Protein 7S2X (pdb70)

Radius of gyration: 42.3 Å; Cα contacts (8 Å, |Δi|>4): 6018; chains: 4; bounding box: 98×121×119 Å

Secondary structure (DSSP, 8-state):
--TT-EEEEEEEEEBTTBSSHHHHHHHHHTT----EE--GGG--S-TTTTT-TTEE-EEB--TTTTEE-HHHHT--HHHHHHS-HHHHHHHHHHHHHHHHTT--GGG--S-EEEEEE--HHHHHHHSPPP--SS--HHHHHHHHHH-TTHHHHHHHHHHT--EEEEEEE-GGGHHHHHHHHHHHHHHTTS-SEEEEEEEE--SSSS--EE--TTSSB-SSS---TTBTT---B-BB-EEEEEEEEEHHHHHHTT---SEEEEEEEEEE-TTS--STTPPPHHHHHHHHHHHHHHTT--GGG--EEE----S-HHHHHHHHHHHHHHH-STT--EEEE-THHHH-B-GGGHHHHHHHHHHHHHHHTEEPPPPS--SB-TTT-GGGSSEEE--S-EE---TTSS-EEEEEEE-GGGEEEEEEEEPPPPPPPPPPPP---EEEEEEESSHHHHHHHHHHHHHHHHH-TT--HHHHHHHHHHSS---SEEEEEEESSHHHHHHHHSTTS-SSHHHHHHHH----GGGSEEETTEEE-SSTTGGG-HHHHHHHHHHHHTT--B-HHHHTSSS-------PPP----EE------/---EEEEEEEEEBTTBSSHHHHHHHHHTT----EE--GGG--S-TTTTTSTTEE-EEB--TTTTEE-HHHHT--HHHHHHS-HHHHHHHHHHHHHHHHTT--GGG--S-EEEEEE--HHHHHHHSPPP--SS--HHHHHHHHHH-TTHHHHHHHHHHT--EEEEEEE-GGGHHHHHHHHHHHHHHTTS-SEEEEEEEE--SSSS--EE--TTSSB-SSS---TTBTT---B-BB-EEEEEEEEEHHHHHHTT---SEEEEEEEEEE-TTS--STTPPPHHHHHHHHHHHHHHTT--GGG--EEE----S-HHHHHHHHHHHHHHH-STT--EEEE-THHHH-B-GGGHHHHHHHHHHHHHHHTEEPPPPS--SB-GGG-GGGSSEEE--S-EE---TTSS-EEEEEEE-GGGEEEEEEEEPPPPPPPPPPPP---EEEEEEESSHHHHHHHHHHHHHHHHH-TT--HHHHHHHHHHSS---SEEEEEEESSHHHHHHHHSTTS--SHHHHHHHH----GGGSEEETTEEE-SSTTGGG-HHHHHHHHHHHHTT--B-HHHHTSSS-------PPP----EE---S--/---EEEEEEEEEBTTBSSHHHHHHHHHTT----EE--GGG--S-TTTTTSTTEE-EEB--TTTTEE-HHHHT--HHHHHHS-HHHHHHHHHHHHHHHHTT--GGG--S-EEEEEE--HHHHHHHSPPP-TTS--HHHHHHHHHH-TTHHHHHHHHHHT--EEEEEEE-GGGHHHHHHHHHHHHHHTTS-SEEEEEEEE--SSSS--EE--TTSSB-SSS---TTBTT---B-BB-EEEEEEEEEHHHHHHTT---SEEEEEEEEEE-TTS--STTPPPHHHHHHHHHHHHHHTT--GGG--EEE----S-HHHHHHHHHHHHHHH-STT--EEEE-THHHH-B-GGGHHHHHHHHHHHHHHHTEEPPPPS--SB-GGG-GGGSSEEE--S-EE---TTSS-EEEEEEE-GGGEEEEEEEEPPPPPPPPPPPP---EEEEEEESSHHHHHHHHHHHHHHHHH-TT--HHHHHHHHHHSS---SEEEEEEESSHHHHHHHHSTTS-SSHHHHHHHH----GGGSEEETTEEE-SSTTGGG-HHHHHHHHHHHHTT--B--TTTSSSS-------PPP----EE---S--/---EEEEEEEEEBTTBSSHHHHHHHHHTT----EE--GGG--S-TTTTT-TTEE-EEB--TTTTEE-HHHHT--HHHHHHS-HHHHHHHHHHHHHHHHTT--GGG--S-EEEEEE--HHHHHHHSPPP--SS--HHHHHHHHHH-TTHHHHHHHHHHT--EEEEEEE-GGGHHHHHHHHHHHHHHTTS-SEEEEEEEE--SSSS--EE--TTSSB-SSS---TTBTT---B-BB-EEEEEEEEEHHHHHHTT---SEEEEEEEEEE-TTS--STTPPPHHHHHHHHHHHHHHTT--GGG--EEE----S-HHHHHHHHHHHHHHH-STT--EEEE-THHHH-B-GGGHHHHHHHHHHHHHHHTEEPPPPS--SB-TTS-GGGSSEEE--S-EE---TTSS-EEEEEEE-GGGEEEEEEEEPPPPPPPPPPPP---EEEEEEESSHHHHHHHHHHHHHHHHH-TT--HHHHHHHHHHSS---SEEEEEEESSHHHHHHHHSTTS-SSHHHHHHHH----GGGSEEETTEEE-SSTTGGG-HHHHHHHHHHHHTT--B--TTTSTTS-------PPP----EE---S--

InterPro domains:
  IPR014030 Beta-ketoacyl synthase-like, N-terminal domain [PF00109] (13-258)
  IPR014031 Beta-ketoacyl synthase, C-terminal domain [PF02801] (266-381)
  IPR016039 Thiolase-like [G3DSA:3.40.47.10] (14-593)
  IPR016039 Thiolase-like [SSF53901] (9-430)
  IPR020841 Polyketide synthase, beta-ketoacyl synthase domain [PS52004] (11-431)
  IPR020841 Polyketide synthase, beta-ketoacyl synthase domain [SM00825] (14-434)
  IPR050091 Polyketide and Nonribosomal Peptide Biosynthesis Enzymes [PTHR43775] (13-511)
  IPR054514 RhiE-like, KS-MAT linker domain [PF22336] (450-510)

Solvent-accessible surface area: 82749 Å² total; per-residue (Å²): 158,86,97,29,10,1,0,10,0,0,4,5,3,16,2,3,39,5,132,54,16,106,75,3,22,60,25,2,55,115,23,109,61,17,19,53,102,34,51,88,109,87,1,80,18,24,24,18,8,5,38,16,133,19,17,17,78,1,10,1,19,3,68,13,41,12,50,0,13,0,48,11,10,67,9,67,72,75,24,0,22,17,0,1,0,3,5,0,3,0,3,4,2,0,15,21,0,2,12,2,2,0,22,4,16,97,82,32,209,22,61,0,0,0,2,0,0,2,8,3,9,0,6,11,61,12,3,25,16,2,55,53,3,2,10,0,56,47,2,43,76,37,9,44,0,6,8,3,2,2,5,0,5,11,0,0,107,40,3,15,2,46,0,7,0,2,1,1,0,3,21,9,1,0,4,5,1,0,2,8,3,0,9,9,2,9,83,72,62,58,6,75,13,0,0,0,0,0,0,5,0,30,16,33,20,112,37,6,2,6,44,9,149,51,78,12,7,0,145,65,0,54,1,54,0,2,2,36,91,5,44,0,1,0,29,0,1,0,0,0,0,8,0,0,8,28,10,47,91,0,38,71,42,62,15,30,20,10,0,1,5,30,5,24,15,13,10,2,8,2,95,39,49,68,59,50,6,40,0,25,20,112,25,0,12,54,2,0,41,28,0,6,142,64,9,135,9,41,37,109,21,4,15,7,1,2,4,3,0,3,0,23,42,90,6,2,19,37,6,4,90,0,0,46,97,14,9,32,192,175,13,47,102,5,13,1,7,0,1,5,1,2,5,1,9,0,4,7,0,3,4,0,1,3,5,5,3,0,5,8,0,1,75,76,130,28,16,4,10,5,19,38,20,122,95,66,11,157,127,16,53,7,127,187,24,6,3,85,11,26,92,127,72,49,82,8,145,30,184,58,62,50,28,34,0,1,1,2,0,7,11,14,24,14,1,1,0,4,5,0,1,28,26,32,33,215,129,88,173,72,136,119,86,77,190,28,21,15,7,1,7,15,9,0,65,70,110,58,1,6,48,91,23,18,63,36,6,37,73,26,6,86,141,87,92,138,19,47,10,4,7,0,0,21,0,8,2,18,1,33,51,38,11,106,18,56,21,3,0,13,7,29,40,57,114,76,0,76,104,12,4,61,67,101,1,128,61,1,112,6,25,141,26,48,132,144,144,206,13,80,62,92,88,18,121,156,25,183,57,3,6,1,3,48,56,53,120,45,46,150,50,57,121,0,6,4,23,0,1,3,0,16,56,83,48,56,174,10,6,6,70,38,20,21,65,77,28,160,0,40,28,30,26,8,44,38,13,27,15,51,82,113,119,16,45,40,52,43,114,169,24,24,2,0,10,1,0,4,4,3,5,2,4,37,4,99,57,19,112,75,2,22,60,24,4,54,117,23,107,63,16,18,51,97,30,47,85,110,85,1,83,19,22,18,18,9,5,36,14,131,18,16,19,80,1,9,1,18,4,69,10,56,17,45,0,13,1,47,10,7,67,9,66,73,70,22,0,24,15,1,2,1,3,5,1,2,0,2,2,2,0,17,20,0,1,14,2,2,0,21,4,15,95,92,33,196,24,61,0,0,0,4,0,0,2,8,3,8,1,6,10,60,13,2,24,17,2,54,48,3,2,10,0,58,39,2,39,76,36,8,40,0,6,6,3,2,1,5,0,4,14,0,0,107,38,3,14,3,45,0,7,0,2,1,2,1,2,24,10,0,0,3,3,1,0,4,5,4,0,9,6,1,9,94,77,62,52,8,75,10,0,0,0,0,0,0,6,0,31,15,31,13,121,35,6,2,3,45,11,146,53,87,13,8,0,145,65,0,55,1,70,0,1,1,36,91,7,46,0,1,0,31,0,2,0,0,0,0,7,0,0,5,35,29,98,87,0,71,65,47,61,13,32,20,10,0,2,6,28,6,19,16,14,10,2,11,3,95,36,49,62,57,48,6,44,0,38,25,126,27,0,13,52,2,0,40,24,0,6,151,69,5,124,8,46,28,91,29,5,14,6,0,2,3,2,0,3,0,24,42,87,3,2,18,35,4,3,92,0,0,45,98,15,10,32,193,163,11,48,106,6,14,1,5,0,1,6,1,2,5,1,8,0,4,6,0,4,6,0,1,2,7,4,2,0,6,8,0,1,69,83,134,29,15,4,11,6,21,37,22,126,98,66,11,158,124,14,51,6,128,194,24,8,1,84,12,28,105,125,69,47,84,7,146,29,184,55,59,49,29,33,0,1,1,3,0,7,9,12,28,13,1,1,0,3,4,0,1,31,28,31,57,219,126,95,174,78,137,116,70,73,187,50,20,17,7,1,6,15,11,0,66,67,113,57,1,8,49,89,25,21,64,35,5,30,72,31,5,83,141,87,81,142,18,56,3,6,7,0,0,21,0,8,3,19,1,36,57,37,11,105,20,50,22,2,2,9,4,29,42,63,111,70,0,80,102,9,5,59,69,96,1,118,59,6,97,4,21,127,30,39,125,142,125,208,13,77,65,95,80,18,123,152,25,166,48,3,7,1,5,46,59,58,101,52,44,132,60,59,117,0,4,3,10,1,1,1,0,14,52,88,46,59,155,10,10,10,86,40,23,26,82,101,33,198,1,36,27,29,27,7,44,42,13,28,24,47,64,116,140,15,34,42,84,44,112,148,30,22,2,0,10,1,0,4,6,4,9,3,3,37,3,97,55,20,106,76,3,24,62,25,3,54,115,23,106,64,17,18,48,100,31,49,89,107,88,1,86,20,24,16,19,8,6,40,13,134,18,18,18,80,1,11,1,17,4,71,10,44,16,44,0,15,4,64,14,10,67,13,70,73,68,24,0,24,31,0,1,0,3,6,1,2,1,2,3,2,0,17,21,0,2,16,1,2,0,23,5,14,103,83,32,243,21,61,0,0,0,7,0,0,3,7,4,10,0,6,10,58,1,9,24,17,2,54,51,5,2,12,0,56,44,2,44,77,52,9,44,0,4,5,3,3,2,4,0,6,12,0,0,110,41,8,18,2,44,1,7,0,1,0,2,1,2,23,11,0,0,4,4,0,0,4,9,8,0,10,14,2,8,98,80,60,62,7,78,11,0,0,0,0,0,0,4,0,30,17,34,17,120,36,7,2,4,54,9,147,54,83,14,6,0,155,68,0,51,0,67,0,1,0,29,87,7,48,0,1,0,33,0,1,0,0,0,0,8,0,0,8,32,26,70,93,0,72,67,46,65,13,33,21,9,0,2,4,34,6,20,15,12,11,2,10,3,95,51,48,72,64,54,7,42,1,21,24,113,30,0,12,54,2,0,41,26,0,5,148,67,7,131,9,46,34,94,26,3,17,7,0,3,2,2,1,4,0,21,46,86,4,1,16,33,4,2,92,0,0,48,96,12,9,31,197,169,11,48,103,6,15,0,5,0,0,5,0,3,5,0,8,0,4,6,0,2,2,0,1,2,6,5,3,0,6,9,0,1,73,86,128,28,16,3,12,6,20,39,20,117,94,80,7,137,122,14,54,10,123,178,21,6,1,86,10,28,88,123,75,47,83,6,146,30,182,60,54,51,29,34,0,0,1,3,0,9,12,14,22,14,1,2,0,2,4,0,2,26,23,28,60,210,131,95,173,79,136,116,69,72,222,51,22,17,6,1,8,15,12,0,56,75,108,57,2,8,46,98,21,20,63,39,5,33,67,29,4,82,134,89,85,141,19,54,4,4,6,0,0,23,0,7,3,21,1,35,75,39,14,105,24,49,21,2,0,10,4,38,54,60,116,72,0,87,96,8,5,60,69,94,0,120,61,2,107,5,22,131,13,46,132,118,139,213,12,84,58,94,74,16,145,195,49,172,67,7,8,8,14,36,60,40,106,42,55,124,61,49,80,0,4,1,24,2,1,1,0,9,53,87,50,64,139,9,7,9,76,53,25,22,84,96,32,192,2,37,33,28,25,6,38,42,11,28,13,51,83,126,124,14,39,32,71,57,108,137,32,11,2,0,10,1,0,5,4,4,21,3,3,39,6,74,50,10,103,79,2,21,60,23,3,58,115,24,108,57,16,16,52,101,21,51,83,109,80,1,90,18,22,17,20,8,5,40,17,132,19,17,18,85,1,11,1,17,4,79,11,59,15,33,1,12,1,54,13,11,69,10,67,79,67,26,0,23,16,0,2,0,3,6,1,1,0,2,12,3,0,20,26,0,3,13,1,1,1,24,6,18,110,88,34,244,22,58,0,0,0,7,0,0,4,7,3,8,0,7,11,59,12,3,25,16,2,54,50,4,2,12,0,57,42,3,41,77,34,9,44,0,5,6,2,2,2,4,0,5,11,0,0,102,48,7,21,4,41,1,7,0,2,1,2,0,2,23,11,0,0,4,3,0,0,4,4,9,0,9,14,1,8,98,87,62,55,9,76,7,0,0,0,0,0,0,5,0,32,16,33,15,126,34,6,3,5,45,10,147,54,84,15,8,0,153,68,0,50,2,66,0,2,0,42,85,5,42,0,1,0,32,0,2,0,0,0,0,7,0,0,12,31,24,79,91,0,77,64,44,79,14,29,20,10,0,1,5,30,6,20,17,13,14,3,11,4,99,42,52,70,60,49,6,46,1,28,22,128,30,0,13,52,2,0,41,25,0,8,143,68,7,132,10,47,33,81,25,5,16,7,0,3,3,3,2,4,0,25,40,97,5,1,16,33,6,3,92,0,0,44,97,16,9,32,198,156,12,47,94,6,14,0,6,0,2,7,0,2,5,1,7,0,4,7,0,4,3,0,1,2,7,6,3,0,7,7,0,1,73,79,132,29,16,4,10,5,20,37,22,112,96,70,10,164,131,10,57,10,126,181,25,5,2,82,13,27,88,124,71,45,86,7,144,28,177,54,62,52,29,34,0,1,0,3,0,7,10,14,26,13,0,2,1,3,4,0,2,29,27,27,63,221,132,100,175,80,114,121,64,70,241,39,17,15,6,0,7,14,11,0,52,74,109,56,1,9,45,88,17,19,64,31,4,29,70,27,4,81,138,83,81,140,18,55,8,6,5,0,0,25,2,6,4,22,1,36,70,42,12,102,21,50,24,5,2,10,5,45,72,61,116,61,0,74,96,8,3,62,67,114,2,157,60,4,108,6,29,140,15,35,165,136,131,215,19,84,55,89,78,10,140,151,34,181,76,7,4,1,3,59,46,43,101,49,37,103,62,51,87,0,2,2,22,1,2,1,1,13,53,86,48,69,168,10,8,12,74,48,20,17,82,96,28,160,1,39,36,29,30,6,32,32,10,26,24,34,142,102,184,19,53,42,61,41,114

Sequence (2350 aa):
YDPGDVAIIGASCRFPGARNKEQYWDNLLHGREGVTFYAKDEIEVDETLINSPAYVRATGALDGYDEFDPAVFGVSDRMAAAMTPEHRVFLEASWEVMEDASYDPERVRGEVGVYASTNPQSAALYSSPPDWVSAGPEVMDRSNAWLPDTITSNVLYYLGLTGEAVTVTAVCSGFHYAVHLACQSLLLGQTDMAIAGGVMVRLPQRRGYLWEEGRILSRDGHCRPFDANGTGSVLASGVAVVLLKPLPQAVADRDHIYATVKGTAINNNGISAMAYGLAQPERLSACIAGAMQAGDVAPETVSMYEANGFGMPITDSLEVHAAHLAFGKQSGTCSIGAVKGNIGHAGVVAGGSGAVKAAFALYHRSLPPTINLTELNEEIDFPRTPFVPQLEPAAWQPECGIRRAGITALGGGGYNAHLVLEEPPRPVEREPENRRPRIVTLSALDDAAVSRQRAALSSWLAEHSDARLDDIAYSLNLGRKALPSRWAAVISTRDELLEVLSGDGKSGRVSRFGQERRADLARFRRTEDGLALGSGDEMRDVQALTELAAAWVQGERVNFEVLHADERSHRISLPNYPFARRRFWRTDWPGDVAIIGASCRFPGARNKEQYWDNLLHGREGVTFYAKDEIEVDETLINSPAYVRATGALDGYDEFDPAVFGVSDRMAAAMTPEHRVFLEASWEVMEDASYDPERVRGEVGVYASTNPQSAALYSSPPDWVSAGPEVMDRSNAWLPDTITSNVLYYLGLTGEAVTVTAVCSGFHYAVHLACQSLLLGQTDMAIAGGVMVRLPQRRGYLWEEGRILSRDGHCRPFDANGTGSVLASGVAVVLLKPLPQAVADRDHIYATVKGTAINNNGISAMAYGLAQPERLSACIAGAMQAGDVAPETVSMYEANGFGMPITDSLEVHAAHLAFGKQSGTCSIGAVKGNIGHAGVVAGGSGAVKAAFALYHRSLPPTINLTELNEEIDFPRTPFVPQLEPAAWQPECGIRRAGITALGGGGYNAHLVLEEPPRPVEREPENRRPRIVTLSALDDAAVSRQRAALSSWLAEHSDARLDDIAYSLNLGRKALPSRWAAVISTRDELLEVLSGDGKSGRVSRFGQERRADLARFRRTEDGLALGSGDEMRDVQALTELAAAWVQGERVNFEVLHADERSHRISLPNYPFARRRFWRTDWPGDVAIIGASCRFPGARNKEQYWDNLLHGREGVTFYAKDEIEVDETLINSPAYVRATGALDGYDEFDPAVFGVSDRMAAAMTPEHRVFLEASWEVMEDASYDPERVRGEVGVYASTNPQSAALYSSPPDWVSAGPEVMDRSNAWLPDTITSNVLYYLGLTGEAVTVTAVCSGFHYAVHLACQSLLLGQTDMAIAGGVMVRLPQRRGYLWEEGRILSRDGHCRPFDANGTGSVLASGVAVVLLKPLPQAVADRDHIYATVKGTAINNNGISAMAYGLAQPERLSACIAGAMQAGDVAPETVSMYEANGFGMPITDSLEVHAAHLAFGKQSGTCSIGAVKGNIGHAGVVAGGSGAVKAAFALYHRSLPPTINLTELNEEIDFPRTPFVPQLEPAAWQPECGIRRAGITALGGGGYNAHLVLEEPPRPVEREPENRRPRIVTLSALDDAAVSRQRAALSSWLAEHSDARLDDIAYSLNLGRKALPSRWAAVISTRDELLEVLSGDGKSGRVSRFGQERRADLARFRRTEDGLALGSGDEMRDVQALTELAAAWVQGERVNFEVLHADERSHRISLPNYPFARRRFWRTDWPGDVAIIGASCRFPGARNKEQYWDNLLHGREGVTFYAKDEIEVDETLINSPAYVRATGALDGYDEFDPAVFGVSDRMAAAMTPEHRVFLEASWEVMEDASYDPERVRGEVGVYASTNPQSAALYSSPPDWVSAGPEVMDRSNAWLPDTITSNVLYYLGLTGEAVTVTAVCSGFHYAVHLACQSLLLGQTDMAIAGGVMVRLPQRRGYLWEEGRILSRDGHCRPFDANGTGSVLASGVAVVLLKPLPQAVADRDHIYATVKGTAINNNGISAMAYGLAQPERLSACIAGAMQAGDVAPETVSMYEANGFGMPITDSLEVHAAHLAFGKQSGTCSIGAVKGNIGHAGVVAGGSGAVKAAFALYHRSLPPTINLTELNEEIDFPRTPFVPQLEPAAWQPECGIRRAGITALGGGGYNAHLVLEEPPRPVEREPENRRPRIVTLSALDDAAVSRQRAALSSWLAEHSDARLDDIAYSLNLGRKALPSRWAAVISTRDELLEVLSGDGKSGRVSRFGQERRADLARFRRTEDGLALGSGDEMRDVQALTELAAAWVQGERVNFEVLHADERSHRISLPNYPFARRRFWRTDW

Structure (mmCIF, N/CA/C/O backbone):
data_7S2X
#
_entry.id   7S2X
#
_cell.length_a   84.330
_cell.length_b   218.290
_cell.length_c   87.870
_cell.angle_alpha   90.000
_cell.angle_beta   111.014
_cell.angle_gamma   90.000
#
_symmetry.space_group_name_H-M   'P 1 21 1'
#
loop_
_entity.id
_entity.type
_entity.pdbx_description
1 polymer SalC
2 non-polymer 'POTASSIUM ION'
3 non-polymer '4-(2-HYDROXYETHYL)-1-PIPERAZINE ETHANESULFONIC ACID'
4 water water
#
loop_
_atom_site.group_PDB
_atom_site.id
_atom_site.type_symbol
_atom_site.label_atom_id
_atom_site.label_alt_id
_atom_site.label_comp_id
_atom_site.label_asym_id
_atom_site.label_entity_id
_atom_site.label_seq_id
_atom_site.pdbx_PDB_ins_code
_atom_site.Cartn_x
_atom_site.Cartn_y
_atom_site.Cartn_z
_atom_site.occupancy
_atom_site.B_iso_or_equiv
_atom_site.auth_seq_id
_atom_site.auth_comp_id
_atom_site.auth_asym_id
_atom_site.auth_atom_id
_atom_site.pdbx_PDB_model_num
ATOM 1 N N . TYR A 1 9 ? -30.63571 -96.19148 55.25142 1.000 78.26211 9 TYR A N 1
ATOM 2 C CA . TYR A 1 9 ? -29.84953 -95.23965 54.47025 1.000 79.05166 9 TYR A CA 1
ATOM 3 C C . TYR A 1 9 ? -29.12195 -95.94156 53.33571 1.000 80.92362 9 TYR A C 1
ATOM 4 O O . TYR A 1 9 ? -28.15616 -96.67017 53.56709 1.000 78.77239 9 TYR A O 1
ATOM 13 N N . ASP A 1 10 ? -29.58858 -95.71905 52.11102 1.000 84.05543 10 ASP A N 1
ATOM 14 C CA . ASP A 1 10 ? -28.93901 -96.27318 50.93527 1.000 84.98303 10 ASP A CA 1
ATOM 15 C C . ASP A 1 10 ? -27.88247 -95.30989 50.41570 1.000 82.72855 10 ASP A C 1
ATOM 16 O O . ASP A 1 10 ? -27.94900 -94.10260 50.66962 1.000 80.86691 10 ASP A O 1
ATOM 21 N N . PRO A 1 11 ? -26.88159 -95.80830 49.67683 1.000 86.80126 11 PRO A N 1
ATOM 22 C CA . PRO A 1 11 ? -25.94344 -94.89023 49.01862 1.000 84.57835 11 PRO A CA 1
ATOM 23 C C . PRO A 1 11 ? -26.63855 -94.08415 47.93209 1.000 85.10649 11 PRO A C 1
ATOM 24 O O . PRO A 1 11 ? -27.86952 -94.10091 47.83009 1.000 86.60468 11 PRO A O 1
ATOM 28 N N . GLY A 1 12 ? -25.87541 -93.38684 47.10082 1.000 77.49221 12 GLY A N 1
ATOM 29 C CA . GLY A 1 12 ? -26.49177 -92.52436 46.11435 1.000 70.33538 12 GLY A CA 1
ATOM 30 C C . GLY A 1 12 ? -26.90529 -91.19207 46.70482 1.000 66.53717 12 GLY A C 1
ATOM 31 O O . GLY A 1 12 ? -26.88574 -90.17171 46.00980 1.000 64.80273 12 GLY A O 1
ATOM 32 N N . ASP A 1 13 ? -27.27215 -91.18219 47.98667 1.000 66.27820 13 ASP A N 1
ATOM 33 C CA . ASP A 1 13 ? -27.61103 -89.94798 48.67988 1.000 63.19209 13 ASP A CA 1
ATOM 34 C C . ASP A 1 13 ? -26.34480 -89.35297 49.27614 1.000 60.45947 13 ASP A C 1
ATOM 35 O O . ASP A 1 13 ? -25.52057 -90.06629 49.85355 1.000 60.20475 13 ASP A O 1
ATOM 40 N N . VAL A 1 14 ? -26.20816 -88.03776 49.15116 1.000 51.39424 14 VAL A N 1
ATOM 41 C CA . VAL A 1 14 ? -25.01481 -87.31465 49.57112 1.000 46.59778 14 VAL A CA 1
ATOM 42 C C . VAL A 1 14 ? -25.40461 -86.28389 50.62142 1.000 43.47184 14 VAL A C 1
ATOM 43 O O . VAL A 1 14 ? -26.35767 -85.52319 50.42558 1.000 42.41155 14 VAL A O 1
ATOM 47 N N . ALA A 1 15 ? -24.67399 -86.25920 51.73014 1.000 42.52323 15 ALA A N 1
ATOM 48 C CA . ALA A 1 15 ? -24.98481 -85.36019 52.83150 1.000 39.85444 15 ALA A CA 1
ATOM 49 C C . ALA A 1 15 ? -24.21271 -84.05598 52.68789 1.000 38.81811 15 ALA A C 1
ATOM 50 O O . ALA A 1 15 ? -23.03809 -84.05235 52.30742 1.000 38.49001 15 ALA A O 1
ATOM 52 N N . ILE A 1 16 ? -24.88159 -82.94600 52.98931 1.000 37.71960 16 ILE A N 1
ATOM 53 C CA . ILE A 1 16 ? -24.23466 -81.64015 53.04722 1.000 36.29804 16 ILE A CA 1
ATOM 54 C C . ILE A 1 16 ? -23.84560 -81.42501 54.50461 1.000 36.89017 16 ILE A C 1
ATOM 55 O O . ILE A 1 16 ? -24.68084 -81.06644 55.33616 1.000 38.24086 16 ILE A O 1
ATOM 60 N N . ILE A 1 17 ? -22.57056 -81.66349 54.82098 1.000 37.18377 17 ILE A N 1
ATOM 61 C CA . ILE A 1 17 ? -22.10219 -81.61725 56.20049 1.000 37.84044 17 ILE A CA 1
ATOM 62 C C . ILE A 1 17 ? -21.37185 -80.32565 56.53330 1.000 37.32159 17 ILE A C 1
ATOM 63 O O . ILE A 1 17 ? -20.94034 -80.15196 57.67733 1.000 38.86506 17 ILE A O 1
ATOM 68 N N . GLY A 1 18 ? -21.21887 -79.41793 55.57686 1.000 36.19882 18 GLY A N 1
ATOM 69 C CA . GLY A 1 18 ? -20.62863 -78.12229 55.85222 1.000 35.74106 18 GLY A CA 1
ATOM 70 C C . GLY A 1 18 ? -21.04182 -77.13203 54.79134 1.000 34.65454 18 GLY A C 1
ATOM 71 O O . GLY A 1 18 ? -21.27362 -77.49955 53.63555 1.000 34.18513 18 GLY A O 1
ATOM 72 N N . ALA A 1 19 ? -21.13129 -75.86343 55.18256 1.000 34.44109 19 ALA A N 1
ATOM 73 C CA . ALA A 1 19 ? -21.60464 -74.83880 54.26553 1.000 33.53859 19 ALA A CA 1
ATOM 74 C C . ALA A 1 19 ? -20.91857 -73.51399 54.55684 1.000 33.23379 19 ALA A C 1
ATOM 75 O O . ALA A 1 19 ? -20.52453 -73.23178 55.69211 1.000 33.86582 19 ALA A O 1
ATOM 77 N N . SER A 1 20 ? -20.77558 -72.71013 53.50566 1.000 33.05022 20 SER A N 1
ATOM 78 C CA . SER A 1 20 ? -20.16955 -71.38841 53.58299 1.000 31.93637 20 SER A CA 1
ATOM 79 C C . SER A 1 20 ? -20.67251 -70.56805 52.40613 1.000 31.08950 20 SER A C 1
ATOM 80 O O . SER A 1 20 ? -20.75500 -71.08391 51.29026 1.000 30.84181 20 SER A O 1
ATOM 83 N N . CYS A 1 21 ? -21.03569 -69.31136 52.65441 1.000 31.04112 21 CYS A N 1
ATOM 84 C CA . CYS A 1 21 ? -21.48526 -68.47263 51.55015 1.000 30.75285 21 CYS A CA 1
ATOM 85 C C . CYS A 1 21 ? -21.41673 -66.99727 51.92817 1.000 30.89325 21 CYS A C 1
ATOM 86 O O . CYS A 1 21 ? -21.38868 -66.63319 53.10436 1.000 31.79656 21 CYS A O 1
ATOM 89 N N . ARG A 1 22 ? -21.37342 -66.15711 50.89384 1.000 31.37617 22 ARG A N 1
ATOM 90 C CA . ARG A 1 22 ? -21.42896 -64.70368 51.00023 1.000 30.79188 22 ARG A CA 1
ATOM 91 C C . ARG A 1 22 ? -22.24241 -64.18842 49.82519 1.000 30.54378 22 ARG A C 1
ATOM 92 O O . ARG A 1 22 ? -21.98862 -64.57630 48.68178 1.000 30.79276 22 ARG A O 1
ATOM 100 N N . PHE A 1 23 ? -23.21040 -63.32398 50.10192 1.000 31.27964 23 PHE A N 1
ATOM 101 C CA . PHE A 1 23 ? -24.12220 -62.83502 49.07554 1.000 32.23777 23 PHE A CA 1
ATOM 102 C C . PHE A 1 23 ? -24.39476 -61.35462 49.31760 1.000 34.00885 23 PHE A C 1
ATOM 103 O O . PHE A 1 23 ? -23.95493 -60.81726 50.34302 1.000 34.63193 23 PHE A O 1
ATOM 111 N N . PRO A 1 24 ? -25.07011 -60.65112 48.40429 1.000 34.49829 24 PRO A N 1
ATOM 112 C CA . PRO A 1 24 ? -25.39915 -59.24280 48.67040 1.000 34.24581 24 PRO A CA 1
ATOM 113 C C . PRO A 1 24 ? -26.20229 -59.11448 49.95352 1.000 35.23262 24 PRO A C 1
ATOM 114 O O . PRO A 1 24 ? -27.26648 -59.71404 50.10449 1.000 35.22803 24 PRO A O 1
ATOM 118 N N . GLY A 1 25 ? -25.67141 -58.33380 50.88858 1.000 35.89046 25 GLY A N 1
ATOM 119 C CA . GLY A 1 25 ? -26.29525 -58.14917 52.17664 1.000 34.61569 25 GLY A CA 1
ATOM 120 C C . GLY A 1 25 ? -25.99137 -59.21698 53.20297 1.000 34.67112 25 GLY A C 1
ATOM 121 O O . GLY A 1 25 ? -26.53367 -59.14723 54.31531 1.000 35.67566 25 GLY A O 1
ATOM 122 N N . ALA A 1 26 ? -25.13651 -60.19158 52.88378 1.000 33.05226 26 ALA A N 1
ATOM 123 C CA . ALA A 1 26 ? -24.82629 -61.28087 53.80668 1.000 35.49648 26 ALA A CA 1
ATOM 124 C C . ALA A 1 26 ? -23.33570 -61.58316 53.77138 1.000 35.95912 26 ALA A C 1
ATOM 125 O O . ALA A 1 26 ? -22.80459 -61.97266 52.72799 1.000 35.63338 26 ALA A O 1
ATOM 127 N N . ARG A 1 27 ? -22.66873 -61.43037 54.91584 1.000 37.67889 27 ARG A N 1
ATOM 128 C CA . ARG A 1 27 ? -21.24571 -61.72440 55.03753 1.000 37.27303 27 ARG A CA 1
ATOM 129 C C . ARG A 1 27 ? -20.97239 -63.16411 55.45936 1.000 38.27989 27 ARG A C 1
ATOM 130 O O . ARG A 1 27 ? -19.80752 -63.57608 55.48264 1.000 37.41619 27 ARG A O 1
ATOM 138 N N . ASN A 1 28 ? -22.00806 -63.92139 55.81993 1.000 40.10260 28 ASN A N 1
ATOM 139 C CA . ASN A 1 28 ? -21.88016 -65.32808 56.18189 1.000 41.45019 28 ASN A CA 1
ATOM 140 C C . ASN A 1 28 ? -23.24900 -65.98348 56.04554 1.000 43.36236 28 ASN A C 1
ATOM 141 O O . ASN A 1 28 ? -24.25119 -65.31946 55.77315 1.000 41.89880 28 ASN A O 1
ATOM 146 N N . LYS A 1 29 ? -23.27972 -67.30492 56.24112 1.000 45.88210 29 LYS A N 1
ATOM 147 C CA . LYS A 1 29 ? -24.50895 -68.05421 55.99293 1.000 46.39153 29 LYS A CA 1
ATOM 148 C C . LYS A 1 29 ? -25.60760 -67.74597 57.00626 1.000 50.07377 29 LYS A C 1
ATOM 149 O O . LYS A 1 29 ? -26.78956 -67.76801 56.64875 1.000 47.56244 29 LYS A O 1
ATOM 155 N N . GLU A 1 30 ? -25.26018 -67.48879 58.26907 1.000 61.35246 30 GLU A N 1
ATOM 156 C CA . GLU A 1 30 ? -26.29921 -67.17859 59.24911 1.000 62.02003 30 GLU A CA 1
ATOM 157 C C . GLU A 1 30 ? -26.97593 -65.85365 58.92527 1.000 62.01995 30 GLU A C 1
ATOM 158 O O . GLU A 1 30 ? -28.19763 -65.71958 59.05823 1.000 62.49226 30 GLU A O 1
ATOM 164 N N . GLN A 1 31 ? -26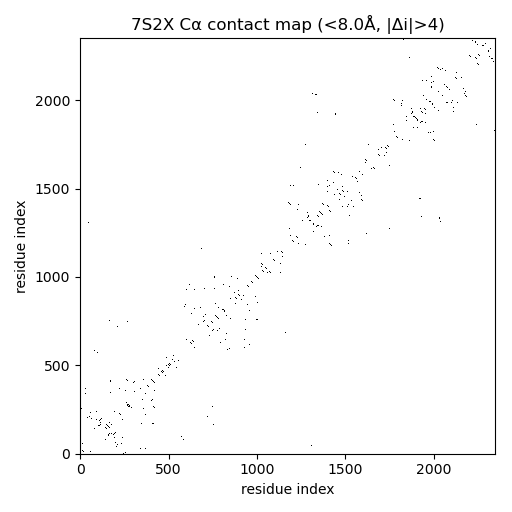.19486 -64.87042 58.48500 1.000 49.53684 31 GLN A N 1
ATOM 165 C CA . GLN A 1 31 ? -26.75229 -63.58727 58.07777 1.000 45.14570 31 GLN A CA 1
ATOM 166 C C . GLN A 1 31 ? -27.61955 -63.73115 56.83092 1.000 42.49625 31 GLN A C 1
ATOM 167 O O . GLN A 1 31 ? -28.63871 -63.04677 56.69570 1.000 40.80938 31 GLN A O 1
ATOM 173 N N . TYR A 1 32 ? -27.23217 -64.62600 55.91848 1.000 42.49298 32 TYR A N 1
ATOM 174 C CA . TYR A 1 32 ? -27.99704 -64.86852 54.69799 1.000 39.80222 32 TYR A CA 1
ATOM 175 C C . TYR A 1 32 ? -29.36266 -65.46462 55.01027 1.000 40.71462 32 TYR A C 1
ATOM 176 O O . TYR A 1 32 ? -30.38006 -65.05105 54.43821 1.000 37.38025 32 TYR A O 1
ATOM 185 N N . TRP A 1 33 ? -29.39658 -66.46260 55.89838 1.000 43.08149 33 TRP A N 1
ATOM 186 C CA . TRP A 1 33 ? -30.65842 -67.09197 56.27007 1.000 40.35733 33 TRP A CA 1
ATOM 187 C C . TRP A 1 33 ? -31.55612 -66.12252 57.02027 1.000 39.35475 33 TRP A C 1
ATOM 188 O O . TRP A 1 33 ? -32.77617 -66.12344 56.82862 1.000 39.68612 33 TRP A O 1
ATOM 199 N N . ASP A 1 34 ? -30.97245 -65.28328 57.87295 1.000 39.78165 34 ASP A N 1
ATOM 200 C CA . ASP A 1 34 ? -31.77336 -64.30436 58.59800 1.000 39.61844 34 ASP A CA 1
ATOM 201 C C . ASP A 1 34 ? -32.41254 -63.29851 57.64865 1.000 39.21791 34 ASP A C 1
ATOM 202 O O . ASP A 1 34 ? -33.54997 -62.86419 57.86580 1.000 39.50277 34 ASP A O 1
ATOM 207 N N . ASN A 1 35 ? -31.70159 -62.92984 56.58016 1.000 39.71459 35 ASN A N 1
ATOM 208 C CA . ASN A 1 35 ? -32.25119 -61.99152 55.60747 1.000 38.98806 35 ASN A CA 1
ATOM 209 C C . ASN A 1 35 ? -33.40416 -62.60179 54.82156 1.000 38.80640 35 ASN A C 1
ATOM 210 O O . ASN A 1 35 ? -34.41605 -61.93387 54.58184 1.000 39.67793 35 ASN A O 1
ATOM 215 N N . LEU A 1 36 ? -33.26428 -63.85507 54.38486 1.000 38.95542 36 LEU A N 1
ATOM 216 C CA . LEU A 1 36 ? -34.36067 -64.49558 53.66598 1.000 38.78043 36 LEU A CA 1
ATOM 217 C C . LEU A 1 36 ? -35.58345 -64.64924 54.55835 1.000 39.69718 36 LEU A C 1
ATOM 218 O O . LEU A 1 36 ? -36.72188 -64.50093 54.09886 1.000 40.59337 36 LEU A O 1
ATOM 223 N N . LEU A 1 37 ? -35.36565 -64.90876 55.84677 1.000 40.56536 37 LEU A N 1
ATOM 224 C CA . LEU A 1 37 ? -36.48207 -65.11732 56.75939 1.000 39.09462 37 LEU A CA 1
ATOM 225 C C . LEU A 1 37 ? -37.30091 -63.84531 56.92925 1.000 39.73968 37 LEU A C 1
ATOM 226 O O . LEU A 1 37 ? -38.53555 -63.89828 56.99882 1.000 40.57674 37 LEU A O 1
ATOM 231 N N . HIS A 1 38 ? -36.63418 -62.69357 56.98561 1.000 41.83720 38 HIS A N 1
ATOM 232 C CA . HIS A 1 38 ? -37.29905 -61.41243 57.17701 1.000 41.27951 38 HIS A CA 1
ATOM 233 C C . HIS A 1 38 ? -37.63995 -60.72269 55.86416 1.000 39.82325 38 HIS A C 1
ATOM 234 O O . HIS A 1 38 ? -38.08824 -59.57257 55.87976 1.000 39.88634 38 HIS A O 1
ATOM 241 N N . GLY A 1 39 ? -37.43253 -61.39327 54.73647 1.000 38.76500 39 GLY A N 1
ATOM 242 C CA . GLY A 1 39 ? -37.79697 -60.82933 53.44702 1.000 39.60264 39 GLY A CA 1
ATOM 243 C C . GLY A 1 39 ? -37.04908 -59.56505 53.08425 1.000 40.46627 39 GLY A C 1
ATOM 244 O O . GLY A 1 39 ? -37.61845 -58.67188 52.44275 1.000 38.95772 39 GLY A O 1
ATOM 245 N N . ARG A 1 40 ? -35.77701 -59.47599 53.46031 1.000 41.05977 40 ARG A N 1
ATOM 246 C CA . ARG A 1 40 ? -34.99739 -58.28677 53.17136 1.000 42.34523 40 ARG A CA 1
ATOM 247 C C . ARG A 1 40 ? -34.45299 -58.33853 51.75087 1.000 44.90818 40 ARG A C 1
ATOM 248 O O . ARG A 1 40 ? -34.26430 -59.41191 51.17295 1.000 43.78094 40 ARG A O 1
ATOM 256 N N . GLU A 1 41 ? -34.20807 -57.15839 51.18855 1.000 51.46153 41 GLU A N 1
ATOM 257 C CA . GLU A 1 41 ? -33.62938 -57.00903 49.85963 1.000 50.90248 41 GLU A CA 1
ATOM 258 C C . GLU A 1 41 ? -32.18680 -56.54410 50.00592 1.000 50.37336 41 GLU A C 1
ATOM 259 O O . GLU A 1 41 ? -31.90633 -55.61999 50.77389 1.000 50.50248 41 GLU A O 1
ATOM 265 N N . GLY A 1 42 ? -31.27505 -57.19578 49.29243 1.000 41.48885 42 GLY A N 1
ATOM 266 C CA . GLY A 1 42 ? -29.86034 -56.90006 49.38636 1.000 40.00007 42 GLY A CA 1
ATOM 267 C C . GLY A 1 42 ? -29.25898 -56.06937 48.27065 1.000 38.61253 42 GLY A C 1
ATOM 268 O O . GLY A 1 42 ? -28.02935 -55.96959 48.19547 1.000 38.88169 42 GLY A O 1
ATOM 269 N N . VAL A 1 43 ? -30.06652 -55.47314 47.40446 1.000 39.23203 43 VAL A N 1
ATOM 270 C CA . VAL A 1 43 ? -29.54645 -54.65053 46.31707 1.000 37.46165 43 VAL A CA 1
ATOM 271 C C . VAL A 1 43 ? -29.17255 -53.27491 46.85419 1.000 36.44917 43 VAL A C 1
ATOM 272 O O . VAL A 1 43 ? -29.85841 -52.71938 47.71978 1.000 37.21225 43 VAL A O 1
ATOM 276 N N . THR A 1 44 ? -28.07123 -52.72597 46.34674 1.000 35.00514 44 THR A N 1
ATOM 277 C CA . THR A 1 44 ? -27.56526 -51.42344 46.75323 1.000 33.67136 44 THR A CA 1
ATOM 278 C C . THR A 1 44 ? -27.83278 -50.41368 45.64676 1.000 32.89561 44 THR A C 1
ATOM 279 O O . THR A 1 44 ? -27.60229 -50.70061 44.46794 1.000 30.78755 44 THR A O 1
ATOM 283 N N . PHE A 1 45 ? -28.31335 -49.23274 46.03480 1.000 32.13016 45 PHE A N 1
ATOM 284 C CA . PHE A 1 45 ? -28.56313 -48.13063 45.11785 1.000 32.35085 45 PHE A CA 1
ATOM 285 C C . PHE A 1 45 ? -27.57122 -47.00452 45.37109 1.000 33.37782 45 PHE A C 1
ATOM 286 O O . PHE A 1 45 ? -27.34347 -46.61263 46.52048 1.000 34.25018 45 PHE A O 1
ATOM 294 N N . TYR A 1 46 ? -27.02231 -46.45707 44.28724 1.000 34.72388 46 TYR A N 1
ATOM 295 C CA . TYR A 1 46 ? -25.95291 -45.47220 44.33699 1.000 34.40373 46 TYR A CA 1
ATOM 296 C C . TYR A 1 46 ? -26.40273 -44.15322 43.72568 1.000 34.49893 46 TYR A C 1
ATOM 297 O O . TYR A 1 46 ? -27.29780 -44.11644 42.87616 1.000 35.15220 46 TYR A O 1
ATOM 306 N N . ALA A 1 47 ? -25.76493 -43.07033 44.16498 1.000 35.88819 47 ALA A N 1
ATOM 307 C CA . ALA A 1 47 ? -25.86233 -41.79256 43.48107 1.000 37.83016 47 ALA A CA 1
ATOM 308 C C . ALA A 1 47 ? -24.92510 -41.77597 42.27324 1.000 45.07974 47 ALA A C 1
ATOM 309 O O . ALA A 1 47 ? -24.04903 -42.63224 42.12169 1.000 42.52879 47 ALA A O 1
ATOM 311 N N . LYS A 1 48 ? -25.12176 -40.78583 41.39647 1.000 43.94352 48 LYS A N 1
ATOM 312 C CA . LYS A 1 48 ? -24.33789 -40.73171 40.16333 1.000 43.01341 48 LYS A CA 1
ATOM 313 C C . LYS A 1 48 ? -22.84662 -40.59221 40.44393 1.000 42.66988 48 LYS A C 1
ATOM 314 O O . LYS A 1 48 ? -22.02844 -41.26976 39.81304 1.000 43.27084 48 LYS A O 1
ATOM 320 N N . ASP A 1 49 ? -22.46795 -39.72313 41.38596 1.000 39.91484 49 ASP A N 1
ATOM 321 C CA . ASP A 1 49 ? -21.04610 -39.48337 41.61817 1.000 39.07354 49 ASP A CA 1
ATOM 322 C C . ASP A 1 49 ? -20.36301 -40.65135 42.31558 1.000 37.69204 49 ASP A C 1
ATOM 323 O O . ASP A 1 49 ? -19.13374 -40.75327 42.26574 1.000 37.30668 49 ASP A O 1
ATOM 328 N N . GLU A 1 50 ? -21.12632 -41.53970 42.94971 1.000 39.29893 50 GLU A N 1
ATOM 329 C CA . GLU A 1 50 ? -20.53173 -42.70726 43.58231 1.000 37.33613 50 GLU A CA 1
ATOM 330 C C . GLU A 1 50 ? -20.08274 -43.74793 42.57004 1.000 37.25431 50 GLU A C 1
ATOM 331 O O . GLU A 1 50 ? -19.32057 -44.64818 42.93163 1.000 37.43386 50 GLU A O 1
ATOM 337 N N . ILE A 1 51 ? -20.50013 -43.63213 41.31567 1.000 38.88010 51 ILE A N 1
ATOM 338 C CA . ILE A 1 51 ? -20.08420 -44.55385 40.26952 1.000 38.49557 51 ILE A CA 1
ATOM 339 C C . ILE A 1 51 ? -18.91920 -43.90337 39.53703 1.000 38.77480 51 ILE A C 1
ATOM 340 O O . ILE A 1 51 ? -19.07720 -42.84803 38.91082 1.000 38.84697 51 ILE A O 1
ATOM 345 N N . GLU A 1 52 ? -17.74464 -44.52633 39.62142 1.000 38.27816 52 GLU A N 1
ATOM 346 C CA . GLU A 1 52 ? -16.52084 -43.96148 39.06942 1.000 38.86744 52 GLU A CA 1
ATOM 347 C C . GLU A 1 52 ? -16.05632 -44.70362 37.82390 1.000 38.08649 52 GLU A C 1
ATOM 348 O O . GLU A 1 52 ? -14.87381 -44.64921 37.47450 1.000 39.60377 52 GLU A O 1
ATOM 354 N N . VAL A 1 53 ? -16.96851 -45.40928 37.16213 1.000 37.25875 53 VAL A N 1
ATOM 355 C CA . VAL A 1 53 ? -16.74652 -46.02775 35.86924 1.000 35.54611 53 VAL A CA 1
ATOM 356 C C . VAL A 1 53 ? -17.91753 -45.64014 34.97140 1.000 36.35244 53 VAL A C 1
ATOM 357 O O . VAL A 1 53 ? -18.82507 -44.92089 35.39143 1.000 37.49407 53 VAL A O 1
ATOM 361 N N . ASP A 1 54 ? -17.89090 -46.12356 33.72697 1.000 33.34643 54 ASP A N 1
ATOM 362 C CA . ASP A 1 54 ? -18.99411 -45.92029 32.78456 1.000 32.46817 54 ASP A CA 1
ATOM 363 C C . ASP A 1 54 ? -19.31460 -44.43981 32.60187 1.000 31.66538 54 ASP A C 1
ATOM 364 O O . ASP A 1 54 ? -20.48037 -44.04459 32.58289 1.000 32.18477 54 ASP A O 1
ATOM 369 N N . GLU A 1 55 ? -18.27740 -43.61416 32.44591 1.000 31.90884 55 GLU A N 1
ATOM 370 C CA . GLU A 1 55 ? -18.49761 -42.17997 32.27671 1.000 31.98955 55 GLU A CA 1
ATOM 371 C C . GLU A 1 55 ? -19.41014 -41.87919 31.09316 1.000 31.84460 55 GLU A C 1
ATOM 372 O O . GLU A 1 55 ? -20.15653 -40.89288 31.11951 1.000 31.80810 55 GLU A O 1
ATOM 378 N N . THR A 1 56 ? -19.37658 -42.72497 30.06006 1.000 31.15556 56 THR A N 1
ATOM 379 C CA . THR A 1 56 ? -20.17473 -42.52502 28.85750 1.000 31.52619 56 THR A CA 1
ATOM 380 C C . THR A 1 56 ? -21.64850 -42.85620 29.05360 1.000 32.24617 56 THR A C 1
ATOM 381 O O . THR A 1 56 ? -22.47700 -42.43156 28.23973 1.000 31.66130 56 THR A O 1
ATOM 385 N N . LEU A 1 57 ? -21.99028 -43.61305 30.09830 1.000 34.40356 57 LEU A N 1
ATOM 386 C CA . LEU A 1 57 ? -23.35221 -44.07458 30.31210 1.000 32.64411 57 LEU A CA 1
ATOM 387 C C . LEU A 1 57 ? -24.01495 -43.50447 31.55681 1.000 34.27978 57 LEU A C 1
ATOM 388 O O . LEU A 1 57 ? -25.23609 -43.63412 31.69209 1.000 37.20879 57 LEU A O 1
ATOM 393 N N . ILE A 1 58 ? -23.25446 -42.89547 32.47243 1.000 37.27113 58 ILE A N 1
ATOM 394 C CA . ILE A 1 58 ? -23.81090 -42.52854 33.77450 1.000 36.10056 58 ILE A CA 1
ATOM 395 C C . ILE A 1 58 ? -24.94223 -41.51568 33.63066 1.000 38.25809 58 ILE A C 1
ATOM 396 O O . ILE A 1 58 ? -25.85280 -41.47217 34.46573 1.000 38.54059 58 ILE A O 1
ATOM 401 N N . ASN A 1 59 ? -24.93430 -40.71885 32.56214 1.000 39.01447 59 ASN A N 1
ATOM 402 C CA . ASN A 1 59 ? -25.96384 -39.71380 32.33628 1.000 39.41533 59 ASN A CA 1
ATOM 403 C C . ASN A 1 59 ? -27.06496 -40.20329 31.40801 1.000 38.81290 59 ASN A C 1
ATOM 404 O O . ASN A 1 59 ? -27.93837 -39.41580 31.03059 1.000 39.33685 59 ASN A O 1
ATOM 409 N N . SER A 1 60 ? -27.05917 -41.48052 31.05173 1.000 35.10262 60 SER A N 1
ATOM 410 C CA . SER A 1 60 ? -28.12676 -41.96820 30.19552 1.000 33.83569 60 SER A CA 1
ATOM 411 C C . SER A 1 60 ? -29.40084 -42.17237 31.01105 1.000 33.90252 60 SER A C 1
ATOM 412 O O . SER A 1 60 ? -29.33866 -42.57423 32.17710 1.000 33.53579 60 SER A O 1
ATOM 415 N N . PRO A 1 61 ? -30.56599 -41.89054 30.42930 1.000 34.69884 61 PRO A N 1
ATOM 416 C CA . PRO A 1 61 ? -31.81849 -42.14531 31.15376 1.000 35.10583 61 PRO A CA 1
ATOM 417 C C . PRO A 1 61 ? -32.06195 -43.61869 31.43000 1.000 34.34759 61 PRO A C 1
ATOM 418 O O . PRO A 1 61 ? -32.85000 -43.93987 32.32836 1.000 34.52530 61 PRO A O 1
ATOM 422 N N . ALA A 1 62 ? -31.40166 -44.52203 30.70433 1.000 33.58579 62 ALA A N 1
ATOM 423 C CA . ALA A 1 62 ? -31.59865 -45.95397 30.87806 1.000 32.93299 62 ALA A CA 1
ATOM 424 C C . ALA A 1 62 ? -30.60606 -46.58807 31.84851 1.000 32.21244 62 ALA A C 1
ATOM 425 O O . ALA A 1 62 ? -30.68998 -47.79615 32.09418 1.000 31.89262 62 ALA A O 1
ATOM 427 N N . TYR A 1 63 ? -29.68283 -45.81302 32.41539 1.000 31.92380 63 TYR A N 1
ATOM 428 C CA . TYR A 1 63 ? -28.69346 -46.35824 33.33660 1.000 31.17342 63 TYR A CA 1
ATOM 429 C C . TYR A 1 63 ? -29.29285 -46.49203 34.73430 1.000 31.57635 63 TYR A C 1
ATOM 430 O O . TYR A 1 63 ? -29.83889 -45.52736 35.27953 1.000 32.10079 63 TYR A O 1
ATOM 439 N N . VAL A 1 64 ? -29.20522 -47.69244 35.30360 1.000 31.45242 64 VAL A N 1
ATOM 440 C CA . VAL A 1 64 ? -29.73650 -47.99884 36.62952 1.000 30.95920 64 VAL A CA 1
ATOM 441 C C . VAL A 1 64 ? -28.56400 -48.17643 37.58307 1.000 30.46247 64 VAL A C 1
ATOM 442 O O . VAL A 1 64 ? -27.74036 -49.07759 37.39638 1.000 29.72973 64 VAL A O 1
ATOM 446 N N . ARG A 1 65 ? -28.48759 -47.32670 38.60443 1.000 30.94705 65 ARG A N 1
ATOM 447 C CA . ARG A 1 65 ? -27.37357 -47.34809 39.55567 1.000 30.65134 65 ARG A CA 1
ATOM 448 C C . ARG A 1 65 ? -27.64267 -48.32516 40.69857 1.000 30.55367 65 ARG A C 1
ATOM 449 O O . ARG A 1 65 ? -27.71070 -47.94763 41.86427 1.000 31.28673 65 ARG A O 1
ATOM 457 N N . ALA A 1 66 ? -27.77814 -49.60162 40.34720 1.000 29.99968 66 ALA A N 1
ATOM 458 C CA . ALA A 1 66 ? -28.10424 -50.63582 41.31780 1.000 29.95104 66 ALA A CA 1
ATOM 459 C C . ALA A 1 66 ? -27.31981 -51.90285 41.01884 1.000 29.56218 66 ALA A C 1
ATOM 460 O O . ALA A 1 66 ? -27.14840 -52.27622 39.85387 1.000 30.42495 66 ALA A O 1
ATOM 462 N N . THR A 1 67 ? -26.86285 -52.57144 42.07616 1.000 29.46753 67 THR A N 1
ATOM 463 C CA . THR A 1 67 ? -26.09975 -53.80241 41.92096 1.000 29.41959 67 THR A CA 1
ATOM 464 C C . THR A 1 67 ? -26.13249 -54.59087 43.22262 1.000 30.67892 67 THR A C 1
ATOM 465 O O . THR A 1 67 ? -26.40107 -54.04804 44.29760 1.000 31.58336 67 THR A O 1
ATOM 469 N N . GLY A 1 68 ? -25.85681 -55.88644 43.10374 1.000 29.98302 68 GLY A N 1
ATOM 470 C CA . GLY A 1 68 ? -25.68340 -56.74156 44.25940 1.000 31.08979 68 GLY A CA 1
ATOM 471 C C . GLY A 1 68 ? -24.22320 -56.85228 44.64390 1.000 31.22153 68 GLY A C 1
ATOM 472 O O . GLY A 1 68 ? -23.48799 -57.70030 44.12442 1.000 32.11547 68 GLY A O 1
ATOM 473 N N . ALA A 1 69 ? -23.79398 -55.98871 45.55464 1.000 32.27214 69 ALA A N 1
ATOM 474 C CA . ALA A 1 69 ? -22.38975 -55.88704 45.90713 1.000 31.92077 69 ALA A CA 1
ATOM 475 C C . ALA A 1 69 ? -21.95934 -57.04874 46.79126 1.000 33.25065 69 ALA A C 1
ATOM 476 O O . ALA A 1 69 ? -22.74949 -57.60829 47.55263 1.000 35.31700 69 ALA A O 1
ATOM 478 N N . LEU A 1 70 ? -20.69613 -57.42587 46.65835 1.000 33.79006 70 LEU A N 1
ATOM 479 C CA . LEU A 1 70 ? -20.05373 -58.40119 47.52991 1.000 34.37260 70 LEU A CA 1
ATOM 480 C C . LEU A 1 70 ? -19.10911 -57.62365 48.43494 1.000 36.58374 70 LEU A C 1
ATOM 481 O O . LEU A 1 70 ? -18.05444 -57.16596 47.98563 1.000 38.06046 70 LEU A O 1
ATOM 486 N N . ASP A 1 71 ? -19.48892 -57.45333 49.69715 1.000 38.13638 71 ASP A N 1
ATOM 487 C CA . ASP A 1 71 ? -18.65132 -56.68621 50.60772 1.000 41.83750 71 ASP A CA 1
ATOM 488 C C . ASP A 1 71 ? -17.31606 -57.38957 50.81554 1.000 41.62675 71 ASP A C 1
ATOM 489 O O . ASP A 1 71 ? -17.26932 -58.59786 51.06360 1.000 38.99925 71 ASP A O 1
ATOM 494 N N . GLY A 1 72 ? -16.22896 -56.62947 50.70840 1.000 44.32364 72 GLY A N 1
ATOM 495 C CA . GLY A 1 72 ? -14.90588 -57.18069 50.93641 1.000 44.36442 72 GLY A CA 1
ATOM 496 C C . GLY A 1 72 ? -14.39833 -58.11054 49.85848 1.000 42.80917 72 GLY A C 1
ATOM 497 O O . GLY A 1 72 ? -13.59879 -59.00545 50.14969 1.000 42.94203 72 GLY A O 1
ATOM 498 N N . TYR A 1 73 ? -14.83373 -57.91748 48.61157 1.000 40.65567 73 TYR A N 1
ATOM 499 C CA . TYR A 1 73 ? -14.35721 -58.74403 47.50816 1.000 38.77459 73 TYR A CA 1
ATOM 500 C C . TYR A 1 73 ? -12.85618 -58.61626 47.29992 1.000 40.77807 73 TYR A C 1
ATOM 501 O O . TYR A 1 73 ? -12.24759 -59.49608 46.68207 1.000 40.34038 73 TYR A O 1
ATOM 510 N N . ASP A 1 74 ? -12.25029 -57.54369 47.80074 1.000 42.25028 74 ASP A N 1
ATOM 511 C CA . ASP A 1 74 ? -10.83311 -57.27071 47.62660 1.000 42.55746 74 ASP A CA 1
ATOM 512 C C . ASP A 1 74 ? -10.00999 -57.55009 48.87849 1.000 44.72059 74 ASP A C 1
ATOM 513 O O . ASP A 1 74 ? -8.79413 -57.33866 48.86239 1.000 45.42049 74 ASP A O 1
ATOM 518 N N . GLU A 1 75 ? -10.63247 -58.03711 49.94674 1.000 44.91028 75 GLU A N 1
ATOM 519 C CA . GLU A 1 75 ? -9.96999 -58.25062 51.22446 1.000 46.32776 75 GLU A CA 1
ATOM 520 C C . GLU A 1 75 ? -9.50746 -59.69527 51.36717 1.000 45.62791 75 GLU A C 1
ATOM 521 O O . GLU A 1 75 ? -10.13048 -60.62126 50.84380 1.000 45.87726 75 GLU A O 1
ATOM 527 N N . PHE A 1 76 ? -8.40093 -59.87904 52.08355 1.000 46.60200 76 PHE A N 1
ATOM 528 C CA . PHE A 1 76 ? -7.81099 -61.20097 52.22813 1.000 45.24110 76 PHE A CA 1
ATOM 529 C C . PHE A 1 76 ? -6.88767 -61.20311 53.43998 1.000 46.50948 76 PHE A C 1
ATOM 530 O O . PHE A 1 76 ? -6.40823 -60.15482 53.88000 1.000 46.44269 76 PHE A O 1
ATOM 538 N N . ASP A 1 77 ? -6.66472 -62.40197 53.99055 1.000 45.12947 77 ASP A N 1
ATOM 539 C CA . ASP A 1 77 ? -5.74677 -62.62653 55.10985 1.000 44.40147 77 ASP A CA 1
ATOM 540 C C . ASP A 1 77 ? -4.72440 -63.65938 54.65027 1.000 44.04305 77 ASP A C 1
ATOM 541 O O . ASP A 1 77 ? -4.84102 -64.85204 54.97119 1.000 43.58327 77 ASP A O 1
ATOM 546 N N . PRO A 1 78 ? -3.70663 -63.23612 53.89574 1.000 42.93120 78 PRO A N 1
ATOM 547 C CA . PRO A 1 78 ? -2.81918 -64.21771 53.25829 1.000 41.70343 78 PRO A CA 1
ATOM 548 C C . PRO A 1 78 ? -1.92846 -64.96339 54.23288 1.000 41.69696 78 PRO A C 1
ATOM 549 O O . PRO A 1 78 ? -1.54856 -66.10572 53.94784 1.000 41.37430 78 PRO A O 1
ATOM 553 N N . ALA A 1 79 ? -1.59211 -64.36314 55.37725 1.000 42.93043 79 ALA A N 1
ATOM 554 C CA . ALA A 1 79 ? -0.66373 -65.00796 56.30223 1.000 42.87822 79 ALA A CA 1
ATOM 555 C C . ALA A 1 79 ? -1.22756 -66.30953 56.85804 1.000 43.32875 79 ALA A C 1
ATOM 556 O O . ALA A 1 79 ? -0.46858 -67.24629 57.13104 1.000 44.58666 79 ALA A O 1
ATOM 558 N N . VAL A 1 80 ? -2.54859 -66.38766 57.03407 1.000 42.24212 80 VAL A N 1
ATOM 559 C CA . VAL A 1 80 ? -3.17075 -67.60982 57.53513 1.000 41.86905 80 VAL A CA 1
ATOM 560 C C . VAL A 1 80 ? -2.99001 -68.76154 56.55401 1.000 40.50659 80 VAL A C 1
ATOM 561 O O . VAL A 1 80 ? -2.90374 -69.92581 56.96259 1.000 41.25292 80 VAL A O 1
ATOM 565 N N . PHE A 1 81 ? -2.89592 -68.46384 55.25790 1.000 40.89355 81 PHE A N 1
ATOM 566 C CA . PHE A 1 81 ? -2.80402 -69.48723 54.22192 1.000 39.65554 81 PHE A CA 1
ATOM 567 C C . PHE A 1 81 ? -1.37762 -69.76986 53.77622 1.000 38.53256 81 PHE A C 1
ATOM 568 O O . PHE A 1 81 ? -1.17015 -70.66343 52.94965 1.000 38.12567 81 PHE A O 1
ATOM 576 N N . GLY A 1 82 ? -0.39527 -69.04031 54.29604 1.000 39.48267 82 GLY A N 1
ATOM 577 C CA . GLY A 1 82 ? 0.96137 -69.16631 53.80544 1.000 38.56973 82 GLY A CA 1
ATOM 578 C C . GLY A 1 82 ? 1.22137 -68.43900 52.50938 1.000 39.14069 82 GLY A C 1
ATOM 579 O O . GLY A 1 82 ? 2.17397 -68.77735 51.80049 1.000 39.19620 82 GLY A O 1
ATOM 580 N N . VAL A 1 83 ? 0.40161 -67.44434 52.17974 1.000 38.54247 83 VAL A N 1
ATOM 581 C CA . VAL A 1 83 ? 0.50769 -66.69057 50.93661 1.000 38.37281 83 VAL A CA 1
ATOM 582 C C . VAL A 1 83 ? 1.24410 -65.38798 51.21460 1.000 37.98302 83 VAL A C 1
ATOM 583 O O . VAL A 1 83 ? 0.98531 -64.71843 52.22212 1.000 39.44705 83 VAL A O 1
ATOM 587 N N . SER A 1 84 ? 2.16304 -65.02223 50.32626 1.000 36.59582 84 SER A N 1
ATOM 588 C CA . SER A 1 84 ? 2.85220 -63.75128 50.47571 1.000 36.00672 84 SER A CA 1
ATOM 589 C C . SER A 1 84 ? 1.93592 -62.60391 50.05366 1.000 36.12712 84 SER A C 1
ATOM 590 O O . SER A 1 84 ? 0.91855 -62.79782 49.37847 1.000 34.73027 84 SER A O 1
ATOM 593 N N . ASP A 1 85 ? 2.30554 -61.39049 50.47043 1.000 35.96795 85 ASP A N 1
ATOM 594 C CA . ASP A 1 85 ? 1.51440 -60.22371 50.09323 1.000 35.66259 85 ASP A CA 1
ATOM 595 C C . ASP A 1 85 ? 1.56120 -59.98915 48.58623 1.000 35.47675 85 ASP A C 1
ATOM 596 O O . ASP A 1 85 ? 0.55047 -59.61759 47.97860 1.000 33.78733 85 ASP A O 1
ATOM 601 N N . ARG A 1 86 ? 2.71931 -60.21777 47.96340 1.000 37.30283 86 ARG A N 1
ATOM 602 C CA . ARG A 1 86 ? 2.81960 -60.08592 46.51292 1.000 37.94406 86 ARG A CA 1
ATOM 603 C C . ARG A 1 86 ? 1.90656 -61.08132 45.80664 1.000 37.83744 86 ARG A C 1
ATOM 604 O O . ARG A 1 86 ? 1.25938 -60.74550 44.80380 1.000 35.17850 86 ARG A O 1
ATOM 612 N N . MET A 1 87 ? 1.85378 -62.31854 46.31028 1.000 34.71646 87 MET A N 1
ATOM 613 C CA . MET A 1 87 ? 0.98538 -63.32441 45.71328 1.000 33.03511 87 MET A CA 1
ATOM 614 C C . MET A 1 87 ? -0.48650 -63.00860 45.96171 1.000 34.20941 87 MET A C 1
ATOM 615 O O . MET A 1 87 ? -1.33447 -63.30398 45.11043 1.000 32.64426 87 MET A O 1
ATOM 620 N N . ALA A 1 88 ? -0.81029 -62.40333 47.10923 1.000 34.64890 88 ALA A N 1
ATOM 621 C CA . ALA A 1 88 ? -2.19998 -62.05356 47.38583 1.000 34.55482 88 ALA A CA 1
ATOM 622 C C . ALA A 1 88 ? -2.71387 -61.00079 46.41515 1.000 34.49763 88 ALA A C 1
ATOM 623 O O . ALA A 1 88 ? -3.89993 -61.00685 46.06976 1.000 33.82377 88 ALA A O 1
ATOM 625 N N . ALA A 1 89 ? -1.85289 -60.07386 45.99138 1.000 34.69834 89 ALA A N 1
ATOM 626 C CA . ALA A 1 89 ? -2.25492 -59.09871 44.98677 1.000 34.88830 89 ALA A CA 1
ATOM 627 C C . ALA A 1 89 ? -2.30700 -59.71125 43.59442 1.000 34.99540 89 ALA A C 1
ATOM 628 O O . ALA A 1 89 ? -3.09965 -59.27104 42.75487 1.000 36.70566 89 ALA A O 1
ATOM 630 N N . ALA A 1 90 ? -1.47758 -60.72300 43.32971 1.000 34.30857 90 ALA A N 1
ATOM 631 C CA . ALA A 1 90 ? -1.48695 -61.35661 42.01658 1.000 31.92908 90 ALA A CA 1
ATOM 632 C C . ALA A 1 90 ? -2.71798 -62.23152 41.82307 1.000 31.32969 90 ALA A C 1
ATOM 633 O O . ALA A 1 90 ? -3.16711 -62.41915 40.68730 1.000 31.48309 90 ALA A O 1
ATOM 635 N N . MET A 1 91 ? -3.26228 -62.78446 42.90623 1.000 32.11708 91 MET A N 1
ATOM 636 C CA . MET A 1 91 ? -4.45212 -63.61722 42.81193 1.000 30.50191 91 MET A CA 1
ATOM 637 C C . MET A 1 91 ? -5.66320 -62.78089 42.43127 1.000 31.03158 91 MET A C 1
ATOM 638 O O . MET A 1 91 ? -5.88694 -61.70190 42.98483 1.000 32.70804 91 MET A O 1
ATOM 643 N N . THR A 1 92 ? -6.46442 -63.29705 41.50049 1.000 30.98714 92 THR A N 1
ATOM 644 C CA . THR A 1 92 ? -7.71843 -62.64894 41.16262 1.000 30.48660 92 THR A CA 1
ATOM 645 C C . THR A 1 92 ? -8.64628 -62.68988 42.37388 1.000 32.16482 92 THR A C 1
ATOM 646 O O . THR A 1 92 ? -8.47656 -63.52534 43.26606 1.000 32.21028 92 THR A O 1
ATOM 650 N N . PRO A 1 93 ? -9.61562 -61.77397 42.44829 1.000 31.67589 93 PRO A N 1
ATOM 651 C CA . PRO A 1 93 ? -10.55345 -61.80758 43.58204 1.000 31.73911 93 PRO A CA 1
ATOM 652 C C . PRO A 1 93 ? -11.30872 -63.11773 43.70950 1.000 33.19663 93 PRO A C 1
ATOM 653 O O . PRO A 1 93 ? -11.59861 -63.54487 44.83422 1.000 32.45939 93 PRO A O 1
ATOM 657 N N . GLU A 1 94 ? -11.61800 -63.78866 42.59630 1.000 37.93771 94 GLU A N 1
ATOM 658 C CA . GLU A 1 94 ? -12.32236 -65.06247 42.69979 1.000 37.63938 94 GLU A CA 1
ATOM 659 C C . GLU A 1 94 ? -11.44248 -66.13261 43.33020 1.000 37.96690 94 GLU A C 1
ATOM 660 O O . GLU A 1 94 ? -11.93968 -66.97831 44.08430 1.000 36.25619 94 GLU A O 1
ATOM 666 N N . HIS A 1 95 ? -10.13566 -66.08791 43.06819 1.000 35.84889 95 HIS A N 1
ATOM 667 C CA . HIS A 1 95 ? -9.22091 -67.02045 43.71523 1.000 34.23590 95 HIS A CA 1
ATOM 668 C C . HIS A 1 95 ? -9.24872 -66.84935 45.22848 1.000 36.13682 95 HIS A C 1
ATOM 669 O O . HIS A 1 95 ? -9.37063 -67.82798 45.97226 1.000 32.24827 95 HIS A O 1
ATOM 676 N N . ARG A 1 96 ? -9.16257 -65.60242 45.70014 1.000 33.19628 96 ARG A N 1
ATOM 677 C CA . ARG A 1 96 ? -9.09141 -65.34461 47.13592 1.000 37.68476 96 ARG A CA 1
ATOM 678 C C . ARG A 1 96 ? -10.41725 -65.63225 47.82754 1.000 31.31819 96 ARG A C 1
ATOM 679 O O . ARG A 1 96 ? -10.43977 -66.20183 48.92312 1.000 33.66248 96 ARG A O 1
ATOM 687 N N . VAL A 1 97 ? -11.52778 -65.20532 47.22630 1.000 39.39543 97 VAL A N 1
ATOM 688 C CA . VAL A 1 97 ? -12.83476 -65.39979 47.84665 1.000 33.84232 97 VAL A CA 1
ATOM 689 C C . VAL A 1 97 ? -13.16041 -66.88527 47.96710 1.000 30.63652 97 VAL A C 1
ATOM 690 O O . VAL A 1 97 ? -13.66129 -67.34230 49.00244 1.000 39.08703 97 VAL A O 1
ATOM 694 N N . PHE A 1 98 ? -12.87607 -67.66588 46.91980 1.000 38.05444 98 PHE A N 1
ATOM 695 C CA . PHE A 1 98 ? -13.16416 -69.09657 46.98374 1.000 30.46307 98 PHE A CA 1
ATOM 696 C C . PHE A 1 98 ? -12.23571 -69.81111 47.95850 1.000 38.84889 98 PHE A C 1
ATOM 697 O O . PHE A 1 98 ? -12.66471 -70.72616 48.67153 1.000 32.86268 98 PHE A O 1
ATOM 705 N N . LEU A 1 99 ? -10.95879 -69.41924 47.99275 1.000 30.97207 99 LEU A N 1
ATOM 706 C CA . LEU A 1 99 ? -10.02283 -70.01565 48.94019 1.000 35.14866 99 LEU A CA 1
ATOM 707 C C . LEU A 1 99 ? -10.44631 -69.72846 50.37427 1.000 36.22417 99 LEU A C 1
ATOM 708 O O . LEU A 1 99 ? -10.38746 -70.60956 51.24137 1.000 45.14568 99 LEU A O 1
ATOM 713 N N . GLU A 1 100 ? -10.87711 -68.49496 50.64015 1.000 35.16443 100 GLU A N 1
ATOM 714 C CA . GLU A 1 100 ? -11.34615 -68.13799 51.97106 1.000 34.42035 100 GLU A CA 1
ATOM 715 C C . GLU A 1 100 ? -12.61579 -68.89696 52.33089 1.000 35.74636 100 GLU A C 1
ATOM 716 O O . GLU A 1 100 ? -12.80903 -69.27597 53.49187 1.000 36.09881 100 GLU A O 1
ATOM 722 N N . ALA A 1 101 ? -13.48945 -69.13876 51.34715 1.000 38.06862 101 ALA A N 1
ATOM 723 C CA . ALA A 1 101 ? -14.72032 -69.87755 51.60974 1.000 37.45564 101 ALA A CA 1
ATOM 724 C C . ALA A 1 101 ? -14.46491 -71.36902 51.77762 1.000 37.17708 101 ALA A C 1
ATOM 725 O O . ALA A 1 101 ? -15.15770 -72.02717 52.56060 1.000 38.19950 101 ALA A O 1
ATOM 727 N N . SER A 1 102 ? -13.48590 -71.91647 51.05340 1.000 35.51589 102 SER A N 1
ATOM 728 C CA . SER A 1 102 ? -13.12579 -73.31889 51.23020 1.000 33.63807 102 SER A CA 1
ATOM 729 C C . SER A 1 102 ? -12.54781 -73.56420 52.61607 1.000 35.03550 102 SER A C 1
ATOM 730 O O . SER A 1 102 ? -12.80892 -74.60509 53.23022 1.000 34.31946 102 SER A O 1
ATOM 733 N N . TRP A 1 103 ? -11.73431 -72.63009 53.11091 1.000 34.24028 103 TRP A N 1
ATOM 734 C CA . TRP A 1 103 ? -11.27511 -72.71280 54.49136 1.000 35.27993 103 TRP A CA 1
ATOM 735 C C . TRP A 1 103 ? -12.45223 -72.75050 55.45654 1.000 35.95010 103 TRP A C 1
ATOM 736 O O . TRP A 1 103 ? -12.47545 -73.56271 56.38848 1.000 36.34064 103 TRP A O 1
ATOM 747 N N . GLU A 1 104 ? -13.45020 -71.88972 55.23506 1.000 36.65916 104 GLU A N 1
ATOM 748 C CA . GLU A 1 104 ? -14.58950 -71.81246 56.14419 1.000 36.25681 104 GLU A CA 1
ATOM 749 C C . GLU A 1 104 ? -15.47270 -73.05068 56.07457 1.000 35.09737 104 GLU A C 1
ATOM 750 O O . GLU A 1 104 ? -16.03935 -73.45635 57.09514 1.000 36.30013 104 GLU A O 1
ATOM 756 N N . VAL A 1 105 ? -15.62258 -73.65432 54.89360 1.000 34.52760 105 VAL A N 1
ATOM 757 C CA . VAL A 1 105 ? -16.51685 -74.80246 54.78994 1.000 34.46384 105 VAL A CA 1
ATOM 758 C C . VAL A 1 105 ? -15.94224 -76.00297 55.52608 1.000 35.07953 105 VAL A C 1
ATOM 759 O O . VAL A 1 105 ? -16.69520 -76.82394 56.06415 1.000 35.15892 105 VAL A O 1
ATOM 763 N N . MET A 1 106 ? -14.61174 -76.12574 55.57432 1.000 35.29828 106 MET A N 1
ATOM 764 C CA . MET A 1 106 ? -13.99463 -77.19191 56.35481 1.000 35.64219 106 MET A CA 1
ATOM 765 C C . MET A 1 106 ? -14.17264 -76.94405 57.84610 1.000 36.64074 106 MET A C 1
ATOM 766 O O . MET A 1 106 ? -14.38296 -77.88548 58.61872 1.000 37.62700 106 MET A O 1
ATOM 771 N N . GLU A 1 107 ? -14.09317 -75.68051 58.26692 1.000 36.48767 107 GLU A N 1
ATOM 772 C CA . GLU A 1 107 ? -14.32324 -75.34852 59.66713 1.000 37.49539 107 GLU A CA 1
ATOM 773 C C . GLU A 1 107 ? -15.76890 -75.59749 60.07036 1.000 37.84901 107 GLU A C 1
ATOM 774 O O . GLU A 1 107 ? -16.03180 -76.12639 61.15574 1.000 38.98235 107 GLU A O 1
ATOM 780 N N . ASP A 1 108 ? -16.72043 -75.21574 59.21625 1.000 36.97886 108 ASP A N 1
ATOM 781 C CA . ASP A 1 108 ? -18.12888 -75.39573 59.55152 1.000 37.34202 108 ASP A CA 1
ATOM 782 C C . ASP A 1 108 ? -18.49049 -76.86468 59.72536 1.000 38.04215 108 ASP A C 1
ATOM 783 O O . ASP A 1 108 ? -19.35975 -77.19788 60.53831 1.000 38.91297 108 ASP A O 1
ATOM 788 N N . ALA A 1 109 ? -17.87304 -77.74868 58.94901 1.000 37.73917 109 ALA A N 1
ATOM 789 C CA . ALA A 1 109 ? -18.08422 -79.17811 59.11196 1.000 38.50452 109 ALA A CA 1
ATOM 790 C C . ALA A 1 109 ? -17.24659 -79.76640 60.23134 1.000 39.70008 109 ALA A C 1
ATOM 791 O O . ALA A 1 109 ? -17.40016 -80.95341 60.53785 1.000 41.28112 109 ALA A O 1
ATOM 793 N N . SER A 1 110 ? -16.37763 -78.96366 60.84465 1.000 39.86653 110 SER A N 1
ATOM 794 C CA . SER A 1 110 ? -15.46606 -79.42369 61.88905 1.000 41.04629 110 SER A CA 1
ATOM 795 C C . SER A 1 110 ? -14.57319 -80.55185 61.37468 1.000 41.19002 110 SER A C 1
ATOM 796 O O . SER A 1 110 ? -14.48455 -81.62750 61.96888 1.000 42.29121 110 SER A O 1
ATOM 799 N N . TYR A 1 111 ? -13.89839 -80.29363 60.25612 1.000 40.14565 111 TYR A N 1
ATOM 800 C CA . TYR A 1 111 ? -12.91885 -81.22197 59.70509 1.000 41.01693 111 TYR A CA 1
ATOM 801 C C . TYR A 1 111 ? -11.59697 -80.49654 59.50186 1.000 42.82975 111 TYR A C 1
ATOM 802 O O . TYR A 1 111 ? -11.53690 -79.49738 58.77630 1.000 41.97965 111 TYR A O 1
ATOM 811 N N . ASP A 1 112 ? -10.54753 -81.00145 60.14427 1.000 41.94735 112 ASP A N 1
ATOM 812 C CA . ASP A 1 112 ? -9.20720 -80.45533 59.97896 1.000 44.01795 112 ASP A CA 1
ATOM 813 C C . ASP A 1 112 ? -8.55532 -81.06420 58.74298 1.000 45.40204 112 ASP A C 1
ATOM 814 O O . ASP A 1 112 ? -8.34366 -82.28045 58.70507 1.000 47.24011 112 ASP A O 1
ATOM 819 N N . PRO A 1 113 ? -8.22813 -80.27260 57.72072 1.000 44.92877 113 PRO A N 1
ATOM 820 C CA . PRO A 1 113 ? -7.64596 -80.86257 56.50226 1.000 46.46708 113 PRO A CA 1
ATOM 821 C C . PRO A 1 113 ? -6.32703 -81.58474 56.73896 1.000 49.50369 113 PRO A C 1
ATOM 822 O O . PRO A 1 113 ? -6.03144 -82.55815 56.03415 1.000 49.20824 113 PRO A O 1
ATOM 826 N N . GLU A 1 114 ? -5.52599 -81.14307 57.71337 1.000 51.98012 114 GLU A N 1
ATOM 827 C CA . GLU A 1 114 ? -4.27807 -81.83595 58.01666 1.000 52.54340 114 GLU A CA 1
ATOM 828 C C . GLU A 1 114 ? -4.52372 -83.24785 58.52711 1.000 53.20864 114 GLU A C 1
ATOM 829 O O . GLU A 1 114 ? -3.66490 -84.12301 58.37106 1.000 52.64600 114 GLU A O 1
ATOM 835 N N . ARG A 1 115 ? -5.67528 -83.48530 59.15056 1.000 49.67140 115 ARG A N 1
ATOM 836 C CA . ARG A 1 115 ? -5.97182 -84.75787 59.79145 1.000 48.91373 115 ARG A CA 1
ATOM 837 C C . ARG A 1 115 ? -7.02999 -85.56666 59.04927 1.000 50.34276 115 ARG A C 1
ATOM 838 O O . ARG A 1 115 ? -7.51159 -86.57096 59.58211 1.000 52.15106 115 ARG A O 1
ATOM 846 N N . VAL A 1 116 ? -7.40784 -85.15847 57.84170 1.000 51.86907 116 VAL A N 1
ATOM 847 C CA . VAL A 1 116 ? -8.32993 -85.94506 57.02858 1.000 53.64456 116 VAL A CA 1
ATOM 848 C C . VAL A 1 116 ? -7.58034 -87.13134 56.44294 1.000 56.99197 116 VAL A C 1
ATOM 849 O O . VAL A 1 116 ? -6.55163 -86.96091 55.77980 1.000 56.65808 116 VAL A O 1
ATOM 853 N N . ARG A 1 117 ? -8.09514 -88.33747 56.67734 1.000 63.24355 117 ARG A N 1
ATOM 854 C CA . ARG A 1 117 ? -7.40699 -89.54927 56.25190 1.000 63.95880 117 ARG A CA 1
ATOM 855 C C . ARG A 1 117 ? -7.73696 -89.96659 54.82413 1.000 64.37326 117 ARG A C 1
ATOM 856 O O . ARG A 1 117 ? -7.00986 -90.78955 54.25635 1.000 64.99645 117 ARG A O 1
ATOM 864 N N . GLY A 1 118 ? -8.79371 -89.41717 54.22483 1.000 60.43248 118 GLY A N 1
ATOM 865 C CA . GLY A 1 118 ? -9.26991 -89.86494 52.93586 1.000 56.97552 118 GLY A CA 1
ATOM 866 C C . GLY A 1 118 ? -8.88838 -88.94710 51.78689 1.000 53.18471 118 GLY A C 1
ATOM 867 O O . GLY A 1 118 ? -8.09428 -88.01309 51.91920 1.000 51.91426 118 GLY A O 1
ATOM 868 N N . GLU A 1 119 ? -9.47956 -89.23958 50.62899 1.000 49.27312 119 GLU A N 1
ATOM 869 C CA . GLU A 1 119 ? -9.30340 -88.44092 49.42359 1.000 46.74542 119 GLU A CA 1
ATOM 870 C C . GLU A 1 119 ? -10.39120 -87.37725 49.37158 1.000 45.06643 119 GLU A C 1
ATOM 871 O O . GLU A 1 119 ? -11.58118 -87.69922 49.43538 1.000 45.29533 119 GLU A O 1
ATOM 877 N N . VAL A 1 120 ? -9.98461 -86.11736 49.24757 1.000 42.87301 120 VAL A N 1
ATOM 878 C CA . VAL A 1 120 ? -10.90562 -84.98876 49.20127 1.000 42.31990 120 VAL A CA 1
ATOM 879 C C . VAL A 1 120 ? -10.86516 -84.38860 47.80493 1.000 41.87726 120 VAL A C 1
ATOM 880 O O . VAL A 1 120 ? -9.78800 -84.05775 47.29560 1.000 41.77214 120 VAL A O 1
ATOM 884 N N . GLY A 1 121 ? -12.03298 -84.25338 47.18683 1.000 40.04224 121 GLY A N 1
ATOM 885 C CA . GLY A 1 121 ? -12.15387 -83.61096 45.88915 1.000 38.42897 121 GLY A CA 1
ATOM 886 C C . GLY A 1 121 ? -12.59844 -82.16550 46.02065 1.000 35.37765 121 GLY A C 1
ATOM 887 O O . GLY A 1 121 ? -13.39596 -81.82632 46.89189 1.000 35.65369 121 GLY A O 1
ATOM 888 N N . VAL A 1 122 ? -12.05921 -81.31036 45.15759 1.000 35.27565 122 VAL A N 1
ATOM 889 C CA . VAL A 1 122 ? -12.45102 -79.90732 45.10013 1.000 33.78661 122 VAL A CA 1
ATOM 890 C C . VAL A 1 122 ? -12.98511 -79.64270 43.69870 1.000 34.33296 122 VAL A C 1
ATOM 891 O O . VAL A 1 122 ? -12.22931 -79.66485 42.71844 1.000 32.72410 122 VAL A O 1
ATOM 895 N N . TYR A 1 123 ? -14.29071 -79.41010 43.60459 1.000 33.55396 123 TYR A N 1
ATOM 896 C CA . TYR A 1 123 ? -14.97386 -79.14241 42.34944 1.000 31.55292 123 TYR A CA 1
ATOM 897 C C . TYR A 1 123 ? -15.60740 -77.76783 42.45605 1.000 31.14031 123 TYR A C 1
ATOM 898 O O . TYR A 1 123 ? -16.47411 -77.54936 43.30458 1.000 31.38004 123 TYR A O 1
ATOM 907 N N . ALA A 1 124 ? -15.17091 -76.84046 41.61265 1.000 32.58473 124 ALA A N 1
ATOM 908 C CA . ALA A 1 124 ? -15.67800 -75.48180 41.67218 1.000 30.16015 124 ALA A CA 1
ATOM 909 C C . ALA A 1 124 ? -15.91672 -74.96039 40.26910 1.000 31.72831 124 ALA A C 1
ATOM 910 O O . ALA A 1 124 ? -15.36476 -75.46294 39.28765 1.000 33.55309 124 ALA A O 1
ATOM 912 N N . SER A 1 125 ? -16.73810 -73.92405 40.19665 1.000 32.54723 125 SER A N 1
ATOM 913 C CA . SER A 1 125 ? -17.02154 -73.22601 38.95848 1.000 32.20992 125 SER A CA 1
ATOM 914 C C . SER A 1 125 ? -16.66130 -71.75985 39.11650 1.000 32.40496 125 SER A C 1
ATOM 915 O O . SER A 1 125 ? -16.83783 -71.17903 40.18977 1.000 32.48625 125 SER A O 1
ATOM 918 N N . THR A 1 126 ? -16.15847 -71.16184 38.04451 1.000 33.46081 126 THR A N 1
ATOM 919 C CA . THR A 1 126 ? -15.64310 -69.80847 38.13143 1.000 33.75406 126 THR A CA 1
ATOM 920 C C . THR A 1 126 ? -15.93009 -69.07677 36.82967 1.000 34.43312 126 THR A C 1
ATOM 921 O O . THR A 1 126 ? -16.24397 -69.68971 35.80578 1.000 35.35052 126 THR A O 1
ATOM 925 N N . ASN A 1 127 ? -15.81053 -67.74818 36.88216 1.000 33.41735 127 ASN A N 1
ATOM 926 C CA . ASN A 1 127 ? -16.04859 -66.90349 35.72020 1.000 33.89880 127 ASN A CA 1
ATOM 927 C C . ASN A 1 127 ? -14.72884 -66.45397 35.10882 1.000 32.36267 127 ASN A C 1
ATOM 928 O O . ASN A 1 127 ? -14.04730 -65.59744 35.69515 1.000 31.79899 127 ASN A O 1
ATOM 933 N N . PRO A 1 128 ? -14.33187 -66.97358 33.94255 1.000 32.23841 128 PRO A N 1
ATOM 934 C CA . PRO A 1 128 ? -13.04897 -66.55238 33.35781 1.000 30.75799 128 PRO A CA 1
ATOM 935 C C . PRO A 1 128 ? -13.05456 -65.11304 32.89553 1.000 29.46300 128 PRO A C 1
ATOM 936 O O . PRO A 1 128 ? -11.98499 -64.50158 32.80541 1.000 30.64269 128 PRO A O 1
ATOM 940 N N . GLN A 1 129 ? -14.22989 -64.54638 32.62310 1.000 31.32675 129 GLN A N 1
ATOM 941 C CA . GLN A 1 129 ? -14.31346 -63.14097 32.25004 1.000 29.31263 129 GLN A CA 1
ATOM 942 C C . GLN A 1 129 ? -13.80347 -62.23853 33.36263 1.000 28.30830 129 GLN A C 1
ATOM 943 O O . GLN A 1 129 ? -13.19867 -61.19616 33.08740 1.000 28.76584 129 GLN A O 1
ATOM 949 N N . SER A 1 130 ? -14.01809 -62.63000 34.61996 1.000 28.15726 130 SER A N 1
ATOM 950 C CA . SER A 1 130 ? -13.54973 -61.82219 35.73985 1.000 27.58454 130 SER A CA 1
ATOM 951 C C . SER A 1 130 ? -12.02749 -61.76435 35.78123 1.000 27.66632 130 SER A C 1
ATOM 952 O O . SER A 1 130 ? -11.44193 -60.68902 35.95237 1.000 27.78227 130 SER A O 1
ATOM 955 N N . ALA A 1 131 ? -11.36696 -62.91083 35.60449 1.000 28.36045 131 ALA A N 1
ATOM 956 C CA . ALA A 1 131 ? -9.90841 -62.92216 35.60052 1.000 27.80116 131 ALA A CA 1
ATOM 957 C C . ALA A 1 131 ? -9.35693 -62.08221 34.45923 1.000 28.95793 131 ALA A C 1
ATOM 958 O O . ALA A 1 131 ? -8.36199 -61.36961 34.63238 1.000 30.35230 131 ALA A O 1
ATOM 960 N N . ALA A 1 132 ? -9.99155 -62.14466 33.28535 1.000 27.89448 132 ALA A N 1
ATOM 961 C CA . ALA A 1 132 ? -9.50411 -61.37808 32.14406 1.000 37.82812 132 ALA A CA 1
ATOM 962 C C . ALA A 1 132 ? -9.61396 -59.87640 32.36459 1.000 26.79238 132 ALA A C 1
ATOM 963 O O . ALA A 1 132 ? -8.89426 -59.11450 31.71387 1.000 32.10774 132 ALA A O 1
ATOM 965 N N . LEU A 1 133 ? -10.49029 -59.43684 33.26290 1.000 31.68339 133 LEU A N 1
ATOM 966 C CA . LEU A 1 133 ? -10.62355 -58.02137 33.57692 1.000 30.18416 133 LEU A CA 1
ATOM 967 C C . LEU A 1 133 ? -9.72680 -57.57683 34.72355 1.000 32.66855 133 LEU A C 1
ATOM 968 O O . LEU A 1 133 ? -9.47362 -56.37466 34.86270 1.000 33.27133 133 LEU A O 1
ATOM 973 N N . TYR A 1 134 ? -9.25895 -58.50611 35.55666 1.000 31.67702 134 TYR A N 1
ATOM 974 C CA . TYR A 1 134 ? -8.46047 -58.12150 36.71392 1.000 47.76347 134 TYR A CA 1
ATOM 975 C C . TYR A 1 134 ? -7.03845 -57.74957 36.31990 1.000 33.01716 134 TYR A C 1
ATOM 976 O O . TYR A 1 134 ? -6.50482 -56.73532 36.78164 1.000 36.12385 134 TYR A O 1
ATOM 985 N N . SER A 1 135 ? -6.40692 -58.56222 35.47965 1.000 34.23894 135 SER A N 1
ATOM 986 C CA . SER A 1 135 ? -5.03883 -58.29971 35.05971 1.000 38.18301 135 SER A CA 1
ATOM 987 C C . SER A 1 135 ? -4.78388 -59.02024 33.74655 1.000 38.53506 135 SER A C 1
ATOM 988 O O . SER A 1 135 ? -5.54424 -59.90157 33.33933 1.000 36.11256 135 SER A O 1
ATOM 991 N N . SER A 1 136 ? -3.68834 -58.64136 33.09517 1.000 40.36837 136 SER A N 1
ATOM 992 C CA . SER A 1 136 ? -3.27270 -59.34900 31.90230 1.000 38.75503 136 SER A CA 1
ATOM 993 C C . SER A 1 136 ? -2.91047 -60.78529 32.27450 1.000 34.89641 136 SER A C 1
ATOM 994 O O . SER A 1 136 ? -2.51224 -61.06137 33.40882 1.000 35.96799 136 SER A O 1
ATOM 997 N N . PRO A 1 137 ? -3.04086 -61.71869 31.34299 1.000 32.90182 137 PRO A N 1
ATOM 998 C CA . PRO A 1 137 ? -2.77144 -63.12365 31.65432 1.000 36.70956 137 PRO A CA 1
ATOM 999 C C . PRO A 1 137 ? -1.27849 -63.37612 31.77918 1.000 33.85288 137 PRO A C 1
ATOM 1000 O O . PRO A 1 137 ? -0.46573 -62.47576 31.51674 1.000 34.13136 137 PRO A O 1
ATOM 1004 N N . PRO A 1 138 ? -0.87711 -64.56617 32.23250 1.000 33.37593 138 PRO A N 1
ATOM 1005 C CA . PRO A 1 138 ? 0.55326 -64.88639 32.29119 1.000 33.61551 138 PRO A CA 1
ATOM 1006 C C . PRO A 1 138 ? 1.16080 -64.98594 30.90050 1.000 33.47743 138 PRO A C 1
ATOM 1007 O O . PRO A 1 138 ? 0.49260 -65.33427 29.92409 1.000 32.08308 138 PRO A O 1
ATOM 1011 N N . ASP A 1 139 ? 2.44328 -64.65135 30.81572 1.000 34.47167 139 ASP A N 1
ATOM 1012 C CA . ASP A 1 139 ? 3.21261 -64.79863 29.58948 1.000 34.77001 139 ASP A CA 1
ATOM 1013 C C . ASP A 1 139 ? 4.12345 -66.00479 29.76715 1.000 35.59525 139 ASP A C 1
ATOM 1014 O O . ASP A 1 139 ? 4.93852 -66.03521 30.69306 1.000 37.23177 139 ASP A O 1
ATOM 1019 N N . TRP A 1 140 ? 3.99167 -66.99207 28.88122 1.000 34.09414 140 TRP A N 1
ATOM 1020 C CA . TRP A 1 140 ? 4.70525 -68.25651 29.01708 1.000 33.36619 140 TRP A CA 1
ATOM 1021 C C . TRP A 1 140 ? 5.96123 -68.31995 28.15250 1.000 33.64427 140 TRP A C 1
ATOM 1022 O O . TRP A 1 140 ? 6.40502 -69.41088 27.77964 1.000 33.60235 140 TRP A O 1
ATOM 1033 N N . VAL A 1 141 ? 6.54396 -67.16047 27.83454 1.000 34.72307 141 VAL A N 1
ATOM 1034 C CA . VAL A 1 141 ? 7.77016 -67.10807 27.04887 1.000 34.50508 141 VAL A CA 1
ATOM 1035 C C . VAL A 1 141 ? 8.95855 -67.70283 27.80133 1.000 34.91463 141 VAL A C 1
ATOM 1036 O O . VAL A 1 141 ? 9.95786 -68.08138 27.17778 1.000 35.81022 141 VAL A O 1
ATOM 1040 N N . SER A 1 142 ? 8.88680 -67.78144 29.12804 1.000 34.48809 142 SER A N 1
ATOM 1041 C CA . SER A 1 142 ? 9.89830 -68.45460 29.92728 1.000 35.24319 142 SER A CA 1
ATOM 1042 C C . SER A 1 142 ? 9.19775 -69.31615 30.96843 1.000 34.81574 142 SER A C 1
ATOM 1043 O O . SER A 1 142 ? 7.98980 -69.20623 31.17834 1.000 35.59030 142 SER A O 1
ATOM 1046 N N . ALA A 1 143 ? 9.96530 -70.18719 31.62275 1.000 36.41430 143 ALA A N 1
ATOM 1047 C CA . ALA A 1 143 ? 9.41715 -71.19166 32.52791 1.000 36.66595 143 ALA A CA 1
ATOM 1048 C C . ALA A 1 143 ? 10.03375 -71.10942 33.92194 1.000 38.06090 143 ALA A C 1
ATOM 1049 O O . ALA A 1 143 ? 10.30090 -72.12866 34.56072 1.000 39.15200 143 ALA A O 1
ATOM 1051 N N . GLY A 1 144 ? 10.25582 -69.89694 34.41783 1.000 39.05994 144 GLY A N 1
ATOM 1052 C CA . GLY A 1 144 ? 10.79673 -69.70327 35.74767 1.000 40.62926 144 GLY A CA 1
ATOM 1053 C C . GLY A 1 144 ? 9.75969 -69.91661 36.83112 1.000 40.38825 144 GLY A C 1
ATOM 1054 O O . GLY A 1 144 ? 8.56287 -70.11523 36.57541 1.000 40.22957 144 GLY A O 1
ATOM 1055 N N . PRO A 1 145 ? 10.21936 -69.88661 38.08788 1.000 41.52131 145 PRO A N 1
ATOM 1056 C CA . PRO A 1 145 ? 9.27860 -70.06314 39.20479 1.000 40.94171 145 PRO A CA 1
ATOM 1057 C C . PRO A 1 145 ? 8.36338 -68.86952 39.41867 1.000 41.54949 145 PRO A C 1
ATOM 1058 O O . PRO A 1 145 ? 7.20912 -69.05776 39.82510 1.000 40.88465 145 PRO A O 1
ATOM 1062 N N . GLU A 1 146 ? 8.83053 -67.64719 39.14401 1.000 39.88052 146 GLU A N 1
ATOM 1063 C CA . GLU A 1 146 ? 7.94783 -66.48782 39.24654 1.000 38.65991 146 GLU A CA 1
ATOM 1064 C C . GLU A 1 146 ? 6.85494 -66.51923 38.18344 1.000 38.67934 146 GLU A C 1
ATOM 1065 O O . GLU A 1 146 ? 5.74965 -66.02135 38.42063 1.000 37.83049 146 GLU A O 1
ATOM 1071 N N . VAL A 1 147 ? 7.14175 -67.08142 37.00766 1.000 41.77578 147 VAL A N 1
ATOM 1072 C CA . VAL A 1 147 ? 6.09583 -67.25575 36.00593 1.000 42.37451 147 VAL A CA 1
ATOM 1073 C C . VAL A 1 147 ? 5.05773 -68.26704 36.48494 1.000 44.15267 147 VAL A C 1
ATOM 1074 O O . VAL A 1 147 ? 3.85135 -68.06786 36.30527 1.000 40.24180 147 VAL A O 1
ATOM 1078 N N . MET A 1 148 ? 5.50309 -69.35758 37.11760 1.000 44.25151 148 MET A N 1
ATOM 1079 C CA . MET A 1 148 ? 4.55937 -70.36744 37.58867 1.000 43.86203 148 MET A CA 1
ATOM 1080 C C . MET A 1 148 ? 3.66229 -69.81539 38.68681 1.000 44.72558 148 MET A C 1
ATOM 1081 O O . MET A 1 148 ? 2.46964 -70.14133 38.74342 1.000 45.03225 148 MET A O 1
ATOM 1086 N N . ASP A 1 149 ? 4.21188 -68.97420 39.56498 1.000 40.43231 149 ASP A N 1
ATOM 1087 C CA . ASP A 1 149 ? 3.37506 -68.31486 40.56113 1.000 37.35776 149 ASP A CA 1
ATOM 1088 C C . ASP A 1 149 ? 2.35770 -67.40194 39.89098 1.000 36.14803 149 ASP A C 1
ATOM 1089 O O . ASP A 1 149 ? 1.20061 -67.32533 40.32024 1.000 35.76213 149 ASP A O 1
ATOM 1094 N N . ARG A 1 150 ? 2.76206 -66.71725 38.82052 1.000 36.46359 150 ARG A N 1
ATOM 1095 C CA . ARG A 1 150 ? 1.82751 -65.83117 38.14207 1.000 35.28495 150 ARG A CA 1
ATOM 1096 C C . ARG A 1 150 ? 0.71157 -66.62163 37.47740 1.000 34.29690 150 ARG A C 1
ATOM 1097 O O . ARG A 1 150 ? -0.43211 -66.15798 37.41950 1.000 35.13739 150 ARG A O 1
ATOM 1105 N N . SER A 1 151 ? 1.02635 -67.80667 36.95297 1.000 35.70318 151 SER A N 1
ATOM 1106 C CA . SER A 1 151 ? -0.00791 -68.64808 36.36113 1.000 40.58324 151 SER A CA 1
ATOM 1107 C C . SER A 1 151 ? -0.98694 -69.14238 37.41745 1.000 31.80297 151 SER A C 1
ATOM 1108 O O . SER A 1 151 ? -2.20444 -69.11674 37.20908 1.000 39.72074 151 SER A O 1
ATOM 1111 N N . ASN A 1 152 ? -0.46979 -69.61127 38.55605 1.000 35.83311 152 ASN A N 1
ATOM 1112 C CA . ASN A 1 152 ? -1.33018 -70.10337 39.62674 1.000 33.38572 152 ASN A CA 1
ATOM 1113 C C . ASN A 1 152 ? -2.21482 -69.00815 40.19735 1.000 33.46752 152 ASN A C 1
ATOM 1114 O O . ASN A 1 152 ? -3.24077 -69.31389 40.81388 1.000 32.83301 152 ASN A O 1
ATOM 1119 N N . ALA A 1 153 ? -1.84239 -67.74130 40.00532 1.000 33.14671 153 ALA A N 1
ATOM 1120 C CA . ALA A 1 153 ? -2.63470 -66.63457 40.51995 1.000 31.82183 153 ALA A CA 1
ATOM 1121 C C . ALA A 1 153 ? -3.77057 -66.22614 39.59370 1.000 33.06959 153 ALA A C 1
ATOM 1122 O O . ALA A 1 153 ? -4.74885 -65.63596 40.06286 1.000 31.68935 153 ALA A O 1
ATOM 1124 N N . TRP A 1 154 ? -3.66920 -66.52857 38.30272 1.000 31.49160 154 TRP A N 1
ATOM 1125 C CA . TRP A 1 154 ? -4.59959 -66.04267 37.29244 1.000 31.10360 154 TRP A CA 1
ATOM 1126 C C . TRP A 1 154 ? -5.45833 -67.13241 36.67755 1.000 41.12710 154 TRP A C 1
ATOM 1127 O O . TRP A 1 154 ? -6.65099 -66.91220 36.44539 1.000 31.65801 154 TRP A O 1
ATOM 1138 N N . LEU A 1 155 ? -4.88324 -68.29822 36.40830 1.000 31.32314 155 LEU A N 1
ATOM 1139 C CA . LEU A 1 155 ? -5.59726 -69.33490 35.67867 1.000 36.19320 155 LEU A CA 1
ATOM 1140 C C . LEU A 1 155 ? -6.83066 -69.78409 36.45791 1.000 42.00493 155 LEU A C 1
ATOM 1141 O O . LEU A 1 155 ? -6.73358 -70.04946 37.66398 1.000 38.20633 155 LEU A O 1
ATOM 1146 N N . PRO A 1 156 ? -7.99790 -69.87938 35.81777 1.000 38.26786 156 PRO A N 1
ATOM 1147 C CA . PRO A 1 156 ? -9.15615 -70.48355 36.49357 1.000 39.90146 156 PRO A CA 1
ATOM 1148 C C . PRO A 1 156 ? -8.93528 -71.93407 36.87237 1.000 43.11256 156 PRO A C 1
ATOM 1149 O O . PRO A 1 156 ? -9.59103 -72.42876 37.79823 1.000 42.11065 156 PRO A O 1
ATOM 1153 N N . ASP A 1 157 ? -8.01964 -72.62543 36.19308 1.000 50.18136 157 ASP A N 1
ATOM 1154 C CA . ASP A 1 157 ? -7.77930 -74.03464 36.47591 1.000 50.22606 157 ASP A CA 1
ATOM 1155 C C . ASP A 1 157 ? -7.29253 -74.24942 37.90322 1.000 50.68138 157 ASP A C 1
ATOM 1156 O O . ASP A 1 157 ? -7.49656 -75.32725 38.47412 1.000 51.84513 157 ASP A O 1
ATOM 1161 N N . THR A 1 158 ? -6.64904 -73.24500 38.49381 1.000 43.74500 158 THR A N 1
ATOM 1162 C CA . THR A 1 158 ? -6.01717 -73.37878 39.79799 1.000 39.21439 158 THR A CA 1
ATOM 1163 C C . THR A 1 158 ? -6.85473 -72.81384 40.93894 1.000 37.33744 158 THR A C 1
ATOM 1164 O O . THR A 1 158 ? -6.36145 -72.74116 42.06806 1.000 35.19749 158 THR A O 1
ATOM 1168 N N . ILE A 1 159 ? -8.09925 -72.40261 40.67652 1.000 36.30420 159 ILE A N 1
ATOM 1169 C CA . ILE A 1 159 ? -8.98980 -72.01270 41.76988 1.000 35.37491 159 ILE A CA 1
ATOM 1170 C C . ILE A 1 159 ? -9.24924 -73.19884 42.68804 1.000 33.93982 159 ILE A C 1
ATOM 1171 O O . ILE A 1 159 ? -9.30600 -73.05884 43.91639 1.000 32.56034 159 ILE A O 1
ATOM 1176 N N . THR A 1 160 ? -9.40250 -74.38509 42.10618 1.000 34.90637 160 THR A N 1
ATOM 1177 C CA . THR A 1 160 ? -9.58402 -75.59030 42.89704 1.000 33.67598 160 THR A CA 1
ATOM 1178 C C . THR A 1 160 ? -8.25110 -76.14846 43.37794 1.000 34.02383 160 THR A C 1
ATOM 1179 O O . THR A 1 160 ? -8.17973 -76.70569 44.47838 1.000 32.87265 160 THR A O 1
ATOM 1183 N N . SER A 1 161 ? -7.19275 -76.00311 42.57155 1.000 35.22776 161 SER A N 1
ATOM 1184 C CA . SER A 1 161 ? -5.88234 -76.52758 42.94684 1.000 34.09797 161 SER A CA 1
ATOM 1185 C C . SER A 1 161 ? -5.32937 -75.82368 44.17433 1.000 33.70845 161 SER A C 1
ATOM 1186 O O . SER A 1 161 ? -4.76020 -76.46856 45.06159 1.000 35.17563 161 SER A O 1
ATOM 1189 N N . ASN A 1 162 ? -5.47698 -74.49779 44.23777 1.000 33.61616 162 ASN A N 1
ATOM 1190 C CA . ASN A 1 162 ? -4.95223 -73.74631 45.37247 1.000 33.01416 162 ASN A CA 1
ATOM 1191 C C . ASN A 1 162 ? -5.59002 -74.19269 46.68025 1.000 33.83827 162 ASN A C 1
ATOM 1192 O O . ASN A 1 162 ? -4.94606 -74.13934 47.73419 1.000 34.38308 162 ASN A O 1
ATOM 1197 N N . VAL A 1 163 ? -6.84017 -74.65576 46.63013 1.000 33.79248 163 VAL A N 1
ATOM 1198 C CA . VAL A 1 163 ? -7.49727 -75.14831 47.83450 1.000 34.44174 163 VAL A CA 1
ATOM 1199 C C . VAL A 1 163 ? -6.78555 -76.39278 48.34702 1.000 35.04245 163 VAL A C 1
ATOM 1200 O O . VAL A 1 163 ? -6.45632 -76.49456 49.53326 1.000 37.45609 163 VAL A O 1
ATOM 1204 N N . LEU A 1 164 ? -6.50164 -77.34029 47.44980 1.000 35.43893 164 LEU A N 1
ATOM 1205 C CA . LEU A 1 164 ? -5.80478 -78.56100 47.84278 1.000 36.57059 164 LEU A CA 1
ATOM 1206 C C . LEU A 1 164 ? -4.42815 -78.24201 48.40824 1.000 38.94263 164 LEU A C 1
ATOM 1207 O O . LEU A 1 164 ? -3.99835 -78.84059 49.40188 1.000 40.72948 164 LEU A O 1
ATOM 1212 N N . TYR A 1 165 ? -3.72854 -77.28633 47.79192 1.000 38.12454 165 TYR A N 1
ATOM 1213 C CA . TYR A 1 165 ? -2.36573 -76.97007 48.20074 1.000 38.53152 165 TYR A CA 1
ATOM 1214 C C . TYR A 1 165 ? -2.34431 -76.22479 49.52880 1.000 37.11272 165 TYR A C 1
ATOM 1215 O O . TYR A 1 165 ? -1.65887 -76.63563 50.47195 1.000 38.55913 165 TYR A O 1
ATOM 1224 N N . TYR A 1 166 ? -3.11425 -75.14416 49.63285 1.000 36.46100 166 TYR A N 1
ATOM 1225 C CA . TYR A 1 166 ? -3.02685 -74.28047 50.80218 1.000 36.54271 166 TYR A CA 1
ATOM 1226 C C . TYR A 1 166 ? -3.78030 -74.81844 52.01508 1.000 36.66207 166 TYR A C 1
ATOM 1227 O O . TYR A 1 166 ? -3.48339 -74.40183 53.13873 1.000 36.19731 166 TYR A O 1
ATOM 1236 N N . LEU A 1 167 ? -4.73484 -75.72910 51.83268 1.000 37.19914 167 LEU A N 1
ATOM 1237 C CA . LEU A 1 167 ? -5.36736 -76.35886 52.98428 1.000 37.65706 167 LEU A CA 1
ATOM 1238 C C . LEU A 1 167 ? -4.65146 -77.62573 53.43062 1.000 39.06735 167 LEU A C 1
ATOM 1239 O O . LEU A 1 167 ? -4.96691 -78.14963 54.50374 1.000 40.43268 167 LEU A O 1
ATOM 1244 N N . GLY A 1 168 ? -3.68819 -78.11545 52.65391 1.000 40.89133 168 GLY A N 1
ATOM 1245 C CA . GLY A 1 168 ? -2.99169 -79.33254 53.01326 1.000 43.11755 168 GLY A CA 1
ATOM 1246 C C . GLY A 1 168 ? -3.75106 -80.59981 52.71675 1.000 43.55378 168 GLY A C 1
ATOM 1247 O O . GLY A 1 168 ? -3.49014 -81.62727 53.34828 1.000 44.87837 168 GLY A O 1
ATOM 1248 N N . LEU A 1 169 ? -4.67299 -80.56568 51.76153 1.000 42.53237 169 LEU A N 1
ATOM 1249 C CA . LEU A 1 169 ? -5.47831 -81.72650 51.42429 1.000 41.33528 169 LEU A CA 1
ATOM 1250 C C . LEU A 1 169 ? -4.79122 -82.58236 50.36377 1.000 41.31392 169 LEU A C 1
ATOM 1251 O O . LEU A 1 169 ? -3.84179 -82.16319 49.69695 1.000 43.10091 169 LEU A O 1
ATOM 1256 N N . THR A 1 170 ? -5.29955 -83.80190 50.20693 1.000 39.53840 170 THR A N 1
ATOM 1257 C CA . THR A 1 170 ? -4.85909 -84.71179 49.16083 1.000 39.24666 170 THR A CA 1
ATOM 1258 C C . THR A 1 170 ? -6.09555 -85.30367 48.50407 1.000 41.13280 170 THR A C 1
ATOM 1259 O O . THR A 1 170 ? -6.98205 -85.82018 49.19156 1.000 41.94301 170 THR A O 1
ATOM 1263 N N . GLY A 1 171 ? -6.15493 -85.21781 47.17877 1.000 41.55903 171 GLY A N 1
ATOM 1264 C CA . GLY A 1 171 ? -7.30325 -85.68942 46.43204 1.000 40.39032 171 GLY A CA 1
ATOM 1265 C C . GLY A 1 171 ? -7.22057 -85.28743 44.97651 1.000 38.73474 171 GLY A C 1
ATOM 1266 O O . GLY A 1 171 ? -6.16516 -85.42629 44.35223 1.000 38.17470 171 GLY A O 1
ATOM 1267 N N . GLU A 1 172 ? -8.32517 -84.79384 44.42048 1.000 38.84585 172 GLU A N 1
ATOM 1268 C CA . GLU A 1 172 ? -8.36132 -84.33292 43.04030 1.000 37.92136 172 GLU A CA 1
ATOM 1269 C C . GLU A 1 172 ? -9.06998 -82.98916 42.97143 1.000 35.95833 172 GLU A C 1
ATOM 1270 O O . GLU A 1 172 ? -9.96642 -82.70030 43.76789 1.000 34.78268 172 GLU A O 1
ATOM 1276 N N . ALA A 1 173 ? -8.66031 -82.17180 42.00578 1.000 36.01133 173 ALA A N 1
ATOM 1277 C CA . ALA A 1 173 ? -9.21518 -80.84098 41.80247 1.000 35.65630 173 ALA A CA 1
ATOM 1278 C C . ALA A 1 173 ? -9.73589 -80.75156 40.37877 1.000 35.13990 173 ALA A C 1
ATOM 1279 O O . ALA A 1 173 ? -9.04276 -81.14952 39.43868 1.000 38.05220 173 ALA A O 1
ATOM 1281 N N . VAL A 1 174 ? -10.96053 -80.25174 40.22385 1.000 35.14976 174 VAL A N 1
ATOM 1282 C CA . VAL A 1 174 ? -11.59830 -80.12746 38.91751 1.000 35.03372 174 VAL A CA 1
ATOM 1283 C C . VAL A 1 174 ? -12.32254 -78.79022 38.86307 1.000 36.02005 174 VAL A C 1
ATOM 1284 O O . VAL A 1 174 ? -13.19197 -78.51935 39.69878 1.000 36.50146 174 VAL A O 1
ATOM 1288 N N . THR A 1 175 ? -11.98914 -77.96834 37.87196 1.000 37.36984 175 THR A N 1
ATOM 1289 C CA . THR A 1 175 ? -12.63662 -76.68115 37.65234 1.000 38.05352 175 THR A CA 1
ATOM 1290 C C . THR A 1 175 ? -13.55264 -76.77743 36.44103 1.000 38.67728 175 THR A C 1
ATOM 1291 O O . THR A 1 175 ? -13.15045 -77.29204 35.39333 1.000 39.70252 175 THR A O 1
ATOM 1295 N N . VAL A 1 176 ? -14.78192 -76.29731 36.58674 1.000 37.35168 176 VAL A N 1
ATOM 1296 C CA . VAL A 1 176 ? -15.73868 -76.29106 35.48928 1.000 39.70781 176 VAL A CA 1
ATOM 1297 C C . VAL A 1 176 ? -16.19193 -74.86265 35.23668 1.000 42.96604 176 VAL A C 1
ATOM 1298 O O . VAL A 1 176 ? -16.20821 -74.02423 36.14265 1.000 41.23700 176 VAL A O 1
ATOM 1302 N N . THR A 1 177 ? -16.53303 -74.58000 33.98383 1.000 54.85232 177 THR A N 1
ATOM 1303 C CA . THR A 1 177 ? -17.08305 -73.28835 33.58588 1.000 55.05025 177 THR A CA 1
ATOM 1304 C C . THR A 1 177 ? -18.41008 -73.55011 32.88466 1.000 55.96733 177 THR A C 1
ATOM 1305 O O . THR A 1 177 ? -18.43272 -74.10771 31.78059 1.000 56.13656 177 THR A O 1
ATOM 1309 N N . ALA A 1 178 ? -19.51370 -73.17411 33.53200 1.000 49.76602 178 ALA A N 1
ATOM 1310 C CA . ALA A 1 178 ? -20.84849 -73.48395 33.03032 1.000 48.05246 178 ALA A CA 1
ATOM 1311 C C . ALA A 1 178 ? -21.76419 -72.26770 33.08640 1.000 48.30454 178 ALA A C 1
ATOM 1312 O O . ALA A 1 178 ? -22.97239 -72.39515 33.31414 1.000 46.69004 178 ALA A O 1
ATOM 1314 N N . VAL A 1 179 ? -21.20655 -71.07552 32.85745 1.000 50.74230 179 VAL A N 1
ATOM 1315 C CA . VAL A 1 179 ? -21.96138 -69.82429 32.84100 1.000 50.21605 179 VAL A CA 1
ATOM 1316 C C . VAL A 1 179 ? -22.74904 -69.70102 34.13991 1.000 48.37078 179 VAL A C 1
ATOM 1317 O O . VAL A 1 179 ? -22.17598 -69.75836 35.23202 1.000 48.79379 179 VAL A O 1
ATOM 1321 N N . CYS A 1 180 ? -24.06562 -69.55041 34.03608 1.000 55.75518 180 CYS A N 1
ATOM 1322 C CA . CYS A 1 180 ? -24.91134 -69.30803 35.19528 1.000 53.81204 180 CYS A CA 1
ATOM 1323 C C . CYS A 1 180 ? -25.37607 -70.59472 35.86719 1.000 53.04082 180 CYS A C 1
ATOM 1324 O O . CYS A 1 180 ? -26.12249 -70.53179 36.85062 1.000 53.74693 180 CYS A O 1
ATOM 1327 N N . SER A 1 181 ? -24.93890 -71.75509 35.37864 1.000 46.89467 181 SER A N 1
ATOM 1328 C CA . SER A 1 181 ? -25.24947 -73.03240 36.00463 1.000 43.63352 181 SER A CA 1
ATOM 1329 C C . SER A 1 181 ? -24.03942 -73.62488 36.71179 1.000 40.93906 181 SER A C 1
ATOM 1330 O O . SER A 1 181 ? -24.01463 -74.82652 36.99067 1.000 38.24761 181 SER A O 1
ATOM 1333 N N . GLY A 1 182 ? -23.04767 -72.79168 37.03025 1.000 41.79466 182 GLY A N 1
ATOM 1334 C CA . GLY A 1 182 ? -21.76919 -73.31002 37.48762 1.000 37.66524 182 GLY A CA 1
ATOM 1335 C C . GLY A 1 182 ? -21.86181 -74.10581 38.77543 1.000 34.95205 182 GLY A C 1
ATOM 1336 O O . GLY A 1 182 ? -21.30594 -75.20173 38.87955 1.000 34.23323 182 GLY A O 1
ATOM 1337 N N . PHE A 1 183 ? -22.56514 -73.56582 39.77528 1.000 34.55219 183 PHE A N 1
ATOM 1338 C CA . PHE A 1 183 ? -22.63769 -74.23136 41.07413 1.000 38.71967 183 PHE A CA 1
ATOM 1339 C C . PHE A 1 183 ? -23.23529 -75.62412 40.94449 1.000 34.77688 183 PHE A C 1
ATOM 1340 O O . PHE A 1 183 ? -22.70271 -76.59376 41.49403 1.000 47.32970 183 PHE A O 1
ATOM 1348 N N . HIS A 1 184 ? -24.34902 -75.74194 40.22100 1.000 33.77048 184 HIS A N 1
ATOM 1349 C CA . HIS A 1 184 ? -24.99134 -77.04218 40.06940 1.000 32.21927 184 HIS A CA 1
ATOM 1350 C C . HIS A 1 184 ? -24.09415 -78.01447 39.31521 1.000 32.48297 184 HIS A C 1
ATOM 1351 O O . HIS A 1 184 ? -23.98877 -79.18935 39.68348 1.000 32.41185 184 HIS A O 1
ATOM 1358 N N . TYR A 1 185 ? -23.42772 -77.54181 38.26322 1.000 31.53626 185 TYR A N 1
ATOM 1359 C CA . TYR A 1 185 ? -22.52634 -78.41674 37.52619 1.000 35.28955 185 TYR A CA 1
ATOM 1360 C C . TYR A 1 185 ? -21.36598 -78.87146 38.39665 1.000 31.40793 185 TYR A C 1
ATOM 1361 O O . TYR A 1 185 ? -20.90885 -80.01201 38.27429 1.000 32.33799 185 TYR A O 1
ATOM 1370 N N . ALA A 1 186 ? -20.89393 -78.00950 39.29641 1.000 31.21417 186 ALA A N 1
ATOM 1371 C CA . ALA A 1 186 ? -19.83646 -78.41580 40.21340 1.000 31.47130 186 ALA A CA 1
ATOM 1372 C C . ALA A 1 186 ? -20.33882 -79.47260 41.18428 1.000 32.20258 186 ALA A C 1
ATOM 1373 O O . ALA A 1 186 ? -19.67582 -80.49166 41.40616 1.000 32.45578 186 ALA A O 1
ATOM 1375 N N . VAL A 1 187 ? -21.51758 -79.25095 41.76708 1.000 30.82906 187 VAL A N 1
ATOM 1376 C CA . VAL A 1 187 ? -22.08228 -80.23558 42.68351 1.000 32.20519 187 VAL A CA 1
ATOM 1377 C C . VAL A 1 187 ? -22.38419 -81.53030 41.94498 1.000 32.94154 187 VAL A C 1
ATOM 1378 O O . VAL A 1 187 ? -22.12793 -82.62690 42.45642 1.000 34.50580 187 VAL A O 1
ATOM 1382 N N . HIS A 1 188 ? -22.88562 -81.42293 40.71297 1.000 32.45009 188 HIS A N 1
ATOM 1383 C CA . HIS A 1 188 ? -23.17084 -82.61042 39.91370 1.000 34.14194 188 HIS A CA 1
ATOM 1384 C C . HIS A 1 188 ? -21.92459 -83.47058 39.73986 1.000 35.22332 188 HIS A C 1
ATOM 1385 O O . HIS A 1 188 ? -21.95883 -84.68544 39.96735 1.000 36.92995 188 HIS A O 1
ATOM 1392 N N . LEU A 1 189 ? -20.80645 -82.85317 39.34985 1.000 34.58271 189 LEU A N 1
ATOM 1393 C CA . LEU A 1 189 ? -19.59027 -83.62120 39.10828 1.000 36.34021 189 LEU A CA 1
ATOM 1394 C C . LEU A 1 189 ? -18.97982 -84.15034 40.39971 1.000 37.72674 189 LEU A C 1
ATOM 1395 O O . LEU A 1 189 ? -18.37983 -85.23070 40.39851 1.000 40.68956 189 LEU A O 1
ATOM 1400 N N . ALA A 1 190 ? -19.10603 -83.40783 41.50141 1.000 38.05529 190 ALA A N 1
ATOM 1401 C CA . ALA A 1 190 ? -18.60518 -83.90140 42.77895 1.000 38.05988 190 ALA A CA 1
ATOM 1402 C C . ALA A 1 190 ? -19.32742 -85.17726 43.19561 1.000 42.28338 190 ALA A C 1
ATOM 1403 O O . ALA A 1 190 ? -18.69758 -86.12977 43.67076 1.000 44.04746 190 ALA A O 1
ATOM 1405 N N . CYS A 1 191 ? -20.64978 -85.22384 43.00157 1.000 40.39173 191 CYS A N 1
ATOM 1406 C CA . CYS A 1 191 ? -21.42479 -86.39129 43.41290 1.000 40.27042 191 CYS A CA 1
ATOM 1407 C C . CYS A 1 191 ? -21.08410 -87.62164 42.58406 1.000 42.50875 191 CYS A C 1
ATOM 1408 O O . CYS A 1 191 ? -21.16014 -88.74397 43.09329 1.000 43.68347 191 CYS A O 1
ATOM 1411 N N . GLN A 1 192 ? -20.73531 -87.44163 41.30745 1.000 42.74543 192 GLN A N 1
ATOM 1412 C CA . GLN A 1 192 ? -20.27696 -88.57577 40.50981 1.000 43.56409 192 GLN A CA 1
ATOM 1413 C C . GLN A 1 192 ? -19.00013 -89.17220 41.08607 1.000 46.51341 192 GLN A C 1
ATOM 1414 O O . GLN A 1 192 ? -18.83198 -90.39691 41.10734 1.000 45.17766 192 GLN A O 1
ATOM 1420 N N . SER A 1 193 ? -18.08717 -88.32087 41.55764 1.000 55.83112 193 SER A N 1
ATOM 1421 C CA . SER A 1 193 ? -16.86160 -88.82207 42.16808 1.000 56.03493 193 SER A CA 1
ATOM 1422 C C . SER A 1 193 ? -17.16345 -89.61157 43.43177 1.000 56.41129 193 SER A C 1
ATOM 1423 O O . SER A 1 193 ? -16.53093 -90.63914 43.69901 1.000 56.95284 193 SER A O 1
ATOM 1426 N N . LEU A 1 194 ? -18.13542 -89.15226 44.21784 1.000 50.08611 194 LEU A N 1
ATOM 1427 C CA . LEU A 1 194 ? -18.45464 -89.84222 45.45927 1.000 48.50577 194 LEU A CA 1
ATOM 1428 C C . LEU A 1 194 ? -19.16851 -91.15732 45.18616 1.000 48.44570 194 LEU A C 1
ATOM 1429 O O . LEU A 1 194 ? -18.85837 -92.17724 45.81154 1.000 49.20115 194 LEU A O 1
ATOM 1434 N N . LEU A 1 195 ? -20.13418 -91.15339 44.26357 1.000 46.76697 195 LEU A N 1
ATOM 1435 C CA . LEU A 1 195 ? -20.90773 -92.36389 44.01218 1.000 46.00169 195 LEU A CA 1
ATOM 1436 C C . LEU A 1 195 ? -20.08246 -93.42867 43.30154 1.000 45.53527 195 LEU A C 1
ATOM 1437 O O . LEU A 1 195 ? -20.34426 -94.62429 43.46974 1.000 44.84816 195 LEU A O 1
ATOM 1442 N N . LEU A 1 196 ? -19.08244 -93.02766 42.52154 1.000 47.18079 196 LEU A N 1
ATOM 1443 C CA . LEU A 1 196 ? -18.15409 -93.97959 41.92642 1.000 45.95761 196 LEU A CA 1
ATOM 1444 C C . LEU A 1 196 ? -16.98657 -94.31054 42.84518 1.000 46.45765 196 LEU A C 1
ATOM 1445 O O . LEU A 1 196 ? -16.10282 -95.07444 42.44591 1.000 46.96422 196 LEU A O 1
ATOM 1450 N N . GLY A 1 197 ? -16.95979 -93.75322 44.05508 1.000 48.22400 197 GLY A N 1
ATOM 1451 C CA . GLY A 1 197 ? -15.94609 -94.10670 45.02850 1.000 49.20114 197 GLY A CA 1
ATOM 1452 C C . GLY A 1 197 ? -14.57637 -93.53148 44.77098 1.000 49.66298 197 GLY A C 1
ATOM 1453 O O . GLY A 1 197 ? -13.59797 -94.01846 45.33936 1.000 51.00653 197 GLY A O 1
ATOM 1454 N N . GLN A 1 198 ? -14.47484 -92.51076 43.91859 1.000 49.91675 198 GLN A N 1
ATOM 1455 C CA . GLN A 1 198 ? -13.18073 -91.92130 43.59540 1.000 48.66391 198 GLN A CA 1
ATOM 1456 C C . GLN A 1 198 ? -12.67426 -90.99348 44.69455 1.000 49.50273 198 GLN A C 1
ATOM 1457 O O . GLN A 1 198 ? -11.45828 -90.81331 44.83374 1.000 49.06421 198 GLN A O 1
ATOM 1463 N N . THR A 1 199 ? -13.57761 -90.39703 45.47145 1.000 51.13796 199 THR A N 1
ATOM 1464 C CA . THR A 1 199 ? -13.21911 -89.55493 46.60389 1.000 50.60181 199 THR A CA 1
ATOM 1465 C C . THR A 1 199 ? -14.04674 -89.97560 47.80995 1.000 51.98870 199 THR A C 1
ATOM 1466 O O . THR A 1 199 ? -15.04907 -90.68434 47.68574 1.000 52.84809 199 THR A O 1
ATOM 1470 N N . ASP A 1 200 ? -13.61498 -89.52942 48.98690 1.000 46.31359 200 ASP A N 1
ATOM 1471 C CA . ASP A 1 200 ? -14.31161 -89.82636 50.23135 1.000 45.13947 200 ASP A CA 1
ATOM 1472 C C . ASP A 1 200 ? -15.22736 -88.69485 50.67983 1.000 46.24070 200 ASP A C 1
ATOM 1473 O O . ASP A 1 200 ? -16.31112 -88.96036 51.20857 1.000 47.48355 200 ASP A O 1
ATOM 1478 N N . MET A 1 201 ? -14.80770 -87.44088 50.51206 1.000 42.50035 201 MET A N 1
ATOM 1479 C CA . MET A 1 201 ? -15.71449 -86.30716 50.61472 1.000 39.47871 201 MET A CA 1
ATOM 1480 C C . MET A 1 201 ? -15.26091 -85.26057 49.60619 1.000 39.24178 201 MET A C 1
ATOM 1481 O O . MET A 1 201 ? -14.13444 -85.30624 49.10402 1.000 39.80238 201 MET A O 1
ATOM 1486 N N . ALA A 1 202 ? -16.15472 -84.32541 49.28905 1.000 36.86754 202 ALA A N 1
ATOM 1487 C CA . ALA A 1 202 ? -15.88262 -83.36592 48.22837 1.000 34.58744 202 ALA A CA 1
ATOM 1488 C C . ALA A 1 202 ? -16.33866 -81.96248 48.60231 1.000 33.40276 202 ALA A C 1
ATOM 1489 O O . ALA A 1 202 ? -17.43439 -81.76826 49.13641 1.000 34.43844 202 ALA A O 1
ATOM 1491 N N . ILE A 1 203 ? -15.49778 -80.98893 48.27597 1.000 32.74769 203 ILE A N 1
ATOM 1492 C CA . ILE A 1 203 ? -15.83019 -79.57311 48.37814 1.000 32.03513 203 ILE A CA 1
ATOM 1493 C C . ILE A 1 203 ? -16.38992 -79.12964 47.03278 1.000 31.77844 203 ILE A C 1
ATOM 1494 O O . ILE A 1 203 ? -15.72703 -79.27573 46.00078 1.000 33.75731 203 ILE A O 1
ATOM 1499 N N . ALA A 1 204 ? -17.61054 -78.60448 47.03120 1.000 31.00348 204 ALA A N 1
ATOM 1500 C CA . ALA A 1 204 ? -18.26126 -78.19055 45.79772 1.000 30.38369 204 ALA A CA 1
ATOM 1501 C C . ALA A 1 204 ? -18.83805 -76.79420 45.96397 1.000 32.11143 204 ALA A C 1
ATOM 1502 O O . ALA A 1 204 ? -19.40519 -76.46823 47.01342 1.000 32.10773 204 ALA A O 1
ATOM 1504 N N . GLY A 1 205 ? -18.68980 -75.97402 44.92889 1.000 30.03437 205 GLY A N 1
ATOM 1505 C CA . GLY A 1 205 ? -19.23398 -74.63288 44.98356 1.000 30.85801 205 GLY A CA 1
ATOM 1506 C C . GLY A 1 205 ? -18.90252 -73.83943 43.73988 1.000 30.02284 205 GLY A C 1
ATOM 1507 O O . GLY A 1 205 ? -18.51000 -74.39037 42.71121 1.000 30.21313 205 GLY A O 1
ATOM 1508 N N . GLY A 1 206 ? -19.09901 -72.52733 43.85047 1.000 30.29991 206 GLY A N 1
ATOM 1509 C CA . GLY A 1 206 ? -18.79662 -71.60035 42.77707 1.000 29.66575 206 GLY A CA 1
ATOM 1510 C C . GLY A 1 206 ? -18.54992 -70.21892 43.33587 1.000 29.87862 206 GLY A C 1
ATOM 1511 O O . GLY A 1 206 ? -18.88940 -69.92350 44.48685 1.000 30.71148 206 GLY A O 1
ATOM 1512 N N . VAL A 1 207 ? -17.96552 -69.36275 42.50226 1.000 31.62522 207 VAL A N 1
ATOM 1513 C CA . VAL A 1 207 ? -17.60828 -68.00798 42.90751 1.000 30.72719 207 VAL A CA 1
ATOM 1514 C C . VAL A 1 207 ? -17.89949 -67.05505 41.75480 1.000 45.86063 207 VAL A C 1
ATOM 1515 O O . VAL A 1 207 ? -17.69071 -67.39334 40.58573 1.000 31.88234 207 VAL A O 1
ATOM 1519 N N . MET A 1 208 ? -18.39170 -65.86294 42.08473 1.000 28.55907 208 MET A N 1
ATOM 1520 C CA . MET A 1 208 ? -18.69554 -64.84152 41.08675 1.000 31.15913 208 MET A CA 1
ATOM 1521 C C . MET A 1 208 ? -18.33434 -63.47920 41.65900 1.000 30.88165 208 MET A C 1
ATOM 1522 O O . MET A 1 208 ? -18.98612 -63.01318 42.59671 1.000 31.50510 208 MET A O 1
ATOM 1527 N N . VAL A 1 209 ? -17.32080 -62.83144 41.08988 1.000 30.77113 209 VAL A N 1
ATOM 1528 C CA . VAL A 1 209 ? -16.94038 -61.47268 41.46776 1.000 31.33226 209 VAL A CA 1
ATOM 1529 C C . VAL A 1 209 ? -16.96486 -60.62506 40.20198 1.000 31.98422 209 VAL A C 1
ATOM 1530 O O . VAL A 1 209 ? -16.10878 -60.78620 39.32317 1.000 32.30158 209 VAL A O 1
ATOM 1534 N N . ARG A 1 210 ? -17.94991 -59.73749 40.09528 1.000 30.34313 210 ARG A N 1
ATOM 1535 C CA . ARG A 1 210 ? -18.09405 -58.91212 38.90697 1.000 32.76606 210 ARG A CA 1
ATOM 1536 C C . ARG A 1 210 ? -17.13955 -57.72734 38.96491 1.000 32.30116 210 ARG A C 1
ATOM 1537 O O . ARG A 1 210 ? -17.05707 -57.03217 39.97951 1.000 51.97896 210 ARG A O 1
ATOM 1545 N N . LEU A 1 211 ? -16.42066 -57.49750 37.87257 1.000 31.16371 211 LEU A N 1
ATOM 1546 C CA . LEU A 1 211 ? -15.49698 -56.38649 37.76461 1.000 29.36579 211 LEU A CA 1
ATOM 1547 C C . LEU A 1 211 ? -15.89434 -55.52032 36.57755 1.000 30.12671 211 LEU A C 1
ATOM 1548 O O . LEU A 1 211 ? -16.13406 -56.05743 35.48823 1.000 31.06351 211 LEU A O 1
ATOM 1553 N N . PRO A 1 212 ? -16.00699 -54.18854 36.73843 1.000 31.35330 212 PRO A N 1
ATOM 1554 C CA . PRO A 1 212 ? -15.86517 -53.41985 37.98063 1.000 29.83143 212 PRO A CA 1
ATOM 1555 C C . PRO A 1 212 ? -16.98440 -53.73730 38.95054 1.000 28.85974 212 PRO A C 1
ATOM 1556 O O . PRO A 1 212 ? -18.09725 -54.03143 38.52872 1.000 29.77984 212 PRO A O 1
ATOM 1560 N N . GLN A 1 213 ? -16.69190 -53.67228 40.24322 1.000 30.27438 213 GLN A N 1
ATOM 1561 C CA . GLN A 1 213 ? -17.67422 -54.07109 41.24039 1.000 29.26196 213 GLN A CA 1
ATOM 1562 C C . GLN A 1 213 ? -18.75357 -53.00424 41.39483 1.000 29.39452 213 GLN A C 1
ATOM 1563 O O . GLN A 1 213 ? -19.94362 -53.28349 41.21139 1.000 28.78682 213 GLN A O 1
ATOM 1569 N N . ARG A 1 214 ? -18.35448 -51.76331 41.68492 1.000 32.23496 214 ARG A N 1
ATOM 1570 C CA . ARG A 1 214 ? -19.32224 -50.69553 41.93982 1.000 32.45445 214 ARG A CA 1
ATOM 1571 C C . ARG A 1 214 ? -19.81290 -50.17081 40.60018 1.000 31.30190 214 ARG A C 1
ATOM 1572 O O . ARG A 1 214 ? -19.25553 -49.23222 40.03209 1.000 31.12558 214 ARG A O 1
ATOM 1580 N N . ARG A 1 215 ? -20.89223 -50.76133 40.10056 1.000 30.08486 215 ARG A N 1
ATOM 1581 C CA . ARG A 1 215 ? -21.32124 -50.46747 38.74396 1.000 30.18052 215 ARG A CA 1
ATOM 1582 C C . ARG A 1 215 ? -22.80706 -50.75736 38.60793 1.000 30.05664 215 ARG A C 1
ATOM 1583 O O . ARG A 1 215 ? -23.33070 -51.69783 39.21064 1.000 29.50251 215 ARG A O 1
ATOM 1591 N N . GLY A 1 216 ? -23.46840 -49.95068 37.79019 1.000 30.10160 216 GLY A N 1
ATOM 1592 C CA . GLY A 1 216 ? -24.84330 -50.17930 37.41629 1.000 28.82009 216 GLY A CA 1
ATOM 1593 C C . GLY A 1 216 ? -24.92058 -50.96297 36.12913 1.000 28.12295 216 GLY A C 1
ATOM 1594 O O . GLY A 1 216 ? -24.00098 -51.69472 35.75954 1.000 30.59591 216 GLY A O 1
ATOM 1595 N N . TYR A 1 217 ? -26.04558 -50.81726 35.44170 1.000 28.76508 217 TYR A N 1
ATOM 1596 C CA . TYR A 1 217 ? -26.25193 -51.50923 34.18084 1.000 28.81662 217 TYR A CA 1
ATOM 1597 C C . TYR A 1 217 ? -27.15690 -50.65664 33.30318 1.000 31.88593 217 TYR A C 1
ATOM 1598 O O . TYR A 1 217 ? -27.67637 -49.62209 33.72712 1.000 30.76165 217 TYR A O 1
ATOM 1607 N N . LEU A 1 218 ? -27.31926 -51.08749 32.06097 1.000 28.80114 218 LEU A N 1
ATOM 1608 C CA . LEU A 1 218 ? -28.10270 -50.36529 31.06905 1.000 30.30441 218 LEU A CA 1
ATOM 1609 C C . LEU A 1 218 ? -29.37656 -51.15001 30.78364 1.000 31.15646 218 LEU A C 1
ATOM 1610 O O . LEU A 1 218 ? -29.31111 -52.31559 30.37980 1.000 33.40968 218 LEU A O 1
ATOM 1615 N N . TRP A 1 219 ? -30.52778 -50.51856 30.99586 1.000 32.55548 219 TRP A N 1
ATOM 1616 C CA . TRP A 1 219 ? -31.80483 -51.17011 30.73519 1.000 35.65743 219 TRP A CA 1
ATOM 1617 C C . TRP A 1 219 ? -32.12571 -51.13580 29.24422 1.000 35.36207 219 TRP A C 1
ATOM 1618 O O . TRP A 1 219 ? -31.99986 -50.09322 28.59639 1.000 35.18042 219 TRP A O 1
ATOM 1629 N N . GLU A 1 220 ? -32.52602 -52.28452 28.69899 1.000 39.13252 220 GLU A N 1
ATOM 1630 C CA . GLU A 1 220 ? -32.98851 -52.39445 27.32003 1.000 40.42466 220 GLU A CA 1
ATOM 1631 C C . GLU A 1 220 ? -34.34985 -53.07399 27.30732 1.000 40.20637 220 GLU A C 1
ATOM 1632 O O . GLU A 1 220 ? -34.55081 -54.08527 27.98670 1.000 41.91387 220 GLU A O 1
ATOM 1638 N N . GLU A 1 221 ? -35.27481 -52.52491 26.52109 1.000 37.32899 221 GLU A N 1
ATOM 1639 C CA . GLU A 1 221 ? -36.65088 -53.00767 26.52546 1.000 38.12118 221 GLU A CA 1
ATOM 1640 C C . GLU A 1 221 ? -36.71875 -54.46092 26.07134 1.000 38.35042 221 GLU A C 1
ATOM 1641 O O . GLU A 1 221 ? -36.14958 -54.83182 25.04327 1.000 37.70576 221 GLU A O 1
ATOM 1647 N N . GLY A 1 222 ? -37.42979 -55.28178 26.84067 1.000 41.45204 222 GLY A N 1
ATOM 1648 C CA . GLY A 1 222 ? -37.58857 -56.68314 26.51889 1.000 40.38655 222 GLY A CA 1
ATOM 1649 C C . GLY A 1 222 ? -36.46336 -57.58519 26.96784 1.000 41.42764 222 GLY A C 1
ATOM 1650 O O . GLY A 1 222 ? -36.46093 -58.76446 26.60131 1.000 42.35402 222 GLY A O 1
ATOM 1651 N N . ARG A 1 223 ? -35.51755 -57.08534 27.75997 1.000 41.35739 223 ARG A N 1
ATOM 1652 C CA . ARG A 1 223 ? -34.35373 -57.85694 28.16807 1.000 39.54953 223 ARG A CA 1
ATOM 1653 C C . ARG A 1 223 ? -34.39608 -58.15374 29.66419 1.000 40.34526 223 ARG A C 1
ATOM 1654 O O . ARG A 1 223 ? -35.27457 -57.68869 30.39515 1.000 42.16499 223 ARG A O 1
ATOM 1662 N N . ILE A 1 224 ? -33.41530 -58.94488 30.10857 1.000 40.30950 224 ILE A N 1
ATOM 1663 C CA . ILE A 1 224 ? -33.43063 -59.55154 31.43930 1.000 40.07886 224 ILE A CA 1
ATOM 1664 C C . ILE A 1 224 ? -33.10692 -58.57064 32.56743 1.000 38.20120 224 ILE A C 1
ATOM 1665 O O . ILE A 1 224 ? -33.44180 -58.84106 33.72660 1.000 38.90411 224 ILE A O 1
ATOM 1670 N N . LEU A 1 225 ? -32.50422 -57.42440 32.27734 1.000 38.96630 225 LEU A N 1
ATOM 1671 C CA . LEU A 1 225 ? -32.12837 -56.50098 33.33991 1.000 38.40360 225 LEU A CA 1
ATOM 1672 C C . LEU A 1 225 ? -33.29744 -55.59641 33.71944 1.000 35.51896 225 LEU A C 1
ATOM 1673 O O . LEU A 1 225 ? -34.02807 -55.10507 32.85805 1.000 38.94785 225 LEU A O 1
ATOM 1678 N N . SER A 1 226 ? -33.47064 -55.38621 35.02242 1.000 36.99534 226 SER A N 1
ATOM 1679 C CA . SER A 1 226 ? -34.62437 -54.66269 35.54460 1.000 36.97907 226 SER A CA 1
ATOM 1680 C C . SER A 1 226 ? -34.56788 -53.17446 35.21184 1.000 35.61965 226 SER A C 1
ATOM 1681 O O . SER A 1 226 ? -33.49547 -52.57437 35.10993 1.000 34.44073 226 SER A O 1
ATOM 1684 N N . ARG A 1 227 ? -35.75128 -52.56911 35.08063 1.000 35.39483 227 ARG A N 1
ATOM 1685 C CA . ARG A 1 227 ? -35.85428 -51.16288 34.70850 1.000 34.30254 227 ARG A CA 1
ATOM 1686 C C . ARG A 1 227 ? -35.78866 -50.21078 35.89355 1.000 34.92448 227 ARG A C 1
ATOM 1687 O O . ARG A 1 227 ? -35.41330 -49.04777 35.71083 1.000 34.55743 227 ARG A O 1
ATOM 1695 N N . ASP A 1 228 ? -36.13832 -50.66339 37.09675 1.000 35.63732 228 ASP A N 1
ATOM 1696 C CA . ASP A 1 228 ? -36.12028 -49.80412 38.27113 1.000 35.79511 228 ASP A CA 1
ATOM 1697 C C . ASP A 1 228 ? -35.11113 -50.24940 39.31755 1.000 37.03889 228 ASP A C 1
ATOM 1698 O O . ASP A 1 228 ? -35.00615 -49.60591 40.36867 1.000 38.18488 228 ASP A O 1
ATOM 1703 N N . GLY A 1 229 ? -34.38979 -51.33999 39.07991 1.000 34.87375 229 GLY A N 1
ATOM 1704 C CA . GLY A 1 229 ? -33.43448 -51.83776 40.03994 1.000 33.88416 229 GLY A CA 1
ATOM 1705 C C . GLY A 1 229 ? -33.99800 -52.82664 41.03102 1.000 36.55199 229 GLY A C 1
ATOM 1706 O O . GLY A 1 229 ? -33.26279 -53.27512 41.92132 1.000 36.72734 229 GLY A O 1
ATOM 1707 N N . HIS A 1 230 ? -35.27494 -53.17565 40.91580 1.000 38.39796 230 HIS A N 1
ATOM 1708 C CA . HIS A 1 230 ? -35.88602 -54.18737 41.75863 1.000 38.22716 230 HIS A CA 1
ATOM 1709 C C . HIS A 1 230 ? -36.23107 -55.40357 40.91351 1.000 37.88847 230 HIS A C 1
ATOM 1710 O O . HIS A 1 230 ? -36.65889 -55.27550 39.76294 1.000 38.61307 230 HIS A O 1
ATOM 1717 N N . CYS A 1 231 ? -36.02474 -56.57807 41.48365 1.000 37.11659 231 CYS A N 1
ATOM 1718 C CA . CYS A 1 231 ? -36.39194 -57.83719 40.85668 1.000 36.78258 231 CYS A CA 1
ATOM 1719 C C . CYS A 1 231 ? -37.65191 -58.36274 41.52900 1.000 38.92748 231 CYS A C 1
ATOM 1720 O O . CYS A 1 231 ? -37.70036 -58.47650 42.75728 1.000 39.57177 231 CYS A O 1
ATOM 1723 N N . ARG A 1 232 ? -38.68245 -58.62935 40.73670 1.000 39.32233 232 ARG A N 1
ATOM 1724 C CA . ARG A 1 232 ? -39.97233 -59.08253 41.25055 1.000 41.37967 232 ARG A CA 1
ATOM 1725 C C . ARG A 1 232 ? -40.36673 -60.37136 40.54526 1.000 43.10609 232 ARG A C 1
ATOM 1726 O O . ARG A 1 232 ? -41.14301 -60.35377 39.58228 1.000 44.35201 232 ARG A O 1
ATOM 1734 N N . PRO A 1 233 ? -39.85722 -61.51216 41.00560 1.000 42.59530 233 PRO A N 1
ATOM 1735 C CA . PRO A 1 233 ? -40.16351 -62.77842 40.33027 1.000 43.68928 233 PRO A CA 1
ATOM 1736 C C . PRO A 1 233 ? -41.63511 -63.13006 40.45607 1.000 45.49156 233 PRO A C 1
ATOM 1737 O O . PRO A 1 233 ? -42.24868 -62.93654 41.50846 1.000 47.01846 233 PRO A O 1
ATOM 1741 N N . PHE A 1 234 ? -42.19448 -63.64994 39.36236 1.000 46.06510 234 PHE A N 1
ATOM 1742 C CA . PHE A 1 234 ? -43.58581 -64.08035 39.24109 1.000 49.20714 234 PHE A CA 1
ATOM 1743 C C . PHE A 1 234 ? -44.57888 -62.92753 39.31481 1.000 50.72894 234 PHE A C 1
ATOM 1744 O O . PHE A 1 234 ? -45.77428 -63.16846 39.50483 1.000 52.13199 234 PHE A O 1
ATOM 1752 N N . ASP A 1 235 ? -44.12250 -61.68630 39.17266 1.000 52.65058 235 ASP A N 1
ATOM 1753 C CA . ASP A 1 235 ? -44.97500 -60.50673 39.21841 1.000 52.94779 235 ASP A CA 1
ATOM 1754 C C . ASP A 1 235 ? -45.37759 -60.07084 37.81218 1.000 55.23823 235 ASP A C 1
ATOM 1755 O O . ASP A 1 235 ? -44.61561 -60.21405 36.85090 1.000 55.00013 235 ASP A O 1
ATOM 1760 N N . ALA A 1 236 ? -46.59823 -59.53482 37.70365 1.000 55.80884 236 ALA A N 1
ATOM 1761 C CA . ALA A 1 236 ? -47.08728 -59.05706 36.41435 1.000 55.60333 236 ALA A CA 1
ATOM 1762 C C . ALA A 1 236 ? -46.33610 -57.81419 35.95293 1.000 54.31945 236 ALA A C 1
ATOM 1763 O O . ALA A 1 236 ? -46.22994 -57.56640 34.74642 1.000 53.58962 236 ALA A O 1
ATOM 1765 N N . ASN A 1 237 ? -45.81910 -57.01962 36.88939 1.000 52.97271 237 ASN A N 1
ATOM 1766 C CA . ASN A 1 237 ? -45.06225 -55.81901 36.56947 1.000 51.25781 237 ASN A CA 1
ATOM 1767 C C . ASN A 1 237 ? -43.55910 -56.04962 36.64300 1.000 50.79227 237 ASN A C 1
ATOM 1768 O O . ASN A 1 237 ? -42.79153 -55.08352 36.71196 1.000 49.00836 237 ASN A O 1
ATOM 1773 N N . GLY A 1 238 ? -43.12428 -57.30615 36.63653 1.000 50.57350 238 GLY A N 1
ATOM 1774 C CA . GLY A 1 238 ? -41.70327 -57.58509 36.68848 1.000 47.47394 238 GLY A CA 1
ATOM 1775 C C . GLY A 1 238 ? -41.02469 -57.20423 35.38491 1.000 47.48448 238 GLY A C 1
ATOM 1776 O O . GLY A 1 238 ? -41.55340 -57.42480 34.29474 1.000 48.19165 238 GLY A O 1
ATOM 1777 N N . THR A 1 239 ? -39.84326 -56.60027 35.50586 1.000 45.05814 239 THR A N 1
ATOM 1778 C CA . THR A 1 239 ? -39.06454 -56.18469 34.35060 1.000 40.17337 239 THR A CA 1
ATOM 1779 C C . THR A 1 239 ? -37.69605 -56.83780 34.29031 1.000 41.00110 239 THR A C 1
ATOM 1780 O O . THR A 1 239 ? -36.89183 -56.47144 33.42620 1.000 41.79033 239 THR A O 1
ATOM 1784 N N . GLY A 1 240 ? -37.39090 -57.76304 35.19142 1.000 42.91200 240 GLY A N 1
ATOM 1785 C CA . GLY A 1 240 ? -36.10257 -58.42276 35.15294 1.000 41.59558 240 GLY A CA 1
ATOM 1786 C C . GLY A 1 240 ? -35.40365 -58.48425 36.49322 1.000 39.36632 240 GLY A C 1
ATOM 1787 O O . GLY A 1 240 ? -36.05087 -58.43503 37.54190 1.000 41.90278 240 GLY A O 1
ATOM 1788 N N . SER A 1 241 ? -34.07800 -58.58046 36.47112 1.000 39.11240 241 SER A N 1
ATOM 1789 C CA . SER A 1 241 ? -33.27434 -58.79083 37.66703 1.000 36.91330 241 SER A CA 1
ATOM 1790 C C . SER A 1 241 ? -32.08171 -57.83909 37.66030 1.000 35.46234 241 SER A C 1
ATOM 1791 O O . SER A 1 241 ? -31.91308 -57.01657 36.75608 1.000 34.97356 241 SER A O 1
ATOM 1794 N N . VAL A 1 242 ? -31.25022 -57.95785 38.69196 1.000 35.06912 242 VAL A N 1
ATOM 1795 C CA . VAL A 1 242 ? -30.04610 -57.15506 38.85803 1.000 32.64329 242 VAL A CA 1
ATOM 1796 C C . VAL A 1 242 ? -28.83858 -58.09015 38.85417 1.000 30.80743 242 VAL A C 1
ATOM 1797 O O . VAL A 1 242 ? -28.94970 -59.28814 39.12636 1.000 31.54268 242 VAL A O 1
ATOM 1801 N N . LEU A 1 243 ? -27.68227 -57.54298 38.48751 1.000 29.98066 243 LEU A N 1
ATOM 1802 C CA . LEU A 1 243 ? -26.45072 -58.31809 38.51221 1.000 30.88627 243 LEU A CA 1
ATOM 1803 C C . LEU A 1 243 ? -25.85178 -58.31335 39.91456 1.000 30.25960 243 LEU A C 1
ATOM 1804 O O . LEU A 1 243 ? -25.79925 -57.27578 40.58151 1.000 30.01361 243 LEU A O 1
ATOM 1809 N N . ALA A 1 244 ? -25.38145 -59.47784 40.35421 1.000 29.69395 244 ALA A N 1
ATOM 1810 C CA . ALA A 1 244 ? -24.88929 -59.63529 41.71295 1.000 32.10765 244 ALA A CA 1
ATOM 1811 C C . ALA A 1 244 ? -23.63411 -60.49203 41.71326 1.000 32.11453 244 ALA A C 1
ATOM 1812 O O . ALA A 1 244 ? -23.35328 -61.22400 40.75969 1.000 30.27639 244 ALA A O 1
ATOM 1814 N N . SER A 1 245 ? -22.88482 -60.38917 42.80901 1.000 29.70838 245 SER A N 1
ATOM 1815 C CA . SER A 1 245 ? -21.68281 -61.17405 43.03872 1.000 30.41004 245 SER A CA 1
ATOM 1816 C C . SER A 1 245 ? -21.84777 -61.97223 44.32503 1.000 30.39603 245 SER A C 1
ATOM 1817 O O . SER A 1 245 ? -22.64206 -61.61460 45.19846 1.000 31.14935 245 SER A O 1
ATOM 1820 N N . GLY A 1 246 ? -21.09033 -63.05722 44.44397 1.000 30.71330 246 GLY A N 1
ATOM 1821 C CA . GLY A 1 246 ? -21.16653 -63.86023 45.65216 1.000 30.62480 246 GLY A CA 1
ATOM 1822 C C . GLY A 1 246 ? -20.32329 -65.11233 45.54965 1.000 28.93884 246 GLY A C 1
ATOM 1823 O O . GLY A 1 246 ? -19.60860 -65.33678 44.56819 1.000 29.27547 246 GLY A O 1
ATOM 1824 N N . VAL A 1 247 ? -20.41706 -65.92655 46.59767 1.000 29.96561 247 VAL A N 1
ATOM 1825 C CA . VAL A 1 247 ? -19.69397 -67.18972 46.69244 1.000 28.67236 247 VAL A CA 1
ATOM 1826 C C . VAL A 1 247 ? -20.52858 -68.15601 47.52060 1.000 39.32112 247 VAL A C 1
ATOM 1827 O O . VAL A 1 247 ? -21.19875 -67.75230 48.47453 1.000 28.59823 247 VAL A O 1
ATOM 1831 N N . ALA A 1 248 ? -20.49103 -69.43702 47.15031 1.000 29.90500 248 ALA A N 1
ATOM 1832 C CA . ALA A 1 248 ? -21.18597 -70.47824 47.90110 1.000 30.23923 248 ALA A CA 1
ATOM 1833 C C . ALA A 1 248 ? -20.41655 -71.78341 47.77046 1.000 29.91667 248 ALA A C 1
ATOM 1834 O O . ALA A 1 248 ? -20.09463 -72.20054 46.65436 1.000 29.38625 248 ALA A O 1
ATOM 1836 N N . VAL A 1 249 ? -20.11241 -72.40890 48.90922 1.000 29.63129 249 VAL A N 1
ATOM 1837 C CA . VAL A 1 249 ? -19.34724 -73.65115 48.96245 1.000 29.95351 249 VAL A CA 1
ATOM 1838 C C . VAL A 1 249 ? -20.01535 -74.59573 49.95712 1.000 31.31995 249 VAL A C 1
ATOM 1839 O O . VAL A 1 249 ? -20.45485 -74.17064 51.03048 1.000 32.01843 249 VAL A O 1
ATOM 1843 N N . VAL A 1 250 ? -20.09028 -75.88121 49.60460 1.000 31.10189 250 VAL A N 1
ATOM 1844 C CA . VAL A 1 250 ? -20.62997 -76.90752 50.49016 1.000 32.00053 250 VAL A CA 1
ATOM 1845 C C . VAL A 1 250 ? -19.67291 -78.09251 50.53801 1.000 32.43846 250 VAL A C 1
ATOM 1846 O O . VAL A 1 250 ? -18.94043 -78.36605 49.58226 1.000 32.75030 250 VAL A O 1
ATOM 1850 N N . LEU A 1 251 ? -19.68785 -78.80560 51.66049 1.000 33.43692 251 LEU A N 1
ATOM 1851 C CA . LEU A 1 251 ? -18.90377 -80.02420 51.82882 1.000 34.29911 251 LEU A CA 1
ATOM 1852 C C . LEU A 1 251 ? -19.82664 -81.23344 51.73487 1.000 34.61829 251 LEU A C 1
ATOM 1853 O O . LEU A 1 251 ? -20.81891 -81.32085 52.46702 1.000 35.16127 251 LEU A O 1
ATOM 1858 N N . LEU A 1 252 ? -19.49752 -82.15832 50.83433 1.000 35.05495 252 LEU A N 1
ATOM 1859 C CA . LEU A 1 252 ? -20.35183 -83.29217 50.50723 1.000 35.86088 252 LEU A CA 1
ATOM 1860 C C . LEU A 1 252 ? -19.72746 -84.59040 50.99964 1.000 37.62481 252 LEU A C 1
ATOM 1861 O O . LEU A 1 252 ? -18.50460 -84.74439 50.98411 1.000 38.15735 252 LEU A O 1
ATOM 1866 N N . LYS A 1 253 ? -20.57781 -85.52483 51.43848 1.000 40.03600 253 LYS A N 1
ATOM 1867 C CA . LYS A 1 253 ? -20.13592 -86.80491 51.97503 1.000 40.95927 253 LYS A CA 1
ATOM 1868 C C . LYS A 1 253 ? -21.25968 -87.81068 51.79558 1.000 43.28719 253 LYS A C 1
ATOM 1869 O O . LYS A 1 253 ? -22.43024 -87.44053 51.96612 1.000 43.50860 253 LYS A O 1
ATOM 1875 N N . PRO A 1 254 ? -20.96157 -89.05996 51.43221 1.000 44.08534 254 PRO A N 1
ATOM 1876 C CA . PRO A 1 254 ? -22.02868 -90.05986 51.28864 1.000 45.54890 254 PRO A CA 1
ATOM 1877 C C . PRO A 1 254 ? -22.84551 -90.18989 52.56583 1.000 49.11945 254 PRO A C 1
ATOM 1878 O O . PRO A 1 254 ? -22.30077 -90.21778 53.67136 1.000 50.62026 254 PRO A O 1
ATOM 1882 N N . LEU A 1 255 ? -24.16836 -90.28341 52.39602 1.000 50.24401 255 LEU A N 1
ATOM 1883 C CA . LEU A 1 255 ? -25.08202 -90.20898 53.53658 1.000 49.42686 255 LEU A CA 1
ATOM 1884 C C . LEU A 1 255 ? -24.86019 -91.30307 54.57245 1.000 51.61174 255 LEU A C 1
ATOM 1885 O O . LEU A 1 255 ? -24.79638 -90.97490 55.77012 1.000 52.19410 255 LEU A O 1
ATOM 1890 N N . PRO A 1 256 ? -24.74633 -92.59091 54.21729 1.000 52.95310 256 PRO A N 1
ATOM 1891 C CA . PRO A 1 256 ? -24.50548 -93.59287 55.27146 1.000 53.88122 256 PRO A CA 1
ATOM 1892 C C . PRO A 1 256 ? -23.21679 -93.35011 56.03627 1.000 55.02183 256 PRO A C 1
ATOM 1893 O O . PRO A 1 256 ? -23.16519 -93.58092 57.25054 1.000 55.00901 256 PRO A O 1
ATOM 1897 N N . GLN A 1 257 ? -22.17175 -92.87358 55.35867 1.000 58.14252 257 GLN A N 1
ATOM 1898 C CA . GLN A 1 257 ? -20.92220 -92.57896 56.04980 1.000 57.65503 257 GLN A CA 1
ATOM 1899 C C . GLN A 1 257 ? -21.05885 -91.35816 56.95610 1.000 57.64239 257 GLN A C 1
ATOM 1900 O O . GLN A 1 257 ? -20.49876 -91.33307 58.05836 1.000 57.61181 257 GLN A O 1
ATOM 1906 N N . ALA A 1 258 ? -21.80449 -90.33970 56.51663 1.000 53.69685 258 ALA A N 1
ATOM 1907 C CA . ALA A 1 258 ? -21.96437 -89.13704 57.32996 1.000 52.21382 258 ALA A CA 1
ATOM 1908 C C . ALA A 1 258 ? -22.78558 -89.41044 58.58412 1.000 54.14241 258 ALA A C 1
ATOM 1909 O O . ALA A 1 258 ? -22.51948 -88.83267 59.64331 1.000 54.11817 258 ALA A O 1
ATOM 1911 N N . VAL A 1 259 ? -23.79118 -90.28041 58.48875 1.000 54.81377 259 VAL A N 1
ATOM 1912 C CA . VAL A 1 259 ? -24.57484 -90.61840 59.67202 1.000 54.72183 259 VAL A CA 1
ATOM 1913 C C . VAL A 1 259 ? -23.75094 -91.46153 60.63669 1.000 54.74476 259 VAL A C 1
ATOM 1914 O O . VAL A 1 259 ? -23.82749 -91.28509 61.85870 1.000 54.39974 259 VAL A O 1
ATOM 1918 N N . ALA A 1 260 ? -22.94215 -92.38046 60.10708 1.000 54.13201 260 ALA A N 1
ATOM 1919 C CA . ALA A 1 260 ? -22.13772 -93.24153 60.96638 1.000 55.30887 260 ALA A CA 1
ATOM 1920 C C . ALA A 1 260 ? -21.07043 -92.45472 61.71880 1.000 57.40066 260 ALA A C 1
ATOM 1921 O O . ALA A 1 260 ? -20.72329 -92.81258 62.84991 1.000 58.00887 260 ALA A O 1
ATOM 1923 N N . ASP A 1 261 ? -20.53061 -91.39891 61.11064 1.000 57.65518 261 ASP A N 1
ATOM 1924 C CA . ASP A 1 261 ? -19.48881 -90.58645 61.72518 1.000 57.56018 261 ASP A CA 1
ATOM 1925 C C . ASP A 1 261 ? -20.04315 -89.45442 62.57967 1.000 58.40310 261 ASP A C 1
ATOM 1926 O O . ASP A 1 261 ? -19.27016 -88.60181 63.03069 1.000 59.18273 261 ASP A O 1
ATOM 1931 N N . ARG A 1 262 ? -21.35529 -89.43019 62.80912 1.000 53.12753 262 ARG A N 1
ATOM 1932 C CA . ARG A 1 262 ? -21.99736 -88.42044 63.65002 1.000 54.01939 262 ARG A CA 1
ATOM 1933 C C . ARG A 1 262 ? -21.70001 -87.00475 63.15325 1.000 52.40794 262 ARG A C 1
ATOM 1934 O O . ARG A 1 262 ? -21.40871 -86.09890 63.93720 1.000 53.13151 262 ARG A O 1
ATOM 1942 N N . ASP A 1 263 ? -21.77307 -86.80823 61.84010 1.000 49.61753 263 ASP A N 1
ATOM 1943 C CA . ASP A 1 263 ? -21.55455 -85.48585 61.28361 1.000 46.20971 263 ASP A CA 1
ATOM 1944 C C . ASP A 1 263 ? -22.78286 -84.60688 61.49426 1.000 44.84393 263 ASP A C 1
ATOM 1945 O O . ASP A 1 263 ? -23.84367 -85.05961 61.93326 1.000 46.56178 263 ASP A O 1
ATOM 1950 N N . HIS A 1 264 ? -22.62868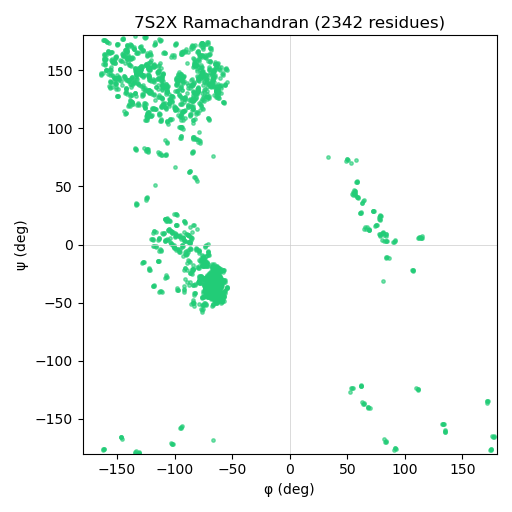 -83.33218 61.15186 1.000 43.09783 264 HIS A N 1
ATOM 1951 C CA . HIS A 1 264 ? -23.70927 -82.35587 61.19204 1.000 42.41468 264 HIS A CA 1
ATOM 1952 C C . HIS A 1 264 ? -24.26086 -82.19601 59.78302 1.000 42.23785 264 HIS A C 1
ATOM 1953 O O . HIS A 1 264 ? -23.54659 -81.73746 58.88636 1.000 42.02068 264 HIS A O 1
ATOM 1960 N N . ILE A 1 265 ? -25.52513 -82.56235 59.58730 1.000 41.54354 265 ILE A N 1
ATOM 1961 C CA . ILE A 1 265 ? -26.11084 -82.65686 58.25360 1.000 40.68089 265 ILE A CA 1
ATOM 1962 C C . ILE A 1 265 ? -27.16295 -81.56680 58.08201 1.000 40.25307 265 ILE A C 1
ATOM 1963 O O . ILE A 1 265 ? -28.17821 -81.55533 58.78942 1.000 41.09697 265 ILE A O 1
ATOM 1968 N N . TYR A 1 266 ? -26.93568 -80.67100 57.11539 1.000 39.19671 266 TYR A N 1
ATOM 1969 C CA . TYR A 1 266 ? -27.95153 -79.68468 56.75456 1.000 38.91833 266 TYR A CA 1
ATOM 1970 C C . TYR A 1 266 ? -29.07613 -80.32813 55.95333 1.000 39.78540 266 TYR A C 1
ATOM 1971 O O . TYR A 1 266 ? -30.25650 -80.16746 56.28124 1.000 40.61902 266 TYR A O 1
ATOM 1980 N N . ALA A 1 267 ? -28.72454 -81.04498 54.88986 1.000 40.19466 267 ALA A N 1
ATOM 1981 C CA . ALA A 1 267 ? -29.67920 -81.72967 54.02931 1.000 39.41266 267 ALA A CA 1
ATOM 1982 C C . ALA A 1 267 ? -28.91089 -82.77133 53.22526 1.000 38.67955 267 ALA A C 1
ATOM 1983 O O . ALA A 1 267 ? -27.68449 -82.86547 53.31618 1.000 38.52887 267 ALA A O 1
ATOM 1985 N N . THR A 1 268 ? -29.63718 -83.56064 52.43466 1.000 39.63132 268 THR A N 1
ATOM 1986 C CA . THR A 1 268 ? -29.02233 -84.56440 51.57625 1.000 39.62092 268 THR A CA 1
ATOM 1987 C C . THR A 1 268 ? -29.41231 -84.32596 50.12342 1.000 37.84123 268 THR A C 1
ATOM 1988 O O . THR A 1 268 ? -30.53318 -83.90417 49.82718 1.000 38.02354 268 THR A O 1
ATOM 1992 N N . VAL A 1 269 ? -28.47957 -84.61919 49.22012 1.000 41.17048 269 VAL A N 1
ATOM 1993 C CA . VAL A 1 269 ? -28.69537 -84.47150 47.78298 1.000 41.40091 269 VAL A CA 1
ATOM 1994 C C . VAL A 1 269 ? -29.21361 -85.79829 47.24051 1.000 41.85578 269 VAL A C 1
ATOM 1995 O O . VAL A 1 269 ? -28.49646 -86.80147 47.23806 1.000 45.14713 269 VAL A O 1
ATOM 1999 N N . LYS A 1 270 ? -30.45509 -85.80023 46.75666 1.000 41.31597 270 LYS A N 1
ATOM 2000 C CA . LYS A 1 270 ? -31.03767 -87.02432 46.21643 1.000 43.85773 270 LYS A CA 1
ATOM 2001 C C . LYS A 1 270 ? -30.64562 -87.24860 44.76079 1.000 43.44439 270 LYS A C 1
ATOM 2002 O O . LYS A 1 270 ? -30.25054 -88.35753 44.38282 1.000 46.23502 270 LYS A O 1
ATOM 2008 N N . GLY A 1 271 ? -30.76599 -86.21978 43.92740 1.000 39.80038 271 GLY A N 1
ATOM 2009 C CA . GLY A 1 271 ? -30.44295 -86.36174 42.52161 1.000 38.90076 271 GLY A CA 1
ATOM 2010 C C . GLY A 1 271 ? -30.03149 -85.04511 41.90221 1.000 36.44494 271 GLY A C 1
ATOM 2011 O O . GLY A 1 271 ? -30.33941 -83.96348 42.41260 1.000 36.55194 271 GLY A O 1
ATOM 2012 N N . THR A 1 272 ? -29.30482 -85.15704 40.79275 1.000 36.15701 272 THR A N 1
ATOM 2013 C CA . THR A 1 272 ? -28.87392 -84.01785 39.99670 1.000 34.25635 272 THR A CA 1
ATOM 2014 C C . THR A 1 272 ? -29.01945 -84.39035 38.53451 1.000 34.45223 272 THR A C 1
ATOM 2015 O O . THR A 1 272 ? -28.99021 -85.56889 38.17301 1.000 35.23158 272 THR A O 1
ATOM 2019 N N . ALA A 1 273 ? -29.16908 -83.37492 37.69022 1.000 36.85458 273 ALA A N 1
ATOM 2020 C CA . ALA A 1 273 ? -29.24069 -83.60408 36.25556 1.000 34.80331 273 ALA A CA 1
ATOM 2021 C C . ALA A 1 273 ? -28.74574 -82.36872 35.52446 1.000 34.65904 273 ALA A C 1
ATOM 2022 O O . ALA A 1 273 ? -28.98911 -81.23935 35.95783 1.000 34.17943 273 ALA A O 1
ATOM 2024 N N . ILE A 1 274 ? -28.05525 -82.59225 34.41381 1.000 34.62259 274 ILE A N 1
ATOM 2025 C CA . ILE A 1 274 ? -27.58029 -81.51199 33.56445 1.000 35.59775 274 ILE A CA 1
ATOM 2026 C C . ILE A 1 274 ? -27.91195 -81.85531 32.12129 1.000 36.52189 274 ILE A C 1
ATOM 2027 O O . ILE A 1 274 ? -27.91161 -83.02609 31.72570 1.000 38.50206 274 ILE A O 1
ATOM 2032 N N . ASN A 1 275 ? -28.20003 -80.82294 31.33382 1.000 37.68882 275 ASN A N 1
ATOM 2033 C CA . ASN A 1 275 ? -28.24905 -80.94715 29.88162 1.000 38.54057 275 ASN A CA 1
ATOM 2034 C C . ASN A 1 275 ? -28.14657 -79.55153 29.28371 1.000 37.37693 275 ASN A C 1
ATOM 2035 O O . ASN A 1 275 ? -27.97197 -78.55936 29.99452 1.000 37.18150 275 ASN A O 1
ATOM 2040 N N . ASN A 1 276 ? -28.25587 -79.48668 27.96414 1.000 37.79200 276 ASN A N 1
ATOM 2041 C CA . ASN A 1 276 ? -28.13136 -78.24084 27.23131 1.000 40.07544 276 ASN A CA 1
ATOM 2042 C C . ASN A 1 276 ? -29.27845 -78.15091 26.23219 1.000 42.29188 276 ASN A C 1
ATOM 2043 O O . ASN A 1 276 ? -29.73969 -79.16843 25.70523 1.000 41.56697 276 ASN A O 1
ATOM 2048 N N . ASN A 1 277 ? -29.75197 -76.92278 25.99174 1.000 44.19863 277 ASN A N 1
ATOM 2049 C CA . ASN A 1 277 ? -30.83092 -76.71921 25.02637 1.000 48.51721 277 ASN A CA 1
ATOM 2050 C C . ASN A 1 277 ? -30.42078 -77.15428 23.62528 1.000 53.05769 277 ASN A C 1
ATOM 2051 O O . ASN A 1 277 ? -31.26909 -77.59008 22.83746 1.000 56.83387 277 ASN A O 1
ATOM 2056 N N . GLY A 1 278 ? -29.13846 -77.03130 23.29362 1.000 49.24510 278 GLY A N 1
ATOM 2057 C CA . GLY A 1 278 ? -28.65354 -77.51496 22.01268 1.000 48.73848 278 GLY A CA 1
ATOM 2058 C C . GLY A 1 278 ? -29.26369 -76.77025 20.84474 1.000 53.75948 278 GLY A C 1
ATOM 2059 O O . GLY A 1 278 ? -29.40870 -75.54373 20.86331 1.000 55.93592 278 GLY A O 1
ATOM 2060 N N . ILE A 1 279 ? -29.64343 -77.52662 19.81176 1.000 56.84100 279 ILE A N 1
ATOM 2061 C CA . ILE A 1 279 ? -30.21353 -76.91987 18.61031 1.000 58.11428 279 ILE A CA 1
ATOM 2062 C C . ILE A 1 279 ? -31.56781 -76.28185 18.90607 1.000 63.74009 279 ILE A C 1
ATOM 2063 O O . ILE A 1 279 ? -31.97760 -75.33310 18.22498 1.000 61.70707 279 ILE A O 1
ATOM 2068 N N . SER A 1 280 ? -32.27648 -76.77675 19.92195 1.000 79.43093 280 SER A N 1
ATOM 2069 C CA . SER A 1 280 ? -33.55360 -76.20768 20.35181 1.000 79.23227 280 SER A CA 1
ATOM 2070 C C . SER A 1 280 ? -33.33176 -75.01634 21.28988 1.000 78.36878 280 SER A C 1
ATOM 2071 O O . SER A 1 280 ? -33.78398 -74.98691 22.43318 1.000 78.19748 280 SER A O 1
ATOM 2074 N N . ALA A 1 281 ? -32.61259 -74.02117 20.77991 1.000 68.67014 281 ALA A N 1
ATOM 2075 C CA . ALA A 1 281 ? -32.16099 -72.90597 21.59649 1.000 67.70905 281 ALA A CA 1
ATOM 2076 C C . ALA A 1 281 ? -33.23972 -71.83491 21.74083 1.000 68.28704 281 ALA A C 1
ATOM 2077 O O . ALA A 1 281 ? -34.17876 -71.73522 20.94451 1.000 67.78707 281 ALA A O 1
ATOM 2079 N N . MET A 1 282 ? -33.07875 -71.02390 22.78104 1.000 67.37030 282 MET A N 1
ATOM 2080 C CA . MET A 1 282 ? -33.93492 -69.89277 23.11486 1.000 68.69425 282 MET A CA 1
ATOM 2081 C C . MET A 1 282 ? -33.07373 -68.63599 23.23203 1.000 69.07516 282 MET A C 1
ATOM 2082 O O . MET A 1 282 ? -31.85030 -68.67606 23.07710 1.000 68.69234 282 MET A O 1
ATOM 2087 N N . ALA A 1 283 ? -33.72203 -67.50770 23.50871 1.000 69.11711 283 ALA A N 1
ATOM 2088 C CA . ALA A 1 283 ? -32.98622 -66.32079 23.91490 1.000 70.09486 283 ALA A CA 1
ATOM 2089 C C . ALA A 1 283 ? -32.45297 -66.50166 25.33966 1.000 71.32413 283 ALA A C 1
ATOM 2090 O O . ALA A 1 283 ? -32.73471 -67.49566 26.01520 1.000 71.33135 283 ALA A O 1
ATOM 2092 N N . TYR A 1 284 ? -31.65398 -65.53505 25.79360 1.000 68.66122 284 TYR A N 1
ATOM 2093 C CA . TYR A 1 284 ? -31.08043 -65.62011 27.13306 1.000 67.29140 284 TYR A CA 1
ATOM 2094 C C . TYR A 1 284 ? -32.17800 -65.58691 28.19142 1.000 69.14413 284 TYR A C 1
ATOM 2095 O O . TYR A 1 284 ? -33.06573 -64.72761 28.16091 1.000 68.09254 284 TYR A O 1
ATOM 2104 N N . GLY A 1 285 ? -32.10788 -66.52532 29.13730 1.000 73.70522 285 GLY A N 1
ATOM 2105 C CA . GLY A 1 285 ? -33.07234 -66.60705 30.21269 1.000 73.05320 285 GLY A CA 1
ATOM 2106 C C . GLY A 1 285 ? -34.34731 -67.34878 29.87721 1.000 76.32567 285 GLY A C 1
ATOM 2107 O O . GLY A 1 285 ? -35.12636 -67.65698 30.79149 1.000 74.09076 285 GLY A O 1
ATOM 2108 N N . LEU A 1 286 ? -34.57920 -67.66385 28.60466 1.000 81.24016 286 LEU A N 1
ATOM 2109 C CA . LEU A 1 286 ? -35.80101 -68.33436 28.18244 1.000 79.79803 286 LEU A CA 1
ATOM 2110 C C . LEU A 1 286 ? -35.63863 -69.83713 28.37217 1.000 81.13163 286 LEU A C 1
ATOM 2111 O O . LEU A 1 286 ? -34.70618 -70.44153 27.82998 1.000 82.03492 286 LEU A O 1
ATOM 2116 N N . ALA A 1 287 ? -36.54735 -70.43684 29.13664 1.000 78.68508 287 ALA A N 1
ATOM 2117 C CA . ALA A 1 287 ? -36.50326 -71.86704 29.40142 1.000 77.01346 287 ALA A CA 1
ATOM 2118 C C . ALA A 1 287 ? -37.18028 -72.64070 28.27896 1.000 77.41669 287 ALA A C 1
ATOM 2119 O O . ALA A 1 287 ? -38.34013 -72.38066 27.94336 1.000 77.52002 287 ALA A O 1
ATOM 2121 N N . GLN A 1 288 ? -36.45542 -73.58911 27.70047 1.000 72.36834 288 GLN A N 1
ATOM 2122 C CA . GLN A 1 288 ? -37.04882 -74.49409 26.72636 1.000 72.23962 288 GLN A CA 1
ATOM 2123 C C . GLN A 1 288 ? -37.86616 -75.54664 27.46182 1.000 70.75442 288 GLN A C 1
ATOM 2124 O O . GLN A 1 288 ? -37.31076 -76.27252 28.29501 1.000 68.72308 288 GLN A O 1
ATOM 2130 N N . PRO A 1 289 ? -39.17793 -75.64066 27.21967 1.000 69.96374 289 PRO A N 1
ATOM 2131 C CA . PRO A 1 289 ? -39.99831 -76.54717 28.04013 1.000 65.66706 289 PRO A CA 1
ATOM 2132 C C . PRO A 1 289 ? -39.57688 -78.00458 27.94602 1.000 61.84489 289 PRO A C 1
ATOM 2133 O O . PRO A 1 289 ? -39.48357 -78.67974 28.97549 1.000 57.17301 289 PRO A O 1
ATOM 2137 N N . GLU A 1 290 ? -39.29224 -78.50604 26.74320 1.000 63.69006 290 GLU A N 1
ATOM 2138 C CA . GLU A 1 290 ? -39.00366 -79.92930 26.59359 1.000 63.27009 290 GLU A CA 1
ATOM 2139 C C . GLU A 1 290 ? -37.65624 -80.29319 27.20224 1.000 62.68098 290 GLU A C 1
ATOM 2140 O O . GLU A 1 290 ? -37.53959 -81.30178 27.90710 1.000 62.66933 290 GLU A O 1
ATOM 2146 N N . ARG A 1 291 ? -36.62682 -79.48701 26.94305 1.000 57.38891 291 ARG A N 1
ATOM 2147 C CA . ARG A 1 291 ? -35.29431 -79.82500 27.43008 1.000 52.01491 291 ARG A CA 1
ATOM 2148 C C . ARG A 1 291 ? -35.18705 -79.62933 28.93653 1.000 49.08311 291 ARG A C 1
ATOM 2149 O O . ARG A 1 291 ? -34.61923 -80.47570 29.63584 1.000 47.25745 291 ARG A O 1
ATOM 2157 N N . LEU A 1 292 ? -35.73222 -78.52832 29.45938 1.000 51.09408 292 LEU A N 1
ATOM 2158 C CA . LEU A 1 292 ? -35.63411 -78.28367 30.89429 1.000 47.95879 292 LEU A CA 1
ATOM 2159 C C . LEU A 1 292 ? -36.45305 -79.29847 31.67898 1.000 45.82914 292 LEU A C 1
ATOM 2160 O O . LEU A 1 292 ? -36.02447 -79.75367 32.74406 1.000 43.96646 292 LEU A O 1
ATOM 2165 N N . SER A 1 293 ? -37.62697 -79.67563 31.16750 1.000 44.39154 293 SER A N 1
ATOM 2166 C CA . SER A 1 293 ? -38.43835 -80.66737 31.86571 1.000 43.70409 293 SER A CA 1
ATOM 2167 C C . SER A 1 293 ? -37.71125 -81.99879 31.95351 1.000 42.50427 293 SER A C 1
ATOM 2168 O O . SER A 1 293 ? -37.74088 -82.66072 32.99661 1.000 42.40225 293 SER A O 1
ATOM 2171 N N . ALA A 1 294 ? -37.04916 -82.40770 30.86770 1.000 43.87622 294 ALA A N 1
ATOM 2172 C CA . ALA A 1 294 ? -36.25089 -83.62744 30.91206 1.000 42.50113 294 ALA A CA 1
ATOM 2173 C C . ALA A 1 294 ? -35.15238 -83.51329 31.95713 1.000 40.23279 294 ALA A C 1
ATOM 2174 O O . ALA A 1 294 ? -34.83321 -84.48724 32.64845 1.000 39.20658 294 ALA A O 1
ATOM 2176 N N . CYS A 1 295 ? -34.58334 -82.31815 32.10330 1.000 40.04705 295 CYS A N 1
ATOM 2177 C CA . CYS A 1 295 ? -33.58226 -82.09112 33.13661 1.000 39.40479 295 CYS A CA 1
ATOM 2178 C C . CYS A 1 295 ? -34.19123 -82.24275 34.52372 1.000 38.93907 295 CYS A C 1
ATOM 2179 O O . CYS A 1 295 ? -33.65297 -82.95457 35.37767 1.000 39.03627 295 CYS A O 1
ATOM 2182 N N . ILE A 1 296 ? -35.33238 -81.59462 34.75864 1.000 39.53001 296 ILE A N 1
ATOM 2183 C CA . ILE A 1 296 ? -35.97269 -81.67397 36.06687 1.000 37.83526 296 ILE A CA 1
ATOM 2184 C C . ILE A 1 296 ? -36.42172 -83.09788 36.35269 1.000 39.14441 296 ILE A C 1
ATOM 2185 O O . ILE A 1 296 ? -36.19421 -83.62741 37.44545 1.000 41.32618 296 ILE A O 1
ATOM 2190 N N . ALA A 1 297 ? -37.04089 -83.75182 35.36950 1.000 39.57734 297 ALA A N 1
ATOM 2191 C CA . ALA A 1 297 ? -37.51889 -85.11310 35.58602 1.000 40.74120 297 ALA A CA 1
ATOM 2192 C C . ALA A 1 297 ? -36.36380 -86.08371 35.79618 1.000 43.74447 297 ALA A C 1
ATOM 2193 O O . ALA A 1 297 ? -36.46805 -87.01153 36.60669 1.000 46.90906 297 ALA A O 1
ATOM 2195 N N . GLY A 1 298 ? -35.25642 -85.89141 35.07775 1.000 43.50610 298 GLY A N 1
ATOM 2196 C CA . GLY A 1 298 ? -34.12417 -86.78769 35.24054 1.000 43.96182 298 GLY A CA 1
ATOM 2197 C C . GLY A 1 298 ? -33.49225 -86.69101 36.61580 1.000 45.20983 298 GLY A C 1
ATOM 2198 O O . GLY A 1 298 ? -33.03729 -87.69465 37.17169 1.000 46.76083 298 GLY A O 1
ATOM 2199 N N . ALA A 1 299 ? -33.46111 -85.48429 37.18660 1.000 42.08484 299 ALA A N 1
ATOM 2200 C CA . ALA A 1 299 ? -32.88194 -85.30560 38.51443 1.000 41.04333 299 ALA A CA 1
ATOM 2201 C C . ALA A 1 299 ? -33.71238 -86.00727 39.58207 1.000 43.39129 299 ALA A C 1
ATOM 2202 O O . ALA A 1 299 ? -33.15893 -86.61726 40.50571 1.000 43.15275 299 ALA A O 1
ATOM 2204 N N . MET A 1 300 ? -35.04131 -85.91876 39.48392 1.000 43.92342 300 MET A N 1
ATOM 2205 C CA . MET A 1 300 ? -35.89121 -86.62617 40.43339 1.000 44.82845 300 MET A CA 1
ATOM 2206 C C . MET A 1 300 ? -35.84824 -88.13182 40.20788 1.000 48.66823 300 MET A C 1
ATOM 2207 O O . MET A 1 300 ? -35.94644 -88.90358 41.16808 1.000 50.35786 300 MET A O 1
ATOM 2212 N N . GLN A 1 301 ? -35.69770 -88.56674 38.95490 1.000 55.19427 301 GLN A N 1
ATOM 2213 C CA . GLN A 1 301 ? -35.58757 -89.99473 38.67520 1.000 55.91160 301 GLN A CA 1
ATOM 2214 C C . GLN A 1 301 ? -34.28880 -90.56220 39.23939 1.000 57.14089 301 GLN A C 1
ATOM 2215 O O . GLN A 1 301 ? -34.25344 -91.70937 39.70054 1.000 57.98134 301 GLN A O 1
ATOM 2221 N N . ALA A 1 302 ? -33.21277 -89.76980 39.21089 1.000 52.65820 302 ALA A N 1
ATOM 2222 C CA . ALA A 1 302 ? -31.92543 -90.23295 39.71950 1.000 52.39979 302 ALA A CA 1
ATOM 2223 C C . ALA A 1 302 ? -31.98828 -90.52039 41.21364 1.000 54.60344 302 ALA A C 1
ATOM 2224 O O . ALA A 1 302 ? -31.33732 -91.45189 41.70171 1.000 56.37557 302 ALA A O 1
ATOM 2226 N N . GLY A 1 303 ? -32.74703 -89.71875 41.95777 1.000 54.42753 303 GLY A N 1
ATOM 2227 C CA . GLY A 1 303 ? -32.91734 -89.87632 43.38544 1.000 54.45106 303 GLY A CA 1
ATOM 2228 C C . GLY A 1 303 ? -34.09050 -90.72043 43.82679 1.000 59.62866 303 GLY A C 1
ATOM 2229 O O . GLY A 1 303 ? -34.33077 -90.83038 45.03352 1.000 59.19417 303 GLY A O 1
ATOM 2230 N N . ASP A 1 304 ? -34.83272 -91.31346 42.88750 1.000 67.31429 304 ASP A N 1
ATOM 2231 C CA . ASP A 1 304 ? -35.98685 -92.16268 43.19722 1.000 67.77026 304 ASP A CA 1
ATOM 2232 C C . ASP A 1 304 ? -37.04837 -91.40738 43.99284 1.000 67.67499 304 ASP A C 1
ATOM 2233 O O . ASP A 1 304 ? -37.66564 -91.95258 44.90987 1.000 68.15206 304 ASP A O 1
ATOM 2238 N N . VAL A 1 305 ? -37.27479 -90.14624 43.64104 1.000 59.08826 305 VAL A N 1
ATOM 2239 C CA . VAL A 1 305 ? -38.30085 -89.33502 44.28179 1.000 56.79931 305 VAL A CA 1
ATOM 2240 C C . VAL A 1 305 ? -39.41446 -89.07394 43.27712 1.000 55.53160 305 VAL A C 1
ATOM 2241 O O . VAL A 1 305 ? -39.15838 -88.83296 42.09056 1.000 54.86542 305 VAL A O 1
ATOM 2245 N N . ALA A 1 306 ? -40.64721 -89.16544 43.74538 1.000 54.97065 306 ALA A N 1
ATOM 2246 C CA . ALA A 1 306 ? -41.80327 -88.88126 42.91450 1.000 53.42200 306 ALA A CA 1
ATOM 2247 C C . ALA A 1 306 ? -42.19789 -87.41778 43.05991 1.000 53.57882 306 ALA A C 1
ATOM 2248 O O . ALA A 1 306 ? -42.06044 -86.83706 44.14104 1.000 53.19268 306 ALA A O 1
ATOM 2250 N N . PRO A 1 307 ? -42.67755 -86.79575 41.98096 1.000 53.82529 307 PRO A N 1
ATOM 2251 C CA . PRO A 1 307 ? -43.02927 -85.36818 42.05744 1.000 54.42118 307 PRO A CA 1
ATOM 2252 C C . PRO A 1 307 ? -44.06061 -85.04890 43.12373 1.000 56.41275 307 PRO A C 1
ATOM 2253 O O . PRO A 1 307 ? -44.09225 -83.91260 43.61144 1.000 57.89011 307 PRO A O 1
ATOM 2257 N N . GLU A 1 308 ? -44.87894 -86.02174 43.52833 1.000 57.77747 308 GLU A N 1
ATOM 2258 C CA . GLU A 1 308 ? -45.81887 -85.80011 44.61907 1.000 60.29512 308 GLU A CA 1
ATOM 2259 C C . GLU A 1 308 ? -45.11305 -85.48453 45.93097 1.000 56.22526 308 GLU A C 1
ATOM 2260 O O . GLU A 1 308 ? -45.73503 -84.91370 46.83217 1.000 57.51034 308 GLU A O 1
ATOM 2266 N N . THR A 1 309 ? -43.83642 -85.84712 46.06428 1.000 54.74965 309 THR A N 1
ATOM 2267 C CA . THR A 1 309 ? -43.11993 -85.69780 47.32481 1.000 52.30115 309 THR A CA 1
ATOM 2268 C C . THR A 1 309 ? -42.31379 -84.40694 47.42530 1.000 51.63720 309 THR A C 1
ATOM 2269 O O . THR A 1 309 ? -41.74742 -84.13649 48.49061 1.000 49.65595 309 THR A O 1
ATOM 2273 N N . VAL A 1 310 ? -42.22950 -83.61959 46.35675 1.000 52.36469 310 VAL A N 1
ATOM 2274 C CA . VAL A 1 310 ? -41.46054 -82.37993 46.34508 1.000 49.82432 310 VAL A CA 1
ATOM 2275 C C . VAL A 1 310 ? -42.42104 -81.22886 46.62120 1.000 48.56171 310 VAL A C 1
ATOM 2276 O O . VAL A 1 310 ? -43.27200 -80.90762 45.78623 1.000 49.49207 310 VAL A O 1
ATOM 2280 N N . SER A 1 311 ? -42.29113 -80.59955 47.79126 1.000 47.21621 311 SER A N 1
ATOM 2281 C CA . SER A 1 311 ? -43.19923 -79.53523 48.20980 1.000 48.51071 311 SER A CA 1
ATOM 2282 C C . SER A 1 311 ? -42.56804 -78.15061 48.18451 1.000 47.57283 311 SER A C 1
ATOM 2283 O O . SER A 1 311 ? -43.22406 -77.18299 48.58588 1.000 46.85550 311 SER A O 1
ATOM 2286 N N . MET A 1 312 ? -41.32209 -78.02633 47.72971 1.000 44.59647 312 MET A N 1
ATOM 2287 C CA . MET A 1 312 ? -40.67537 -76.73070 47.56018 1.000 42.63646 312 MET A CA 1
ATOM 2288 C C . MET A 1 312 ? -39.93316 -76.73078 46.23727 1.000 42.27601 312 MET A C 1
ATOM 2289 O O . MET A 1 312 ? -39.16315 -77.65282 45.95418 1.000 41.67150 312 MET A O 1
ATOM 2294 N N . TYR A 1 313 ? -40.17737 -75.71088 45.42491 1.000 46.82045 313 TYR A N 1
ATOM 2295 C CA . TYR A 1 313 ? -39.48087 -75.53985 44.15841 1.000 47.36544 313 TYR A CA 1
ATOM 2296 C C . TYR A 1 313 ? -38.83130 -74.16681 44.18280 1.000 51.82961 313 TYR A C 1
ATOM 2297 O O . TYR A 1 313 ? -39.52670 -73.14650 44.19549 1.000 49.65364 313 TYR A O 1
ATOM 2306 N N . GLU A 1 314 ? -37.50575 -74.13982 44.19858 1.000 66.46781 314 GLU A N 1
ATOM 2307 C CA . GLU A 1 314 ? -36.75266 -72.89785 44.11060 1.000 65.93508 314 GLU A CA 1
ATOM 2308 C C . GLU A 1 314 ? -36.40272 -72.69665 42.64196 1.000 64.96489 314 GLU A C 1
ATOM 2309 O O . GLU A 1 314 ? -35.61717 -73.46050 42.07522 1.000 64.46522 314 GLU A O 1
ATOM 2315 N N . ALA A 1 315 ? -36.98806 -71.67433 42.03102 1.000 55.46131 315 ALA A N 1
ATOM 2316 C CA . ALA A 1 315 ? -36.89254 -71.46575 40.59582 1.000 52.15965 315 ALA A CA 1
ATOM 2317 C C . ALA A 1 315 ? -35.74382 -70.52347 40.26483 1.000 53.01166 315 ALA A C 1
ATOM 2318 O O . ALA A 1 315 ? -35.18994 -69.84777 41.13524 1.000 54.94831 315 ALA A O 1
ATOM 2320 N N . ASN A 1 316 ? -35.36697 -70.50674 38.98605 1.000 47.67813 316 ASN A N 1
ATOM 2321 C CA . ASN A 1 316 ? -34.39834 -69.51618 38.53811 1.000 47.10876 316 ASN A CA 1
ATOM 2322 C C . ASN A 1 316 ? -34.99853 -68.11674 38.60157 1.000 47.39371 316 ASN A C 1
ATOM 2323 O O . ASN A 1 316 ? -34.43609 -67.21931 39.23759 1.000 48.09370 316 ASN A O 1
ATOM 2328 N N . GLY A 1 317 ? -36.16691 -67.92732 37.99226 1.000 47.52623 317 GLY A N 1
ATOM 2329 C CA . GLY A 1 317 ? -36.95097 -66.72095 38.18610 1.000 49.08932 317 GLY A CA 1
ATOM 2330 C C . GLY A 1 317 ? -36.24067 -65.39143 38.02200 1.000 48.16806 317 GLY A C 1
ATOM 2331 O O . GLY A 1 317 ? -35.94104 -64.72687 39.01759 1.000 46.71743 317 GLY A O 1
ATOM 2332 N N . PHE A 1 318 ? -35.93194 -65.00364 36.78288 1.000 48.11993 318 PHE A N 1
ATOM 2333 C CA . PHE A 1 318 ? -35.30955 -63.70292 36.55538 1.000 47.02633 318 PHE A CA 1
ATOM 2334 C C . PHE A 1 318 ? -36.22780 -62.55540 36.95691 1.000 46.11122 318 PHE A C 1
ATOM 2335 O O . PHE A 1 318 ? -35.76247 -61.52720 37.45887 1.000 45.87798 318 PHE A O 1
ATOM 2343 N N . GLY A 1 319 ? -37.52305 -62.68614 36.70495 1.000 47.36084 319 GLY A N 1
ATOM 2344 C CA . GLY A 1 319 ? -38.42847 -61.59637 37.00482 1.000 46.08482 319 GLY A CA 1
ATOM 2345 C C . GLY A 1 319 ? -39.05372 -61.01696 35.75545 1.000 48.40770 319 GLY A C 1
ATOM 2346 O O . GLY A 1 319 ? -39.75925 -60.00491 35.81374 1.000 48.22349 319 GLY A O 1
ATOM 2347 N N . MET A 1 320 ? -38.78469 -61.64146 34.61697 1.000 50.35045 320 MET A N 1
ATOM 2348 C CA . MET A 1 320 ? -39.48161 -61.21765 33.41232 1.000 51.27673 320 MET A CA 1
ATOM 2349 C C . MET A 1 320 ? -40.71388 -62.09157 33.21224 1.000 52.33265 320 MET A C 1
ATOM 2350 O O . MET A 1 320 ? -40.63532 -63.31287 33.36767 1.000 53.17381 320 MET A O 1
ATOM 2355 N N . PRO A 1 321 ? -41.86485 -61.50404 32.88443 1.000 50.99034 321 PRO A N 1
ATOM 2356 C CA . PRO A 1 321 ? -43.07661 -62.32865 32.76162 1.000 52.71335 321 PRO A CA 1
ATOM 2357 C C . PRO A 1 321 ? -42.92239 -63.46780 31.77083 1.000 52.71450 321 PRO A C 1
ATOM 2358 O O . PRO A 1 321 ? -43.40438 -64.57614 32.03191 1.000 54.44176 321 PRO A O 1
ATOM 2362 N N . ILE A 1 322 ? -42.24356 -63.23656 30.64713 1.000 53.33335 322 ILE A N 1
ATOM 2363 C CA . ILE A 1 322 ? -42.14076 -64.27668 29.62902 1.000 54.24588 322 ILE A CA 1
ATOM 2364 C C . ILE A 1 322 ? -41.18433 -65.38045 30.07628 1.000 54.10425 322 ILE A C 1
ATOM 2365 O O . ILE A 1 322 ? -41.43908 -66.56812 29.84582 1.000 54.07660 322 ILE A O 1
ATOM 2370 N N . THR A 1 323 ? -40.08102 -65.01912 30.73432 1.000 53.99198 323 THR A N 1
ATOM 2371 C CA . THR A 1 323 ? -39.13503 -66.04350 31.16829 1.000 55.54356 323 THR A CA 1
ATOM 2372 C C . THR A 1 323 ? -39.67561 -66.83060 32.35777 1.000 53.42836 323 THR A C 1
ATOM 2373 O O . THR A 1 323 ? -39.48213 -68.04923 32.44407 1.000 53.26558 323 THR A O 1
ATOM 2377 N N . ASP A 1 324 ? -40.37185 -66.15460 33.27501 1.000 52.30306 324 ASP A N 1
ATOM 2378 C CA . ASP A 1 324 ? -40.96655 -66.83915 34.42051 1.000 51.63028 324 ASP A CA 1
ATOM 2379 C C . ASP A 1 324 ? -42.08646 -67.78017 33.99284 1.000 51.70636 324 ASP A C 1
ATOM 2380 O O . ASP A 1 324 ? -42.27091 -68.84277 34.59891 1.000 50.45203 324 ASP A O 1
ATOM 2385 N N . SER A 1 325 ? -42.84413 -67.40505 32.95982 1.000 52.24232 325 SER A N 1
ATOM 2386 C CA . SER A 1 325 ? -43.92516 -68.25688 32.47871 1.000 51.36600 325 SER A CA 1
ATOM 2387 C C . SER A 1 325 ? -43.38981 -69.55194 31.87979 1.000 50.61400 325 SER A C 1
ATOM 2388 O O . SER A 1 325 ? -43.98590 -70.61894 32.06420 1.000 49.80187 325 SER A O 1
ATOM 2391 N N . LEU A 1 326 ? -42.27715 -69.47868 31.14540 1.000 51.63608 326 LEU A N 1
ATOM 2392 C CA . LEU A 1 326 ? -41.73417 -70.67664 30.51317 1.000 52.81757 326 LEU A CA 1
ATOM 2393 C C . LEU A 1 326 ? -41.15313 -71.64523 31.53358 1.000 50.67613 326 LEU A C 1
ATOM 2394 O O . LEU A 1 326 ? -41.24239 -72.86339 31.34672 1.000 50.98220 326 LEU A O 1
ATOM 2399 N N . GLU A 1 327 ? -40.56130 -71.13550 32.61400 1.000 47.77049 327 GLU A N 1
ATOM 2400 C CA . GLU A 1 327 ? -39.96228 -72.02923 33.59856 1.000 46.26015 327 GLU A CA 1
ATOM 2401 C C . GLU A 1 327 ? -41.03289 -72.77594 34.38782 1.000 44.42393 327 GLU A C 1
ATOM 2402 O O . GLU A 1 327 ? -40.89755 -73.97801 34.64363 1.000 42.47555 327 GLU A O 1
ATOM 2408 N N . VAL A 1 328 ? -42.10996 -72.08603 34.77026 1.000 45.95429 328 VAL A N 1
ATOM 2409 C CA . VAL A 1 328 ? -43.19664 -72.74528 35.48691 1.000 44.26057 328 VAL A CA 1
ATOM 2410 C C . VAL A 1 328 ? -43.84352 -73.81010 34.61533 1.000 43.86641 328 VAL A C 1
ATOM 2411 O O . VAL A 1 328 ? -44.28800 -74.84993 35.11701 1.000 43.91193 328 VAL A O 1
ATOM 2415 N N . HIS A 1 329 ? -43.90146 -73.58249 33.30201 1.000 43.75361 329 HIS A N 1
ATOM 2416 C CA . HIS A 1 329 ? -44.46456 -74.59317 32.41368 1.000 42.65018 329 HIS A CA 1
ATOM 2417 C C . HIS A 1 329 ? -43.57309 -75.82619 32.34400 1.000 42.85408 329 HIS A C 1
ATOM 2418 O O . HIS A 1 329 ? -44.06923 -76.95796 32.35395 1.000 42.81196 329 HIS A O 1
ATOM 2425 N N . ALA A 1 330 ? -42.25536 -75.62997 32.27857 1.000 43.86367 330 ALA A N 1
ATOM 2426 C CA . ALA A 1 330 ? -41.34279 -76.76806 32.25091 1.000 43.91294 330 ALA A CA 1
ATOM 2427 C C . ALA A 1 330 ? -41.42126 -77.57091 33.54207 1.000 42.91187 330 ALA A C 1
ATOM 2428 O O . ALA A 1 330 ? -41.39313 -78.80659 33.51775 1.000 42.05422 330 ALA A O 1
ATOM 2430 N N . ALA A 1 331 ? -41.50712 -76.88429 34.68326 1.000 43.04771 331 ALA A N 1
ATOM 2431 C CA . ALA A 1 331 ? -41.66227 -77.58302 35.95386 1.000 41.61261 331 ALA A CA 1
ATOM 2432 C C . ALA A 1 331 ? -42.99058 -78.32433 36.01642 1.000 42.66954 331 ALA A C 1
ATOM 2433 O O . ALA A 1 331 ? -43.07439 -79.41832 36.58728 1.000 43.55805 331 ALA A O 1
ATOM 2435 N N . HIS A 1 332 ? -44.04386 -77.74015 35.44195 1.000 42.78066 332 HIS A N 1
ATOM 2436 C CA . HIS A 1 332 ? -45.33906 -78.41091 35.42974 1.000 43.11948 332 HIS A CA 1
ATOM 2437 C C . HIS A 1 332 ? -45.28546 -79.68217 34.59155 1.000 44.86089 332 HIS A C 1
ATOM 2438 O O . HIS A 1 332 ? -45.82334 -80.71936 34.99611 1.000 46.75432 332 HIS A O 1
ATOM 2445 N N . LEU A 1 333 ? -44.63117 -79.62284 33.42414 1.000 43.59586 333 LEU A N 1
ATOM 2446 C CA . LEU A 1 333 ? -44.47590 -80.81581 32.59575 1.000 42.94402 333 LEU A CA 1
ATOM 2447 C C . LEU A 1 333 ? -43.71399 -81.91028 33.32803 1.000 43.75822 333 LEU A C 1
ATOM 2448 O O . LEU A 1 333 ? -43.99776 -83.09686 33.13571 1.000 45.90247 333 LEU A O 1
ATOM 2453 N N . ALA A 1 334 ? -42.74534 -81.53659 34.16514 1.000 43.12455 334 ALA A N 1
ATOM 2454 C CA . ALA A 1 334 ? -41.96164 -82.53071 34.88732 1.000 43.38111 334 ALA A CA 1
ATOM 2455 C C . ALA A 1 334 ? -42.69709 -83.07288 36.10678 1.000 46.32473 334 ALA A C 1
ATOM 2456 O O . ALA A 1 334 ? -42.50290 -84.23783 36.47233 1.000 46.64821 334 ALA A O 1
ATOM 2458 N N . PHE A 1 335 ? -43.52471 -82.24872 36.75384 1.000 47.59383 335 PHE A N 1
ATOM 2459 C CA . PHE A 1 335 ? -44.25952 -82.69279 37.93297 1.000 51.15160 335 PHE A CA 1
ATOM 2460 C C . PHE A 1 335 ? -45.48288 -83.52484 37.57800 1.000 53.46746 335 PHE A C 1
ATOM 2461 O O . PHE A 1 335 ? -45.87869 -84.39749 38.35787 1.000 57.45138 335 PHE A O 1
ATOM 2469 N N . GLY A 1 336 ? -46.08823 -83.28166 36.42361 1.000 51.56944 336 GLY A N 1
ATOM 2470 C CA . GLY A 1 336 ? -47.33980 -83.92894 36.10247 1.000 57.52456 336 GLY A CA 1
ATOM 2471 C C . GLY A 1 336 ? -48.51373 -83.19033 36.72097 1.000 65.34467 336 GLY A C 1
ATOM 2472 O O . GLY A 1 336 ? -48.39064 -82.07240 37.22619 1.000 63.49932 336 GLY A O 1
ATOM 2473 N N . LYS A 1 337 ? -49.67950 -83.83339 36.67156 1.000 74.66075 337 LYS A N 1
ATOM 2474 C CA . LYS A 1 337 ? -50.88621 -83.23275 37.23017 1.000 78.39039 337 LYS A CA 1
ATOM 2475 C C . LYS A 1 337 ? -51.12187 -83.62795 38.68374 1.000 85.52595 337 LYS A C 1
ATOM 2476 O O . LYS A 1 337 ? -51.51761 -82.78714 39.49971 1.000 89.02663 337 LYS A O 1
ATOM 2482 N N . GLN A 1 338 ? -50.85892 -84.88924 39.02633 1.000 88.46765 338 GLN A N 1
ATOM 2483 C CA . GLN A 1 338 ? -51.21329 -85.46826 40.31975 1.000 94.73708 338 GLN A CA 1
ATOM 2484 C C . GLN A 1 338 ? -50.18997 -85.18851 41.42700 1.000 99.68129 338 GLN A C 1
ATOM 2485 O O . GLN A 1 338 ? -50.22127 -85.87552 42.45718 1.000 97.34730 338 GLN A O 1
ATOM 2491 N N . SER A 1 339 ? -49.29016 -84.21640 41.24580 1.000 109.88012 339 SER A N 1
ATOM 2492 C CA . SER A 1 339 ? -48.23992 -83.98564 42.23543 1.000 109.28925 339 SER A CA 1
ATOM 2493 C C . SER A 1 339 ? -48.79206 -83.41725 43.53987 1.000 109.58722 339 SER A C 1
ATOM 2494 O O . SER A 1 339 ? -48.24362 -83.69421 44.61243 1.000 109.58340 339 SER A O 1
ATOM 2497 N N . GLY A 1 340 ? -49.84778 -82.60812 43.47332 1.000 97.69534 340 GLY A N 1
ATOM 2498 C CA . GLY A 1 340 ? -50.42675 -82.01613 44.66611 1.000 91.61086 340 GLY A CA 1
ATOM 2499 C C . GLY A 1 340 ? -50.21030 -80.51880 44.72954 1.000 90.61910 340 GLY A C 1
ATOM 2500 O O . GLY A 1 340 ? -50.58918 -79.79452 43.80412 1.000 90.47100 340 GLY A O 1
ATOM 2501 N N . THR A 1 341 ? -49.61077 -80.03531 45.81406 1.000 71.95972 341 THR A N 1
ATOM 2502 C CA . THR A 1 341 ? -49.24519 -78.63243 45.92306 1.000 63.43160 341 THR A CA 1
ATOM 2503 C C . THR A 1 341 ? -47.78848 -78.51917 46.34390 1.000 59.53263 341 THR A C 1
ATOM 2504 O O . THR A 1 341 ? -47.24676 -79.38688 47.03589 1.000 57.36903 341 THR A O 1
ATOM 2508 N N . CYS A 1 342 ? -47.16791 -77.42552 45.91242 1.000 53.71735 342 CYS A N 1
ATOM 2509 C CA . CYS A 1 342 ? -45.74487 -77.19639 46.07962 1.000 48.39253 342 CYS A CA 1
ATOM 2510 C C . CYS A 1 342 ? -45.53710 -75.70178 46.26139 1.000 46.64280 342 CYS A C 1
ATOM 2511 O O . CYS A 1 342 ? -46.21184 -74.89535 45.61996 1.000 47.29945 342 CYS A O 1
ATOM 2514 N N . SER A 1 343 ? -44.62212 -75.33634 47.14998 1.000 46.52229 343 SER A N 1
ATOM 2515 C CA . SER A 1 343 ? -44.28099 -73.93549 47.33534 1.000 45.55057 343 SER A CA 1
ATOM 2516 C C . SER A 1 343 ? -43.25354 -73.53548 46.28708 1.000 45.04500 343 SER A C 1
ATOM 2517 O O . SER A 1 343 ? -42.26698 -74.24664 46.07824 1.000 45.44001 343 SER A O 1
ATOM 2520 N N . ILE A 1 344 ? -43.48959 -72.41237 45.61392 1.000 45.50999 344 ILE A N 1
ATOM 2521 C CA . ILE A 1 344 ? -42.58446 -71.91905 44.58347 1.000 46.44009 344 ILE A CA 1
ATOM 2522 C C . ILE A 1 344 ? -42.04518 -70.56413 45.01748 1.000 45.22438 344 ILE A C 1
ATOM 2523 O O . ILE A 1 344 ? -42.77266 -69.74976 45.59488 1.000 44.55917 344 ILE A O 1
ATOM 2528 N N . GLY A 1 345 ? -40.75909 -70.33941 44.76234 1.000 45.93879 345 GLY A N 1
ATOM 2529 C CA . GLY A 1 345 ? -40.12395 -69.08281 45.10909 1.000 45.14242 345 GLY A CA 1
ATOM 2530 C C . GLY A 1 345 ? -38.83744 -68.89799 44.34094 1.000 47.39114 345 GLY A C 1
ATOM 2531 O O . GLY A 1 345 ? -38.27910 -69.84980 43.78781 1.000 50.91127 345 GLY A O 1
ATOM 2532 N N . ALA A 1 346 ? -38.36370 -67.65464 44.31629 1.000 46.26437 346 ALA A N 1
ATOM 2533 C CA . ALA A 1 346 ? -37.11496 -67.31605 43.64123 1.000 46.49999 346 ALA A CA 1
ATOM 2534 C C . ALA A 1 346 ? -36.32415 -66.36372 44.52020 1.000 44.75257 346 ALA A C 1
ATOM 2535 O O . ALA A 1 346 ? -36.81022 -65.28142 44.86220 1.000 43.63273 346 ALA A O 1
ATOM 2537 N N . VAL A 1 347 ? -35.09579 -66.75426 44.86293 1.000 44.23579 347 VAL A N 1
ATOM 2538 C CA . VAL A 1 347 ? -34.26747 -65.93386 45.73530 1.000 41.38816 347 VAL A CA 1
ATOM 2539 C C . VAL A 1 347 ? -33.71201 -64.70791 45.02701 1.000 41.15317 347 VAL A C 1
ATOM 2540 O O . VAL A 1 347 ? -33.19202 -63.80354 45.68898 1.000 40.88080 347 VAL A O 1
ATOM 2544 N N . LYS A 1 348 ? -33.82577 -64.63997 43.69826 1.000 41.13977 348 LYS A N 1
ATOM 2545 C CA . LYS A 1 348 ? -33.32475 -63.48144 42.97103 1.000 39.18320 348 LYS A CA 1
ATOM 2546 C C . LYS A 1 348 ? -34.04751 -62.19938 43.35497 1.000 38.99664 348 LYS A C 1
ATOM 2547 O O . LYS A 1 348 ? -33.48047 -61.11198 43.19824 1.000 37.98552 348 LYS A O 1
ATOM 2553 N N . GLY A 1 349 ? -35.28212 -62.29558 43.85262 1.000 40.83524 349 GLY A N 1
ATOM 2554 C CA . GLY A 1 349 ? -35.95066 -61.11035 44.35889 1.000 39.82969 349 GLY A CA 1
ATOM 2555 C C . GLY A 1 349 ? -35.20575 -60.47033 45.51334 1.000 39.44224 349 GLY A C 1
ATOM 2556 O O . GLY A 1 349 ? -35.29713 -59.25782 45.72088 1.000 39.76436 349 GLY A O 1
ATOM 2557 N N . ASN A 1 350 ? -34.44873 -61.26967 46.27051 1.000 39.23445 350 ASN A N 1
ATOM 2558 C CA . ASN A 1 350 ? -33.70908 -60.74156 47.41164 1.000 38.90695 350 ASN A CA 1
ATOM 2559 C C . ASN A 1 350 ? -32.37350 -60.12625 47.00295 1.000 38.82604 350 ASN A C 1
ATOM 2560 O O . ASN A 1 350 ? -32.01973 -59.04413 47.48594 1.000 39.07360 350 ASN A O 1
ATOM 2565 N N . ILE A 1 351 ? -31.62403 -60.78434 46.11169 1.000 37.68224 351 ILE A N 1
ATOM 2566 C CA . ILE A 1 351 ? -30.21520 -60.44530 45.91581 1.000 36.40130 351 ILE A CA 1
ATOM 2567 C C . ILE A 1 351 ? -29.85605 -60.17754 44.45868 1.000 36.43585 351 ILE A C 1
ATOM 2568 O O . ILE A 1 351 ? -28.78292 -59.63621 44.16834 1.000 36.00488 351 ILE A O 1
ATOM 2573 N N . GLY A 1 352 ? -30.71942 -60.56069 43.53117 1.000 37.10473 352 GLY A N 1
ATOM 2574 C CA . GLY A 1 352 ? -30.37800 -60.41912 42.13005 1.000 33.83490 352 GLY A CA 1
ATOM 2575 C C . GLY A 1 352 ? -29.71288 -61.65935 41.58082 1.000 33.98454 352 GLY A C 1
ATOM 2576 O O . GLY A 1 352 ? -29.57676 -62.69068 42.24647 1.000 34.87063 352 GLY A O 1
ATOM 2577 N N . HIS A 1 353 ? -29.28273 -61.55336 40.32577 1.000 36.28806 353 HIS A N 1
ATOM 2578 C CA . HIS A 1 353 ? -28.72171 -62.68767 39.59691 1.000 35.98892 353 HIS A CA 1
ATOM 2579 C C . HIS A 1 353 ? -27.22989 -62.79702 39.89153 1.000 35.23001 353 HIS A C 1
ATOM 2580 O O . HIS A 1 353 ? -26.44296 -61.94365 39.47169 1.000 36.91854 353 HIS A O 1
ATOM 2587 N N . ALA A 1 354 ? -26.83613 -63.85758 40.59852 1.000 34.54485 354 ALA A N 1
ATOM 2588 C CA . ALA A 1 354 ? -25.45930 -64.03179 41.04415 1.000 34.38900 354 ALA A CA 1
ATOM 2589 C C . ALA A 1 354 ? -24.60064 -64.81224 40.04838 1.000 35.02085 354 ALA A C 1
ATOM 2590 O O . ALA A 1 354 ? -23.54572 -65.33436 40.42999 1.000 33.89520 354 ALA A O 1
ATOM 2592 N N . GLY A 1 355 ? -25.02439 -64.90032 38.79381 1.000 38.44280 355 GLY A N 1
ATOM 2593 C CA . GLY A 1 355 ? -24.17483 -65.46593 37.75861 1.000 38.53673 355 GLY A CA 1
ATOM 2594 C C . GLY A 1 355 ? -23.81501 -66.91766 38.01474 1.000 39.80775 355 GLY A C 1
ATOM 2595 O O . GLY A 1 355 ? -24.68385 -67.79020 38.12876 1.000 41.34915 355 GLY A O 1
ATOM 2596 N N . VAL A 1 356 ? -22.50627 -67.17699 38.09342 1.000 40.19626 356 VAL A N 1
ATOM 2597 C CA . VAL A 1 356 ? -21.99301 -68.53688 38.25878 1.000 40.23194 356 VAL A CA 1
ATOM 2598 C C . VAL A 1 356 ? -22.61319 -69.20525 39.47404 1.000 39.42146 356 VAL A C 1
ATOM 2599 O O . VAL A 1 356 ? -22.91910 -70.40372 39.46207 1.000 39.39531 356 VAL A O 1
ATOM 2603 N N . VAL A 1 357 ? -22.81829 -68.43795 40.53790 1.000 37.33914 357 VAL A N 1
ATOM 2604 C CA . VAL A 1 357 ? -23.26432 -68.97245 41.81072 1.000 36.30723 357 VAL A CA 1
ATOM 2605 C C . VAL A 1 357 ? -24.73548 -68.65419 42.07267 1.000 36.81617 357 VAL A C 1
ATOM 2606 O O . VAL A 1 357 ? -25.22301 -68.84985 43.19273 1.000 35.59169 357 VAL A O 1
ATOM 2610 N N . ALA A 1 358 ? -25.46502 -68.19282 41.04834 1.000 37.42629 358 ALA A N 1
ATOM 2611 C CA . ALA A 1 358 ? -26.89419 -67.92149 41.19685 1.000 35.69038 358 ALA A CA 1
ATOM 2612 C C . ALA A 1 358 ? -27.65429 -69.17071 41.62040 1.000 36.11488 358 ALA A C 1
ATOM 2613 O O . ALA A 1 358 ? -28.51683 -69.11220 42.50487 1.000 35.80514 358 ALA A O 1
ATOM 2615 N N . GLY A 1 359 ? -27.35906 -70.30996 40.99060 1.000 38.75797 359 GLY A N 1
ATOM 2616 C CA . GLY A 1 359 ? -27.94701 -71.55978 41.43254 1.000 36.57323 359 GLY A CA 1
ATOM 2617 C C . GLY A 1 359 ? -27.51417 -71.94770 42.82635 1.000 37.26268 359 GLY A C 1
ATOM 2618 O O . GLY A 1 359 ? -28.23189 -72.68387 43.51225 1.000 36.99221 359 GLY A O 1
ATOM 2619 N N . GLY A 1 360 ? -26.34686 -71.46899 43.25978 1.000 38.75894 360 GLY A N 1
ATOM 2620 C CA . GLY A 1 360 ? -25.91114 -71.72586 44.61991 1.000 36.84559 360 GLY A CA 1
ATOM 2621 C C . GLY A 1 360 ? -26.74535 -70.97136 45.63310 1.000 37.74269 360 GLY A C 1
ATOM 2622 O O . GLY A 1 360 ? -27.06268 -71.49682 46.70399 1.000 39.41782 360 GLY A O 1
ATOM 2623 N N . SER A 1 361 ? -27.11555 -69.72903 45.30870 1.000 36.12175 361 SER A N 1
ATOM 2624 C CA . SER A 1 361 ? -27.94927 -68.94867 46.21684 1.000 35.52448 361 SER A CA 1
ATOM 2625 C C . SER A 1 361 ? -29.29544 -69.62313 46.43328 1.000 36.23978 361 SER A C 1
ATOM 2626 O O . SER A 1 361 ? -29.84131 -69.59369 47.54113 1.000 37.34860 361 SER A O 1
ATOM 2629 N N . GLY A 1 362 ? -29.84687 -70.23400 45.38393 1.000 37.41661 362 GLY A N 1
ATOM 2630 C CA . GLY A 1 362 ? -31.09565 -70.95952 45.53883 1.000 40.06182 362 GLY A CA 1
ATOM 2631 C C . GLY A 1 362 ? -30.92933 -72.27240 46.28126 1.000 39.39074 362 GLY A C 1
ATOM 2632 O O . GLY A 1 362 ? -31.78518 -72.65144 47.08731 1.000 39.01931 362 GLY A O 1
ATOM 2633 N N . ALA A 1 363 ? -29.83026 -72.98671 46.01633 1.000 36.95483 363 ALA A N 1
ATOM 2634 C CA . ALA A 1 363 ? -29.58857 -74.26339 46.68173 1.000 36.27195 363 ALA A CA 1
ATOM 2635 C C . ALA A 1 363 ? -29.32259 -74.07788 48.16945 1.000 35.96032 363 ALA A C 1
ATOM 2636 O O . ALA A 1 363 ? -29.79309 -74.87179 48.99371 1.000 35.65767 363 ALA A O 1
ATOM 2638 N N . VAL A 1 364 ? -28.55641 -73.04922 48.53281 1.000 36.20724 364 VAL A N 1
ATOM 2639 C CA . VAL A 1 364 ? -28.28552 -72.79941 49.94434 1.000 37.48070 364 VAL A CA 1
ATOM 2640 C C . VAL A 1 364 ? -29.56427 -72.39416 50.66918 1.000 36.65476 364 VAL A C 1
ATOM 2641 O O . VAL A 1 364 ? -29.79315 -72.78631 51.81939 1.000 35.25191 364 VAL A O 1
ATOM 2645 N N . LYS A 1 365 ? -30.42205 -71.61496 50.00699 1.000 36.73122 365 LYS A N 1
ATOM 2646 C CA . LYS A 1 365 ? -31.71733 -71.28309 50.58876 1.000 35.70620 365 LYS A CA 1
ATOM 2647 C C . LYS A 1 365 ? -32.55073 -72.53756 50.81251 1.000 37.02921 365 LYS A C 1
ATOM 2648 O O . LYS A 1 365 ? -33.19537 -72.68851 51.85643 1.000 37.82912 365 LYS A O 1
ATOM 2654 N N . ALA A 1 366 ? -32.55067 -73.45074 49.84110 1.000 36.53853 366 ALA A N 1
ATOM 2655 C CA . ALA A 1 366 ? -33.31044 -74.68616 49.99371 1.000 36.27230 366 ALA A CA 1
ATOM 2656 C C . ALA A 1 366 ? -32.73390 -75.56515 51.09785 1.000 35.79187 366 ALA A C 1
ATOM 2657 O O . ALA A 1 366 ? -33.48523 -76.13969 51.89280 1.000 36.51697 366 ALA A O 1
ATOM 2659 N N . ALA A 1 367 ? -31.40371 -75.67188 51.17282 1.000 36.14128 367 ALA A N 1
ATOM 2660 C CA . ALA A 1 367 ? -30.78553 -76.52020 52.18787 1.000 35.37180 367 ALA A CA 1
ATOM 2661 C C . ALA A 1 367 ? -31.09383 -76.01808 53.59079 1.000 36.14356 367 ALA A C 1
ATOM 2662 O O . ALA A 1 367 ? -31.39676 -76.81222 54.48824 1.000 37.11832 367 ALA A O 1
ATOM 2664 N N . PHE A 1 368 ? -31.01713 -74.70319 53.80472 1.000 35.81262 368 PHE A N 1
ATOM 2665 C CA . PHE A 1 368 ? -31.34459 -74.16456 55.12005 1.000 36.64184 368 PHE A CA 1
ATOM 2666 C C . PHE A 1 368 ? -32.83459 -74.24705 55.40150 1.000 37.51863 368 PHE A C 1
ATOM 2667 O O . PHE A 1 368 ? -33.23298 -74.40062 56.56098 1.000 38.56376 368 PHE A O 1
ATOM 2675 N N . ALA A 1 369 ? -33.66524 -74.14872 54.36123 1.000 37.44398 369 ALA A N 1
ATOM 2676 C CA . ALA A 1 369 ? -35.10253 -74.32221 54.53807 1.000 39.18485 369 ALA A CA 1
ATOM 2677 C C . ALA A 1 369 ? -35.42905 -75.72315 55.04372 1.000 40.86998 369 ALA A C 1
ATOM 2678 O O . ALA A 1 369 ? -36.28974 -75.89321 55.91622 1.000 40.70301 369 ALA A O 1
ATOM 2680 N N . LEU A 1 370 ? -34.76109 -76.74156 54.49338 1.000 39.96846 370 LEU A N 1
ATOM 2681 C CA . LEU A 1 370 ? -34.95293 -78.10576 54.97411 1.000 40.28956 370 LEU A CA 1
ATOM 2682 C C . LEU A 1 370 ? -34.41911 -78.27073 56.39154 1.000 42.69421 370 LEU A C 1
ATOM 2683 O O . LEU A 1 370 ? -35.04003 -78.94470 57.22221 1.000 43.87472 370 LEU A O 1
ATOM 2688 N N . TYR A 1 371 ? -33.27037 -77.65416 56.68158 1.000 41.74663 371 TYR A N 1
ATOM 2689 C CA . TYR A 1 371 ? -32.64324 -77.78165 57.99358 1.000 40.49423 371 TYR A CA 1
ATOM 2690 C C . TYR A 1 371 ? -33.52499 -77.18928 59.08682 1.000 41.53841 371 TYR A C 1
ATOM 2691 O O . TYR A 1 371 ? -33.77479 -77.82991 60.11380 1.000 42.74011 371 TYR A O 1
ATOM 2700 N N . HIS A 1 372 ? -34.01634 -75.97044 58.87851 1.000 41.18880 372 HIS A N 1
ATOM 2701 C CA . HIS A 1 372 ? -34.84810 -75.28716 59.85983 1.000 42.19723 372 HIS A CA 1
ATOM 2702 C C . HIS A 1 372 ? -36.32562 -75.63637 59.73292 1.000 43.28325 372 HIS A C 1
ATOM 2703 O O . HIS A 1 372 ? -37.12524 -75.17207 60.55181 1.000 45.05890 372 HIS A O 1
ATOM 2710 N N . ARG A 1 373 ? -36.70748 -76.43038 58.73095 1.000 44.79082 373 ARG A N 1
ATOM 2711 C CA . ARG A 1 373 ? -38.11012 -76.78593 58.50241 1.000 45.29346 373 ARG A CA 1
ATOM 2712 C C . ARG A 1 373 ? -38.98007 -75.53624 58.38968 1.000 45.45340 373 ARG A C 1
ATOM 2713 O O . ARG A 1 373 ? -40.07124 -75.45667 58.95812 1.000 45.67041 373 ARG A O 1
ATOM 2721 N N . SER A 1 374 ? -38.47933 -74.54520 57.64977 1.000 43.88069 374 SER A N 1
ATOM 2722 C CA . SER A 1 374 ? -39.16691 -73.28119 57.43363 1.000 43.00258 374 SER A CA 1
ATOM 2723 C C . SER A 1 374 ? -39.09723 -72.90125 55.96152 1.000 42.90015 374 SER A C 1
ATOM 2724 O O . SER A 1 374 ? -38.14998 -73.25846 55.25715 1.000 43.04596 374 SER A O 1
ATOM 2727 N N . LEU A 1 375 ? -40.10998 -72.16837 55.50312 1.000 43.17154 375 LEU A N 1
ATOM 2728 C CA . LEU A 1 375 ? -40.14324 -71.66251 54.13541 1.000 41.52993 375 LEU A CA 1
ATOM 2729 C C . LEU A 1 375 ? -40.04579 -70.14447 54.15798 1.000 42.78926 375 LEU A C 1
ATOM 2730 O O . LEU A 1 375 ? -40.97494 -69.47738 54.64245 1.000 44.11711 375 LEU A O 1
ATOM 2735 N N . PRO A 1 376 ? -38.95272 -69.56051 53.67599 1.000 41.60026 376 PRO A N 1
ATOM 2736 C CA . PRO A 1 376 ? -38.83143 -68.09608 53.64007 1.000 41.51882 376 PRO A CA 1
ATOM 2737 C C . PRO A 1 376 ? -39.63707 -67.50936 52.49485 1.000 43.16860 376 PRO A C 1
ATOM 2738 O O . PRO A 1 376 ? -39.88877 -68.19043 51.48871 1.000 42.85233 376 PRO A O 1
ATOM 2742 N N . PRO A 1 377 ? -40.06119 -66.25263 52.60644 1.000 44.35454 377 PRO A N 1
ATOM 2743 C CA . PRO A 1 377 ? -40.89948 -65.65394 51.56256 1.000 44.96957 377 PRO A CA 1
ATOM 2744 C C . PRO A 1 377 ? -40.10722 -65.22908 50.33223 1.000 43.91248 377 PRO A C 1
ATOM 2745 O O . PRO A 1 377 ? -38.88283 -65.08709 50.35349 1.000 42.71984 377 PRO A O 1
ATOM 2749 N N . THR A 1 378 ? -40.84793 -65.03081 49.24327 1.000 41.67469 378 THR A N 1
ATOM 2750 C CA . THR A 1 378 ? -40.34433 -64.38359 48.03897 1.000 41.48809 378 THR A CA 1
ATOM 2751 C C . THR A 1 378 ? -40.88293 -62.96059 48.00806 1.000 40.39521 378 THR A C 1
ATOM 2752 O O . THR A 1 378 ? -42.09443 -62.75159 48.11487 1.000 41.15030 378 THR A O 1
ATOM 2756 N N . ILE A 1 379 ? -39.99039 -61.99338 47.84513 1.000 42.54691 379 ILE A N 1
ATOM 2757 C CA . ILE A 1 379 ? -40.30785 -60.60333 48.09250 1.000 43.24103 379 ILE A CA 1
ATOM 2758 C C . ILE A 1 379 ? -40.62866 -59.88391 46.78624 1.000 43.58657 379 ILE A C 1
ATOM 2759 O O . ILE A 1 379 ? -40.49144 -60.43234 45.69473 1.000 42.84900 379 ILE A O 1
ATOM 2764 N N . ASN A 1 380 ? -41.08151 -58.62932 46.91118 1.000 44.03353 380 ASN A N 1
ATOM 2765 C CA . ASN A 1 380 ? -41.40795 -57.73777 45.78954 1.000 43.35874 380 ASN A CA 1
ATOM 2766 C C . ASN A 1 380 ? -42.53198 -58.28082 44.90743 1.000 46.20856 380 ASN A C 1
ATOM 2767 O O . ASN A 1 380 ? -42.63185 -57.92595 43.73171 1.000 45.16626 380 ASN A O 1
ATOM 2772 N N . LEU A 1 381 ? -43.41883 -59.09834 45.47242 1.000 48.08910 381 LEU A N 1
ATOM 2773 C CA . LEU A 1 381 ? -44.50632 -59.72888 44.72885 1.000 51.27164 381 LEU A CA 1
ATOM 2774 C C . LEU A 1 381 ? -45.83881 -59.14773 45.19323 1.000 55.32456 381 LEU A C 1
ATOM 2775 O O . LEU A 1 381 ? -46.29597 -59.43978 46.30345 1.000 56.20768 381 LEU A O 1
ATOM 2780 N N . THR A 1 382 ? -46.46159 -58.32856 44.34653 1.000 59.24651 382 THR A N 1
ATOM 2781 C CA . THR A 1 382 ? -47.74009 -57.70620 44.67920 1.000 58.97803 382 THR A CA 1
ATOM 2782 C C . THR A 1 382 ? -48.87088 -58.10073 43.74249 1.000 60.14804 382 THR A C 1
ATOM 2783 O O . THR A 1 382 ? -50.01056 -58.23680 44.19078 1.000 63.63659 382 THR A O 1
ATOM 2787 N N . GLU A 1 383 ? -48.59547 -58.28719 42.45322 1.000 57.61006 383 GLU A N 1
ATOM 2788 C CA . GLU A 1 383 ? -49.59870 -58.71336 41.48032 1.000 57.40484 383 GLU A CA 1
ATOM 2789 C C . GLU A 1 383 ? -49.10809 -59.98186 40.79625 1.000 56.44946 383 GLU A C 1
ATOM 2790 O O . GLU A 1 383 ? -48.13886 -59.94175 40.03119 1.000 57.14511 383 GLU A O 1
ATOM 2796 N N . LEU A 1 384 ? -49.78265 -61.09917 41.04878 1.000 56.66033 384 LEU A N 1
ATOM 2797 C CA . LEU A 1 384 ? -49.36895 -62.35520 40.44073 1.000 57.09758 384 LEU A CA 1
ATOM 2798 C C . LEU A 1 384 ? -49.54038 -62.29292 38.93186 1.000 58.64417 384 LEU A C 1
ATOM 2799 O O . LEU A 1 384 ? -50.48084 -61.68179 38.41895 1.000 61.31441 384 LEU A O 1
ATOM 2804 N N . ASN A 1 385 ? -48.61641 -62.92645 38.22115 1.000 58.95055 385 ASN A N 1
ATOM 2805 C CA . ASN A 1 385 ? -48.66351 -62.95309 36.76617 1.000 61.49507 385 ASN A CA 1
ATOM 2806 C C . ASN A 1 385 ? -49.83385 -63.82212 36.32862 1.000 65.60198 385 ASN A C 1
ATOM 2807 O O . ASN A 1 385 ? -49.79358 -65.04807 36.47108 1.000 65.15301 385 ASN A O 1
ATOM 2812 N N . GLU A 1 386 ? -50.88388 -63.18431 35.80299 1.000 71.63339 386 GLU A N 1
ATOM 2813 C CA . GLU A 1 386 ? -52.08466 -63.92102 35.42258 1.000 73.46224 386 GLU A CA 1
ATOM 2814 C C . GLU A 1 386 ? -51.81432 -64.89327 34.28512 1.000 72.40546 386 GLU A C 1
ATOM 2815 O O . GLU A 1 386 ? -52.49837 -65.91585 34.16808 1.000 74.15400 386 GLU A O 1
ATOM 2821 N N . GLU A 1 387 ? -50.82776 -64.59624 33.44098 1.000 65.72268 387 GLU A N 1
ATOM 2822 C CA . GLU A 1 387 ? -50.53950 -65.46669 32.30815 1.000 66.71817 387 GLU A CA 1
ATOM 2823 C C . GLU A 1 387 ? -50.00201 -66.82291 32.76051 1.000 66.55880 387 GLU A C 1
ATOM 2824 O O . GLU A 1 387 ? -50.16459 -67.82012 32.04787 1.000 67.89578 387 GLU A O 1
ATOM 2830 N N . ILE A 1 388 ? -49.36108 -66.88295 33.93162 1.000 68.37906 388 ILE A N 1
ATOM 2831 C CA . ILE A 1 388 ? -48.84971 -68.15495 34.43767 1.000 66.68506 388 ILE A CA 1
ATOM 2832 C C . ILE A 1 388 ? -49.99279 -69.03429 34.92715 1.000 68.05628 388 ILE A C 1
ATOM 2833 O O . ILE A 1 388 ? -49.95493 -70.26304 34.78644 1.000 65.99417 388 ILE A O 1
ATOM 2838 N N . ASP A 1 389 ? -51.02615 -68.41967 35.50405 1.000 71.29027 389 ASP A N 1
ATOM 2839 C CA . ASP A 1 389 ? -52.18573 -69.11843 36.05628 1.000 71.92192 389 ASP A CA 1
ATOM 2840 C C . ASP A 1 389 ? -51.75465 -70.12987 37.12362 1.000 71.75794 389 ASP A C 1
ATOM 2841 O O . ASP A 1 389 ? -51.77935 -71.34703 36.93233 1.000 71.85919 389 ASP A O 1
ATOM 2846 N N . PHE A 1 390 ? -51.35554 -69.57253 38.26453 1.000 60.90964 390 PHE A N 1
ATOM 2847 C CA . PHE A 1 390 ? -50.87094 -70.40029 39.36554 1.000 56.23276 390 PHE A CA 1
ATOM 2848 C C . PHE A 1 390 ? -51.91809 -71.35848 39.92786 1.000 54.88707 390 PHE A C 1
ATOM 2849 O O . PHE A 1 390 ? -51.54704 -72.50007 40.25319 1.000 53.04825 390 PHE A O 1
ATOM 2857 N N . PRO A 1 391 ? -53.19706 -70.98975 40.08229 1.000 57.34992 391 PRO A N 1
ATOM 2858 C CA . PRO A 1 391 ? -54.17953 -71.96986 40.58340 1.000 54.37935 391 PRO A CA 1
ATOM 2859 C C . PRO A 1 391 ? -54.32868 -73.21518 39.71955 1.000 53.63537 391 PRO A C 1
ATOM 2860 O O . PRO A 1 391 ? -54.79403 -74.24019 40.22998 1.000 50.78902 391 PRO A O 1
ATOM 2864 N N . ARG A 1 392 ? -53.95208 -73.17025 38.44080 1.000 54.81618 392 ARG A N 1
ATOM 2865 C CA . ARG A 1 392 ? -54.00800 -74.33889 37.57065 1.000 52.18030 392 ARG A CA 1
ATOM 2866 C C . ARG A 1 392 ? -52.73277 -75.16786 37.62088 1.000 51.24504 392 ARG A C 1
ATOM 2867 O O . ARG A 1 392 ? -52.58445 -76.10141 36.82632 1.000 50.04590 392 ARG A O 1
ATOM 2875 N N . THR A 1 393 ? -51.81722 -74.85022 38.52678 1.000 51.59803 393 THR A N 1
ATOM 2876 C CA . THR A 1 393 ? -50.53610 -75.51989 38.66365 1.000 50.23098 393 THR A CA 1
ATOM 2877 C C . THR A 1 393 ? -50.36185 -76.04453 40.08253 1.000 49.18483 393 THR A C 1
ATOM 2878 O O . THR A 1 393 ? -51.10676 -75.66021 40.99228 1.000 48.08551 393 THR A O 1
ATOM 2882 N N . PRO A 1 394 ? -49.39570 -76.94354 40.30585 1.000 50.78651 394 PRO A N 1
ATOM 2883 C CA . PRO A 1 394 ? -49.11658 -77.39499 41.67792 1.000 51.56224 394 PRO A CA 1
ATOM 2884 C C . PRO A 1 394 ? -48.45867 -76.33936 42.55349 1.000 49.05317 394 PRO A C 1
ATOM 2885 O O . PRO A 1 394 ? -48.26945 -76.59461 43.74640 1.000 51.66462 394 PRO A O 1
ATOM 2889 N N . PHE A 1 395 ? -48.08571 -75.18193 42.01791 1.000 47.18345 395 PHE A N 1
ATOM 2890 C CA . PHE A 1 395 ? -47.23740 -74.24317 42.73994 1.000 47.29403 395 PHE A CA 1
ATOM 2891 C C . PHE A 1 395 ? -48.04034 -73.13477 43.41119 1.000 47.00991 395 PHE A C 1
ATOM 2892 O O . PHE A 1 395 ? -49.02085 -72.63184 42.85532 1.000 47.37488 395 PHE A O 1
ATOM 2900 N N . VAL A 1 396 ? -47.61403 -72.76903 44.62267 1.000 46.57251 396 VAL A N 1
ATOM 2901 C CA . VAL A 1 396 ? -48.21638 -71.68473 45.38293 1.000 47.52609 396 VAL A CA 1
ATOM 2902 C C . VAL A 1 396 ? -47.09996 -70.71489 45.75646 1.000 47.08030 396 VAL A C 1
ATOM 2903 O O . VAL A 1 396 ? -46.17120 -71.09300 46.47629 1.000 45.12681 396 VAL A O 1
ATOM 2907 N N . PRO A 1 397 ? -47.13621 -69.46459 45.28884 1.000 50.43787 397 PRO A N 1
ATOM 2908 C CA . PRO A 1 397 ? -46.06311 -68.51208 45.61667 1.000 48.01310 397 PRO A CA 1
ATOM 2909 C C . PRO A 1 397 ? -46.00566 -68.21847 47.10997 1.000 48.30698 397 PRO A C 1
ATOM 2910 O O . PRO A 1 397 ? -47.00419 -67.84402 47.72866 1.000 49.29164 397 PRO A O 1
ATOM 2914 N N . GLN A 1 398 ? -44.81183 -68.36302 47.67994 1.000 46.68350 398 GLN A N 1
ATOM 2915 C CA . GLN A 1 398 ? -44.60410 -68.22275 49.12017 1.000 47.16493 398 GLN A CA 1
ATOM 2916 C C . GLN A 1 398 ? -44.58254 -66.74181 49.47953 1.000 47.18567 398 GLN A C 1
ATOM 2917 O O . GLN A 1 398 ? -43.52876 -66.11215 49.55473 1.000 47.56095 398 GLN A O 1
ATOM 2923 N N . LEU A 1 399 ? -45.76617 -66.18461 49.73977 1.000 48.15795 399 LEU A N 1
ATOM 2924 C CA . LEU A 1 399 ? -45.87446 -64.76255 50.05111 1.000 49.80407 399 LEU A CA 1
ATOM 2925 C C . LEU A 1 399 ? -45.47699 -64.44558 51.48971 1.000 52.44998 399 LEU A C 1
ATOM 2926 O O . LEU A 1 399 ? -44.96900 -63.35050 51.75612 1.000 52.31475 399 LEU A O 1
ATOM 2931 N N . GLU A 1 400 ? -45.71118 -65.36783 52.42518 1.000 56.17061 400 GLU A N 1
ATOM 2932 C CA . GLU A 1 400 ? -45.38567 -65.18337 53.83203 1.000 56.10971 400 GLU A CA 1
ATOM 2933 C C . GLU A 1 400 ? -44.45158 -66.28929 54.30562 1.000 55.22242 400 GLU A C 1
ATOM 2934 O O . GLU A 1 400 ? -44.47381 -67.39734 53.76099 1.000 55.20634 400 GLU A O 1
ATOM 2940 N N . PRO A 1 401 ? -43.62037 -66.02351 55.31288 1.000 50.83691 401 PRO A N 1
ATOM 2941 C CA . PRO A 1 401 ? -42.86582 -67.11433 55.93991 1.000 49.37274 401 PRO A CA 1
ATOM 2942 C C . PRO A 1 401 ? -43.81018 -68.05897 56.66373 1.000 50.85702 401 PRO A C 1
ATOM 2943 O O . PRO A 1 401 ? -44.82520 -67.63881 57.22439 1.000 52.77119 401 PRO A O 1
ATOM 2947 N N . ALA A 1 402 ? -43.48221 -69.34780 56.63596 1.000 47.39055 402 ALA A N 1
ATOM 2948 C CA . ALA A 1 402 ? -44.37117 -70.33032 57.24014 1.000 47.76519 402 ALA A CA 1
ATOM 2949 C C . ALA A 1 402 ? -43.57805 -71.56991 57.62060 1.000 47.63992 402 ALA A C 1
ATOM 2950 O O . ALA A 1 402 ? -42.56570 -71.89456 56.99206 1.000 45.99964 402 ALA A O 1
ATOM 2952 N N . ALA A 1 403 ? -44.05241 -72.25203 58.66140 1.000 46.82644 403 ALA A N 1
ATOM 2953 C CA . ALA A 1 403 ? -43.48374 -73.53707 59.03630 1.000 46.62933 403 ALA A CA 1
ATOM 2954 C C . ALA A 1 403 ? -43.78155 -74.57231 57.95846 1.000 48.63898 403 ALA A C 1
ATOM 2955 O O . ALA A 1 403 ? -44.87683 -74.60599 57.38991 1.000 51.39479 403 ALA A O 1
ATOM 2957 N N . TRP A 1 404 ? -42.80422 -75.43276 57.69284 1.000 48.53007 404 TRP A N 1
ATOM 2958 C CA . TRP A 1 404 ? -42.89661 -76.42433 56.62415 1.000 48.91508 404 TRP A CA 1
ATOM 2959 C C . TRP A 1 404 ? -43.40354 -77.73734 57.20879 1.000 52.57105 404 TRP A C 1
ATOM 2960 O O . TRP A 1 404 ? -42.64087 -78.50139 57.80688 1.000 52.52833 404 TRP A O 1
ATOM 2971 N N . GLN A 1 405 ? -44.69585 -78.00953 57.01972 1.000 53.83455 405 GLN A N 1
ATOM 2972 C CA . GLN A 1 405 ? -45.34272 -79.22674 57.51252 1.000 54.67129 405 GLN A CA 1
ATOM 2973 C C . GLN A 1 405 ? -46.17741 -79.80375 56.37836 1.000 57.31706 405 GLN A C 1
ATOM 2974 O O . GLN A 1 405 ? -47.39707 -79.60075 56.31946 1.000 59.34603 405 GLN A O 1
ATOM 2980 N N . PRO A 1 406 ? -45.55291 -80.53538 55.45944 1.000 60.30066 406 PRO A N 1
ATOM 2981 C CA . PRO A 1 406 ? -46.27398 -80.98800 54.26716 1.000 64.80814 406 PRO A CA 1
ATOM 2982 C C . PRO A 1 406 ? -47.12885 -82.20972 54.55296 1.000 69.03072 406 PRO A C 1
ATOM 2983 O O . PRO A 1 406 ? -46.75657 -83.08642 55.33738 1.000 67.60498 406 PRO A O 1
ATOM 2987 N N . GLU A 1 407 ? -48.28877 -82.25902 53.88890 1.000 75.70343 407 GLU A N 1
ATOM 2988 C CA . GLU A 1 407 ? -49.15230 -83.43415 53.94774 1.000 77.73793 407 GLU A CA 1
ATOM 2989 C C . GLU A 1 407 ? -48.47733 -84.66470 53.36208 1.000 73.87823 407 GLU A C 1
ATOM 2990 O O . GLU A 1 407 ? -48.89694 -85.79034 53.64990 1.000 75.11912 407 GLU A O 1
ATOM 2996 N N . CYS A 1 408 ? -47.43872 -84.46647 52.55191 1.000 76.88674 408 CYS A N 1
ATOM 2997 C CA . CYS A 1 408 ? -46.73937 -85.58064 51.92542 1.000 76.45674 408 CYS A CA 1
ATOM 2998 C C . CYS A 1 408 ? -46.04606 -86.46173 52.95956 1.000 76.18357 408 CYS A C 1
ATOM 2999 O O . CYS A 1 408 ? -45.97648 -87.68536 52.79628 1.000 76.47592 408 CYS A O 1
ATOM 3002 N N . GLY A 1 409 ? -45.50151 -85.85836 54.01453 1.000 68.08721 409 GLY A N 1
ATOM 3003 C CA . GLY A 1 409 ? -44.79703 -86.57600 55.05635 1.000 65.18127 409 GLY A CA 1
ATOM 3004 C C . GLY A 1 409 ? -43.29267 -86.40656 55.03563 1.000 60.77356 409 GLY A C 1
ATOM 3005 O O . GLY A 1 409 ? -42.64628 -86.60774 56.07142 1.000 60.22353 409 GLY A O 1
ATOM 3006 N N . ILE A 1 410 ? -42.71718 -86.04034 53.89586 1.000 59.24827 410 ILE A N 1
ATOM 3007 C CA . ILE A 1 410 ? -41.28170 -85.83826 53.76612 1.000 54.56186 410 ILE A CA 1
ATOM 3008 C C . ILE A 1 410 ? -41.04492 -84.47723 53.12982 1.000 52.24098 410 ILE A C 1
ATOM 3009 O O . ILE A 1 410 ? -41.84029 -84.00858 52.31020 1.000 54.24445 410 ILE A O 1
ATOM 3014 N N . ARG A 1 411 ? -39.95537 -83.82920 53.52826 1.000 50.22494 411 ARG A N 1
ATOM 3015 C CA . ARG A 1 411 ? -39.60434 -82.51137 53.01854 1.000 49.05221 411 ARG A CA 1
ATOM 3016 C C . ARG A 1 411 ? -38.55607 -82.66309 51.92591 1.000 47.67588 411 ARG A C 1
ATOM 3017 O O . ARG A 1 411 ? -37.44784 -83.14490 52.18495 1.000 47.75673 411 ARG A O 1
ATOM 3025 N N . ARG A 1 412 ? -38.91354 -82.26461 50.70701 1.000 46.09045 412 ARG A N 1
ATOM 3026 C CA . ARG A 1 412 ? -38.01463 -82.33507 49.56590 1.000 43.88336 412 ARG A CA 1
ATOM 3027 C C . ARG A 1 412 ? -38.14837 -81.06233 48.74442 1.000 43.14410 412 ARG A C 1
ATOM 3028 O O . ARG A 1 412 ? -39.24546 -80.51259 48.61368 1.000 44.74471 412 ARG A O 1
ATOM 3036 N N . ALA A 1 413 ? -37.02881 -80.59668 48.19368 1.000 42.14030 413 ALA A N 1
ATOM 3037 C CA . ALA A 1 413 ? -36.99119 -79.36342 47.42195 1.000 40.65947 413 ALA A CA 1
ATOM 3038 C C . ALA A 1 413 ? -36.28372 -79.59873 46.09734 1.000 39.58125 413 ALA A C 1
ATOM 3039 O O . ALA A 1 413 ? -35.40536 -80.45841 45.98644 1.000 39.33581 413 ALA A O 1
ATOM 3041 N N . GLY A 1 414 ? -36.68867 -78.83259 45.08855 1.000 40.51607 414 GLY A N 1
ATOM 3042 C CA . GLY A 1 414 ? -36.01984 -78.85070 43.80389 1.000 39.88851 414 GLY A CA 1
ATOM 3043 C C . GLY A 1 414 ? -35.54037 -77.47115 43.40838 1.000 42.22396 414 GLY A C 1
ATOM 3044 O O . GLY A 1 414 ? -36.30138 -76.50630 43.49981 1.000 45.18872 414 GLY A O 1
ATOM 3045 N N . ILE A 1 415 ? -34.28873 -77.35682 42.97019 1.000 40.64732 415 ILE A N 1
ATOM 3046 C CA . ILE A 1 415 ? -33.68769 -76.07880 42.60483 1.000 42.42308 415 ILE A CA 1
ATOM 3047 C C . ILE A 1 415 ? -33.25143 -76.15717 41.15009 1.000 39.64263 415 ILE A C 1
ATOM 3048 O O . ILE A 1 415 ? -32.59587 -77.12320 40.74678 1.000 40.67509 415 ILE A O 1
ATOM 3053 N N . THR A 1 416 ? -33.60979 -75.14743 40.36737 1.000 41.18739 416 THR A N 1
ATOM 3054 C CA . THR A 1 416 ? -33.27800 -75.10250 38.95224 1.000 41.79439 416 THR A CA 1
ATOM 3055 C C . THR A 1 416 ? -32.32904 -73.94250 38.67237 1.000 43.32397 416 THR A C 1
ATOM 3056 O O . THR A 1 416 ? -32.44570 -72.87006 39.27499 1.000 45.00268 416 THR A O 1
ATOM 3060 N N . ALA A 1 417 ? -31.38309 -74.16600 37.76151 1.000 40.57676 417 ALA A N 1
ATOM 3061 C CA . ALA A 1 417 ? -30.44141 -73.13925 37.33349 1.000 43.08692 417 ALA A CA 1
ATOM 3062 C C . ALA A 1 417 ? -30.39167 -73.11067 35.81355 1.000 44.68915 417 ALA A C 1
ATOM 3063 O O . ALA A 1 417 ? -30.07843 -74.12410 35.17985 1.000 43.48316 417 ALA A O 1
ATOM 3065 N N . LEU A 1 418 ? -30.70660 -71.95375 35.23868 1.000 44.80969 418 LEU A N 1
ATOM 3066 C CA . LEU A 1 418 ? -30.61172 -71.69979 33.81101 1.000 44.52555 418 LEU A CA 1
ATOM 3067 C C . LEU A 1 418 ? -29.46820 -70.73241 33.54351 1.000 47.04259 418 LEU A C 1
ATOM 3068 O O . LEU A 1 418 ? -29.18180 -69.84959 34.35735 1.000 48.93225 418 LEU A O 1
ATOM 3073 N N . GLY A 1 419 ? -28.81537 -70.89853 32.39270 1.000 52.76786 419 GLY A N 1
ATOM 3074 C CA . GLY A 1 419 ? -27.72831 -70.02368 32.00551 1.000 54.49317 419 GLY A CA 1
ATOM 3075 C C . GLY A 1 419 ? -27.70993 -69.78238 30.50887 1.000 55.70329 419 GLY A C 1
ATOM 3076 O O . GLY A 1 419 ? -28.50950 -70.34376 29.75785 1.000 55.52890 419 GLY A O 1
ATOM 3077 N N . GLY A 1 420 ? -26.77588 -68.93797 30.08943 1.000 51.71934 420 GLY A N 1
ATOM 3078 C CA . GLY A 1 420 ? -26.53256 -68.76094 28.67675 1.000 48.50945 420 GLY A CA 1
ATOM 3079 C C . GLY A 1 420 ? -25.93246 -70.00973 28.06547 1.000 46.11640 420 GLY A C 1
ATOM 3080 O O . GLY A 1 420 ? -25.50126 -70.93654 28.75143 1.000 47.16922 420 GLY A O 1
ATOM 3081 N N . GLY A 1 421 ? -25.90825 -70.03690 26.73673 1.000 44.73760 421 GLY A N 1
ATOM 3082 C CA . GLY A 1 421 ? -25.41225 -71.21693 26.06431 1.000 43.05996 421 GLY A CA 1
ATOM 3083 C C . GLY A 1 421 ? -26.28968 -72.43745 26.20500 1.000 42.45209 421 GLY A C 1
ATOM 3084 O O . GLY A 1 421 ? -25.84815 -73.54237 25.87715 1.000 42.58655 421 GLY A O 1
ATOM 3085 N N . GLY A 1 422 ? -27.51745 -72.27703 26.69029 1.000 43.44543 422 GLY A N 1
ATOM 3086 C CA . GLY A 1 422 ? -28.43364 -73.38916 26.82222 1.000 43.43233 422 GLY A CA 1
ATOM 3087 C C . GLY A 1 422 ? -28.23293 -74.26115 28.03991 1.000 41.74347 422 GLY A C 1
ATOM 3088 O O . GLY A 1 422 ? -28.86834 -75.31627 28.12950 1.000 39.94170 422 GLY A O 1
ATOM 3089 N N . TYR A 1 423 ? -27.39306 -73.85021 28.98879 1.000 41.37891 423 TYR A N 1
ATOM 3090 C CA . TYR A 1 423 ? -27.08605 -74.69402 30.13668 1.000 39.86365 423 TYR A CA 1
ATOM 3091 C C . TYR A 1 423 ? -28.28627 -74.81582 31.06666 1.000 40.30229 423 TYR A C 1
ATOM 3092 O O . TYR A 1 423 ? -28.84229 -73.81191 31.52425 1.000 42.14715 423 TYR A O 1
ATOM 3101 N N . ASN A 1 424 ? -28.66935 -76.05395 31.35855 1.000 37.89387 424 ASN A N 1
ATOM 3102 C CA . ASN A 1 424 ? -29.72950 -76.36020 32.30298 1.000 36.85631 424 ASN A CA 1
ATOM 3103 C C . ASN A 1 424 ? -29.17716 -77.25922 33.39588 1.000 35.51895 424 ASN A C 1
ATOM 3104 O O . ASN A 1 424 ? -28.23775 -78.02850 33.17391 1.000 36.40297 424 ASN A O 1
ATOM 3109 N N . ALA A 1 425 ? -29.77888 -77.16542 34.57528 1.000 34.44961 425 ALA A N 1
ATOM 3110 C CA . ALA A 1 425 ? -29.38918 -78.00830 35.69378 1.000 34.40616 425 ALA A CA 1
ATOM 3111 C C . ALA A 1 425 ? -30.50432 -77.98540 36.72237 1.000 35.06651 425 ALA A C 1
ATOM 3112 O O . ALA A 1 425 ? -31.18242 -76.97072 36.90058 1.000 34.66247 425 ALA A O 1
ATOM 3114 N N . HIS A 1 426 ? -30.66303 -79.10760 37.41583 1.000 34.77998 426 HIS A N 1
ATOM 3115 C CA . HIS A 1 426 ? -31.68260 -79.23892 38.44294 1.000 34.39891 426 HIS A CA 1
ATOM 3116 C C . HIS A 1 426 ? -31.12377 -80.12378 39.54314 1.000 32.85772 426 HIS A C 1
ATOM 3117 O O . HIS A 1 426 ? -30.48806 -81.14595 39.27317 1.000 33.10630 426 HIS A O 1
ATOM 3124 N N . LEU A 1 427 ? -31.36939 -79.71885 40.78017 1.000 34.07125 427 LEU A N 1
ATOM 3125 C CA . LEU A 1 427 ? -30.86191 -80.41035 41.94955 1.000 34.20162 427 LEU A CA 1
ATOM 3126 C C . LEU A 1 427 ? -32.00758 -80.66344 42.91574 1.000 35.42808 427 LEU A C 1
ATOM 3127 O O . LEU A 1 427 ? -32.84263 -79.78320 43.14161 1.000 36.00856 427 LEU A O 1
ATOM 3132 N N . VAL A 1 428 ? -32.05139 -81.87058 43.47699 1.000 36.24594 428 VAL A N 1
ATOM 3133 C CA . VAL A 1 428 ? -33.13536 -82.29297 44.36029 1.000 36.80482 428 VAL A CA 1
ATOM 3134 C C . VAL A 1 428 ? -32.54417 -82.57505 45.73211 1.000 37.38751 428 VAL A C 1
ATOM 3135 O O . VAL A 1 428 ? -31.63690 -83.40686 45.86142 1.000 37.42972 428 VAL A O 1
ATOM 3139 N N . LEU A 1 429 ? -33.07960 -81.91492 46.75642 1.000 38.25528 429 LEU A N 1
ATOM 3140 C CA . LEU A 1 429 ? -32.59010 -82.05932 48.11833 1.000 38.97316 429 LEU A CA 1
ATOM 3141 C C . LEU A 1 429 ? -33.65998 -82.67850 49.00627 1.000 40.10133 429 LEU A C 1
ATOM 3142 O O . LEU A 1 429 ? -34.85889 -82.48060 48.79270 1.000 40.52736 429 LEU A O 1
ATOM 3147 N N . GLU A 1 430 ? -33.21392 -83.43265 50.00771 1.000 40.65197 430 GLU A N 1
ATOM 3148 C CA . GLU A 1 430 ? -34.09236 -83.99774 51.02040 1.000 42.06323 430 GLU A CA 1
ATOM 3149 C C . GLU A 1 430 ? -33.62245 -83.52723 52.39036 1.000 43.21366 430 GLU A C 1
ATOM 3150 O O . GLU A 1 430 ? -32.44284 -83.22227 52.58543 1.000 41.47111 430 GLU A O 1
ATOM 3156 N N . GLU A 1 431 ? -34.55961 -83.44693 53.33581 1.000 51.67059 431 GLU A N 1
ATOM 3157 C CA . GLU A 1 431 ? -34.22045 -83.04840 54.69227 1.000 50.67794 431 GLU A CA 1
ATOM 3158 C C . GLU A 1 431 ? -33.27094 -84.07006 55.32125 1.000 51.92332 431 GLU A C 1
ATOM 3159 O O . GLU A 1 431 ? -33.23689 -85.23498 54.91352 1.000 52.92196 431 GLU A O 1
ATOM 3165 N N . PRO A 1 432 ? -32.48336 -83.65497 56.31156 1.000 48.49872 432 PRO A N 1
ATOM 3166 C CA . PRO A 1 432 ? -31.48932 -84.55890 56.89790 1.000 49.55850 432 PRO A CA 1
ATOM 3167 C C . PRO A 1 432 ? -32.16200 -85.66631 57.68513 1.000 53.84657 432 PRO A C 1
ATOM 3168 O O . PRO A 1 432 ? -33.35137 -85.56218 58.02062 1.000 54.89762 432 PRO A O 1
ATOM 3172 N N . PRO A 1 433 ? -31.43860 -86.74300 57.99563 1.000 56.73453 433 PRO A N 1
ATOM 3173 C CA . PRO A 1 433 ? -32.03966 -87.83087 58.77351 1.000 61.38147 433 PRO A CA 1
ATOM 3174 C C . PRO A 1 433 ? -32.52080 -87.34841 60.13295 1.000 66.90101 433 PRO A C 1
ATOM 3175 O O . PRO A 1 433 ? -32.01095 -86.37351 60.69137 1.000 65.45053 433 PRO A O 1
ATOM 3179 N N . ARG A 1 434 ? -33.52572 -88.04582 60.65267 1.000 68.89490 434 ARG A N 1
ATOM 3180 C CA . ARG A 1 434 ? -34.09489 -87.69460 61.94303 1.000 74.66754 434 ARG A CA 1
ATOM 3181 C C . ARG A 1 434 ? -33.02002 -87.80545 63.02257 1.000 79.24151 434 ARG A C 1
ATOM 3182 O O . ARG A 1 434 ? -32.23360 -88.76204 63.02022 1.000 78.68118 434 ARG A O 1
ATOM 3190 N N . PRO A 1 435 ? -32.93971 -86.84414 63.94237 1.000 84.67875 435 PRO A N 1
ATOM 3191 C CA . PRO A 1 435 ? -31.84857 -86.86333 64.92334 1.000 89.52975 435 PRO A CA 1
ATOM 3192 C C . PRO A 1 435 ? -31.96549 -88.05654 65.85812 1.000 96.75930 435 PRO A C 1
ATOM 3193 O O . PRO A 1 435 ? -33.04618 -88.37516 66.36227 1.000 94.34533 435 PRO A O 1
ATOM 3197 N N . VAL A 1 436 ? -30.82591 -88.71074 66.09544 1.000 106.00770 436 VAL A N 1
ATOM 3198 C CA . VAL A 1 436 ? -30.81920 -89.89522 66.94355 1.000 109.02284 436 VAL A CA 1
ATOM 3199 C C . VAL A 1 436 ? -30.98927 -89.49123 68.40526 1.000 111.08430 436 VAL A C 1
ATOM 3200 O O . VAL A 1 436 ? -30.78563 -88.33480 68.79530 1.000 110.46863 436 VAL A O 1
ATOM 3204 N N . GLU A 1 437 ? -31.38953 -90.46218 69.22291 1.000 100.48741 437 GLU A N 1
ATOM 3205 C CA . GLU A 1 437 ? -31.48219 -90.23542 70.65821 1.000 94.41429 437 GLU A CA 1
ATOM 3206 C C . GLU A 1 437 ? -30.08711 -90.17395 71.26780 1.000 90.46347 437 GLU A C 1
ATOM 3207 O O . GLU A 1 437 ? -29.27449 -91.08422 71.07721 1.000 90.98710 437 GLU A O 1
ATOM 3213 N N . ARG A 1 438 ? -29.80758 -89.09921 71.99879 1.000 86.53134 438 ARG A N 1
ATOM 3214 C CA . ARG A 1 438 ? -28.49852 -88.88474 72.59790 1.000 81.62886 438 ARG A CA 1
ATOM 3215 C C . ARG A 1 438 ? -28.49966 -89.34449 74.04958 1.000 81.72002 438 ARG A C 1
ATOM 3216 O O . ARG A 1 438 ? -29.48326 -89.15842 74.77277 1.000 80.82123 438 ARG A O 1
ATOM 3224 N N . GLU A 1 439 ? -27.39100 -89.94622 74.46789 1.000 79.33976 439 GLU A N 1
ATOM 3225 C CA . GLU A 1 439 ? -27.19306 -90.24867 75.87225 1.000 78.56195 439 GLU A CA 1
ATOM 3226 C C . GLU A 1 439 ? -26.97724 -88.94830 76.64552 1.000 76.95132 439 GLU A C 1
ATOM 3227 O O . GLU A 1 439 ? -26.41434 -87.99048 76.10980 1.000 75.55334 439 GLU A O 1
ATOM 3233 N N . PRO A 1 440 ? -27.44075 -88.87119 77.89245 1.000 79.42079 440 PRO A N 1
ATOM 3234 C CA . PRO A 1 440 ? -27.17221 -87.66688 78.68840 1.000 77.98519 440 PRO A CA 1
ATOM 3235 C C . PRO A 1 440 ? -25.67102 -87.47873 78.85672 1.000 77.21418 440 PRO A C 1
ATOM 3236 O O . PRO A 1 440 ? -24.92383 -88.44676 79.01695 1.000 78.17146 440 PRO A O 1
ATOM 3240 N N . GLU A 1 441 ? -25.23128 -86.22085 78.84187 1.000 72.98834 441 GLU A N 1
ATOM 3241 C CA . GLU A 1 441 ? -23.80168 -85.93244 78.84304 1.000 72.24391 441 GLU A CA 1
ATOM 3242 C C . GLU A 1 441 ? -23.18869 -86.14074 80.22432 1.000 74.60036 441 GLU A C 1
ATOM 3243 O O . GLU A 1 441 ? -23.70432 -85.64679 81.23245 1.000 74.25611 441 GLU A O 1
ATOM 3249 N N . ASN A 1 442 ? -22.08352 -86.88024 80.25779 1.000 75.24487 442 ASN A N 1
ATOM 3250 C CA . ASN A 1 442 ? -21.35455 -87.10973 81.49484 1.000 74.54023 442 ASN A CA 1
ATOM 3251 C C . ASN A 1 442 ? -20.63462 -85.84162 81.92991 1.000 73.43316 442 ASN A C 1
ATOM 3252 O O . ASN A 1 442 ? -20.01419 -85.15000 81.11838 1.000 73.40172 442 ASN A O 1
ATOM 3257 N N . ARG A 1 443 ? -20.72487 -85.53424 83.22049 1.000 75.54117 443 ARG A N 1
ATOM 3258 C CA . ARG A 1 443 ? -19.98705 -84.41463 83.79446 1.000 73.99178 443 ARG A CA 1
ATOM 3259 C C . ARG A 1 443 ? -18.56423 -84.87208 84.09408 1.000 71.51173 443 ARG A C 1
ATOM 3260 O O . ARG A 1 443 ? -18.33791 -85.66451 85.01305 1.000 71.64609 443 ARG A O 1
ATOM 3268 N N . ARG A 1 444 ? -17.60998 -84.39181 83.30558 1.000 70.01954 444 ARG A N 1
ATOM 3269 C CA . ARG A 1 444 ? -16.20606 -84.73484 83.46797 1.000 67.54131 444 ARG A CA 1
ATOM 3270 C C . ARG A 1 444 ? -15.37813 -83.57246 82.94996 1.000 66.40295 444 ARG A C 1
ATOM 3271 O O . ARG A 1 444 ? -15.88342 -82.73920 82.18804 1.000 65.80989 444 ARG A O 1
ATOM 3279 N N . PRO A 1 445 ? -14.11506 -83.46732 83.36344 1.000 63.60772 445 PRO A N 1
ATOM 3280 C CA . PRO A 1 445 ? -13.25119 -82.41797 82.80766 1.000 62.51917 445 PRO A CA 1
ATOM 3281 C C . PRO A 1 445 ? -12.92361 -82.69117 81.34564 1.000 60.49070 445 PRO A C 1
ATOM 3282 O O . PRO A 1 445 ? -12.62547 -83.82317 80.95779 1.000 60.99111 445 PRO A O 1
ATOM 3286 N N . ARG A 1 446 ? -12.98041 -81.63759 80.53145 1.000 59.08410 446 ARG A N 1
ATOM 3287 C CA . ARG A 1 446 ? -12.71855 -81.73947 79.10287 1.000 56.50161 446 ARG A CA 1
ATOM 3288 C C . ARG A 1 446 ? -11.69281 -80.69619 78.68540 1.000 53.09815 446 ARG A C 1
ATOM 3289 O O . ARG A 1 446 ? -11.56557 -79.63975 79.31027 1.000 52.93108 446 ARG A O 1
ATOM 3297 N N . ILE A 1 447 ? -10.97467 -80.99755 77.60709 1.000 51.02918 447 ILE A N 1
ATOM 3298 C CA . ILE A 1 447 ? -10.02020 -80.07356 77.00523 1.000 49.15795 447 ILE A CA 1
ATOM 3299 C C . ILE A 1 447 ? -10.69786 -79.35923 75.84412 1.000 46.87715 447 ILE A C 1
ATOM 3300 O O . ILE A 1 447 ? -11.37394 -79.99302 75.02255 1.000 46.18232 447 ILE A O 1
ATOM 3305 N N . VAL A 1 448 ? -10.54494 -78.03647 75.79422 1.000 45.43499 448 VAL A N 1
ATOM 3306 C CA . VAL A 1 448 ? -10.97559 -77.22037 74.66521 1.000 43.34252 448 VAL A CA 1
ATOM 3307 C C . VAL A 1 448 ? -9.76207 -76.47239 74.13803 1.000 43.05868 448 VAL A C 1
ATOM 3308 O O . VAL A 1 448 ? -8.90507 -76.03835 74.91696 1.000 43.35044 448 VAL A O 1
ATOM 3312 N N . THR A 1 449 ? -9.68421 -76.33237 72.81486 1.000 44.35918 449 THR A N 1
ATOM 3313 C CA . THR A 1 449 ? -8.51037 -75.77316 72.16405 1.000 43.43266 449 THR A CA 1
ATOM 3314 C C . THR A 1 449 ? -8.90339 -74.66275 71.19981 1.000 43.49472 449 THR A C 1
ATOM 3315 O O . THR A 1 449 ? -9.96549 -74.70162 70.57104 1.000 43.69453 449 THR A O 1
ATOM 3319 N N . LEU A 1 450 ? -8.01988 -73.67377 71.08594 1.000 43.30156 450 LEU A N 1
ATOM 3320 C CA . LEU A 1 450 ? -8.13810 -72.60066 70.11004 1.000 43.25151 450 LEU A CA 1
ATOM 3321 C C . LEU A 1 450 ? -6.74954 -72.25271 69.59762 1.000 43.18804 450 LEU A C 1
ATOM 3322 O O . LEU A 1 450 ? -5.80387 -72.15385 70.38240 1.000 43.65359 450 LEU A O 1
ATOM 3327 N N . SER A 1 451 ? -6.61895 -72.09346 68.28309 1.000 43.24981 451 SER A N 1
ATOM 3328 C CA . SER A 1 451 ? -5.35238 -71.67539 67.69964 1.000 43.64322 451 SER A CA 1
ATOM 3329 C C . SER A 1 451 ? -5.61140 -70.75567 66.51547 1.000 44.83748 451 SER A C 1
ATOM 3330 O O . SER A 1 451 ? -6.57058 -70.94588 65.76137 1.000 44.71490 451 SER A O 1
ATOM 3333 N N . ALA A 1 452 ? -4.74478 -69.76061 66.36216 1.000 45.06515 452 ALA A N 1
ATOM 3334 C CA . ALA A 1 452 ? -4.80882 -68.81464 65.25904 1.000 46.42595 452 ALA A CA 1
ATOM 3335 C C . ALA A 1 452 ? -3.38126 -68.42069 64.89756 1.000 48.19471 452 ALA A C 1
ATOM 3336 O O . ALA A 1 452 ? -2.41584 -69.05248 65.33640 1.000 47.88116 452 ALA A O 1
ATOM 3338 N N . LEU A 1 453 ? -3.23942 -67.35514 64.11348 1.000 50.76148 453 LEU A N 1
ATOM 3339 C CA . LEU A 1 453 ? -1.92135 -66.99014 63.61573 1.000 52.13355 453 LEU A CA 1
ATOM 3340 C C . LEU A 1 453 ? -1.14600 -66.08712 64.56235 1.000 55.47222 453 LEU A C 1
ATOM 3341 O O . LEU A 1 453 ? 0.07997 -66.21330 64.65829 1.000 54.10223 453 LEU A O 1
ATOM 3346 N N . ASP A 1 454 ? -1.82285 -65.19353 65.27548 1.000 63.22574 454 ASP A N 1
ATOM 3347 C CA . ASP A 1 454 ? -1.17161 -64.35122 66.26612 1.000 64.88425 454 ASP A CA 1
ATOM 3348 C C . ASP A 1 454 ? -2.06385 -64.25913 67.49582 1.000 64.87756 454 ASP A C 1
ATOM 3349 O O . ASP A 1 454 ? -3.20452 -64.73187 67.50497 1.000 63.37720 454 ASP A O 1
ATOM 3354 N N . ASP A 1 455 ? -1.52179 -63.64152 68.54659 1.000 66.90090 455 ASP A N 1
ATOM 3355 C CA . ASP A 1 455 ? -2.21839 -63.60747 69.82776 1.000 66.61711 455 ASP A CA 1
ATOM 3356 C C . ASP A 1 455 ? -3.51303 -62.81119 69.73419 1.000 66.69536 455 ASP A C 1
ATOM 3357 O O . ASP A 1 455 ? -4.51061 -63.16299 70.37422 1.000 66.07292 455 ASP A O 1
ATOM 3362 N N . ALA A 1 456 ? -3.51740 -61.73356 68.94604 1.000 60.40026 456 ALA A N 1
ATOM 3363 C CA . ALA A 1 456 ? -4.72140 -60.92008 68.82796 1.000 57.41413 456 ALA A CA 1
ATOM 3364 C C . ALA A 1 456 ? -5.85198 -61.68570 68.15333 1.000 55.73083 456 ALA A C 1
ATOM 3365 O O . ALA A 1 456 ? -7.02309 -61.48905 68.49828 1.000 53.51053 456 ALA A O 1
ATOM 3367 N N . ALA A 1 457 ? -5.52491 -62.56940 67.20716 1.000 57.35153 457 ALA A N 1
ATOM 3368 C CA . ALA A 1 457 ? -6.56204 -63.33798 66.52845 1.000 54.47623 457 ALA A CA 1
ATOM 3369 C C . ALA A 1 457 ? -7.18078 -64.36991 67.45854 1.000 51.87447 457 ALA A C 1
ATOM 3370 O O . ALA A 1 457 ? -8.38135 -64.65013 67.37051 1.000 49.43619 457 ALA A O 1
ATOM 3372 N N . VAL A 1 458 ? -6.37430 -64.95324 68.34841 1.000 53.83005 458 VAL A N 1
ATOM 3373 C CA . VAL A 1 458 ? -6.90240 -65.90204 69.32491 1.000 50.38347 458 VAL A CA 1
ATOM 3374 C C . VAL A 1 458 ? -7.88294 -65.20552 70.25976 1.000 50.02920 458 VAL A C 1
ATOM 3375 O O . VAL A 1 458 ? -8.91892 -65.77095 70.63220 1.000 48.65118 458 VAL A O 1
ATOM 3379 N N . SER A 1 459 ? -7.58360 -63.95901 70.63638 1.000 51.31813 459 SER A N 1
ATOM 3380 C CA . SER A 1 459 ? -8.50235 -63.19881 71.47808 1.000 50.94920 459 SER A CA 1
ATOM 3381 C C . SER A 1 459 ? -9.83646 -62.97150 70.77719 1.000 50.31670 459 SER A C 1
ATOM 3382 O O . SER A 1 459 ? -10.89415 -63.00357 71.41626 1.000 50.32164 459 SER A O 1
ATOM 3385 N N . ARG A 1 460 ? -9.80656 -62.73335 69.46289 1.000 50.42175 460 ARG A N 1
ATOM 3386 C CA . ARG A 1 460 ? -11.04410 -62.59535 68.70109 1.000 48.72066 460 ARG A CA 1
ATOM 3387 C C . ARG A 1 460 ? -11.82488 -63.90417 68.66058 1.000 47.77273 460 ARG A C 1
ATOM 3388 O O . ARG A 1 460 ? -13.06263 -63.89061 68.67646 1.000 46.87673 460 ARG A O 1
ATOM 3396 N N . GLN A 1 461 ? -11.11999 -65.03801 68.60611 1.000 47.08052 461 GLN A N 1
ATOM 3397 C CA . GLN A 1 461 ? -11.78675 -66.33485 68.63194 1.000 46.13956 461 GLN A CA 1
ATOM 3398 C C . GLN A 1 461 ? -12.51715 -66.54528 69.94913 1.000 47.19489 461 GLN A C 1
ATOM 3399 O O . GLN A 1 461 ? -13.62938 -67.08406 69.97642 1.000 48.04461 461 GLN A O 1
ATOM 3405 N N . ARG A 1 462 ? -11.90159 -66.12003 71.05306 1.000 48.73299 462 ARG A N 1
ATOM 3406 C CA . ARG A 1 462 ? -12.52935 -66.23211 72.36474 1.000 47.43322 462 ARG A CA 1
ATOM 3407 C C . ARG A 1 462 ? -13.77011 -65.35119 72.45769 1.000 48.40272 462 ARG A C 1
ATOM 3408 O O . ARG A 1 462 ? -14.77501 -65.74594 73.06200 1.000 49.66849 462 ARG A O 1
ATOM 3416 N N . ALA A 1 463 ? -13.70933 -64.14536 71.88302 1.000 48.08428 463 ALA A N 1
ATOM 3417 C CA . ALA A 1 463 ? -14.88206 -63.27641 71.84173 1.000 48.35221 463 ALA A CA 1
ATOM 3418 C C . ALA A 1 463 ? -15.97338 -63.86077 70.95372 1.000 51.18529 463 ALA A C 1
ATOM 3419 O O . ALA A 1 463 ? -17.16259 -63.77272 71.28118 1.000 52.86827 463 ALA A O 1
ATOM 3421 N N . ALA A 1 464 ? -15.58988 -64.44298 69.81520 1.000 51.70475 464 ALA A N 1
ATOM 3422 C CA . ALA A 1 464 ? -16.57374 -65.06108 68.93434 1.000 51.70878 464 ALA A CA 1
ATOM 3423 C C . ALA A 1 464 ? -17.21281 -66.27794 69.58976 1.000 53.05377 464 ALA A C 1
ATOM 3424 O O . ALA A 1 464 ? -18.41576 -66.51375 69.43269 1.000 55.57344 464 ALA A O 1
ATOM 3426 N N . LEU A 1 465 ? -16.42586 -67.06209 70.32900 1.000 52.01204 465 LEU A N 1
ATOM 3427 C CA . LEU A 1 465 ? -16.97314 -68.24812 70.97934 1.000 53.98685 465 LEU A CA 1
ATOM 3428 C C . LEU A 1 465 ? -17.86544 -67.85934 72.15051 1.000 56.15651 465 LEU A C 1
ATOM 3429 O O . LEU A 1 465 ? -18.87499 -68.51994 72.42087 1.000 56.47873 465 LEU A O 1
ATOM 3434 N N . SER A 1 466 ? -17.49899 -66.79625 72.86461 1.000 57.60479 466 SER A N 1
ATOM 3435 C CA . SER A 1 466 ? -18.32951 -66.32867 73.96494 1.000 58.70822 466 SER A CA 1
ATOM 3436 C C . SER A 1 466 ? -19.66940 -65.80505 73.46101 1.000 60.83907 466 SER A C 1
ATOM 3437 O O . SER A 1 466 ? -20.71273 -66.06669 74.07080 1.000 62.84707 466 SER A O 1
ATOM 3440 N N . SER A 1 467 ? -19.66597 -65.06698 72.34883 1.000 60.84644 467 SER A N 1
ATOM 3441 C CA . SER A 1 467 ? -20.92881 -64.63279 71.75945 1.000 62.45084 467 SER A CA 1
ATOM 3442 C C . SER A 1 467 ? -21.74057 -65.82586 71.27584 1.000 63.47262 467 SER A C 1
ATOM 3443 O O . SER A 1 467 ? -22.96431 -65.86837 71.44894 1.000 64.92935 467 SER A O 1
ATOM 3446 N N . TRP A 1 468 ? -21.06620 -66.81742 70.68947 1.000 59.13231 468 TRP A N 1
ATOM 3447 C CA . TRP A 1 468 ? -21.75862 -67.98064 70.14818 1.000 58.61851 468 TRP A CA 1
ATOM 3448 C C . TRP A 1 468 ? -22.48501 -68.75621 71.24123 1.000 61.61504 468 TRP A C 1
ATOM 3449 O O . TRP A 1 468 ? -23.58227 -69.28188 71.01565 1.000 64.19771 468 TRP A O 1
ATOM 3460 N N . LEU A 1 469 ? -21.89593 -68.83160 72.43625 1.000 61.53944 469 LEU A N 1
ATOM 3461 C CA . LEU A 1 469 ? -22.52174 -69.58992 73.51440 1.000 62.01865 469 LEU A CA 1
ATOM 3462 C C . LEU A 1 469 ? -23.86273 -68.98974 73.92146 1.000 65.63507 469 LEU A C 1
ATOM 3463 O O . LEU A 1 469 ? -24.77164 -69.72362 74.32535 1.000 67.15000 469 LEU A O 1
ATOM 3468 N N . ALA A 1 470 ? -24.00351 -67.66385 73.83648 1.000 64.40065 470 ALA A N 1
ATOM 3469 C CA . ALA A 1 470 ? -25.28263 -67.03449 74.15304 1.000 64.17021 470 ALA A CA 1
ATOM 3470 C C . ALA A 1 470 ? -26.34393 -67.36417 73.10695 1.000 67.80337 470 ALA A C 1
ATOM 3471 O O . ALA A 1 470 ? -27.51652 -67.55822 73.44913 1.000 69.23336 470 ALA A O 1
ATOM 3473 N N . GLU A 1 471 ? -25.96109 -67.41874 71.82601 1.000 70.31425 471 GLU A N 1
ATOM 3474 C CA . GLU A 1 471 ? -26.93772 -67.72224 70.78133 1.000 71.96557 471 GLU A CA 1
ATOM 3475 C C . GLU A 1 471 ? -27.38355 -69.17819 70.82068 1.000 72.82411 471 GLU A C 1
ATOM 3476 O O . GLU A 1 471 ? -28.56733 -69.47292 70.61714 1.000 74.74489 471 GLU A O 1
ATOM 3482 N N . HIS A 1 472 ? -26.46129 -70.10295 71.06670 1.000 66.55622 472 HIS A N 1
ATOM 3483 C CA . HIS A 1 472 ? -26.76138 -71.53037 71.00835 1.000 66.77592 472 HIS A CA 1
ATOM 3484 C C . HIS A 1 472 ? -26.64569 -72.12070 72.41199 1.000 67.51371 472 HIS A C 1
ATOM 3485 O O . HIS A 1 472 ? -25.65935 -72.77042 72.75793 1.000 66.24554 472 HIS A O 1
ATOM 3492 N N . SER A 1 473 ? -27.67993 -71.89291 73.22596 1.000 70.24560 473 SER A N 1
ATOM 3493 C CA . SER A 1 473 ? -27.70715 -72.39927 74.59391 1.000 70.66486 473 SER A CA 1
ATOM 3494 C C . SER A 1 473 ? -28.01747 -73.88899 74.66599 1.000 71.15566 473 SER A C 1
ATOM 3495 O O . SER A 1 473 ? -27.91706 -74.47539 75.74907 1.000 68.38408 473 SER A O 1
ATOM 3498 N N . ASP A 1 474 ? -28.39437 -74.50528 73.54889 1.000 78.20412 474 ASP A N 1
ATOM 3499 C CA . ASP A 1 474 ? -28.73876 -75.91782 73.48685 1.000 78.53963 474 ASP A CA 1
ATOM 3500 C C . ASP A 1 474 ? -27.55226 -76.79027 73.07790 1.000 77.70131 474 ASP A C 1
ATOM 3501 O O . ASP A 1 474 ? -27.70176 -78.00988 72.94515 1.000 77.36104 474 ASP A O 1
ATOM 3506 N N . ALA A 1 475 ? -26.36667 -76.20477 72.93744 1.000 71.29720 475 ALA A N 1
ATOM 3507 C CA . ALA A 1 475 ? -25.19595 -76.95794 72.51415 1.000 65.59535 475 ALA A CA 1
ATOM 3508 C C . ALA A 1 475 ? -24.58467 -77.70800 73.68979 1.000 62.67109 475 ALA A C 1
ATOM 3509 O O . ALA A 1 475 ? -24.34616 -77.12782 74.75328 1.000 62.25127 475 ALA A O 1
ATOM 3511 N N . ARG A 1 476 ? -24.32710 -78.99668 73.49144 1.000 61.14086 476 ARG A N 1
ATOM 3512 C CA . ARG A 1 476 ? -23.70494 -79.81898 74.51584 1.000 58.61559 476 ARG A CA 1
ATOM 3513 C C . ARG A 1 476 ? -22.20883 -79.53707 74.57540 1.000 54.83671 476 ARG A C 1
ATOM 3514 O O . ARG A 1 476 ? -21.57427 -79.24197 73.56114 1.000 54.15193 476 ARG A O 1
ATOM 3522 N N . LEU A 1 477 ? -21.64404 -79.63033 75.78451 1.000 56.19320 477 LEU A N 1
ATOM 3523 C CA . LEU A 1 477 ? -20.22451 -79.32867 75.95945 1.000 53.16865 477 LEU A CA 1
ATOM 3524 C C . LEU A 1 477 ? -19.33381 -80.39520 75.33375 1.000 51.50854 477 LEU A C 1
ATOM 3525 O O . LEU A 1 477 ? -18.25587 -80.07331 74.82088 1.000 50.11324 477 LEU A O 1
ATOM 3530 N N . ASP A 1 478 ? -19.76038 -81.66106 75.35589 1.000 51.88382 478 ASP A N 1
ATOM 3531 C CA . ASP A 1 478 ? -18.95970 -82.70403 74.72486 1.000 51.44273 478 ASP A CA 1
ATOM 3532 C C . ASP A 1 478 ? -18.95127 -82.55623 73.20804 1.000 51.18431 478 ASP A C 1
ATOM 3533 O O . ASP A 1 478 ? -17.98010 -82.95375 72.55624 1.000 51.32413 478 ASP A O 1
ATOM 3538 N N . ASP A 1 479 ? -20.01354 -81.98692 72.63028 1.000 50.98470 479 ASP A N 1
ATOM 3539 C CA . ASP A 1 479 ? -20.00479 -81.69828 71.20015 1.000 50.50746 479 ASP A CA 1
ATOM 3540 C C . ASP A 1 479 ? -19.10831 -80.50552 70.88818 1.000 49.09571 479 ASP A C 1
ATOM 3541 O O . ASP A 1 479 ? -18.41098 -80.49538 69.86724 1.000 48.11773 479 ASP A O 1
ATOM 3546 N N . ILE A 1 480 ? -19.11787 -79.48889 71.75234 1.000 48.60658 480 ILE A N 1
ATOM 3547 C CA . ILE A 1 480 ? -18.26787 -78.32135 71.53751 1.000 47.62853 480 ILE A CA 1
ATOM 3548 C C . ILE A 1 480 ? -16.80149 -78.72470 71.58704 1.000 47.84806 480 ILE A C 1
ATOM 3549 O O . ILE A 1 480 ? -16.01089 -78.37475 70.70282 1.000 47.49719 480 ILE A O 1
ATOM 3554 N N . ALA A 1 481 ? -16.41972 -79.47753 72.62229 1.000 49.08246 481 ALA A N 1
ATOM 3555 C CA . ALA A 1 481 ? -15.03164 -79.90310 72.75570 1.000 47.03830 481 ALA A CA 1
ATOM 3556 C C . ALA A 1 481 ? -14.62570 -80.82208 71.61226 1.000 47.02747 481 ALA A C 1
ATOM 3557 O O . ALA A 1 481 ? -13.52483 -80.69535 71.06388 1.000 46.63140 481 ALA A O 1
ATOM 3559 N N . TYR A 1 482 ? -15.50416 -81.75173 71.23627 1.000 47.52878 482 TYR A N 1
ATOM 3560 C CA . TYR A 1 482 ? -15.19953 -82.65537 70.13270 1.000 48.82397 482 TYR A CA 1
ATOM 3561 C C . TYR A 1 482 ? -14.97861 -81.88122 68.83800 1.000 48.12912 482 TYR A C 1
ATOM 3562 O O . TYR A 1 482 ? -14.05736 -82.18570 68.07059 1.000 47.29257 482 TYR A O 1
ATOM 3571 N N . SER A 1 483 ? -15.80280 -80.86040 68.59047 1.000 47.35361 483 SER A N 1
ATOM 3572 C CA . SER A 1 483 ? -15.68134 -80.08603 67.36014 1.000 45.35290 483 SER A CA 1
ATOM 3573 C C . SER A 1 483 ? -14.41993 -79.22968 67.35652 1.000 44.50857 483 SER A C 1
ATOM 3574 O O . SER A 1 483 ? -13.72965 -79.13961 66.33448 1.000 43.79436 483 SER A O 1
ATOM 3577 N N . LEU A 1 484 ? -14.11014 -78.58364 68.48341 1.000 44.92433 484 LEU A N 1
ATOM 3578 C CA . LEU A 1 484 ? -12.93311 -77.71938 68.55189 1.000 44.64257 484 LEU A CA 1
ATOM 3579 C C . LEU A 1 484 ? -11.63342 -78.51538 68.46533 1.000 44.50611 484 LEU A C 1
ATOM 3580 O O . LEU A 1 484 ? -10.65340 -78.04865 67.87067 1.000 44.00127 484 LEU A O 1
ATOM 3585 N N . ASN A 1 485 ? -11.59988 -79.71029 69.05941 1.000 43.69427 485 ASN A N 1
ATOM 3586 C CA . ASN A 1 485 ? -10.36406 -80.48569 69.12003 1.000 45.37162 485 ASN A CA 1
ATOM 3587 C C . ASN A 1 485 ? -10.03916 -81.20408 67.81453 1.000 46.42960 485 ASN A C 1
ATOM 3588 O O . ASN A 1 485 ? -8.85707 -81.41649 67.51313 1.000 45.42489 485 ASN A O 1
ATOM 3593 N N . LEU A 1 486 ? -11.05113 -81.60838 67.04419 1.000 46.33461 486 LEU A N 1
ATOM 3594 C CA . LEU A 1 486 ? -10.82984 -82.38417 65.82993 1.000 45.36395 486 LEU A CA 1
ATOM 3595 C C . LEU A 1 486 ? -11.16659 -81.63414 64.54968 1.000 42.18683 486 LEU A C 1
ATOM 3596 O O . LEU A 1 486 ? -10.92130 -82.16218 63.46078 1.000 41.74311 486 LEU A O 1
ATOM 3601 N N . GLY A 1 487 ? -11.70226 -80.41947 64.64181 1.000 43.07585 487 GLY A N 1
ATOM 3602 C CA . GLY A 1 487 ? -12.16129 -79.69870 63.47207 1.000 42.46297 487 GLY A CA 1
ATOM 3603 C C . GLY A 1 487 ? -11.41491 -78.44117 63.09311 1.000 42.19661 487 GLY A C 1
ATOM 3604 O O . GLY A 1 487 ? -11.84683 -77.74452 62.16531 1.000 43.26087 487 GLY A O 1
ATOM 3605 N N . ARG A 1 488 ? -10.31946 -78.11152 63.76639 1.000 42.31806 488 ARG A N 1
ATOM 3606 C CA . ARG A 1 488 ? -9.56748 -76.89513 63.49896 1.000 42.48406 488 ARG A CA 1
ATOM 3607 C C . ARG A 1 488 ? -8.10577 -77.22839 63.24407 1.000 42.71741 488 ARG A C 1
ATOM 3608 O O . ARG A 1 488 ? -7.55398 -78.16544 63.82498 1.000 43.79931 488 ARG A O 1
ATOM 3616 N N . LYS A 1 489 ? -7.49007 -76.45180 62.35668 1.000 44.10771 489 LYS A N 1
ATOM 3617 C CA . LYS A 1 489 ? -6.07100 -76.60735 62.07158 1.000 44.79801 489 LYS A CA 1
ATOM 3618 C C . LYS A 1 489 ? -5.24345 -76.10986 63.24833 1.000 44.15180 489 LYS A C 1
ATOM 3619 O O . LYS A 1 489 ? -5.59568 -75.12460 63.90196 1.000 42.86805 489 LYS A O 1
ATOM 3625 N N . ALA A 1 490 ? -4.14013 -76.80113 63.52524 1.000 46.22269 490 ALA A N 1
ATOM 3626 C CA . ALA A 1 490 ? -3.22763 -76.37417 64.58021 1.000 45.93524 490 ALA A CA 1
ATOM 3627 C C . ALA A 1 490 ? -2.32784 -75.27841 64.02378 1.000 45.05700 490 ALA A C 1
ATOM 3628 O O . ALA A 1 490 ? -1.49002 -75.53349 63.15418 1.000 46.33794 490 ALA A O 1
ATOM 3630 N N . LEU A 1 491 ? -2.50056 -74.06580 64.52326 1.000 44.78229 491 LEU A N 1
ATOM 3631 C CA . LEU A 1 491 ? -1.77876 -72.88071 64.09682 1.000 44.62566 491 LEU A CA 1
ATOM 3632 C C . LEU A 1 491 ? -0.80270 -72.42450 65.18481 1.000 45.22934 491 LEU A C 1
ATOM 3633 O O . LEU A 1 491 ? -0.87720 -72.87680 66.33277 1.000 45.27711 491 LEU A O 1
ATOM 3638 N N . PRO A 1 492 ? 0.14512 -71.53745 64.85101 1.000 44.59389 492 PRO A N 1
ATOM 3639 C CA . PRO A 1 492 ? 1.23649 -71.24901 65.80400 1.000 45.34486 492 PRO A CA 1
ATOM 3640 C C . PRO A 1 492 ? 0.78929 -70.73905 67.16594 1.000 45.84264 492 PRO A C 1
ATOM 3641 O O . PRO A 1 492 ? 1.29202 -71.21846 68.18983 1.000 47.00349 492 PRO A O 1
ATOM 3645 N N . SER A 1 493 ? -0.11577 -69.76539 67.21447 1.000 45.93026 493 SER A N 1
ATOM 3646 C CA . SER A 1 493 ? -0.55687 -69.17476 68.47468 1.000 46.03681 493 SER A CA 1
ATOM 3647 C C . SER A 1 493 ? -1.68972 -70.00999 69.06282 1.000 45.02720 493 SER A C 1
ATOM 3648 O O . SER A 1 493 ? -2.74945 -70.14273 68.44239 1.000 45.45772 493 SER A O 1
ATOM 3651 N N . ARG A 1 494 ? -1.47824 -70.55963 70.26075 1.000 44.44775 494 ARG A N 1
ATOM 3652 C CA . ARG A 1 494 ? -2.36518 -71.58339 70.79900 1.000 44.35809 494 ARG A CA 1
ATOM 3653 C C . ARG A 1 494 ? -2.91556 -71.19344 72.16656 1.000 44.01413 494 ARG A C 1
ATOM 3654 O O . ARG A 1 494 ? -2.29840 -70.43210 72.91715 1.000 45.86332 494 ARG A O 1
ATOM 3662 N N . TRP A 1 495 ? -4.08317 -71.74934 72.48592 1.000 44.10738 495 TRP A N 1
ATOM 3663 C CA . TRP A 1 495 ? -4.78104 -71.47529 73.73305 1.000 44.68775 495 TRP A CA 1
ATOM 3664 C C . TRP A 1 495 ? -5.62052 -72.68999 74.09874 1.000 44.70047 495 TRP A C 1
ATOM 3665 O O . TRP A 1 495 ? -6.25997 -73.28844 73.23008 1.000 44.30781 495 TRP A O 1
ATOM 3676 N N . ALA A 1 496 ? -5.62458 -73.04911 75.38129 1.000 45.74724 496 ALA A N 1
ATOM 3677 C CA . ALA A 1 496 ? -6.39909 -74.20090 75.82070 1.000 44.76927 496 ALA A CA 1
ATOM 3678 C C . ALA A 1 496 ? -6.82366 -74.01797 77.26917 1.000 46.30874 496 ALA A C 1
ATOM 3679 O O . ALA A 1 496 ? -6.25458 -73.21207 78.00953 1.000 48.54803 496 ALA A O 1
ATOM 3681 N N . ALA A 1 497 ? -7.83938 -74.78615 77.66081 1.000 47.65818 497 ALA A N 1
ATOM 3682 C CA . ALA A 1 497 ? -8.35246 -74.78041 79.02259 1.000 48.92206 497 ALA A CA 1
ATOM 3683 C C . ALA A 1 497 ? -8.99055 -76.13025 79.31552 1.000 49.34104 497 ALA A C 1
ATOM 3684 O O . ALA A 1 497 ? -9.39582 -76.85775 78.40598 1.000 49.43532 497 ALA A O 1
ATOM 3686 N N . VAL A 1 498 ? -9.07196 -76.46220 80.59982 1.000 51.40668 498 VAL A N 1
ATOM 3687 C CA . VAL A 1 498 ? -9.74173 -77.67239 81.06203 1.000 52.30136 498 VAL A CA 1
ATOM 3688 C C . VAL A 1 498 ? -10.91490 -77.25096 81.93547 1.000 54.10635 498 VAL A C 1
ATOM 3689 O O . VAL A 1 498 ? -10.71989 -76.64058 82.99449 1.000 55.93635 498 VAL A O 1
ATOM 3693 N N . ILE A 1 499 ? -12.12983 -77.58476 81.49798 1.000 53.83507 499 ILE A N 1
ATOM 3694 C CA . ILE A 1 499 ? -13.35752 -77.16423 82.16148 1.000 55.57163 499 ILE A CA 1
ATOM 3695 C C . ILE A 1 499 ? -14.35198 -78.31854 82.11624 1.000 56.93318 499 ILE A C 1
ATOM 3696 O O . ILE A 1 499 ? -14.17065 -79.29541 81.38777 1.000 57.08250 499 ILE A O 1
ATOM 3701 N N . SER A 1 500 ? -15.42021 -78.19502 82.91084 1.000 58.22310 500 SER A N 1
ATOM 3702 C CA . SER A 1 500 ? -16.40993 -79.25584 83.04002 1.000 59.32056 500 SER A CA 1
ATOM 3703 C C . SER A 1 500 ? -17.83630 -78.84853 82.69376 1.000 59.90187 500 SER A C 1
ATOM 3704 O O . SER A 1 500 ? -18.65676 -79.73508 82.43187 1.000 60.71390 500 SER A O 1
ATOM 3707 N N . THR A 1 501 ? -18.16535 -77.55663 82.70759 1.000 60.99085 501 THR A N 1
ATOM 3708 C CA . THR A 1 501 ? -19.49829 -77.07428 82.36531 1.000 61.19649 501 THR A CA 1
ATOM 3709 C C . THR A 1 501 ? -19.37034 -75.96247 81.33401 1.000 59.93090 501 THR A C 1
ATOM 3710 O O . THR A 1 501 ? -18.27253 -75.47968 81.04435 1.000 59.48278 501 THR A O 1
ATOM 3714 N N . ARG A 1 502 ? -20.51466 -75.55357 80.77571 1.000 60.25250 502 ARG A N 1
ATOM 3715 C CA . ARG A 1 502 ? -20.51327 -74.42773 79.84589 1.000 60.84278 502 ARG A CA 1
ATOM 3716 C C . ARG A 1 502 ? -20.18789 -73.11319 80.54557 1.000 63.01795 502 ARG A C 1
ATOM 3717 O O . ARG A 1 502 ? -19.55886 -72.23526 79.94287 1.000 62.35165 502 ARG A O 1
ATOM 3725 N N . ASP A 1 503 ? -20.60074 -72.95449 81.80673 1.000 64.58735 503 ASP A N 1
ATOM 3726 C CA . ASP A 1 503 ? -20.30448 -71.71490 82.51850 1.000 64.88310 503 ASP A CA 1
ATOM 3727 C C . ASP A 1 503 ? -18.81150 -71.58504 82.79029 1.000 64.62303 503 ASP A C 1
ATOM 3728 O O . ASP A 1 503 ? -18.25671 -70.48159 82.71981 1.000 64.25844 503 ASP A O 1
ATOM 3733 N N . GLU A 1 504 ? -18.14134 -72.70341 83.08791 1.000 62.15139 504 GLU A N 1
ATOM 3734 C CA . GLU A 1 504 ? -16.69430 -72.66440 83.26967 1.000 61.76776 504 GLU A CA 1
ATOM 3735 C C . GLU A 1 504 ? -15.99114 -72.30022 81.97032 1.000 61.83750 504 GLU A C 1
ATOM 3736 O O . GLU A 1 504 ? -15.00598 -71.55401 81.98003 1.000 61.46376 504 GLU A O 1
ATOM 3742 N N . LEU A 1 505 ? -16.49618 -72.80138 80.84014 1.000 62.41944 505 LEU A N 1
ATOM 3743 C CA . LEU A 1 505 ? -15.93509 -72.42077 79.54890 1.000 63.62441 505 LEU A CA 1
ATOM 3744 C C . LEU A 1 505 ? -16.10838 -70.93063 79.29643 1.000 64.45523 505 LEU A C 1
ATOM 3745 O O . LEU A 1 505 ? -15.18209 -70.25865 78.83102 1.000 63.80782 505 LEU A O 1
ATOM 3750 N N . LEU A 1 506 ? -17.28777 -70.39463 79.60950 1.000 63.10480 506 LEU A N 1
ATOM 3751 C CA . LEU A 1 506 ? -17.53233 -68.97453 79.39664 1.000 63.56053 506 LEU A CA 1
ATOM 3752 C C . LEU A 1 506 ? -16.62949 -68.10882 80.26552 1.000 66.85995 506 LEU A C 1
ATOM 3753 O O . LEU A 1 506 ? -16.23815 -67.01326 79.84915 1.000 67.23564 506 LEU A O 1
ATOM 3758 N N . GLU A 1 507 ? -16.29250 -68.56905 81.47219 1.000 79.49976 507 GLU A N 1
ATOM 3759 C CA . GLU A 1 507 ? -15.46963 -67.74634 82.35385 1.000 80.27415 507 GLU A CA 1
ATOM 3760 C C . GLU A 1 507 ? -14.01077 -67.74108 81.90963 1.000 79.40832 507 GLU A C 1
ATOM 3761 O O . GLU A 1 507 ? -13.34838 -66.69868 81.95575 1.000 79.72455 507 GLU A O 1
ATOM 3767 N N . VAL A 1 508 ? -13.48862 -68.89321 81.48159 1.000 68.74147 508 VAL A N 1
ATOM 3768 C CA . VAL A 1 508 ? -12.08819 -68.95086 81.07312 1.000 66.00026 508 VAL A CA 1
ATOM 3769 C C . VAL A 1 508 ? -11.86557 -68.19227 79.76896 1.000 63.88341 508 VAL A C 1
ATOM 3770 O O . VAL A 1 508 ? -10.78504 -67.63040 79.54927 1.000 64.61085 508 VAL A O 1
ATOM 3774 N N . LEU A 1 509 ? -12.87054 -68.15016 78.88863 1.000 63.49501 509 LEU A N 1
ATOM 3775 C CA . LEU A 1 509 ? -12.71951 -67.41896 77.63291 1.000 60.27670 509 LEU A CA 1
ATOM 3776 C C . LEU A 1 509 ? -12.68462 -65.91106 77.85129 1.000 62.16306 509 LEU A C 1
ATOM 3777 O O . LEU A 1 509 ? -12.05563 -65.18944 77.06776 1.000 60.80704 509 LEU A O 1
ATOM 3782 N N . SER A 1 510 ? -13.34339 -65.42288 78.90062 1.000 63.06460 510 SER A N 1
ATOM 3783 C CA . SER A 1 510 ? -13.49086 -63.99285 79.12349 1.000 62.77479 510 SER A CA 1
ATOM 3784 C C . SER A 1 510 ? -12.16630 -63.35276 79.53599 1.000 65.06254 510 SER A C 1
ATOM 3785 O O . SER A 1 510 ? -11.25643 -64.00799 80.05258 1.000 67.25091 510 SER A O 1
ATOM 3788 N N . GLY A 1 511 ? -12.08367 -62.03958 79.31910 1.000 62.41385 511 GLY A N 1
ATOM 3789 C CA . GLY A 1 511 ? -10.90989 -61.27534 79.71914 1.000 63.40085 511 GLY A CA 1
ATOM 3790 C C . GLY A 1 511 ? -9.68294 -61.58864 78.88065 1.000 63.65106 511 GLY A C 1
ATOM 3791 O O . GLY A 1 511 ? -9.75759 -61.76799 77.66064 1.000 63.86740 511 GLY A O 1
ATOM 3792 N N . ASP A 1 512 ? -8.52962 -61.65035 79.54943 1.000 67.08317 512 ASP A N 1
ATOM 3793 C CA . ASP A 1 512 ? -7.25135 -61.93390 78.90704 1.000 68.45933 512 ASP A CA 1
ATOM 3794 C C . ASP A 1 512 ? -7.03496 -63.41345 78.61471 1.000 70.32505 512 ASP A C 1
ATOM 3795 O O . ASP A 1 512 ? -6.02610 -63.76367 77.99339 1.000 69.39877 512 ASP A O 1
ATOM 3800 N N . GLY A 1 513 ? -7.93873 -64.28412 79.05262 1.000 78.42202 513 GLY A N 1
ATOM 3801 C CA . GLY A 1 513 ? -7.80933 -65.70504 78.81170 1.000 77.21270 513 GLY A CA 1
ATOM 3802 C C . GLY A 1 513 ? -6.83109 -66.42715 79.70942 1.000 81.66632 513 GLY A C 1
ATOM 3803 O O . GLY A 1 513 ? -6.57697 -67.61658 79.48801 1.000 81.30056 513 GLY A O 1
ATOM 3804 N N . LYS A 1 514 ? -6.28364 -65.75990 80.72425 1.000 81.21968 514 LYS A N 1
ATOM 3805 C CA . LYS A 1 514 ? -5.29215 -66.36562 81.60195 1.000 83.02879 514 LYS A CA 1
ATOM 3806 C C . LYS A 1 514 ? -5.87186 -66.76862 82.94957 1.000 86.73752 514 LYS A C 1
ATOM 3807 O O . LYS A 1 514 ? -5.11388 -67.09567 83.86715 1.000 84.24137 514 LYS A O 1
ATOM 3813 N N . SER A 1 515 ? -7.19459 -66.76076 83.08420 1.000 100.15699 515 SER A N 1
ATOM 3814 C CA . SER A 1 515 ? -7.86929 -67.16203 84.30958 1.000 101.03798 515 SER A CA 1
ATOM 3815 C C . SER A 1 515 ? -8.08898 -68.66680 84.39270 1.000 100.47059 515 SER A C 1
ATOM 3816 O O . SER A 1 515 ? -8.74568 -69.13552 85.32688 1.000 101.19250 515 SER A O 1
ATOM 3819 N N . GLY A 1 516 ? -7.56184 -69.43062 83.43931 1.000 88.72147 516 GLY A N 1
ATOM 3820 C CA . GLY A 1 516 ? -7.80449 -70.85559 83.40087 1.000 83.97466 516 GLY A CA 1
ATOM 3821 C C . GLY A 1 516 ? -6.72481 -71.67215 84.08649 1.000 79.29457 516 GLY A C 1
ATOM 3822 O O . GLY A 1 516 ? -5.63449 -71.18936 84.38653 1.000 79.00708 516 GLY A O 1
ATOM 3823 N N . ARG A 1 517 ? -7.06353 -72.93886 84.33800 1.000 74.35807 517 ARG A N 1
ATOM 3824 C CA . ARG A 1 517 ? -6.13169 -73.84955 84.99404 1.000 71.33737 517 ARG A CA 1
ATOM 3825 C C . ARG A 1 517 ? -4.89888 -74.09507 84.13089 1.000 69.94249 517 ARG A C 1
ATOM 3826 O O . ARG A 1 517 ? -3.77544 -74.16080 84.64127 1.000 70.98236 517 ARG A O 1
ATOM 3834 N N . VAL A 1 518 ? -5.08888 -74.22673 82.81826 1.000 72.29210 518 VAL A N 1
ATOM 3835 C CA . VAL A 1 518 ? -3.96193 -74.47435 81.92473 1.000 71.36918 518 VAL A CA 1
ATOM 3836 C C . VAL A 1 518 ? -3.04625 -73.25642 81.86083 1.000 74.90952 518 VAL A C 1
ATOM 3837 O O . VAL A 1 518 ? -1.81686 -73.38816 81.82445 1.000 76.36612 518 VAL A O 1
ATOM 3841 N N . SER A 1 519 ? -3.62632 -72.05362 81.86638 1.000 73.42030 519 SER A N 1
ATOM 3842 C CA . SER A 1 519 ? -2.82486 -70.83924 81.74273 1.000 74.99266 519 SER A CA 1
ATOM 3843 C C . SER A 1 519 ? -1.89790 -70.65949 82.93825 1.000 80.12421 519 SER A C 1
ATOM 3844 O O . SER A 1 519 ? -0.74328 -70.24634 82.78152 1.000 83.41087 519 SER A O 1
ATOM 3847 N N . ARG A 1 520 ? -2.38802 -70.95151 84.14359 1.000 78.87882 520 ARG A N 1
ATOM 3848 C CA . ARG A 1 520 ? -1.53232 -70.86597 85.32066 1.000 81.33113 520 ARG A CA 1
ATOM 3849 C C . ARG A 1 520 ? -0.46958 -71.95843 85.31652 1.000 83.84150 520 ARG A C 1
ATOM 3850 O O . ARG A 1 520 ? 0.59842 -71.78634 85.91543 1.000 87.65540 520 ARG A O 1
ATOM 3858 N N . PHE A 1 521 ? -0.74086 -73.08040 84.64496 1.000 82.00225 521 PHE A N 1
ATOM 3859 C CA . PHE A 1 521 ? 0.22532 -74.17460 84.58572 1.000 83.75507 521 PHE A CA 1
ATOM 3860 C C . PHE A 1 521 ? 1.45436 -73.79609 83.76567 1.000 86.37839 521 PHE A C 1
ATOM 3861 O O . PHE A 1 521 ? 2.58999 -74.05444 84.18358 1.000 88.77698 521 PHE A O 1
ATOM 3869 N N . GLY A 1 522 ? 1.24881 -73.17667 82.60194 1.000 87.91564 522 GLY A N 1
ATOM 3870 C CA . GLY A 1 522 ? 2.35111 -72.84145 81.71592 1.000 90.61240 522 GLY A CA 1
ATOM 3871 C C . GLY A 1 522 ? 3.31077 -71.82276 82.28924 1.000 95.02492 522 GLY A C 1
ATOM 3872 O O . GLY A 1 522 ? 4.47314 -71.76983 81.87114 1.000 95.96216 522 GLY A O 1
ATOM 3873 N N . GLN A 1 523 ? 2.84164 -71.00111 83.22685 1.000 95.57338 523 GLN A N 1
ATOM 3874 C CA . GLN A 1 523 ? 3.68312 -69.96029 83.80338 1.000 95.41606 523 GLN A CA 1
ATOM 3875 C C . GLN A 1 523 ? 4.71054 -70.54196 84.76491 1.000 97.58752 523 GLN A C 1
ATOM 3876 O O . GLN A 1 523 ? 5.84179 -70.04953 84.85280 1.000 98.76382 523 GLN A O 1
ATOM 3882 N N . GLU A 1 524 ? 4.33332 -71.59427 85.48796 1.000 100.55003 524 GLU A N 1
ATOM 3883 C CA . GLU A 1 524 ? 5.15496 -72.16781 86.54617 1.000 102.59396 524 GLU A CA 1
ATOM 3884 C C . GLU A 1 524 ? 6.16521 -73.18937 86.03095 1.000 102.30248 524 GLU A C 1
ATOM 3885 O O . GLU A 1 524 ? 7.35683 -73.09965 86.34461 1.000 101.43904 524 GLU A O 1
ATOM 3891 N N . ARG A 1 525 ? 5.70783 -74.16720 85.25101 1.000 97.60453 525 ARG A N 1
ATOM 3892 C CA . ARG A 1 525 ? 6.55680 -75.28376 84.86476 1.000 94.61902 525 ARG A CA 1
ATOM 3893 C C . ARG A 1 525 ? 6.21665 -75.73436 83.45335 1.000 86.86029 525 ARG A C 1
ATOM 3894 O O . ARG A 1 525 ? 5.12537 -75.47658 82.94161 1.000 88.41692 525 ARG A O 1
ATOM 3902 N N . ARG A 1 526 ? 7.17771 -76.40569 82.82604 1.000 83.78199 526 ARG A N 1
ATOM 3903 C CA . ARG A 1 526 ? 6.95453 -77.01934 81.52695 1.000 78.98790 526 ARG A CA 1
ATOM 3904 C C . ARG A 1 526 ? 6.28826 -78.37637 81.70348 1.000 75.09879 526 ARG A C 1
ATOM 3905 O O . ARG A 1 526 ? 6.41748 -79.02362 82.74583 1.000 77.36307 526 ARG A O 1
ATOM 3913 N N . ALA A 1 527 ? 5.56425 -78.80270 80.67463 1.000 73.94658 527 ALA A N 1
ATOM 3914 C CA . ALA A 1 527 ? 4.83364 -80.05827 80.75768 1.000 70.35149 527 ALA A CA 1
ATOM 3915 C C . ALA A 1 527 ? 5.79645 -81.23462 80.65538 1.000 66.81906 527 ALA A C 1
ATOM 3916 O O . ALA A 1 527 ? 6.74499 -81.21575 79.86561 1.000 66.61934 527 ALA A O 1
ATOM 3918 N N . ASP A 1 528 ? 5.55411 -82.26202 81.46474 1.000 61.58894 528 ASP A N 1
ATOM 3919 C CA . ASP A 1 528 ? 6.39347 -83.45514 81.47050 1.000 61.21213 528 ASP A CA 1
ATOM 3920 C C . ASP A 1 528 ? 5.78687 -84.47735 80.51764 1.000 59.81221 528 ASP A C 1
ATOM 3921 O O . ASP A 1 528 ? 4.77270 -85.10735 80.83466 1.000 59.76182 528 ASP A O 1
ATOM 3926 N N . LEU A 1 529 ? 6.43077 -84.66344 79.36193 1.000 60.46740 529 LEU A N 1
ATOM 3927 C CA . LEU A 1 529 ? 5.89410 -85.54142 78.32931 1.000 57.25079 529 LEU A CA 1
ATOM 3928 C C . LEU A 1 529 ? 6.02641 -87.01239 78.69261 1.000 58.83329 529 LEU A C 1
ATOM 3929 O O . LEU A 1 529 ? 5.37594 -87.84996 78.05963 1.000 57.99138 529 LEU A O 1
ATOM 3934 N N . ALA A 1 530 ? 6.85076 -87.34273 79.69384 1.000 61.29375 530 ALA A N 1
ATOM 3935 C CA . ALA A 1 530 ? 7.03680 -88.73235 80.09621 1.000 63.10254 530 ALA A CA 1
ATOM 3936 C C . ALA A 1 530 ? 5.78212 -89.34380 80.70275 1.000 63.06981 530 ALA A C 1
ATOM 3937 O O . ALA A 1 530 ? 5.69039 -90.57261 80.79093 1.000 64.19053 530 ALA A O 1
ATOM 3939 N N . ARG A 1 531 ? 4.82084 -88.52047 81.12612 1.000 62.03894 531 ARG A N 1
ATOM 3940 C CA . ARG A 1 531 ? 3.57135 -89.05363 81.65834 1.000 62.10443 531 ARG A CA 1
ATOM 3941 C C . ARG A 1 531 ? 2.73203 -89.72416 80.57777 1.000 60.48125 531 ARG A C 1
ATOM 3942 O O . ARG A 1 531 ? 1.94195 -90.62506 80.88052 1.000 61.14399 531 ARG A O 1
ATOM 3950 N N . PHE A 1 532 ? 2.89601 -89.31814 79.32479 1.000 58.58926 532 PHE A N 1
ATOM 3951 C CA . PHE A 1 532 ? 2.02886 -89.74707 78.23868 1.000 56.97558 532 PHE A CA 1
ATOM 3952 C C . PHE A 1 532 ? 2.68224 -90.85010 77.41214 1.000 57.58547 532 PHE A C 1
ATOM 3953 O O . PHE A 1 532 ? 3.88732 -91.09201 77.49192 1.000 58.91098 532 PHE A O 1
ATOM 3961 N N . ARG A 1 533 ? 1.85882 -91.54166 76.63215 1.000 56.87259 533 ARG A N 1
ATOM 3962 C CA . ARG A 1 533 ? 2.32138 -92.59791 75.74441 1.000 57.51458 533 ARG A CA 1
ATOM 3963 C C . ARG A 1 533 ? 2.26699 -92.12071 74.29752 1.000 58.12859 533 ARG A C 1
ATOM 3964 O O . ARG A 1 533 ? 1.32497 -91.43305 73.89171 1.000 57.64407 533 ARG A O 1
ATOM 3972 N N . ARG A 1 534 ? 3.30679 -92.44374 73.53593 1.000 62.43914 534 ARG A N 1
ATOM 3973 C CA . ARG A 1 534 ? 3.38305 -92.02792 72.14227 1.000 61.14254 534 ARG A CA 1
ATOM 3974 C C . ARG A 1 534 ? 2.62774 -92.98723 71.23248 1.000 62.58319 534 ARG A C 1
ATOM 3975 O O . ARG A 1 534 ? 2.82940 -94.20469 71.29362 1.000 62.14627 534 ARG A O 1
ATOM 3983 N N . THR A 1 535 ? 1.75192 -92.42853 70.39586 1.000 67.78082 535 THR A N 1
ATOM 3984 C CA . THR A 1 535 ? 1.05008 -93.14813 69.34293 1.000 68.14416 535 THR A CA 1
ATOM 3985 C C . THR A 1 535 ? 1.46200 -92.58345 67.99047 1.000 71.67662 535 THR A C 1
ATOM 3986 O O . THR A 1 535 ? 2.15862 -91.57011 67.89831 1.000 71.53033 535 THR A O 1
ATOM 3990 N N . GLU A 1 536 ? 1.00922 -93.25112 66.92703 1.000 73.93908 536 GLU A N 1
ATOM 3991 C CA . GLU A 1 536 ? 1.33465 -92.79809 65.58008 1.000 74.40666 536 GLU A CA 1
ATOM 3992 C C . GLU A 1 536 ? 0.74983 -91.42426 65.28774 1.000 72.36319 536 GLU A C 1
ATOM 3993 O O . GLU A 1 536 ? 1.26756 -90.71283 64.42114 1.000 73.76398 536 GLU A O 1
ATOM 3999 N N . ASP A 1 537 ? -0.31672 -91.03959 65.98352 1.000 71.81347 537 ASP A N 1
ATOM 4000 C CA . ASP A 1 537 ? -0.96005 -89.75120 65.77945 1.000 72.36588 537 ASP A CA 1
ATOM 4001 C C . ASP A 1 537 ? -0.62077 -88.72494 66.85422 1.000 69.64884 537 ASP A C 1
ATOM 4002 O O . ASP A 1 537 ? -1.12530 -87.59984 66.78869 1.000 67.97479 537 ASP A O 1
ATOM 4007 N N . GLY A 1 538 ? 0.20482 -89.07475 67.84683 1.000 66.38201 538 GLY A N 1
ATOM 4008 C CA . GLY A 1 538 ? 0.62521 -88.08753 68.81684 1.000 62.27363 538 GLY A CA 1
ATOM 4009 C C . GLY A 1 538 ? 0.53991 -88.61980 70.23071 1.000 60.21264 538 GLY A C 1
ATOM 4010 O O . GLY A 1 538 ? 0.52016 -89.83372 70.46042 1.000 62.23915 538 GLY A O 1
ATOM 4011 N N . LEU A 1 539 ? 0.49258 -87.69103 71.18338 1.000 57.82761 539 LEU A N 1
ATOM 4012 C CA . LEU A 1 539 ? 0.44404 -88.03092 72.59740 1.000 56.76558 539 LEU A CA 1
ATOM 4013 C C . LEU A 1 539 ? -0.93423 -88.53158 73.00781 1.000 57.21178 539 LEU A C 1
ATOM 4014 O O . LEU A 1 539 ? -1.96534 -88.05980 72.52245 1.000 57.71094 539 LEU A O 1
ATOM 4019 N N . ALA A 1 540 ? -0.93805 -89.47873 73.94159 1.000 57.93219 540 ALA A N 1
ATOM 4020 C CA . ALA A 1 540 ? -2.15852 -90.04379 74.49423 1.000 59.97911 540 ALA A CA 1
ATOM 4021 C C . ALA A 1 540 ? -1.94898 -90.28891 75.98063 1.000 61.93534 540 ALA A C 1
ATOM 4022 O O . ALA A 1 540 ? -0.81617 -90.36523 76.46109 1.000 61.77275 540 ALA A O 1
ATOM 4024 N N . LEU A 1 541 ? -3.05170 -90.41193 76.71141 1.000 64.56820 541 LEU A N 1
ATOM 4025 C CA . LEU A 1 541 ? -2.95651 -90.67929 78.13739 1.000 67.90795 541 LEU A CA 1
ATOM 4026 C C . LEU A 1 541 ? -2.68771 -92.16049 78.38630 1.000 72.03880 541 LEU A C 1
ATOM 4027 O O . LEU A 1 541 ? -3.04262 -93.02568 77.58016 1.000 71.86525 541 LEU A O 1
ATOM 4032 N N . GLY A 1 542 ? -2.04175 -92.44194 79.52137 1.000 74.59883 542 GLY A N 1
ATOM 4033 C CA . GLY A 1 542 ? -1.52422 -93.77759 79.77010 1.000 77.84653 542 GLY A CA 1
ATOM 4034 C C . GLY A 1 542 ? -2.57820 -94.80882 80.11818 1.000 87.01992 542 GLY A C 1
ATOM 4035 O O . GLY A 1 542 ? -2.38985 -96.00126 79.85919 1.000 86.48804 542 GLY A O 1
ATOM 4036 N N . SER A 1 543 ? -3.68238 -94.38050 80.72478 1.000 96.61177 543 SER A N 1
ATOM 4037 C CA . SER A 1 543 ? -4.70242 -95.29802 81.20902 1.000 98.05731 543 SER A CA 1
ATOM 4038 C C . SER A 1 543 ? -6.08141 -94.69317 80.98794 1.000 100.37939 543 SER A C 1
ATOM 4039 O O . SER A 1 543 ? -6.22443 -93.50681 80.67981 1.000 100.09345 543 SER A O 1
ATOM 4042 N N . GLY A 1 544 ? -7.10734 -95.53523 81.13496 1.000 100.85599 544 GLY A N 1
ATOM 4043 C CA . GLY A 1 544 ? -8.46885 -95.02988 81.14689 1.000 101.83782 544 GLY A CA 1
ATOM 4044 C C . GLY A 1 544 ? -8.75761 -94.20741 82.38511 1.000 101.43317 544 GLY A C 1
ATOM 4045 O O . GLY A 1 544 ? -9.55216 -93.26278 82.34000 1.000 99.82358 544 GLY A O 1
ATOM 4046 N N . ASP A 1 545 ? -8.11905 -94.55545 83.50531 1.000 100.63306 545 ASP A N 1
ATOM 4047 C CA . ASP A 1 545 ? -8.24275 -93.76611 84.72474 1.000 100.57620 545 ASP A CA 1
ATOM 4048 C C . ASP A 1 545 ? -7.63964 -92.37926 84.55746 1.000 97.49993 545 ASP A C 1
ATOM 4049 O O . ASP A 1 545 ? -8.13668 -91.41178 85.14556 1.000 96.71813 545 ASP A O 1
ATOM 4054 N N . GLU A 1 546 ? -6.57779 -92.26471 83.75738 1.000 96.97285 546 GLU A N 1
ATOM 4055 C CA . GLU A 1 546 ? -5.94127 -90.97206 83.53825 1.000 93.08845 546 GLU A CA 1
ATOM 4056 C C . GLU A 1 546 ? -6.84151 -90.02315 82.75692 1.000 92.35886 546 GLU A C 1
ATOM 4057 O O . GLU A 1 546 ? -6.76260 -88.80411 82.94579 1.000 89.12940 546 GLU A O 1
ATOM 4063 N N . MET A 1 547 ? -7.70650 -90.55557 81.88929 1.000 101.19136 547 MET A N 1
ATOM 4064 C CA . MET A 1 547 ? -8.58121 -89.71780 81.07346 1.000 100.70484 547 MET A CA 1
ATOM 4065 C C . MET A 1 547 ? -9.70551 -89.07189 81.86899 1.000 100.56163 547 MET A C 1
ATOM 4066 O O . MET A 1 547 ? -10.51252 -88.34388 81.28041 1.000 99.84610 547 MET A O 1
ATOM 4071 N N . ARG A 1 548 ? -9.79063 -89.32379 83.17428 1.000 96.11234 548 ARG A N 1
ATOM 4072 C CA . ARG A 1 548 ? -10.71910 -88.61147 84.04110 1.000 92.43919 548 ARG A CA 1
ATOM 4073 C C . ARG A 1 548 ? -10.00934 -87.81588 85.12922 1.000 90.72520 548 ARG A C 1
ATOM 4074 O O . ARG A 1 548 ? -10.67051 -87.32458 86.05009 1.000 88.99437 548 ARG A O 1
ATOM 4082 N N . ASP A 1 549 ? -8.68994 -87.65820 85.04053 1.000 94.04983 549 ASP A N 1
ATOM 4083 C CA . ASP A 1 549 ? -7.93127 -86.89451 86.02275 1.000 91.97227 549 ASP A CA 1
ATOM 4084 C C . ASP A 1 549 ? -7.76056 -85.45905 85.54001 1.000 90.99349 549 ASP A C 1
ATOM 4085 O O . ASP A 1 549 ? -7.29665 -85.22446 84.41940 1.000 90.11681 549 ASP A O 1
ATOM 4090 N N . VAL A 1 550 ? -8.13670 -84.50334 86.39386 1.000 82.58776 550 VAL A N 1
ATOM 4091 C CA . VAL A 1 550 ? -8.07374 -83.09258 86.02074 1.000 77.80607 550 VAL A CA 1
ATOM 4092 C C . VAL A 1 550 ? -6.63053 -82.65514 85.80027 1.000 74.17752 550 VAL A C 1
ATOM 4093 O O . VAL A 1 550 ? -6.33214 -81.89300 84.87326 1.000 69.07480 550 VAL A O 1
ATOM 4097 N N . GLN A 1 551 ? -5.71364 -83.12151 86.64987 1.000 73.63569 551 GLN A N 1
ATOM 4098 C CA . GLN A 1 551 ? -4.32143 -82.70134 86.53133 1.000 72.02828 551 GLN A CA 1
ATOM 4099 C C . GLN A 1 551 ? -3.66133 -83.30574 85.29807 1.000 67.85867 551 GLN A C 1
ATOM 4100 O O . GLN A 1 551 ? -2.84628 -82.64833 84.64046 1.000 63.06906 551 GLN A O 1
ATOM 4106 N N . ALA A 1 552 ? -4.00595 -84.55060 84.96127 1.000 70.00555 552 ALA A N 1
ATOM 4107 C CA . ALA A 1 552 ? -3.44833 -85.16242 83.75974 1.000 68.15346 552 ALA A CA 1
ATOM 4108 C C . ALA A 1 552 ? -3.94421 -84.45551 82.50507 1.000 64.80808 552 ALA A C 1
ATOM 4109 O O . ALA A 1 552 ? -3.16273 -84.19538 81.58245 1.000 60.78767 552 ALA A O 1
ATOM 4111 N N . LEU A 1 553 ? -5.23762 -84.12430 82.45829 1.000 69.00113 553 LEU A N 1
ATOM 4112 C CA . LEU A 1 553 ? -5.77034 -83.39497 81.31408 1.000 64.00062 553 LEU A CA 1
ATOM 4113 C C . LEU A 1 553 ? -5.17738 -81.99561 81.22547 1.000 60.73634 553 LEU A C 1
ATOM 4114 O O . LEU A 1 553 ? -4.95212 -81.48756 80.12179 1.000 59.70373 553 LEU A O 1
ATOM 4119 N N . THR A 1 554 ? -4.90742 -81.36609 82.37088 1.000 62.28448 554 THR A N 1
ATOM 4120 C CA . THR A 1 554 ? -4.27947 -80.04914 82.36334 1.000 60.76351 554 THR A CA 1
ATOM 4121 C C . THR A 1 554 ? -2.86567 -80.12200 81.80253 1.000 58.89901 554 THR A C 1
ATOM 4122 O O . THR A 1 554 ? -2.45457 -79.25431 81.02316 1.000 56.59853 554 THR A O 1
ATOM 4126 N N . GLU A 1 555 ? -2.10523 -81.14890 82.19426 1.000 61.32062 555 GLU A N 1
ATOM 4127 C CA . GLU A 1 555 ? -0.74560 -81.29575 81.68697 1.000 60.62350 555 GLU A CA 1
ATOM 4128 C C . GLU A 1 555 ? -0.74867 -81.61681 80.19977 1.000 58.01653 555 GLU A C 1
ATOM 4129 O O . GLU A 1 555 ? 0.09149 -81.10817 79.44800 1.000 56.82671 555 GLU A O 1
ATOM 4135 N N . LEU A 1 556 ? -1.68763 -82.45725 79.75662 1.000 58.37339 556 LEU A N 1
ATOM 4136 C CA . LEU A 1 556 ? -1.78939 -82.75836 78.33280 1.000 56.47074 556 LEU A CA 1
ATOM 4137 C C . LEU A 1 556 ? -2.17754 -81.51761 77.54380 1.000 53.98745 556 LEU A C 1
ATOM 4138 O O . LEU A 1 556 ? -1.64899 -81.27823 76.45313 1.000 52.37112 556 LEU A O 1
ATOM 4143 N N . ALA A 1 557 ? -3.10049 -80.71713 78.08139 1.000 54.33969 557 ALA A N 1
ATOM 4144 C CA . ALA A 1 557 ? -3.49892 -79.48992 77.40299 1.000 52.40942 557 ALA A CA 1
ATOM 4145 C C . ALA A 1 557 ? -2.34946 -78.49461 77.35602 1.000 50.98388 557 ALA A C 1
ATOM 4146 O O . ALA A 1 557 ? -2.15537 -77.80875 76.34707 1.000 49.79732 557 ALA A O 1
ATOM 4148 N N . ALA A 1 558 ? -1.57698 -78.40248 78.43896 1.000 51.20607 558 ALA A N 1
ATOM 4149 C CA . ALA A 1 558 ? -0.42769 -77.50550 78.45163 1.000 51.36964 558 ALA A CA 1
ATOM 4150 C C . ALA A 1 558 ? 0.63891 -77.96183 77.46571 1.000 52.12217 558 ALA A C 1
ATOM 4151 O O . ALA A 1 558 ? 1.30616 -77.13204 76.83554 1.000 50.93637 558 ALA A O 1
ATOM 4153 N N . ALA A 1 559 ? 0.81580 -79.27793 77.32262 1.000 52.89434 559 ALA A N 1
ATOM 4154 C CA . ALA A 1 559 ? 1.76840 -79.79547 76.34731 1.000 51.65744 559 ALA A CA 1
ATOM 4155 C C . ALA A 1 559 ? 1.37921 -79.39726 74.93056 1.000 49.82904 559 ALA A C 1
ATOM 4156 O O . ALA A 1 559 ? 2.24901 -79.12859 74.09445 1.000 49.99613 559 ALA A O 1
ATOM 4158 N N . TRP A 1 560 ? 0.07392 -79.34725 74.64478 1.000 50.44317 560 TRP A N 1
ATOM 4159 C CA . TRP A 1 560 ? -0.39259 -78.89298 73.33632 1.000 47.67269 560 TRP A CA 1
ATOM 4160 C C . TRP A 1 560 ? -0.11817 -77.40761 73.13281 1.000 47.53736 560 TRP A C 1
ATOM 4161 O O . TRP A 1 560 ? 0.30868 -76.99398 72.04816 1.000 47.77090 560 TRP A O 1
ATOM 4172 N N . VAL A 1 561 ? -0.37736 -76.58825 74.15582 1.000 47.40593 561 VAL A N 1
ATOM 4173 C CA . VAL A 1 561 ? -0.10810 -75.15544 74.05637 1.000 47.77406 561 VAL A CA 1
ATOM 4174 C C . VAL A 1 561 ? 1.37136 -74.90288 73.80374 1.000 47.46756 561 VAL A C 1
ATOM 4175 O O . VAL A 1 561 ? 1.73894 -73.94710 73.10943 1.000 46.89549 561 VAL A O 1
ATOM 4179 N N . GLN A 1 562 ? 2.24221 -75.74228 74.36734 1.000 48.38434 562 GLN A N 1
ATOM 4180 C CA . GLN A 1 562 ? 3.67708 -75.62240 74.14430 1.000 48.55177 562 GLN A CA 1
ATOM 4181 C C . GLN A 1 562 ? 4.10195 -76.04823 72.74426 1.000 48.24199 562 GLN A C 1
ATOM 4182 O O . GLN A 1 562 ? 5.26223 -75.83032 72.37982 1.000 47.64337 562 GLN A O 1
ATOM 4188 N N . GLY A 1 563 ? 3.21104 -76.65134 71.96033 1.000 48.18187 563 GLY A N 1
ATOM 4189 C CA . GLY A 1 563 ? 3.50892 -77.00328 70.58804 1.000 46.78478 563 GLY A CA 1
ATOM 4190 C C . GLY A 1 563 ? 3.62645 -78.48518 70.29840 1.000 48.00301 563 GLY A C 1
ATOM 4191 O O . GLY A 1 563 ? 3.99423 -78.84857 69.17410 1.000 48.47603 563 GLY A O 1
ATOM 4192 N N . GLU A 1 564 ? 3.33410 -79.34904 71.26572 1.000 49.09283 564 GLU A N 1
ATOM 4193 C CA . GLU A 1 564 ? 3.41443 -80.78452 71.05529 1.000 49.19004 564 GLU A CA 1
ATOM 4194 C C . GLU A 1 564 ? 2.18616 -81.28851 70.30284 1.000 48.69865 564 GLU A C 1
ATOM 4195 O O . GLU A 1 564 ? 1.12384 -80.66186 70.30160 1.000 48.06522 564 GLU A O 1
ATOM 4201 N N . ARG A 1 565 ? 2.33916 -82.44874 69.66948 1.000 49.10625 565 ARG A N 1
ATOM 4202 C CA . ARG A 1 565 ? 1.25478 -83.05926 68.91376 1.000 50.15108 565 ARG A CA 1
ATOM 4203 C C . ARG A 1 565 ? 0.46660 -83.99429 69.81650 1.000 50.87138 565 ARG A C 1
ATOM 4204 O O . ARG A 1 565 ? 1.03326 -84.90791 70.42273 1.000 52.27180 565 ARG A O 1
ATOM 4212 N N . VAL A 1 566 ? -0.84212 -83.77099 69.88776 1.000 52.82480 566 VAL A N 1
ATOM 4213 C CA . VAL A 1 566 ? -1.73085 -84.51652 70.76848 1.000 53.27564 566 VAL A CA 1
ATOM 4214 C C . VAL A 1 566 ? -2.68968 -85.31859 69.90301 1.000 53.79455 566 VAL A C 1
ATOM 4215 O O . VAL A 1 566 ? -3.25498 -84.79096 68.93879 1.000 54.52702 566 VAL A O 1
ATOM 4219 N N . ASN A 1 567 ? -2.87322 -86.58910 70.24901 1.000 55.07211 567 ASN A N 1
ATOM 4220 C CA . ASN A 1 567 ? -3.78835 -87.47755 69.53609 1.000 55.86228 567 ASN A CA 1
ATOM 4221 C C . ASN A 1 567 ? -5.17966 -87.25274 70.10859 1.000 55.43978 567 ASN A C 1
ATOM 4222 O O . ASN A 1 567 ? -5.59956 -87.91218 71.06071 1.000 58.10353 567 ASN A O 1
ATOM 4227 N N . PHE A 1 568 ? -5.91792 -86.32214 69.50756 1.000 54.71961 568 PHE A N 1
ATOM 4228 C CA . PHE A 1 568 ? -7.24976 -86.01122 70.00445 1.000 55.10160 568 PHE A CA 1
ATOM 4229 C C . PHE A 1 568 ? -8.27635 -87.06329 69.62448 1.000 58.69695 568 PHE A C 1
ATOM 4230 O O . PHE A 1 568 ? -9.37970 -87.05530 70.18219 1.000 60.05165 568 PHE A O 1
ATOM 4238 N N . GLU A 1 569 ? -7.93878 -87.96718 68.70264 1.000 58.62168 569 GLU A N 1
ATOM 4239 C CA . GLU A 1 569 ? -8.86305 -89.03682 68.35176 1.000 58.83161 569 GLU A CA 1
ATOM 4240 C C . GLU A 1 569 ? -9.09328 -89.96173 69.54189 1.000 62.60170 569 GLU A C 1
ATOM 4241 O O . GLU A 1 569 ? -10.23567 -90.32885 69.84311 1.000 65.57663 569 GLU A O 1
ATOM 4247 N N . VAL A 1 570 ? -8.01835 -90.34336 70.23745 1.000 61.20779 570 VAL A N 1
ATOM 4248 C CA . VAL A 1 570 ? -8.15185 -91.25726 71.36735 1.000 62.40154 570 VAL A CA 1
ATOM 4249 C C . VAL A 1 570 ? -8.72723 -90.58948 72.61256 1.000 63.91472 570 VAL A C 1
ATOM 4250 O O . VAL A 1 570 ? -9.20402 -91.29420 73.51028 1.000 67.03415 570 VAL A O 1
ATOM 4254 N N . LEU A 1 571 ? -8.71218 -89.25565 72.70052 1.000 63.21855 571 LEU A N 1
ATOM 4255 C CA . LEU A 1 571 ? -9.29521 -88.60812 73.87382 1.000 64.61945 571 LEU A CA 1
ATOM 4256 C C . LEU A 1 571 ? -10.80700 -88.77296 73.90356 1.000 66.54579 571 LEU A C 1
ATOM 4257 O O . LEU A 1 571 ? -11.39509 -88.96161 74.97561 1.000 68.37144 571 LEU A O 1
ATOM 4262 N N . HIS A 1 572 ? -11.45326 -88.71304 72.74053 1.000 63.83288 572 HIS A N 1
ATOM 4263 C CA . HIS A 1 572 ? -12.90079 -88.82378 72.65511 1.000 65.28776 572 HIS A CA 1
ATOM 4264 C C . HIS A 1 572 ? -13.34052 -90.19523 72.15801 1.000 69.81949 572 HIS A C 1
ATOM 4265 O O . HIS A 1 572 ? -14.47407 -90.34623 71.69065 1.000 72.17270 572 HIS A O 1
ATOM 4272 N N . ALA A 1 573 ? -12.47084 -91.20188 72.26894 1.000 75.48493 573 ALA A N 1
ATOM 4273 C CA . ALA A 1 573 ? -12.78677 -92.51777 71.72734 1.000 77.70116 573 ALA A CA 1
ATOM 4274 C C . ALA A 1 573 ? -13.87906 -93.21388 72.52909 1.000 82.96949 573 ALA A C 1
ATOM 4275 O O . ALA A 1 573 ? -14.57738 -94.08214 71.99518 1.000 84.63038 573 ALA A O 1
ATOM 4277 N N . ASP A 1 574 ? -14.03524 -92.86381 73.80628 1.000 84.41448 574 ASP A N 1
ATOM 4278 C CA . ASP A 1 574 ? -14.99232 -93.55695 74.65959 1.000 86.04431 574 ASP A CA 1
ATOM 4279 C C . ASP A 1 574 ? -16.41309 -93.01559 74.53910 1.000 86.82702 574 ASP A C 1
ATOM 4280 O O . ASP A 1 574 ? -17.36134 -93.73737 74.86531 1.000 88.68459 574 ASP A O 1
ATOM 4285 N N . GLU A 1 575 ? -16.58801 -91.78359 74.07087 1.000 78.70662 575 GLU A N 1
ATOM 4286 C CA . GLU A 1 575 ? -17.90251 -91.17596 73.92388 1.000 76.33912 575 GLU A CA 1
ATOM 4287 C C . GLU A 1 575 ? -18.23459 -90.96087 72.45348 1.000 74.90825 575 GLU A C 1
ATOM 4288 O O . GLU A 1 575 ? -17.35031 -90.87925 71.59674 1.000 75.71972 575 GLU A O 1
ATOM 4294 N N . ARG A 1 576 ? -19.53290 -90.88917 72.16885 1.000 71.54801 576 ARG A N 1
ATOM 4295 C CA . ARG A 1 576 ? -20.04564 -90.70662 70.81262 1.000 67.80439 576 ARG A CA 1
ATOM 4296 C C . ARG A 1 576 ? -20.59558 -89.28720 70.68410 1.000 66.61657 576 ARG A C 1
ATOM 4297 O O . ARG A 1 576 ? -21.80572 -89.06195 70.71193 1.000 67.81560 576 ARG A O 1
ATOM 4305 N N . SER A 1 577 ? -19.69078 -88.32164 70.54443 1.000 65.67381 577 SER A N 1
ATOM 4306 C CA . SER A 1 577 ? -20.08148 -86.92756 70.40380 1.000 62.43498 577 SER A CA 1
ATOM 4307 C C . SER A 1 577 ? -20.37130 -86.58617 68.94197 1.000 61.78693 577 SER A C 1
ATOM 4308 O O . SER A 1 577 ? -20.05344 -87.34139 68.02057 1.000 61.45029 577 SER A O 1
ATOM 4311 N N . HIS A 1 578 ? -20.96099 -85.41064 68.73643 1.000 59.20995 578 HIS A N 1
ATOM 4312 C CA . HIS A 1 578 ? -21.36900 -84.94794 67.41928 1.000 56.66954 578 HIS A CA 1
ATOM 4313 C C . HIS A 1 578 ? -20.55327 -83.72718 67.01433 1.000 54.58310 578 HIS A C 1
ATOM 4314 O O . HIS A 1 578 ? -20.18135 -82.90292 67.85457 1.000 53.64027 578 HIS A O 1
ATOM 4321 N N . ARG A 1 579 ? -20.29315 -83.60972 65.71227 1.000 51.42893 579 ARG A N 1
ATOM 4322 C CA . ARG A 1 579 ? -19.68040 -82.40757 65.16640 1.000 46.25754 579 ARG A CA 1
ATOM 4323 C C . ARG A 1 579 ? -20.75016 -81.33983 64.99843 1.000 46.03915 579 ARG A C 1
ATOM 4324 O O . ARG A 1 579 ? -21.84242 -81.62133 64.49614 1.000 46.33800 579 ARG A O 1
ATOM 4332 N N . ILE A 1 580 ? -20.44739 -80.11706 65.43243 1.000 46.29570 580 ILE A N 1
ATOM 4333 C CA . ILE A 1 580 ? -21.39098 -79.01206 65.34781 1.000 46.24455 580 ILE A CA 1
ATOM 4334 C C . ILE A 1 580 ? -20.72258 -77.81059 64.68576 1.000 44.64254 580 ILE A C 1
ATOM 4335 O O . ILE A 1 580 ? -19.50395 -77.75123 64.51924 1.000 44.18566 580 ILE A O 1
ATOM 4340 N N . SER A 1 581 ? -21.55594 -76.84473 64.31053 1.000 43.43625 581 SER A N 1
ATOM 4341 C CA . SER A 1 581 ? -21.12250 -75.65075 63.59747 1.000 40.98014 581 SER A CA 1
ATOM 4342 C C . SER A 1 581 ? -20.72270 -74.56850 64.59257 1.000 42.04875 581 SER A C 1
ATOM 4343 O O . SER A 1 581 ? -21.54404 -74.13229 65.40450 1.000 43.96569 581 SER A O 1
ATOM 4346 N N . LEU A 1 582 ? -19.46802 -74.14255 64.52887 1.000 42.04287 582 LEU A N 1
ATOM 4347 C CA . LEU A 1 582 ? -18.89910 -73.12785 65.40008 1.000 43.32306 582 LEU A CA 1
ATOM 4348 C C . LEU A 1 582 ? -18.38456 -71.96189 64.56219 1.000 42.41177 582 LEU A C 1
ATOM 4349 O O . LEU A 1 582 ? -18.22899 -72.09268 63.34263 1.000 42.34158 582 LEU A O 1
ATOM 4354 N N . PRO A 1 583 ? -18.12663 -70.80102 65.17518 1.000 43.20718 583 PRO A N 1
ATOM 4355 C CA . PRO A 1 583 ? -17.70562 -69.63526 64.38649 1.000 42.02228 583 PRO A CA 1
ATOM 4356 C C . PRO A 1 583 ? -16.48346 -69.92739 63.52925 1.000 41.40114 583 PRO A C 1
ATOM 4357 O O . PRO A 1 583 ? -15.64086 -70.76080 63.86804 1.000 42.13546 583 PRO A O 1
ATOM 4361 N N . ASN A 1 584 ? -16.39826 -69.22222 62.40306 1.000 40.83181 584 ASN A N 1
ATOM 4362 C CA . ASN A 1 584 ? -15.29426 -69.37579 61.46979 1.000 38.35053 584 ASN A CA 1
ATOM 4363 C C . ASN A 1 584 ? -14.09722 -68.54634 61.93119 1.000 39.35865 584 ASN A C 1
ATOM 4364 O O . ASN A 1 584 ? -14.18273 -67.74676 62.86775 1.000 39.76679 584 ASN A O 1
ATOM 4369 N N . TYR A 1 585 ? -12.97172 -68.73835 61.25344 1.000 39.10092 585 TYR A N 1
ATOM 4370 C CA . TYR A 1 585 ? -11.75886 -68.01282 61.60486 1.000 40.97166 585 TYR A CA 1
ATOM 4371 C C . TYR A 1 585 ? -11.99118 -66.50512 61.49311 1.000 41.62810 585 TYR A C 1
ATOM 4372 O O . TYR A 1 585 ? -12.63844 -66.04242 60.54627 1.000 42.43639 585 TYR A O 1
ATOM 4381 N N . PRO A 1 586 ? -11.50506 -65.71328 62.45163 1.000 41.50174 586 PRO A N 1
ATOM 4382 C CA . PRO A 1 586 ? -11.65425 -64.24152 62.39226 1.000 43.52460 586 PRO A CA 1
ATOM 4383 C C . PRO A 1 586 ? -10.56668 -63.55879 61.56299 1.000 46.99115 586 PRO A C 1
ATOM 4384 O O . PRO A 1 586 ? -9.61505 -62.96493 62.07464 1.000 47.32147 586 PRO A O 1
ATOM 4388 N N . PHE A 1 587 ? -10.72908 -63.62718 60.23983 1.000 48.62303 587 PHE A N 1
ATOM 4389 C CA . PHE A 1 587 ? -9.71078 -63.14403 59.31095 1.000 50.87599 587 PHE A CA 1
ATOM 4390 C C . PHE A 1 587 ? -9.45951 -61.64810 59.46503 1.000 56.47215 587 PHE A C 1
ATOM 4391 O O . PHE A 1 587 ? -10.39776 -60.84536 59.45399 1.000 58.91216 587 PHE A O 1
ATOM 4399 N N . ALA A 1 588 ? -8.19072 -61.27310 59.63501 1.000 59.84364 588 ALA A N 1
ATOM 4400 C CA . ALA A 1 588 ? -7.78944 -59.87765 59.48483 1.000 61.01066 588 ALA A CA 1
ATOM 4401 C C . ALA A 1 588 ? -7.69836 -59.55319 57.99716 1.000 60.32104 588 ALA A C 1
ATOM 4402 O O . ALA A 1 588 ? -6.85368 -60.11202 57.29304 1.000 60.49516 588 ALA A O 1
ATOM 4404 N N . ARG A 1 589 ? -8.54141 -58.64457 57.51970 1.000 59.02638 589 ARG A N 1
ATOM 4405 C CA . ARG A 1 589 ? -8.75909 -58.45264 56.08249 1.000 59.66976 589 ARG A CA 1
ATOM 4406 C C . ARG A 1 589 ? -8.15350 -57.14456 55.56783 1.000 59.90859 589 ARG A C 1
ATOM 4407 O O . ARG A 1 589 ? -8.79495 -56.09232 55.57717 1.000 63.56769 5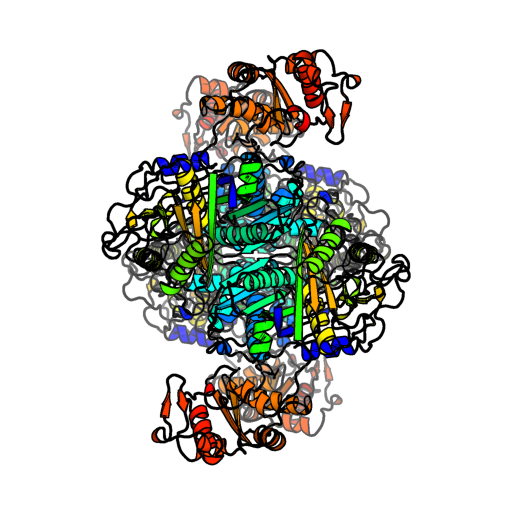89 ARG A O 1
ATOM 4415 N N . ARG A 1 590 ? -6.89898 -57.22067 55.14528 1.000 52.91615 590 ARG A N 1
ATOM 4416 C CA . ARG A 1 590 ? -6.25506 -56.15641 54.38922 1.000 52.58069 590 ARG A CA 1
ATOM 4417 C C . ARG A 1 590 ? -6.66257 -56.21954 52.91701 1.000 51.30336 590 ARG A C 1
ATOM 4418 O O . ARG A 1 590 ? -6.97615 -57.28730 52.38594 1.000 49.40715 590 ARG A O 1
ATOM 4426 N N . ARG A 1 591 ? -6.67685 -55.05823 52.26143 1.000 58.82673 591 ARG A N 1
ATOM 4427 C CA . ARG A 1 591 ? -7.05341 -54.96596 50.85224 1.000 57.60880 591 ARG A CA 1
ATOM 4428 C C . ARG A 1 591 ? -5.84262 -55.20686 49.95814 1.000 58.24777 591 ARG A C 1
ATOM 4429 O O . ARG A 1 591 ? -4.76169 -54.66859 50.21050 1.000 60.87632 591 ARG A O 1
ATOM 4437 N N . PHE A 1 592 ? -6.02512 -56.02745 48.92324 1.000 50.02826 592 PHE A N 1
ATOM 4438 C CA . PHE A 1 592 ? -4.97225 -56.33700 47.96379 1.000 46.55045 592 PHE A CA 1
ATOM 4439 C C . PHE A 1 592 ? -5.49631 -56.09407 46.55710 1.000 43.98416 592 PHE A C 1
ATOM 4440 O O . PHE A 1 592 ? -6.54303 -56.63013 46.18378 1.000 44.17501 592 PHE A O 1
ATOM 4448 N N . TRP A 1 593 ? -4.75965 -55.31094 45.77266 1.000 41.72610 593 TRP A N 1
ATOM 4449 C CA . TRP A 1 593 ? -5.15947 -54.99365 44.41021 1.000 40.25106 593 TRP A CA 1
ATOM 4450 C C . TRP A 1 593 ? -3.91851 -54.73715 43.57275 1.000 42.95746 593 TRP A C 1
ATOM 4451 O O . TRP A 1 593 ? -2.95336 -54.13463 44.04947 1.000 42.89216 593 TRP A O 1
ATOM 4462 N N . ARG A 1 594 ? -3.96524 -55.18452 42.31951 1.000 45.20361 594 ARG A N 1
ATOM 4463 C CA . ARG A 1 594 ? -2.82365 -55.06622 41.42543 1.000 46.67885 594 ARG A CA 1
ATOM 4464 C C . ARG A 1 594 ? -2.63684 -53.62679 40.96690 1.000 48.77921 594 ARG A C 1
ATOM 4465 O O . ARG A 1 594 ? -3.60617 -52.90763 40.71952 1.000 48.65645 594 ARG A O 1
ATOM 4473 N N . THR A 1 595 ? -1.37703 -53.21684 40.82257 1.000 47.79206 595 THR A N 1
ATOM 4474 C CA . THR A 1 595 ? -1.04539 -51.85187 40.43639 1.000 49.11399 595 THR A CA 1
ATOM 4475 C C . THR A 1 595 ? -0.51364 -51.72463 39.01793 1.000 49.53309 595 THR A C 1
ATOM 4476 O O . THR A 1 595 ? -0.70245 -50.67863 38.39295 1.000 48.10024 595 THR A O 1
ATOM 4480 N N . ASP A 1 596 ? 0.13670 -52.75988 38.49750 1.000 51.30298 596 ASP A N 1
ATOM 4481 C CA . ASP A 1 596 ? 0.62887 -52.79046 37.12868 1.000 52.11045 596 ASP A CA 1
ATOM 4482 C C . ASP A 1 596 ? -0.20820 -53.77865 36.33528 1.000 52.20256 596 ASP A C 1
ATOM 4483 O O . ASP A 1 596 ? -0.50160 -54.87809 36.81586 1.000 52.83394 596 ASP A O 1
ATOM 4488 N N . TRP A 1 597 ? -0.60666 -53.38407 35.13275 1.000 57.18779 597 TRP A N 1
ATOM 4489 C CA . TRP A 1 597 ? -1.46670 -54.24526 34.33507 1.000 55.99463 597 TRP A CA 1
ATOM 4490 C C . TRP A 1 597 ? -0.75516 -55.54829 33.97952 1.000 56.01535 597 TRP A C 1
ATOM 4491 O O . TRP A 1 597 ? -1.32178 -56.62945 34.16708 1.000 54.35463 597 TRP A O 1
ATOM 4503 N N . PRO B 1 11 ? -16.36918 -104.67385 32.20839 1.000 65.19925 11 PRO B N 1
ATOM 4504 C CA . PRO B 1 11 ? -17.81268 -104.42447 32.13359 1.000 68.93552 11 PRO B CA 1
ATOM 4505 C C . PRO B 1 11 ? -18.11574 -102.97663 31.75807 1.000 68.91683 11 PRO B C 1
ATOM 4506 O O . PRO B 1 11 ? -19.19338 -102.68095 31.23502 1.000 69.43614 11 PRO B O 1
ATOM 4510 N N . GLY B 1 12 ? -17.16559 -102.08447 32.03450 1.000 61.06739 12 GLY B N 1
ATOM 4511 C CA . GLY B 1 12 ? -17.34599 -100.67164 31.76866 1.000 53.48657 12 GLY B CA 1
ATOM 4512 C C . GLY B 1 12 ? -16.35692 -100.16140 30.74541 1.000 49.26130 12 GLY B C 1
ATOM 4513 O O . GLY B 1 12 ? -15.67191 -99.16072 30.97644 1.000 49.34977 12 GLY B O 1
ATOM 4514 N N . ASP B 1 13 ? -16.26933 -100.84781 29.60950 1.000 48.38072 13 ASP B N 1
ATOM 4515 C CA . ASP B 1 13 ? -15.38320 -100.44446 28.52791 1.000 44.08402 13 ASP B CA 1
ATOM 4516 C C . ASP B 1 13 ? -16.08783 -99.48663 27.57617 1.000 39.02041 13 ASP B C 1
ATOM 4517 O O . ASP B 1 13 ? -17.25721 -99.67544 27.23212 1.000 37.49131 13 ASP B O 1
ATOM 4522 N N . VAL B 1 14 ? -15.36185 -98.46112 27.14486 1.000 36.99631 14 VAL B N 1
ATOM 4523 C CA . VAL B 1 14 ? -15.88914 -97.43065 26.26000 1.000 35.84575 14 VAL B CA 1
ATOM 4524 C C . VAL B 1 14 ? -15.06965 -97.44104 24.97643 1.000 35.45367 14 VAL B C 1
ATOM 4525 O O . VAL B 1 14 ? -13.83605 -97.37214 25.02303 1.000 35.71394 14 VAL B O 1
ATOM 4529 N N . ALA B 1 15 ? -15.75310 -97.49447 23.83635 1.000 34.44198 15 ALA B N 1
ATOM 4530 C CA . ALA B 1 15 ? -15.09332 -97.62678 22.54480 1.000 33.97084 15 ALA B CA 1
ATOM 4531 C C . ALA B 1 15 ? -14.80816 -96.26480 21.92325 1.000 33.21620 15 ALA B C 1
ATOM 4532 O O . ALA B 1 15 ? -15.62683 -95.34480 22.00770 1.000 33.18422 15 ALA B O 1
ATOM 4534 N N . ILE B 1 16 ? -13.63978 -96.14570 21.29368 1.000 34.00211 16 ILE B N 1
ATOM 4535 C CA . ILE B 1 16 ? -13.27383 -94.95532 20.53149 1.000 31.21618 16 ILE B CA 1
ATOM 4536 C C . ILE B 1 16 ? -13.68500 -95.22153 19.08671 1.000 33.35925 16 ILE B C 1
ATOM 4537 O O . ILE B 1 16 ? -12.97221 -95.89469 18.34131 1.000 35.97550 16 ILE B O 1
ATOM 4542 N N . ILE B 1 17 ? -14.84100 -94.68316 18.68408 1.000 33.31785 17 ILE B N 1
ATOM 4543 C CA . ILE B 1 17 ? -15.41228 -94.97538 17.37145 1.000 33.29016 17 ILE B CA 1
ATOM 4544 C C . ILE B 1 17 ? -15.16341 -93.86911 16.35943 1.000 34.74028 17 ILE B C 1
ATOM 4545 O O . ILE B 1 17 ? -15.57451 -94.00088 15.19954 1.000 35.15577 17 ILE B O 1
ATOM 4550 N N . GLY B 1 18 ? -14.51801 -92.78025 16.76330 1.000 33.87053 18 GLY B N 1
ATOM 4551 C CA . GLY B 1 18 ? -14.14432 -91.72769 15.83969 1.000 32.12444 18 GLY B CA 1
ATOM 4552 C C . GLY B 1 18 ? -13.02953 -90.90066 16.43131 1.000 31.04084 18 GLY B C 1
ATOM 4553 O O . GLY B 1 18 ? -12.92233 -90.76037 17.65472 1.000 29.79084 18 GLY B O 1
ATOM 4554 N N . ALA B 1 19 ? -12.18881 -90.34987 15.55774 1.000 31.85212 19 ALA B N 1
ATOM 4555 C CA . ALA B 1 19 ? -11.04290 -89.57454 16.00835 1.000 30.82681 19 ALA B CA 1
ATOM 4556 C C . ALA B 1 19 ? -10.75605 -88.46063 15.01237 1.000 30.21064 19 ALA B C 1
ATOM 4557 O O . ALA B 1 19 ? -11.01412 -88.59262 13.81378 1.000 31.19123 19 ALA B O 1
ATOM 4559 N N . SER B 1 20 ? -10.21554 -87.36095 15.53162 1.000 29.65516 20 SER B N 1
ATOM 4560 C CA . SER B 1 20 ? -9.85875 -86.19510 14.73175 1.000 29.62560 20 SER B CA 1
ATOM 4561 C C . SER B 1 20 ? -8.77129 -85.43195 15.47261 1.000 28.61398 20 SER B C 1
ATOM 4562 O O . SER B 1 20 ? -8.89372 -85.20560 16.68061 1.000 28.59502 20 SER B O 1
ATOM 4565 N N . CYS B 1 21 ? -7.72398 -85.02222 14.76116 1.000 28.79349 21 CYS B N 1
ATOM 4566 C CA . CYS B 1 21 ? -6.65936 -84.29553 15.43774 1.000 30.07283 21 CYS B CA 1
ATOM 4567 C C . CYS B 1 21 ? -5.82420 -83.50692 14.44136 1.000 30.78991 21 CYS B C 1
ATOM 4568 O O . CYS B 1 21 ? -5.78459 -83.80795 13.24534 1.000 31.56233 21 CYS B O 1
ATOM 4571 N N . ARG B 1 22 ? -5.14019 -82.49773 14.97762 1.000 31.17633 22 ARG B N 1
ATOM 4572 C CA . ARG B 1 22 ? -4.18859 -81.66507 14.25538 1.000 31.29652 22 ARG B CA 1
ATOM 4573 C C . ARG B 1 22 ? -3.03639 -81.37083 15.20267 1.000 31.15324 22 ARG B C 1
ATOM 4574 O O . ARG B 1 22 ? -3.26224 -81.00468 16.36089 1.000 30.91311 22 ARG B O 1
ATOM 4582 N N . PHE B 1 23 ? -1.81387 -81.56814 14.72806 1.000 31.28126 23 PHE B N 1
ATOM 4583 C CA . PHE B 1 23 ? -0.63364 -81.40221 15.56571 1.000 30.83063 23 PHE B CA 1
ATOM 4584 C C . PHE B 1 23 ? 0.46607 -80.75244 14.73112 1.000 32.31290 23 PHE B C 1
ATOM 4585 O O . PHE B 1 23 ? 0.29222 -80.59095 13.51653 1.000 32.80869 23 PHE B O 1
ATOM 4593 N N . PRO B 1 24 ? 1.58465 -80.33544 15.32741 1.000 32.10769 24 PRO B N 1
ATOM 4594 C CA . PRO B 1 24 ? 2.67191 -79.75564 14.52135 1.000 33.10072 24 PRO B CA 1
ATOM 4595 C C . PRO B 1 24 ? 3.16143 -80.72774 13.45662 1.000 33.51718 24 PRO B C 1
ATOM 4596 O O . PRO B 1 24 ? 3.59816 -81.84280 13.75546 1.000 32.72499 24 PRO B O 1
ATOM 4600 N N . GLY B 1 25 ? 3.09415 -80.28877 12.20203 1.000 33.62935 25 GLY B N 1
ATOM 4601 C CA . GLY B 1 25 ? 3.48146 -81.11317 11.07787 1.000 34.56100 25 GLY B CA 1
ATOM 4602 C C . GLY B 1 25 ? 2.41629 -82.05651 10.56157 1.000 35.13920 25 GLY B C 1
ATOM 4603 O O . GLY B 1 25 ? 2.69546 -82.82650 9.63437 1.000 36.36159 25 GLY B O 1
ATOM 4604 N N . ALA B 1 26 ? 1.20613 -82.02311 11.11720 1.000 35.26810 26 ALA B N 1
ATOM 4605 C CA . ALA B 1 26 ? 0.13063 -82.91240 10.69144 1.000 34.91618 26 ALA B CA 1
ATOM 4606 C C . ALA B 1 26 ? -1.17845 -82.13945 10.64818 1.000 35.43196 26 ALA B C 1
ATOM 4607 O O . ALA B 1 26 ? -1.60962 -81.58903 11.66601 1.000 34.86636 26 ALA B O 1
ATOM 4609 N N . ARG B 1 27 ? -1.80270 -82.08710 9.47267 1.000 36.04100 27 ARG B N 1
ATOM 4610 C CA . ARG B 1 27 ? -3.10526 -81.44980 9.32733 1.000 36.55968 27 ARG B CA 1
ATOM 4611 C C . ARG B 1 27 ? -4.26854 -82.40807 9.54524 1.000 35.45010 27 ARG B C 1
ATOM 4612 O O . ARG B 1 27 ? -5.41915 -81.96353 9.52841 1.000 35.99228 27 ARG B O 1
ATOM 4620 N N . ASN B 1 28 ? -4.00481 -83.70180 9.72066 1.000 38.61392 28 ASN B N 1
ATOM 4621 C CA . ASN B 1 28 ? -5.04952 -84.67360 10.01805 1.000 38.50040 28 ASN B CA 1
ATOM 4622 C C . ASN B 1 28 ? -4.40846 -85.89176 10.66876 1.000 39.32328 28 ASN B C 1
ATOM 4623 O O . ASN B 1 28 ? -3.18368 -85.99142 10.77930 1.000 39.57462 28 ASN B O 1
ATOM 4628 N N . LYS B 1 29 ? -5.26331 -86.82234 11.10503 1.000 40.90886 29 LYS B N 1
ATOM 4629 C CA . LYS B 1 29 ? -4.78478 -87.97462 11.86440 1.000 41.46293 29 LYS B CA 1
ATOM 4630 C C . LYS B 1 29 ? -3.96245 -88.93479 11.01271 1.000 42.69892 29 LYS B C 1
ATOM 4631 O O . LYS B 1 29 ? -3.00974 -89.53760 11.51920 1.000 40.56388 29 LYS B O 1
ATOM 4637 N N . GLU B 1 30 ? -4.30347 -89.09707 9.73144 1.000 47.76069 30 GLU B N 1
ATOM 4638 C CA . GLU B 1 30 ? -3.51816 -89.98596 8.87690 1.000 48.74634 30 GLU B CA 1
ATOM 4639 C C . GLU B 1 30 ? -2.09995 -89.45398 8.69470 1.000 48.74552 30 GLU B C 1
ATOM 4640 O O . GLU B 1 30 ? -1.13323 -90.22565 8.66425 1.000 48.45385 30 GLU B O 1
ATOM 4646 N N . GLN B 1 31 ? -1.96247 -88.13391 8.56286 1.000 40.95828 31 GLN B N 1
ATOM 4647 C CA . GLN B 1 31 ? -0.64628 -87.51314 8.47211 1.000 38.94584 31 GLN B CA 1
ATOM 4648 C C . GLN B 1 31 ? 0.11773 -87.63354 9.78768 1.000 38.30985 31 GLN B C 1
ATOM 4649 O O . GLN B 1 31 ? 1.33548 -87.85456 9.78851 1.000 36.71473 31 GLN B O 1
ATOM 4655 N N . TYR B 1 32 ? -0.58822 -87.51186 10.91701 1.000 39.03040 32 TYR B N 1
ATOM 4656 C CA . TYR B 1 32 ? 0.04934 -87.61566 12.22761 1.000 37.43841 32 TYR B CA 1
ATOM 4657 C C . TYR B 1 32 ? 0.59199 -89.01558 12.46859 1.000 37.47171 32 TYR B C 1
ATOM 4658 O O . TYR B 1 32 ? 1.73044 -89.18186 12.91766 1.000 37.52269 32 TYR B O 1
ATOM 4667 N N . TRP B 1 33 ? -0.20698 -90.03762 12.17055 1.000 37.30325 33 TRP B N 1
ATOM 4668 C CA . TRP B 1 33 ? 0.25986 -91.40617 12.35354 1.000 36.65166 33 TRP B CA 1
ATOM 4669 C C . TRP B 1 33 ? 1.40490 -91.72856 11.40445 1.000 36.41255 33 TRP B C 1
ATOM 4670 O O . TRP B 1 33 ? 2.35333 -92.42300 11.78403 1.000 36.62136 33 TRP B O 1
ATOM 4681 N N . ASP B 1 34 ? 1.33899 -91.23173 10.16812 1.000 37.53996 34 ASP B N 1
ATOM 4682 C CA . ASP B 1 34 ? 2.42110 -91.48238 9.22275 1.000 37.06115 34 ASP B CA 1
ATOM 4683 C C . ASP B 1 34 ? 3.71300 -90.81111 9.67489 1.000 37.87918 34 ASP B C 1
ATOM 4684 O O . ASP B 1 34 ? 4.80619 -91.35733 9.48251 1.000 37.67091 34 ASP B O 1
ATOM 4689 N N . ASN B 1 35 ? 3.60804 -89.62966 10.28460 1.000 37.30035 35 ASN B N 1
ATOM 4690 C CA . ASN B 1 35 ? 4.80006 -88.96340 10.79561 1.000 37.27835 35 ASN B CA 1
ATOM 4691 C C . ASN B 1 35 ? 5.39522 -89.73100 11.96895 1.000 37.30942 35 ASN B C 1
ATOM 4692 O O . ASN B 1 35 ? 6.61833 -89.90020 12.05032 1.000 38.05469 35 ASN B O 1
ATOM 4697 N N . LEU B 1 36 ? 4.54677 -90.21047 12.88215 1.000 38.63406 36 LEU B N 1
ATOM 4698 C CA . LEU B 1 36 ? 5.04150 -90.99848 14.00564 1.000 38.20562 36 LEU B CA 1
ATOM 4699 C C . LEU B 1 36 ? 5.68841 -92.29053 13.52952 1.000 38.61602 36 LEU B C 1
ATOM 4700 O O . LEU B 1 36 ? 6.68539 -92.74391 14.10266 1.000 40.33834 36 LEU B O 1
ATOM 4705 N N . LEU B 1 37 ? 5.14761 -92.88880 12.46991 1.000 37.34053 37 LEU B N 1
ATOM 4706 C CA . LEU B 1 37 ? 5.69318 -94.15084 11.98714 1.000 37.58977 37 LEU B CA 1
ATOM 4707 C C . LEU B 1 37 ? 7.10485 -93.96472 11.44939 1.000 38.22794 37 LEU B C 1
ATOM 4708 O O . LEU B 1 37 ? 7.97362 -94.81509 11.67160 1.000 39.58543 37 LEU B O 1
ATOM 4713 N N . HIS B 1 38 ? 7.35990 -92.85150 10.75924 1.000 38.51902 38 HIS B N 1
ATOM 4714 C CA . HIS B 1 38 ? 8.66855 -92.57974 10.17997 1.000 37.04168 38 HIS B CA 1
ATOM 4715 C C . HIS B 1 38 ? 9.56547 -91.75888 11.09818 1.000 37.25575 38 HIS B C 1
ATOM 4716 O O . HIS B 1 38 ? 10.66410 -91.37538 10.68505 1.000 38.44259 38 HIS B O 1
ATOM 4723 N N . GLY B 1 39 ? 9.12921 -91.48471 12.32355 1.000 38.53764 39 GLY B N 1
ATOM 4724 C CA . GLY B 1 39 ? 9.96363 -90.76431 13.27373 1.000 37.76033 39 GLY B CA 1
ATOM 4725 C C . GLY B 1 39 ? 10.30302 -89.33978 12.89125 1.000 38.94901 39 GLY B C 1
ATOM 4726 O O . GLY B 1 39 ? 11.43050 -88.89256 13.13209 1.000 40.78918 39 GLY B O 1
ATOM 4727 N N . ARG B 1 40 ? 9.35559 -88.61128 12.30445 1.000 38.48858 40 ARG B N 1
ATOM 4728 C CA . ARG B 1 40 ? 9.60944 -87.24214 11.87418 1.000 37.99389 40 ARG B CA 1
ATOM 4729 C C . ARG B 1 40 ? 9.46043 -86.26000 13.02799 1.000 38.43719 40 ARG B C 1
ATOM 4730 O O . ARG B 1 40 ? 8.73471 -86.50657 13.99558 1.000 40.30767 40 ARG B O 1
ATOM 4738 N N . GLU B 1 41 ? 10.14290 -85.12434 12.90450 1.000 39.59086 41 GLU B N 1
ATOM 4739 C CA . GLU B 1 41 ? 10.04897 -84.04039 13.87358 1.000 40.06553 41 GLU B CA 1
ATOM 4740 C C . GLU B 1 41 ? 9.20263 -82.92687 13.27651 1.000 40.07554 41 GLU B C 1
ATOM 4741 O O . GLU B 1 41 ? 9.45457 -82.48473 12.15067 1.000 39.31767 41 GLU B O 1
ATOM 4747 N N . GLY B 1 42 ? 8.20555 -82.47819 14.03162 1.000 37.07566 42 GLY B N 1
ATOM 4748 C CA . GLY B 1 42 ? 7.27876 -81.46266 13.58186 1.000 36.30493 42 GLY B CA 1
ATOM 4749 C C . GLY B 1 42 ? 7.51464 -80.07500 14.13223 1.000 36.58505 42 GLY B C 1
ATOM 4750 O O . GLY B 1 42 ? 6.65326 -79.20430 13.95866 1.000 37.27635 42 GLY B O 1
ATOM 4751 N N . VAL B 1 43 ? 8.63845 -79.83900 14.79644 1.000 37.34596 43 VAL B N 1
ATOM 4752 C CA . VAL B 1 43 ? 8.95518 -78.52051 15.32995 1.000 36.84300 43 VAL B CA 1
ATOM 4753 C C . VAL B 1 43 ? 9.49335 -77.64758 14.20398 1.000 36.29140 43 VAL B C 1
ATOM 4754 O O . VAL B 1 43 ? 10.22645 -78.12222 13.32850 1.000 35.97783 43 VAL B O 1
ATOM 4758 N N . THR B 1 44 ? 9.11919 -76.36932 14.21733 1.000 35.86883 44 THR B N 1
ATOM 4759 C CA . THR B 1 44 ? 9.50992 -75.40450 13.19779 1.000 35.24984 44 THR B CA 1
ATOM 4760 C C . THR B 1 44 ? 10.54629 -74.43434 13.75810 1.000 36.11903 44 THR B C 1
ATOM 4761 O O . THR B 1 44 ? 10.40205 -73.94259 14.88316 1.000 34.98423 44 THR B O 1
ATOM 4765 N N . PHE B 1 45 ? 11.58536 -74.15400 12.96951 1.000 34.82359 45 PHE B N 1
ATOM 4766 C CA . PHE B 1 45 ? 12.61521 -73.18445 13.32389 1.000 34.83605 45 PHE B CA 1
ATOM 4767 C C . PHE B 1 45 ? 12.51613 -71.96177 12.42292 1.000 35.67601 45 PHE B C 1
ATOM 4768 O O . PHE B 1 45 ? 12.32050 -72.08989 11.21085 1.000 38.11699 45 PHE B O 1
ATOM 4776 N N . TYR B 1 46 ? 12.64609 -70.77655 13.01943 1.000 36.75267 46 TYR B N 1
ATOM 4777 C CA . TYR B 1 46 ? 12.43803 -69.51668 12.31887 1.000 38.90534 46 TYR B CA 1
ATOM 4778 C C . TYR B 1 46 ? 13.69819 -68.65892 12.30941 1.000 38.35322 46 TYR B C 1
ATOM 4779 O O . TYR B 1 46 ? 14.54793 -68.75156 13.20231 1.000 37.86294 46 TYR B O 1
ATOM 4788 N N . ALA B 1 47 ? 13.79549 -67.80324 11.29556 1.000 42.34020 47 ALA B N 1
ATOM 4789 C CA . ALA B 1 47 ? 14.76672 -66.72533 11.30483 1.000 44.18872 47 ALA B CA 1
ATOM 4790 C C . ALA B 1 47 ? 14.25006 -65.56679 12.15507 1.000 47.13395 47 ALA B C 1
ATOM 4791 O O . ALA B 1 47 ? 13.06412 -65.48448 12.48465 1.000 48.94378 47 ALA B O 1
ATOM 4793 N N . LYS B 1 48 ? 15.15727 -64.64731 12.49572 1.000 46.81895 48 LYS B N 1
ATOM 4794 C CA . LYS B 1 48 ? 14.79266 -63.53762 13.37204 1.000 45.19328 48 LYS B CA 1
ATOM 4795 C C . LYS B 1 48 ? 13.68353 -62.69284 12.75909 1.000 48.79830 48 LYS B C 1
ATOM 4796 O O . LYS B 1 48 ? 12.76242 -62.26021 13.46043 1.000 48.98275 48 LYS B O 1
ATOM 4802 N N . ASP B 1 49 ? 13.76671 -62.43035 11.45416 1.000 55.61861 49 ASP B N 1
ATOM 4803 C CA . ASP B 1 49 ? 12.78604 -61.58461 10.78414 1.000 55.57595 49 ASP B CA 1
ATOM 4804 C C . ASP B 1 49 ? 11.43528 -62.27163 10.58273 1.000 55.33929 49 ASP B C 1
ATOM 4805 O O . ASP B 1 49 ? 10.43975 -61.58111 10.34033 1.000 54.94828 49 ASP B O 1
ATOM 4810 N N . GLU B 1 50 ? 11.37179 -63.60370 10.66759 1.000 49.74220 50 GLU B N 1
ATOM 4811 C CA . GLU B 1 50 ? 10.10339 -64.31706 10.53872 1.000 46.60545 50 GLU B CA 1
ATOM 4812 C C . GLU B 1 50 ? 9.22839 -64.22733 11.78541 1.000 47.47621 50 GLU B C 1
ATOM 4813 O O . GLU B 1 50 ? 8.04373 -64.57322 11.71335 1.000 47.82151 50 GLU B O 1
ATOM 4819 N N . ILE B 1 51 ? 9.77637 -63.79627 12.91859 1.000 47.61556 51 ILE B N 1
ATOM 4820 C CA . ILE B 1 51 ? 9.01890 -63.60036 14.15104 1.000 45.79701 51 ILE B CA 1
ATOM 4821 C C . ILE B 1 51 ? 8.70304 -62.11747 14.29259 1.000 46.50435 51 ILE B C 1
ATOM 4822 O O . ILE B 1 51 ? 9.61413 -61.28630 14.38572 1.000 47.52656 51 ILE B O 1
ATOM 4827 N N . GLU B 1 52 ? 7.41360 -61.77866 14.31152 1.000 46.22549 52 GLU B N 1
ATOM 4828 C CA . GLU B 1 52 ? 6.98139 -60.38682 14.32792 1.000 46.22663 52 GLU B CA 1
ATOM 4829 C C . GLU B 1 52 ? 6.44317 -59.95579 15.68684 1.000 45.56197 52 GLU B C 1
ATOM 4830 O O . GLU B 1 52 ? 5.68066 -58.98927 15.77167 1.000 46.88097 52 GLU B O 1
ATOM 4836 N N . VAL B 1 53 ? 6.82724 -60.65367 16.75068 1.000 44.99718 53 VAL B N 1
ATOM 4837 C CA . VAL B 1 53 ? 6.53283 -60.26529 18.11894 1.000 41.63490 53 VAL B CA 1
ATOM 4838 C C . VAL B 1 53 ? 7.83310 -60.32860 18.91417 1.000 40.05723 53 VAL B C 1
ATOM 4839 O O . VAL B 1 53 ? 8.89492 -60.63741 18.37515 1.000 41.30544 53 VAL B O 1
ATOM 4843 N N . ASP B 1 54 ? 7.73821 -60.02554 20.20763 1.000 37.94941 54 ASP B N 1
ATOM 4844 C CA . ASP B 1 54 ? 8.87264 -60.12765 21.12725 1.000 36.30170 54 ASP B CA 1
ATOM 4845 C C . ASP B 1 54 ? 10.06006 -59.28962 20.65686 1.000 35.19578 54 ASP B C 1
ATOM 4846 O O . ASP B 1 54 ? 11.20451 -59.74562 20.66371 1.000 35.11400 54 ASP B O 1
ATOM 4851 N N . GLU B 1 55 ? 9.78229 -58.04468 20.25186 1.000 36.55326 55 GLU B N 1
ATOM 4852 C CA . GLU B 1 55 ? 10.86071 -57.16889 19.79868 1.000 36.44596 55 GLU B CA 1
ATOM 4853 C C . GLU B 1 55 ? 11.93497 -57.00748 20.86162 1.000 36.40755 55 GLU B C 1
ATOM 4854 O O . GLU B 1 55 ? 13.11688 -56.86523 20.53323 1.000 36.67535 55 GLU B O 1
ATOM 4860 N N . THR B 1 56 ? 11.55023 -57.04762 22.13572 1.000 34.87678 56 THR B N 1
ATOM 4861 C CA . THR B 1 56 ? 12.50205 -56.85066 23.21753 1.000 35.37128 56 THR B CA 1
ATOM 4862 C C . THR B 1 56 ? 13.38149 -58.06678 23.47172 1.000 35.74968 56 THR B C 1
ATOM 4863 O O . THR B 1 56 ? 14.44642 -57.92253 24.08304 1.000 36.80126 56 THR B O 1
ATOM 4867 N N . LEU B 1 57 ? 12.98243 -59.24807 22.99836 1.000 35.76696 57 LEU B N 1
ATOM 4868 C CA . LEU B 1 57 ? 13.69724 -60.47918 23.29987 1.000 35.50901 57 LEU B CA 1
ATOM 4869 C C . LEU B 1 57 ? 14.37111 -61.11782 22.09189 1.000 36.61891 57 LEU B C 1
ATOM 4870 O O . LEU B 1 57 ? 15.23941 -61.97919 22.27755 1.000 35.73237 57 LEU B O 1
ATOM 4875 N N . ILE B 1 58 ? 14.02403 -60.70134 20.86947 1.000 36.61416 58 ILE B N 1
ATOM 4876 C CA . ILE B 1 58 ? 14.44161 -61.43355 19.67513 1.000 36.56915 58 ILE B CA 1
ATOM 4877 C C . ILE B 1 58 ? 15.96028 -61.45798 19.53688 1.000 36.93415 58 ILE B C 1
ATOM 4878 O O . ILE B 1 58 ? 16.52097 -62.37805 18.92922 1.000 36.17350 58 ILE B O 1
ATOM 4883 N N . ASN B 1 59 ? 16.65060 -60.46930 20.09852 1.000 37.73457 59 ASN B N 1
ATOM 4884 C CA . ASN B 1 59 ? 18.10276 -60.39418 20.02374 1.000 38.04416 59 ASN B CA 1
ATOM 4885 C C . ASN B 1 59 ? 18.78793 -60.91555 21.28163 1.000 38.34505 59 ASN B C 1
ATOM 4886 O O . ASN B 1 59 ? 19.99998 -60.74516 21.43254 1.000 39.45715 59 ASN B O 1
ATOM 4891 N N . SER B 1 60 ? 18.05177 -61.52818 22.18270 1.000 37.48241 60 SER B N 1
ATOM 4892 C CA . SER B 1 60 ? 18.71260 -62.08075 23.35317 1.000 37.85995 60 SER B CA 1
ATOM 4893 C C . SER B 1 60 ? 19.42429 -63.37876 22.97965 1.000 38.03571 60 SER B C 1
ATOM 4894 O O . SER B 1 60 ? 18.93255 -64.13687 22.13718 1.000 37.38323 60 SER B O 1
ATOM 4897 N N . PRO B 1 61 ? 20.58488 -63.65523 23.57627 1.000 38.99642 61 PRO B N 1
ATOM 4898 C CA . PRO B 1 61 ? 21.25986 -64.92929 23.28959 1.000 39.23701 61 PRO B CA 1
ATOM 4899 C C . PRO B 1 61 ? 20.46269 -66.13757 23.73793 1.000 38.22686 61 PRO B C 1
ATOM 4900 O O . PRO B 1 61 ? 20.70429 -67.24253 23.23621 1.000 38.18430 61 PRO B O 1
ATOM 4904 N N . ALA B 1 62 ? 19.50142 -65.96027 24.64265 1.000 37.47783 62 ALA B N 1
ATOM 4905 C CA . ALA B 1 62 ? 18.71825 -67.06110 25.18364 1.000 36.60887 62 ALA B CA 1
ATOM 4906 C C . ALA B 1 62 ? 17.41951 -67.31108 24.42881 1.000 35.42469 62 ALA B C 1
ATOM 4907 O O . ALA B 1 62 ? 16.69614 -68.25300 24.77014 1.000 34.70023 62 ALA B O 1
ATOM 4909 N N . TYR B 1 63 ? 17.11094 -66.51830 23.40736 1.000 35.29207 63 TYR B N 1
ATOM 4910 C CA . TYR B 1 63 ? 15.85915 -66.68926 22.68466 1.000 34.26713 63 TYR B CA 1
ATOM 4911 C C . TYR B 1 63 ? 16.01113 -67.80093 21.65391 1.000 34.17719 63 TYR B C 1
ATOM 4912 O O . TYR B 1 63 ? 16.92913 -67.77689 20.82735 1.000 34.93449 63 TYR B O 1
ATOM 4921 N N . VAL B 1 64 ? 15.11947 -68.78400 21.72101 1.000 33.34191 64 VAL B N 1
ATOM 4922 C CA . VAL B 1 64 ? 15.13122 -69.94265 20.83725 1.000 33.23488 64 VAL B CA 1
ATOM 4923 C C . VAL B 1 64 ? 13.96434 -69.79293 19.87441 1.000 32.49571 64 VAL B C 1
ATOM 4924 O O . VAL B 1 64 ? 12.80194 -69.79443 20.29612 1.000 34.20124 64 VAL B O 1
ATOM 4928 N N . ARG B 1 65 ? 14.26439 -69.67845 18.58352 1.000 32.88274 65 ARG B N 1
ATOM 4929 C CA . ARG B 1 65 ? 13.23173 -69.42798 17.57693 1.000 32.36495 65 ARG B CA 1
ATOM 4930 C C . ARG B 1 65 ? 12.61280 -70.73671 17.07962 1.000 33.30248 65 ARG B C 1
ATOM 4931 O O . ARG B 1 65 ? 12.65686 -71.07557 15.89862 1.000 34.84556 65 ARG B O 1
ATOM 4939 N N . ALA B 1 66 ? 11.97869 -71.45414 18.00416 1.000 32.41536 66 ALA B N 1
ATOM 4940 C CA . ALA B 1 66 ? 11.40136 -72.75630 17.70195 1.000 33.33306 66 ALA B CA 1
ATOM 4941 C C . ALA B 1 66 ? 10.04659 -72.89375 18.38022 1.000 31.96554 66 ALA B C 1
ATOM 4942 O O . ALA B 1 66 ? 9.86082 -72.42635 19.50668 1.000 31.55141 66 ALA B O 1
ATOM 4944 N N . THR B 1 67 ? 9.10134 -73.52542 17.68289 1.000 33.44112 67 THR B N 1
ATOM 4945 C CA . THR B 1 67 ? 7.75551 -73.72019 18.20967 1.000 33.15359 67 THR B CA 1
ATOM 4946 C C . THR B 1 67 ? 7.06520 -74.83908 17.44346 1.000 32.51986 67 THR B C 1
ATOM 4947 O O . THR B 1 67 ? 7.46237 -75.19732 16.33023 1.000 32.97857 67 THR B O 1
ATOM 4951 N N . GLY B 1 68 ? 6.02643 -75.39166 18.06586 1.000 33.03476 68 GLY B N 1
ATOM 4952 C CA . GLY B 1 68 ? 5.15020 -76.32477 17.38696 1.000 32.58364 68 GLY B CA 1
ATOM 4953 C C . GLY B 1 68 ? 3.94581 -75.60727 16.81082 1.000 37.84259 68 GLY B C 1
ATOM 4954 O O . GLY B 1 68 ? 2.92692 -75.44059 17.48640 1.000 28.24302 68 GLY B O 1
ATOM 4955 N N . ALA B 1 69 ? 4.05462 -75.17307 15.55984 1.000 32.19287 69 ALA B N 1
ATOM 4956 C CA . ALA B 1 69 ? 3.01558 -74.36087 14.94707 1.000 31.90505 69 ALA B CA 1
ATOM 4957 C C . ALA B 1 69 ? 1.81584 -75.21651 14.55683 1.000 32.14622 69 ALA B C 1
ATOM 4958 O O . ALA B 1 69 ? 1.94719 -76.39550 14.21634 1.000 32.88557 69 ALA B O 1
ATOM 4960 N N . LEU B 1 70 ? 0.63571 -74.60876 14.61937 1.000 31.66124 70 LEU B N 1
ATOM 4961 C CA . LEU B 1 70 ? -0.60743 -75.22662 14.17381 1.000 34.18853 70 LEU B CA 1
ATOM 4962 C C . LEU B 1 70 ? -1.02222 -74.56112 12.86979 1.000 37.44857 70 LEU B C 1
ATOM 4963 O O . LEU B 1 70 ? -1.47805 -73.41350 12.87445 1.000 37.60771 70 LEU B O 1
ATOM 4968 N N . ASP B 1 71 ? -0.86479 -75.27678 11.75929 1.000 38.85687 71 ASP B N 1
ATOM 4969 C CA . ASP B 1 71 ? -1.20983 -74.71402 10.46223 1.000 41.13105 71 ASP B CA 1
ATOM 4970 C C . ASP B 1 71 ? -2.70299 -74.40918 10.39944 1.000 41.27820 71 ASP B C 1
ATOM 4971 O O . ASP B 1 71 ? -3.53474 -75.23582 10.78461 1.000 42.06610 71 ASP B O 1
ATOM 4976 N N . GLY B 1 72 ? -3.03799 -73.21029 9.92781 1.000 44.36961 72 GLY B N 1
ATOM 4977 C CA . GLY B 1 72 ? -4.42658 -72.81413 9.78824 1.000 44.85265 72 GLY B CA 1
ATOM 4978 C C . GLY B 1 72 ? -5.15012 -72.53532 11.08671 1.000 44.38988 72 GLY B C 1
ATOM 4979 O O . GLY B 1 72 ? -6.37143 -72.70840 11.15294 1.000 44.31550 72 GLY B O 1
ATOM 4980 N N . TYR B 1 73 ? -4.42960 -72.09541 12.12453 1.000 39.62201 73 TYR B N 1
ATOM 4981 C CA . TYR B 1 73 ? -5.05767 -71.77468 13.40489 1.000 37.86139 73 TYR B CA 1
ATOM 4982 C C . TYR B 1 73 ? -6.06861 -70.64462 13.29348 1.000 38.95185 73 TYR B C 1
ATOM 4983 O O . TYR B 1 73 ? -6.90862 -70.49095 14.18749 1.000 38.32145 73 TYR B O 1
ATOM 4992 N N . ASP B 1 74 ? -5.98034 -69.82933 12.24417 1.000 39.33420 74 ASP B N 1
ATOM 4993 C CA . ASP B 1 74 ? -6.88141 -68.70700 12.03659 1.000 39.21158 74 ASP B CA 1
ATOM 4994 C C . ASP B 1 74 ? -7.88777 -68.95971 10.92401 1.000 41.48321 74 ASP B C 1
ATOM 4995 O O . ASP B 1 74 ? -8.63605 -68.04484 10.56407 1.000 40.23195 74 ASP B O 1
ATOM 5000 N N . GLU B 1 75 ? -7.90157 -70.15735 10.34885 1.000 43.32482 75 GLU B N 1
ATOM 5001 C CA . GLU B 1 75 ? -8.74206 -70.47452 9.20555 1.000 45.71308 75 GLU B CA 1
ATOM 5002 C C . GLU B 1 75 ? -10.02570 -71.15745 9.65920 1.000 44.61308 75 GLU B C 1
ATOM 5003 O O . GLU B 1 75 ? -10.03868 -71.91673 10.63036 1.000 42.67351 75 GLU B O 1
ATOM 5009 N N . PHE B 1 76 ? -11.10802 -70.88176 8.93780 1.000 46.60547 76 PHE B N 1
ATOM 5010 C CA . PHE B 1 76 ? -12.42219 -71.38392 9.30848 1.000 44.87578 76 PHE B CA 1
ATOM 5011 C C . PHE B 1 76 ? -13.33392 -71.28751 8.09639 1.000 45.13926 76 PHE B C 1
ATOM 5012 O O . PHE B 1 76 ? -13.11431 -70.47404 7.19851 1.000 46.28148 76 PHE B O 1
ATOM 5020 N N . ASP B 1 77 ? -14.36592 -72.13206 8.08361 1.000 43.65752 77 ASP B N 1
ATOM 5021 C CA . ASP B 1 77 ? -15.38782 -72.13838 7.03829 1.000 42.06033 77 ASP B CA 1
ATOM 5022 C C . ASP B 1 77 ? -16.74120 -71.96562 7.71746 1.000 40.34193 77 ASP B C 1
ATOM 5023 O O . ASP B 1 77 ? -17.45774 -72.94830 7.95751 1.000 39.08808 77 ASP B O 1
ATOM 5028 N N . PRO B 1 78 ? -17.12603 -70.72871 8.03758 1.000 39.42659 78 PRO B N 1
ATOM 5029 C CA . PRO B 1 78 ? -18.31883 -70.53225 8.87426 1.000 38.10066 78 PRO B CA 1
ATOM 5030 C C . PRO B 1 78 ? -19.62524 -70.90547 8.19792 1.000 38.78841 78 PRO B C 1
ATOM 5031 O O . PRO B 1 78 ? -20.57452 -71.28546 8.89308 1.000 38.13972 78 PRO B O 1
ATOM 5035 N N . ALA B 1 79 ? -19.71029 -70.82671 6.87009 1.000 41.15258 79 ALA B N 1
ATOM 5036 C CA . ALA B 1 79 ? -20.98652 -71.08643 6.21247 1.000 40.89274 79 ALA B CA 1
ATOM 5037 C C . ALA B 1 79 ? -21.45158 -72.52462 6.40922 1.000 41.69247 79 ALA B C 1
ATOM 5038 O O . ALA B 1 79 ? -22.65955 -72.77848 6.48422 1.000 41.76994 79 ALA B O 1
ATOM 5040 N N . VAL B 1 80 ? -20.51685 -73.47451 6.49738 1.000 40.36059 80 VAL B N 1
ATOM 5041 C CA . VAL B 1 80 ? -20.88124 -74.87708 6.68950 1.000 39.38229 80 VAL B CA 1
ATOM 5042 C C . VAL B 1 80 ? -21.57670 -75.08695 8.03051 1.000 39.11380 80 VAL B C 1
ATOM 5043 O O . VAL B 1 80 ? -22.38389 -76.01251 8.18375 1.000 40.42877 80 VAL B O 1
ATOM 5047 N N . PHE B 1 81 ? -21.27828 -74.24901 9.02081 1.000 37.20469 81 PHE B N 1
ATOM 5048 C CA . PHE B 1 81 ? -21.82801 -74.40071 10.36148 1.000 35.76732 81 PHE B CA 1
ATOM 5049 C C . PHE B 1 81 ? -23.03279 -73.50895 10.61562 1.000 35.79091 81 PHE B C 1
ATOM 5050 O O . PHE B 1 81 ? -23.63417 -73.59919 11.69088 1.000 36.52826 81 PHE B O 1
ATOM 5058 N N . GLY B 1 82 ? -23.40546 -72.66169 9.65994 1.000 35.43895 82 GLY B N 1
ATOM 5059 C CA . GLY B 1 82 ? -24.43809 -71.67448 9.90544 1.000 35.45935 82 GLY B CA 1
ATOM 5060 C C . GLY B 1 82 ? -23.96573 -70.46427 10.67860 1.000 35.59969 82 GLY B C 1
ATOM 5061 O O . GLY B 1 82 ? -24.78748 -69.76223 11.27598 1.000 35.19666 82 GLY B O 1
ATOM 5062 N N . VAL B 1 83 ? -22.66077 -70.19118 10.66871 1.000 35.87892 83 VAL B N 1
ATOM 5063 C CA . VAL B 1 83 ? -22.04848 -69.09482 11.40939 1.000 34.83206 83 VAL B CA 1
ATOM 5064 C C . VAL B 1 83 ? -21.86046 -67.91299 10.47031 1.000 34.34259 83 VAL B C 1
ATOM 5065 O O . VAL B 1 83 ? -21.44375 -68.08293 9.31905 1.000 36.56518 83 VAL B O 1
ATOM 5069 N N . SER B 1 84 ? -22.16697 -66.71274 10.95334 1.000 34.12845 84 SER B N 1
ATOM 5070 C CA . SER B 1 84 ? -21.94885 -65.52010 10.15076 1.000 32.77103 84 SER B CA 1
ATOM 5071 C C . SER B 1 84 ? -20.46706 -65.15085 10.13426 1.000 33.16349 84 SER B C 1
ATOM 5072 O O . SER B 1 84 ? -19.67796 -65.59728 10.97167 1.000 33.58595 84 SER B O 1
ATOM 5075 N N . ASP B 1 85 ? -20.08923 -64.32165 9.15777 1.000 33.37934 85 ASP B N 1
ATOM 5076 C CA . ASP B 1 85 ? -18.70359 -63.87010 9.09338 1.000 33.40136 85 ASP B CA 1
ATOM 5077 C C . ASP B 1 85 ? -18.35660 -63.02180 10.30611 1.000 33.62606 85 ASP B C 1
ATOM 5078 O O . ASP B 1 85 ? -17.25511 -63.13190 10.85866 1.000 33.69775 85 ASP B O 1
ATOM 5083 N N . ARG B 1 86 ? -19.30357 -62.19985 10.75985 1.000 35.69270 86 ARG B N 1
ATOM 5084 C CA . ARG B 1 86 ? -19.06660 -61.38413 11.94283 1.000 37.42681 86 ARG B CA 1
ATOM 5085 C C . ARG B 1 86 ? -18.78916 -62.25858 13.15771 1.000 32.33012 86 ARG B C 1
ATOM 5086 O O . ARG B 1 86 ? -17.87094 -61.98185 13.93883 1.000 36.41396 86 ARG B O 1
ATOM 5094 N N . MET B 1 87 ? -19.55715 -63.33942 13.31106 1.000 33.93177 87 MET B N 1
ATOM 5095 C CA . MET B 1 87 ? -19.37254 -64.24639 14.43679 1.000 33.33537 87 MET B CA 1
ATOM 5096 C C . MET B 1 87 ? -18.08081 -65.04573 14.31500 1.000 33.48669 87 MET B C 1
ATOM 5097 O O . MET B 1 87 ? -17.44041 -65.34129 15.33064 1.000 33.80309 87 MET B O 1
ATOM 5102 N N . ALA B 1 88 ? -17.66863 -65.38583 13.09107 1.000 33.60382 88 ALA B N 1
ATOM 5103 C CA . ALA B 1 88 ? -16.43873 -66.15205 12.92429 1.000 33.55021 88 ALA B CA 1
ATOM 5104 C C . ALA B 1 88 ? -15.22362 -65.35134 13.37846 1.000 34.35335 88 ALA B C 1
ATOM 5105 O O . ALA B 1 88 ? -14.29249 -65.90573 13.97439 1.000 33.93022 88 ALA B O 1
ATOM 5107 N N . ALA B 1 89 ? -15.23032 -64.03780 13.14077 1.000 34.11518 89 ALA B N 1
ATOM 5108 C CA . ALA B 1 89 ? -14.13783 -63.20181 13.62116 1.000 35.49671 89 ALA B CA 1
ATOM 5109 C C . ALA B 1 89 ? -14.21438 -62.99640 15.12875 1.000 35.23772 89 ALA B C 1
ATOM 5110 O O . ALA B 1 89 ? -13.18486 -62.77726 15.77798 1.000 37.33684 89 ALA B O 1
ATOM 5112 N N . ALA B 1 90 ? -15.42161 -63.03718 15.69660 1.000 34.67521 90 ALA B N 1
ATOM 5113 C CA . ALA B 1 90 ? -15.58648 -62.86088 17.13360 1.000 33.38747 90 ALA B CA 1
ATOM 5114 C C . ALA B 1 90 ? -15.17202 -64.09719 17.92137 1.000 32.97379 90 ALA B C 1
ATOM 5115 O O . ALA B 1 90 ? -14.74337 -63.97587 19.07446 1.000 32.94298 90 ALA B O 1
ATOM 5117 N N . MET B 1 91 ? -15.30236 -65.28108 17.33014 1.000 32.56331 91 MET B N 1
ATOM 5118 C CA . MET B 1 91 ? -14.92295 -66.51448 18.00669 1.000 31.53583 91 MET B CA 1
ATOM 5119 C C . MET B 1 91 ? -13.41363 -66.58295 18.18761 1.000 32.98108 91 MET B C 1
ATOM 5120 O O . MET B 1 91 ? -12.64796 -66.24178 17.28022 1.000 34.44722 91 MET B O 1
ATOM 5125 N N . THR B 1 92 ? -12.97899 -67.02917 19.36562 1.000 33.51439 92 THR B N 1
ATOM 5126 C CA . THR B 1 92 ? -11.55913 -67.25276 19.56764 1.000 34.29259 92 THR B CA 1
ATOM 5127 C C . THR B 1 92 ? -11.08547 -68.37230 18.64444 1.000 35.05731 92 THR B C 1
ATOM 5128 O O . THR B 1 92 ? -11.88277 -69.20448 18.20897 1.000 36.29987 92 THR B O 1
ATOM 5132 N N . PRO B 1 93 ? -9.79474 -68.40182 18.31045 1.000 32.90132 93 PRO B N 1
ATOM 5133 C CA . PRO B 1 93 ? -9.29331 -69.50601 17.47665 1.000 42.02101 93 PRO B CA 1
ATOM 5134 C C . PRO B 1 93 ? -9.54516 -70.87852 18.07900 1.000 37.75443 93 PRO B C 1
ATOM 5135 O O . PRO B 1 93 ? -9.75038 -71.84493 17.33490 1.000 39.73446 93 PRO B O 1
ATOM 5139 N N . GLU B 1 94 ? -9.54743 -70.99429 19.40874 1.000 44.74808 94 GLU B N 1
ATOM 5140 C CA . GLU B 1 94 ? -9.85035 -72.27663 20.03664 1.000 43.71520 94 GLU B CA 1
ATOM 5141 C C . GLU B 1 94 ? -11.30849 -72.67218 19.82707 1.000 42.47991 94 GLU B C 1
ATOM 5142 O O . GLU B 1 94 ? -11.61263 -73.86201 19.69328 1.000 43.33224 94 GLU B O 1
ATOM 5148 N N . HIS B 1 95 ? -12.21651 -71.69480 19.78530 1.000 35.77396 95 HIS B N 1
ATOM 5149 C CA . HIS B 1 95 ? -13.61416 -71.98418 19.47718 1.000 37.23450 95 HIS B CA 1
ATOM 5150 C C . HIS B 1 95 ? -13.75033 -72.59044 18.08665 1.000 36.75319 95 HIS B C 1
ATOM 5151 O O . HIS B 1 95 ? -14.44349 -73.59643 17.89594 1.000 34.76505 95 HIS B O 1
ATOM 5158 N N . ARG B 1 96 ? -13.09499 -71.97889 17.09696 1.000 36.28982 96 ARG B N 1
ATOM 5159 C CA . ARG B 1 96 ? -13.22845 -72.43362 15.71835 1.000 34.42627 96 ARG B CA 1
ATOM 5160 C C . ARG B 1 96 ? -12.52260 -73.76385 15.50424 1.000 39.49407 96 ARG B C 1
ATOM 5161 O O . ARG B 1 96 ? -13.07025 -74.67491 14.87505 1.000 35.77020 96 ARG B O 1
ATOM 5169 N N . VAL B 1 97 ? -11.30037 -73.89651 16.01271 1.000 34.63169 97 VAL B N 1
ATOM 5170 C CA . VAL B 1 97 ? -10.56005 -75.12848 15.77743 1.000 34.62469 97 VAL B CA 1
ATOM 5171 C C . VAL B 1 97 ? -11.28770 -76.30553 16.41340 1.000 39.21077 97 VAL B C 1
ATOM 5172 O O . VAL B 1 97 ? -11.44160 -77.36467 15.79242 1.000 39.42782 97 VAL B O 1
ATOM 5176 N N . PHE B 1 98 ? -11.79096 -76.12899 17.63866 1.000 32.60750 98 PHE B N 1
ATOM 5177 C CA . PHE B 1 98 ? -12.50621 -77.22585 18.28477 1.000 32.19027 98 PHE B CA 1
ATOM 5178 C C . PHE B 1 98 ? -13.83801 -77.50320 17.59830 1.000 33.47674 98 PHE B C 1
ATOM 5179 O O . PHE B 1 98 ? -14.27923 -78.65703 17.54075 1.000 34.27715 98 PHE B O 1
ATOM 5187 N N . LEU B 1 99 ? -14.51835 -76.45936 17.11565 1.000 34.84126 99 LEU B N 1
ATOM 5188 C CA . LEU B 1 99 ? -15.76966 -76.67845 16.39730 1.000 47.86428 99 LEU B CA 1
ATOM 5189 C C . LEU B 1 99 ? -15.53758 -77.46696 15.11262 1.000 49.80568 99 LEU B C 1
ATOM 5190 O O . LEU B 1 99 ? -16.28163 -78.40593 14.81121 1.000 48.03892 99 LEU B O 1
ATOM 5195 N N . GLU B 1 100 ? -14.49398 -77.11914 14.35378 1.000 38.65122 100 GLU B N 1
ATOM 5196 C CA . GLU B 1 100 ? -14.19793 -77.85495 13.12501 1.000 38.62706 100 GLU B CA 1
ATOM 5197 C C . GLU B 1 100 ? -13.78767 -79.29494 13.40623 1.000 35.63913 100 GLU B C 1
ATOM 5198 O O . GLU B 1 100 ? -14.12089 -80.19508 12.62784 1.000 34.82292 100 GLU B O 1
ATOM 5204 N N . ALA B 1 101 ? -13.08298 -79.53622 14.51426 1.000 35.74671 101 ALA B N 1
ATOM 5205 C CA . ALA B 1 101 ? -12.66637 -80.89576 14.83077 1.000 34.54524 101 ALA B CA 1
ATOM 5206 C C . ALA B 1 101 ? -13.84594 -81.74379 15.28276 1.000 33.72447 101 ALA B C 1
ATOM 5207 O O . ALA B 1 101 ? -13.88767 -82.94749 15.00310 1.000 33.18960 101 ALA B O 1
ATOM 5209 N N . SER B 1 102 ? -14.81713 -81.13495 15.96321 1.000 33.25082 102 SER B N 1
ATOM 5210 C CA . SER B 1 102 ? -16.01038 -81.87236 16.35779 1.000 33.55327 102 SER B CA 1
ATOM 5211 C C . SER B 1 102 ? -16.80708 -82.31330 15.13585 1.000 33.51196 102 SER B C 1
ATOM 5212 O O . SER B 1 102 ? -17.31922 -83.43749 15.09134 1.000 33.93908 102 SER B O 1
ATOM 5215 N N . TRP B 1 103 ? -16.92243 -81.43778 14.13489 1.000 34.28680 103 TRP B N 1
ATOM 5216 C CA . TRP B 1 103 ? -17.53435 -81.82745 12.87105 1.000 33.03469 103 TRP B CA 1
ATOM 5217 C C . TRP B 1 103 ? -16.79874 -83.00723 12.25047 1.000 34.43207 103 TRP B C 1
ATOM 5218 O O . TRP B 1 103 ? -17.42731 -83.95612 11.76928 1.000 34.55062 103 TRP B O 1
ATOM 5229 N N . GLU B 1 104 ? -15.46218 -82.97162 12.26377 1.000 34.85686 104 GLU B N 1
ATOM 5230 C CA . GLU B 1 104 ? -14.68661 -84.03093 11.62609 1.000 34.10716 104 GLU B CA 1
ATOM 5231 C C . GLU B 1 104 ? -14.82664 -85.34983 12.37606 1.000 33.57362 104 GLU B C 1
ATOM 5232 O O . GLU B 1 104 ? -14.89801 -86.41524 11.75397 1.000 35.80074 104 GLU B O 1
ATOM 5238 N N . VAL B 1 105 ? -14.89264 -85.30107 13.71025 1.000 33.53182 105 VAL B N 1
ATOM 5239 C CA . VAL B 1 105 ? -14.94811 -86.53899 14.48110 1.000 31.87747 105 VAL B CA 1
ATOM 5240 C C . VAL B 1 105 ? -16.28876 -87.23808 14.29778 1.000 32.43046 105 VAL B C 1
ATOM 5241 O O . VAL B 1 105 ? -16.35230 -88.47225 14.30382 1.000 33.17761 105 VAL B O 1
ATOM 5245 N N . MET B 1 106 ? -17.37334 -86.48218 14.10447 1.000 32.89272 106 MET B N 1
ATOM 5246 C CA . MET B 1 106 ? -18.64933 -87.11550 13.78886 1.000 32.83110 106 MET B CA 1
ATOM 5247 C C . MET B 1 106 ? -18.60414 -87.73596 12.40222 1.000 33.50774 106 MET B C 1
ATOM 5248 O O . MET B 1 106 ? -19.18185 -88.80413 12.17537 1.000 34.99797 106 MET B O 1
ATOM 5253 N N . GLU B 1 107 ? -17.91372 -87.07899 11.46501 1.000 34.19676 107 GLU B N 1
ATOM 5254 C CA . GLU B 1 107 ? -17.74757 -87.63058 10.12341 1.000 35.33217 107 GLU B CA 1
ATOM 5255 C C . GLU B 1 107 ? -16.89489 -88.89468 10.14059 1.000 35.18181 107 GLU B C 1
ATOM 5256 O O . GLU B 1 107 ? -17.22086 -89.87727 9.46225 1.000 35.68155 107 GLU B O 1
ATOM 5262 N N . ASP B 1 108 ? -15.80143 -88.89195 10.90994 1.000 33.61058 108 ASP B N 1
ATOM 5263 C CA . ASP B 1 108 ? -14.92823 -90.05921 10.94234 1.000 33.73597 108 ASP B CA 1
ATOM 5264 C C . ASP B 1 108 ? -15.65848 -91.28151 11.47777 1.000 36.35761 108 ASP B C 1
ATOM 5265 O O . ASP B 1 108 ? -15.44646 -92.40157 10.99819 1.000 37.94300 108 ASP B O 1
ATOM 5270 N N . ALA B 1 109 ? -16.53564 -91.08788 12.45735 1.000 35.66731 109 ALA B N 1
ATOM 5271 C CA . ALA B 1 109 ? -17.33669 -92.18850 12.96946 1.000 35.08793 109 ALA B CA 1
ATOM 5272 C C . ALA B 1 109 ? -18.54057 -92.49420 12.09537 1.000 36.63445 109 ALA B C 1
ATOM 5273 O O . ALA B 1 109 ? -19.26214 -93.45323 12.38835 1.000 38.06279 109 ALA B O 1
ATOM 5275 N N . SER B 1 110 ? -18.76622 -91.70906 11.03883 1.000 36.83601 110 SER B N 1
ATOM 5276 C CA . SER B 1 110 ? -19.92271 -91.86677 10.15543 1.000 37.48909 110 SER B CA 1
ATOM 5277 C C . SER B 1 110 ? -21.23797 -91.74132 10.92383 1.000 37.17217 110 SER B C 1
ATOM 5278 O O . SER B 1 110 ? -22.09689 -92.62194 10.87809 1.000 37.90486 110 SER B O 1
ATOM 5281 N N . TYR B 1 111 ? -21.39112 -90.63112 11.64249 1.000 36.13495 111 TYR B N 1
ATOM 5282 C CA . TYR B 1 111 ? -22.64305 -90.30693 12.31643 1.000 37.79293 111 TYR B CA 1
ATOM 5283 C C . TYR B 1 111 ? -23.08534 -88.91350 11.89781 1.000 38.60634 111 TYR B C 1
ATOM 5284 O O . TYR B 1 111 ? -22.33970 -87.94421 12.07393 1.000 37.85020 111 TYR B O 1
ATOM 5293 N N . ASP B 1 112 ? -24.28655 -88.82072 11.33343 1.000 39.51898 112 ASP B N 1
ATOM 5294 C CA . ASP B 1 112 ? -24.86961 -87.53018 10.99118 1.000 40.68441 112 ASP B CA 1
ATOM 5295 C C . ASP B 1 112 ? -25.54187 -86.94779 12.22746 1.000 42.77967 112 ASP B C 1
ATOM 5296 O O . ASP B 1 112 ? -26.50773 -87.53522 12.72623 1.000 44.59807 112 ASP B O 1
ATOM 5301 N N . PRO B 1 113 ? -25.07716 -85.80942 12.74757 1.000 43.05784 113 PRO B N 1
ATOM 5302 C CA . PRO B 1 113 ? -25.66867 -85.28388 13.98916 1.000 43.24556 113 PRO B CA 1
ATOM 5303 C C . PRO B 1 113 ? -27.15388 -84.97960 13.87832 1.000 46.69983 113 PRO B C 1
ATOM 5304 O O . PRO B 1 113 ? -27.86976 -85.07393 14.88390 1.000 47.02317 113 PRO B O 1
ATOM 5308 N N . GLU B 1 114 ? -27.64389 -84.62433 12.68866 1.000 53.73415 114 GLU B N 1
ATOM 5309 C CA . GLU B 1 114 ? -29.07416 -84.38367 12.52837 1.000 55.34432 114 GLU B CA 1
ATOM 5310 C C . GLU B 1 114 ? -29.89746 -85.63941 12.77862 1.000 54.62008 114 GLU B C 1
ATOM 5311 O O . GLU B 1 114 ? -31.05660 -85.54607 13.19414 1.000 54.85814 114 GLU B O 1
ATOM 5317 N N . ARG B 1 115 ? -29.32862 -86.81617 12.53147 1.000 49.45470 115 ARG B N 1
ATOM 5318 C CA . ARG B 1 115 ? -30.07395 -88.06468 12.60489 1.000 48.21015 115 ARG B CA 1
ATOM 5319 C C . ARG B 1 115 ? -29.68041 -88.92198 13.79565 1.000 49.24869 115 ARG B C 1
ATOM 5320 O O . ARG B 1 115 ? -30.10131 -90.07979 13.87571 1.000 50.09876 115 ARG B O 1
ATOM 5328 N N . VAL B 1 116 ? -28.89068 -88.38623 14.72272 1.000 51.18555 116 VAL B N 1
ATOM 5329 C CA . VAL B 1 116 ? -28.55568 -89.12592 15.93314 1.000 52.23636 116 VAL B CA 1
ATOM 5330 C C . VAL B 1 116 ? -29.76692 -89.11742 16.85442 1.000 54.80717 116 VAL B C 1
ATOM 5331 O O . VAL B 1 116 ? -30.29193 -88.05450 17.20542 1.000 53.67935 116 VAL B O 1
ATOM 5335 N N . ARG B 1 117 ? -30.21627 -90.30473 17.24927 1.000 61.90770 117 ARG B N 1
ATOM 5336 C CA . ARG B 1 117 ? -31.44091 -90.43437 18.02282 1.000 62.83394 117 ARG B CA 1
ATOM 5337 C C . ARG B 1 117 ? -31.21923 -90.31536 19.52529 1.000 62.95081 117 ARG B C 1
ATOM 5338 O O . ARG B 1 117 ? -32.19449 -90.14484 20.26415 1.000 63.68632 117 ARG B O 1
ATOM 5346 N N . GLY B 1 118 ? -29.97417 -90.39402 19.99621 1.000 57.60415 118 GLY B N 1
ATOM 5347 C CA . GLY B 1 118 ? -29.68336 -90.41698 21.41126 1.000 51.14511 118 GLY B CA 1
ATOM 5348 C C . GLY B 1 118 ? -29.18917 -89.08199 21.94345 1.000 47.68209 118 GLY B C 1
ATOM 5349 O O . GLY B 1 118 ? -29.21358 -88.04966 21.27011 1.000 47.03164 118 GLY B O 1
ATOM 5350 N N . GLU B 1 119 ? -28.74295 -89.11687 23.19558 1.000 43.62283 119 GLU B N 1
ATOM 5351 C CA . GLU B 1 119 ? -28.16135 -87.95722 23.85722 1.000 40.39484 119 GLU B CA 1
ATOM 5352 C C . GLU B 1 119 ? -26.65401 -87.96292 23.64939 1.000 38.64302 119 GLU B C 1
ATOM 5353 O O . GLU B 1 119 ? -25.98486 -88.95516 23.94890 1.000 39.04248 119 GLU B O 1
ATOM 5359 N N . VAL B 1 120 ? -26.12315 -86.86158 23.13197 1.000 38.08162 120 VAL B N 1
ATOM 5360 C CA . VAL B 1 120 ? -24.69571 -86.72106 22.87796 1.000 36.12019 120 VAL B CA 1
ATOM 5361 C C . VAL B 1 120 ? -24.13325 -85.69143 23.84377 1.000 34.98820 120 VAL B C 1
ATOM 5362 O O . VAL B 1 120 ? -24.63948 -84.56720 23.92684 1.000 35.45200 120 VAL B O 1
ATOM 5366 N N . GLY B 1 121 ? -23.09865 -86.07824 24.57998 1.000 31.94970 121 GLY B N 1
ATOM 5367 C CA . GLY B 1 121 ? -22.39060 -85.16721 25.46230 1.000 31.95632 121 GLY B CA 1
ATOM 5368 C C . GLY B 1 121 ? -21.11689 -84.65868 24.80781 1.000 32.16446 121 GLY B C 1
ATOM 5369 O O . GLY B 1 121 ? -20.42552 -85.40131 24.11150 1.000 32.11696 121 GLY B O 1
ATOM 5370 N N . VAL B 1 122 ? -20.80821 -83.38830 25.04644 1.000 32.00138 122 VAL B N 1
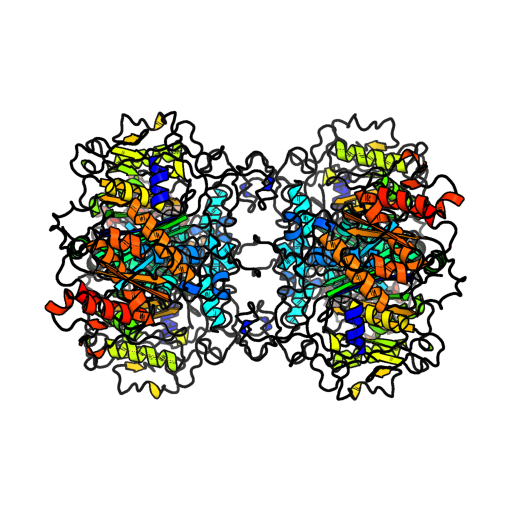ATOM 5371 C CA . VAL B 1 122 ? -19.59020 -82.76957 24.53783 1.000 32.30047 122 VAL B CA 1
ATOM 5372 C C . VAL B 1 122 ? -18.78027 -82.29819 25.73843 1.000 28.37897 122 VAL B C 1
ATOM 5373 O O . VAL B 1 122 ? -19.18035 -81.36175 26.44172 1.000 44.38266 122 VAL B O 1
ATOM 5377 N N . TYR B 1 123 ? -17.64421 -82.94891 25.97309 1.000 29.29981 123 TYR B N 1
ATOM 5378 C CA . TYR B 1 123 ? -16.75419 -82.64669 27.08607 1.000 31.89308 123 TYR B CA 1
ATOM 5379 C C . TYR B 1 123 ? -15.40980 -82.22542 26.51749 1.000 27.55347 123 TYR B C 1
ATOM 5380 O O . TYR B 1 123 ? -14.74731 -83.01740 25.84106 1.000 29.45303 123 TYR B O 1
ATOM 5389 N N . ALA B 1 124 ? -15.00206 -80.98978 26.78599 1.000 29.69247 124 ALA B N 1
ATOM 5390 C CA . ALA B 1 124 ? -13.75718 -80.49683 26.22089 1.000 31.15153 124 ALA B CA 1
ATOM 5391 C C . ALA B 1 124 ? -12.96187 -79.72878 27.25951 1.000 33.20867 124 ALA B C 1
ATOM 5392 O O . ALA B 1 124 ? -13.48806 -79.27638 28.27792 1.000 34.72706 124 ALA B O 1
ATOM 5394 N N . SER B 1 125 ? -11.67472 -79.58611 26.97592 1.000 33.62195 125 SER B N 1
ATOM 5395 C CA . SER B 1 125 ? -10.77343 -78.78628 27.78455 1.000 34.37480 125 SER B CA 1
ATOM 5396 C C . SER B 1 125 ? -10.14687 -77.71056 26.91563 1.000 34.72435 125 SER B C 1
ATOM 5397 O O . SER B 1 125 ? -9.85305 -77.94419 25.74054 1.000 35.63906 125 SER B O 1
ATOM 5400 N N . THR B 1 126 ? -9.94148 -76.53405 27.49797 1.000 37.96085 126 THR B N 1
ATOM 5401 C CA . THR B 1 126 ? -9.47828 -75.37931 26.74667 1.000 38.93429 126 THR B CA 1
ATOM 5402 C C . THR B 1 126 ? -8.55714 -74.54987 27.62720 1.000 38.29495 126 THR B C 1
ATOM 5403 O O . THR B 1 126 ? -8.53985 -74.69552 28.85286 1.000 38.30770 126 THR B O 1
ATOM 5407 N N . ASN B 1 127 ? -7.78780 -73.67057 26.98614 1.000 35.83398 127 ASN B N 1
ATOM 5408 C CA . ASN B 1 127 ? -6.89254 -72.78449 27.71119 1.000 35.22512 127 ASN B CA 1
ATOM 5409 C C . ASN B 1 127 ? -7.51187 -71.39712 27.74371 1.000 33.07199 127 ASN B C 1
ATOM 5410 O O . ASN B 1 127 ? -7.53229 -70.71848 26.70620 1.000 34.77800 127 ASN B O 1
ATOM 5415 N N . PRO B 1 128 ? -8.01351 -70.92473 28.89049 1.000 33.38385 128 PRO B N 1
ATOM 5416 C CA . PRO B 1 128 ? -8.64802 -69.59645 28.92081 1.000 31.67303 128 PRO B CA 1
ATOM 5417 C C . PRO B 1 128 ? -7.67678 -68.45683 28.68604 1.000 31.31933 128 PRO B C 1
ATOM 5418 O O . PRO B 1 128 ? -8.11457 -67.35397 28.33679 1.000 30.27550 128 PRO B O 1
ATOM 5422 N N . GLN B 1 129 ? -6.37577 -68.68624 28.87024 1.000 30.87843 129 GLN B N 1
ATOM 5423 C CA . GLN B 1 129 ? -5.39137 -67.64536 28.61041 1.000 29.51154 129 GLN B CA 1
ATOM 5424 C C . GLN B 1 129 ? -5.41193 -67.19791 27.15233 1.000 29.85743 129 GLN B C 1
ATOM 5425 O O . GLN B 1 129 ? -5.13131 -66.02790 26.86231 1.000 29.23555 129 GLN B O 1
ATOM 5431 N N . SER B 1 130 ? -5.72941 -68.10877 26.22254 1.000 30.05536 130 SER B N 1
ATOM 5432 C CA . SER B 1 130 ? -5.77971 -67.74420 24.80677 1.000 29.69139 130 SER B CA 1
ATOM 5433 C C . SER B 1 130 ? -6.90456 -66.75577 24.52064 1.000 29.44636 130 SER B C 1
ATOM 5434 O O . SER B 1 130 ? -6.70813 -65.77710 23.78797 1.000 28.04142 130 SER B O 1
ATOM 5437 N N . ALA B 1 131 ? -8.09146 -66.99539 25.08321 1.000 28.78200 131 ALA B N 1
ATOM 5438 C CA . ALA B 1 131 ? -9.19739 -66.06713 24.87605 1.000 28.82049 131 ALA B CA 1
ATOM 5439 C C . ALA B 1 131 ? -8.87073 -64.69099 25.43902 1.000 29.16517 131 ALA B C 1
ATOM 5440 O O . ALA B 1 131 ? -9.16876 -63.66900 24.80947 1.000 29.45745 131 ALA B O 1
ATOM 5442 N N . ALA B 1 132 ? -8.22772 -64.64420 26.60872 1.000 27.29423 132 ALA B N 1
ATOM 5443 C CA . ALA B 1 132 ? -7.88846 -63.36423 27.21776 1.000 34.53062 132 ALA B CA 1
ATOM 5444 C C . ALA B 1 132 ? -6.88929 -62.57230 26.38624 1.000 28.87468 132 ALA B C 1
ATOM 5445 O O . ALA B 1 132 ? -6.82466 -61.34676 26.52594 1.000 33.15622 132 ALA B O 1
ATOM 5447 N N . LEU B 1 133 ? -6.10603 -63.24260 25.53400 1.000 30.44632 133 LEU B N 1
ATOM 5448 C CA . LEU B 1 133 ? -5.16010 -62.57597 24.64866 1.000 29.79545 133 LEU B CA 1
ATOM 5449 C C . LEU B 1 133 ? -5.74611 -62.23937 23.28739 1.000 31.04540 133 LEU B C 1
ATOM 5450 O O . LEU B 1 133 ? -5.23846 -61.33135 22.61907 1.000 32.31436 133 LEU B O 1
ATOM 5455 N N . TYR B 1 134 ? -6.80507 -62.93358 22.86834 1.000 32.82156 134 TYR B N 1
ATOM 5456 C CA . TYR B 1 134 ? -7.35796 -62.71800 21.53547 1.000 32.90259 134 TYR B CA 1
ATOM 5457 C C . TYR B 1 134 ? -8.15519 -61.42316 21.46407 1.000 33.84130 134 TYR B C 1
ATOM 5458 O O . TYR B 1 134 ? -8.01391 -60.65704 20.50758 1.000 35.38992 134 TYR B O 1
ATOM 5467 N N . SER B 1 135 ? -9.00098 -61.16304 22.45862 1.000 34.04593 135 SER B N 1
ATOM 5468 C CA . SER B 1 135 ? -9.81836 -59.95692 22.44987 1.000 36.44787 135 SER B CA 1
ATOM 5469 C C . SER B 1 135 ? -10.23442 -59.62086 23.87392 1.000 36.00914 135 SER B C 1
ATOM 5470 O O . SER B 1 135 ? -10.15179 -60.45675 24.77793 1.000 35.20616 135 SER B O 1
ATOM 5473 N N . SER B 1 136 ? -10.71308 -58.38984 24.05347 1.000 38.17388 136 SER B N 1
ATOM 5474 C CA . SER B 1 136 ? -11.25456 -57.99383 25.33963 1.000 47.01803 136 SER B CA 1
ATOM 5475 C C . SER B 1 136 ? -12.48599 -58.84206 25.63744 1.000 37.43242 136 SER B C 1
ATOM 5476 O O . SER B 1 136 ? -13.16985 -59.29279 24.71706 1.000 51.11029 136 SER B O 1
ATOM 5479 N N . PRO B 1 137 ? -12.79094 -59.08389 26.90638 1.000 34.37094 137 PRO B N 1
ATOM 5480 C CA . PRO B 1 137 ? -13.91660 -59.96350 27.23463 1.000 32.81135 137 PRO B CA 1
ATOM 5481 C C . PRO B 1 137 ? -15.24191 -59.25598 27.01653 1.000 32.57097 137 PRO B C 1
ATOM 5482 O O . PRO B 1 137 ? -15.28041 -58.02962 26.83220 1.000 33.78749 137 PRO B O 1
ATOM 5486 N N . PRO B 1 138 ? -16.35312 -59.98596 27.03708 1.000 33.01347 138 PRO B N 1
ATOM 5487 C CA . PRO B 1 138 ? -17.65657 -59.33107 26.88983 1.000 32.10142 138 PRO B CA 1
ATOM 5488 C C . PRO B 1 138 ? -17.97112 -58.41314 28.06308 1.000 32.13399 138 PRO B C 1
ATOM 5489 O O . PRO B 1 138 ? -17.54345 -58.63488 29.19740 1.000 32.32021 138 PRO B O 1
ATOM 5493 N N . ASP B 1 139 ? -18.71871 -57.35640 27.76399 1.000 32.36349 139 ASP B N 1
ATOM 5494 C CA . ASP B 1 139 ? -19.19487 -56.39818 28.75351 1.000 30.50316 139 ASP B CA 1
ATOM 5495 C C . ASP B 1 139 ? -20.67529 -56.67873 28.98582 1.000 31.96446 139 ASP B C 1
ATOM 5496 O O . ASP B 1 139 ? -21.47438 -56.62491 28.04439 1.000 32.87072 139 ASP B O 1
ATOM 5501 N N . TRP B 1 140 ? -21.04458 -56.97108 30.23331 1.000 31.68566 140 TRP B N 1
ATOM 5502 C CA . TRP B 1 140 ? -22.40128 -57.40051 30.55542 1.000 30.88131 140 TRP B CA 1
ATOM 5503 C C . TRP B 1 140 ? -23.26688 -56.26555 31.09893 1.000 31.89764 140 TRP B C 1
ATOM 5504 O O . TRP B 1 140 ? -24.21472 -56.51261 31.84987 1.000 32.41487 140 TRP B O 1
ATOM 5515 N N . VAL B 1 141 ? -22.95352 -55.02062 30.72760 1.000 32.27280 141 VAL B N 1
ATOM 5516 C CA . VAL B 1 141 ? -23.73518 -53.87224 31.17056 1.000 33.32083 141 VAL B CA 1
ATOM 5517 C C . VAL B 1 141 ? -25.14827 -53.86524 30.58154 1.000 33.71934 141 VAL B C 1
ATOM 5518 O O . VAL B 1 141 ? -26.03040 -53.18358 31.11315 1.000 34.66143 141 VAL B O 1
ATOM 5522 N N . SER B 1 142 ? -25.38448 -54.58048 29.48208 1.000 33.12209 142 SER B N 1
ATOM 5523 C CA . SER B 1 142 ? -26.71944 -54.74324 28.91721 1.000 33.50793 142 SER B CA 1
ATOM 5524 C C . SER B 1 142 ? -26.92543 -56.20814 28.54654 1.000 32.79773 142 SER B C 1
ATOM 5525 O O . SER B 1 142 ? -25.99709 -57.01402 28.59392 1.000 32.16520 142 SER B O 1
ATOM 5528 N N . ALA B 1 143 ? -28.16631 -56.56370 28.21312 1.000 33.18643 143 ALA B N 1
ATOM 5529 C CA . ALA B 1 143 ? -28.54702 -57.95404 27.98206 1.000 35.38327 143 ALA B CA 1
ATOM 5530 C C . ALA B 1 143 ? -29.18388 -58.16321 26.60901 1.000 36.97113 143 ALA B C 1
ATOM 5531 O O . ALA B 1 143 ? -30.12214 -58.94929 26.45751 1.000 37.43378 143 ALA B O 1
ATOM 5533 N N . GLY B 1 144 ? -28.67210 -57.48344 25.58324 1.000 38.48568 144 GLY B N 1
ATOM 5534 C CA . GLY B 1 144 ? -29.18310 -57.65188 24.23761 1.000 38.66006 144 GLY B CA 1
ATOM 5535 C C . GLY B 1 144 ? -28.68189 -58.92356 23.58616 1.000 38.74799 144 GLY B C 1
ATOM 5536 O O . GLY B 1 144 ? -27.80930 -59.63469 24.10343 1.000 38.98119 144 GLY B O 1
ATOM 5537 N N . PRO B 1 145 ? -29.23755 -59.23201 22.40873 1.000 39.52060 145 PRO B N 1
ATOM 5538 C CA . PRO B 1 145 ? -28.78524 -60.43356 21.68692 1.000 38.00084 145 PRO B CA 1
ATOM 5539 C C . PRO B 1 145 ? -27.39349 -60.29077 21.09509 1.000 38.35029 145 PRO B C 1
ATOM 5540 O O . PRO B 1 145 ? -26.69754 -61.30267 20.93989 1.000 37.98969 145 PRO B O 1
ATOM 5544 N N . GLU B 1 146 ? -26.97462 -59.07389 20.72760 1.000 39.00029 146 GLU B N 1
ATOM 5545 C CA . GLU B 1 146 ? -25.60449 -58.88379 20.26071 1.000 37.70307 146 GLU B CA 1
ATOM 5546 C C . GLU B 1 146 ? -24.60153 -59.09891 21.38504 1.000 36.99008 146 GLU B C 1
ATOM 5547 O O . GLU B 1 146 ? -23.48648 -59.56734 21.13746 1.000 37.85424 146 GLU B O 1
ATOM 5553 N N . VAL B 1 147 ? -24.97416 -58.76243 22.62079 1.000 38.10193 147 VAL B N 1
ATOM 5554 C CA . VAL B 1 147 ? -24.10985 -59.05345 23.75897 1.000 36.60711 147 VAL B CA 1
ATOM 5555 C C . VAL B 1 147 ? -23.98616 -60.55774 23.95989 1.000 36.27303 147 VAL B C 1
ATOM 5556 O O . VAL B 1 147 ? -22.89830 -61.07541 24.24028 1.000 37.76602 147 VAL B O 1
ATOM 5560 N N . MET B 1 148 ? -25.09301 -61.28619 23.81311 1.000 36.80834 148 MET B N 1
ATOM 5561 C CA . MET B 1 148 ? -25.04255 -62.73230 23.99334 1.000 37.27192 148 MET B CA 1
ATOM 5562 C C . MET B 1 148 ? -24.19929 -63.38863 22.90897 1.000 36.35804 148 MET B C 1
ATOM 5563 O O . MET B 1 148 ? -23.47203 -64.35388 23.17836 1.000 34.75332 148 MET B O 1
ATOM 5568 N N . ASP B 1 149 ? -24.26757 -62.86598 21.68079 1.000 35.98721 149 ASP B N 1
ATOM 5569 C CA . ASP B 1 149 ? -23.41045 -63.37962 20.61937 1.000 35.48059 149 ASP B CA 1
ATOM 5570 C C . ASP B 1 149 ? -21.94171 -63.16112 20.95344 1.000 34.71344 149 ASP B C 1
ATOM 5571 O O . ASP B 1 149 ? -21.10574 -64.04431 20.72588 1.000 33.66892 149 ASP B O 1
ATOM 5576 N N . ARG B 1 150 ? -21.60828 -62.00168 21.52253 1.000 33.53311 150 ARG B N 1
ATOM 5577 C CA . ARG B 1 150 ? -20.21245 -61.75031 21.85074 1.000 33.36649 150 ARG B CA 1
ATOM 5578 C C . ARG B 1 150 ? -19.73922 -62.66018 22.97321 1.000 34.14320 150 ARG B C 1
ATOM 5579 O O . ARG B 1 150 ? -18.60510 -63.15056 22.94154 1.000 33.23695 150 ARG B O 1
ATOM 5587 N N . SER B 1 151 ? -20.60671 -62.92438 23.95495 1.000 34.62950 151 SER B N 1
ATOM 5588 C CA . SER B 1 151 ? -20.24543 -63.81492 25.05270 1.000 32.95928 151 SER B CA 1
ATOM 5589 C C . SER B 1 151 ? -20.04546 -65.24091 24.55877 1.000 34.30527 151 SER B C 1
ATOM 5590 O O . SER B 1 151 ? -19.06384 -65.90099 24.91965 1.000 35.25237 151 SER B O 1
ATOM 5593 N N . ASN B 1 152 ? -20.96769 -65.73457 23.72660 1.000 33.54781 152 ASN B N 1
ATOM 5594 C CA . ASN B 1 152 ? -20.81374 -67.07368 23.17253 1.000 33.84598 152 ASN B CA 1
ATOM 5595 C C . ASN B 1 152 ? -19.57928 -67.18867 22.29156 1.000 34.04964 152 ASN B C 1
ATOM 5596 O O . ASN B 1 152 ? -19.10553 -68.30325 22.04995 1.000 34.91860 152 ASN B O 1
ATOM 5601 N N . ALA B 1 153 ? -19.05159 -66.06749 21.80325 1.000 33.39366 153 ALA B N 1
ATOM 5602 C CA . ALA B 1 153 ? -17.84265 -66.10288 20.99360 1.000 34.47710 153 ALA B CA 1
ATOM 5603 C C . ALA B 1 153 ? -16.57103 -66.09853 21.83086 1.000 33.37863 153 ALA B C 1
ATOM 5604 O O . ALA B 1 153 ? -15.51301 -66.48333 21.32619 1.000 34.75795 153 ALA B O 1
ATOM 5606 N N . TRP B 1 154 ? -16.63880 -65.65269 23.08056 1.000 36.39150 154 TRP B N 1
ATOM 5607 C CA . TRP B 1 154 ? -15.45240 -65.45707 23.90518 1.000 34.50925 154 TRP B CA 1
ATOM 5608 C C . TRP B 1 154 ? -15.35408 -66.42635 25.07128 1.000 41.65502 154 TRP B C 1
ATOM 5609 O O . TRP B 1 154 ? -14.25790 -66.89920 25.37582 1.000 36.21067 154 TRP B O 1
ATOM 5620 N N . LEU B 1 155 ? -16.46165 -66.72543 25.73735 1.000 36.49562 155 LEU B N 1
ATOM 5621 C CA . LEU B 1 155 ? -16.41323 -67.53631 26.94654 1.000 53.24793 155 LEU B CA 1
ATOM 5622 C C . LEU B 1 155 ? -15.90272 -68.94413 26.64684 1.000 43.23497 155 LEU B C 1
ATOM 5623 O O . LEU B 1 155 ? -16.34884 -69.56665 25.67422 1.000 44.69742 155 LEU B O 1
ATOM 5628 N N . PRO B 1 156 ? -14.97015 -69.47353 27.44243 1.000 42.56594 156 PRO B N 1
ATOM 5629 C CA . PRO B 1 156 ? -14.60149 -70.89020 27.30187 1.000 44.19599 156 PRO B CA 1
ATOM 5630 C C . PRO B 1 156 ? -15.75201 -71.83384 27.57787 1.000 48.87713 156 PRO B C 1
ATOM 5631 O O . PRO B 1 156 ? -15.72283 -72.98013 27.11342 1.000 47.57698 156 PRO B O 1
ATOM 5635 N N . ASP B 1 157 ? -16.75788 -71.39079 28.33443 1.000 60.79325 157 ASP B N 1
ATOM 5636 C CA . ASP B 1 157 ? -17.88345 -72.25353 28.67012 1.000 61.02156 157 ASP B CA 1
ATOM 5637 C C . ASP B 1 157 ? -18.65036 -72.68533 27.43012 1.000 60.17194 157 ASP B C 1
ATOM 5638 O O . ASP B 1 157 ? -19.29430 -73.74082 27.43411 1.000 60.21725 157 ASP B O 1
ATOM 5643 N N . THR B 1 158 ? -18.60365 -71.88604 26.36716 1.000 45.14285 158 THR B N 1
ATOM 5644 C CA . THR B 1 158 ? -19.38463 -72.14431 25.16754 1.000 41.30601 158 THR B CA 1
ATOM 5645 C C . THR B 1 158 ? -18.57218 -72.81671 24.06742 1.000 39.31400 158 THR B C 1
ATOM 5646 O O . THR B 1 158 ? -19.07557 -72.97314 22.95093 1.000 38.15657 158 THR B O 1
ATOM 5650 N N . ILE B 1 159 ? -17.33085 -73.21571 24.34685 1.000 37.65543 159 ILE B N 1
ATOM 5651 C CA . ILE B 1 159 ? -16.60384 -74.02287 23.37524 1.000 36.16873 159 ILE B CA 1
ATOM 5652 C C . ILE B 1 159 ? -17.33094 -75.33873 23.15371 1.000 47.32412 159 ILE B C 1
ATOM 5653 O O . ILE B 1 159 ? -17.42147 -75.83780 22.02438 1.000 33.87066 159 ILE B O 1
ATOM 5658 N N . THR B 1 160 ? -17.87767 -75.91192 24.22703 1.000 36.38385 160 THR B N 1
ATOM 5659 C CA . THR B 1 160 ? -18.63829 -77.14934 24.11910 1.000 40.79166 160 THR B CA 1
ATOM 5660 C C . THR B 1 160 ? -20.08838 -76.89973 23.72218 1.000 30.90424 160 THR B C 1
ATOM 5661 O O . THR B 1 160 ? -20.67044 -77.71070 22.99659 1.000 34.04999 160 THR B O 1
ATOM 5665 N N . SER B 1 161 ? -20.68459 -75.79596 24.18677 1.000 35.88707 161 SER B N 1
ATOM 5666 C CA . SER B 1 161 ? -22.07779 -75.49644 23.85956 1.000 33.85871 161 SER B CA 1
ATOM 5667 C C . SER B 1 161 ? -22.25854 -75.22443 22.37549 1.000 33.46820 161 SER B C 1
ATOM 5668 O O . SER B 1 161 ? -23.23033 -75.69030 21.76725 1.000 33.40341 161 SER B O 1
ATOM 5671 N N . ASN B 1 162 ? -21.33920 -74.46029 21.77973 1.000 32.10264 162 ASN B N 1
ATOM 5672 C CA . ASN B 1 162 ? -21.46017 -74.12879 20.36719 1.000 32.34384 162 ASN B CA 1
ATOM 5673 C C . ASN B 1 162 ? -21.42934 -75.37810 19.49776 1.000 33.82303 162 ASN B C 1
ATOM 5674 O O . ASN B 1 162 ? -22.05178 -75.40524 18.42910 1.000 32.25390 162 ASN B O 1
ATOM 5679 N N . VAL B 1 163 ? -20.73786 -76.42815 19.94782 1.000 31.95389 163 VAL B N 1
ATOM 5680 C CA . VAL B 1 163 ? -20.73185 -77.68543 19.20416 1.000 32.26984 163 VAL B CA 1
ATOM 5681 C C . VAL B 1 163 ? -22.13014 -78.28982 19.17754 1.000 33.19891 163 VAL B C 1
ATOM 5682 O O . VAL B 1 163 ? -22.61000 -78.74028 18.13055 1.000 33.86198 163 VAL B O 1
ATOM 5686 N N . LEU B 1 164 ? -22.80402 -78.31484 20.33202 1.000 32.74857 164 LEU B N 1
ATOM 5687 C CA . LEU B 1 164 ? -24.16215 -78.84641 20.37428 1.000 34.09125 164 LEU B CA 1
ATOM 5688 C C . LEU B 1 164 ? -25.08810 -78.03618 19.47869 1.000 35.96984 164 LEU B C 1
ATOM 5689 O O . LEU B 1 164 ? -25.90949 -78.59892 18.74642 1.000 37.16152 164 LEU B O 1
ATOM 5694 N N . TYR B 1 165 ? -24.93746 -76.71053 19.49542 1.000 35.80104 165 TYR B N 1
ATOM 5695 C CA . TYR B 1 165 ? -25.84087 -75.83629 18.75683 1.000 35.68343 165 TYR B CA 1
ATOM 5696 C C . TYR B 1 165 ? -25.58937 -75.90819 17.25412 1.000 35.78146 165 TYR B C 1
ATOM 5697 O O . TYR B 1 165 ? -26.52453 -76.10794 16.47032 1.000 37.25716 165 TYR B O 1
ATOM 5706 N N . TYR B 1 166 ? -24.33342 -75.74958 16.82845 1.000 35.37714 166 TYR B N 1
ATOM 5707 C CA . TYR B 1 166 ? -24.04607 -75.64728 15.40096 1.000 33.46619 166 TYR B CA 1
ATOM 5708 C C . TYR B 1 166 ? -24.00820 -76.99187 14.68450 1.000 33.42461 166 TYR B C 1
ATOM 5709 O O . TYR B 1 166 ? -24.13185 -77.01975 13.45775 1.000 35.28507 166 TYR B O 1
ATOM 5718 N N . LEU B 1 167 ? -23.83352 -78.09787 15.39956 1.000 33.44260 167 LEU B N 1
ATOM 5719 C CA . LEU B 1 167 ? -23.92149 -79.40916 14.77452 1.000 33.61244 167 LEU B CA 1
ATOM 5720 C C . LEU B 1 167 ? -25.33051 -79.98277 14.79325 1.000 35.88380 167 LEU B C 1
ATOM 5721 O O . LEU B 1 167 ? -25.56457 -81.02118 14.17049 1.000 38.32067 167 LEU B O 1
ATOM 5726 N N . GLY B 1 168 ? -26.26811 -79.34435 15.48751 1.000 37.56899 168 GLY B N 1
ATOM 5727 C CA . GLY B 1 168 ? -27.62364 -79.85342 15.55627 1.000 39.35556 168 GLY B CA 1
ATOM 5728 C C . GLY B 1 168 ? -27.84186 -80.99064 16.52466 1.000 40.18558 168 GLY B C 1
ATOM 5729 O O . GLY B 1 168 ? -28.78809 -81.76387 16.34939 1.000 41.10828 168 GLY B O 1
ATOM 5730 N N . LEU B 1 169 ? -27.00228 -81.11356 17.54590 1.000 39.51450 169 LEU B N 1
ATOM 5731 C CA . LEU B 1 169 ? -27.10735 -82.17651 18.53073 1.000 38.55460 169 LEU B CA 1
ATOM 5732 C C . LEU B 1 169 ? -27.98511 -81.75045 19.70772 1.000 39.41657 169 LEU B C 1
ATOM 5733 O O . LEU B 1 169 ? -28.32684 -80.57811 19.87368 1.000 40.39332 169 LEU B O 1
ATOM 5738 N N . THR B 1 170 ? -28.36551 -82.73264 20.52499 1.000 34.31588 170 THR B N 1
ATOM 5739 C CA . THR B 1 170 ? -29.06398 -82.48180 21.78172 1.000 36.49260 170 THR B CA 1
ATOM 5740 C C . THR B 1 170 ? -28.40819 -83.34414 22.84780 1.000 36.46137 170 THR B C 1
ATOM 5741 O O . THR B 1 170 ? -28.21168 -84.54570 22.64323 1.000 37.84821 170 THR B O 1
ATOM 5745 N N . GLY B 1 171 ? -28.05853 -82.73387 23.97263 1.000 35.60777 171 GLY B N 1
ATOM 5746 C CA . GLY B 1 171 ? -27.37731 -83.46355 25.02069 1.000 35.69932 171 GLY B CA 1
ATOM 5747 C C . GLY B 1 171 ? -26.89508 -82.57683 26.14608 1.000 35.60541 171 GLY B C 1
ATOM 5748 O O . GLY B 1 171 ? -27.63837 -81.71486 26.62127 1.000 37.23926 171 GLY B O 1
ATOM 5749 N N . GLU B 1 172 ? -25.65930 -82.78379 26.59198 1.000 36.75935 172 GLU B N 1
ATOM 5750 C CA . GLU B 1 172 ? -25.06919 -81.97738 27.64910 1.000 36.57356 172 GLU B CA 1
ATOM 5751 C C . GLU B 1 172 ? -23.66427 -81.55878 27.24930 1.000 35.14545 172 GLU B C 1
ATOM 5752 O O . GLU B 1 172 ? -22.96185 -82.27861 26.53706 1.000 35.51465 172 GLU B O 1
ATOM 5758 N N . ALA B 1 173 ? -23.26770 -80.37654 27.70559 1.000 34.88064 173 ALA B N 1
ATOM 5759 C CA . ALA B 1 173 ? -21.95705 -79.82024 27.40769 1.000 34.01428 173 ALA B CA 1
ATOM 5760 C C . ALA B 1 173 ? -21.27107 -79.45717 28.71532 1.000 33.93854 173 ALA B C 1
ATOM 5761 O O . ALA B 1 173 ? -21.88813 -78.84010 29.58929 1.000 34.49671 173 ALA B O 1
ATOM 5763 N N . VAL B 1 174 ? -20.00414 -79.84832 28.85323 1.000 32.91542 174 VAL B N 1
ATOM 5764 C CA . VAL B 1 174 ? -19.21881 -79.56869 30.05263 1.000 33.56504 174 VAL B CA 1
ATOM 5765 C C . VAL B 1 174 ? -17.82698 -79.13472 29.61829 1.000 32.33893 174 VAL B C 1
ATOM 5766 O O . VAL B 1 174 ? -17.13601 -79.87721 28.91533 1.000 33.94475 174 VAL B O 1
ATOM 5770 N N . THR B 1 175 ? -17.41068 -77.94586 30.03682 1.000 35.02982 175 THR B N 1
ATOM 5771 C CA . THR B 1 175 ? -16.07107 -77.44310 29.76849 1.000 37.34332 175 THR B CA 1
ATOM 5772 C C . THR B 1 175 ? -15.25545 -77.48058 31.05161 1.000 39.08982 175 THR B C 1
ATOM 5773 O O . THR B 1 175 ? -15.70224 -76.98516 32.09266 1.000 40.39715 175 THR B O 1
ATOM 5777 N N . VAL B 1 176 ? -14.06086 -78.05574 30.97026 1.000 36.03717 176 VAL B N 1
ATOM 5778 C CA . VAL B 1 176 ? -13.14726 -78.12855 32.10063 1.000 37.11135 176 VAL B CA 1
ATOM 5779 C C . VAL B 1 176 ? -11.83646 -77.46153 31.72068 1.000 37.72874 176 VAL B C 1
ATOM 5780 O O . VAL B 1 176 ? -11.43473 -77.43941 30.55324 1.000 37.50020 176 VAL B O 1
ATOM 5784 N N . THR B 1 177 ? -11.16876 -76.91300 32.72487 1.000 39.66453 177 THR B N 1
ATOM 5785 C CA . THR B 1 177 ? -9.86166 -76.29167 32.56315 1.000 42.05742 177 THR B CA 1
ATOM 5786 C C . THR B 1 177 ? -8.91742 -77.00215 33.52248 1.000 43.07035 177 THR B C 1
ATOM 5787 O O . THR B 1 177 ? -9.04572 -76.85884 34.74300 1.000 44.48509 177 THR B O 1
ATOM 5791 N N . ALA B 1 178 ? -7.98849 -77.79097 32.97748 1.000 43.05784 178 ALA B N 1
ATOM 5792 C CA . ALA B 1 178 ? -7.12047 -78.62437 33.80241 1.000 43.31805 178 ALA B CA 1
ATOM 5793 C C . ALA B 1 178 ? -5.65957 -78.51853 33.37807 1.000 46.45974 178 ALA B C 1
ATOM 5794 O O . ALA B 1 178 ? -4.90971 -79.49346 33.48760 1.000 46.43997 178 ALA B O 1
ATOM 5796 N N . VAL B 1 179 ? -5.23676 -77.33427 32.92381 1.000 53.65306 179 VAL B N 1
ATOM 5797 C CA . VAL B 1 179 ? -3.85934 -77.06355 32.51434 1.000 51.77661 179 VAL B CA 1
ATOM 5798 C C . VAL B 1 179 ? -3.41453 -78.10884 31.49421 1.000 51.98444 179 VAL B C 1
ATOM 5799 O O . VAL B 1 179 ? -4.10658 -78.34430 30.49764 1.000 53.11702 179 VAL B O 1
ATOM 5803 N N . CYS B 1 180 ? -2.28625 -78.77133 31.74634 1.000 48.20743 180 CYS B N 1
ATOM 5804 C CA . CYS B 1 180 ? -1.68780 -79.68435 30.78005 1.000 49.04959 180 CYS B CA 1
ATOM 5805 C C . CYS B 1 180 ? -2.25734 -81.09505 30.85402 1.000 49.49463 180 CYS B C 1
ATOM 5806 O O . CYS B 1 180 ? -1.74914 -81.98933 30.16905 1.000 50.86595 180 CYS B O 1
ATOM 5809 N N . SER B 1 181 ? -3.28135 -81.32069 31.67627 1.000 45.12948 181 SER B N 1
ATOM 5810 C CA . SER B 1 181 ? -3.98007 -82.59767 31.72310 1.000 41.49534 181 SER B CA 1
ATOM 5811 C C . SER B 1 181 ? -5.35869 -82.50716 31.08402 1.000 39.26111 181 SER B C 1
ATOM 5812 O O . SER B 1 181 ? -6.20894 -83.36825 31.32344 1.000 37.66981 181 SER B O 1
ATOM 5815 N N . GLY B 1 182 ? -5.57926 -81.49885 30.24165 1.000 39.48533 182 GLY B N 1
ATOM 5816 C CA . GLY B 1 182 ? -6.93230 -81.18680 29.81060 1.000 37.26740 182 GLY B CA 1
ATOM 5817 C C . GLY B 1 182 ? -7.61793 -82.31894 29.06881 1.000 35.07852 182 GLY B C 1
ATOM 5818 O O . GLY B 1 182 ? -8.77239 -82.64698 29.35083 1.000 34.26227 182 GLY B O 1
ATOM 5819 N N . PHE B 1 183 ? -6.92379 -82.92128 28.09910 1.000 34.66262 183 PHE B N 1
ATOM 5820 C CA . PHE B 1 183 ? -7.53504 -83.97751 27.29604 1.000 31.36833 183 PHE B CA 1
ATOM 5821 C C . PHE B 1 183 ? -7.98192 -85.14572 28.16663 1.000 31.22632 183 PHE B C 1
ATOM 5822 O O . PHE B 1 183 ? -9.09335 -85.66244 28.00895 1.000 31.24693 183 PHE B O 1
ATOM 5830 N N . HIS B 1 184 ? -7.11532 -85.58665 29.08322 1.000 33.18467 184 HIS B N 1
ATOM 5831 C CA . HIS B 1 184 ? -7.43824 -86.73516 29.92338 1.000 31.52411 184 HIS B CA 1
ATOM 5832 C C . HIS B 1 184 ? -8.63071 -86.45233 30.82739 1.000 32.58773 184 HIS B C 1
ATOM 5833 O O . HIS B 1 184 ? -9.49207 -87.31830 31.01323 1.000 31.73759 184 HIS B O 1
ATOM 5840 N N . TYR B 1 185 ? -8.69828 -85.25063 31.40664 1.000 31.63824 185 TYR B N 1
ATOM 5841 C CA . TYR B 1 185 ? -9.82601 -84.92832 32.27568 1.000 34.63030 185 TYR B CA 1
ATOM 5842 C C . TYR B 1 185 ? -11.13588 -84.90530 31.50279 1.000 47.35961 185 TYR B C 1
ATOM 5843 O O . TYR B 1 185 ? -12.17874 -85.30168 32.03553 1.000 30.72521 185 TYR B O 1
ATOM 5852 N N . ALA B 1 186 ? -11.09982 -84.46917 30.24502 1.000 28.90445 186 ALA B N 1
ATOM 5853 C CA . ALA B 1 186 ? -12.29990 -84.50654 29.42091 1.000 31.04434 186 ALA B CA 1
ATOM 5854 C C . ALA B 1 186 ? -12.72325 -85.94206 29.14385 1.000 47.20718 186 ALA B C 1
ATOM 5855 O O . ALA B 1 186 ? -13.91092 -86.27649 29.24489 1.000 31.08222 186 ALA B O 1
ATOM 5857 N N . VAL B 1 187 ? -11.76622 -86.80400 28.79061 1.000 29.97416 187 VAL B N 1
ATOM 5858 C CA . VAL B 1 187 ? -12.08212 -88.21020 28.55802 1.000 32.31153 187 VAL B CA 1
ATOM 5859 C C . VAL B 1 187 ? -12.56305 -88.86203 29.84702 1.000 32.69573 187 VAL B C 1
ATOM 5860 O O . VAL B 1 187 ? -13.49045 -89.68134 29.84080 1.000 36.63855 187 VAL B O 1
ATOM 5864 N N . HIS B 1 188 ? -11.94830 -88.50265 30.97368 1.000 34.37250 188 HIS B N 1
ATOM 5865 C CA . HIS B 1 188 ? -12.37600 -89.04732 32.25928 1.000 35.24586 188 HIS B CA 1
ATOM 5866 C C . HIS B 1 188 ? -13.83484 -88.70578 32.54801 1.000 36.75024 188 HIS B C 1
ATOM 5867 O O . HIS B 1 188 ? -14.64088 -89.58791 32.86473 1.000 38.44473 188 HIS B O 1
ATOM 5874 N N . LEU B 1 189 ? -14.19782 -87.42739 32.41807 1.000 35.27937 189 LEU B N 1
ATOM 5875 C CA . LEU B 1 189 ? -15.56304 -87.01325 32.71756 1.000 36.02960 189 LEU B CA 1
ATOM 5876 C C . LEU B 1 189 ? -16.54789 -87.53247 31.68432 1.000 37.35888 189 LEU B C 1
ATOM 5877 O O . LEU B 1 189 ? -17.70645 -87.80500 32.01815 1.000 39.50572 189 LEU B O 1
ATOM 5882 N N . ALA B 1 190 ? -16.12219 -87.65285 30.42678 1.000 36.79722 190 ALA B N 1
ATOM 5883 C CA . ALA B 1 190 ? -17.00302 -88.22640 29.41899 1.000 35.57488 190 ALA B CA 1
ATOM 5884 C C . ALA B 1 190 ? -17.35358 -89.66384 29.76730 1.000 39.48186 190 ALA B C 1
ATOM 5885 O O . ALA B 1 190 ? -18.51508 -90.07303 29.66461 1.000 42.09707 190 ALA B O 1
ATOM 5887 N N . CYS B 1 191 ? -16.36645 -90.43593 30.21870 1.000 40.48158 191 CYS B N 1
ATOM 5888 C CA . CYS B 1 191 ? -16.61034 -91.84076 30.51962 1.000 40.85565 191 CYS B CA 1
ATOM 5889 C C . CYS B 1 191 ? -17.51293 -92.00575 31.73475 1.000 42.82531 191 CYS B C 1
ATOM 5890 O O . CYS B 1 191 ? -18.33668 -92.92586 31.77880 1.000 44.04562 191 CYS B O 1
ATOM 5893 N N . GLN B 1 192 ? -17.38642 -91.11981 32.72323 1.000 49.66668 192 GLN B N 1
ATOM 5894 C CA . GLN B 1 192 ? -18.30459 -91.15225 33.85597 1.000 50.71883 192 GLN B CA 1
ATOM 5895 C C . GLN B 1 192 ? -19.73328 -90.88757 33.40242 1.000 51.77625 192 GLN B C 1
ATOM 5896 O O . GLN B 1 192 ? -20.68103 -91.49764 33.91173 1.000 52.92117 192 GLN B O 1
ATOM 5902 N N . SER B 1 193 ? -19.90421 -89.97779 32.44124 1.000 44.75166 193 SER B N 1
ATOM 5903 C CA . SER B 1 193 ? -21.22900 -89.70128 31.90030 1.000 44.60290 193 SER B CA 1
ATOM 5904 C C . SER B 1 193 ? -21.80900 -90.92604 31.20460 1.000 45.71544 193 SER B C 1
ATOM 5905 O O . SER B 1 193 ? -23.01493 -91.18874 31.29181 1.000 45.87624 193 SER B O 1
ATOM 5908 N N . LEU B 1 194 ? -20.96735 -91.68344 30.49979 1.000 44.05766 194 LEU B N 1
ATOM 5909 C CA . LEU B 1 194 ? -21.45463 -92.86123 29.78941 1.000 44.18368 194 LEU B CA 1
ATOM 5910 C C . LEU B 1 194 ? -21.77977 -93.99840 30.74900 1.000 43.99318 194 LEU B C 1
ATOM 5911 O O . LEU B 1 194 ? -22.82071 -94.65239 30.61387 1.000 42.97268 194 LEU B O 1
ATOM 5916 N N . LEU B 1 195 ? -20.90421 -94.24411 31.72806 1.000 44.01034 195 LEU B N 1
ATOM 5917 C CA . LEU B 1 195 ? -21.09137 -95.37858 32.62514 1.000 42.10473 195 LEU B CA 1
ATOM 5918 C C . LEU B 1 195 ? -22.28927 -95.19005 33.54279 1.000 42.18819 195 LEU B C 1
ATOM 5919 O O . LEU B 1 195 ? -22.91755 -96.17443 33.94329 1.000 40.21522 195 LEU B O 1
ATOM 5924 N N . LEU B 1 196 ? -22.63821 -93.94894 33.86238 1.000 44.07280 196 LEU B N 1
ATOM 5925 C CA . LEU B 1 196 ? -23.82489 -93.66508 34.65159 1.000 42.52371 196 LEU B CA 1
ATOM 5926 C C . LEU B 1 196 ? -25.08045 -93.52858 33.80051 1.000 44.31552 196 LEU B C 1
ATOM 5927 O O . LEU B 1 196 ? -26.15680 -93.26652 34.34641 1.000 43.73885 196 LEU B O 1
ATOM 5932 N N . GLY B 1 197 ? -24.97254 -93.71297 32.48688 1.000 44.75018 197 GLY B N 1
ATOM 5933 C CA . GLY B 1 197 ? -26.13375 -93.68915 31.62078 1.000 44.62737 197 GLY B CA 1
ATOM 5934 C C . GLY B 1 197 ? -26.69823 -92.32165 31.31727 1.000 46.11697 197 GLY B C 1
ATOM 5935 O O . GLY B 1 197 ? -27.83454 -92.22667 30.84852 1.000 47.60526 197 GLY B O 1
ATOM 5936 N N . GLN B 1 198 ? -25.93828 -91.25340 31.55454 1.000 47.03988 198 GLN B N 1
ATOM 5937 C CA . GLN B 1 198 ? -26.44942 -89.91267 31.29822 1.000 47.23544 198 GLN B CA 1
ATOM 5938 C C . GLN B 1 198 ? -26.45891 -89.57132 29.81595 1.000 46.55946 198 GLN B C 1
ATOM 5939 O O . GLN B 1 198 ? -27.26623 -88.74343 29.38132 1.000 46.02876 198 GLN B O 1
ATOM 5945 N N . THR B 1 199 ? -25.56226 -90.16839 29.03648 1.000 44.76004 199 THR B N 1
ATOM 5946 C CA . THR B 1 199 ? -25.48566 -89.94389 27.60210 1.000 41.73833 199 THR B CA 1
ATOM 5947 C C . THR B 1 199 ? -25.37528 -91.27984 26.88196 1.000 40.66625 199 THR B C 1
ATOM 5948 O O . THR B 1 199 ? -25.09549 -92.31860 27.48474 1.000 41.93139 199 THR B O 1
ATOM 5952 N N . ASP B 1 200 ? -25.60067 -91.24376 25.57202 1.000 40.52405 200 ASP B N 1
ATOM 5953 C CA . ASP B 1 200 ? -25.49166 -92.42728 24.73040 1.000 40.24919 200 ASP B CA 1
ATOM 5954 C C . ASP B 1 200 ? -24.14748 -92.52053 24.02253 1.000 39.96926 200 ASP B C 1
ATOM 5955 O O . ASP B 1 200 ? -23.59639 -93.61892 23.89878 1.000 40.11280 200 ASP B O 1
ATOM 5960 N N . MET B 1 201 ? -23.61194 -91.39542 23.54910 1.000 35.42423 201 MET B N 1
ATOM 5961 C CA . MET B 1 201 ? -22.22887 -91.30662 23.10009 1.000 34.03307 201 MET B CA 1
ATOM 5962 C C . MET B 1 201 ? -21.70831 -89.92701 23.47713 1.000 33.87265 201 MET B C 1
ATOM 5963 O O . MET B 1 201 ? -22.48472 -89.01766 23.78421 1.000 35.16765 201 MET B O 1
ATOM 5968 N N . ALA B 1 202 ? -20.38361 -89.77404 23.47261 1.000 32.16090 202 ALA B N 1
ATOM 5969 C CA . ALA B 1 202 ? -19.77778 -88.54610 23.96676 1.000 31.69639 202 ALA B CA 1
ATOM 5970 C C . ALA B 1 202 ? -18.65213 -88.07172 23.06231 1.000 28.01177 202 ALA B C 1
ATOM 5971 O O . ALA B 1 202 ? -17.82103 -88.86767 22.61538 1.000 35.86550 202 ALA B O 1
ATOM 5973 N N . ILE B 1 203 ? -18.62617 -86.76384 22.81814 1.000 30.34623 203 ILE B N 1
ATOM 5974 C CA . ILE B 1 203 ? -17.50680 -86.10530 22.15391 1.000 28.67431 203 ILE B CA 1
ATOM 5975 C C . ILE B 1 203 ? -16.56487 -85.59042 23.23663 1.000 27.61334 203 ILE B C 1
ATOM 5976 O O . ILE B 1 203 ? -16.96487 -84.78264 24.08242 1.000 29.86474 203 ILE B O 1
ATOM 5981 N N . ALA B 1 204 ? -15.31462 -86.04956 23.21539 1.000 27.41107 204 ALA B N 1
ATOM 5982 C CA . ALA B 1 204 ? -14.33789 -85.67074 24.22857 1.000 27.64917 204 ALA B CA 1
ATOM 5983 C C . ALA B 1 204 ? -13.03719 -85.25150 23.56501 1.000 26.06804 204 ALA B C 1
ATOM 5984 O O . ALA B 1 204 ? -12.58849 -85.88209 22.60464 1.000 26.79267 204 ALA B O 1
ATOM 5986 N N . GLY B 1 205 ? -12.43735 -84.18691 24.07550 1.000 28.19953 205 GLY B N 1
ATOM 5987 C CA . GLY B 1 205 ? -11.17393 -83.74302 23.53479 1.000 27.64483 205 GLY B CA 1
ATOM 5988 C C . GLY B 1 205 ? -10.71226 -82.46044 24.18030 1.000 36.45627 205 GLY B C 1
ATOM 5989 O O . GLY B 1 205 ? -11.20958 -82.05752 25.23176 1.000 28.04889 205 GLY B O 1
ATOM 5990 N N . GLY B 1 206 ? -9.74391 -81.82395 23.53044 1.000 27.70904 206 GLY B N 1
ATOM 5991 C CA . GLY B 1 206 ? -9.21362 -80.55692 23.99496 1.000 30.41474 206 GLY B CA 1
ATOM 5992 C C . GLY B 1 206 ? -8.61644 -79.80219 22.83172 1.000 29.55594 206 GLY B C 1
ATOM 5993 O O . GLY B 1 206 ? -8.37808 -80.35809 21.75700 1.000 29.09787 206 GLY B O 1
ATOM 5994 N N . VAL B 1 207 ? -8.36384 -78.51776 23.06372 1.000 31.09728 207 VAL B N 1
ATOM 5995 C CA . VAL B 1 207 ? -7.83806 -77.63046 22.03408 1.000 39.82969 207 VAL B CA 1
ATOM 5996 C C . VAL B 1 207 ? -6.79578 -76.72673 22.67295 1.000 30.32129 207 VAL B C 1
ATOM 5997 O O . VAL B 1 207 ? -6.94155 -76.30893 23.82534 1.000 40.45123 207 VAL B O 1
ATOM 6001 N N . MET B 1 208 ? -5.72386 -76.45234 21.93731 1.000 29.91806 208 MET B N 1
ATOM 6002 C CA . MET B 1 208 ? -4.66271 -75.57958 22.42496 1.000 30.70223 208 MET B CA 1
ATOM 6003 C C . MET B 1 208 ? -4.15368 -74.75835 21.24829 1.000 30.43819 208 MET B C 1
ATOM 6004 O O . MET B 1 208 ? -3.56416 -75.30893 20.31483 1.000 30.27777 208 MET B O 1
ATOM 6009 N N . VAL B 1 209 ? -4.39538 -73.45158 21.27809 1.000 32.54107 209 VAL B N 1
ATOM 6010 C CA . VAL B 1 209 ? -3.86221 -72.52444 20.28762 1.000 28.92863 209 VAL B CA 1
ATOM 6011 C C . VAL B 1 209 ? -3.12193 -71.43749 21.04888 1.000 52.26777 209 VAL B C 1
ATOM 6012 O O . VAL B 1 209 ? -3.75075 -70.57248 21.67244 1.000 29.75034 209 VAL B O 1
ATOM 6016 N N . ARG B 1 210 ? -1.79470 -71.46631 20.98617 1.000 26.40623 210 ARG B N 1
ATOM 6017 C CA . ARG B 1 210 ? -0.97996 -70.52125 21.73150 1.000 26.60921 210 ARG B CA 1
ATOM 6018 C C . ARG B 1 210 ? -0.94560 -69.18833 20.99770 1.000 44.55830 210 ARG B C 1
ATOM 6019 O O . ARG B 1 210 ? -0.75243 -69.14692 19.77872 1.000 29.67517 210 ARG B O 1
ATOM 6027 N N . LEU B 1 211 ? -1.16187 -68.10117 21.73360 1.000 27.24336 211 LEU B N 1
ATOM 6028 C CA . LEU B 1 211 ? -1.11759 -66.76836 21.16724 1.000 28.54633 211 LEU B CA 1
ATOM 6029 C C . LEU B 1 211 ? -0.06077 -65.94499 21.89036 1.000 29.85448 211 LEU B C 1
ATOM 6030 O O . LEU B 1 211 ? -0.03388 -65.93807 23.12975 1.000 31.09736 211 LEU B O 1
ATOM 6035 N N . PRO B 1 212 ? 0.84090 -65.25638 21.16843 1.000 30.32706 212 PRO B N 1
ATOM 6036 C CA . PRO B 1 212 ? 0.99101 -65.25269 19.70907 1.000 29.70926 212 PRO B CA 1
ATOM 6037 C C . PRO B 1 212 ? 1.44243 -66.60625 19.18193 1.000 30.20367 212 PRO B C 1
ATOM 6038 O O . PRO B 1 212 ? 2.15005 -67.32689 19.88420 1.000 30.11890 212 PRO B O 1
ATOM 6042 N N . GLN B 1 213 ? 1.01835 -66.94941 17.96489 1.000 31.69587 213 GLN B N 1
ATOM 6043 C CA . GLN B 1 213 ? 1.28553 -68.27884 17.42635 1.000 31.21933 213 GLN B CA 1
ATOM 6044 C C . GLN B 1 213 ? 2.73221 -68.41787 16.97044 1.000 32.05980 213 GLN B C 1
ATOM 6045 O O . GLN B 1 213 ? 3.45909 -69.29652 17.44512 1.000 32.01828 213 GLN B O 1
ATOM 6051 N N . ARG B 1 214 ? 3.16933 -67.56317 16.04927 1.000 34.65466 214 ARG B N 1
ATOM 6052 C CA . ARG B 1 214 ? 4.53546 -67.64930 15.53350 1.000 36.49396 214 ARG B CA 1
ATOM 6053 C C . ARG B 1 214 ? 5.44721 -66.91259 16.50347 1.000 35.35174 214 ARG B C 1
ATOM 6054 O O . ARG B 1 214 ? 5.66189 -65.70454 16.40448 1.000 36.52597 214 ARG B O 1
ATOM 6062 N N . ARG B 1 215 ? 5.99856 -67.66358 17.45196 1.000 34.01766 215 ARG B N 1
ATOM 6063 C CA . ARG B 1 215 ? 6.71424 -67.08949 18.57700 1.000 33.48689 215 ARG B CA 1
ATOM 6064 C C . ARG B 1 215 ? 7.71627 -68.10854 19.09039 1.000 31.69817 215 ARG B C 1
ATOM 6065 O O . ARG B 1 215 ? 7.46606 -69.31547 19.05544 1.000 31.78849 215 ARG B O 1
ATOM 6073 N N . GLY B 1 216 ? 8.85396 -67.61193 19.55913 1.000 32.73969 216 GLY B N 1
ATOM 6074 C CA . GLY B 1 216 ? 9.83938 -68.42927 20.23231 1.000 32.47298 216 GLY B CA 1
ATOM 6075 C C . GLY B 1 216 ? 9.67065 -68.38595 21.73461 1.000 32.91217 216 GLY B C 1
ATOM 6076 O O . GLY B 1 216 ? 8.60107 -68.06699 22.26011 1.000 33.40203 216 GLY B O 1
ATOM 6077 N N . TYR B 1 217 ? 10.75380 -68.70370 22.43838 1.000 31.89208 217 TYR B N 1
ATOM 6078 C CA . TYR B 1 217 ? 10.72795 -68.68573 23.89229 1.000 32.64411 217 TYR B CA 1
ATOM 6079 C C . TYR B 1 217 ? 12.11244 -68.32425 24.40716 1.000 34.18522 217 TYR B C 1
ATOM 6080 O O . TYR B 1 217 ? 13.08415 -68.24087 23.65146 1.000 32.00004 217 TYR B O 1
ATOM 6089 N N . LEU B 1 218 ? 12.18683 -68.11406 25.71459 1.000 32.90414 218 LEU B N 1
ATOM 6090 C CA . LEU B 1 218 ? 13.40398 -67.69210 26.39361 1.000 32.56440 218 LEU B CA 1
ATOM 6091 C C . LEU B 1 218 ? 13.92224 -68.86910 27.20392 1.000 32.84654 218 LEU B C 1
ATOM 6092 O O . LEU B 1 218 ? 13.20523 -69.40083 28.05887 1.000 33.09468 218 LEU B O 1
ATOM 6097 N N . TRP B 1 219 ? 15.15239 -69.28557 26.93016 1.000 33.62184 219 TRP B N 1
ATOM 6098 C CA . TRP B 1 219 ? 15.72396 -70.40565 27.66109 1.000 35.63797 219 TRP B CA 1
ATOM 6099 C C . TRP B 1 219 ? 16.23264 -69.93428 29.01857 1.000 34.75517 219 TRP B C 1
ATOM 6100 O O . TRP B 1 219 ? 16.91924 -68.91322 29.11560 1.000 35.46187 219 TRP B O 1
ATOM 6111 N N . GLU B 1 220 ? 15.87401 -70.66650 30.06805 1.000 34.65898 220 GLU B N 1
ATOM 6112 C CA . GLU B 1 220 ? 16.39436 -70.41873 31.40327 1.000 35.48276 220 GLU B CA 1
ATOM 6113 C C . GLU B 1 220 ? 16.94369 -71.72962 31.93975 1.000 36.37644 220 GLU B C 1
ATOM 6114 O O . GLU B 1 220 ? 16.29080 -72.77192 31.82181 1.000 37.64565 220 GLU B O 1
ATOM 6120 N N . GLU B 1 221 ? 18.14411 -71.67422 32.51346 1.000 37.12324 221 GLU B N 1
ATOM 6121 C CA . GLU B 1 221 ? 18.83076 -72.88331 32.94847 1.000 37.76508 221 GLU B CA 1
ATOM 6122 C C . GLU B 1 221 ? 18.07541 -73.58787 34.06442 1.000 37.54664 221 GLU B C 1
ATOM 6123 O O . GLU B 1 221 ? 17.65987 -72.96447 35.04486 1.000 37.66536 221 GLU B O 1
ATOM 6129 N N . GLY B 1 222 ? 17.91990 -74.90001 33.91403 1.000 39.56624 222 GLY B N 1
ATOM 6130 C CA . GLY B 1 222 ? 17.24124 -75.72357 34.88903 1.000 38.98299 222 GLY B CA 1
ATOM 6131 C C . GLY B 1 222 ? 15.73783 -75.75890 34.76302 1.000 39.05311 222 GLY B C 1
ATOM 6132 O O . GLY B 1 222 ? 15.07633 -76.35174 35.62079 1.000 41.23403 222 GLY B O 1
ATOM 6133 N N . ARG B 1 223 ? 15.17451 -75.17320 33.71814 1.000 37.18479 223 ARG B N 1
ATOM 6134 C CA . ARG B 1 223 ? 13.73239 -75.12329 33.56203 1.000 40.85485 223 ARG B CA 1
ATOM 6135 C C . ARG B 1 223 ? 13.30613 -75.98201 32.37165 1.000 43.02444 223 ARG B C 1
ATOM 6136 O O . ARG B 1 223 ? 14.13165 -76.53116 31.63782 1.000 44.23285 223 ARG B O 1
ATOM 6144 N N . ILE B 1 224 ? 11.98719 -76.07127 32.18053 1.000 42.72320 224 ILE B N 1
ATOM 6145 C CA . ILE B 1 224 ? 11.38445 -77.07491 31.30878 1.000 42.82456 224 ILE B CA 1
ATOM 6146 C C . ILE B 1 224 ? 11.58398 -76.78647 29.82197 1.000 41.33247 224 ILE B C 1
ATOM 6147 O O . ILE B 1 224 ? 11.42283 -77.69131 28.99691 1.000 41.36233 224 ILE B O 1
ATOM 6152 N N . LEU B 1 225 ? 11.94690 -75.56600 29.44171 1.000 41.78786 225 LEU B N 1
ATOM 6153 C CA . LEU B 1 225 ? 12.07301 -75.22790 28.02769 1.000 40.30990 225 LEU B CA 1
ATOM 6154 C C . LEU B 1 225 ? 13.44998 -75.60889 27.49436 1.000 36.88147 225 LEU B C 1
ATOM 6155 O O . LEU B 1 225 ? 14.47214 -75.35368 28.13571 1.000 40.98427 225 LEU B O 1
ATOM 6160 N N . SER B 1 226 ? 13.46320 -76.20059 26.30062 1.000 38.21582 226 SER B N 1
ATOM 6161 C CA . SER B 1 226 ? 14.67579 -76.76210 25.71572 1.000 37.13840 226 SER B CA 1
ATOM 6162 C C . SER B 1 226 ? 15.65927 -75.67215 25.29722 1.000 35.30960 226 SER B C 1
ATOM 6163 O O . SER B 1 226 ? 15.27489 -74.56174 24.92751 1.000 35.58410 226 SER B O 1
ATOM 6166 N N . ARG B 1 227 ? 16.94689 -76.01160 25.32813 1.000 35.00353 227 ARG B N 1
ATOM 6167 C CA . ARG B 1 227 ? 17.98876 -75.03888 25.02317 1.000 35.20556 227 ARG B CA 1
ATOM 6168 C C . ARG B 1 227 ? 18.30447 -74.92296 23.53606 1.000 35.38194 227 ARG B C 1
ATOM 6169 O O . ARG B 1 227 ? 18.79155 -73.87169 23.10436 1.000 35.78233 227 ARG B O 1
ATOM 6177 N N . ASP B 1 228 ? 18.03585 -75.95915 22.74077 1.000 35.83890 228 ASP B N 1
ATOM 6178 C CA . ASP B 1 228 ? 18.33290 -75.92784 21.31579 1.000 35.52222 228 ASP B CA 1
ATOM 6179 C C . ASP B 1 228 ? 17.09727 -76.01431 20.43435 1.000 36.34765 228 ASP B C 1
ATOM 6180 O O . ASP B 1 228 ? 17.22833 -75.94875 19.20873 1.000 37.94375 228 ASP B O 1
ATOM 6185 N N . GLY B 1 229 ? 15.90940 -76.15715 21.00830 1.000 36.04074 229 GLY B N 1
ATOM 6186 C CA . GLY B 1 229 ? 14.70955 -76.30311 20.21738 1.000 37.58568 229 GLY B CA 1
ATOM 6187 C C . GLY B 1 229 ? 14.35349 -77.73434 19.88560 1.000 39.39372 229 GLY B C 1
ATOM 6188 O O . GLY B 1 229 ? 13.36914 -77.96467 19.16975 1.000 38.96849 229 GLY B O 1
ATOM 6189 N N . HIS B 1 230 ? 15.12390 -78.69986 20.37533 1.000 40.34479 230 HIS B N 1
ATOM 6190 C CA . HIS B 1 230 ? 14.83654 -80.11390 20.20225 1.000 40.64513 230 HIS B CA 1
ATOM 6191 C C . HIS B 1 230 ? 14.45611 -80.71678 21.54602 1.000 40.30620 230 HIS B C 1
ATOM 6192 O O . HIS B 1 230 ? 15.00991 -80.34659 22.58550 1.000 39.34932 230 HIS B O 1
ATOM 6199 N N . CYS B 1 231 ? 13.48983 -81.62476 21.51695 1.000 43.22263 231 CYS B N 1
ATOM 6200 C CA . CYS B 1 231 ? 13.04641 -82.35560 22.69451 1.000 43.03382 231 CYS B CA 1
ATOM 6201 C C . CYS B 1 231 ? 13.61849 -83.76637 22.64081 1.000 43.05556 231 CYS B C 1
ATOM 6202 O O . CYS B 1 231 ? 13.40765 -84.48491 21.65959 1.000 43.13242 231 CYS B O 1
ATOM 6205 N N . ARG B 1 232 ? 14.33565 -84.16408 23.69409 1.000 43.42118 232 ARG B N 1
ATOM 6206 C CA . ARG B 1 232 ? 15.03172 -85.44920 23.74654 1.000 45.22788 232 ARG B CA 1
ATOM 6207 C C . ARG B 1 232 ? 14.55806 -86.23801 24.96162 1.000 46.61893 232 ARG B C 1
ATOM 6208 O O . ARG B 1 232 ? 15.22126 -86.23917 26.01001 1.000 47.84508 232 ARG B O 1
ATOM 6216 N N . PRO B 1 233 ? 13.42272 -86.92819 24.85723 1.000 47.80140 233 PRO B N 1
ATOM 6217 C CA . PRO B 1 233 ? 12.91039 -87.67242 26.01410 1.000 48.42255 233 PRO B CA 1
ATOM 6218 C C . PRO B 1 233 ? 13.82463 -88.83459 26.36708 1.000 48.28672 233 PRO B C 1
ATOM 6219 O O . PRO B 1 233 ? 14.33489 -89.53698 25.49095 1.000 49.06731 233 PRO B O 1
ATOM 6223 N N . PHE B 1 234 ? 14.04467 -89.01450 27.66676 1.000 48.01971 234 PHE B N 1
ATOM 6224 C CA . PHE B 1 234 ? 14.86141 -90.08547 28.23105 1.000 48.32881 234 PHE B CA 1
ATOM 6225 C C . PHE B 1 234 ? 16.32713 -89.99046 27.82926 1.000 48.80570 234 PHE B C 1
ATOM 6226 O O . PHE B 1 234 ? 17.08075 -90.94884 28.02711 1.000 50.35427 234 PHE B O 1
ATOM 6234 N N . ASP B 1 235 ? 16.75725 -88.86161 27.28224 1.000 49.73484 235 ASP B N 1
ATOM 6235 C CA . ASP B 1 235 ? 18.14074 -88.67386 26.87924 1.000 52.26422 235 ASP B CA 1
ATOM 6236 C C . ASP B 1 235 ? 18.90416 -87.97049 27.99536 1.000 53.94277 235 ASP B C 1
ATOM 6237 O O . ASP B 1 235 ? 18.36212 -87.11707 28.70136 1.000 53.78009 235 ASP B O 1
ATOM 6242 N N . ALA B 1 236 ? 20.17868 -88.33639 28.14357 1.000 57.97051 236 ALA B N 1
ATOM 6243 C CA . ALA B 1 236 ? 21.00778 -87.74248 29.18742 1.000 59.21013 236 ALA B CA 1
ATOM 6244 C C . ALA B 1 236 ? 21.30729 -86.27296 28.91614 1.000 59.59937 236 ALA B C 1
ATOM 6245 O O . ALA B 1 236 ? 21.55700 -85.51092 29.85686 1.000 59.22505 236 ALA B O 1
ATOM 6247 N N . ASN B 1 237 ? 21.29511 -85.85722 27.64961 1.000 56.97957 237 ASN B N 1
ATOM 6248 C CA . ASN B 1 237 ? 21.59150 -84.48286 27.27036 1.000 57.00390 237 ASN B CA 1
ATOM 6249 C C . ASN B 1 237 ? 20.33447 -83.65087 27.04608 1.000 56.39613 237 ASN B C 1
ATOM 6250 O O . ASN B 1 237 ? 20.40850 -82.57836 26.43571 1.000 56.05702 237 ASN B O 1
ATOM 6255 N N . GLY B 1 238 ? 19.18631 -84.12063 27.52347 1.000 54.04858 238 GLY B N 1
ATOM 6256 C CA . GLY B 1 238 ? 17.95813 -83.36830 27.34840 1.000 51.00357 238 GLY B CA 1
ATOM 6257 C C . GLY B 1 238 ? 17.93028 -82.12462 28.22049 1.000 48.63725 238 GLY B C 1
ATOM 6258 O O . GLY B 1 238 ? 18.36261 -82.13484 29.37395 1.000 49.69506 238 GLY B O 1
ATOM 6259 N N . THR B 1 239 ? 17.42751 -81.03303 27.64912 1.000 45.41173 239 THR B N 1
ATOM 6260 C CA . THR B 1 239 ? 17.30725 -79.77363 28.36660 1.000 43.92746 239 THR B CA 1
ATOM 6261 C C . THR B 1 239 ? 15.86756 -79.29398 28.46417 1.000 43.58987 239 THR B C 1
ATOM 6262 O O . THR B 1 239 ? 15.62995 -78.19163 28.97453 1.000 42.12482 239 THR B O 1
ATOM 6266 N N . GLY B 1 240 ? 14.90482 -80.07928 27.98950 1.000 44.34404 240 GLY B N 1
ATOM 6267 C CA . GLY B 1 240 ? 13.51499 -79.68313 28.06211 1.000 43.75954 240 GLY B CA 1
ATOM 6268 C C . GLY B 1 240 ? 12.74292 -79.88166 26.77374 1.000 42.51071 240 GLY B C 1
ATOM 6269 O O . GLY B 1 240 ? 13.11018 -80.71838 25.94457 1.000 44.30666 240 GLY B O 1
ATOM 6270 N N . SER B 1 241 ? 11.67829 -79.10853 26.58213 1.000 40.38640 241 SER B N 1
ATOM 6271 C CA . SER B 1 241 ? 10.76622 -79.31482 25.46813 1.000 40.45671 241 SER B CA 1
ATOM 6272 C C . SER B 1 241 ? 10.46110 -77.98879 24.78286 1.000 36.93201 241 SER B C 1
ATOM 6273 O O . SER B 1 241 ? 10.98166 -76.93211 25.14706 1.000 37.39995 241 SER B O 1
ATOM 6276 N N . VAL B 1 242 ? 9.60186 -78.06083 23.77502 1.000 35.30485 242 VAL B N 1
ATOM 6277 C CA . VAL B 1 242 ? 9.16932 -76.90610 23.00330 1.000 34.27963 242 VAL B CA 1
ATOM 6278 C C . VAL B 1 242 ? 7.67097 -76.73475 23.20368 1.000 33.40135 242 VAL B C 1
ATOM 6279 O O . VAL B 1 242 ? 6.95226 -77.69960 23.48497 1.000 34.03693 242 VAL B O 1
ATOM 6283 N N . LEU B 1 243 ? 7.19591 -75.50101 23.06034 1.000 31.35240 243 LEU B N 1
ATOM 6284 C CA . LEU B 1 243 ? 5.77036 -75.24046 23.18878 1.000 31.49121 243 LEU B CA 1
ATOM 6285 C C . LEU B 1 243 ? 5.06312 -75.53943 21.87242 1.000 31.52967 243 LEU B C 1
ATOM 6286 O O . LEU B 1 243 ? 5.57652 -75.22989 20.79202 1.000 31.09895 243 LEU B O 1
ATOM 6291 N N . ALA B 1 244 ? 3.88246 -76.15536 21.96578 1.000 31.24841 244 ALA B N 1
ATOM 6292 C CA . ALA B 1 244 ? 3.16288 -76.61318 20.78484 1.000 31.22733 244 ALA B CA 1
ATOM 6293 C C . ALA B 1 244 ? 1.67785 -76.31051 20.91378 1.000 30.38625 244 ALA B C 1
ATOM 6294 O O . ALA B 1 244 ? 1.15014 -76.11519 22.01039 1.000 32.37101 244 ALA B O 1
ATOM 6296 N N . SER B 1 245 ? 1.00965 -76.29175 19.76452 1.000 29.99435 245 SER B N 1
ATOM 6297 C CA . SER B 1 245 ? -0.42286 -76.07851 19.65600 1.000 28.54249 245 SER B CA 1
ATOM 6298 C C . SER B 1 245 ? -1.04069 -77.26255 18.92732 1.000 28.11121 245 SER B C 1
ATOM 6299 O O . SER B 1 245 ? -0.37399 -77.94481 18.14803 1.000 29.85804 245 SER B O 1
ATOM 6302 N N . GLY B 1 246 ? -2.32480 -77.49585 19.15850 1.000 29.00432 246 GLY B N 1
ATOM 6303 C CA . GLY B 1 246 ? -2.99606 -78.57299 18.45802 1.000 29.67574 246 GLY B CA 1
ATOM 6304 C C . GLY B 1 246 ? -4.40643 -78.78300 18.96305 1.000 28.88681 246 GLY B C 1
ATOM 6305 O O . GLY B 1 246 ? -4.90152 -78.06208 19.83374 1.000 29.95347 246 GLY B O 1
ATOM 6306 N N . VAL B 1 247 ? -5.04217 -79.80636 18.40100 1.000 28.33633 247 VAL B N 1
ATOM 6307 C CA . VAL B 1 247 ? -6.39778 -80.18930 18.78476 1.000 28.75423 247 VAL B CA 1
ATOM 6308 C C . VAL B 1 247 ? -6.52673 -81.69691 18.62041 1.000 30.09495 247 VAL B C 1
ATOM 6309 O O . VAL B 1 247 ? -5.93981 -82.28504 17.70744 1.000 28.51968 247 VAL B O 1
ATOM 6313 N N . ALA B 1 248 ? -7.27893 -82.32317 19.52510 1.000 26.40043 248 ALA B N 1
ATOM 6314 C CA . ALA B 1 248 ? -7.54849 -83.75453 19.45800 1.000 33.50308 248 ALA B CA 1
ATOM 6315 C C . ALA B 1 248 ? -8.92150 -84.02696 20.04904 1.000 33.75416 248 ALA B C 1
ATOM 6316 O O . ALA B 1 248 ? -9.21623 -83.59918 21.16818 1.000 25.29903 248 ALA B O 1
ATOM 6318 N N . VAL B 1 249 ? -9.75285 -84.73170 19.28925 1.000 26.19158 249 VAL B N 1
ATOM 6319 C CA . VAL B 1 249 ? -11.12386 -85.04086 19.67612 1.000 28.35400 249 VAL B CA 1
ATOM 6320 C C . VAL B 1 249 ? -11.38537 -86.50729 19.35805 1.000 26.45452 249 VAL B C 1
ATOM 6321 O O . VAL B 1 249 ? -10.95307 -87.01420 18.31668 1.000 28.56162 249 VAL B O 1
ATOM 6325 N N . VAL B 1 250 ? -12.09578 -87.18969 20.25198 1.000 30.17679 250 VAL B N 1
ATOM 6326 C CA . VAL B 1 250 ? -12.48763 -88.57455 20.03661 1.000 27.26374 250 VAL B CA 1
ATOM 6327 C C . VAL B 1 250 ? -13.98039 -88.69508 20.28947 1.000 27.97615 250 VAL B C 1
ATOM 6328 O O . VAL B 1 250 ? -14.55477 -87.95041 21.09011 1.000 27.86877 250 VAL B O 1
ATOM 6332 N N . LEU B 1 251 ? -14.61229 -89.64271 19.60484 1.000 28.67574 251 LEU B N 1
ATOM 6333 C CA . LEU B 1 251 ? -16.01813 -89.95196 19.83092 1.000 28.41768 251 LEU B CA 1
ATOM 6334 C C . LEU B 1 251 ? -16.09817 -91.25167 20.62067 1.000 37.54305 251 LEU B C 1
ATOM 6335 O O . LEU B 1 251 ? -15.56864 -92.28047 20.18531 1.000 29.43828 251 LEU B O 1
ATOM 6340 N N . LEU B 1 252 ? -16.76262 -91.20198 21.77316 1.000 29.43822 252 LEU B N 1
ATOM 6341 C CA . LEU B 1 252 ? -16.80005 -92.31204 22.71380 1.000 31.27323 252 LEU B CA 1
ATOM 6342 C C . LEU B 1 252 ? -18.19746 -92.91310 22.76190 1.000 32.28867 252 LEU B C 1
ATOM 6343 O O . LEU B 1 252 ? -19.19585 -92.19303 22.68546 1.000 33.27008 252 LEU B O 1
ATOM 6348 N N . LYS B 1 253 ? -18.25926 -94.23888 22.90543 1.000 34.08867 253 LYS B N 1
ATOM 6349 C CA . LYS B 1 253 ? -19.51069 -94.98144 22.89986 1.000 34.21425 253 LYS B CA 1
ATOM 6350 C C . LYS B 1 253 ? -19.28794 -96.28055 23.65382 1.000 35.82352 253 LYS B C 1
ATOM 6351 O O . LYS B 1 253 ? -18.22755 -96.89950 23.48495 1.000 36.06389 253 LYS B O 1
ATOM 6357 N N . PRO B 1 254 ? -20.23936 -96.72473 24.47396 1.000 36.29280 254 PRO B N 1
ATOM 6358 C CA . PRO B 1 254 ? -20.06166 -97.98490 25.20650 1.000 36.21675 254 PRO B CA 1
ATOM 6359 C C . PRO B 1 254 ? -19.73583 -99.14448 24.27525 1.000 37.32116 254 PRO B C 1
ATOM 6360 O O . PRO B 1 254 ? -20.28871 -99.25870 23.17917 1.000 38.61986 254 PRO B O 1
ATOM 6364 N N . LEU B 1 255 ? -18.80890 -99.99896 24.71652 1.000 39.17274 255 LEU B N 1
ATOM 6365 C CA . LEU B 1 255 ? -18.30464 -101.06526 23.85102 1.000 37.48934 255 LEU B CA 1
ATOM 6366 C C . LEU B 1 255 ? -19.39555 -102.01623 23.37548 1.000 39.99296 255 LEU B C 1
ATOM 6367 O O . LEU B 1 255 ? -19.43584 -102.30984 22.16801 1.000 39.65083 255 LEU B O 1
ATOM 6372 N N . PRO B 1 256 ? -20.29382 -102.53298 24.22775 1.000 40.47660 256 PRO B N 1
ATOM 6373 C CA . PRO B 1 256 ? -21.34128 -103.41865 23.69366 1.000 40.77412 256 PRO B CA 1
ATOM 6374 C C . PRO B 1 256 ? -22.23023 -102.74121 22.66665 1.000 41.32489 256 PRO B C 1
ATOM 6375 O O . PRO B 1 256 ? -22.61075 -103.36852 21.67028 1.000 42.92244 256 PRO B O 1
ATOM 6379 N N . GLN B 1 257 ? -22.55266 -101.46346 22.86257 1.000 39.98439 257 GLN B N 1
ATOM 6380 C CA . GLN B 1 257 ? -23.37982 -100.77644 21.88086 1.000 40.54765 257 GLN B CA 1
ATOM 6381 C C . GLN B 1 257 ? -22.61183 -100.53064 20.58727 1.000 41.99941 257 GLN B C 1
ATOM 6382 O O . GLN B 1 257 ? -23.18353 -100.62438 19.49397 1.000 43.00249 257 GLN B O 1
ATOM 6388 N N . ALA B 1 258 ? -21.31375 -100.22904 20.68705 1.000 40.44329 258 ALA B N 1
ATOM 6389 C CA . ALA B 1 258 ? -20.52408 -99.96505 19.48671 1.000 39.62090 258 ALA B CA 1
ATOM 6390 C C . ALA B 1 258 ? -20.37825 -101.21839 18.62983 1.000 41.44117 258 ALA B C 1
ATOM 6391 O O . ALA B 1 258 ? -20.33282 -101.13111 17.39644 1.000 41.35507 258 ALA B O 1
ATOM 6393 N N . VAL B 1 259 ? -20.28125 -102.39010 19.26313 1.000 42.77653 259 VAL B N 1
ATOM 6394 C CA . VAL B 1 259 ? -20.22673 -103.63721 18.50686 1.000 42.51301 259 VAL B CA 1
ATOM 6395 C C . VAL B 1 259 ? -21.58373 -103.94918 17.89135 1.000 43.26655 259 VAL B C 1
ATOM 6396 O O . VAL B 1 259 ? -21.66702 -104.44827 16.76223 1.000 43.39940 259 VAL B O 1
ATOM 6400 N N . ALA B 1 260 ? -22.66727 -103.66097 18.61947 1.000 43.03762 260 ALA B N 1
ATOM 6401 C CA . ALA B 1 260 ? -24.00377 -103.97258 18.11869 1.000 45.41084 260 ALA B CA 1
ATOM 6402 C C . ALA B 1 260 ? -24.36326 -103.12385 16.90627 1.000 42.57224 260 ALA B C 1
ATOM 6403 O O . ALA B 1 260 ? -25.03930 -103.60307 15.98854 1.000 43.15232 260 ALA B O 1
ATOM 6405 N N . ASP B 1 261 ? -23.92482 -101.86637 16.88104 1.000 42.17674 261 ASP B N 1
ATOM 6406 C CA . ASP B 1 261 ? -24.20515 -100.96910 15.76734 1.000 41.16709 261 ASP B CA 1
ATOM 6407 C C . ASP B 1 261 ? -23.16224 -101.05426 14.66453 1.000 42.21865 261 ASP B C 1
ATOM 6408 O O . ASP B 1 261 ? -23.18296 -100.22671 13.74755 1.000 43.25327 261 ASP B O 1
ATOM 6413 N N . ARG B 1 262 ? -22.24731 -102.01929 14.74196 1.000 42.15389 262 ARG B N 1
ATOM 6414 C CA . ARG B 1 262 ? -21.25545 -102.24314 13.69472 1.000 42.33237 262 ARG B CA 1
ATOM 6415 C C . ARG B 1 262 ? -20.44607 -100.97889 13.41812 1.000 42.25664 262 ARG B C 1
ATOM 6416 O O . ARG B 1 262 ? -20.21102 -100.60273 12.26842 1.000 41.91481 262 ARG B O 1
ATOM 6424 N N . ASP B 1 263 ? -20.03015 -100.30828 14.48456 1.000 44.40820 263 ASP B N 1
ATOM 6425 C CA . ASP B 1 263 ? -19.21024 -99.12162 14.33983 1.000 43.58169 263 ASP B CA 1
ATOM 6426 C C . ASP B 1 263 ? -17.77402 -99.50041 13.99297 1.000 43.12106 263 ASP B C 1
ATOM 6427 O O . ASP B 1 263 ? -17.39130 -100.67278 13.96453 1.000 42.42555 263 ASP B O 1
ATOM 6432 N N . HIS B 1 264 ? -16.97896 -98.47750 13.71308 1.000 39.70253 264 HIS B N 1
ATOM 6433 C CA . HIS B 1 264 ? -15.55521 -98.62652 13.46638 1.000 38.18616 264 HIS B CA 1
ATOM 6434 C C . HIS B 1 264 ? -14.83026 -98.26687 14.75523 1.000 38.11209 264 HIS B C 1
ATOM 6435 O O . HIS B 1 264 ? -14.93223 -97.13014 15.22491 1.000 38.84180 264 HIS B O 1
ATOM 6442 N N . ILE B 1 265 ? -14.12089 -99.23062 15.33624 1.000 36.58092 265 ILE B N 1
ATOM 6443 C CA . ILE B 1 265 ? -13.51923 -99.07479 16.65738 1.000 36.58852 265 ILE B CA 1
ATOM 6444 C C . ILE B 1 265 ? -12.00648 -99.02138 16.49878 1.000 36.12192 265 ILE B C 1
ATOM 6445 O O . ILE B 1 265 ? -11.38897 -99.99424 16.04462 1.000 36.25613 265 ILE B O 1
ATOM 6450 N N . TYR B 1 266 ? -11.40742 -97.89360 16.89839 1.000 34.72562 266 TYR B N 1
ATOM 6451 C CA . TYR B 1 266 ? -9.95120 -97.78228 16.92009 1.000 34.51229 266 TYR B CA 1
ATOM 6452 C C . TYR B 1 266 ? -9.36667 -98.53728 18.10414 1.000 34.24635 266 TYR B C 1
ATOM 6453 O O . TYR B 1 266 ? -8.45509 -99.35443 17.94453 1.000 34.66556 266 TYR B O 1
ATOM 6462 N N . ALA B 1 267 ? -9.88229 -98.26286 19.29728 1.000 35.45847 267 ALA B N 1
ATOM 6463 C CA . ALA B 1 267 ? -9.44641 -98.89169 20.53640 1.000 34.76797 267 ALA B CA 1
ATOM 6464 C C . ALA B 1 267 ? -10.55860 -98.68864 21.55434 1.000 33.79291 267 ALA B C 1
ATOM 6465 O O . ALA B 1 267 ? -11.56661 -98.03575 21.27340 1.000 35.39943 267 ALA B O 1
ATOM 6467 N N . THR B 1 268 ? -10.38758 -99.26907 22.73384 1.000 35.24463 268 THR B N 1
ATOM 6468 C CA . THR B 1 268 ? -11.35952 -99.11102 23.80197 1.000 36.10205 268 THR B CA 1
ATOM 6469 C C . THR B 1 268 ? -10.67821 -98.54136 25.03874 1.000 37.78736 268 THR B C 1
ATOM 6470 O O . THR B 1 268 ? -9.50304 -98.81323 25.30409 1.000 38.01158 268 THR B O 1
ATOM 6474 N N . VAL B 1 269 ? -11.42630 -97.73794 25.78650 1.000 35.76401 269 VAL B N 1
ATOM 6475 C CA . VAL B 1 269 ? -10.93744 -97.14719 27.02483 1.000 36.84353 269 VAL B CA 1
ATOM 6476 C C . VAL B 1 269 ? -11.28569 -98.09633 28.16055 1.000 39.40444 269 VAL B C 1
ATOM 6477 O O . VAL B 1 269 ? -12.46444 -98.34657 28.43275 1.000 40.91094 269 VAL B O 1
ATOM 6481 N N . LYS B 1 270 ? -10.26173 -98.64590 28.81102 1.000 40.40851 270 LYS B N 1
ATOM 6482 C CA . LYS B 1 270 ? -10.51300 -99.56798 29.91085 1.000 41.51656 270 LYS B CA 1
ATOM 6483 C C . LYS B 1 270 ? -10.74411 -98.81373 31.21571 1.000 41.98396 270 LYS B C 1
ATOM 6484 O O . LYS B 1 270 ? -11.72993 -99.06150 31.92116 1.000 45.82603 270 LYS B O 1
ATOM 6490 N N . GLY B 1 271 ? -9.85104 -97.88738 31.54921 1.000 39.17426 271 GLY B N 1
ATOM 6491 C CA . GLY B 1 271 ? -9.98340 -97.13668 32.78154 1.000 39.16317 271 GLY B CA 1
ATOM 6492 C C . GLY B 1 271 ? -9.29252 -95.79445 32.69211 1.000 37.71735 271 GLY B C 1
ATOM 6493 O O . GLY B 1 271 ? -8.38346 -95.58777 31.88159 1.000 37.35534 271 GLY B O 1
ATOM 6494 N N . THR B 1 272 ? -9.73868 -94.87734 33.55068 1.000 37.19379 272 THR B N 1
ATOM 6495 C CA . THR B 1 272 ? -9.13765 -93.55860 33.68359 1.000 35.05884 272 THR B CA 1
ATOM 6496 C C . THR B 1 272 ? -9.05624 -93.22492 35.16317 1.000 34.31435 272 THR B C 1
ATOM 6497 O O . THR B 1 272 ? -9.85347 -93.71473 35.96695 1.000 34.24811 272 THR B O 1
ATOM 6501 N N . ALA B 1 273 ? -8.09681 -92.37179 35.51295 1.000 34.50295 273 ALA B N 1
ATOM 6502 C CA . ALA B 1 273 ? -7.92483 -91.94048 36.89089 1.000 34.20476 273 ALA B CA 1
ATOM 6503 C C . ALA B 1 273 ? -7.30528 -90.55460 36.90426 1.000 34.87887 273 ALA B C 1
ATOM 6504 O O . ALA B 1 273 ? -6.46111 -90.23463 36.06242 1.000 35.57562 273 ALA B O 1
ATOM 6506 N N . ILE B 1 274 ? -7.73375 -89.73954 37.86463 1.000 36.69843 274 ILE B N 1
ATOM 6507 C CA . ILE B 1 274 ? -7.21393 -88.39363 38.05769 1.000 36.24272 274 ILE B CA 1
ATOM 6508 C C . ILE B 1 274 ? -6.93145 -88.18816 39.53898 1.000 37.84345 274 ILE B C 1
ATOM 6509 O O . ILE B 1 274 ? -7.59215 -88.77167 40.40549 1.000 38.24839 274 ILE B O 1
ATOM 6514 N N . ASN B 1 275 ? -5.92614 -87.36662 39.82418 1.000 38.47044 275 ASN B N 1
ATOM 6515 C CA . ASN B 1 275 ? -5.70905 -86.84105 41.16572 1.000 39.13754 275 ASN B CA 1
ATOM 6516 C C . ASN B 1 275 ? -4.80947 -85.61569 41.04770 1.000 40.31628 275 ASN B C 1
ATOM 6517 O O . ASN B 1 275 ? -4.47332 -85.17137 39.94593 1.000 40.08415 275 ASN B O 1
ATOM 6522 N N . ASN B 1 276 ? -4.43508 -85.06177 42.19638 1.000 43.15280 276 ASN B N 1
ATOM 6523 C CA . ASN B 1 276 ? -3.63532 -83.85103 42.25735 1.000 43.27059 276 ASN B CA 1
ATOM 6524 C C . ASN B 1 276 ? -2.50233 -84.03547 43.25342 1.000 44.13976 276 ASN B C 1
ATOM 6525 O O . ASN B 1 276 ? -2.65345 -84.72557 44.26325 1.000 45.19522 276 ASN B O 1
ATOM 6530 N N . ASN B 1 277 ? -1.35763 -83.41385 42.95622 1.000 46.90539 277 ASN B N 1
ATOM 6531 C CA . ASN B 1 277 ? -0.22168 -83.49775 43.86975 1.000 51.39527 277 ASN B CA 1
ATOM 6532 C C . ASN B 1 277 ? -0.54549 -82.87984 45.22213 1.000 56.04831 277 ASN B C 1
ATOM 6533 O O . ASN B 1 277 ? -0.06743 -83.36566 46.25357 1.000 59.38123 277 ASN B O 1
ATOM 6538 N N . GLY B 1 278 ? -1.35410 -81.82199 45.24045 1.000 52.05175 278 GLY B N 1
ATOM 6539 C CA . GLY B 1 278 ? -1.77814 -81.24584 46.50459 1.000 53.02020 278 GLY B CA 1
ATOM 6540 C C . GLY B 1 278 ? -0.61685 -80.69722 47.30804 1.000 59.11423 278 GLY B C 1
ATOM 6541 O O . GLY B 1 278 ? 0.27471 -80.01679 46.78605 1.000 58.76109 278 GLY B O 1
ATOM 6542 N N . ILE B 1 279 ? -0.62943 -80.99802 48.61006 1.000 63.81112 279 ILE B N 1
ATOM 6543 C CA . ILE B 1 279 ? 0.42563 -80.52060 49.49840 1.000 65.15594 279 ILE B CA 1
ATOM 6544 C C . ILE B 1 279 ? 1.76322 -81.16531 49.15232 1.000 68.00569 279 ILE B C 1
ATOM 6545 O O . ILE B 1 279 ? 2.82496 -80.58150 49.40222 1.000 68.92300 279 ILE B O 1
ATOM 6550 N N . SER B 1 280 ? 1.74299 -82.35887 48.55687 1.000 80.00079 280 SER B N 1
ATOM 6551 C CA . SER B 1 280 ? 2.96436 -83.02496 48.10727 1.000 80.12608 280 SER B CA 1
ATOM 6552 C C . SER B 1 280 ? 3.38576 -82.45907 46.75006 1.000 82.71860 280 SER B C 1
ATOM 6553 O O . SER B 1 280 ? 3.53797 -83.16918 45.75625 1.000 83.57814 280 SER B O 1
ATOM 6556 N N . ALA B 1 281 ? 3.57226 -81.14282 46.72896 1.000 81.72354 281 ALA B N 1
ATOM 6557 C CA . ALA B 1 281 ? 3.79738 -80.44474 45.47798 1.000 81.53993 281 ALA B CA 1
ATOM 6558 C C . ALA B 1 281 ? 5.26010 -80.53461 45.06846 1.000 87.96816 281 ALA B C 1
ATOM 6559 O O . ALA B 1 281 ? 6.15725 -80.74641 45.88910 1.000 86.05052 281 ALA B O 1
ATOM 6561 N N . MET B 1 282 ? 5.48650 -80.36274 43.77052 1.000 91.21158 282 MET B N 1
ATOM 6562 C CA . MET B 1 282 ? 6.80730 -80.38192 43.16518 1.000 94.23102 282 MET B CA 1
ATOM 6563 C C . MET B 1 282 ? 6.99080 -79.09992 42.36150 1.000 95.28954 282 MET B C 1
ATOM 6564 O O . MET B 1 282 ? 6.08834 -78.25995 42.27489 1.000 92.94087 282 MET B O 1
ATOM 6569 N N . ALA B 1 283 ? 8.16913 -78.95002 41.76242 1.000 95.18185 283 ALA B N 1
ATOM 6570 C CA . ALA B 1 283 ? 8.33848 -77.92174 40.75102 1.000 93.46732 283 ALA B CA 1
ATOM 6571 C C . ALA B 1 283 ? 7.57815 -78.32847 39.48866 1.000 91.05039 283 ALA B C 1
ATOM 6572 O O . ALA B 1 283 ? 7.02187 -79.42660 39.39782 1.000 92.42623 283 ALA B O 1
ATOM 6574 N N . TYR B 1 284 ? 7.53903 -77.42876 38.50662 1.000 85.86966 284 TYR B N 1
ATOM 6575 C CA . TYR B 1 284 ? 6.78579 -77.72070 37.29246 1.000 81.47302 284 TYR B CA 1
ATOM 6576 C C . TYR B 1 284 ? 7.39033 -78.92242 36.57696 1.000 81.81369 284 TYR B C 1
ATOM 6577 O O . TYR B 1 284 ? 8.60519 -78.99058 36.36197 1.000 80.72162 284 TYR B O 1
ATOM 6586 N N . GLY B 1 285 ? 6.53333 -79.87776 36.21835 1.000 84.24528 285 GLY B N 1
ATOM 6587 C CA . GLY B 1 285 ? 6.95270 -81.06090 35.50450 1.000 83.46520 285 GLY B CA 1
ATOM 6588 C C . GLY B 1 285 ? 7.50338 -82.18273 36.35693 1.000 88.90673 285 GLY B C 1
ATOM 6589 O O . GLY B 1 285 ? 7.65859 -83.30161 35.84976 1.000 83.88351 285 GLY B O 1
ATOM 6590 N N . LEU B 1 286 ? 7.78437 -81.93851 37.63466 1.000 106.95783 286 LEU B N 1
ATOM 6591 C CA . LEU B 1 286 ? 8.35036 -82.96535 38.50100 1.000 106.89615 286 LEU B CA 1
ATOM 6592 C C . LEU B 1 286 ? 7.22580 -83.82315 39.06260 1.000 106.94484 286 LEU B C 1
ATOM 6593 O O . LEU B 1 286 ? 6.28668 -83.30676 39.67705 1.000 107.45982 286 LEU B O 1
ATOM 6598 N N . ALA B 1 287 ? 7.31036 -85.12679 38.82731 1.000 92.52986 287 ALA B N 1
ATOM 6599 C CA . ALA B 1 287 ? 6.31375 -86.07085 39.30670 1.000 90.61397 287 ALA B CA 1
ATOM 6600 C C . ALA B 1 287 ? 6.63803 -86.52977 40.72251 1.000 93.06535 287 ALA B C 1
ATOM 6601 O O . ALA B 1 287 ? 7.74210 -87.01958 40.98471 1.000 87.02229 287 ALA B O 1
ATOM 6603 N N . GLN B 1 288 ? 5.67796 -86.36772 41.62943 1.000 104.46873 288 GLN B N 1
ATOM 6604 C CA . GLN B 1 288 ? 5.79817 -86.95513 42.95828 1.000 104.67586 288 GLN B CA 1
ATOM 6605 C C . GLN B 1 288 ? 5.48845 -88.44127 42.86798 1.000 104.45785 288 GLN B C 1
ATOM 6606 O O . GLN B 1 288 ? 4.37950 -88.80692 42.46137 1.000 104.02486 288 GLN B O 1
ATOM 6612 N N . PRO B 1 289 ? 6.42541 -89.32121 43.22821 1.000 83.99716 289 PRO B N 1
ATOM 6613 C CA . PRO B 1 289 ? 6.22048 -90.75278 42.95961 1.000 73.93309 289 PRO B CA 1
ATOM 6614 C C . PRO B 1 289 ? 4.97250 -91.31865 43.60964 1.000 66.51533 289 PRO B C 1
ATOM 6615 O O . PRO B 1 289 ? 4.24340 -92.08596 42.97060 1.000 61.24006 289 PRO B O 1
ATOM 6619 N N . GLU B 1 290 ? 4.68569 -90.93951 44.85379 1.000 65.20711 290 GLU B N 1
ATOM 6620 C CA . GLU B 1 290 ? 3.57465 -91.55820 45.56573 1.000 60.49202 290 GLU B CA 1
ATOM 6621 C C . GLU B 1 290 ? 2.23938 -91.16442 44.94556 1.000 55.58341 290 GLU B C 1
ATOM 6622 O O . GLU B 1 290 ? 1.39015 -92.02309 44.68150 1.000 51.64101 290 GLU B O 1
ATOM 6628 N N . ARG B 1 291 ? 2.05136 -89.87531 44.66029 1.000 58.18714 291 ARG B N 1
ATOM 6629 C CA . ARG B 1 291 ? 0.76262 -89.42894 44.14205 1.000 53.02584 291 ARG B CA 1
ATOM 6630 C C . ARG B 1 291 ? 0.55272 -89.87046 42.70032 1.000 50.49622 291 ARG B C 1
ATOM 6631 O O . ARG B 1 291 ? -0.54106 -90.32050 42.34151 1.000 47.88500 291 ARG B O 1
ATOM 6639 N N . LEU B 1 292 ? 1.58251 -89.75429 41.85736 1.000 51.03891 292 LEU B N 1
ATOM 6640 C CA . LEU B 1 292 ? 1.41863 -90.13512 40.45740 1.000 47.45856 292 LEU B CA 1
ATOM 6641 C C . LEU B 1 292 ? 1.23601 -91.63964 40.30463 1.000 46.21481 292 LEU B C 1
ATOM 6642 O O . LEU B 1 292 ? 0.42868 -92.08685 39.48297 1.000 44.04004 292 LEU B O 1
ATOM 6647 N N . SER B 1 293 ? 1.97197 -92.43873 41.08223 1.000 47.83745 293 SER B N 1
ATOM 6648 C CA . SER B 1 293 ? 1.81278 -93.88708 40.99047 1.000 45.73734 293 SER B CA 1
ATOM 6649 C C . SER B 1 293 ? 0.40666 -94.30819 41.39685 1.000 43.59382 293 SER B C 1
ATOM 6650 O O . SER B 1 293 ? -0.19008 -95.18928 40.76740 1.000 40.97448 293 SER B O 1
ATOM 6653 N N . ALA B 1 294 ? -0.14183 -93.68306 42.44477 1.000 44.98197 294 ALA B N 1
ATOM 6654 C CA . ALA B 1 294 ? -1.51747 -93.96799 42.84115 1.000 42.05599 294 ALA B CA 1
ATOM 6655 C C . ALA B 1 294 ? -2.48509 -93.65928 41.70845 1.000 41.34081 294 ALA B C 1
ATOM 6656 O O . ALA B 1 294 ? -3.48238 -94.36565 41.51731 1.000 40.19616 294 ALA B O 1
ATOM 6658 N N . CYS B 1 295 ? -2.20352 -92.60686 40.94398 1.000 39.87303 295 CYS B N 1
ATOM 6659 C CA . CYS B 1 295 ? -3.01938 -92.29887 39.77757 1.000 38.88710 295 CYS B CA 1
ATOM 6660 C C . CYS B 1 295 ? -2.88792 -93.38866 38.71876 1.000 38.09230 295 CYS B C 1
ATOM 6661 O O . CYS B 1 295 ? -3.88808 -93.83978 38.15054 1.000 36.75781 295 CYS B O 1
ATOM 6664 N N . ILE B 1 296 ? -1.65552 -93.81492 38.43081 1.000 38.83210 296 ILE B N 1
ATOM 6665 C CA . ILE B 1 296 ? -1.43848 -94.84364 37.41555 1.000 38.06998 296 ILE B CA 1
ATOM 6666 C C . ILE B 1 296 ? -2.07875 -96.15623 37.84429 1.000 39.45295 296 ILE B C 1
ATOM 6667 O O . ILE B 1 296 ? -2.76908 -96.81872 37.05852 1.000 40.37674 296 ILE B O 1
ATOM 6672 N N . ALA B 1 297 ? -1.87230 -96.54278 39.10615 1.000 41.64102 297 ALA B N 1
ATOM 6673 C CA . ALA B 1 297 ? -2.44190 -97.79112 39.60110 1.000 39.06286 297 ALA B CA 1
ATOM 6674 C C . ALA B 1 297 ? -3.96003 -97.72231 39.64958 1.000 40.15280 297 ALA B C 1
ATOM 6675 O O . ALA B 1 297 ? -4.63938 -98.71892 39.37855 1.000 42.69400 297 ALA B O 1
ATOM 6677 N N . GLY B 1 298 ? -4.50985 -96.55395 39.98595 1.000 40.37970 298 GLY B N 1
ATOM 6678 C CA . GLY B 1 298 ? -5.95705 -96.42074 40.04995 1.000 41.67711 298 GLY B CA 1
ATOM 6679 C C . GLY B 1 298 ? -6.62378 -96.59484 38.69919 1.000 39.81380 298 GLY B C 1
ATOM 6680 O O . GLY B 1 298 ? -7.72472 -97.14090 38.60643 1.000 39.34972 298 GLY B O 1
ATOM 6681 N N . ALA B 1 299 ? -5.96940 -96.12876 37.63383 1.000 38.70683 299 ALA B N 1
ATOM 6682 C CA . ALA B 1 299 ? -6.52686 -96.30369 36.29647 1.000 38.64578 299 ALA B CA 1
ATOM 6683 C C . ALA B 1 299 ? -6.53577 -97.77299 35.89236 1.000 39.67779 299 ALA B C 1
ATOM 6684 O O . ALA B 1 299 ? -7.50437 -98.25347 35.29137 1.000 38.97525 299 ALA B O 1
ATOM 6686 N N . MET B 1 300 ? -5.46663 -98.50426 36.21442 1.000 40.41015 300 MET B N 1
ATOM 6687 C CA . MET B 1 300 ? -5.43550 -99.92530 35.89242 1.000 40.54380 300 MET B CA 1
ATOM 6688 C C . MET B 1 300 ? -6.41516 -100.71237 36.75273 1.000 42.39978 300 MET B C 1
ATOM 6689 O O . MET B 1 300 ? -6.98862 -101.70496 36.28881 1.000 43.43585 300 MET B O 1
ATOM 6694 N N . GLN B 1 301 ? -6.62224 -100.28593 37.99997 1.000 41.10042 301 GLN B N 1
ATOM 6695 C CA . GLN B 1 301 ? -7.60866 -100.94262 38.84873 1.000 41.56466 301 GLN B CA 1
ATOM 6696 C C . GLN B 1 301 ? -9.01861 -100.71836 38.32086 1.000 43.06377 301 GLN B C 1
ATOM 6697 O O . GLN B 1 301 ? -9.85356 -101.62887 38.36183 1.000 43.43245 301 GLN B O 1
ATOM 6703 N N . ALA B 1 302 ? -9.28780 -99.51987 37.79197 1.000 43.88766 302 ALA B N 1
ATOM 6704 C CA . ALA B 1 302 ? -10.62550 -99.19304 37.30835 1.000 44.96599 302 ALA B CA 1
ATOM 6705 C C . ALA B 1 302 ? -11.02515 -100.06684 36.12917 1.000 46.68908 302 ALA B C 1
ATOM 6706 O O . ALA B 1 302 ? -12.18070 -100.49419 36.02848 1.000 48.16517 302 ALA B O 1
ATOM 6708 N N . GLY B 1 303 ? -10.08505 -100.35858 35.23856 1.000 45.94302 303 GLY B N 1
ATOM 6709 C CA . GLY B 1 303 ? -10.37960 -101.18952 34.09429 1.000 46.60131 303 GLY B CA 1
ATOM 6710 C C . GLY B 1 303 ? -10.14898 -102.66186 34.31135 1.000 48.55515 303 GLY B C 1
ATOM 6711 O O . GLY B 1 303 ? -10.31712 -103.45199 33.37693 1.000 49.37919 303 GLY B O 1
ATOM 6712 N N . ASP B 1 304 ? -9.77399 -103.05274 35.52926 1.000 56.30483 304 ASP B N 1
ATOM 6713 C CA . ASP B 1 304 ? -9.51860 -104.45031 35.87265 1.000 56.72186 304 ASP B CA 1
ATOM 6714 C C . ASP B 1 304 ? -8.40674 -105.04022 35.00607 1.000 56.75940 304 ASP B C 1
ATOM 6715 O O . ASP B 1 304 ? -8.48517 -106.18495 34.55801 1.000 58.03548 304 ASP B O 1
ATOM 6720 N N . VAL B 1 305 ? -7.36050 -104.25423 34.76054 1.000 50.56049 305 VAL B N 1
ATOM 6721 C CA . VAL B 1 305 ? -6.19777 -104.71764 34.01447 1.000 50.83111 305 VAL B CA 1
ATOM 6722 C C . VAL B 1 305 ? -5.02662 -104.82198 34.97884 1.000 50.90918 305 VAL B C 1
ATOM 6723 O O . VAL B 1 305 ? -4.82522 -103.94836 35.83102 1.000 48.99744 305 VAL B O 1
ATOM 6727 N N . ALA B 1 306 ? -4.27579 -105.90996 34.86357 1.000 54.91092 306 ALA B N 1
ATOM 6728 C CA . ALA B 1 306 ? -3.09392 -106.09971 35.68869 1.000 55.15749 306 ALA B CA 1
ATOM 6729 C C . ALA B 1 306 ? -1.86350 -105.57732 34.95483 1.000 57.73411 306 ALA B C 1
ATOM 6730 O O . ALA B 1 306 ? -1.77960 -105.69562 33.72944 1.000 57.14471 306 ALA B O 1
ATOM 6732 N N . PRO B 1 307 ? -0.90432 -104.99646 35.68040 1.000 55.23857 307 PRO B N 1
ATOM 6733 C CA . PRO B 1 307 ? 0.28263 -104.43113 35.01535 1.000 56.52027 307 PRO B CA 1
ATOM 6734 C C . PRO B 1 307 ? 1.04967 -105.43730 34.17713 1.000 59.07189 307 PRO B C 1
ATOM 6735 O O . PRO B 1 307 ? 1.77574 -105.03548 33.26072 1.000 59.48436 307 PRO B O 1
ATOM 6739 N N . GLU B 1 308 ? 0.90132 -106.73312 34.45036 1.000 60.32451 308 GLU B N 1
ATOM 6740 C CA . GLU B 1 308 ? 1.53252 -107.74667 33.61909 1.000 61.33457 308 GLU B CA 1
ATOM 6741 C C . GLU B 1 308 ? 1.03381 -107.68841 32.18332 1.000 57.21969 308 GLU B C 1
ATOM 6742 O O . GLU B 1 308 ? 1.73078 -108.15066 31.27528 1.000 58.82024 308 GLU B O 1
ATOM 6748 N N . THR B 1 309 ? -0.15497 -107.12860 31.96117 1.000 55.26328 309 THR B N 1
ATOM 6749 C CA . THR B 1 309 ? -0.79657 -107.12682 30.65536 1.000 52.31386 309 THR B CA 1
ATOM 6750 C C . THR B 1 309 ? -0.56901 -105.84741 29.85718 1.000 50.90424 309 THR B C 1
ATOM 6751 O O . THR B 1 309 ? -0.96779 -105.79199 28.68773 1.000 50.77229 309 THR B O 1
ATOM 6755 N N . VAL B 1 310 ? 0.05695 -104.82966 30.44203 1.000 52.97533 310 VAL B N 1
ATOM 6756 C CA . VAL B 1 310 ? 0.27873 -103.55158 29.77284 1.000 50.01712 310 VAL B CA 1
ATOM 6757 C C . VAL B 1 310 ? 1.67477 -103.57529 29.16240 1.000 48.30163 310 VAL B C 1
ATOM 6758 O O . VAL B 1 310 ? 2.67730 -103.54607 29.88278 1.000 49.18696 310 VAL B O 1
ATOM 6762 N N . SER B 1 311 ? 1.74433 -103.61169 27.83048 1.000 45.91729 311 SER B N 1
ATOM 6763 C CA . SER B 1 311 ? 3.00811 -103.72252 27.11088 1.000 44.92418 311 SER B CA 1
ATOM 6764 C C . SER B 1 311 ? 3.42754 -102.43676 26.40704 1.000 44.08400 311 SER B C 1
ATOM 6765 O O . SER B 1 311 ? 4.42545 -102.44632 25.67723 1.000 43.04994 311 SER B O 1
ATOM 6768 N N . MET B 1 312 ? 2.68422 -101.34353 26.57482 1.000 42.07499 312 MET B N 1
ATOM 6769 C CA . MET B 1 312 ? 3.09177 -100.04143 26.05980 1.000 41.58674 312 MET B CA 1
ATOM 6770 C C . MET B 1 312 ? 2.77347 -98.97168 27.09159 1.000 40.84641 312 MET B C 1
ATOM 6771 O O . MET B 1 312 ? 1.64930 -98.91277 27.59959 1.000 40.03417 312 MET B O 1
ATOM 6776 N N . TYR B 1 313 ? 3.75957 -98.13398 27.40213 1.000 42.70162 313 TYR B N 1
ATOM 6777 C CA . TYR B 1 313 ? 3.57028 -96.99762 28.29658 1.000 44.26911 313 TYR B CA 1
ATOM 6778 C C . TYR B 1 313 ? 3.97172 -95.72810 27.56205 1.000 47.09551 313 TYR B C 1
ATOM 6779 O O . TYR B 1 313 ? 5.14592 -95.54105 27.23039 1.000 46.27377 313 TYR B O 1
ATOM 6788 N N . GLU B 1 314 ? 2.99530 -94.86128 27.31251 1.000 53.32286 314 GLU B N 1
ATOM 6789 C CA . GLU B 1 314 ? 3.24031 -93.55119 26.72158 1.000 53.12136 314 GLU B CA 1
ATOM 6790 C C . GLU B 1 314 ? 3.39559 -92.54621 27.85481 1.000 53.32493 314 GLU B C 1
ATOM 6791 O O . GLU B 1 314 ? 2.44468 -92.28828 28.59876 1.000 54.03324 314 GLU B O 1
ATOM 6797 N N . ALA B 1 315 ? 4.59308 -91.98523 27.98395 1.000 53.51620 315 ALA B N 1
ATOM 6798 C CA . ALA B 1 315 ? 4.95997 -91.15142 29.11563 1.000 53.56396 315 ALA B CA 1
ATOM 6799 C C . ALA B 1 315 ? 4.71123 -89.67315 28.82035 1.000 54.26730 315 ALA B C 1
ATOM 6800 O O . ALA B 1 315 ? 4.45696 -89.26592 27.68385 1.000 53.99899 315 ALA B O 1
ATOM 6802 N N . ASN B 1 316 ? 4.73734 -88.87114 29.88757 1.000 51.74206 316 ASN B N 1
ATOM 6803 C CA . ASN B 1 316 ? 4.69458 -87.42149 29.72860 1.000 53.88936 316 ASN B CA 1
ATOM 6804 C C . ASN B 1 316 ? 5.97228 -86.91927 29.06080 1.000 54.83319 316 ASN B C 1
ATOM 6805 O O . ASN B 1 316 ? 5.91646 -86.21623 28.04748 1.000 56.63119 316 ASN B O 1
ATOM 6810 N N . GLY B 1 317 ? 7.13339 -87.31021 29.59134 1.000 57.77585 317 GLY B N 1
ATOM 6811 C CA . GLY B 1 317 ? 8.42239 -87.11546 28.94488 1.000 58.54131 317 GLY B CA 1
ATOM 6812 C C . GLY B 1 317 ? 8.77837 -85.72934 28.44016 1.000 60.12269 317 GLY B C 1
ATOM 6813 O O . GLY B 1 317 ? 8.77344 -85.49729 27.22978 1.000 58.28538 317 GLY B O 1
ATOM 6814 N N . PHE B 1 318 ? 9.07821 -84.79620 29.34958 1.000 65.12544 318 PHE B N 1
ATOM 6815 C CA . PHE B 1 318 ? 9.49801 -83.45565 28.93988 1.000 65.45477 318 PHE B CA 1
ATOM 6816 C C . PHE B 1 318 ? 10.83093 -83.48090 28.20311 1.000 65.99773 318 PHE B C 1
ATOM 6817 O O . PHE B 1 318 ? 11.03084 -82.73779 27.23549 1.000 66.36134 318 PHE B O 1
ATOM 6825 N N . GLY B 1 319 ? 11.76511 -84.30198 28.66817 1.000 58.20985 319 GLY B N 1
ATOM 6826 C CA . GLY B 1 319 ? 13.09598 -84.32074 28.10428 1.000 55.06941 319 GLY B CA 1
ATOM 6827 C C . GLY B 1 319 ? 14.10378 -83.83742 29.12422 1.000 54.04696 319 GLY B C 1
ATOM 6828 O O . GLY B 1 319 ? 15.28478 -83.66823 28.81693 1.000 53.35438 319 GLY B O 1
ATOM 6829 N N . MET B 1 320 ? 13.64121 -83.60171 30.34589 1.000 52.89819 320 MET B N 1
ATOM 6830 C CA . MET B 1 320 ? 14.58710 -83.23825 31.39221 1.000 51.94261 320 MET B CA 1
ATOM 6831 C C . MET B 1 320 ? 15.01107 -84.48042 32.16765 1.000 52.54274 320 MET B C 1
ATOM 6832 O O . MET B 1 320 ? 14.16957 -85.32105 32.49880 1.000 52.75097 320 MET B O 1
ATOM 6837 N N . PRO B 1 321 ? 16.30476 -84.62878 32.45703 1.000 52.24881 321 PRO B N 1
ATOM 6838 C CA . PRO B 1 321 ? 16.74914 -85.85135 33.14661 1.000 52.60807 321 PRO B CA 1
ATOM 6839 C C . PRO B 1 321 ? 16.04663 -86.08276 34.47371 1.000 52.16754 321 PRO B C 1
ATOM 6840 O O . PRO B 1 321 ? 15.66587 -87.21958 34.77835 1.000 51.36439 321 PRO B O 1
ATOM 6844 N N . ILE B 1 322 ? 15.83536 -85.02685 35.26208 1.000 53.51937 322 ILE B N 1
ATOM 6845 C CA . ILE B 1 322 ? 15.26512 -85.20568 36.59339 1.000 53.60242 322 ILE B CA 1
ATOM 6846 C C . ILE B 1 322 ? 13.77501 -85.52218 36.50989 1.000 53.80597 322 ILE B C 1
ATOM 6847 O O . ILE B 1 322 ? 13.27078 -86.37646 37.24749 1.000 54.28456 322 ILE B O 1
ATOM 6852 N N . THR B 1 323 ? 13.04848 -84.86137 35.60310 1.000 54.64583 323 THR B N 1
ATOM 6853 C CA . THR B 1 323 ? 11.61202 -85.11073 35.49654 1.000 56.47363 323 THR B CA 1
ATOM 6854 C C . THR B 1 323 ? 11.32855 -86.45041 34.82777 1.000 52.84411 323 THR B C 1
ATOM 6855 O O . THR B 1 323 ? 10.35306 -87.12705 35.17021 1.000 53.04980 323 THR B O 1
ATOM 6859 N N . ASP B 1 324 ? 12.15029 -86.83906 33.85275 1.000 52.25248 324 ASP B N 1
ATOM 6860 C CA . ASP B 1 324 ? 11.96662 -88.14343 33.22731 1.000 50.57864 324 ASP B CA 1
ATOM 6861 C C . ASP B 1 324 ? 12.26814 -89.26346 34.21486 1.000 50.18029 324 ASP B C 1
ATOM 6862 O O . ASP B 1 324 ? 11.61286 -90.31136 34.19690 1.000 48.74309 324 ASP B O 1
ATOM 6867 N N . SER B 1 325 ? 13.25048 -89.05325 35.09245 1.000 52.02653 325 SER B N 1
ATOM 6868 C CA . SER B 1 325 ? 13.59805 -90.06939 36.07893 1.000 51.13820 325 SER B CA 1
ATOM 6869 C C . SER B 1 325 ? 12.47593 -90.27356 37.08845 1.000 49.81883 325 SER B C 1
ATOM 6870 O O . SER B 1 325 ? 12.20251 -91.40713 37.49871 1.000 49.05092 325 SER B O 1
ATOM 6873 N N . LEU B 1 326 ? 11.82611 -89.18832 37.51328 1.000 50.29687 326 LEU B N 1
ATOM 6874 C CA . LEU B 1 326 ? 10.76442 -89.30784 38.50741 1.000 52.08233 326 LEU B CA 1
ATOM 6875 C C . LEU B 1 326 ? 9.52986 -89.98679 37.92656 1.000 50.96004 326 LEU B C 1
ATOM 6876 O O . LEU B 1 326 ? 8.84533 -90.74314 38.62636 1.000 51.19882 326 LEU B O 1
ATOM 6881 N N . GLU B 1 327 ? 9.23032 -89.73922 36.64904 1.000 47.76839 327 GLU B N 1
ATOM 6882 C CA . GLU B 1 327 ? 8.04774 -90.34854 36.05095 1.000 45.74950 327 GLU B CA 1
ATOM 6883 C C . GLU B 1 327 ? 8.24432 -91.84246 35.84125 1.000 45.41895 327 GLU B C 1
ATOM 6884 O O . GLU B 1 327 ? 7.31908 -92.63117 36.06461 1.000 44.39328 327 GLU B O 1
ATOM 6890 N N . VAL B 1 328 ? 9.43374 -92.24868 35.38983 1.000 45.80974 328 VAL B N 1
ATOM 6891 C CA . VAL B 1 328 ? 9.71050 -93.67203 35.22528 1.000 45.39185 328 VAL B CA 1
ATOM 6892 C C . VAL B 1 328 ? 9.67316 -94.37843 36.57189 1.000 45.59718 328 VAL B C 1
ATOM 6893 O O . VAL B 1 328 ? 9.23567 -95.53146 36.66823 1.000 46.59616 328 VAL B O 1
ATOM 6897 N N . HIS B 1 329 ? 10.10324 -93.69970 37.63549 1.000 45.47255 329 HIS B N 1
ATOM 6898 C CA . HIS B 1 329 ? 10.04218 -94.30856 38.95836 1.000 44.46767 329 HIS B CA 1
ATOM 6899 C C . HIS B 1 329 ? 8.60137 -94.47931 39.42076 1.000 45.59649 329 HIS B C 1
ATOM 6900 O O . HIS B 1 329 ? 8.25591 -95.50305 40.02235 1.000 46.12890 329 HIS B O 1
ATOM 6907 N N . ALA B 1 330 ? 7.74884 -93.48411 39.15332 1.000 47.21701 330 ALA B N 1
ATOM 6908 C CA . ALA B 1 330 ? 6.34088 -93.58255 39.53038 1.000 47.06190 330 ALA B CA 1
ATOM 6909 C C . ALA B 1 330 ? 5.64123 -94.71449 38.78937 1.000 45.26469 330 ALA B C 1
ATOM 6910 O O . ALA B 1 330 ? 4.85182 -95.45795 39.38079 1.000 46.86372 330 ALA B O 1
ATOM 6912 N N . ALA B 1 331 ? 5.91892 -94.86520 37.49441 1.000 45.61042 331 ALA B N 1
ATOM 6913 C CA . ALA B 1 331 ? 5.33333 -95.97051 36.74545 1.000 46.04206 331 ALA B CA 1
ATOM 6914 C C . ALA B 1 331 ? 5.82930 -97.31089 37.26606 1.000 47.90885 331 ALA B C 1
ATOM 6915 O O . ALA B 1 331 ? 5.07435 -98.28883 37.29937 1.000 49.79422 331 ALA B O 1
ATOM 6917 N N . HIS B 1 332 ? 7.09581 -97.37344 37.68585 1.000 48.70920 332 HIS B N 1
ATOM 6918 C CA . HIS B 1 332 ? 7.64042 -98.61823 38.21824 1.000 48.47050 332 HIS B CA 1
ATOM 6919 C C . HIS B 1 332 ? 6.92628 -99.02340 39.50195 1.000 49.07587 332 HIS B C 1
ATOM 6920 O O . HIS B 1 332 ? 6.60993 -100.20167 39.69996 1.000 51.02470 332 HIS B O 1
ATOM 6927 N N . LEU B 1 333 ? 6.65793 -98.05626 40.38322 1.000 47.37972 333 LEU B N 1
ATOM 6928 C CA . LEU B 1 333 ? 5.93044 -98.34642 41.61477 1.000 47.74467 333 LEU B CA 1
ATOM 6929 C C . LEU B 1 333 ? 4.54051 -98.90313 41.33308 1.000 49.47490 333 LEU B C 1
ATOM 6930 O O . LEU B 1 333 ? 4.05423 -99.76621 42.07325 1.000 50.65263 333 LEU B O 1
ATOM 6935 N N . ALA B 1 334 ? 3.89356 -98.43439 40.26462 1.000 48.52702 334 ALA B N 1
ATOM 6936 C CA . ALA B 1 334 ? 2.54551 -98.88695 39.93676 1.000 47.93689 334 ALA B CA 1
ATOM 6937 C C . ALA B 1 334 ? 2.53496 -100.24714 39.24971 1.000 50.41371 334 ALA B C 1
ATOM 6938 O O . ALA B 1 334 ? 1.57976 -101.01537 39.41802 1.000 49.63431 334 ALA B O 1
ATOM 6940 N N . PHE B 1 335 ? 3.57060 -100.55322 38.46671 1.000 53.20989 335 PHE B N 1
ATOM 6941 C CA . PHE B 1 335 ? 3.63388 -101.82809 37.76300 1.000 55.04318 335 PHE B CA 1
ATOM 6942 C C . PHE B 1 335 ? 4.06936 -102.96718 38.67433 1.000 58.84561 335 PHE B C 1
ATOM 6943 O O . PHE B 1 335 ? 3.69855 -104.12176 38.43515 1.000 62.64969 335 PHE B O 1
ATOM 6951 N N . GLY B 1 336 ? 4.85072 -102.67285 39.70795 1.000 59.59538 336 GLY B N 1
ATOM 6952 C CA . GLY B 1 336 ? 5.41922 -103.71763 40.52887 1.000 64.14991 336 GLY B CA 1
ATOM 6953 C C . GLY B 1 336 ? 6.68585 -104.27927 39.90910 1.000 70.63044 336 GLY B C 1
ATOM 6954 O O . GLY B 1 336 ? 7.23824 -103.74676 38.94464 1.000 69.41453 336 GLY B O 1
ATOM 6955 N N . LYS B 1 337 ? 7.15220 -105.38320 40.48292 1.000 76.74074 337 LYS B N 1
ATOM 6956 C CA . LYS B 1 337 ? 8.35798 -106.02855 39.97721 1.000 81.26438 337 LYS B CA 1
ATOM 6957 C C . LYS B 1 337 ? 8.04252 -107.09384 38.93440 1.000 87.77450 337 LYS B C 1
ATOM 6958 O O . LYS B 1 337 ? 8.75804 -107.22305 37.93334 1.000 88.80387 337 LYS B O 1
ATOM 6964 N N . GLN B 1 338 ? 6.96151 -107.83900 39.14670 1.000 91.30463 338 GLN B N 1
ATOM 6965 C CA . GLN B 1 338 ? 6.59751 -109.00851 38.35794 1.000 94.91117 338 GLN B CA 1
ATOM 6966 C C . GLN B 1 338 ? 5.84433 -108.66033 37.07422 1.000 96.90253 338 GLN B C 1
ATOM 6967 O O . GLN B 1 338 ? 5.19646 -109.54146 36.49590 1.000 94.99430 338 GLN B O 1
ATOM 6973 N N . SER B 1 339 ? 5.89811 -107.40024 36.63256 1.000 104.54520 339 SER B N 1
ATOM 6974 C CA . SER B 1 339 ? 5.10596 -106.97718 35.48071 1.000 103.80061 339 SER B CA 1
ATOM 6975 C C . SER B 1 339 ? 5.62205 -107.57810 34.17645 1.000 104.46986 339 SER B C 1
ATOM 6976 O O . SER B 1 339 ? 4.83094 -107.88777 33.27844 1.000 104.34805 339 SER B O 1
ATOM 6979 N N . GLY B 1 340 ? 6.93560 -107.74316 34.04394 1.000 107.39492 340 GLY B N 1
ATOM 6980 C CA . GLY B 1 340 ? 7.50122 -108.28183 32.81902 1.000 107.49522 340 GLY B CA 1
ATOM 6981 C C . GLY B 1 340 ? 8.29348 -107.25575 32.03147 1.000 106.86753 340 GLY B C 1
ATOM 6982 O O . GLY B 1 340 ? 9.22948 -106.65478 32.56716 1.000 106.97483 340 GLY B O 1
ATOM 6983 N N . THR B 1 341 ? 7.94746 -107.05227 30.75895 1.000 79.84881 341 THR B N 1
ATOM 6984 C CA . THR B 1 341 ? 8.56922 -106.02032 29.93930 1.000 70.31022 341 THR B CA 1
ATOM 6985 C C . THR B 1 341 ? 7.50699 -105.18910 29.23120 1.000 64.95422 341 THR B C 1
ATOM 6986 O O . THR B 1 341 ? 6.42225 -105.67727 28.89885 1.000 62.19975 341 THR B O 1
ATOM 6990 N N . CYS B 1 342 ? 7.84429 -103.92315 28.99332 1.000 59.01128 342 CYS B N 1
ATOM 6991 C CA . CYS B 1 342 ? 6.91210 -102.94711 28.45040 1.000 49.83249 342 CYS B CA 1
ATOM 6992 C C . CYS B 1 342 ? 7.68683 -101.94697 27.60381 1.000 46.45604 342 CYS B C 1
ATOM 6993 O O . CYS B 1 342 ? 8.80326 -101.56154 27.95809 1.000 47.14930 342 CYS B O 1
ATOM 6996 N N . SER B 1 343 ? 7.09551 -101.53639 26.48534 1.000 43.78431 343 SER B N 1
ATOM 6997 C CA . SER B 1 343 ? 7.70013 -100.51629 25.63868 1.000 43.06277 343 SER B CA 1
ATOM 6998 C C . SER B 1 343 ? 7.34409 -99.13262 26.16702 1.000 42.55463 343 SER B C 1
ATOM 6999 O O . SER B 1 343 ? 6.18274 -98.86221 26.48403 1.000 43.35111 343 SER B O 1
ATOM 7002 N N . ILE B 1 344 ? 8.34338 -98.26474 26.28508 1.000 43.47655 344 ILE B N 1
ATOM 7003 C CA . ILE B 1 344 ? 8.14595 -96.90870 26.77770 1.000 44.27757 344 ILE B CA 1
ATOM 7004 C C . ILE B 1 344 ? 8.54061 -95.92253 25.68857 1.000 45.97033 344 ILE B C 1
ATOM 7005 O O . ILE B 1 344 ? 9.49598 -96.15041 24.93677 1.000 44.52438 344 ILE B O 1
ATOM 7010 N N . GLY B 1 345 ? 7.78165 -94.83700 25.59672 1.000 46.21579 345 GLY B N 1
ATOM 7011 C CA . GLY B 1 345 ? 8.06177 -93.78451 24.64465 1.000 44.78117 345 GLY B CA 1
ATOM 7012 C C . GLY B 1 345 ? 7.38040 -92.50882 25.07540 1.000 47.58281 345 GLY B C 1
ATOM 7013 O O . GLY B 1 345 ? 6.47643 -92.51370 25.91682 1.000 48.30296 345 GLY B O 1
ATOM 7014 N N . ALA B 1 346 ? 7.83209 -91.40409 24.49103 1.000 45.64718 346 ALA B N 1
ATOM 7015 C CA . ALA B 1 346 ? 7.24358 -90.09839 24.75374 1.000 43.72997 346 ALA B CA 1
ATOM 7016 C C . ALA B 1 346 ? 7.09583 -89.38493 23.42225 1.000 41.99437 346 ALA B C 1
ATOM 7017 O O . ALA B 1 346 ? 8.08712 -89.15698 22.72325 1.000 43.20739 346 ALA B O 1
ATOM 7019 N N . VAL B 1 347 ? 5.85816 -89.02538 23.08054 1.000 43.73046 347 VAL B N 1
ATOM 7020 C CA . VAL B 1 347 ? 5.58651 -88.37716 21.80235 1.000 42.57839 347 VAL B CA 1
ATOM 7021 C C . VAL B 1 347 ? 6.01078 -86.91960 21.78647 1.000 42.33007 347 VAL B C 1
ATOM 7022 O O . VAL B 1 347 ? 6.05314 -86.31098 20.70997 1.000 42.18219 347 VAL B O 1
ATOM 7026 N N . LYS B 1 348 ? 6.34224 -86.34139 22.94516 1.000 43.38974 348 LYS B N 1
ATOM 7027 C CA . LYS B 1 348 ? 6.76049 -84.94375 22.97376 1.000 42.89458 348 LYS B CA 1
ATOM 7028 C C . LYS B 1 348 ? 8.04658 -84.71122 22.19188 1.000 41.90528 348 LYS B C 1
ATOM 7029 O O . LYS B 1 348 ? 8.28842 -83.58637 21.74164 1.000 40.30571 348 LYS B O 1
ATOM 7035 N N . GLY B 1 349 ? 8.87365 -85.74390 22.01590 1.000 42.84102 349 GLY B N 1
ATOM 7036 C CA . GLY B 1 349 ? 10.04049 -85.60151 21.16355 1.000 42.64846 349 GLY B CA 1
ATOM 7037 C C . GLY B 1 349 ? 9.68807 -85.26820 19.72818 1.000 42.40802 349 GLY B C 1
ATOM 7038 O O . GLY B 1 349 ? 10.47520 -84.63399 19.02125 1.000 42.49084 349 GLY B O 1
ATOM 7039 N N . ASN B 1 350 ? 8.50027 -85.67676 19.28190 1.000 41.23579 350 ASN B N 1
ATOM 7040 C CA . ASN B 1 350 ? 8.08960 -85.43682 17.90450 1.000 40.65896 350 ASN B CA 1
ATOM 7041 C C . ASN B 1 350 ? 7.52169 -84.03671 17.69987 1.000 40.50465 350 ASN B C 1
ATOM 7042 O O . ASN B 1 350 ? 7.81143 -83.39769 16.68269 1.000 41.10263 350 ASN B O 1
ATOM 7047 N N . ILE B 1 351 ? 6.70241 -83.54451 18.62994 1.000 39.19051 351 ILE B N 1
ATOM 7048 C CA . ILE B 1 351 ? 5.90863 -82.34866 18.35568 1.000 37.04448 351 ILE B CA 1
ATOM 7049 C C . ILE B 1 351 ? 6.08148 -81.27260 19.42183 1.000 36.46484 351 ILE B C 1
ATOM 7050 O O . ILE B 1 351 ? 5.70443 -80.11724 19.20417 1.000 36.48279 351 ILE B O 1
ATOM 7055 N N . GLY B 1 352 ? 6.64427 -81.62750 20.57375 1.000 37.58731 352 GLY B N 1
ATOM 7056 C CA . GLY B 1 352 ? 6.73692 -80.68890 21.67543 1.000 36.10256 352 GLY B CA 1
ATOM 7057 C C . GLY B 1 352 ? 5.55037 -80.78405 22.61315 1.000 36.04394 352 GLY B C 1
ATOM 7058 O O . GLY B 1 352 ? 4.66801 -81.63506 22.47949 1.000 37.03480 352 GLY B O 1
ATOM 7059 N N . HIS B 1 353 ? 5.53149 -79.88217 23.59525 1.000 36.40313 353 HIS B N 1
ATOM 7060 C CA . HIS B 1 353 ? 4.51841 -79.89491 24.65090 1.000 37.07280 353 HIS B CA 1
ATOM 7061 C C . HIS B 1 353 ? 3.29287 -79.11132 24.18708 1.000 35.90553 353 HIS B C 1
ATOM 7062 O O . HIS B 1 353 ? 3.33491 -77.88065 24.08549 1.000 35.34859 353 HIS B O 1
ATOM 7069 N N . ALA B 1 354 ? 2.19011 -79.82214 23.94034 1.000 35.43362 354 ALA B N 1
ATOM 7070 C CA . ALA B 1 354 ? 0.98248 -79.23984 23.36834 1.000 33.59861 354 ALA B CA 1
ATOM 7071 C C . ALA B 1 354 ? -0.01076 -78.75743 24.41707 1.000 34.23375 354 ALA B C 1
ATOM 7072 O O . ALA B 1 354 ? -1.19805 -78.62522 24.10845 1.000 35.28946 354 ALA B O 1
ATOM 7074 N N . GLY B 1 355 ? 0.43279 -78.52347 25.64254 1.000 36.40400 355 GLY B N 1
ATOM 7075 C CA . GLY B 1 355 ? -0.42311 -77.87558 26.62396 1.000 36.89625 355 GLY B CA 1
ATOM 7076 C C . GLY B 1 355 ? -1.67441 -78.67477 26.93833 1.000 38.21204 355 GLY B C 1
ATOM 7077 O O . GLY B 1 355 ? -1.61143 -79.83283 27.36950 1.000 39.43254 355 GLY B O 1
ATOM 7078 N N . VAL B 1 356 ? -2.83014 -78.04147 26.71157 1.000 38.04689 356 VAL B N 1
ATOM 7079 C CA . VAL B 1 356 ? -4.12297 -78.63882 27.04820 1.000 37.76468 356 VAL B CA 1
ATOM 7080 C C . VAL B 1 356 ? -4.27099 -80.01245 26.41242 1.000 36.30168 356 VAL B C 1
ATOM 7081 O O . VAL B 1 356 ? -4.84361 -80.93535 27.00557 1.000 37.59545 356 VAL B O 1
ATOM 7085 N N . VAL B 1 357 ? -3.75010 -80.17310 25.19878 1.000 35.68729 357 VAL B N 1
ATOM 7086 C CA . VAL B 1 357 ? -3.93886 -81.39393 24.43512 1.000 33.31235 357 VAL B CA 1
ATOM 7087 C C . VAL B 1 357 ? -2.68135 -82.25766 24.43190 1.000 33.71284 357 VAL B C 1
ATOM 7088 O O . VAL B 1 357 ? -2.60111 -83.22941 23.67788 1.000 34.50698 357 VAL B O 1
ATOM 7092 N N . ALA B 1 358 ? -1.71496 -81.95318 25.30303 1.000 35.59473 358 ALA B N 1
ATOM 7093 C CA . ALA B 1 358 ? -0.49370 -82.75109 25.37292 1.000 34.26454 358 ALA B CA 1
ATOM 7094 C C . ALA B 1 358 ? -0.80213 -84.21463 25.65131 1.000 33.36919 358 ALA B C 1
ATOM 7095 O O . ALA B 1 358 ? -0.23759 -85.10703 25.00752 1.000 33.80622 358 ALA B O 1
ATOM 7097 N N . GLY B 1 359 ? -1.69886 -84.48266 26.60200 1.000 36.12405 359 GLY B N 1
ATOM 7098 C CA . GLY B 1 359 ? -2.13841 -85.84691 26.83320 1.000 36.41349 359 GLY B CA 1
ATOM 7099 C C . GLY B 1 359 ? -2.89109 -86.44121 25.66029 1.000 36.92835 359 GLY B C 1
ATOM 7100 O O . GLY B 1 359 ? -2.92674 -87.66840 25.50982 1.000 36.75457 359 GLY B O 1
ATOM 7101 N N . GLY B 1 360 ? -3.49647 -85.59685 24.82226 1.000 33.86990 360 GLY B N 1
ATOM 7102 C CA . GLY B 1 360 ? -4.17851 -86.10600 23.64605 1.000 33.30916 360 GLY B CA 1
ATOM 7103 C C . GLY B 1 360 ? -3.22097 -86.65980 22.60951 1.000 34.42153 360 GLY B C 1
ATOM 7104 O O . GLY B 1 360 ? -3.50518 -87.67572 21.96965 1.000 35.24371 360 GLY B O 1
ATOM 7105 N N . SER B 1 361 ? -2.07672 -85.99898 22.42480 1.000 34.78654 361 SER B N 1
ATOM 7106 C CA . SER B 1 361 ? -1.10046 -86.47255 21.45114 1.000 33.97751 361 SER B CA 1
ATOM 7107 C C . SER B 1 361 ? -0.59752 -87.86495 21.80666 1.000 35.39046 361 SER B C 1
ATOM 7108 O O . SER B 1 361 ? -0.36265 -88.69353 20.91791 1.000 34.73403 361 SER B O 1
ATOM 7111 N N . GLY B 1 362 ? -0.42619 -88.14121 23.10168 1.000 36.42384 362 GLY B N 1
ATOM 7112 C CA . GLY B 1 362 ? -0.01808 -89.47439 23.51359 1.000 37.26472 362 GLY B CA 1
ATOM 7113 C C . GLY B 1 362 ? -1.13716 -90.49374 23.40938 1.000 36.36296 362 GLY B C 1
ATOM 7114 O O . GLY B 1 362 ? -0.91369 -91.63637 22.99917 1.000 36.72750 362 GLY B O 1
ATOM 7115 N N . ALA B 1 363 ? -2.35708 -90.09590 23.77149 1.000 35.38186 363 ALA B N 1
ATOM 7116 C CA . ALA B 1 363 ? -3.48176 -91.02067 23.69839 1.000 35.36398 363 ALA B CA 1
ATOM 7117 C C . ALA B 1 363 ? -3.80826 -91.37900 22.25519 1.000 34.89024 363 ALA B C 1
ATOM 7118 O O . ALA B 1 363 ? -4.11792 -92.53627 21.95288 1.000 34.25803 363 ALA B O 1
ATOM 7120 N N . VAL B 1 364 ? -3.75607 -90.39871 21.35289 1.000 33.94812 364 VAL B N 1
ATOM 7121 C CA . VAL B 1 364 ? -4.02805 -90.67497 19.94809 1.000 36.62816 364 VAL B CA 1
ATOM 7122 C C . VAL B 1 364 ? -2.93978 -91.56321 19.35963 1.000 33.98358 364 VAL B C 1
ATOM 7123 O O . VAL B 1 364 ? -3.21978 -92.46021 18.55634 1.000 39.93687 364 VAL B O 1
ATOM 7127 N N . LYS B 1 365 ? -1.68428 -91.33611 19.75652 1.000 34.88150 365 LYS B N 1
ATOM 7128 C CA . LYS B 1 365 ? -0.59179 -92.19780 19.31272 1.000 34.69527 365 LYS B CA 1
ATOM 7129 C C . LYS B 1 365 ? -0.78431 -93.63147 19.78670 1.000 35.26182 365 LYS B C 1
ATOM 7130 O O . LYS B 1 365 ? -0.56110 -94.57968 19.02430 1.000 35.88817 365 LYS B O 1
ATOM 7136 N N . ALA B 1 366 ? -1.18305 -93.81074 21.04929 1.000 36.26618 366 ALA B N 1
ATOM 7137 C CA . ALA B 1 366 ? -1.40099 -95.15509 21.57613 1.000 35.99464 366 ALA B CA 1
ATOM 7138 C C . ALA B 1 366 ? -2.58566 -95.83076 20.90143 1.000 35.56828 366 ALA B C 1
ATOM 7139 O O . ALA B 1 366 ? -2.53749 -97.02855 20.60415 1.000 35.51235 366 ALA B O 1
ATOM 7141 N N . ALA B 1 367 ? -3.66173 -95.08234 20.65702 1.000 37.04241 367 ALA B N 1
ATOM 7142 C CA . ALA B 1 367 ? -4.83292 -95.67997 20.02818 1.000 37.39361 367 ALA B CA 1
ATOM 7143 C C . ALA B 1 367 ? -4.50350 -96.18229 18.63238 1.000 37.26972 367 ALA B C 1
ATOM 7144 O O . ALA B 1 367 ? -4.86124 -97.30851 18.27157 1.000 39.21448 367 ALA B O 1
ATOM 7146 N N . PHE B 1 368 ? -3.78902 -95.37779 17.84382 1.000 35.82757 368 PHE B N 1
ATOM 7147 C CA . PHE B 1 368 ? -3.41793 -95.81937 16.50514 1.000 35.41444 368 PHE B CA 1
ATOM 7148 C C . PHE B 1 368 ? -2.37282 -96.92298 16.56446 1.000 35.94952 368 PHE B C 1
ATOM 7149 O O . PHE B 1 368 ? -2.32241 -97.77758 15.67151 1.000 36.09047 368 PHE B O 1
ATOM 7157 N N . ALA B 1 369 ? -1.52717 -96.91549 17.59714 1.000 35.24819 369 ALA B N 1
ATOM 7158 C CA . ALA B 1 369 ? -0.59723 -98.02089 17.78832 1.000 36.17449 369 ALA B CA 1
ATOM 7159 C C . ALA B 1 369 ? -1.34689 -99.32585 18.03423 1.000 36.39434 369 ALA B C 1
ATOM 7160 O O . ALA B 1 369 ? -1.00589 -100.36625 17.45862 1.000 37.91985 369 ALA B O 1
ATOM 7162 N N . LEU B 1 370 ? -2.38729 -99.28487 18.87053 1.000 36.34853 370 LEU B N 1
ATOM 7163 C CA . LEU B 1 370 ? -3.19499 -100.47679 19.10928 1.000 36.56613 370 LEU B CA 1
ATOM 7164 C C . LEU B 1 370 ? -3.96574 -100.88797 17.86068 1.000 37.25400 370 LEU B C 1
ATOM 7165 O O . LEU B 1 370 ? -4.08123 -102.08242 17.56043 1.000 37.93240 370 LEU B O 1
ATOM 7170 N N . TYR B 1 371 ? -4.49993 -99.91331 17.12319 1.000 36.28575 371 TYR B N 1
ATOM 7171 C CA . TYR B 1 371 ? -5.29311 -100.22053 15.93798 1.000 35.53920 371 TYR B CA 1
ATOM 7172 C C . TYR B 1 371 ? -4.45185 -100.90512 14.86835 1.000 35.83155 371 TYR B C 1
ATOM 7173 O O . TYR B 1 371 ? -4.84054 -101.94733 14.33152 1.000 37.77080 371 TYR B O 1
ATOM 7182 N N . HIS B 1 372 ? -3.29270 -100.33767 14.54835 1.000 36.43758 372 HIS B N 1
ATOM 7183 C CA . HIS B 1 372 ? -2.43976 -100.87161 13.49566 1.000 37.22369 372 HIS B CA 1
ATOM 7184 C C . HIS B 1 372 ? -1.48583 -101.95508 13.98298 1.000 39.48059 372 HIS B C 1
ATOM 7185 O O . HIS B 1 372 ? -0.75701 -102.52908 13.16414 1.000 38.38858 372 HIS B O 1
ATOM 7192 N N . ARG B 1 373 ? -1.48455 -102.25388 15.28395 1.000 38.91721 373 ARG B N 1
ATOM 7193 C CA . ARG B 1 373 ? -0.59158 -103.25424 15.87034 1.000 38.10069 373 ARG B CA 1
ATOM 7194 C C . ARG B 1 373 ? 0.87222 -102.93237 15.57383 1.000 38.31110 373 ARG B C 1
ATOM 7195 O O . ARG B 1 373 ? 1.65438 -103.80849 15.20254 1.000 39.37798 373 ARG B O 1
ATOM 7203 N N . SER B 1 374 ? 1.24495 -101.66255 15.72194 1.000 37.36853 374 SER B N 1
ATOM 7204 C CA . SER B 1 374 ? 2.61090 -101.21454 15.48514 1.000 38.18197 374 SER B CA 1
ATOM 7205 C C . SER B 1 374 ? 3.05839 -100.30169 16.61412 1.000 36.94198 374 SER B C 1
ATOM 7206 O O . SER B 1 374 ? 2.24579 -99.61123 17.23173 1.000 37.45668 374 SER B O 1
ATOM 7209 N N . LEU B 1 375 ? 4.36237 -100.29112 16.86544 1.000 38.35283 375 LEU B N 1
ATOM 7210 C CA . LEU B 1 375 ? 4.93890 -99.43461 17.89492 1.000 40.49216 375 LEU B CA 1
ATOM 7211 C C . LEU B 1 375 ? 5.80960 -98.37381 17.23739 1.000 41.64827 375 LEU B C 1
ATOM 7212 O O . LEU B 1 375 ? 6.85701 -98.71068 16.66328 1.000 43.19673 375 LEU B O 1
ATOM 7217 N N . PRO B 1 376 ? 5.43166 -97.10031 17.28362 1.000 40.60346 376 PRO B N 1
ATOM 7218 C CA . PRO B 1 376 ? 6.26241 -96.05533 16.67877 1.000 41.95943 376 PRO B CA 1
ATOM 7219 C C . PRO B 1 376 ? 7.46306 -95.73398 17.55070 1.000 42.45094 376 PRO B C 1
ATOM 7220 O O . PRO B 1 376 ? 7.41765 -95.89481 18.78064 1.000 41.23170 376 PRO B O 1
ATOM 7224 N N . PRO B 1 377 ? 8.55551 -95.27216 16.95096 1.000 44.11983 377 PRO B N 1
ATOM 7225 C CA . PRO B 1 377 ? 9.77079 -95.00040 17.72177 1.000 45.40040 377 PRO B CA 1
ATOM 7226 C C . PRO B 1 377 ? 9.70433 -93.68311 18.48429 1.000 43.99046 377 PRO B C 1
ATOM 7227 O O . PRO B 1 377 ? 8.87034 -92.81331 18.22740 1.000 44.26294 377 PRO B O 1
ATOM 7231 N N . THR B 1 378 ? 10.61601 -93.55893 19.44397 1.000 44.06475 378 THR B N 1
ATOM 7232 C CA . THR B 1 378 ? 10.87139 -92.31207 20.15295 1.000 44.84987 378 THR B CA 1
ATOM 7233 C C . THR B 1 378 ? 12.13486 -91.68105 19.58400 1.000 45.07666 378 THR B C 1
ATOM 7234 O O . THR B 1 378 ? 13.17403 -92.34213 19.49238 1.000 45.03323 378 THR B O 1
ATOM 7238 N N . ILE B 1 379 ? 12.04196 -90.41514 19.19589 1.000 44.37143 379 ILE B N 1
ATOM 7239 C CA . ILE B 1 379 ? 13.07049 -89.77894 18.40127 1.000 43.73240 379 ILE B CA 1
ATOM 7240 C C . ILE B 1 379 ? 13.97171 -88.93742 19.29675 1.000 44.57155 379 ILE B C 1
ATOM 7241 O O . ILE B 1 379 ? 13.70107 -88.73302 20.47820 1.000 44.82068 379 ILE B O 1
ATOM 7246 N N . ASN B 1 380 ? 15.06538 -88.43625 18.71611 1.000 45.24857 380 ASN B N 1
ATOM 7247 C CA . ASN B 1 380 ? 16.03387 -87.56877 19.39227 1.000 46.30081 380 ASN B CA 1
ATOM 7248 C C . ASN B 1 380 ? 16.68992 -88.25053 20.59310 1.000 48.08003 380 ASN B C 1
ATOM 7249 O O . ASN B 1 380 ? 17.14354 -87.58258 21.52542 1.000 48.75049 380 ASN B O 1
ATOM 7254 N N . LEU B 1 381 ? 16.77368 -89.57881 20.57141 1.000 49.13407 381 LEU B N 1
ATOM 7255 C CA . LEU B 1 381 ? 17.35054 -90.35741 21.66278 1.000 51.41666 381 LEU B CA 1
ATOM 7256 C C . LEU B 1 381 ? 18.64301 -90.99992 21.17756 1.000 53.72038 381 LEU B C 1
ATOM 7257 O O . LEU B 1 381 ? 18.61048 -91.97213 20.41649 1.000 55.52111 381 LEU B O 1
ATOM 7262 N N . THR B 1 382 ? 19.77380 -90.47557 21.63323 1.000 56.10076 382 THR B N 1
ATOM 7263 C CA . THR B 1 382 ? 21.08027 -90.99836 21.24652 1.000 57.79125 382 THR B CA 1
ATOM 7264 C C . THR B 1 382 ? 21.88986 -91.52739 22.41912 1.000 57.90145 382 THR B C 1
ATOM 7265 O O . THR B 1 382 ? 22.61319 -92.51430 22.26349 1.000 58.92867 382 THR B O 1
ATOM 7269 N N . GLU B 1 383 ? 21.78764 -90.90584 23.59187 1.000 55.54207 383 GLU B N 1
ATOM 7270 C CA . GLU B 1 383 ? 22.45911 -91.38080 24.79763 1.000 55.83448 383 GLU B CA 1
ATOM 7271 C C . GLU B 1 383 ? 21.40609 -91.60298 25.87427 1.000 56.20857 383 GLU B C 1
ATOM 7272 O O . GLU B 1 383 ? 20.79236 -90.64483 26.35544 1.000 55.78706 383 GLU B O 1
ATOM 7278 N N . LEU B 1 384 ? 21.19243 -92.86405 26.23984 1.000 56.94283 384 LEU B N 1
ATOM 7279 C CA . LEU B 1 384 ? 20.20181 -93.19949 27.25165 1.000 55.88895 384 LEU B CA 1
ATOM 7280 C C . LEU B 1 384 ? 20.63187 -92.66635 28.61441 1.000 57.36077 384 LEU B C 1
ATOM 7281 O O . LEU B 1 384 ? 21.81700 -92.67431 28.95858 1.000 57.97692 384 LEU B O 1
ATOM 7286 N N . ASN B 1 385 ? 19.65700 -92.19574 29.38966 1.000 58.07835 385 ASN B N 1
ATOM 7287 C CA . ASN B 1 385 ? 19.92378 -91.65259 30.71770 1.000 58.06944 385 ASN B CA 1
ATOM 7288 C C . ASN B 1 385 ? 20.29757 -92.78889 31.66211 1.000 60.34568 385 ASN B C 1
ATOM 7289 O O . ASN B 1 385 ? 19.44143 -93.59045 32.05093 1.000 60.00345 385 ASN B O 1
ATOM 7294 N N . GLU B 1 386 ? 21.57633 -92.84616 32.04578 1.000 63.26157 386 GLU B N 1
ATOM 7295 C CA . GLU B 1 386 ? 22.06240 -93.93518 32.88793 1.000 64.75154 386 GLU B CA 1
ATOM 7296 C C . GLU B 1 386 ? 21.40919 -93.92251 34.26552 1.000 63.39324 386 GLU B C 1
ATOM 7297 O O . GLU B 1 386 ? 21.27047 -94.97640 34.89758 1.000 63.35668 386 GLU B O 1
ATOM 7303 N N . GLU B 1 387 ? 20.99496 -92.74674 34.73972 1.000 60.90596 387 GLU B N 1
ATOM 7304 C CA . GLU B 1 387 ? 20.40602 -92.63311 36.06990 1.000 61.42250 387 GLU B CA 1
ATOM 7305 C C . GLU B 1 387 ? 19.06721 -93.35798 36.17806 1.000 61.91406 387 GLU B C 1
ATOM 7306 O O . GLU B 1 387 ? 18.68523 -93.78517 37.27386 1.000 61.66885 387 GLU B O 1
ATOM 7312 N N . ILE B 1 388 ? 18.34567 -93.51633 35.06610 1.000 62.73625 388 ILE B N 1
ATOM 7313 C CA . ILE B 1 388 ? 17.05910 -94.20545 35.12020 1.000 60.99343 388 ILE B CA 1
ATOM 7314 C C . ILE B 1 388 ? 17.24801 -95.70254 35.33531 1.000 61.11614 388 ILE B C 1
ATOM 7315 O O . ILE B 1 388 ? 16.41271 -96.35286 35.97753 1.000 61.39660 388 ILE B O 1
ATOM 7320 N N . ASP B 1 389 ? 18.35220 -96.26253 34.84279 1.000 59.80966 389 ASP B N 1
ATOM 7321 C CA . ASP B 1 389 ? 18.64032 -97.69642 34.90591 1.000 58.94511 389 ASP B CA 1
ATOM 7322 C C . ASP B 1 389 ? 17.47764 -98.51380 34.33475 1.000 58.52574 389 ASP B C 1
ATOM 7323 O O . ASP B 1 389 ? 16.76299 -99.22816 35.03884 1.000 59.01218 389 ASP B O 1
ATOM 7328 N N . PHE B 1 390 ? 17.32914 -98.39958 33.01658 1.000 58.06690 390 PHE B N 1
ATOM 7329 C CA . PHE B 1 390 ? 16.23200 -99.08223 32.33624 1.000 56.85654 390 PHE B CA 1
ATOM 7330 C C . PHE B 1 390 ? 16.30865 -100.60293 32.42231 1.000 57.06756 390 PHE B C 1
ATOM 7331 O O . PHE B 1 390 ? 15.24733 -101.23182 32.58039 1.000 56.81876 390 PHE B O 1
ATOM 7339 N N . PRO B 1 391 ? 17.47490 -101.25306 32.31821 1.000 57.42869 391 PRO B N 1
ATOM 7340 C CA . PRO B 1 391 ? 17.49812 -102.71744 32.47214 1.000 57.10049 391 PRO B CA 1
ATOM 7341 C C . PRO B 1 391 ? 16.98268 -103.20029 33.81616 1.000 58.65989 391 PRO B C 1
ATOM 7342 O O . PRO B 1 391 ? 16.56485 -104.36098 33.91873 1.000 59.42803 391 PRO B O 1
ATOM 7346 N N . ARG B 1 392 ? 16.99858 -102.35953 34.84788 1.000 58.38044 392 ARG B N 1
ATOM 7347 C CA . ARG B 1 392 ? 16.44952 -102.72549 36.14457 1.000 58.59996 392 ARG B CA 1
ATOM 7348 C C . ARG B 1 392 ? 14.97401 -102.36259 36.27715 1.000 58.40914 392 ARG B C 1
ATOM 7349 O O . ARG B 1 392 ? 14.41761 -102.46186 37.37709 1.000 56.89538 392 ARG B O 1
ATOM 7357 N N . THR B 1 393 ? 14.33473 -101.94246 35.19059 1.000 55.90780 393 THR B N 1
ATOM 7358 C CA . THR B 1 393 ? 12.92999 -101.57051 35.16707 1.000 53.89034 393 THR B CA 1
ATOM 7359 C C . THR B 1 393 ? 12.20553 -102.39500 34.11073 1.000 53.86662 393 THR B C 1
ATOM 7360 O O . THR B 1 393 ? 12.84281 -102.98281 33.22831 1.000 55.51073 393 THR B O 1
ATOM 7364 N N . PRO B 1 394 ? 10.87075 -102.46327 34.16520 1.000 54.43292 394 PRO B N 1
ATOM 7365 C CA . PRO B 1 394 ? 10.13254 -103.18788 33.11798 1.000 57.30174 394 PRO B CA 1
ATOM 7366 C C . PRO B 1 394 ? 10.11840 -102.48955 31.76536 1.000 53.92658 394 PRO B C 1
ATOM 7367 O O . PRO B 1 394 ? 9.63056 -103.08353 30.79561 1.000 56.26416 394 PRO B O 1
ATOM 7371 N N . PHE B 1 395 ? 10.63250 -101.26793 31.65932 1.000 51.71100 395 PHE B N 1
ATOM 7372 C CA . PHE B 1 395 ? 10.45155 -100.44846 30.46893 1.000 48.77947 395 PHE B CA 1
ATOM 7373 C C . PHE B 1 395 ? 11.65825 -100.54978 29.54859 1.000 47.72873 395 PHE B C 1
ATOM 7374 O O . PHE B 1 395 ? 12.80354 -100.58680 30.00657 1.000 48.93454 395 PHE B O 1
ATOM 7382 N N . VAL B 1 396 ? 11.38503 -100.59892 28.24386 1.000 45.83303 396 VAL B N 1
ATOM 7383 C CA . VAL B 1 396 ? 12.41474 -100.65706 27.21884 1.000 44.30210 396 VAL B CA 1
ATOM 7384 C C . VAL B 1 396 ? 12.16917 -99.51678 26.23629 1.000 43.72628 396 VAL B C 1
ATOM 7385 O O . VAL B 1 396 ? 11.12746 -99.48745 25.57679 1.000 43.08849 396 VAL B O 1
ATOM 7389 N N . PRO B 1 397 ? 13.08598 -98.56183 26.10174 1.000 43.52090 397 PRO B N 1
ATOM 7390 C CA . PRO B 1 397 ? 12.85443 -97.45079 25.16940 1.000 43.85119 397 PRO B CA 1
ATOM 7391 C C . PRO B 1 397 ? 12.77159 -97.94468 23.73202 1.000 42.32292 397 PRO B C 1
ATOM 7392 O O . PRO B 1 397 ? 13.66759 -98.63173 23.24018 1.000 44.05323 397 PRO B O 1
ATOM 7396 N N . GLN B 1 398 ? 11.68515 -97.57373 23.05785 1.000 43.14824 398 GLN B N 1
ATOM 7397 C CA . GLN B 1 398 ? 11.39091 -98.00777 21.69073 1.000 43.52813 398 GLN B CA 1
ATOM 7398 C C . GLN B 1 398 ? 12.22560 -97.17845 20.72099 1.000 44.97746 398 GLN B C 1
ATOM 7399 O O . GLN B 1 398 ? 11.80807 -96.11933 20.24965 1.000 44.81249 398 GLN B O 1
ATOM 7405 N N . LEU B 1 399 ? 13.42488 -97.66786 20.41100 1.000 46.41067 399 LEU B N 1
ATOM 7406 C CA . LEU B 1 399 ? 14.32456 -96.91079 19.54864 1.000 48.90811 399 LEU B CA 1
ATOM 7407 C C . LEU B 1 399 ? 13.94790 -97.01121 18.07266 1.000 50.57176 399 LEU B C 1
ATOM 7408 O O . LEU B 1 399 ? 14.14326 -96.04687 17.32376 1.000 49.65949 399 LEU B O 1
ATOM 7413 N N . GLU B 1 400 ? 13.41169 -98.15005 17.63727 1.000 54.35796 400 GLU B N 1
ATOM 7414 C CA . GLU B 1 400 ? 13.02369 -98.36099 16.25100 1.000 55.19722 400 GLU B CA 1
ATOM 7415 C C . GLU B 1 400 ? 11.55226 -98.75081 16.16886 1.000 53.83181 400 GLU B C 1
ATOM 7416 O O . GLU B 1 400 ? 11.00511 -99.30785 17.12405 1.000 53.66833 400 GLU B O 1
ATOM 7422 N N . PRO B 1 401 ? 10.88493 -98.47408 15.04944 1.000 48.11672 401 PRO B N 1
ATOM 7423 C CA . PRO B 1 401 ? 9.53115 -99.00562 14.85854 1.000 46.42217 401 PRO B CA 1
ATOM 7424 C C . PRO B 1 401 ? 9.55409 -100.52243 14.76722 1.000 45.32076 401 PRO B C 1
ATOM 7425 O O . PRO B 1 401 ? 10.50221 -101.12253 14.25728 1.000 46.33918 401 PRO B O 1
ATOM 7429 N N . ALA B 1 402 ? 8.50194 -101.14559 15.29236 1.000 44.19262 402 ALA B N 1
ATOM 7430 C CA . ALA B 1 402 ? 8.46804 -102.59878 15.36592 1.000 44.64205 402 ALA B CA 1
ATOM 7431 C C . ALA B 1 402 ? 7.02808 -103.08496 15.41165 1.000 43.64160 402 ALA B C 1
ATOM 7432 O O . ALA B 1 402 ? 6.12806 -102.36928 15.85723 1.000 43.05064 402 ALA B O 1
ATOM 7434 N N . ALA B 1 403 ? 6.82390 -104.30524 14.92239 1.000 44.02132 403 ALA B N 1
ATOM 7435 C CA . ALA B 1 403 ? 5.52703 -104.95241 15.04274 1.000 42.28289 403 ALA B CA 1
ATOM 7436 C C . ALA B 1 403 ? 5.22855 -105.25137 16.50522 1.000 44.37878 403 ALA B C 1
ATOM 7437 O O . ALA B 1 403 ? 6.11979 -105.61654 17.27626 1.000 45.89474 403 ALA B O 1
ATOM 7439 N N . TRP B 1 404 ? 3.96930 -105.07884 16.88897 1.000 45.75729 404 TRP B N 1
ATOM 7440 C CA . TRP B 1 404 ? 3.52980 -105.26991 18.26792 1.000 46.49124 404 TRP B CA 1
ATOM 7441 C C . TRP B 1 404 ? 2.96799 -106.68378 18.40562 1.000 51.09999 404 TRP B C 1
ATOM 7442 O O . TRP B 1 404 ? 1.82601 -106.95056 18.02261 1.000 51.15031 404 TRP B O 1
ATOM 7453 N N . GLN B 1 405 ? 3.77232 -107.58773 18.96299 1.000 56.69526 405 GLN B N 1
ATOM 7454 C CA . GLN B 1 405 ? 3.39255 -108.98494 19.17569 1.000 58.12425 405 GLN B CA 1
ATOM 7455 C C . GLN B 1 405 ? 3.78639 -109.35767 20.59762 1.000 60.41552 405 GLN B C 1
ATOM 7456 O O . GLN B 1 405 ? 4.84588 -109.95723 20.82469 1.000 63.35224 405 GLN B O 1
ATOM 7462 N N . PRO B 1 406 ? 2.96076 -109.01544 21.58315 1.000 61.44056 406 PRO B N 1
ATOM 7463 C CA . PRO B 1 406 ? 3.36171 -109.22206 22.97779 1.000 64.11678 406 PRO B CA 1
ATOM 7464 C C . PRO B 1 406 ? 3.17255 -110.66286 23.42196 1.000 67.50788 406 PRO B C 1
ATOM 7465 O O . PRO B 1 406 ? 2.21082 -111.33416 23.03926 1.000 67.10299 406 PRO B O 1
ATOM 7469 N N . GLU B 1 407 ? 4.10611 -111.13138 24.25564 1.000 64.39683 407 GLU B N 1
ATOM 7470 C CA . GLU B 1 407 ? 3.95437 -112.43830 24.88442 1.000 66.95284 407 GLU B CA 1
ATOM 7471 C C . GLU B 1 407 ? 2.75117 -112.48041 25.80911 1.000 66.67694 407 GLU B C 1
ATOM 7472 O O . GLU B 1 407 ? 2.27982 -113.56883 26.15553 1.000 66.85028 407 GLU B O 1
ATOM 7478 N N . CYS B 1 408 ? 2.25298 -111.31565 26.21695 1.000 75.07844 408 CYS B N 1
ATOM 7479 C CA . CYS B 1 408 ? 1.11393 -111.26326 27.12068 1.000 74.89002 408 CYS B CA 1
ATOM 7480 C C . CYS B 1 408 ? -0.13510 -111.85598 26.48115 1.000 74.94863 408 CYS B C 1
ATOM 7481 O O . CYS B 1 408 ? -0.92011 -112.53754 27.15034 1.000 75.26513 408 CYS B O 1
ATOM 7484 N N . GLY B 1 409 ? -0.33619 -111.61278 25.18858 1.000 67.25664 409 GLY B N 1
ATOM 7485 C CA . GLY B 1 409 ? -1.50403 -112.08005 24.47469 1.000 63.29443 409 GLY B CA 1
ATOM 7486 C C . GLY B 1 409 ? -2.51157 -110.99607 24.16468 1.000 59.67795 409 GLY B C 1
ATOM 7487 O O . GLY B 1 409 ? -3.31944 -111.16472 23.24236 1.000 58.90235 409 GLY B O 1
ATOM 7488 N N . ILE B 1 410 ? -2.49183 -109.89215 24.90783 1.000 54.47745 410 ILE B N 1
ATOM 7489 C CA . ILE B 1 410 ? -3.39925 -108.77764 24.68095 1.000 49.93977 410 ILE B CA 1
ATOM 7490 C C . ILE B 1 410 ? -2.57539 -107.50038 24.59225 1.000 49.31777 410 ILE B C 1
ATOM 7491 O O . ILE B 1 410 ? -1.54535 -107.35233 25.25863 1.000 52.51790 410 ILE B O 1
ATOM 7496 N N . ARG B 1 411 ? -3.02693 -106.57788 23.75027 1.000 45.54000 411 ARG B N 1
ATOM 7497 C CA . ARG B 1 411 ? -2.35077 -105.30502 23.54909 1.000 43.48185 411 ARG B CA 1
ATOM 7498 C C . ARG B 1 411 ? -3.06361 -104.23406 24.36484 1.000 42.21159 411 ARG B C 1
ATOM 7499 O O . ARG B 1 411 ? -4.22252 -103.90657 24.08854 1.000 42.01681 411 ARG B O 1
ATOM 7507 N N . ARG B 1 412 ? -2.36458 -103.67794 25.35126 1.000 43.24604 412 ARG B N 1
ATOM 7508 C CA . ARG B 1 412 ? -2.91001 -102.64128 26.21574 1.000 40.37769 412 ARG B CA 1
ATOM 7509 C C . ARG B 1 412 ? -1.86832 -101.55538 26.42217 1.000 41.45517 412 ARG B C 1
ATOM 7510 O O . ARG B 1 412 ? -0.67219 -101.84230 26.52220 1.000 43.14320 412 ARG B O 1
ATOM 7518 N N . ALA B 1 413 ? -2.32776 -100.31062 26.49882 1.000 38.31195 413 ALA B N 1
ATOM 7519 C CA . ALA B 1 413 ? -1.44006 -99.16641 26.62405 1.000 38.49338 413 ALA B CA 1
ATOM 7520 C C . ALA B 1 413 ? -1.88078 -98.27042 27.77128 1.000 38.05784 413 ALA B C 1
ATOM 7521 O O . ALA B 1 413 ? -3.06924 -98.17264 28.08623 1.000 38.17529 413 ALA B O 1
ATOM 7523 N N . GLY B 1 414 ? -0.90513 -97.60921 28.38746 1.000 38.07601 414 GLY B N 1
ATOM 7524 C CA . GLY B 1 414 ? -1.18299 -96.62047 29.40728 1.000 36.92739 414 GLY B CA 1
ATOM 7525 C C . GLY B 1 414 ? -0.58527 -95.28173 29.03103 1.000 39.92362 414 GLY B C 1
ATOM 7526 O O . GLY B 1 414 ? 0.57144 -95.21680 28.60378 1.000 41.58300 414 GLY B O 1
ATOM 7527 N N . ILE B 1 415 ? -1.36531 -94.21004 29.14778 1.000 37.77985 415 ILE B N 1
ATOM 7528 C CA . ILE B 1 415 ? -0.92385 -92.87032 28.78039 1.000 39.07030 415 ILE B CA 1
ATOM 7529 C C . ILE B 1 415 ? -1.05312 -91.97172 30.00045 1.000 37.39577 415 ILE B C 1
ATOM 7530 O O . ILE B 1 415 ? -2.11231 -91.92766 30.63437 1.000 36.62580 415 ILE B O 1
ATOM 7535 N N . THR B 1 416 ? 0.00684 -91.22852 30.30041 1.000 39.15347 416 THR B N 1
ATOM 7536 C CA . THR B 1 416 ? 0.06392 -90.35773 31.46431 1.000 38.10586 416 THR B CA 1
ATOM 7537 C C . THR B 1 416 ? 0.11698 -88.90175 31.02012 1.000 39.73989 416 THR B C 1
ATOM 7538 O O . THR B 1 416 ? 0.72802 -88.57591 29.99735 1.000 40.96138 416 THR B O 1
ATOM 7542 N N . ALA B 1 417 ? -0.54569 -88.03292 31.78314 1.000 40.40539 417 ALA B N 1
ATOM 7543 C CA . ALA B 1 417 ? -0.53706 -86.59694 31.54005 1.000 41.19594 417 ALA B CA 1
ATOM 7544 C C . ALA B 1 417 ? -0.22351 -85.87672 32.84277 1.000 43.39011 417 ALA B C 1
ATOM 7545 O O . ALA B 1 417 ? -0.95998 -86.01096 33.82427 1.000 43.26355 417 ALA B O 1
ATOM 7547 N N . LEU B 1 418 ? 0.86681 -85.12004 32.84676 1.000 46.69685 418 LEU B N 1
ATOM 7548 C CA . LEU B 1 418 ? 1.26220 -84.27211 33.95775 1.000 46.60763 418 LEU B CA 1
ATOM 7549 C C . LEU B 1 418 ? 1.10148 -82.81429 33.55502 1.000 49.45740 418 LEU B C 1
ATOM 7550 O O . LEU B 1 418 ? 1.30674 -82.45126 32.39292 1.000 53.68285 418 LEU B O 1
ATOM 7555 N N . GLY B 1 419 ? 0.74334 -81.97329 34.52294 1.000 48.90393 419 GLY B N 1
ATOM 7556 C CA . GLY B 1 419 ? 0.60057 -80.55517 34.27346 1.000 52.04039 419 GLY B CA 1
ATOM 7557 C C . GLY B 1 419 ? 1.02977 -79.73277 35.47106 1.000 55.09114 419 GLY B C 1
ATOM 7558 O O . GLY B 1 419 ? 1.39730 -80.26549 36.51992 1.000 52.28358 419 GLY B O 1
ATOM 7559 N N . GLY B 1 420 ? 0.97893 -78.42044 35.29008 1.000 59.12448 420 GLY B N 1
ATOM 7560 C CA . GLY B 1 420 ? 1.15571 -77.51730 36.40377 1.000 57.85153 420 GLY B CA 1
ATOM 7561 C C . GLY B 1 420 ? -0.01078 -77.60198 37.36602 1.000 56.98872 420 GLY B C 1
ATOM 7562 O O . GLY B 1 420 ? -1.04671 -78.21264 37.09612 1.000 57.89025 420 GLY B O 1
ATOM 7563 N N . GLY B 1 421 ? 0.17008 -76.98279 38.52777 1.000 50.47028 421 GLY B N 1
ATOM 7564 C CA . GLY B 1 421 ? -0.86006 -77.05040 39.54102 1.000 47.55602 421 GLY B CA 1
ATOM 7565 C C . GLY B 1 421 ? -1.05367 -78.41447 40.15921 1.000 45.29492 421 GLY B C 1
ATOM 7566 O O . GLY B 1 421 ? -2.05807 -78.63122 40.84088 1.000 45.77184 421 GLY B O 1
ATOM 7567 N N . GLY B 1 422 ? -0.13248 -79.34666 39.93141 1.000 46.16595 422 GLY B N 1
ATOM 7568 C CA . GLY B 1 422 ? -0.22461 -80.67100 40.50609 1.000 44.90137 422 GLY B CA 1
ATOM 7569 C C . GLY B 1 422 ? -1.14933 -81.63044 39.79283 1.000 44.56046 422 GLY B C 1
ATOM 7570 O O . GLY B 1 422 ? -1.39480 -82.72305 40.31437 1.000 44.57805 422 GLY B O 1
ATOM 7571 N N . TYR B 1 423 ? -1.65124 -81.27612 38.61120 1.000 43.90085 423 TYR B N 1
ATOM 7572 C CA . TYR B 1 423 ? -2.62358 -82.11957 37.92796 1.000 41.75682 423 TYR B CA 1
ATOM 7573 C C . TYR B 1 423 ? -1.97432 -83.39371 37.40234 1.000 42.18602 423 TYR B C 1
ATOM 7574 O O . TYR B 1 423 ? -0.95584 -83.34610 36.70624 1.000 44.10676 423 TYR B O 1
ATOM 7583 N N . ASN B 1 424 ? -2.56331 -84.53523 37.75513 1.000 41.35952 424 ASN B N 1
ATOM 7584 C CA . ASN B 1 424 ? -2.14433 -85.84310 37.27481 1.000 39.81223 424 ASN B CA 1
ATOM 7585 C C . ASN B 1 424 ? -3.32304 -86.53108 36.60076 1.000 38.77028 424 ASN B C 1
ATOM 7586 O O . ASN B 1 424 ? -4.48304 -86.26703 36.93049 1.000 38.56526 424 ASN B O 1
ATOM 7591 N N . ALA B 1 425 ? -3.01808 -87.40919 35.64798 1.000 37.91758 425 ALA B N 1
ATOM 7592 C CA . ALA B 1 425 ? -4.04444 -88.18677 34.97018 1.000 36.59043 425 ALA B CA 1
ATOM 7593 C C . ALA B 1 425 ? -3.39109 -89.35159 34.24491 1.000 35.68170 425 ALA B C 1
ATOM 7594 O O . ALA B 1 425 ? -2.24896 -89.25548 33.79304 1.000 35.53310 425 ALA B O 1
ATOM 7596 N N . HIS B 1 426 ? -4.12036 -90.46028 34.16288 1.000 35.20300 426 HIS B N 1
ATOM 7597 C CA . HIS B 1 426 ? -3.63949 -91.64399 33.46435 1.000 34.49081 426 HIS B CA 1
ATOM 7598 C C . HIS B 1 426 ? -4.83487 -92.41484 32.92600 1.000 33.63940 426 HIS B C 1
ATOM 7599 O O . HIS B 1 426 ? -5.80663 -92.62210 33.65686 1.000 34.72637 426 HIS B O 1
ATOM 7606 N N . LEU B 1 427 ? -4.76928 -92.84492 31.66592 1.000 33.20702 427 LEU B N 1
ATOM 7607 C CA . LEU B 1 427 ? -5.84162 -93.63730 31.07756 1.000 33.73180 427 LEU B CA 1
ATOM 7608 C C . LEU B 1 427 ? -5.25796 -94.84148 30.35753 1.000 34.45957 427 LEU B C 1
ATOM 7609 O O . LEU B 1 427 ? -4.19792 -94.74784 29.73401 1.000 35.50710 427 LEU B O 1
ATOM 7614 N N . VAL B 1 428 ? -5.96212 -95.96907 30.44924 1.000 35.02347 428 VAL B N 1
ATOM 7615 C CA . VAL B 1 428 ? -5.50270 -97.25626 29.93685 1.000 35.89117 428 VAL B CA 1
ATOM 7616 C C . VAL B 1 428 ? -6.40629 -97.68763 28.78693 1.000 37.76458 428 VAL B C 1
ATOM 7617 O O . VAL B 1 428 ? -7.63687 -97.70837 28.92561 1.000 37.06549 428 VAL B O 1
ATOM 7621 N N . LEU B 1 429 ? -5.79365 -98.03006 27.65299 1.000 37.79637 429 LEU B N 1
ATOM 7622 C CA . LEU B 1 429 ? -6.50364 -98.43456 26.44760 1.000 36.99780 429 LEU B CA 1
ATOM 7623 C C . LEU B 1 429 ? -6.22195 -99.89553 26.11764 1.000 36.77245 429 LEU B C 1
ATOM 7624 O O . LEU B 1 429 ? -5.14590 -100.41903 26.41522 1.000 37.60650 429 LEU B O 1
ATOM 7629 N N . GLU B 1 430 ? -7.20427 -100.54855 25.49742 1.000 35.47916 430 GLU B N 1
ATOM 7630 C CA . GLU B 1 430 ? -7.06837 -101.90991 24.99823 1.000 36.96412 430 GLU B CA 1
ATOM 7631 C C . GLU B 1 430 ? -7.35485 -101.93165 23.50111 1.000 36.27226 430 GLU B C 1
ATOM 7632 O O . GLU B 1 430 ? -8.12637 -101.11441 22.99138 1.000 36.11231 430 GLU B O 1
ATOM 7638 N N . GLU B 1 431 ? -6.73788 -102.88101 22.79496 1.000 36.00022 431 GLU B N 1
ATOM 7639 C CA . GLU B 1 431 ? -6.97647 -103.00616 21.36592 1.000 37.10185 431 GLU B CA 1
ATOM 7640 C C . GLU B 1 431 ? -8.44829 -103.33550 21.11087 1.000 38.54113 431 GLU B C 1
ATOM 7641 O O . GLU B 1 431 ? -9.14086 -103.84408 21.99563 1.000 39.25608 431 GLU B O 1
ATOM 7647 N N . PRO B 1 432 ? -8.95760 -103.02104 19.92056 1.000 39.99245 432 PRO B N 1
ATOM 7648 C CA . PRO B 1 432 ? -10.39356 -103.21108 19.64597 1.000 40.88682 432 PRO B CA 1
ATOM 7649 C C . PRO B 1 432 ? -10.75796 -104.68225 19.56194 1.000 45.20114 432 PRO B C 1
ATOM 7650 O O . PRO B 1 432 ? -9.87667 -105.54230 19.41641 1.000 45.53582 432 PRO B O 1
ATOM 7654 N N . PRO B 1 433 ? -12.04857 -105.01156 19.66064 1.000 49.35949 433 PRO B N 1
ATOM 7655 C CA . PRO B 1 433 ? -12.46461 -106.41752 19.58379 1.000 54.75519 433 PRO B CA 1
ATOM 7656 C C . PRO B 1 433 ? -12.09538 -107.04443 18.24958 1.000 63.57973 433 PRO B C 1
ATOM 7657 O O . PRO B 1 433 ? -11.97454 -106.35995 17.23143 1.000 64.67884 433 PRO B O 1
ATOM 7661 N N . ARG B 1 434 ? -11.90035 -108.36109 18.26548 1.000 70.95455 434 ARG B N 1
ATOM 7662 C CA . ARG B 1 434 ? -11.58249 -109.06556 17.03138 1.000 75.40875 434 ARG B CA 1
ATOM 7663 C C . ARG B 1 434 ? -12.74829 -108.95248 16.05126 1.000 79.15256 434 ARG B C 1
ATOM 7664 O O . ARG B 1 434 ? -13.90740 -109.16101 16.44133 1.000 77.56652 434 ARG B O 1
ATOM 7672 N N . PRO B 1 435 ? -12.48556 -108.63695 14.78363 1.000 90.67624 435 PRO B N 1
ATOM 7673 C CA . PRO B 1 435 ? -13.57562 -108.42590 13.82324 1.000 90.74401 435 PRO B CA 1
ATOM 7674 C C . PRO B 1 435 ? -14.34264 -109.70360 13.52855 1.000 91.57968 435 PRO B C 1
ATOM 7675 O O . PRO B 1 435 ? -13.76556 -110.78790 13.41913 1.000 92.04507 435 PRO B O 1
ATOM 7679 N N . VAL B 1 436 ? -15.66519 -109.56515 13.42058 1.000 82.10115 436 VAL B N 1
ATOM 7680 C CA . VAL B 1 436 ? -16.50366 -110.71853 13.12703 1.000 81.24425 436 VAL B CA 1
ATOM 7681 C C . VAL B 1 436 ? -16.32891 -111.12882 11.66802 1.000 79.99526 436 VAL B C 1
ATOM 7682 O O . VAL B 1 436 ? -15.87279 -110.35464 10.81825 1.000 80.23573 436 VAL B O 1
ATOM 7686 N N . GLU B 1 437 ? -16.70873 -112.36967 11.37495 1.000 77.84725 437 GLU B N 1
ATOM 7687 C CA . GLU B 1 437 ? -16.70130 -112.85026 9.99998 1.000 75.43070 437 GLU B CA 1
ATOM 7688 C C . GLU B 1 437 ? -17.83474 -112.20272 9.21495 1.000 71.56141 437 GLU B C 1
ATOM 7689 O O . GLU B 1 437 ? -18.98968 -112.20978 9.65197 1.000 73.54436 437 GLU B O 1
ATOM 7695 N N . ARG B 1 438 ? -17.50576 -111.63884 8.05680 1.000 73.16500 438 ARG B N 1
ATOM 7696 C CA . ARG B 1 438 ? -18.48624 -110.94057 7.23905 1.000 71.45115 438 ARG B CA 1
ATOM 7697 C C . ARG B 1 438 ? -19.07062 -111.87527 6.19104 1.000 74.14998 438 ARG B C 1
ATOM 7698 O O . ARG B 1 438 ? -18.36486 -112.71232 5.62196 1.000 74.75575 438 ARG B O 1
ATOM 7706 N N . GLU B 1 439 ? -20.36706 -111.72623 5.94171 1.000 76.21914 439 GLU B N 1
ATOM 7707 C CA . GLU B 1 439 ? -20.98820 -112.42295 4.83093 1.000 79.05936 439 GLU B CA 1
ATOM 7708 C C . GLU B 1 439 ? -20.48763 -111.84265 3.50761 1.000 77.33688 439 GLU B C 1
ATOM 7709 O O . GLU B 1 439 ? -20.16979 -110.65270 3.42379 1.000 75.92700 439 GLU B O 1
ATOM 7715 N N . PRO B 1 440 ? -20.38197 -112.66906 2.46649 1.000 76.08297 440 PRO B N 1
ATOM 7716 C CA . PRO B 1 440 ? -19.94157 -112.15746 1.16469 1.000 73.09043 440 PRO B CA 1
ATOM 7717 C C . PRO B 1 440 ? -20.85774 -111.05434 0.65498 1.000 72.63051 440 PRO B C 1
ATOM 7718 O O . PRO B 1 440 ? -22.06611 -111.04666 0.90157 1.000 72.93498 440 PRO B O 1
ATOM 7722 N N . GLU B 1 441 ? -20.25783 -110.11196 -0.06362 1.000 71.95278 441 GLU B N 1
ATOM 7723 C CA . GLU B 1 441 ? -20.97698 -108.92971 -0.51188 1.000 69.82297 441 GLU B CA 1
ATOM 7724 C C . GLU B 1 441 ? -21.91674 -109.27972 -1.65829 1.000 71.15026 441 GLU B C 1
ATOM 7725 O O . GLU B 1 441 ? -21.49982 -109.87550 -2.65583 1.000 72.35770 441 GLU B O 1
ATOM 7731 N N . ASN B 1 442 ? -23.18619 -108.90503 -1.51822 1.000 70.55449 442 ASN B N 1
ATOM 7732 C CA . ASN B 1 442 ? -24.14840 -109.11116 -2.59283 1.000 70.09682 442 ASN B CA 1
ATOM 7733 C C . ASN B 1 442 ? -23.90023 -108.10845 -3.71165 1.000 68.91364 442 ASN B C 1
ATOM 7734 O O . ASN B 1 442 ? -23.70341 -106.91664 -3.45636 1.000 67.42755 442 ASN B O 1
ATOM 7739 N N . ARG B 1 443 ? -23.89742 -108.58826 -4.95320 1.000 70.66216 443 ARG B N 1
ATOM 7740 C CA . ARG B 1 443 ? -23.80482 -107.69373 -6.10161 1.000 70.62467 443 ARG B CA 1
ATOM 7741 C C . ARG B 1 443 ? -25.20123 -107.17819 -6.42474 1.000 71.18310 443 ARG B C 1
ATOM 7742 O O . ARG B 1 443 ? -26.04439 -107.92126 -6.93818 1.000 70.99262 443 ARG B O 1
ATOM 7750 N N . ARG B 1 444 ? -25.44674 -105.91012 -6.11681 1.000 66.04794 444 ARG B N 1
ATOM 7751 C CA . ARG B 1 444 ? -26.73091 -105.27186 -6.35710 1.000 61.06998 444 ARG B CA 1
ATOM 7752 C C . ARG B 1 444 ? -26.48734 -103.78367 -6.54661 1.000 57.86485 444 ARG B C 1
ATOM 7753 O O . ARG B 1 444 ? -25.46302 -103.25698 -6.09496 1.000 57.23848 444 ARG B O 1
ATOM 7761 N N . PRO B 1 445 ? -27.40294 -103.07615 -7.20631 1.000 58.13286 445 PRO B N 1
ATOM 7762 C CA . PRO B 1 445 ? -27.23528 -101.62521 -7.34730 1.000 56.16106 445 PRO B CA 1
ATOM 7763 C C . PRO B 1 445 ? -27.38243 -100.92465 -6.00732 1.000 55.06036 445 PRO B C 1
ATOM 7764 O O . PRO B 1 445 ? -28.25988 -101.25413 -5.20608 1.000 57.26607 445 PRO B O 1
ATOM 7768 N N . ARG B 1 446 ? -26.50020 -99.95807 -5.76158 1.000 52.08339 446 ARG B N 1
ATOM 7769 C CA . ARG B 1 446 ? -26.49707 -99.20988 -4.51400 1.000 48.95783 446 ARG B CA 1
ATOM 7770 C C . ARG B 1 446 ? -26.48874 -97.71628 -4.80660 1.000 47.52433 446 ARG B C 1
ATOM 7771 O O . ARG B 1 446 ? -26.00839 -97.27402 -5.85368 1.000 47.97357 446 ARG B O 1
ATOM 7779 N N . ILE B 1 447 ? -27.01975 -96.94130 -3.86423 1.000 46.35689 447 ILE B N 1
ATOM 7780 C CA . ILE B 1 447 ? -26.99769 -95.48539 -3.93225 1.000 44.35472 447 ILE B CA 1
ATOM 7781 C C . ILE B 1 447 ? -25.83292 -94.97907 -3.09689 1.000 44.23261 447 ILE B C 1
ATOM 7782 O O . ILE B 1 447 ? -25.64542 -95.41046 -1.95291 1.000 44.97926 447 ILE B O 1
ATOM 7787 N N . VAL B 1 448 ? -25.04525 -94.07318 -3.66881 1.000 42.78411 448 VAL B N 1
ATOM 7788 C CA . VAL B 1 448 ? -24.00347 -93.35204 -2.94876 1.000 41.51105 448 VAL B CA 1
ATOM 7789 C C . VAL B 1 448 ? -24.28903 -91.86323 -3.07816 1.000 40.78208 448 VAL B C 1
ATOM 7790 O O . VAL B 1 448 ? -24.73274 -91.39701 -4.13438 1.000 41.12369 448 VAL B O 1
ATOM 7794 N N . THR B 1 449 ? -24.05587 -91.12159 -1.99761 1.000 43.18845 449 THR B N 1
ATOM 7795 C CA . THR B 1 449 ? -24.42503 -89.71687 -1.93704 1.000 42.03796 449 THR B CA 1
ATOM 7796 C C . THR B 1 449 ? -23.25224 -88.87253 -1.46622 1.000 40.55563 449 THR B C 1
ATOM 7797 O O . THR B 1 449 ? -22.42637 -89.31355 -0.66459 1.000 41.78988 449 THR B O 1
ATOM 7801 N N . LEU B 1 450 ? -23.20011 -87.64584 -1.97896 1.000 41.46037 450 LEU B N 1
ATOM 7802 C CA . LEU B 1 450 ? -22.25528 -86.62507 -1.54925 1.000 41.08098 450 LEU B CA 1
ATOM 7803 C C . LEU B 1 450 ? -22.96848 -85.28237 -1.56060 1.000 42.19968 450 LEU B C 1
ATOM 7804 O O . LEU B 1 450 ? -23.69480 -84.97414 -2.50894 1.000 44.53790 450 LEU B O 1
ATOM 7809 N N . SER B 1 451 ? -22.78375 -84.49540 -0.50679 1.000 41.46814 451 SER B N 1
ATOM 7810 C CA . SER B 1 451 ? -23.36457 -83.16367 -0.44749 1.000 41.96952 451 SER B CA 1
ATOM 7811 C C . SER B 1 451 ? -22.40239 -82.22277 0.26128 1.000 43.44538 451 SER B C 1
ATOM 7812 O O . SER B 1 451 ? -21.69308 -82.62720 1.18685 1.000 42.76698 451 SER B O 1
ATOM 7815 N N . ALA B 1 452 ? -22.37148 -80.97276 -0.19290 1.000 45.21995 452 ALA B N 1
ATOM 7816 C CA . ALA B 1 452 ? -21.55473 -79.93598 0.42224 1.000 45.30411 452 ALA B CA 1
ATOM 7817 C C . ALA B 1 452 ? -22.30118 -78.61276 0.30355 1.000 45.13785 452 ALA B C 1
ATOM 7818 O O . ALA B 1 452 ? -23.47768 -78.57667 -0.06855 1.000 44.63375 452 ALA B O 1
ATOM 7820 N N . LEU B 1 453 ? -21.60301 -77.51232 0.57723 1.000 45.64740 453 LEU B N 1
ATOM 7821 C CA . LEU B 1 453 ? -22.26584 -76.21518 0.62894 1.000 47.32420 453 LEU B CA 1
ATOM 7822 C C . LEU B 1 453 ? -22.35688 -75.53625 -0.72733 1.000 48.37864 453 LEU B C 1
ATOM 7823 O O . LEU B 1 453 ? -23.33005 -74.81751 -0.98792 1.000 47.13557 453 LEU B O 1
ATOM 7828 N N . ASP B 1 454 ? -21.37128 -75.74962 -1.59347 1.000 51.82169 454 ASP B N 1
ATOM 7829 C CA . ASP B 1 454 ? -21.38259 -75.21204 -2.94346 1.000 52.21430 454 ASP B CA 1
ATOM 7830 C C . ASP B 1 454 ? -20.89105 -76.29278 -3.89558 1.000 52.93302 454 ASP B C 1
ATOM 7831 O O . ASP B 1 454 ? -20.42905 -77.35608 -3.47346 1.000 52.50742 454 ASP B O 1
ATOM 7836 N N . ASP B 1 455 ? -21.00864 -76.02006 -5.19740 1.000 59.13567 455 ASP B N 1
ATOM 7837 C CA . ASP B 1 455 ? -20.67085 -77.03445 -6.19314 1.000 59.51001 455 ASP B CA 1
ATOM 7838 C C . ASP B 1 455 ? -19.18115 -77.35611 -6.17639 1.000 59.42043 455 ASP B C 1
ATOM 7839 O O . ASP B 1 455 ? -18.78872 -78.51382 -6.36433 1.000 58.25601 455 ASP B O 1
ATOM 7844 N N . ALA B 1 456 ? -18.33830 -76.34664 -5.93802 1.000 55.26906 456 ALA B N 1
ATOM 7845 C CA . ALA B 1 456 ? -16.89516 -76.56273 -5.95292 1.000 52.84584 456 ALA B CA 1
ATOM 7846 C C . ALA B 1 456 ? -16.45025 -77.49405 -4.83353 1.000 50.50118 456 ALA B C 1
ATOM 7847 O O . ALA B 1 456 ? -15.49894 -78.26215 -5.00921 1.000 49.10351 456 ALA B O 1
ATOM 7849 N N . ALA B 1 457 ? -17.11832 -77.44350 -3.68025 1.000 50.36374 457 ALA B N 1
ATOM 7850 C CA . ALA B 1 457 ? -16.75164 -78.33318 -2.58478 1.000 48.99489 457 ALA B CA 1
ATOM 7851 C C . ALA B 1 457 ? -17.15513 -79.77230 -2.88046 1.000 47.86302 457 ALA B C 1
ATOM 7852 O O . ALA B 1 457 ? -16.45041 -80.71131 -2.49169 1.000 46.67607 457 ALA B O 1
ATOM 7854 N N . VAL B 1 458 ? -18.28363 -79.96882 -3.56698 1.000 48.68446 458 VAL B N 1
ATOM 7855 C CA . VAL B 1 458 ? -18.69620 -81.32322 -3.92572 1.000 47.73639 458 VAL B CA 1
ATOM 7856 C C . VAL B 1 458 ? -17.66679 -81.96366 -4.84582 1.000 47.72919 458 VAL B C 1
ATOM 7857 O O . VAL B 1 458 ? -17.35123 -83.15331 -4.71461 1.000 47.22249 458 VAL B O 1
ATOM 7861 N N . SER B 1 459 ? -17.10962 -81.18307 -5.77548 1.000 48.79617 459 SER B N 1
ATOM 7862 C CA . SER B 1 459 ? -16.05917 -81.70935 -6.64053 1.000 48.55007 459 SER B CA 1
ATOM 7863 C C . SER B 1 459 ? -14.82574 -82.09676 -5.83508 1.000 47.65794 459 SER B C 1
ATOM 7864 O O . SER B 1 459 ? -14.16324 -83.09399 -6.14310 1.000 47.64008 459 SER B O 1
ATOM 7867 N N . ARG B 1 460 ? -14.49753 -81.32180 -4.80001 1.000 47.38771 460 ARG B N 1
ATOM 7868 C CA . ARG B 1 460 ? -13.38100 -81.69813 -3.93890 1.000 47.19849 460 ARG B CA 1
ATOM 7869 C C . ARG B 1 460 ? -13.68815 -82.98214 -3.17551 1.000 46.48549 460 ARG B C 1
ATOM 7870 O O . ARG B 1 460 ? -12.79248 -83.80413 -2.94644 1.000 45.63459 460 ARG B O 1
ATOM 7878 N N . GLN B 1 461 ? -14.95254 -83.17664 -2.78595 1.000 45.06600 461 GLN B N 1
ATOM 7879 C CA . GLN B 1 461 ? -15.34510 -84.42070 -2.13099 1.000 43.40766 461 GLN B CA 1
ATOM 7880 C C . GLN B 1 461 ? -15.18909 -85.60823 -3.06857 1.000 45.32695 461 GLN B C 1
ATOM 7881 O O . GLN B 1 461 ? -14.73310 -86.68077 -2.65425 1.000 46.59157 461 GLN B O 1
ATOM 7887 N N . ARG B 1 462 ? -15.55925 -85.43331 -4.34041 1.000 45.56642 462 ARG B N 1
ATOM 7888 C CA . ARG B 1 462 ? -15.41838 -86.51100 -5.31431 1.000 44.86136 462 ARG B CA 1
ATOM 7889 C C . ARG B 1 462 ? -13.95459 -86.84038 -5.56742 1.000 46.25170 462 ARG B C 1
ATOM 7890 O O . ARG B 1 462 ? -13.58831 -88.01531 -5.67942 1.000 47.97846 462 ARG B O 1
ATOM 7898 N N . ALA B 1 463 ? -13.10253 -85.81746 -5.66232 1.000 47.01031 463 ALA B N 1
ATOM 7899 C CA . ALA B 1 463 ? -11.67354 -86.06384 -5.81956 1.000 46.24092 463 ALA B CA 1
ATOM 7900 C C . ALA B 1 463 ? -11.09610 -86.72166 -4.57341 1.000 47.50528 463 ALA B C 1
ATOM 7901 O O . ALA B 1 463 ? -10.25589 -87.62486 -4.67146 1.000 48.36850 463 ALA B O 1
ATOM 7903 N N . ALA B 1 464 ? -11.53809 -86.28504 -3.39168 1.000 48.50771 464 ALA B N 1
ATOM 7904 C CA . ALA B 1 464 ? -11.06659 -86.90494 -2.16043 1.000 48.25671 464 ALA B CA 1
ATOM 7905 C C . ALA B 1 464 ? -11.52718 -88.35249 -2.06680 1.000 50.13232 464 ALA B C 1
ATOM 7906 O O . ALA B 1 464 ? -10.77916 -89.21927 -1.60110 1.000 51.41957 464 ALA B O 1
ATOM 7908 N N . LEU B 1 465 ? -12.75105 -88.63579 -2.51815 1.000 49.24461 465 LEU B N 1
ATOM 7909 C CA . LEU B 1 465 ? -13.27644 -89.99353 -2.42404 1.000 49.15162 465 LEU B CA 1
ATOM 7910 C C . LEU B 1 465 ? -12.59503 -90.92830 -3.41456 1.000 50.58186 465 LEU B C 1
ATOM 7911 O O . LEU B 1 465 ? -12.30657 -92.08488 -3.08616 1.000 50.87411 465 LEU B O 1
ATOM 7916 N N . SER B 1 466 ? -12.32096 -90.44607 -4.62745 1.000 52.88522 466 SER B N 1
ATOM 7917 C CA . SER B 1 466 ? -11.63498 -91.28029 -5.60888 1.000 54.42324 466 SER B CA 1
ATOM 7918 C C . SER B 1 466 ? -10.19871 -91.56159 -5.18526 1.000 54.76681 466 SER B C 1
ATOM 7919 O O . SER B 1 466 ? -9.70046 -92.67904 -5.36663 1.000 55.23608 466 SER B O 1
ATOM 7922 N N . SER B 1 467 ? -9.51867 -90.56328 -4.61518 1.000 51.26665 467 SER B N 1
ATOM 7923 C CA . SER B 1 467 ? -8.16932 -90.79235 -4.10824 1.000 51.88213 467 SER B CA 1
ATOM 7924 C C . SER B 1 467 ? -8.17815 -91.80801 -2.97236 1.000 53.60611 467 SER B C 1
ATOM 7925 O O . SER B 1 467 ? -7.29702 -92.67227 -2.89314 1.000 54.79160 467 SER B O 1
ATOM 7928 N N . TRP B 1 468 ? -9.17732 -91.72712 -2.09285 1.000 53.21701 468 TRP B N 1
ATOM 7929 C CA . TRP B 1 468 ? -9.26982 -92.66364 -0.97957 1.000 54.01584 468 TRP B CA 1
ATOM 7930 C C . TRP B 1 468 ? -9.45811 -94.09016 -1.47954 1.000 55.04350 468 TRP B C 1
ATOM 7931 O O . TRP B 1 468 ? -8.92697 -95.03933 -0.89207 1.000 56.81511 468 TRP B O 1
ATOM 7942 N N . LEU B 1 469 ? -10.19845 -94.25656 -2.57731 1.000 53.46367 469 LEU B N 1
ATOM 7943 C CA . LEU B 1 469 ? -10.47920 -95.59083 -3.09735 1.000 54.60628 469 LEU B CA 1
ATOM 7944 C C . LEU B 1 469 ? -9.21288 -96.31402 -3.53326 1.000 56.54801 469 LEU B C 1
ATOM 7945 O O . LEU B 1 469 ? -9.13028 -97.54182 -3.41241 1.000 57.42834 469 LEU B O 1
ATOM 7950 N N . ALA B 1 470 ? -8.22578 -95.58203 -4.05450 1.000 57.86386 470 ALA B N 1
ATOM 7951 C CA . ALA B 1 470 ? -6.97184 -96.21761 -4.44409 1.000 58.24926 470 ALA B CA 1
ATOM 7952 C C . ALA B 1 470 ? -6.18415 -96.68957 -3.22610 1.000 61.96717 470 ALA B C 1
ATOM 7953 O O . ALA B 1 470 ? -5.58750 -97.77228 -3.24909 1.000 63.39516 470 ALA B O 1
ATOM 7955 N N . GLU B 1 471 ? -6.18133 -95.89926 -2.14876 1.000 63.03261 471 GLU B N 1
ATOM 7956 C CA . GLU B 1 471 ? -5.42682 -96.27083 -0.95361 1.000 64.91887 471 GLU B CA 1
ATOM 7957 C C . GLU B 1 471 ? -6.07327 -97.43777 -0.21608 1.000 65.42203 471 GLU B C 1
ATOM 7958 O O . GLU B 1 471 ? -5.37236 -98.29825 0.32809 1.000 67.14926 471 GLU B O 1
ATOM 7964 N N . HIS B 1 472 ? -7.39976 -97.47802 -0.16253 1.000 60.93345 472 HIS B N 1
ATOM 7965 C CA . HIS B 1 472 ? -8.11378 -98.50031 0.59499 1.000 61.69860 472 HIS B CA 1
ATOM 7966 C C . HIS B 1 472 ? -8.82896 -99.40089 -0.40730 1.000 62.02408 472 HIS B C 1
ATOM 7967 O O . HIS B 1 472 ? -10.03847 -99.30603 -0.61574 1.000 61.79077 472 HIS B O 1
ATOM 7974 N N . SER B 1 473 ? -8.05789 -100.28887 -1.03291 1.000 65.97540 473 SER B N 1
ATOM 7975 C CA . SER B 1 473 ? -8.59980 -101.20443 -2.02643 1.000 67.95155 473 SER B CA 1
ATOM 7976 C C . SER B 1 473 ? -9.36440 -102.37227 -1.41408 1.000 70.40273 473 SER B C 1
ATOM 7977 O O . SER B 1 473 ? -10.05148 -103.08999 -2.14853 1.000 69.30981 473 SER B O 1
ATOM 7980 N N . ASP B 1 474 ? -9.27026 -102.57976 -0.10109 1.000 77.44717 474 ASP B N 1
ATOM 7981 C CA . ASP B 1 474 ? -9.96551 -103.66876 0.57119 1.000 77.56266 474 ASP B CA 1
ATOM 7982 C C . ASP B 1 474 ? -11.28565 -103.23375 1.19186 1.000 76.84157 474 ASP B C 1
ATOM 7983 O O . ASP B 1 474 ? -11.90442 -104.02010 1.91463 1.000 76.97472 474 ASP B O 1
ATOM 7988 N N . ALA B 1 475 ? -11.72873 -102.00640 0.93280 1.000 69.99113 475 ALA B N 1
ATOM 7989 C CA . ALA B 1 475 ? -12.97601 -101.51438 1.50029 1.000 64.05754 475 ALA B CA 1
ATOM 7990 C C . ALA B 1 475 ? -14.15944 -102.03584 0.69386 1.000 61.42652 475 ALA B C 1
ATOM 7991 O O . ALA B 1 475 ? -14.17999 -101.93013 -0.53624 1.000 62.37680 475 ALA B O 1
ATOM 7993 N N . ARG B 1 476 ? -15.14784 -102.58996 1.38893 1.000 56.42156 476 ARG B N 1
ATOM 7994 C CA . ARG B 1 476 ? -16.33257 -103.12099 0.73371 1.000 54.11724 476 ARG B CA 1
ATOM 7995 C C . ARG B 1 476 ? -17.26318 -101.99380 0.30531 1.000 52.06019 476 ARG B C 1
ATOM 7996 O O . ARG B 1 476 ? -17.36250 -100.95653 0.96363 1.000 50.86360 476 ARG B O 1
ATOM 8004 N N . LEU B 1 477 ? -17.95275 -102.20864 -0.81646 1.000 52.40207 477 LEU B N 1
ATOM 8005 C CA . LEU B 1 477 ? -18.84073 -101.17602 -1.33942 1.000 51.69625 477 LEU B CA 1
ATOM 8006 C C . LEU B 1 477 ? -20.08966 -101.00317 -0.47868 1.000 49.47656 477 LEU B C 1
ATOM 8007 O O . LEU B 1 477 ? -20.59299 -99.88223 -0.34337 1.000 46.99640 477 LEU B O 1
ATOM 8012 N N . ASP B 1 478 ? -20.59966 -102.08314 0.12039 1.000 50.44079 478 ASP B N 1
ATOM 8013 C CA . ASP B 1 478 ? -21.78587 -101.94339 0.96180 1.000 51.35264 478 ASP B CA 1
ATOM 8014 C C . ASP B 1 478 ? -21.47981 -101.16000 2.23426 1.000 48.55916 478 ASP B C 1
ATOM 8015 O O . ASP B 1 478 ? -22.37259 -100.50745 2.78723 1.000 46.97562 478 ASP B O 1
ATOM 8020 N N . ASP B 1 479 ? -20.23341 -101.21175 2.71119 1.000 46.19839 479 ASP B N 1
ATOM 8021 C CA . ASP B 1 479 ? -19.83513 -100.36490 3.82968 1.000 43.82323 479 ASP B CA 1
ATOM 8022 C C . ASP B 1 479 ? -19.67583 -98.91488 3.38641 1.000 43.35179 479 ASP B C 1
ATOM 8023 O O . ASP B 1 479 ? -20.01940 -97.98979 4.13107 1.000 42.68374 479 ASP B O 1
ATOM 8028 N N . ILE B 1 480 ? -19.15104 -98.69919 2.17719 1.000 44.40518 480 ILE B N 1
ATOM 8029 C CA . ILE B 1 480 ? -18.95512 -97.34178 1.67053 1.000 43.67049 480 ILE B CA 1
ATOM 8030 C C . ILE B 1 480 ? -20.29123 -96.62867 1.51242 1.000 42.94851 480 ILE B C 1
ATOM 8031 O O . ILE B 1 480 ? -20.47203 -95.50114 1.98629 1.000 42.83599 480 ILE B O 1
ATOM 8036 N N . ALA B 1 481 ? -21.25049 -97.27746 0.84893 1.000 45.56009 481 ALA B N 1
ATOM 8037 C CA . ALA B 1 481 ? -22.55306 -96.65216 0.64342 1.000 44.59583 481 ALA B CA 1
ATOM 8038 C C . ALA B 1 481 ? -23.27796 -96.43332 1.96449 1.000 43.90723 481 ALA B C 1
ATOM 8039 O O . ALA B 1 481 ? -23.87854 -95.37524 2.18344 1.000 42.76304 481 ALA B O 1
ATOM 8041 N N . TYR B 1 482 ? -23.22395 -97.42175 2.86050 1.000 41.92276 482 TYR B N 1
ATOM 8042 C CA . TYR B 1 482 ? -23.86993 -97.28782 4.16262 1.000 42.47553 482 TYR B CA 1
ATOM 8043 C C . TYR B 1 482 ? -23.30598 -96.10451 4.93780 1.000 41.52135 482 TYR B C 1
ATOM 8044 O O . TYR B 1 482 ? -24.06135 -95.32253 5.52636 1.000 40.80014 482 TYR B O 1
ATOM 8053 N N . SER B 1 483 ? -21.98209 -95.93178 4.91363 1.000 40.79250 483 SER B N 1
ATOM 8054 C CA . SER B 1 483 ? -21.36354 -94.84588 5.66661 1.000 39.30519 483 SER B CA 1
ATOM 8055 C C . SER B 1 483 ? -21.68246 -93.48607 5.05453 1.000 40.31652 483 SER B C 1
ATOM 8056 O O . SER B 1 483 ? -21.97995 -92.52909 5.77910 1.000 39.08905 483 SER B O 1
ATOM 8059 N N . LEU B 1 484 ? -21.62608 -93.37957 3.72430 1.000 41.60696 484 LEU B N 1
ATOM 8060 C CA . LEU B 1 484 ? -21.91289 -92.10650 3.06823 1.000 40.45950 484 LEU B CA 1
ATOM 8061 C C . LEU B 1 484 ? -23.37695 -91.71091 3.22623 1.000 41.60708 484 LEU B C 1
ATOM 8062 O O . LEU B 1 484 ? -23.69194 -90.52099 3.35814 1.000 41.01746 484 LEU B O 1
ATOM 8067 N N . ASN B 1 485 ? -24.28703 -92.68999 3.19944 1.000 41.58662 485 ASN B N 1
ATOM 8068 C CA . ASN B 1 485 ? -25.71291 -92.38348 3.24104 1.000 41.14589 485 ASN B CA 1
ATOM 8069 C C . ASN B 1 485 ? -26.20680 -92.05896 4.64402 1.000 40.55161 485 ASN B C 1
ATOM 8070 O O . ASN B 1 485 ? -27.14132 -91.26498 4.79109 1.000 41.95979 485 ASN B O 1
ATOM 8075 N N . LEU B 1 486 ? -25.62105 -92.66181 5.67706 1.000 39.54769 486 LEU B N 1
ATOM 8076 C CA . LEU B 1 486 ? -26.11133 -92.50007 7.04241 1.000 40.75979 486 LEU B CA 1
ATOM 8077 C C . LEU B 1 486 ? -25.16791 -91.73272 7.95660 1.000 39.01404 486 LEU B C 1
ATOM 8078 O O . LEU B 1 486 ? -25.51586 -91.49637 9.11719 1.000 39.04323 486 LEU B O 1
ATOM 8083 N N . GLY B 1 487 ? -23.98483 -91.35220 7.48262 1.000 38.22925 487 GLY B N 1
ATOM 8084 C CA . GLY B 1 487 ? -23.01127 -90.68849 8.32046 1.000 37.87379 487 GLY B CA 1
ATOM 8085 C C . GLY B 1 487 ? -22.69569 -89.25372 7.96953 1.000 38.52905 487 GLY B C 1
ATOM 8086 O O . GLY B 1 487 ? -21.80353 -88.66579 8.59426 1.000 39.02322 487 GLY B O 1
ATOM 8087 N N . ARG B 1 488 ? -23.38791 -88.65816 7.00264 1.000 38.73831 488 ARG B N 1
ATOM 8088 C CA . ARG B 1 488 ? -23.09037 -87.30859 6.54780 1.000 38.38071 488 ARG B CA 1
ATOM 8089 C C . ARG B 1 488 ? -24.33909 -86.44149 6.58322 1.000 39.88409 488 ARG B C 1
ATOM 8090 O O . ARG B 1 488 ? -25.44963 -86.90780 6.31512 1.000 42.02245 488 ARG B O 1
ATOM 8098 N N . LYS B 1 489 ? -24.14392 -85.16683 6.90453 1.000 40.87312 489 LYS B N 1
ATOM 8099 C CA . LYS B 1 489 ? -25.25498 -84.22854 6.90336 1.000 43.43480 489 LYS B CA 1
ATOM 8100 C C . LYS B 1 489 ? -25.66017 -83.91777 5.46827 1.000 44.92047 489 LYS B C 1
ATOM 8101 O O . LYS B 1 489 ? -24.81157 -83.81120 4.57748 1.000 46.39452 489 LYS B O 1
ATOM 8107 N N . ALA B 1 490 ? -26.96512 -83.77540 5.24408 1.000 45.80995 490 ALA B N 1
ATOM 8108 C CA . ALA B 1 490 ? -27.48589 -83.41584 3.92895 1.000 44.98154 490 ALA B CA 1
ATOM 8109 C C . ALA B 1 490 ? -27.35765 -81.90714 3.74359 1.000 46.18612 490 ALA B C 1
ATOM 8110 O O . ALA B 1 490 ? -27.99317 -81.13130 4.46402 1.000 48.77802 490 ALA B O 1
ATOM 8112 N N . LEU B 1 491 ? -26.51920 -81.48868 2.79767 1.000 44.96367 491 LEU B N 1
ATOM 8113 C CA . LEU B 1 491 ? -26.23511 -80.08701 2.52125 1.000 44.20786 491 LEU B CA 1
ATOM 8114 C C . LEU B 1 491 ? -26.82678 -79.64516 1.17940 1.000 43.19074 491 LEU B C 1
ATOM 8115 O O . LEU B 1 491 ? -27.20043 -80.48354 0.35305 1.000 42.76460 491 LEU B O 1
ATOM 8120 N N . PRO B 1 492 ? -26.92813 -78.32767 0.93024 1.000 43.54696 492 PRO B N 1
ATOM 8121 C CA . PRO B 1 492 ? -27.69226 -77.86166 -0.24881 1.000 42.93584 492 PRO B CA 1
ATOM 8122 C C . PRO B 1 492 ? -27.20529 -78.38445 -1.59087 1.000 44.22437 492 PRO B C 1
ATOM 8123 O O . PRO B 1 492 ? -28.02501 -78.84678 -2.39371 1.000 44.73599 492 PRO B O 1
ATOM 8127 N N . SER B 1 493 ? -25.90855 -78.31821 -1.87626 1.000 45.84264 493 SER B N 1
ATOM 8128 C CA . SER B 1 493 ? -25.41023 -78.78442 -3.16585 1.000 45.04091 493 SER B CA 1
ATOM 8129 C C . SER B 1 493 ? -25.18282 -80.28871 -3.09536 1.000 43.58379 493 SER B C 1
ATOM 8130 O O . SER B 1 493 ? -24.37662 -80.76021 -2.28885 1.000 44.10818 493 SER B O 1
ATOM 8133 N N . ARG B 1 494 ? -25.89069 -81.04480 -3.92917 1.000 40.53041 494 ARG B N 1
ATOM 8134 C CA . ARG B 1 494 ? -25.96235 -82.48995 -3.77362 1.000 41.16564 494 ARG B CA 1
ATOM 8135 C C . ARG B 1 494 ? -25.53701 -83.21915 -5.04121 1.000 39.60344 494 ARG B C 1
ATOM 8136 O O . ARG B 1 494 ? -25.63671 -82.69338 -6.15362 1.000 37.80796 494 ARG B O 1
ATOM 8144 N N . TRP B 1 495 ? -25.07367 -84.45192 -4.84368 1.000 41.24674 495 TRP B N 1
ATOM 8145 C CA . TRP B 1 495 ? -24.60777 -85.32965 -5.90614 1.000 40.82803 495 TRP B CA 1
ATOM 8146 C C . TRP B 1 495 ? -24.83612 -86.77083 -5.47797 1.000 41.01989 495 TRP B C 1
ATOM 8147 O O . TRP B 1 495 ? -24.59957 -87.12650 -4.32145 1.000 40.79686 495 TRP B O 1
ATOM 8158 N N . ALA B 1 496 ? -25.29395 -87.59668 -6.41344 1.000 42.25585 496 ALA B N 1
ATOM 8159 C CA . ALA B 1 496 ? -25.55269 -88.99475 -6.11030 1.000 42.43665 496 ALA B CA 1
ATOM 8160 C C . ALA B 1 496 ? -25.36373 -89.82650 -7.36959 1.000 42.67138 496 ALA B C 1
ATOM 8161 O O . ALA B 1 496 ? -25.37025 -89.30958 -8.49011 1.000 43.36930 496 ALA B O 1
ATOM 8163 N N . ALA B 1 497 ? -25.20068 -91.13122 -7.16547 1.000 42.90594 497 ALA B N 1
ATOM 8164 C CA . ALA B 1 497 ? -25.05668 -92.07380 -8.26207 1.000 43.33512 497 ALA B CA 1
ATOM 8165 C C . ALA B 1 497 ? -25.57667 -93.42827 -7.81285 1.000 43.99762 497 ALA B C 1
ATOM 8166 O O . ALA B 1 497 ? -25.61521 -93.73581 -6.61871 1.000 44.40804 497 ALA B O 1
ATOM 8168 N N . VAL B 1 498 ? -25.97663 -94.23730 -8.78915 1.000 46.33453 498 VAL B N 1
ATOM 8169 C CA . VAL B 1 498 ? -26.41707 -95.60868 -8.55865 1.000 47.59931 498 VAL B CA 1
ATOM 8170 C C . VAL B 1 498 ? -25.45228 -96.53146 -9.28846 1.000 49.34942 498 VAL B C 1
ATOM 8171 O O . VAL B 1 498 ? -25.35362 -96.48478 -10.52132 1.000 51.10239 498 VAL B O 1
ATOM 8175 N N . ILE B 1 499 ? -24.74144 -97.36748 -8.53051 1.000 51.80472 499 ILE B N 1
ATOM 8176 C CA . ILE B 1 499 ? -23.70091 -98.23542 -9.06767 1.000 55.28799 499 ILE B CA 1
ATOM 8177 C C . ILE B 1 499 ? -23.74934 -99.57137 -8.33387 1.000 55.14941 499 ILE B C 1
ATOM 8178 O O . ILE B 1 499 ? -24.42458 -99.72194 -7.31444 1.000 54.15840 499 ILE B O 1
ATOM 8183 N N . SER B 1 500 ? -23.02227 -100.55510 -8.87498 1.000 55.90338 500 SER B N 1
ATOM 8184 C CA . SER B 1 500 ? -23.00956 -101.90523 -8.32643 1.000 55.55033 500 SER B CA 1
ATOM 8185 C C . SER B 1 500 ? -21.63363 -102.41162 -7.92091 1.000 56.82820 500 SER B C 1
ATOM 8186 O O . SER B 1 500 ? -21.56153 -103.34501 -7.11370 1.000 56.87162 500 SER B O 1
ATOM 8189 N N . THR B 1 501 ? -20.55062 -101.84361 -8.45229 1.000 59.55848 501 THR B N 1
ATOM 8190 C CA . THR B 1 501 ? -19.19917 -102.29004 -8.14126 1.000 60.81086 501 THR B CA 1
ATOM 8191 C C . THR B 1 501 ? -18.34467 -101.09828 -7.73383 1.000 59.17133 501 THR B C 1
ATOM 8192 O O . THR B 1 501 ? -18.73268 -99.93895 -7.90123 1.000 59.02003 501 THR B O 1
ATOM 8196 N N . ARG B 1 502 ? -17.14984 -101.40116 -7.21437 1.000 57.98523 502 ARG B N 1
ATOM 8197 C CA . ARG B 1 502 ? -16.20302 -100.34410 -6.87395 1.000 57.62683 502 ARG B CA 1
ATOM 8198 C C . ARG B 1 502 ? -15.68865 -99.63284 -8.11598 1.000 59.15175 502 ARG B C 1
ATOM 8199 O O . ARG B 1 502 ? -15.40714 -98.43076 -8.06710 1.000 59.44314 502 ARG B O 1
ATOM 8207 N N . ASP B 1 503 ? -15.54440 -100.35569 -9.22751 1.000 59.43198 503 ASP B N 1
ATOM 8208 C CA . ASP B 1 503 ? -15.04842 -99.73318 -10.44915 1.000 60.60001 503 ASP B CA 1
ATOM 8209 C C . ASP B 1 503 ? -16.07325 -98.76725 -11.02891 1.000 62.23730 503 ASP B C 1
ATOM 8210 O O . ASP B 1 503 ? -15.70475 -97.72388 -11.58089 1.000 61.83500 503 ASP B O 1
ATOM 8215 N N . GLU B 1 504 ? -17.36499 -99.09488 -10.91399 1.000 67.88790 504 GLU B N 1
ATOM 8216 C CA . GLU B 1 504 ? -18.39470 -98.15724 -11.34927 1.000 66.85476 504 GLU B CA 1
ATOM 8217 C C . GLU B 1 504 ? -18.37301 -96.89873 -10.49762 1.000 66.36223 504 GLU B C 1
ATOM 8218 O O . GLU B 1 504 ? -18.57670 -95.79158 -11.00702 1.000 67.92378 504 GLU B O 1
ATOM 8224 N N . LEU B 1 505 ? -18.11138 -97.04929 -9.19774 1.000 62.72777 505 LEU B N 1
ATOM 8225 C CA . LEU B 1 505 ? -17.99610 -95.88610 -8.32725 1.000 62.26898 505 LEU B CA 1
ATOM 8226 C C . LEU B 1 505 ? -16.83984 -94.99400 -8.75570 1.000 63.54527 505 LEU B C 1
ATOM 8227 O O . LEU B 1 505 ? -16.97760 -93.76690 -8.80930 1.000 63.06066 505 LEU B O 1
ATOM 8232 N N . LEU B 1 506 ? -15.69522 -95.59584 -9.08152 1.000 63.68416 506 LEU B N 1
ATOM 8233 C CA . LEU B 1 506 ? -14.53551 -94.81278 -9.48999 1.000 63.64018 506 LEU B CA 1
ATOM 8234 C C . LEU B 1 506 ? -14.78832 -94.05975 -10.78872 1.000 68.59244 506 LEU B C 1
ATOM 8235 O O . LEU B 1 506 ? -14.29558 -92.93901 -10.95943 1.000 66.67602 506 LEU B O 1
ATOM 8240 N N . GLU B 1 507 ? -15.56258 -94.64485 -11.70678 1.000 84.72402 507 GLU B N 1
ATOM 8241 C CA . GLU B 1 507 ? -15.77332 -94.00828 -13.00241 1.000 84.76950 507 GLU B CA 1
ATOM 8242 C C . GLU B 1 507 ? -16.74415 -92.83424 -12.91120 1.000 83.56988 507 GLU B C 1
ATOM 8243 O O . GLU B 1 507 ? -16.51477 -91.79078 -13.53374 1.000 83.55222 507 GLU B O 1
ATOM 8249 N N . VAL B 1 508 ? -17.83259 -92.97805 -12.14895 1.000 71.01638 508 VAL B N 1
ATOM 8250 C CA . VAL B 1 508 ? -18.79872 -91.88565 -12.06377 1.000 67.89604 508 VAL B CA 1
ATOM 8251 C C . VAL B 1 508 ? -18.21660 -90.70836 -11.29129 1.000 63.73245 508 VAL B C 1
ATOM 8252 O O . VAL B 1 508 ? -18.56162 -89.55212 -11.56006 1.000 62.47171 508 VAL B O 1
ATOM 8256 N N . LEU B 1 509 ? -17.32657 -90.97044 -10.33091 1.000 62.60322 509 LEU B N 1
ATOM 8257 C CA . LEU B 1 509 ? -16.70208 -89.88061 -9.58733 1.000 59.75319 509 LEU B CA 1
ATOM 8258 C C . LEU B 1 509 ? -15.73512 -89.09047 -10.45785 1.000 60.63494 509 LEU B C 1
ATOM 8259 O O . LEU B 1 509 ? -15.50101 -87.90383 -10.20157 1.000 58.43022 509 LEU B O 1
ATOM 8264 N N . SER B 1 510 ? -15.17044 -89.72634 -11.48104 1.000 63.58146 510 SER B N 1
ATOM 8265 C CA . SER B 1 510 ? -14.12764 -89.11529 -12.28967 1.000 62.69069 510 SER B CA 1
ATOM 8266 C C . SER B 1 510 ? -14.67966 -87.97688 -13.13966 1.000 61.17864 510 SER B C 1
ATOM 8267 O O . SER B 1 510 ? -15.87271 -87.90943 -13.44520 1.000 62.87500 510 SER B O 1
ATOM 8270 N N . GLY B 1 511 ? -13.78057 -87.07562 -13.52672 1.000 59.93450 511 GLY B N 1
ATOM 8271 C CA . GLY B 1 511 ? -14.16216 -85.99289 -14.41847 1.000 64.52377 511 GLY B CA 1
ATOM 8272 C C . GLY B 1 511 ? -15.11007 -85.01920 -13.74731 1.000 64.52826 511 GLY B C 1
ATOM 8273 O O . GLY B 1 511 ? -14.96250 -84.67300 -12.57000 1.000 62.97039 511 GLY B O 1
ATOM 8274 N N . ASP B 1 512 ? -16.10409 -84.56812 -14.51117 1.000 70.94963 512 ASP B N 1
ATOM 8275 C CA . ASP B 1 512 ? -17.11095 -83.66004 -13.98235 1.000 70.27006 512 ASP B CA 1
ATOM 8276 C C . ASP B 1 512 ? -18.16641 -84.37204 -13.14458 1.000 69.86766 512 ASP B C 1
ATOM 8277 O O . ASP B 1 512 ? -19.01273 -83.69909 -12.54672 1.000 70.34777 512 ASP B O 1
ATOM 8282 N N . GLY B 1 513 ? -18.13715 -85.70398 -13.08456 1.000 66.45999 513 GLY B N 1
ATOM 8283 C CA . GLY B 1 513 ? -19.07987 -86.45491 -12.28091 1.000 63.04659 513 GLY B CA 1
ATOM 8284 C C . GLY B 1 513 ? -20.46333 -86.60596 -12.86745 1.000 62.42783 513 GLY B C 1
ATOM 8285 O O . GLY B 1 513 ? -21.36263 -87.08895 -12.17182 1.000 61.43555 513 GLY B O 1
ATOM 8286 N N . LYS B 1 514 ? -20.66546 -86.21768 -14.12238 1.000 64.31018 514 LYS B N 1
ATOM 8287 C CA . LYS B 1 514 ? -21.98230 -86.21132 -14.74018 1.000 63.45382 514 LYS B CA 1
ATOM 8288 C C . LYS B 1 514 ? -22.19729 -87.38227 -15.69082 1.000 62.68889 514 LYS B C 1
ATOM 8289 O O . LYS B 1 514 ? -23.18096 -87.38845 -16.43704 1.000 64.46055 514 LYS B O 1
ATOM 8295 N N . SER B 1 515 ? -21.31391 -88.37656 -15.67257 1.000 60.74848 515 SER B N 1
ATOM 8296 C CA . SER B 1 515 ? -21.43028 -89.52877 -16.55699 1.000 61.08506 515 SER B CA 1
ATOM 8297 C C . SER B 1 515 ? -22.33143 -90.63255 -16.01642 1.000 63.22141 515 SER B C 1
ATOM 8298 O O . SER B 1 515 ? -22.44920 -91.67914 -16.66264 1.000 65.74074 515 SER B O 1
ATOM 8301 N N . GLY B 1 516 ? -22.97939 -90.43250 -14.86467 1.000 64.94612 516 GLY B N 1
ATOM 8302 C CA . GLY B 1 516 ? -23.79497 -91.47774 -14.28674 1.000 65.12611 516 GLY B CA 1
ATOM 8303 C C . GLY B 1 516 ? -25.25942 -91.35950 -14.67408 1.000 68.03292 516 GLY B C 1
ATOM 8304 O O . GLY B 1 516 ? -25.71637 -90.31175 -15.12650 1.000 70.49081 516 GLY B O 1
ATOM 8305 N N . ARG B 1 517 ? -26.00012 -92.45331 -14.46992 1.000 65.68423 517 ARG B N 1
ATOM 8306 C CA . ARG B 1 517 ? -27.41797 -92.45945 -14.82301 1.000 65.49966 517 ARG B CA 1
ATOM 8307 C C . ARG B 1 517 ? -28.19795 -91.44738 -13.99223 1.000 66.69757 517 ARG B C 1
ATOM 8308 O O . ARG B 1 517 ? -29.14649 -90.82777 -14.48755 1.000 68.55650 517 ARG B O 1
ATOM 8316 N N . VAL B 1 518 ? -27.82647 -91.27901 -12.72099 1.000 64.30516 518 VAL B N 1
ATOM 8317 C CA . VAL B 1 518 ? -28.52777 -90.32308 -11.87073 1.000 63.64473 518 VAL B CA 1
ATOM 8318 C C . VAL B 1 518 ? -28.30120 -88.90002 -12.36556 1.000 68.25656 518 VAL B C 1
ATOM 8319 O O . VAL B 1 518 ? -29.22307 -88.07475 -12.36362 1.000 71.25109 518 VAL B O 1
ATOM 8323 N N . SER B 1 519 ? -27.07705 -88.58644 -12.79871 1.000 66.58948 519 SER B N 1
ATOM 8324 C CA . SER B 1 519 ? -26.79663 -87.23755 -13.28339 1.000 69.50301 519 SER B CA 1
ATOM 8325 C C . SER B 1 519 ? -27.54138 -86.95184 -14.58154 1.000 75.61325 519 SER B C 1
ATOM 8326 O O . SER B 1 519 ? -28.09331 -85.85984 -14.76040 1.000 80.43106 519 SER B O 1
ATOM 8329 N N . ARG B 1 520 ? -27.57515 -87.92512 -15.49540 1.000 81.02280 520 ARG B N 1
ATOM 8330 C CA . ARG B 1 520 ? -28.31883 -87.74733 -16.73729 1.000 83.73308 520 ARG B CA 1
ATOM 8331 C C . ARG B 1 520 ? -29.82113 -87.72350 -16.48751 1.000 87.96803 520 ARG B C 1
ATOM 8332 O O . ARG B 1 520 ? -30.56936 -87.12773 -17.27039 1.000 92.55367 520 ARG B O 1
ATOM 8340 N N . PHE B 1 521 ? -30.27935 -88.36532 -15.41110 1.000 79.86964 521 PHE B N 1
ATOM 8341 C CA . PHE B 1 521 ? -31.70178 -88.34554 -15.08537 1.000 80.23575 521 PHE B CA 1
ATOM 8342 C C . PHE B 1 521 ? -32.14933 -86.95448 -14.65242 1.000 84.92589 521 PHE B C 1
ATOM 8343 O O . PHE B 1 521 ? -33.19601 -86.46854 -15.09656 1.000 88.05690 521 PHE B O 1
ATOM 8351 N N . GLY B 1 522 ? -31.36925 -86.30035 -13.78671 1.000 84.79941 522 GLY B N 1
ATOM 8352 C CA . GLY B 1 522 ? -31.77778 -85.01347 -13.24862 1.000 87.90549 522 GLY B CA 1
ATOM 8353 C C . GLY B 1 522 ? -31.82785 -83.89742 -14.27268 1.000 94.00479 522 GLY B C 1
ATOM 8354 O O . GLY B 1 522 ? -32.60909 -82.95332 -14.12440 1.000 95.89684 522 GLY B O 1
ATOM 8355 N N . GLN B 1 523 ? -30.99513 -83.97517 -15.31159 1.000 91.20090 523 GLN B N 1
ATOM 8356 C CA . GLN B 1 523 ? -30.98428 -82.93910 -16.33971 1.000 96.97587 523 GLN B CA 1
ATOM 8357 C C . GLN B 1 523 ? -32.15283 -83.06713 -17.31134 1.000 101.91173 523 GLN B C 1
ATOM 8358 O O . GLN B 1 523 ? -32.62943 -82.05333 -17.83438 1.000 104.22117 523 GLN B O 1
ATOM 8364 N N . GLU B 1 524 ? -32.62237 -84.29000 -17.56839 1.000 114.42176 524 GLU B N 1
ATOM 8365 C CA . GLU B 1 524 ? -33.68355 -84.49565 -18.55055 1.000 116.69150 524 GLU B CA 1
ATOM 8366 C C . GLU B 1 524 ? -35.06331 -84.24600 -17.95049 1.000 117.08783 524 GLU B C 1
ATOM 8367 O O . GLU B 1 524 ? -35.86773 -83.49924 -18.51791 1.000 119.19059 524 GLU B O 1
ATOM 8373 N N . ARG B 1 525 ? -35.35520 -84.85757 -16.80447 1.000 98.89299 525 ARG B N 1
ATOM 8374 C CA . ARG B 1 525 ? -36.68638 -84.79689 -16.22072 1.000 91.52746 525 ARG B CA 1
ATOM 8375 C C . ARG B 1 525 ? -36.58085 -84.72049 -14.70486 1.000 85.25668 525 ARG B C 1
ATOM 8376 O O . ARG B 1 525 ? -35.58389 -85.12951 -14.10500 1.000 85.76585 525 ARG B O 1
ATOM 8384 N N . ARG B 1 526 ? -37.63069 -84.17945 -14.09412 1.000 79.62370 526 ARG B N 1
ATOM 8385 C CA . ARG B 1 526 ? -37.73284 -84.10237 -12.64467 1.000 74.77521 526 ARG B CA 1
ATOM 8386 C C . ARG B 1 526 ? -38.28845 -85.40191 -12.06981 1.000 69.03105 526 ARG B C 1
ATOM 8387 O O . ARG B 1 526 ? -39.00894 -86.14532 -12.74074 1.000 69.10818 526 ARG B O 1
ATOM 8395 N N . ALA B 1 527 ? -37.92792 -85.68193 -10.81915 1.000 69.60231 527 ALA B N 1
ATOM 8396 C CA . ALA B 1 527 ? -38.33046 -86.92592 -10.17741 1.000 64.06223 527 ALA B CA 1
ATOM 8397 C C . ALA B 1 527 ? -39.79633 -86.86369 -9.76937 1.000 59.56786 527 ALA B C 1
ATOM 8398 O O . ALA B 1 527 ? -40.26372 -85.85428 -9.23634 1.000 59.98294 527 ALA B O 1
ATOM 8400 N N . ASP B 1 528 ? -40.51764 -87.95785 -10.00121 1.000 56.37873 528 ASP B N 1
ATOM 8401 C CA . ASP B 1 528 ? -41.93873 -88.03394 -9.67209 1.000 56.45680 528 ASP B CA 1
ATOM 8402 C C . ASP B 1 528 ? -42.07536 -88.65205 -8.28420 1.000 55.07564 528 ASP B C 1
ATOM 8403 O O . ASP B 1 528 ? -41.87954 -89.85943 -8.11309 1.000 53.89168 528 ASP B O 1
ATOM 8408 N N . LEU B 1 529 ? -42.43379 -87.82691 -7.29626 1.000 56.21181 529 LEU B N 1
ATOM 8409 C CA . LEU B 1 529 ? -42.47468 -88.28991 -5.91261 1.000 54.81566 529 LEU B CA 1
ATOM 8410 C C . LEU B 1 529 ? -43.65281 -89.21245 -5.62874 1.000 54.73854 529 LEU B C 1
ATOM 8411 O O . LEU B 1 529 ? -43.64775 -89.89433 -4.60036 1.000 53.69064 529 LEU B O 1
ATOM 8416 N N . ALA B 1 530 ? -44.65585 -89.25916 -6.50922 1.000 56.73939 530 ALA B N 1
ATOM 8417 C CA . ALA B 1 530 ? -45.79690 -90.13792 -6.27845 1.000 57.41182 530 ALA B CA 1
ATOM 8418 C C . ALA B 1 530 ? -45.41204 -91.61091 -6.33134 1.000 56.62746 530 ALA B C 1
ATOM 8419 O O . ALA B 1 530 ? -46.17058 -92.45545 -5.84375 1.000 57.52515 530 ALA B O 1
ATOM 8421 N N . ARG B 1 531 ? -44.24821 -91.93267 -6.90129 1.000 55.44857 531 ARG B N 1
ATOM 8422 C CA . ARG B 1 531 ? -43.77710 -93.31377 -6.93777 1.000 54.73529 531 ARG B CA 1
ATOM 8423 C C . ARG B 1 531 ? -43.41733 -93.82284 -5.54390 1.000 54.39604 531 ARG B C 1
ATOM 8424 O O . ARG B 1 531 ? -43.48848 -95.02978 -5.28515 1.000 54.96537 531 ARG B O 1
ATOM 8432 N N . PHE B 1 532 ? -43.03704 -92.92870 -4.63930 1.000 53.11976 532 PHE B N 1
ATOM 8433 C CA . PHE B 1 532 ? -42.50613 -93.30433 -3.33856 1.000 53.00272 532 PHE B CA 1
ATOM 8434 C C . PHE B 1 532 ? -43.55571 -93.15260 -2.23905 1.000 52.76749 532 PHE B C 1
ATOM 8435 O O . PHE B 1 532 ? -44.58131 -92.48787 -2.40551 1.000 52.84948 532 PHE B O 1
ATOM 8443 N N . ARG B 1 533 ? -43.28445 -93.79651 -1.10599 1.000 52.66172 533 ARG B N 1
ATOM 8444 C CA . ARG B 1 533 ? -44.12799 -93.72399 0.07843 1.000 51.54998 533 ARG B CA 1
ATOM 8445 C C . ARG B 1 533 ? -43.44556 -92.87360 1.14314 1.000 52.00460 533 ARG B C 1
ATOM 8446 O O . ARG B 1 533 ? -42.22763 -92.95160 1.33083 1.000 53.87388 533 ARG B O 1
ATOM 8454 N N . ARG B 1 534 ? -44.23160 -92.02601 1.80182 1.000 52.39617 534 ARG B N 1
ATOM 8455 C CA . ARG B 1 534 ? -43.71873 -91.12646 2.82772 1.000 52.98930 534 ARG B CA 1
ATOM 8456 C C . ARG B 1 534 ? -43.59860 -91.84470 4.16712 1.000 55.20428 534 ARG B C 1
ATOM 8457 O O . ARG B 1 534 ? -44.55084 -92.48274 4.63010 1.000 53.96159 534 ARG B O 1
ATOM 8465 N N . THR B 1 535 ? -42.42653 -91.74092 4.78509 1.000 59.21309 535 THR B N 1
ATOM 8466 C CA . THR B 1 535 ? -42.19483 -92.22086 6.13796 1.000 60.97748 535 THR B CA 1
ATOM 8467 C C . THR B 1 535 ? -41.83685 -91.04056 7.03008 1.000 62.86062 535 THR B C 1
ATOM 8468 O O . THR B 1 535 ? -41.63611 -89.91524 6.56550 1.000 62.12244 535 THR B O 1
ATOM 8472 N N . GLU B 1 536 ? -41.74417 -91.31540 8.33129 1.000 63.47503 536 GLU B N 1
ATOM 8473 C CA . GLU B 1 536 ? -41.40919 -90.26048 9.27928 1.000 66.79899 536 GLU B CA 1
ATOM 8474 C C . GLU B 1 536 ? -40.01747 -89.70110 9.02021 1.000 66.55461 536 GLU B C 1
ATOM 8475 O O . GLU B 1 536 ? -39.74583 -88.53985 9.34299 1.000 66.29201 536 GLU B O 1
ATOM 8481 N N . ASP B 1 537 ? -39.13163 -90.50126 8.42774 1.000 73.97922 537 ASP B N 1
ATOM 84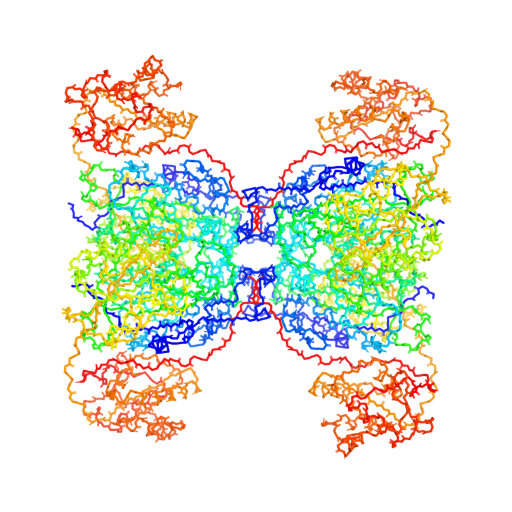82 C CA . ASP B 1 537 ? -37.75512 -90.10076 8.16423 1.000 72.94574 537 ASP B CA 1
ATOM 8483 C C . ASP B 1 537 ? -37.49044 -89.72892 6.70664 1.000 71.53706 537 ASP B C 1
ATOM 8484 O O . ASP B 1 537 ? -36.34778 -89.40932 6.36564 1.000 69.67115 537 ASP B O 1
ATOM 8489 N N . GLY B 1 538 ? -38.49722 -89.77986 5.83880 1.000 65.03564 538 GLY B N 1
ATOM 8490 C CA . GLY B 1 538 ? -38.35330 -89.34372 4.46777 1.000 58.68454 538 GLY B CA 1
ATOM 8491 C C . GLY B 1 538 ? -38.98380 -90.33478 3.51448 1.000 56.63045 538 GLY B C 1
ATOM 8492 O O . GLY B 1 538 ? -39.80105 -91.16255 3.90676 1.000 58.75342 538 GLY B O 1
ATOM 8493 N N . LEU B 1 539 ? -38.58491 -90.24716 2.25027 1.000 55.21461 539 LEU B N 1
ATOM 8494 C CA . LEU B 1 539 ? -39.14095 -91.09832 1.20904 1.000 55.18469 539 LEU B CA 1
ATOM 8495 C C . LEU B 1 539 ? -38.58173 -92.51377 1.28215 1.000 55.84160 539 LEU B C 1
ATOM 8496 O O . LEU B 1 539 ? -37.42379 -92.73449 1.65073 1.000 55.97582 539 LEU B O 1
ATOM 8501 N N . ALA B 1 540 ? -39.42400 -93.47584 0.91082 1.000 54.75853 540 ALA B N 1
ATOM 8502 C CA . ALA B 1 540 ? -39.05182 -94.88091 0.86126 1.000 57.05498 540 ALA B CA 1
ATOM 8503 C C . ALA B 1 540 ? -39.69566 -95.51603 -0.36404 1.000 60.61365 540 ALA B C 1
ATOM 8504 O O . ALA B 1 540 ? -40.67004 -94.99835 -0.91548 1.000 60.34905 540 ALA B O 1
ATOM 8506 N N . LEU B 1 541 ? -39.13707 -96.64487 -0.79282 1.000 62.59043 541 LEU B N 1
ATOM 8507 C CA . LEU B 1 541 ? -39.67295 -97.35762 -1.94349 1.000 66.57013 541 LEU B CA 1
ATOM 8508 C C . LEU B 1 541 ? -40.88030 -98.20048 -1.54474 1.000 69.90073 541 LEU B C 1
ATOM 8509 O O . LEU B 1 541 ? -41.02908 -98.60659 -0.38891 1.000 69.01286 541 LEU B O 1
ATOM 8514 N N . GLY B 1 542 ? -41.74599 -98.46402 -2.52793 1.000 76.17598 542 GLY B N 1
ATOM 8515 C CA . GLY B 1 542 ? -43.04213 -99.05998 -2.24218 1.000 79.29549 542 GLY B CA 1
ATOM 8516 C C . GLY B 1 542 ? -42.99586 -100.52706 -1.86087 1.000 85.73934 542 GLY B C 1
ATOM 8517 O O . GLY B 1 542 ? -43.87180 -101.00705 -1.13568 1.000 85.16143 542 GLY B O 1
ATOM 8518 N N . SER B 1 543 ? -41.99785 -101.26273 -2.34654 1.000 92.53035 543 SER B N 1
ATOM 8519 C CA . SER B 1 543 ? -41.92385 -102.69966 -2.12091 1.000 94.93368 543 SER B CA 1
ATOM 8520 C C . SER B 1 543 ? -40.47481 -103.10232 -1.88832 1.000 96.80425 543 SER B C 1
ATOM 8521 O O . SER B 1 543 ? -39.54290 -102.33873 -2.15298 1.000 96.17371 543 SER B O 1
ATOM 8524 N N . GLY B 1 544 ? -40.29222 -104.32308 -1.37945 1.000 101.65463 544 GLY B N 1
ATOM 8525 C CA . GLY B 1 544 ? -38.95321 -104.87342 -1.25979 1.000 104.05737 544 GLY B CA 1
ATOM 8526 C C . GLY B 1 544 ? -38.32174 -105.22477 -2.59223 1.000 105.75794 544 GLY B C 1
ATOM 8527 O O . GLY B 1 544 ? -37.10290 -105.10671 -2.75486 1.000 103.98377 544 GLY B O 1
ATOM 8528 N N . ASP B 1 545 ? -39.13246 -105.66374 -3.55973 1.000 110.66173 545 ASP B N 1
ATOM 8529 C CA . ASP B 1 545 ? -38.61023 -105.96103 -4.89036 1.000 111.14321 545 ASP B CA 1
ATOM 8530 C C . ASP B 1 545 ? -38.12537 -104.70784 -5.60639 1.000 109.26822 545 ASP B C 1
ATOM 8531 O O . ASP B 1 545 ? -37.17163 -104.77473 -6.39048 1.000 109.19623 545 ASP B O 1
ATOM 8536 N N . GLU B 1 546 ? -38.75974 -103.56196 -5.35131 1.000 102.41603 546 GLU B N 1
ATOM 8537 C CA . GLU B 1 546 ? -38.34516 -102.32951 -6.01173 1.000 96.67895 546 GLU B CA 1
ATOM 8538 C C . GLU B 1 546 ? -36.95596 -101.88638 -5.57148 1.000 94.12541 546 GLU B C 1
ATOM 8539 O O . GLU B 1 546 ? -36.24910 -101.22826 -6.34279 1.000 91.52745 546 GLU B O 1
ATOM 8545 N N . MET B 1 547 ? -36.54205 -102.23486 -4.35000 1.000 98.81207 547 MET B N 1
ATOM 8546 C CA . MET B 1 547 ? -35.23325 -101.81593 -3.85651 1.000 95.86695 547 MET B CA 1
ATOM 8547 C C . MET B 1 547 ? -34.07483 -102.53446 -4.54016 1.000 94.37948 547 MET B C 1
ATOM 8548 O O . MET B 1 547 ? -32.91825 -102.26428 -4.19779 1.000 93.62882 547 MET B O 1
ATOM 8553 N N . ARG B 1 548 ? -34.34288 -103.43361 -5.48709 1.000 91.65781 548 ARG B N 1
ATOM 8554 C CA . ARG B 1 548 ? -33.29305 -104.02163 -6.30908 1.000 87.79350 548 ARG B CA 1
ATOM 8555 C C . ARG B 1 548 ? -33.45051 -103.65615 -7.77988 1.000 82.90422 548 ARG B C 1
ATOM 8556 O O . ARG B 1 548 ? -32.75286 -104.22608 -8.62744 1.000 80.59708 548 ARG B O 1
ATOM 8564 N N . ASP B 1 549 ? -34.33774 -102.71561 -8.10148 1.000 79.32814 549 ASP B N 1
ATOM 8565 C CA . ASP B 1 549 ? -34.55760 -102.25784 -9.46822 1.000 74.20078 549 ASP B CA 1
ATOM 8566 C C . ASP B 1 549 ? -33.72222 -101.00796 -9.71858 1.000 68.66750 549 ASP B C 1
ATOM 8567 O O . ASP B 1 549 ? -33.78564 -100.04652 -8.94571 1.000 68.42231 549 ASP B O 1
ATOM 8572 N N . VAL B 1 550 ? -32.94177 -101.02628 -10.79960 1.000 67.73750 550 VAL B N 1
ATOM 8573 C CA . VAL B 1 550 ? -32.04893 -99.90842 -11.09056 1.000 64.48557 550 VAL B CA 1
ATOM 8574 C C . VAL B 1 550 ? -32.85102 -98.64051 -11.35398 1.000 63.67232 550 VAL B C 1
ATOM 8575 O O . VAL B 1 550 ? -32.46705 -97.54525 -10.92808 1.000 61.10991 550 VAL B O 1
ATOM 8579 N N . GLN B 1 551 ? -33.98076 -98.76802 -12.05425 1.000 68.19696 551 GLN B N 1
ATOM 8580 C CA . GLN B 1 551 ? -34.77575 -97.59277 -12.39629 1.000 66.57762 551 GLN B CA 1
ATOM 8581 C C . GLN B 1 551 ? -35.43937 -96.99296 -11.16301 1.000 64.69931 551 GLN B C 1
ATOM 8582 O O . GLN B 1 551 ? -35.55867 -95.76767 -11.05134 1.000 63.77403 551 GLN B O 1
ATOM 8588 N N . ALA B 1 552 ? -35.88544 -97.83607 -10.22998 1.000 66.08991 552 ALA B N 1
ATOM 8589 C CA . ALA B 1 552 ? -36.47928 -97.31713 -9.00247 1.000 65.72863 552 ALA B CA 1
ATOM 8590 C C . ALA B 1 552 ? -35.43729 -96.62342 -8.13253 1.000 61.47286 552 ALA B C 1
ATOM 8591 O O . ALA B 1 552 ? -35.68806 -95.53649 -7.59949 1.000 58.54644 552 ALA B O 1
ATOM 8593 N N . LEU B 1 553 ? -34.25826 -97.23210 -7.98667 1.000 61.96903 553 LEU B N 1
ATOM 8594 C CA . LEU B 1 553 ? -33.19535 -96.61880 -7.19888 1.000 57.90593 553 LEU B CA 1
ATOM 8595 C C . LEU B 1 553 ? -32.67118 -95.34333 -7.84888 1.000 54.98115 553 LEU B C 1
ATOM 8596 O O . LEU B 1 553 ? -32.29692 -94.40106 -7.14298 1.000 54.52659 553 LEU B O 1
ATOM 8601 N N . THR B 1 554 ? -32.63809 -95.28830 -9.18205 1.000 56.63400 554 THR B N 1
ATOM 8602 C CA . THR B 1 554 ? -32.17860 -94.07723 -9.85527 1.000 55.09287 554 THR B CA 1
ATOM 8603 C C . THR B 1 554 ? -33.11787 -92.90537 -9.59275 1.000 53.89933 554 THR B C 1
ATOM 8604 O O . THR B 1 554 ? -32.66353 -91.79504 -9.29250 1.000 53.00996 554 THR B O 1
ATOM 8608 N N . GLU B 1 555 ? -34.43118 -93.14033 -9.66459 1.000 54.60922 555 GLU B N 1
ATOM 8609 C CA . GLU B 1 555 ? -35.38777 -92.06143 -9.43851 1.000 52.79453 555 GLU B CA 1
ATOM 8610 C C . GLU B 1 555 ? -35.34455 -91.58062 -7.99162 1.000 50.25380 555 GLU B C 1
ATOM 8611 O O . GLU B 1 555 ? -35.47089 -90.37937 -7.72846 1.000 48.75399 555 GLU B O 1
ATOM 8617 N N . LEU B 1 556 ? -35.16668 -92.50281 -7.03958 1.000 51.33673 556 LEU B N 1
ATOM 8618 C CA . LEU B 1 556 ? -35.06142 -92.10893 -5.63695 1.000 48.66588 556 LEU B CA 1
ATOM 8619 C C . LEU B 1 556 ? -33.80929 -91.27907 -5.38753 1.000 48.29099 556 LEU B C 1
ATOM 8620 O O . LEU B 1 556 ? -33.85491 -90.28406 -4.65360 1.000 47.09692 556 LEU B O 1
ATOM 8625 N N . ALA B 1 557 ? -32.68223 -91.66928 -5.98932 1.000 48.74909 557 ALA B N 1
ATOM 8626 C CA . ALA B 1 557 ? -31.45721 -90.89553 -5.82150 1.000 46.91853 557 ALA B CA 1
ATOM 8627 C C . ALA B 1 557 ? -31.58800 -89.52361 -6.46655 1.000 46.94680 557 ALA B C 1
ATOM 8628 O O . ALA B 1 557 ? -31.10010 -88.52637 -5.92543 1.000 46.41096 557 ALA B O 1
ATOM 8630 N N . ALA B 1 558 ? -32.24229 -89.45204 -7.62433 1.000 48.51098 558 ALA B N 1
ATOM 8631 C CA . ALA B 1 558 ? -32.43826 -88.16090 -8.27026 1.000 48.72503 558 ALA B CA 1
ATOM 8632 C C . ALA B 1 558 ? -33.34848 -87.26124 -7.44255 1.000 48.43111 558 ALA B C 1
ATOM 8633 O O . ALA B 1 558 ? -33.13224 -86.04513 -7.37449 1.000 48.39829 558 ALA B O 1
ATOM 8635 N N . ALA B 1 559 ? -34.36819 -87.83926 -6.80007 1.000 47.41685 559 ALA B N 1
ATOM 8636 C CA . ALA B 1 559 ? -35.22667 -87.04491 -5.92754 1.000 46.79072 559 ALA B CA 1
ATOM 8637 C C . ALA B 1 559 ? -34.43311 -86.45447 -4.77361 1.000 46.99963 559 ALA B C 1
ATOM 8638 O O . ALA B 1 559 ? -34.70348 -85.32853 -4.34023 1.000 47.96228 559 ALA B O 1
ATOM 8640 N N . TRP B 1 560 ? -33.43874 -87.18983 -4.27862 1.000 47.04130 560 TRP B N 1
ATOM 8641 C CA . TRP B 1 560 ? -32.56925 -86.65136 -3.24160 1.000 45.76546 560 TRP B CA 1
ATOM 8642 C C . TRP B 1 560 ? -31.72571 -85.49979 -3.77962 1.000 45.73466 560 TRP B C 1
ATOM 8643 O O . TRP B 1 560 ? -31.60872 -84.45576 -3.12882 1.000 46.46222 560 TRP B O 1
ATOM 8654 N N . VAL B 1 561 ? -31.15110 -85.66223 -4.97685 1.000 46.49347 561 VAL B N 1
ATOM 8655 C CA . VAL B 1 561 ? -30.33215 -84.60761 -5.57167 1.000 46.55329 561 VAL B CA 1
ATOM 8656 C C . VAL B 1 561 ? -31.14531 -83.34091 -5.79238 1.000 48.35921 561 VAL B C 1
ATOM 8657 O O . VAL B 1 561 ? -30.63023 -82.22443 -5.64465 1.000 48.06689 561 VAL B O 1
ATOM 8661 N N . GLN B 1 562 ? -32.42474 -83.48399 -6.13242 1.000 47.91893 562 GLN B N 1
ATOM 8662 C CA . GLN B 1 562 ? -33.28181 -82.31887 -6.29398 1.000 48.21211 562 GLN B CA 1
ATOM 8663 C C . GLN B 1 562 ? -33.60968 -81.65024 -4.96632 1.000 47.76356 562 GLN B C 1
ATOM 8664 O O . GLN B 1 562 ? -34.17256 -80.55158 -4.97001 1.000 49.98690 562 GLN B O 1
ATOM 8670 N N . GLY B 1 563 ? -33.26110 -82.26964 -3.84213 1.000 50.82114 563 GLY B N 1
ATOM 8671 C CA . GLY B 1 563 ? -33.44493 -81.66775 -2.53855 1.000 52.50727 563 GLY B CA 1
ATOM 8672 C C . GLY B 1 563 ? -34.46634 -82.32926 -1.63867 1.000 53.54142 563 GLY B C 1
ATOM 8673 O O . GLY B 1 563 ? -34.74876 -81.79574 -0.55908 1.000 54.21475 563 GLY B O 1
ATOM 8674 N N . GLU B 1 564 ? -35.02455 -83.46630 -2.03608 1.000 53.10113 564 GLU B N 1
ATOM 8675 C CA . GLU B 1 564 ? -36.00185 -84.14039 -1.20144 1.000 53.29943 564 GLU B CA 1
ATOM 8676 C C . GLU B 1 564 ? -35.31440 -84.93337 -0.09096 1.000 51.60825 564 GLU B C 1
ATOM 8677 O O . GLU B 1 564 ? -34.12949 -85.26424 -0.16421 1.000 50.99193 564 GLU B O 1
ATOM 8683 N N . ARG B 1 565 ? -36.08128 -85.22345 0.95495 1.000 50.54723 565 ARG B N 1
ATOM 8684 C CA . ARG B 1 565 ? -35.59269 -85.96185 2.11160 1.000 50.42997 565 ARG B CA 1
ATOM 8685 C C . ARG B 1 565 ? -35.87629 -87.45226 1.93261 1.000 51.45718 565 ARG B C 1
ATOM 8686 O O . ARG B 1 565 ? -37.02959 -87.85000 1.73869 1.000 52.90632 565 ARG B O 1
ATOM 8694 N N . VAL B 1 566 ? -34.83030 -88.27425 2.01927 1.000 51.81652 566 VAL B N 1
ATOM 8695 C CA . VAL B 1 566 ? -34.91323 -89.70990 1.77076 1.000 51.72586 566 VAL B CA 1
ATOM 8696 C C . VAL B 1 566 ? -34.58433 -90.46243 3.05436 1.000 53.19761 566 VAL B C 1
ATOM 8697 O O . VAL B 1 566 ? -33.62333 -90.12414 3.75323 1.000 53.46539 566 VAL B O 1
ATOM 8701 N N . ASN B 1 567 ? -35.37772 -91.49172 3.35566 1.000 52.58267 567 ASN B N 1
ATOM 8702 C CA . ASN B 1 567 ? -35.17595 -92.33677 4.53581 1.000 54.99337 567 ASN B CA 1
ATOM 8703 C C . ASN B 1 567 ? -34.14257 -93.40326 4.19462 1.000 54.34634 567 ASN B C 1
ATOM 8704 O O . ASN B 1 567 ? -34.46973 -94.49097 3.71951 1.000 56.49635 567 ASN B O 1
ATOM 8709 N N . PHE B 1 568 ? -32.87642 -93.10459 4.47332 1.000 55.38714 568 PHE B N 1
ATOM 8710 C CA . PHE B 1 568 ? -31.80581 -94.03407 4.14255 1.000 55.18686 568 PHE B CA 1
ATOM 8711 C C . PHE B 1 568 ? -31.71153 -95.21082 5.10483 1.000 59.58558 568 PHE B C 1
ATOM 8712 O O . PHE B 1 568 ? -31.02715 -96.18906 4.78857 1.000 60.16324 568 PHE B O 1
ATOM 8720 N N . GLU B 1 569 ? -32.38535 -95.15722 6.25541 1.000 68.82733 569 GLU B N 1
ATOM 8721 C CA . GLU B 1 569 ? -32.35407 -96.29616 7.16734 1.000 69.92656 569 GLU B CA 1
ATOM 8722 C C . GLU B 1 569 ? -33.01226 -97.51757 6.53906 1.000 72.02534 569 GLU B C 1
ATOM 8723 O O . GLU B 1 569 ? -32.48010 -98.63147 6.62013 1.000 72.82657 569 GLU B O 1
ATOM 8729 N N . VAL B 1 570 ? -34.16780 -97.32557 5.89693 1.000 66.64314 570 VAL B N 1
ATOM 8730 C CA . VAL B 1 570 ? -34.89148 -98.44613 5.31227 1.000 65.63258 570 VAL B CA 1
ATOM 8731 C C . VAL B 1 570 ? -34.21136 -98.97388 4.05551 1.000 65.52835 570 VAL B C 1
ATOM 8732 O O . VAL B 1 570 ? -34.50350 -100.09540 3.62548 1.000 68.13552 570 VAL B O 1
ATOM 8736 N N . LEU B 1 571 ? -33.30586 -98.20188 3.45065 1.000 62.33614 571 LEU B N 1
ATOM 8737 C CA . LEU B 1 571 ? -32.58514 -98.70183 2.28279 1.000 62.00552 571 LEU B CA 1
ATOM 8738 C C . LEU B 1 571 ? -31.62037 -99.81869 2.66181 1.000 62.59803 571 LEU B C 1
ATOM 8739 O O . LEU B 1 571 ? -31.47016 -100.79726 1.92018 1.000 63.30919 571 LEU B O 1
ATOM 8744 N N . HIS B 1 572 ? -30.96860 -99.69859 3.81768 1.000 62.86200 572 HIS B N 1
ATOM 8745 C CA . HIS B 1 572 ? -29.97880 -100.66738 4.26428 1.000 64.22315 572 HIS B CA 1
ATOM 8746 C C . HIS B 1 572 ? -30.51424 -101.57503 5.36750 1.000 70.33573 572 HIS B C 1
ATOM 8747 O O . HIS B 1 572 ? -29.72593 -102.16858 6.11193 1.000 73.51660 572 HIS B O 1
ATOM 8754 N N . ALA B 1 573 ? -31.83937 -101.69074 5.48995 1.000 71.97662 573 ALA B N 1
ATOM 8755 C CA . ALA B 1 573 ? -32.41992 -102.44925 6.59360 1.000 75.54259 573 ALA B CA 1
ATOM 8756 C C . ALA B 1 573 ? -32.21193 -103.94943 6.43441 1.000 81.21727 573 ALA B C 1
ATOM 8757 O O . ALA B 1 573 ? -32.17355 -104.67605 7.43404 1.000 80.60179 573 ALA B O 1
ATOM 8759 N N . ASP B 1 574 ? -32.07737 -104.43235 5.19939 1.000 90.58008 574 ASP B N 1
ATOM 8760 C CA . ASP B 1 574 ? -31.98348 -105.86722 4.96473 1.000 92.86986 574 ASP B CA 1
ATOM 8761 C C . ASP B 1 574 ? -30.56877 -106.41201 5.12647 1.000 94.46573 574 ASP B C 1
ATOM 8762 O O . ASP B 1 574 ? -30.41047 -107.61847 5.34681 1.000 96.20169 574 ASP B O 1
ATOM 8767 N N . GLU B 1 575 ? -29.54406 -105.56767 5.02139 1.000 81.57364 575 GLU B N 1
ATOM 8768 C CA . GLU B 1 575 ? -28.16308 -105.99631 5.18643 1.000 76.12965 575 GLU B CA 1
ATOM 8769 C C . GLU B 1 575 ? -27.55673 -105.34846 6.42476 1.000 70.92605 575 GLU B C 1
ATOM 8770 O O . GLU B 1 575 ? -27.94976 -104.25099 6.83094 1.000 69.36114 575 GLU B O 1
ATOM 8776 N N . ARG B 1 576 ? -26.56666 -106.02437 7.00037 1.000 65.80155 576 ARG B N 1
ATOM 8777 C CA . ARG B 1 576 ? -25.89331 -105.56934 8.21351 1.000 59.39668 576 ARG B CA 1
ATOM 8778 C C . ARG B 1 576 ? -24.50670 -105.07543 7.82117 1.000 56.54724 576 ARG B C 1
ATOM 8779 O O . ARG B 1 576 ? -23.49736 -105.75531 8.00984 1.000 55.04013 576 ARG B O 1
ATOM 8787 N N . SER B 1 577 ? -24.47075 -103.86803 7.26908 1.000 53.97918 577 SER B N 1
ATOM 8788 C CA . SER B 1 577 ? -23.22967 -103.26097 6.83192 1.000 49.73918 577 SER B CA 1
ATOM 8789 C C . SER B 1 577 ? -22.53607 -102.57252 8.00558 1.000 48.70729 577 SER B C 1
ATOM 8790 O O . SER B 1 577 ? -23.10435 -102.39137 9.08672 1.000 47.51174 577 SER B O 1
ATOM 8793 N N . HIS B 1 578 ? -21.28894 -102.18062 7.77833 1.000 47.48232 578 HIS B N 1
ATOM 8794 C CA . HIS B 1 578 ? -20.46075 -101.56585 8.80049 1.000 45.15985 578 HIS B CA 1
ATOM 8795 C C . HIS B 1 578 ? -20.14552 -100.12486 8.42984 1.000 44.03324 578 HIS B C 1
ATOM 8796 O O . HIS B 1 578 ? -20.03860 -99.77789 7.25034 1.000 42.89934 578 HIS B O 1
ATOM 8803 N N . ARG B 1 579 ? -20.00283 -99.28869 9.45467 1.000 42.61518 579 ARG B N 1
ATOM 8804 C CA . ARG B 1 579 ? -19.52991 -97.92691 9.26438 1.000 41.23602 579 ARG B CA 1
ATOM 8805 C C . ARG B 1 579 ? -18.01534 -97.95653 9.11791 1.000 40.48622 579 ARG B C 1
ATOM 8806 O O . ARG B 1 579 ? -17.32907 -98.65785 9.86690 1.000 39.34973 579 ARG B O 1
ATOM 8814 N N . ILE B 1 580 ? -17.49371 -97.21752 8.13856 1.000 42.16070 580 ILE B N 1
ATOM 8815 C CA . ILE B 1 580 ? -16.06037 -97.15573 7.88807 1.000 42.86049 580 ILE B CA 1
ATOM 8816 C C . ILE B 1 580 ? -15.63506 -95.69379 7.86038 1.000 43.63251 580 ILE B C 1
ATOM 8817 O O . ILE B 1 580 ? -16.45898 -94.78295 7.77368 1.000 42.73043 580 ILE B O 1
ATOM 8822 N N . SER B 1 581 ? -14.32213 -95.48305 7.92064 1.000 45.60905 581 SER B N 1
ATOM 8823 C CA . SER B 1 581 ? -13.74485 -94.14565 7.98506 1.000 45.43444 581 SER B CA 1
ATOM 8824 C C . SER B 1 581 ? -13.51994 -93.61501 6.57335 1.000 46.64705 581 SER B C 1
ATOM 8825 O O . SER B 1 581 ? -12.77477 -94.21282 5.79078 1.000 47.62442 581 SER B O 1
ATOM 8828 N N . LEU B 1 582 ? -14.16003 -92.49832 6.25298 1.000 44.66338 582 LEU B N 1
ATOM 8829 C CA . LEU B 1 582 ? -14.08103 -91.87733 4.94354 1.000 43.97468 582 LEU B CA 1
ATOM 8830 C C . LEU B 1 582 ? -13.53440 -90.45735 5.06512 1.000 43.60221 582 LEU B C 1
ATOM 8831 O O . LEU B 1 582 ? -13.52016 -89.88373 6.16142 1.000 43.24682 582 LEU B O 1
ATOM 8836 N N . PRO B 1 583 ? -13.07095 -89.86120 3.95944 1.000 42.09866 583 PRO B N 1
ATOM 8837 C CA . PRO B 1 583 ? -12.47517 -88.51872 4.03376 1.000 40.76075 583 PRO B CA 1
ATOM 8838 C C . PRO B 1 583 ? -13.40664 -87.48872 4.66153 1.000 41.14990 583 PRO B C 1
ATOM 8839 O O . PRO B 1 583 ? -14.63252 -87.60289 4.59779 1.000 42.60135 583 PRO B O 1
ATOM 8843 N N . ASN B 1 584 ? -12.80520 -86.47660 5.28766 1.000 40.79233 584 ASN B N 1
ATOM 8844 C CA . ASN B 1 584 ? -13.57131 -85.41525 5.92421 1.000 39.69065 584 ASN B CA 1
ATOM 8845 C C . ASN B 1 584 ? -13.97034 -84.34446 4.91469 1.000 40.55882 584 ASN B C 1
ATOM 8846 O O . ASN B 1 584 ? -13.52323 -84.32795 3.76586 1.000 40.44578 584 ASN B O 1
ATOM 8851 N N . TYR B 1 585 ? -14.82563 -83.43728 5.37493 1.000 42.82151 585 TYR B N 1
ATOM 8852 C CA . TYR B 1 585 ? -15.28879 -82.34228 4.54057 1.000 42.77111 585 TYR B CA 1
ATOM 8853 C C . TYR B 1 585 ? -14.09935 -81.50081 4.08858 1.000 43.56729 585 TYR B C 1
ATOM 8854 O O . TYR B 1 585 ? -13.20931 -81.20469 4.89339 1.000 44.01732 585 TYR B O 1
ATOM 8863 N N . PRO B 1 586 ? -14.04438 -81.10911 2.81014 1.000 45.60627 586 PRO B N 1
ATOM 8864 C CA . PRO B 1 586 ? -12.94779 -80.25227 2.30426 1.000 44.98413 586 PRO B CA 1
ATOM 8865 C C . PRO B 1 586 ? -13.22910 -78.77552 2.57408 1.000 46.05585 586 PRO B C 1
ATOM 8866 O O . PRO B 1 586 ? -13.67538 -78.00672 1.72021 1.000 47.93659 586 PRO B O 1
ATOM 8870 N N . PHE B 1 587 ? -12.96543 -78.36905 3.81378 1.000 47.23810 587 PHE B N 1
ATOM 8871 C CA . PHE B 1 587 ? -13.31425 -77.02740 4.25747 1.000 50.51435 587 PHE B CA 1
ATOM 8872 C C . PHE B 1 587 ? -12.58659 -75.97484 3.43336 1.000 54.21738 587 PHE B C 1
ATOM 8873 O O . PHE B 1 587 ? -11.35735 -75.99851 3.31994 1.000 56.14867 587 PHE B O 1
ATOM 8881 N N . ALA B 1 588 ? -13.34805 -75.04569 2.86072 1.000 53.40396 588 ALA B N 1
ATOM 8882 C CA . ALA B 1 588 ? -12.75695 -73.84329 2.29218 1.000 55.42967 588 ALA B CA 1
ATOM 8883 C C . ALA B 1 588 ? -12.36570 -72.93074 3.44532 1.000 58.86158 588 ALA B C 1
ATOM 8884 O O . ALA B 1 588 ? -13.22925 -72.46276 4.19120 1.000 57.19283 588 ALA B O 1
ATOM 8886 N N . ARG B 1 589 ? -11.07788 -72.66735 3.59151 1.000 75.83730 589 ARG B N 1
ATOM 8887 C CA . ARG B 1 589 ? -10.55132 -72.06944 4.81353 1.000 77.30558 589 ARG B CA 1
ATOM 8888 C C . ARG B 1 589 ? -10.18303 -70.60852 4.57126 1.000 79.16352 589 ARG B C 1
ATOM 8889 O O . ARG B 1 589 ? -9.05406 -70.28298 4.20318 1.000 80.37022 589 ARG B O 1
ATOM 8897 N N . ARG B 1 590 ? -11.16496 -69.73452 4.76936 1.000 58.33688 590 ARG B N 1
ATOM 8898 C CA . ARG B 1 590 ? -10.93300 -68.30050 4.79588 1.000 52.65717 590 ARG B CA 1
ATOM 8899 C C . ARG B 1 590 ? -10.33522 -67.90160 6.14049 1.000 47.27275 590 ARG B C 1
ATOM 8900 O O . ARG B 1 590 ? -10.57500 -68.54578 7.16453 1.000 47.11447 590 ARG B O 1
ATOM 8908 N N . ARG B 1 591 ? -9.52412 -66.84701 6.12432 1.000 44.64207 591 ARG B N 1
ATOM 8909 C CA . ARG B 1 591 ? -8.82978 -66.38517 7.31896 1.000 43.43200 591 ARG B CA 1
ATOM 8910 C C . ARG B 1 591 ? -9.69991 -65.38115 8.07685 1.000 42.12589 591 ARG B C 1
ATOM 8911 O O . ARG B 1 591 ? -10.21253 -64.42688 7.48697 1.000 42.17857 591 ARG B O 1
ATOM 8919 N N . PHE B 1 592 ? -9.85208 -65.59178 9.38792 1.000 41.16252 592 PHE B N 1
ATOM 8920 C CA . PHE B 1 592 ? -10.68613 -64.74803 10.24284 1.000 40.07960 592 PHE B CA 1
ATOM 8921 C C . PHE B 1 592 ? -9.91619 -64.27833 11.46603 1.000 39.20921 592 PHE B C 1
ATOM 8922 O O . PHE B 1 592 ? -9.32368 -65.09073 12.18386 1.000 38.88129 592 PHE B O 1
ATOM 8930 N N . TRP B 1 593 ? -9.94625 -62.97094 11.70875 1.000 38.62052 593 TRP B N 1
ATOM 8931 C CA . TRP B 1 593 ? -9.26201 -62.38361 12.84635 1.000 39.56704 593 TRP B CA 1
ATOM 8932 C C . TRP B 1 593 ? -9.97728 -61.10109 13.24369 1.000 41.91707 593 TRP B C 1
ATOM 8933 O O . TRP B 1 593 ? -10.45845 -60.36182 12.38154 1.000 41.70002 593 TRP B O 1
ATOM 8944 N N . ARG B 1 594 ? -10.04707 -60.84501 14.54800 1.000 43.47290 594 ARG B N 1
ATOM 8945 C CA . ARG B 1 594 ? -10.71102 -59.64551 15.03102 1.000 44.07351 594 ARG B CA 1
ATOM 8946 C C . ARG B 1 594 ? -9.86392 -58.41701 14.73136 1.000 45.16544 594 ARG B C 1
ATOM 8947 O O . ARG B 1 594 ? -8.63292 -58.46506 14.74288 1.000 45.16022 594 ARG B O 1
ATOM 8955 N N . THR B 1 595 ? -10.53835 -57.30535 14.45086 1.000 44.06644 595 THR B N 1
ATOM 8956 C CA . THR B 1 595 ? -9.85541 -56.06818 14.10595 1.000 45.74136 595 THR B CA 1
ATOM 8957 C C . THR B 1 595 ? -9.90098 -55.02235 15.20664 1.000 47.25674 595 THR B C 1
ATOM 8958 O O . THR B 1 595 ? -8.98605 -54.20309 15.29612 1.000 48.47630 595 THR B O 1
ATOM 8962 N N . ASP B 1 596 ? -10.92826 -55.03927 16.05051 1.000 47.59591 596 ASP B N 1
ATOM 8963 C CA . ASP B 1 596 ? -11.04179 -54.14665 17.19658 1.000 49.73904 596 ASP B CA 1
ATOM 8964 C C . ASP B 1 596 ? -10.84971 -54.94786 18.47512 1.000 48.73874 596 ASP B C 1
ATOM 8965 O O . ASP B 1 596 ? -11.39642 -56.04669 18.61475 1.000 48.39488 596 ASP B O 1
ATOM 8970 N N . TRP B 1 597 ? -10.05786 -54.40900 19.39606 1.000 48.93487 597 TRP B N 1
ATOM 8971 C CA . TRP B 1 597 ? -9.77831 -55.11417 20.64380 1.000 48.38417 597 TRP B CA 1
ATOM 8972 C C . TRP B 1 597 ? -11.04041 -55.30976 21.48952 1.000 48.46191 597 TRP B C 1
ATOM 8973 O O . TRP B 1 597 ? -11.32669 -56.43086 21.92259 1.000 47.14504 597 TRP B O 1
ATOM 8985 N N . PRO C 1 11 ? 17.28988 -6.47910 22.69056 1.000 72.30916 11 PRO C N 1
ATOM 8986 C CA . PRO C 1 11 ? 17.53730 -7.58411 23.62449 1.000 71.53224 11 PRO C CA 1
ATOM 8987 C C . PRO C 1 11 ? 17.62191 -8.95500 22.95159 1.000 76.39515 11 PRO C C 1
ATOM 8988 O O . PRO C 1 11 ? 18.67631 -9.33595 22.43638 1.000 76.72991 11 PRO C O 1
ATOM 8992 N N . GLY C 1 12 ? 16.49553 -9.66903 22.95749 1.000 79.03493 12 GLY C N 1
ATOM 8993 C CA . GLY C 1 12 ? 16.37362 -11.02244 22.46010 1.000 77.22155 12 GLY C CA 1
ATOM 8994 C C . GLY C 1 12 ? 16.86652 -12.08357 23.41438 1.000 79.33990 12 GLY C C 1
ATOM 8995 O O . GLY C 1 12 ? 16.86521 -13.26861 23.05680 1.000 76.32135 12 GLY C O 1
ATOM 8996 N N . ASP C 1 13 ? 17.27818 -11.69436 24.61574 1.000 91.33450 13 ASP C N 1
ATOM 8997 C CA . ASP C 1 13 ? 17.68568 -12.61673 25.66380 1.000 90.89519 13 ASP C CA 1
ATOM 8998 C C . ASP C 1 13 ? 16.49845 -12.93182 26.56238 1.000 89.90048 13 ASP C C 1
ATOM 8999 O O . ASP C 1 13 ? 15.66782 -12.06251 26.83796 1.000 89.80588 13 ASP C O 1
ATOM 9004 N N . VAL C 1 14 ? 16.41598 -14.17885 27.01158 1.000 66.97154 14 VAL C N 1
ATOM 9005 C CA . VAL C 1 14 ? 15.31394 -14.64146 27.84401 1.000 59.79845 14 VAL C CA 1
ATOM 9006 C C . VAL C 1 14 ? 15.88174 -15.06616 29.19262 1.000 56.25856 14 VAL C C 1
ATOM 9007 O O . VAL C 1 14 ? 16.83858 -15.84653 29.25180 1.000 55.27093 14 VAL C O 1
ATOM 9011 N N . ALA C 1 15 ? 15.29808 -14.54382 30.26932 1.000 53.12043 15 ALA C N 1
ATOM 9012 C CA . ALA C 1 15 ? 15.78048 -14.78993 31.62078 1.000 48.76876 15 ALA C CA 1
ATOM 9013 C C . ALA C 1 15 ? 15.04633 -15.96299 32.26061 1.000 47.16582 15 ALA C C 1
ATOM 9014 O O . ALA C 1 15 ? 13.83843 -16.13003 32.07642 1.000 46.75469 15 ALA C O 1
ATOM 9016 N N . ILE C 1 16 ? 15.78748 -16.78193 33.00507 1.000 45.33881 16 ILE C N 1
ATOM 9017 C CA . ILE C 1 16 ? 15.20885 -17.85695 33.80790 1.000 43.46119 16 ILE C CA 1
ATOM 9018 C C . ILE C 1 16 ? 14.99769 -17.29799 35.21094 1.000 43.83094 16 ILE C C 1
ATOM 9019 O O . ILE C 1 16 ? 15.93868 -17.20323 35.99837 1.000 45.30473 16 ILE C O 1
ATOM 9024 N N . ILE C 1 17 ? 13.75748 -16.92335 35.53324 1.000 42.82243 17 ILE C N 1
ATOM 9025 C CA . ILE C 1 17 ? 13.48245 -16.27139 36.80899 1.000 43.95489 17 ILE C CA 1
ATOM 9026 C C . ILE C 1 17 ? 12.90593 -17.22406 37.84744 1.000 43.83553 17 ILE C C 1
ATOM 9027 O O . ILE C 1 17 ? 12.68311 -16.80928 38.99327 1.000 44.44363 17 ILE C O 1
ATOM 9032 N N . GLY C 1 18 ? 12.67264 -18.48636 37.49064 1.000 42.56277 18 GLY C N 1
ATOM 9033 C CA . GLY C 1 18 ? 12.22157 -19.47962 38.44778 1.000 41.80276 18 GLY C CA 1
ATOM 9034 C C . GLY C 1 18 ? 12.50928 -20.87171 37.93832 1.000 41.99837 18 GLY C C 1
ATOM 9035 O O . GLY C 1 18 ? 12.52600 -21.11182 36.72685 1.000 41.38126 18 GLY C O 1
ATOM 9036 N N . ALA C 1 19 ? 12.73135 -21.80124 38.86868 1.000 43.02018 19 ALA C N 1
ATOM 9037 C CA . ALA C 1 19 ? 13.08350 -23.16349 38.49165 1.000 41.99660 19 ALA C CA 1
ATOM 9038 C C . ALA C 1 19 ? 12.52768 -24.15726 39.50270 1.000 41.79475 19 ALA C C 1
ATOM 9039 O O . ALA C 1 19 ? 12.36633 -23.84498 40.68566 1.000 42.16708 19 ALA C O 1
ATOM 9041 N N . SER C 1 20 ? 12.24184 -25.36309 39.01225 1.000 40.18438 20 SER C N 1
ATOM 9042 C CA . SER C 1 20 ? 11.72058 -26.46186 39.81294 1.000 38.34115 20 SER C CA 1
ATOM 9043 C C . SER C 1 20 ? 12.06970 -27.76645 39.10860 1.000 36.43807 20 SER C C 1
ATOM 9044 O O . SER C 1 20 ? 11.91321 -27.86610 37.88944 1.000 36.64440 20 SER C O 1
ATOM 9047 N N . CYS C 1 21 ? 12.54038 -28.75976 39.86535 1.000 35.31052 21 CYS C N 1
ATOM 9048 C CA . CYS C 1 21 ? 12.87800 -30.03609 39.24274 1.000 35.34939 21 CYS C CA 1
ATOM 9049 C C . CYS C 1 21 ? 12.91296 -31.15132 40.28119 1.000 35.08220 21 CYS C C 1
ATOM 9050 O O . CYS C 1 21 ? 13.05818 -30.90968 41.48141 1.000 36.68436 21 CYS C O 1
ATOM 9053 N N . ARG C 1 22 ? 12.77861 -32.38367 39.78490 1.000 36.21891 22 ARG C N 1
ATOM 9054 C CA . ARG C 1 22 ? 12.87727 -33.60736 40.57514 1.000 36.49701 22 ARG C CA 1
ATOM 9055 C C . ARG C 1 22 ? 13.58936 -34.66956 39.74808 1.000 35.25475 22 ARG C C 1
ATOM 9056 O O . ARG C 1 22 ? 13.23208 -34.89608 38.58877 1.000 33.60829 22 ARG C O 1
ATOM 9064 N N . PHE C 1 23 ? 14.58882 -35.31789 40.33902 1.000 35.55309 23 PHE C N 1
ATOM 9065 C CA . PHE C 1 23 ? 15.40258 -36.28565 39.61226 1.000 36.44570 23 PHE C CA 1
ATOM 9066 C C . PHE C 1 23 ? 15.75382 -37.47710 40.50200 1.000 37.77777 23 PHE C C 1
ATOM 9067 O O . PHE C 1 23 ? 15.43658 -37.45763 41.69660 1.000 39.84751 23 PHE C O 1
ATOM 9075 N N . PRO C 1 24 ? 16.35353 -38.54476 39.96681 1.000 36.71782 24 PRO C N 1
ATOM 9076 C CA . PRO C 1 24 ? 16.74895 -39.67266 40.82626 1.000 37.25049 24 PRO C CA 1
ATOM 9077 C C . PRO C 1 24 ? 17.70046 -39.23336 41.92764 1.000 39.00880 24 PRO C C 1
ATOM 9078 O O . PRO C 1 24 ? 18.76865 -38.67494 41.66731 1.000 39.09955 24 PRO C O 1
ATOM 9082 N N . GLY C 1 25 ? 17.29876 -39.48176 43.17102 1.000 39.50969 25 GLY C N 1
ATOM 9083 C CA . GLY C 1 25 ? 18.10171 -39.09443 44.30668 1.000 37.97675 25 GLY C CA 1
ATOM 9084 C C . GLY C 1 25 ? 17.95711 -37.65151 44.73015 1.000 40.84122 25 GLY C C 1
ATOM 9085 O O . GLY C 1 25 ? 18.67543 -37.22124 45.64211 1.000 43.14239 25 GLY C O 1
ATOM 9086 N N . ALA C 1 26 ? 17.07508 -36.88328 44.08813 1.000 39.67719 26 ALA C N 1
ATOM 9087 C CA . ALA C 1 26 ? 16.88832 -35.47106 44.40441 1.000 42.35786 26 ALA C CA 1
ATOM 9088 C C . ALA C 1 26 ? 15.40822 -35.13563 44.35082 1.000 43.13332 26 ALA C C 1
ATOM 9089 O O . ALA C 1 26 ? 14.78310 -35.27041 43.29594 1.000 42.01687 26 ALA C O 1
ATOM 9091 N N . ARG C 1 27 ? 14.85030 -34.68672 45.47538 1.000 44.76155 27 ARG C N 1
ATOM 9092 C CA . ARG C 1 27 ? 13.45275 -34.27595 45.51171 1.000 43.89358 27 ARG C CA 1
ATOM 9093 C C . ARG C 1 27 ? 13.24551 -32.79687 45.21062 1.000 42.98065 27 ARG C C 1
ATOM 9094 O O . ARG C 1 27 ? 12.09536 -32.36705 45.07314 1.000 41.22538 27 ARG C O 1
ATOM 9102 N N . ASN C 1 28 ? 14.31408 -32.01626 45.08482 1.000 44.71046 28 ASN C N 1
ATOM 9103 C CA . ASN C 1 28 ? 14.18735 -30.60862 44.73554 1.000 46.13539 28 ASN C CA 1
ATOM 9104 C C . ASN C 1 28 ? 15.50235 -30.15253 44.12338 1.000 47.95346 28 ASN C C 1
ATOM 9105 O O . ASN C 1 28 ? 16.49321 -30.88596 44.11615 1.000 47.76265 28 ASN C O 1
ATOM 9110 N N . LYS C 1 29 ? 15.50583 -28.91484 43.62446 1.000 48.77476 29 LYS C N 1
ATOM 9111 C CA . LYS C 1 29 ? 16.67805 -28.42790 42.90802 1.000 48.24678 29 LYS C CA 1
ATOM 9112 C C . LYS C 1 29 ? 17.87508 -28.24564 43.83121 1.000 49.48524 29 LYS C C 1
ATOM 9113 O O . LYS C 1 29 ? 19.01078 -28.48286 43.41046 1.000 50.50858 29 LYS C O 1
ATOM 9119 N N . GLU C 1 30 ? 17.65238 -27.84521 45.08563 1.000 52.41427 30 GLU C N 1
ATOM 9120 C CA . GLU C 1 30 ? 18.77190 -27.69295 46.01344 1.000 53.07646 30 GLU C CA 1
ATOM 9121 C C . GLU C 1 30 ? 19.42665 -29.03744 46.29965 1.000 52.86908 30 GLU C C 1
ATOM 9122 O O . GLU C 1 30 ? 20.65815 -29.13953 46.36599 1.000 51.83637 30 GLU C O 1
ATOM 9128 N N . GLN C 1 31 ? 18.61233 -30.08086 46.45828 1.000 52.07741 31 GLN C N 1
ATOM 9129 C CA . GLN C 1 31 ? 19.13926 -31.43004 46.61851 1.000 51.64179 31 GLN C CA 1
ATOM 9130 C C . GLN C 1 31 ? 19.82111 -31.89486 45.33859 1.000 51.67816 31 GLN C C 1
ATOM 9131 O O . GLN C 1 31 ? 20.81841 -32.62185 45.38491 1.000 52.04572 31 GLN C O 1
ATOM 9137 N N . TYR C 1 32 ? 19.28529 -31.49003 44.18627 1.000 49.00527 32 TYR C N 1
ATOM 9138 C CA . TYR C 1 32 ? 19.87609 -31.86371 42.90664 1.000 47.78297 32 TYR C CA 1
ATOM 9139 C C . TYR C 1 32 ? 21.24496 -31.22387 42.72456 1.000 48.07897 32 TYR C C 1
ATOM 9140 O O . TYR C 1 32 ? 22.20420 -31.89324 42.32487 1.000 48.12532 32 TYR C O 1
ATOM 9149 N N . TRP C 1 33 ? 21.35389 -29.92244 43.00700 1.000 48.18521 33 TRP C N 1
ATOM 9150 C CA . TRP C 1 33 ? 22.63533 -29.24294 42.84753 1.000 47.78465 33 TRP C CA 1
ATOM 9151 C C . TRP C 1 33 ? 23.66493 -29.75309 43.84925 1.000 49.08053 33 TRP C C 1
ATOM 9152 O O . TRP C 1 33 ? 24.84394 -29.90524 43.51081 1.000 48.83727 33 TRP C O 1
ATOM 9163 N N . ASP C 1 34 ? 23.24100 -30.02875 45.08475 1.000 52.82527 34 ASP C N 1
ATOM 9164 C CA . ASP C 1 34 ? 24.17802 -30.53533 46.08210 1.000 53.21798 34 ASP C CA 1
ATOM 9165 C C . ASP C 1 34 ? 24.72248 -31.90030 45.68125 1.000 53.82376 34 ASP C C 1
ATOM 9166 O O . ASP C 1 34 ? 25.89027 -32.21309 45.94348 1.000 54.76825 34 ASP C O 1
ATOM 9171 N N . ASN C 1 35 ? 23.89181 -32.72610 45.04004 1.000 50.91283 35 ASN C N 1
ATOM 9172 C CA . ASN C 1 35 ? 24.35725 -34.03097 44.58254 1.000 49.57986 35 ASN C CA 1
ATOM 9173 C C . ASN C 1 35 ? 25.36587 -33.89315 43.44985 1.000 49.45479 35 ASN C C 1
ATOM 9174 O O . ASN C 1 35 ? 26.39468 -34.57727 43.44557 1.000 50.42637 35 ASN C O 1
ATOM 9179 N N . LEU C 1 36 ? 25.09411 -33.01015 42.48474 1.000 49.53688 36 LEU C N 1
ATOM 9180 C CA . LEU C 1 36 ? 26.03760 -32.79851 41.39110 1.000 50.25560 36 LEU C CA 1
ATOM 9181 C C . LEU C 1 36 ? 27.36475 -32.25313 41.89707 1.000 51.96685 36 LEU C C 1
ATOM 9182 O O . LEU C 1 36 ? 28.42099 -32.57132 41.33852 1.000 52.55117 36 LEU C O 1
ATOM 9187 N N . LEU C 1 37 ? 27.33001 -31.42322 42.94111 1.000 51.05604 37 LEU C N 1
ATOM 9188 C CA . LEU C 1 37 ? 28.55685 -30.83575 43.46386 1.000 49.71499 37 LEU C CA 1
ATOM 9189 C C . LEU C 1 37 ? 29.45728 -31.89718 44.08504 1.000 50.87421 37 LEU C C 1
ATOM 9190 O O . LEU C 1 37 ? 30.68297 -31.84985 43.92780 1.000 51.94300 37 LEU C O 1
ATOM 9195 N N . HIS C 1 38 ? 28.87038 -32.86786 44.78216 1.000 51.00280 38 HIS C N 1
ATOM 9196 C CA . HIS C 1 38 ? 29.62856 -33.91273 45.45703 1.000 51.55093 38 HIS C CA 1
ATOM 9197 C C . HIS C 1 38 ? 29.82305 -35.15607 44.59916 1.000 50.22836 38 HIS C C 1
ATOM 9198 O O . HIS C 1 38 ? 30.36450 -36.15103 45.09071 1.000 50.61346 38 HIS C O 1
ATOM 9205 N N . GLY C 1 39 ? 29.40015 -35.12266 43.34002 1.000 51.32408 39 GLY C N 1
ATOM 9206 C CA . GLY C 1 39 ? 29.60570 -36.25304 42.44895 1.000 50.86268 39 GLY C CA 1
ATOM 9207 C C . GLY 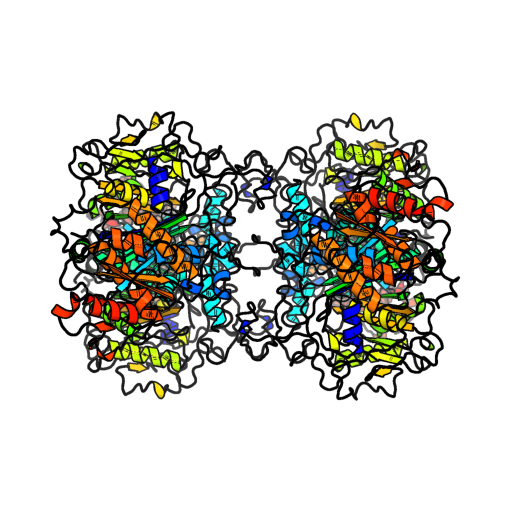C 1 39 ? 28.89123 -37.52045 42.86273 1.000 51.10201 39 GLY C C 1
ATOM 9208 O O . GLY C 1 39 ? 29.43305 -38.61903 42.69068 1.000 52.99632 39 GLY C O 1
ATOM 9209 N N . ARG C 1 40 ? 27.68287 -37.39639 43.40090 1.000 51.20877 40 ARG C N 1
ATOM 9210 C CA . ARG C 1 40 ? 26.92700 -38.55459 43.85203 1.000 52.70111 40 ARG C CA 1
ATOM 9211 C C . ARG C 1 40 ? 26.19110 -39.22004 42.69057 1.000 52.96844 40 ARG C C 1
ATOM 9212 O O . ARG C 1 40 ? 25.88897 -38.59839 41.66861 1.000 50.69051 40 ARG C O 1
ATOM 9220 N N . GLU C 1 41 ? 25.91242 -40.50970 42.85832 1.000 60.29285 41 GLU C N 1
ATOM 9221 C CA . GLU C 1 41 ? 25.13220 -41.28080 41.89967 1.000 59.57962 41 GLU C CA 1
ATOM 9222 C C . GLU C 1 41 ? 23.74520 -41.55095 42.46884 1.000 59.38891 41 GLU C C 1
ATOM 9223 O O . GLU C 1 41 ? 23.61227 -41.99324 43.61520 1.000 59.68430 41 GLU C O 1
ATOM 9229 N N . GLY C 1 42 ? 22.72066 -41.27818 41.66814 1.000 48.89863 42 GLY C N 1
ATOM 9230 C CA . GLY C 1 42 ? 21.33914 -41.43445 42.06395 1.000 46.13936 42 GLY C CA 1
ATOM 9231 C C . GLY C 1 42 ? 20.63880 -42.66271 41.52540 1.000 45.15916 42 GLY C C 1
ATOM 9232 O O . GLY C 1 42 ? 19.40824 -42.74276 41.61983 1.000 44.59100 42 GLY C O 1
ATOM 9233 N N . VAL C 1 43 ? 21.36568 -43.60875 40.94533 1.000 45.44660 43 VAL C N 1
ATOM 9234 C CA . VAL C 1 43 ? 20.75830 -44.82279 40.41156 1.000 42.71552 43 VAL C CA 1
ATOM 9235 C C . VAL C 1 43 ? 20.48581 -45.79796 41.54854 1.000 41.32788 43 VAL C C 1
ATOM 9236 O O . VAL C 1 43 ? 21.28386 -45.92517 42.48388 1.000 42.80924 43 VAL C O 1
ATOM 9240 N N . THR C 1 44 ? 19.35848 -46.49964 41.46825 1.000 39.85812 44 THR C N 1
ATOM 9241 C CA . THR C 1 44 ? 18.94964 -47.45280 42.48986 1.000 39.81555 44 THR C CA 1
ATOM 9242 C C . THR C 1 44 ? 19.14239 -48.87960 41.98924 1.000 39.38685 44 THR C C 1
ATOM 9243 O O . THR C 1 44 ? 18.82322 -49.19170 40.83720 1.000 37.39582 44 THR C O 1
ATOM 9247 N N . PHE C 1 45 ? 19.68383 -49.73573 42.85659 1.000 40.10031 45 PHE C N 1
ATOM 9248 C CA . PHE C 1 45 ? 19.84059 -51.15915 42.58995 1.000 37.81335 45 PHE C CA 1
ATOM 9249 C C . PHE C 1 45 ? 18.90693 -51.95561 43.49172 1.000 37.65682 45 PHE C C 1
ATOM 9250 O O . PHE C 1 45 ? 18.78563 -51.66519 44.68543 1.000 38.33739 45 PHE C O 1
ATOM 9258 N N . TYR C 1 46 ? 18.24516 -52.95465 42.91716 1.000 37.20632 46 TYR C N 1
ATOM 9259 C CA . TYR C 1 46 ? 17.22352 -53.71691 43.61530 1.000 39.62745 46 TYR C CA 1
ATOM 9260 C C . TYR C 1 46 ? 17.60679 -55.18634 43.71289 1.000 41.76081 46 TYR C C 1
ATOM 9261 O O . TYR C 1 46 ? 18.35786 -55.70973 42.88367 1.000 41.88907 46 TYR C O 1
ATOM 9270 N N . ALA C 1 47 ? 17.07323 -55.84872 44.73564 1.000 43.35719 47 ALA C N 1
ATOM 9271 C CA . ALA C 1 47 ? 17.09468 -57.29994 44.78442 1.000 44.53226 47 ALA C CA 1
ATOM 9272 C C . ALA C 1 47 ? 15.97807 -57.85437 43.90401 1.000 45.65731 47 ALA C C 1
ATOM 9273 O O . ALA C 1 47 ? 15.07876 -57.13081 43.46837 1.000 45.71149 47 ALA C O 1
ATOM 9275 N N . LYS C 1 48 ? 16.04650 -59.15843 43.62928 1.000 46.40865 48 LYS C N 1
ATOM 9276 C CA . LYS C 1 48 ? 15.07313 -59.76302 42.72462 1.000 45.59591 48 LYS C CA 1
ATOM 9277 C C . LYS C 1 48 ? 13.65297 -59.61850 43.25641 1.000 47.88465 48 LYS C C 1
ATOM 9278 O O . LYS C 1 48 ? 12.73224 -59.27981 42.50370 1.000 47.83709 48 LYS C O 1
ATOM 9284 N N . ASP C 1 49 ? 13.45833 -59.84615 44.55522 1.000 53.51063 49 ASP C N 1
ATOM 9285 C CA . ASP C 1 49 ? 12.11388 -59.81513 45.11591 1.000 54.23484 49 ASP C CA 1
ATOM 9286 C C . ASP C 1 49 ? 11.54157 -58.40505 45.19715 1.000 54.72782 49 ASP C C 1
ATOM 9287 O O . ASP C 1 49 ? 10.32042 -58.25516 45.31425 1.000 56.15350 49 ASP C O 1
ATOM 9292 N N . GLU C 1 50 ? 12.38127 -57.37163 45.12777 1.000 48.24242 50 GLU C N 1
ATOM 9293 C CA . GLU C 1 50 ? 11.88029 -56.00403 45.15481 1.000 47.11555 50 GLU C CA 1
ATOM 9294 C C . GLU C 1 50 ? 11.24128 -55.57911 43.84015 1.000 49.03124 50 GLU C C 1
ATOM 9295 O O . GLU C 1 50 ? 10.55248 -54.55624 43.80958 1.000 48.81629 50 GLU C O 1
ATOM 9301 N N . ILE C 1 51 ? 11.45000 -56.32791 42.76417 1.000 52.77611 51 ILE C N 1
ATOM 9302 C CA . ILE C 1 51 ? 10.82125 -56.06510 41.47549 1.000 53.89350 51 ILE C CA 1
ATOM 9303 C C . ILE C 1 51 ? 9.63999 -57.01177 41.30887 1.000 57.88173 51 ILE C C 1
ATOM 9304 O O . ILE C 1 51 ? 9.80962 -58.23694 41.31387 1.000 56.40151 51 ILE C O 1
ATOM 9309 N N . GLU C 1 52 ? 8.43905 -56.44769 41.16900 1.000 65.61919 52 GLU C N 1
ATOM 9310 C CA . GLU C 1 52 ? 7.20799 -57.22591 41.08641 1.000 65.94754 52 GLU C CA 1
ATOM 9311 C C . GLU C 1 52 ? 6.63029 -57.26149 39.67599 1.000 64.98248 52 GLU C C 1
ATOM 9312 O O . GLU C 1 52 ? 5.42979 -57.49470 39.50704 1.000 65.28760 52 GLU C O 1
ATOM 9318 N N . VAL C 1 53 ? 7.45783 -57.03232 38.66127 1.000 55.64983 53 VAL C N 1
ATOM 9319 C CA . VAL C 1 53 ? 7.07089 -57.17603 37.26932 1.000 49.58276 53 VAL C CA 1
ATOM 9320 C C . VAL C 1 53 ? 8.12689 -58.01980 36.56314 1.000 45.99565 53 VAL C C 1
ATOM 9321 O O . VAL C 1 53 ? 9.08078 -58.49199 37.18034 1.000 47.76755 53 VAL C O 1
ATOM 9325 N N . ASP C 1 54 ? 7.92640 -58.22871 35.25960 1.000 41.22827 54 ASP C N 1
ATOM 9326 C CA . ASP C 1 54 ? 8.89670 -58.91948 34.40688 1.000 38.67924 54 ASP C CA 1
ATOM 9327 C C . ASP C 1 54 ? 9.25286 -60.30546 34.94341 1.000 37.25040 54 ASP C C 1
ATOM 9328 O O . ASP C 1 54 ? 10.42512 -60.67262 35.04087 1.000 36.15595 54 ASP C O 1
ATOM 9333 N N . GLU C 1 55 ? 8.22499 -61.07355 35.31859 1.000 37.38947 55 GLU C N 1
ATOM 9334 C CA . GLU C 1 55 ? 8.46824 -62.42607 35.81595 1.000 37.06717 55 GLU C CA 1
ATOM 9335 C C . GLU C 1 55 ? 9.20811 -63.27503 34.79172 1.000 35.94398 55 GLU C C 1
ATOM 9336 O O . GLU C 1 55 ? 9.96788 -64.17432 35.16471 1.000 35.76946 55 GLU C O 1
ATOM 9342 N N . THR C 1 56 ? 8.99511 -63.01296 33.50166 1.000 35.68863 56 THR C N 1
ATOM 9343 C CA . THR C 1 56 ? 9.65303 -63.78265 32.45416 1.000 34.89066 56 THR C CA 1
ATOM 9344 C C . THR C 1 56 ? 11.11550 -63.39865 32.27099 1.000 36.10007 56 THR C C 1
ATOM 9345 O O . THR C 1 56 ? 11.86670 -64.16200 31.65198 1.000 36.97696 56 THR C O 1
ATOM 9349 N N . LEU C 1 57 ? 11.53073 -62.23325 32.77434 1.000 34.95676 57 LEU C N 1
ATOM 9350 C CA . LEU C 1 57 ? 12.88052 -61.73210 32.56576 1.000 35.78173 57 LEU C CA 1
ATOM 9351 C C . LEU C 1 57 ? 13.71923 -61.64047 33.83282 1.000 37.05417 57 LEU C C 1
ATOM 9352 O O . LEU C 1 57 ? 14.93962 -61.47731 33.72893 1.000 37.89528 57 LEU C O 1
ATOM 9357 N N . ILE C 1 58 ? 13.10984 -61.73391 35.01727 1.000 38.97166 58 ILE C N 1
ATOM 9358 C CA . ILE C 1 58 ? 13.83044 -61.42972 36.25167 1.000 38.58337 58 ILE C CA 1
ATOM 9359 C C . ILE C 1 58 ? 14.99011 -62.39798 36.46984 1.000 39.92819 58 ILE C C 1
ATOM 9360 O O . ILE C 1 58 ? 15.99555 -62.04472 37.10083 1.000 39.36654 58 ILE C O 1
ATOM 9365 N N . ASN C 1 59 ? 14.88628 -63.61642 35.93888 1.000 38.61903 59 ASN C N 1
ATOM 9366 C CA . ASN C 1 59 ? 15.90985 -64.63966 36.09887 1.000 38.94805 59 ASN C CA 1
ATOM 9367 C C . ASN C 1 59 ? 16.83146 -64.74980 34.89204 1.000 39.72217 59 ASN C C 1
ATOM 9368 O O . ASN C 1 59 ? 17.63658 -65.68326 34.82338 1.000 39.81232 59 ASN C O 1
ATOM 9373 N N . SER C 1 60 ? 16.72686 -63.83859 33.94068 1.000 40.90594 60 SER C N 1
ATOM 9374 C CA . SER C 1 60 ? 17.64351 -63.90642 32.81460 1.000 40.01420 60 SER C CA 1
ATOM 9375 C C . SER C 1 60 ? 19.00890 -63.36737 33.23013 1.000 38.93580 60 SER C C 1
ATOM 9376 O O . SER C 1 60 ? 19.08933 -62.44392 34.04589 1.000 39.08727 60 SER C O 1
ATOM 9379 N N . PRO C 1 61 ? 20.09486 -63.93666 32.70396 1.000 39.02800 61 PRO C N 1
ATOM 9380 C CA . PRO C 1 61 ? 21.42733 -63.40633 33.03325 1.000 38.90954 61 PRO C CA 1
ATOM 9381 C C . PRO C 1 61 ? 21.65555 -61.98614 32.53971 1.000 38.23329 61 PRO C C 1
ATOM 9382 O O . PRO C 1 61 ? 22.55154 -61.30679 33.05520 1.000 38.53100 61 PRO C O 1
ATOM 9386 N N . ALA C 1 62 ? 20.86850 -61.51118 31.57452 1.000 37.41789 62 ALA C N 1
ATOM 9387 C CA . ALA C 1 62 ? 21.03088 -60.18131 30.99956 1.000 36.84232 62 ALA C CA 1
ATOM 9388 C C . ALA C 1 62 ? 20.16249 -59.11437 31.66175 1.000 36.14140 62 ALA C C 1
ATOM 9389 O O . ALA C 1 62 ? 20.20853 -57.95494 31.23766 1.000 35.52485 62 ALA C O 1
ATOM 9391 N N . TYR C 1 63 ? 19.36003 -59.46796 32.66447 1.000 35.82576 63 TYR C N 1
ATOM 9392 C CA . TYR C 1 63 ? 18.48687 -58.49648 33.31125 1.000 34.85735 63 TYR C CA 1
ATOM 9393 C C . TYR C 1 63 ? 19.25347 -57.72154 34.37499 1.000 35.60262 63 TYR C C 1
ATOM 9394 O O . TYR C 1 63 ? 19.84163 -58.31331 35.28530 1.000 35.98797 63 TYR C O 1
ATOM 9403 N N . VAL C 1 64 ? 19.22795 -56.39621 34.26906 1.000 34.33560 64 VAL C N 1
ATOM 9404 C CA . VAL C 1 64 ? 19.94130 -55.50761 35.17866 1.000 34.61097 64 VAL C CA 1
ATOM 9405 C C . VAL C 1 64 ? 18.91910 -54.83530 36.07995 1.000 34.35471 64 VAL C C 1
ATOM 9406 O O . VAL C 1 64 ? 18.05518 -54.09180 35.59959 1.000 35.20669 64 VAL C O 1
ATOM 9410 N N . ARG C 1 65 ? 19.02136 -55.08331 37.38481 1.000 34.55473 65 ARG C N 1
ATOM 9411 C CA . ARG C 1 65 ? 18.07183 -54.53163 38.35189 1.000 34.74652 65 ARG C CA 1
ATOM 9412 C C . ARG C 1 65 ? 18.50773 -53.13320 38.78903 1.000 34.67109 65 ARG C C 1
ATOM 9413 O O . ARG C 1 65 ? 18.80958 -52.87217 39.95109 1.000 36.61258 65 ARG C O 1
ATOM 9421 N N . A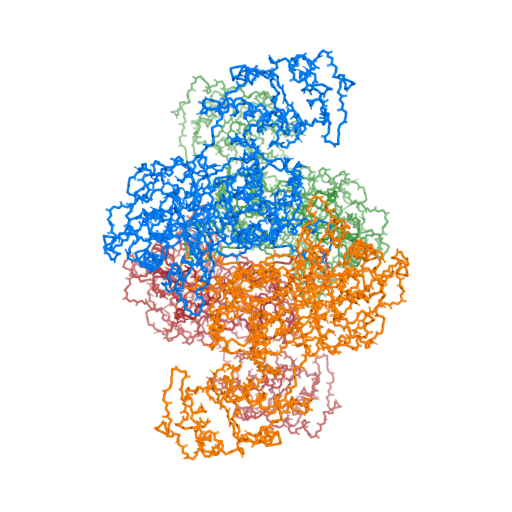LA C 1 66 ? 18.52909 -52.22389 37.81899 1.000 34.36530 66 ALA C N 1
ATOM 9422 C CA . ALA C 1 66 ? 18.96252 -50.85571 38.05233 1.000 36.70260 66 ALA C CA 1
ATOM 9423 C C . ALA C 1 66 ? 18.05413 -49.90189 37.29174 1.000 36.23058 66 ALA C C 1
ATOM 9424 O O . ALA C 1 66 ? 17.64549 -50.18854 36.16322 1.000 35.74378 66 ALA C O 1
ATOM 9426 N N . THR C 1 67 ? 17.73443 -48.77276 37.92081 1.000 36.45333 67 THR C N 1
ATOM 9427 C CA . THR C 1 67 ? 16.87021 -47.77565 37.30667 1.000 35.91984 67 THR C CA 1
ATOM 9428 C C . THR C 1 67 ? 17.06114 -46.44973 38.02925 1.000 36.52731 67 THR C C 1
ATOM 9429 O O . THR C 1 67 ? 17.55070 -46.40164 39.16124 1.000 36.94297 67 THR C O 1
ATOM 9433 N N . GLY C 1 68 ? 16.68191 -45.37134 37.34791 1.000 37.23432 68 GLY C N 1
ATOM 9434 C CA . GLY C 1 68 ? 16.62705 -44.06101 37.96214 1.000 35.56157 68 GLY C CA 1
ATOM 9435 C C . GLY C 1 68 ? 15.23065 -43.76116 38.46460 1.000 36.20649 68 GLY C C 1
ATOM 9436 O O . GLY C 1 68 ? 14.38354 -43.27301 37.70849 1.000 36.24544 68 GLY C O 1
ATOM 9437 N N . ALA C 1 69 ? 14.97111 -44.06718 39.73255 1.000 37.50199 69 ALA C N 1
ATOM 9438 C CA . ALA C 1 69 ? 13.63129 -43.94198 40.28683 1.000 37.52656 69 ALA C CA 1
ATOM 9439 C C . ALA C 1 69 ? 13.28213 -42.48600 40.57636 1.000 37.53831 69 ALA C C 1
ATOM 9440 O O . ALA C 1 69 ? 14.14520 -41.67013 40.90793 1.000 36.97710 69 ALA C O 1
ATOM 9442 N N . LEU C 1 70 ? 11.99419 -42.16827 40.44406 1.000 39.20253 70 LEU C N 1
ATOM 9443 C CA . LEU C 1 70 ? 11.43722 -40.86913 40.81447 1.000 40.66167 70 LEU C CA 1
ATOM 9444 C C . LEU C 1 70 ? 10.63071 -41.05236 42.09332 1.000 43.16880 70 LEU C C 1
ATOM 9445 O O . LEU C 1 70 ? 9.53783 -41.62679 42.06295 1.000 43.39241 70 LEU C O 1
ATOM 9450 N N . ASP C 1 71 ? 11.17067 -40.57838 43.21411 1.000 48.36565 71 ASP C N 1
ATOM 9451 C CA . ASP C 1 71 ? 10.47558 -40.72152 44.48598 1.000 50.13122 71 ASP C CA 1
ATOM 9452 C C . ASP C 1 71 ? 9.16801 -39.93926 44.45806 1.000 49.89486 71 ASP C C 1
ATOM 9453 O O . ASP C 1 71 ? 9.13427 -38.77344 44.05443 1.000 49.32597 71 ASP C O 1
ATOM 9458 N N . GLY C 1 72 ? 8.09014 -40.58581 44.89145 1.000 49.32023 72 GLY C N 1
ATOM 9459 C CA . GLY C 1 72 ? 6.79107 -39.94045 44.92579 1.000 49.30474 72 GLY C CA 1
ATOM 9460 C C . GLY C 1 72 ? 6.13888 -39.73396 43.57699 1.000 46.01881 72 GLY C C 1
ATOM 9461 O O . GLY C 1 72 ? 5.35439 -38.79380 43.41602 1.000 45.15552 72 GLY C O 1
ATOM 9462 N N . TYR C 1 73 ? 6.42962 -40.60043 42.60173 1.000 43.78585 73 TYR C N 1
ATOM 9463 C CA . TYR C 1 73 ? 5.80774 -40.48934 41.28554 1.000 41.89520 73 TYR C CA 1
ATOM 9464 C C . TYR C 1 73 ? 4.29698 -40.64421 41.35582 1.000 42.49836 73 TYR C C 1
ATOM 9465 O O . TYR C 1 73 ? 3.58993 -40.19319 40.44724 1.000 41.84482 73 TYR C O 1
ATOM 9474 N N . ASP C 1 74 ? 3.79345 -41.27193 42.41396 1.000 42.29664 74 ASP C N 1
ATOM 9475 C CA . ASP C 1 74 ? 2.37679 -41.54089 42.58592 1.000 41.93245 74 ASP C CA 1
ATOM 9476 C C . ASP C 1 74 ? 1.72103 -40.63759 43.61462 1.000 44.28353 74 ASP C C 1
ATOM 9477 O O . ASP C 1 74 ? 0.53828 -40.82179 43.91469 1.000 44.60462 74 ASP C O 1
ATOM 9482 N N . GLU C 1 75 ? 2.45440 -39.67792 44.16486 1.000 46.29900 75 GLU C N 1
ATOM 9483 C CA . GLU C 1 75 ? 1.96706 -38.82300 45.23331 1.000 48.77807 75 GLU C CA 1
ATOM 9484 C C . GLU C 1 75 ? 1.44902 -37.50596 44.66737 1.000 46.89308 75 GLU C C 1
ATOM 9485 O O . GLU C 1 75 ? 1.96079 -36.99478 43.66975 1.000 44.62519 75 GLU C O 1
ATOM 9491 N N . PHE C 1 76 ? 0.42256 -36.96205 45.31808 1.000 49.74554 76 PHE C N 1
ATOM 9492 C CA . PHE C 1 76 ? -0.22791 -35.74127 44.86117 1.000 47.72063 76 PHE C CA 1
ATOM 9493 C C . PHE C 1 76 ? -0.99625 -35.13288 46.02457 1.000 48.78538 76 PHE C C 1
ATOM 9494 O O . PHE C 1 76 ? -1.39996 -35.83049 46.95676 1.000 51.19404 76 PHE C O 1
ATOM 9502 N N . ASP C 1 77 ? -1.20176 -33.81660 45.95163 1.000 45.48870 77 ASP C N 1
ATOM 9503 C CA . ASP C 1 77 ? -1.94927 -33.05948 46.95418 1.000 45.68786 77 ASP C CA 1
ATOM 9504 C C . ASP C 1 77 ? -3.08710 -32.32564 46.25585 1.000 45.00807 77 ASP C C 1
ATOM 9505 O O . ASP C 1 77 ? -2.97315 -31.12766 45.95638 1.000 45.42627 77 ASP C O 1
ATOM 9510 N N . PRO C 1 78 ? -4.20726 -33.00474 45.99836 1.000 45.37288 78 PRO C N 1
ATOM 9511 C CA . PRO C 1 78 ? -5.25059 -32.39389 45.16054 1.000 44.88305 78 PRO C CA 1
ATOM 9512 C C . PRO C 1 78 ? -5.94015 -31.19760 45.79837 1.000 44.98382 78 PRO C C 1
ATOM 9513 O O . PRO C 1 78 ? -6.46170 -30.34701 45.06691 1.000 44.89238 78 PRO C O 1
ATOM 9517 N N . ALA C 1 79 ? -5.97066 -31.09971 47.12959 1.000 45.19287 79 ALA C N 1
ATOM 9518 C CA . ALA C 1 79 ? -6.68432 -29.99010 47.75692 1.000 46.76477 79 ALA C CA 1
ATOM 9519 C C . ALA C 1 79 ? -6.05673 -28.64247 47.41873 1.000 45.15396 79 ALA C C 1
ATOM 9520 O O . ALA C 1 79 ? -6.77230 -27.64350 47.28874 1.000 45.55645 79 ALA C O 1
ATOM 9522 N N . VAL C 1 80 ? -4.73142 -28.59412 47.25772 1.000 45.24060 80 VAL C N 1
ATOM 9523 C CA . VAL C 1 80 ? -4.06252 -27.33484 46.93816 1.000 45.29247 80 VAL C CA 1
ATOM 9524 C C . VAL C 1 80 ? -4.50630 -26.80727 45.57959 1.000 44.99905 80 VAL C C 1
ATOM 9525 O O . VAL C 1 80 ? -4.56476 -25.58869 45.36573 1.000 45.68074 80 VAL C O 1
ATOM 9529 N N . PHE C 1 81 ? -4.84953 -27.69959 44.65266 1.000 42.39022 81 PHE C N 1
ATOM 9530 C CA . PHE C 1 81 ? -5.22458 -27.30791 43.30219 1.000 41.78848 81 PHE C CA 1
ATOM 9531 C C . PHE C 1 81 ? -6.72868 -27.26370 43.08469 1.000 41.71137 81 PHE C C 1
ATOM 9532 O O . PHE C 1 81 ? -7.16960 -26.85724 42.00573 1.000 42.26199 81 PHE C O 1
ATOM 9540 N N . GLY C 1 82 ? -7.52672 -27.66515 44.06962 1.000 41.72372 82 GLY C N 1
ATOM 9541 C CA . GLY C 1 82 ? -8.95575 -27.75611 43.84943 1.000 41.29121 82 GLY C CA 1
ATOM 9542 C C . GLY C 1 82 ? -9.40391 -28.97637 43.07775 1.000 41.70781 82 GLY C C 1
ATOM 9543 O O . GLY C 1 82 ? -10.47699 -28.94947 42.46668 1.000 43.41139 82 GLY C O 1
ATOM 9544 N N . VAL C 1 83 ? -8.61259 -30.04540 43.08015 1.000 40.57352 83 VAL C N 1
ATOM 9545 C CA . VAL C 1 83 ? -8.89415 -31.25850 42.32006 1.000 40.44295 83 VAL C CA 1
ATOM 9546 C C . VAL C 1 83 ? -9.55490 -32.28165 43.23344 1.000 41.96489 83 VAL C C 1
ATOM 9547 O O . VAL C 1 83 ? -9.16852 -32.43198 44.40146 1.000 42.77318 83 VAL C O 1
ATOM 9551 N N . SER C 1 84 ? -10.56737 -32.97355 42.71363 1.000 40.25699 84 SER C N 1
ATOM 9552 C CA . SER C 1 84 ? -11.20781 -34.02871 43.48079 1.000 40.48529 84 SER C CA 1
ATOM 9553 C C . SER C 1 84 ? -10.33324 -35.28140 43.50284 1.000 42.15318 84 SER C C 1
ATOM 9554 O O . SER C 1 84 ? -9.43239 -35.45720 42.67910 1.000 42.11361 84 SER C O 1
ATOM 9557 N N . ASP C 1 85 ? -10.60918 -36.16065 44.47106 1.000 42.92602 85 ASP C N 1
ATOM 9558 C CA . ASP C 1 85 ? -9.84533 -37.40169 44.58235 1.000 41.58492 85 ASP C CA 1
ATOM 9559 C C . ASP C 1 85 ? -10.08344 -38.31216 43.38712 1.000 40.34616 85 ASP C C 1
ATOM 9560 O O . ASP C 1 85 ? -9.16561 -39.00415 42.93438 1.000 41.32316 85 ASP C O 1
ATOM 9565 N N . ARG C 1 86 ? -11.31243 -38.34334 42.87562 1.000 38.68574 86 ARG C N 1
ATOM 9566 C CA . ARG C 1 86 ? -11.58942 -39.15030 41.69474 1.000 38.45343 86 ARG C CA 1
ATOM 9567 C C . ARG C 1 86 ? -10.78070 -38.65947 40.50088 1.000 38.85202 86 ARG C C 1
ATOM 9568 O O . ARG C 1 86 ? -10.25521 -39.46429 39.72150 1.000 37.14471 86 ARG C O 1
ATOM 9576 N N . MET C 1 87 ? -10.68134 -37.33618 40.33865 1.000 39.65097 87 MET C N 1
ATOM 9577 C CA . MET C 1 87 ? -9.90683 -36.76387 39.24334 1.000 39.16360 87 MET C CA 1
ATOM 9578 C C . MET C 1 87 ? -8.41019 -36.96550 39.44598 1.000 39.60692 87 MET C C 1
ATOM 9579 O O . MET C 1 87 ? -7.67176 -37.11131 38.46592 1.000 39.99984 87 MET C O 1
ATOM 9584 N N . ALA C 1 88 ? -7.94259 -36.96308 40.69824 1.000 38.83913 88 ALA C N 1
ATOM 9585 C CA . ALA C 1 88 ? -6.52301 -37.18612 40.95576 1.000 38.10798 88 ALA C CA 1
ATOM 9586 C C . ALA C 1 88 ? -6.10988 -38.59822 40.56537 1.000 38.68291 88 ALA C C 1
ATOM 9587 O O . ALA C 1 88 ? -4.98658 -38.81728 40.09314 1.000 36.97943 88 ALA C O 1
ATOM 9589 N N . ALA C 1 89 ? -7.00203 -39.57215 40.76461 1.000 39.98160 89 ALA C N 1
ATOM 9590 C CA . ALA C 1 89 ? -6.70557 -40.93354 40.34057 1.000 38.93010 89 ALA C CA 1
ATOM 9591 C C . ALA C 1 89 ? -6.80825 -41.07837 38.82991 1.000 36.67711 89 ALA C C 1
ATOM 9592 O O . ALA C 1 89 ? -6.10561 -41.90377 38.24060 1.000 38.74700 89 ALA C O 1
ATOM 9594 N N . ALA C 1 90 ? -7.66753 -40.28697 38.18653 1.000 36.47661 90 ALA C N 1
ATOM 9595 C CA . ALA C 1 90 ? -7.80172 -40.37667 36.73792 1.000 35.69592 90 ALA C CA 1
ATOM 9596 C C . ALA C 1 90 ? -6.61692 -39.74274 36.02120 1.000 35.79425 90 ALA C C 1
ATOM 9597 O O . ALA C 1 90 ? -6.26318 -40.17378 34.91797 1.000 34.46173 90 ALA C O 1
ATOM 9599 N N . MET C 1 91 ? -5.99074 -38.73513 36.62730 1.000 36.13517 91 MET C N 1
ATOM 9600 C CA . MET C 1 91 ? -4.84455 -38.07856 36.01155 1.000 34.38053 91 MET C CA 1
ATOM 9601 C C . MET C 1 91 ? -3.65090 -39.02131 35.95015 1.000 33.73363 91 MET C C 1
ATOM 9602 O O . MET C 1 91 ? -3.33849 -39.71595 36.92034 1.000 34.75115 91 MET C O 1
ATOM 9607 N N . THR C 1 92 ? -2.96659 -39.02905 34.80751 1.000 33.43625 92 THR C N 1
ATOM 9608 C CA . THR C 1 92 ? -1.73095 -39.78463 34.70343 1.000 34.77718 92 THR C CA 1
ATOM 9609 C C . THR C 1 92 ? -0.69499 -39.18466 35.64836 1.000 35.50838 92 THR C C 1
ATOM 9610 O O . THR C 1 92 ? -0.78993 -38.01226 36.01995 1.000 37.53925 92 THR C O 1
ATOM 9614 N N . PRO C 1 93 ? 0.29019 -39.97707 36.07508 1.000 37.50705 93 PRO C N 1
ATOM 9615 C CA . PRO C 1 93 ? 1.34006 -39.41695 36.93907 1.000 39.29858 93 PRO C CA 1
ATOM 9616 C C . PRO C 1 93 ? 2.06534 -38.23996 36.31129 1.000 38.77903 93 PRO C C 1
ATOM 9617 O O . PRO C 1 93 ? 2.52226 -37.35044 37.03643 1.000 40.17918 93 PRO C O 1
ATOM 9621 N N . GLU C 1 94 ? 2.18882 -38.20332 34.98261 1.000 46.10829 94 GLU C N 1
ATOM 9622 C CA . GLU C 1 94 ? 2.83174 -37.06131 34.34036 1.000 45.93087 94 GLU C CA 1
ATOM 9623 C C . GLU C 1 94 ? 1.99163 -35.79632 34.47749 1.000 46.00940 94 GLU C C 1
ATOM 9624 O O . GLU C 1 94 ? 2.54683 -34.69822 34.59066 1.000 46.62564 94 GLU C O 1
ATOM 9630 N N . HIS C 1 95 ? 0.66165 -35.92362 34.46675 1.000 40.60277 95 HIS C N 1
ATOM 9631 C CA . HIS C 1 95 ? -0.19393 -34.76502 34.70897 1.000 38.84424 95 HIS C CA 1
ATOM 9632 C C . HIS C 1 95 ? 0.02057 -34.19600 36.10634 1.000 38.31486 95 HIS C C 1
ATOM 9633 O O . HIS C 1 95 ? 0.19053 -32.98317 36.27427 1.000 36.98284 95 HIS C O 1
ATOM 9640 N N . ARG C 1 96 ? 0.02446 -35.06005 37.12549 1.000 37.89463 96 ARG C N 1
ATOM 9641 C CA . ARG C 1 96 ? 0.13316 -34.57559 38.49928 1.000 37.50442 96 ARG C CA 1
ATOM 9642 C C . ARG C 1 96 ? 1.52236 -34.01592 38.78138 1.000 36.40375 96 ARG C C 1
ATOM 9643 O O . ARG C 1 96 ? 1.65774 -32.93383 39.36386 1.000 37.27115 96 ARG C O 1
ATOM 9651 N N . VAL C 1 97 ? 2.56899 -34.73383 38.36442 1.000 38.05749 97 VAL C N 1
ATOM 9652 C CA . VAL C 1 97 ? 3.93104 -34.29966 38.66367 1.000 37.22899 97 VAL C CA 1
ATOM 9653 C C . VAL C 1 97 ? 4.22986 -32.96435 37.99266 1.000 38.10177 97 VAL C C 1
ATOM 9654 O O . VAL C 1 97 ? 4.79478 -32.05676 38.61522 1.000 38.59377 97 VAL C O 1
ATOM 9658 N N . PHE C 1 98 ? 3.83207 -32.80584 36.72686 1.000 37.50227 98 PHE C N 1
ATOM 9659 C CA . PHE C 1 98 ? 4.09124 -31.54008 36.04775 1.000 37.45916 98 PHE C CA 1
ATOM 9660 C C . PHE C 1 98 ? 3.26686 -30.40914 36.64229 1.000 38.51451 98 PHE C C 1
ATOM 9661 O O . PHE C 1 98 ? 3.75660 -29.28048 36.76597 1.000 39.45671 98 PHE C O 1
ATOM 9669 N N . LEU C 1 99 ? 2.01445 -30.68787 37.01186 1.000 37.97510 99 LEU C N 1
ATOM 9670 C CA . LEU C 1 99 ? 1.18645 -29.65907 37.62870 1.000 37.42633 99 LEU C CA 1
ATOM 9671 C C . LEU C 1 99 ? 1.77631 -29.20783 38.95715 1.000 38.45788 99 LEU C C 1
ATOM 9672 O O . LEU C 1 99 ? 1.84493 -28.00636 39.23957 1.000 39.49771 99 LEU C O 1
ATOM 9677 N N . GLU C 1 100 ? 2.24083 -30.15670 39.77026 1.000 38.78477 100 GLU C N 1
ATOM 9678 C CA . GLU C 1 100 ? 2.84123 -29.81009 41.05280 1.000 40.27134 100 GLU C CA 1
ATOM 9679 C C . GLU C 1 100 ? 4.13303 -29.02229 40.86863 1.000 39.91416 100 GLU C C 1
ATOM 9680 O O . GLU C 1 100 ? 4.45200 -28.15705 41.68986 1.000 40.38187 100 GLU C O 1
ATOM 9686 N N . ALA C 1 101 ? 4.88827 -29.30838 39.80373 1.000 41.04200 101 ALA C N 1
ATOM 9687 C CA . ALA C 1 101 ? 6.12424 -28.57461 39.54643 1.000 40.03652 101 ALA C CA 1
ATOM 9688 C C . ALA C 1 101 ? 5.85259 -27.17162 39.01463 1.000 40.03673 101 ALA C C 1
ATOM 9689 O O . ALA C 1 101 ? 6.61720 -26.24567 39.30477 1.000 40.18216 101 ALA C O 1
ATOM 9691 N N . SER C 1 102 ? 4.77858 -26.99379 38.23681 1.000 39.93602 102 SER C N 1
ATOM 9692 C CA . SER C 1 102 ? 4.42089 -25.66047 37.75837 1.000 38.90965 102 SER C CA 1
ATOM 9693 C C . SER C 1 102 ? 4.01843 -24.74925 38.90833 1.000 40.22043 102 SER C C 1
ATOM 9694 O O . SER C 1 102 ? 4.35687 -23.56106 38.91106 1.000 41.52417 102 SER C O 1
ATOM 9697 N N . TRP C 1 103 ? 3.27753 -25.27836 39.88282 1.000 40.49303 103 TRP C N 1
ATOM 9698 C CA . TRP C 1 103 ? 3.00849 -24.51125 41.09324 1.000 41.03863 103 TRP C CA 1
ATOM 9699 C C . TRP C 1 103 ? 4.30595 -24.08612 41.76724 1.000 43.89972 103 TRP C C 1
ATOM 9700 O O . TRP C 1 103 ? 4.46045 -22.92354 42.15902 1.000 44.52774 103 TRP C O 1
ATOM 9711 N N . GLU C 1 104 ? 5.26515 -25.00645 41.87556 1.000 47.76260 104 GLU C N 1
ATOM 9712 C CA . GLU C 1 104 ? 6.51269 -24.70331 42.56846 1.000 48.37335 104 GLU C CA 1
ATOM 9713 C C . GLU C 1 104 ? 7.36451 -23.71120 41.78808 1.000 47.40987 104 GLU C C 1
ATOM 9714 O O . GLU C 1 104 ? 8.05345 -22.87733 42.38653 1.000 49.34408 104 GLU C O 1
ATOM 9720 N N . VAL C 1 105 ? 7.34458 -23.78413 40.45620 1.000 42.73842 105 VAL C N 1
ATOM 9721 C CA . VAL C 1 105 ? 8.17762 -22.86131 39.69281 1.000 42.56544 105 VAL C CA 1
ATOM 9722 C C . VAL C 1 105 ? 7.63778 -21.44170 39.80969 1.000 43.38328 105 VAL C C 1
ATOM 9723 O O . VAL C 1 105 ? 8.41068 -20.47677 39.78257 1.000 44.67002 105 VAL C O 1
ATOM 9727 N N . MET C 1 106 ? 6.31863 -21.28247 39.95825 1.000 42.34349 106 MET C N 1
ATOM 9728 C CA . MET C 1 106 ? 5.76933 -19.95309 40.19638 1.000 42.78883 106 MET C CA 1
ATOM 9729 C C . MET C 1 106 ? 6.14884 -19.44912 41.57823 1.000 44.64271 106 MET C C 1
ATOM 9730 O O . MET C 1 106 ? 6.46616 -18.26774 41.74916 1.000 46.44712 106 MET C O 1
ATOM 9735 N N . GLU C 1 107 ? 6.14710 -20.33538 42.57350 1.000 46.96093 107 GLU C N 1
ATOM 9736 C CA . GLU C 1 107 ? 6.55541 -19.92814 43.91193 1.000 46.92005 107 GLU C CA 1
ATOM 9737 C C . GLU C 1 107 ? 8.02728 -19.55484 43.94575 1.000 47.24872 107 GLU C C 1
ATOM 9738 O O . GLU C 1 107 ? 8.40831 -18.57604 44.59631 1.000 49.28974 107 GLU C O 1
ATOM 9744 N N . ASP C 1 108 ? 8.86948 -20.32467 43.25664 1.000 44.31853 108 ASP C N 1
ATOM 9745 C CA . ASP C 1 108 ? 10.29996 -20.05204 43.28550 1.000 45.14845 108 ASP C CA 1
ATOM 9746 C C . ASP C 1 108 ? 10.61032 -18.68013 42.70067 1.000 45.49484 108 ASP C C 1
ATOM 9747 O O . ASP C 1 108 ? 11.51298 -17.98414 43.17740 1.000 47.28366 108 ASP C O 1
ATOM 9752 N N . ALA C 1 109 ? 9.86690 -18.26890 41.67629 1.000 48.11582 109 ALA C N 1
ATOM 9753 C CA . ALA C 1 109 ? 10.01658 -16.93904 41.09940 1.000 48.14724 109 ALA C CA 1
ATOM 9754 C C . ALA C 1 109 ? 9.28034 -15.86407 41.88719 1.000 49.37829 109 ALA C C 1
ATOM 9755 O O . ALA C 1 109 ? 9.36984 -14.68556 41.52510 1.000 50.11971 109 ALA C O 1
ATOM 9757 N N . SER C 1 110 ? 8.54612 -16.24571 42.93372 1.000 47.99789 110 SER C N 1
ATOM 9758 C CA . SER C 1 110 ? 7.75536 -15.31776 43.74499 1.000 48.60114 110 SER C CA 1
ATOM 9759 C C . SER C 1 110 ? 6.74834 -14.55224 42.88922 1.000 48.39499 110 SER C C 1
ATOM 9760 O O . SER C 1 110 ? 6.68749 -13.32196 42.91135 1.000 49.67376 110 SER C O 1
ATOM 9763 N N . TYR C 1 111 ? 5.93836 -15.29665 42.14127 1.000 47.78742 111 TYR C N 1
ATOM 9764 C CA . TYR C 1 111 ? 4.83626 -14.73147 41.37545 1.000 47.98768 111 TYR C CA 1
ATOM 9765 C C . TYR C 1 111 ? 3.54846 -15.43553 41.76968 1.000 49.69631 111 TYR C C 1
ATOM 9766 O O . TYR C 1 111 ? 3.43745 -16.65753 41.63119 1.000 49.24286 111 TYR C O 1
ATOM 9775 N N . ASP C 1 112 ? 2.58400 -14.66557 42.25977 1.000 50.33056 112 ASP C N 1
ATOM 9776 C CA . ASP C 1 112 ? 1.27081 -15.20865 42.57865 1.000 50.16845 112 ASP C CA 1
ATOM 9777 C C . ASP C 1 112 ? 0.41272 -15.22869 41.31832 1.000 50.02325 112 ASP C C 1
ATOM 9778 O O . ASP C 1 112 ? 0.10354 -14.16041 40.77501 1.000 50.20520 112 ASP C O 1
ATOM 9783 N N . PRO C 1 113 ? 0.00733 -16.40281 40.82723 1.000 52.48469 113 PRO C N 1
ATOM 9784 C CA . PRO C 1 113 ? -0.76225 -16.44691 39.57293 1.000 52.49561 113 PRO C CA 1
ATOM 9785 C C . PRO C 1 113 ? -2.08253 -15.70317 39.64382 1.000 55.14405 113 PRO C C 1
ATOM 9786 O O . PRO C 1 113 ? -2.54563 -15.17819 38.62333 1.000 54.23258 113 PRO C O 1
ATOM 9790 N N . GLU C 1 114 ? -2.70133 -15.63684 40.82462 1.000 59.23098 114 GLU C N 1
ATOM 9791 C CA . GLU C 1 114 ? -3.94931 -14.89650 40.96403 1.000 59.61580 114 GLU C CA 1
ATOM 9792 C C . GLU C 1 114 ? -3.75520 -13.41638 40.66782 1.000 60.43883 114 GLU C C 1
ATOM 9793 O O . GLU C 1 114 ? -4.70409 -12.73386 40.26655 1.000 62.52318 114 GLU C O 1
ATOM 9799 N N . ARG C 1 115 ? -2.54705 -12.89768 40.87919 1.000 56.82520 115 ARG C N 1
ATOM 9800 C CA . ARG C 1 115 ? -2.26649 -11.47787 40.71939 1.000 56.01630 115 ARG C CA 1
ATOM 9801 C C . ARG C 1 115 ? -1.35768 -11.17578 39.53150 1.000 56.57298 115 ARG C C 1
ATOM 9802 O O . ARG C 1 115 ? -0.89857 -10.03764 39.39548 1.000 56.56081 115 ARG C O 1
ATOM 9810 N N . VAL C 1 116 ? -1.09035 -12.15441 38.66710 1.000 59.01916 116 VAL C N 1
ATOM 9811 C CA . VAL C 1 116 ? -0.29446 -11.90163 37.46762 1.000 60.92207 116 VAL C CA 1
ATOM 9812 C C . VAL C 1 116 ? -1.14718 -11.14819 36.45474 1.000 65.18481 116 VAL C C 1
ATOM 9813 O O . VAL C 1 116 ? -2.21508 -11.61912 36.04622 1.000 63.25143 116 VAL C O 1
ATOM 9817 N N . ARG C 1 117 ? -0.66815 -9.97985 36.02857 1.000 71.73814 117 ARG C N 1
ATOM 9818 C CA . ARG C 1 117 ? -1.44974 -9.11056 35.16012 1.000 74.33860 117 ARG C CA 1
ATOM 9819 C C . ARG C 1 117 ? -1.25838 -9.39838 33.67614 1.000 75.42891 117 ARG C C 1
ATOM 9820 O O . ARG C 1 117 ? -2.04417 -8.90050 32.86314 1.000 79.45198 117 ARG C O 1
ATOM 9828 N N . GLY C 1 118 ? -0.24425 -10.17607 33.29777 1.000 68.60914 118 GLY C N 1
ATOM 9829 C CA . GLY C 1 118 ? 0.07520 -10.40500 31.90693 1.000 65.59573 118 GLY C CA 1
ATOM 9830 C C . GLY C 1 118 ? -0.40575 -11.75439 31.39740 1.000 61.89834 118 GLY C C 1
ATOM 9831 O O . GLY C 1 118 ? -1.14891 -12.48308 32.05790 1.000 62.38066 118 GLY C O 1
ATOM 9832 N N . GLU C 1 119 ? 0.02682 -12.07515 30.17835 1.000 55.83299 119 GLU C N 1
ATOM 9833 C CA . GLU C 1 119 ? -0.26752 -13.35472 29.54500 1.000 53.36644 119 GLU C CA 1
ATOM 9834 C C . GLU C 1 119 ? 0.84901 -14.34647 29.84399 1.000 52.37752 119 GLU C C 1
ATOM 9835 O O . GLU C 1 119 ? 2.02149 -14.06732 29.57229 1.000 52.19665 119 GLU C O 1
ATOM 9841 N N . VAL C 1 120 ? 0.48669 -15.50678 30.38492 1.000 51.74694 120 VAL C N 1
ATOM 9842 C CA . VAL C 1 120 ? 1.44623 -16.55797 30.70615 1.000 49.52655 120 VAL C CA 1
ATOM 9843 C C . VAL C 1 120 ? 1.21636 -17.73068 29.76386 1.000 47.25847 120 VAL C C 1
ATOM 9844 O O . VAL C 1 120 ? 0.09871 -18.25090 29.66741 1.000 46.90027 120 VAL C O 1
ATOM 9848 N N . GLY C 1 121 ? 2.27462 -18.14728 29.07814 1.000 45.39906 121 GLY C N 1
ATOM 9849 C CA . GLY C 1 121 ? 2.23599 -19.31448 28.21279 1.000 44.05074 121 GLY C CA 1
ATOM 9850 C C . GLY C 1 121 ? 2.79279 -20.52812 28.93185 1.000 42.44150 121 GLY C C 1
ATOM 9851 O O . GLY C 1 121 ? 3.71506 -20.41606 29.73953 1.000 43.13409 121 GLY C O 1
ATOM 9852 N N . VAL C 1 122 ? 2.20458 -21.68898 28.66044 1.000 39.98788 122 VAL C N 1
ATOM 9853 C CA . VAL C 1 122 ? 2.66638 -22.94589 29.23262 1.000 39.29579 122 VAL C CA 1
ATOM 9854 C C . VAL C 1 122 ? 3.04415 -23.87430 28.08514 1.000 39.06221 122 VAL C C 1
ATOM 9855 O O . VAL C 1 122 ? 2.17342 -24.35459 27.34847 1.000 38.89357 122 VAL C O 1
ATOM 9859 N N . TYR C 1 123 ? 4.33857 -24.13828 27.94003 1.000 38.09997 123 TYR C N 1
ATOM 9860 C CA . TYR C 1 123 ? 4.85963 -25.00705 26.89373 1.000 37.22775 123 TYR C CA 1
ATOM 9861 C C . TYR C 1 123 ? 5.56362 -26.17468 27.56494 1.000 36.89524 123 TYR C C 1
ATOM 9862 O O . TYR C 1 123 ? 6.55934 -25.97943 28.26823 1.000 37.24886 123 TYR C O 1
ATOM 9871 N N . ALA C 1 124 ? 5.05020 -27.38218 27.35727 1.000 36.47559 124 ALA C N 1
ATOM 9872 C CA . ALA C 1 124 ? 5.61534 -28.54947 28.00990 1.000 36.14792 124 ALA C CA 1
ATOM 9873 C C . ALA C 1 124 ? 5.67967 -29.71005 27.03683 1.000 37.79394 124 ALA C C 1
ATOM 9874 O O . ALA C 1 124 ? 4.96058 -29.75491 26.03607 1.000 38.60481 124 ALA C O 1
ATOM 9876 N N . SER C 1 125 ? 6.53967 -30.66621 27.36665 1.000 39.09454 125 SER C N 1
ATOM 9877 C CA . SER C 1 125 ? 6.68215 -31.89658 26.60896 1.000 39.13510 125 SER C CA 1
ATOM 9878 C C . SER C 1 125 ? 6.44377 -33.08477 27.52854 1.000 38.45781 125 SER C C 1
ATOM 9879 O O . SER C 1 125 ? 6.80755 -33.05240 28.70834 1.000 38.17414 125 SER C O 1
ATOM 9882 N N . THR C 1 126 ? 5.83264 -34.13147 26.98191 1.000 39.53938 126 THR C N 1
ATOM 9883 C CA . THR C 1 126 ? 5.40308 -35.27703 27.76550 1.000 39.73953 126 THR C CA 1
ATOM 9884 C C . THR C 1 126 ? 5.57326 -36.54542 26.94121 1.000 40.17004 126 THR C C 1
ATOM 9885 O O . THR C 1 126 ? 5.75433 -36.50017 25.72244 1.000 40.48758 126 THR C O 1
ATOM 9889 N N . ASN C 1 127 ? 5.52929 -37.68665 27.62950 1.000 40.39397 127 ASN C N 1
ATOM 9890 C CA . ASN C 1 127 ? 5.67269 -38.98619 26.98809 1.000 37.80753 127 ASN C CA 1
ATOM 9891 C C . ASN C 1 127 ? 4.31833 -39.67635 26.87203 1.000 37.44618 127 ASN C C 1
ATOM 9892 O O . ASN C 1 127 ? 3.77462 -40.13039 27.89202 1.000 37.41125 127 ASN C O 1
ATOM 9897 N N . PRO C 1 128 ? 3.73672 -39.78492 25.67499 1.000 35.88087 128 PRO C N 1
ATOM 9898 C CA . PRO C 1 128 ? 2.42408 -40.44074 25.55555 1.000 34.83973 128 PRO C CA 1
ATOM 9899 C C . PRO C 1 128 ? 2.45642 -41.92730 25.85270 1.000 34.95307 128 PRO C C 1
ATOM 9900 O O . PRO C 1 128 ? 1.39610 -42.50580 26.11797 1.000 34.50627 128 PRO C O 1
ATOM 9904 N N . GLN C 1 129 ? 3.62636 -42.57165 25.79071 1.000 34.98005 129 GLN C N 1
ATOM 9905 C CA . GLN C 1 129 ? 3.70962 -43.98260 26.15487 1.000 34.00836 129 GLN C CA 1
ATOM 9906 C C . GLN C 1 129 ? 3.32714 -44.19131 27.61239 1.000 33.66101 129 GLN C C 1
ATOM 9907 O O . GLN C 1 129 ? 2.75841 -45.22930 27.96689 1.000 31.88498 129 GLN C O 1
ATOM 9913 N N . SER C 1 130 ? 3.64332 -43.22108 28.47042 1.000 36.47167 130 SER C N 1
ATOM 9914 C CA . SER C 1 130 ? 3.28865 -43.33126 29.87984 1.000 35.84400 130 SER C CA 1
ATOM 9915 C C . SER C 1 130 ? 1.77605 -43.26853 30.07379 1.000 34.47745 130 SER C C 1
ATOM 9916 O O . SER C 1 130 ? 1.21324 -44.04479 30.85353 1.000 34.41703 130 SER C O 1
ATOM 9919 N N . ALA C 1 131 ? 1.09959 -42.35587 29.37339 1.000 33.78003 131 ALA C N 1
ATOM 9920 C CA . ALA C 1 131 ? -0.35309 -42.27360 29.49068 1.000 33.44542 131 ALA C CA 1
ATOM 9921 C C . ALA C 1 131 ? -1.01930 -43.56258 29.02930 1.000 33.56157 131 ALA C C 1
ATOM 9922 O O . ALA C 1 131 ? -1.97531 -44.03576 29.65806 1.000 30.93153 131 ALA C O 1
ATOM 9924 N N . ALA C 1 132 ? -0.52366 -44.14850 27.93378 1.000 32.71554 132 ALA C N 1
ATOM 9925 C CA . ALA C 1 132 ? -1.11238 -45.37224 27.40323 1.000 31.37597 132 ALA C CA 1
ATOM 9926 C C . ALA C 1 132 ? -0.92518 -46.57388 28.32311 1.000 35.80150 132 ALA C C 1
ATOM 9927 O O . ALA C 1 132 ? -1.69302 -47.53527 28.22239 1.000 32.16886 132 ALA C O 1
ATOM 9929 N N . LEU C 1 133 ? 0.07407 -46.55555 29.20364 1.000 30.83203 133 LEU C N 1
ATOM 9930 C CA . LEU C 1 133 ? 0.27127 -47.65525 30.13997 1.000 35.11462 133 LEU C CA 1
ATOM 9931 C C . LEU C 1 133 ? -0.46187 -47.45869 31.45788 1.000 34.57428 133 LEU C C 1
ATOM 9932 O O . LEU C 1 133 ? -0.67802 -48.43718 32.18174 1.000 35.18309 133 LEU C O 1
ATOM 9937 N N . TYR C 1 134 ? -0.83621 -46.22284 31.79210 1.000 34.81464 134 TYR C N 1
ATOM 9938 C CA . TYR C 1 134 ? -1.46516 -45.95462 33.08062 1.000 34.23037 134 TYR C CA 1
ATOM 9939 C C . TYR C 1 134 ? -2.92504 -46.40177 33.10003 1.000 35.75768 134 TYR C C 1
ATOM 9940 O O . TYR C 1 134 ? -3.37311 -47.03561 34.06108 1.000 36.93931 134 TYR C O 1
ATOM 9949 N N . SER C 1 135 ? -3.68264 -46.08589 32.05433 1.000 34.13845 135 SER C N 1
ATOM 9950 C CA . SER C 1 135 ? -5.08800 -46.46391 32.00599 1.000 34.60257 135 SER C CA 1
ATOM 9951 C C . SER C 1 135 ? -5.53898 -46.48519 30.55580 1.000 34.94794 135 SER C C 1
ATOM 9952 O O . SER C 1 135 ? -4.85059 -45.98627 29.66173 1.000 34.53656 135 SER C O 1
ATOM 9955 N N . SER C 1 136 ? -6.70847 -47.08185 30.33501 1.000 36.58653 136 SER C N 1
ATOM 9956 C CA . SER C 1 136 ? -7.32289 -47.03739 29.02297 1.000 34.92880 136 SER C CA 1
ATOM 9957 C C . SER C 1 136 ? -7.71187 -45.59706 28.68164 1.000 33.31695 136 SER C C 1
ATOM 9958 O O . SER C 1 136 ? -8.00434 -44.79479 29.57379 1.000 33.04237 136 SER C O 1
ATOM 9961 N N . PRO C 1 137 ? -7.72510 -45.24669 27.40014 1.000 30.71161 137 PRO C N 1
ATOM 9962 C CA . PRO C 1 137 ? -8.00293 -43.85659 27.00070 1.000 33.25518 137 PRO C CA 1
ATOM 9963 C C . PRO C 1 137 ? -9.48178 -43.52892 27.11470 1.000 32.43642 137 PRO C C 1
ATOM 9964 O O . PRO C 1 137 ? -10.30976 -44.42489 27.33416 1.000 33.60533 137 PRO C O 1
ATOM 9968 N N . PRO C 1 138 ? -9.85638 -42.25663 26.98229 1.000 30.67241 138 PRO C N 1
ATOM 9969 C CA . PRO C 1 138 ? -11.27841 -41.90164 27.03282 1.000 30.25177 138 PRO C CA 1
ATOM 9970 C C . PRO C 1 138 ? -12.04530 -42.46094 25.84862 1.000 30.05015 138 PRO C C 1
ATOM 9971 O O . PRO C 1 138 ? -11.50900 -42.63193 24.75380 1.000 31.48929 138 PRO C O 1
ATOM 9975 N N . ASP C 1 139 ? -13.31653 -42.75761 26.08657 1.000 29.20937 139 ASP C N 1
ATOM 9976 C CA . ASP C 1 139 ? -14.23582 -43.19266 25.04441 1.000 29.75076 139 ASP C CA 1
ATOM 9977 C C . ASP C 1 139 ? -15.15362 -42.02244 24.72305 1.000 30.28235 139 ASP C C 1
ATOM 9978 O O . ASP C 1 139 ? -15.90714 -41.56465 25.58856 1.000 31.72876 139 ASP C O 1
ATOM 9983 N N . TRP C 1 140 ? -15.12387 -41.56781 23.47230 1.000 30.64269 140 TRP C N 1
ATOM 9984 C CA . TRP C 1 140 ? -15.84824 -40.36850 23.07706 1.000 31.20496 140 TRP C CA 1
ATOM 9985 C C . TRP C 1 140 ? -17.18950 -40.69083 22.42376 1.000 32.08128 140 TRP C C 1
ATOM 9986 O O . TRP C 1 140 ? -17.71616 -39.88346 21.65293 1.000 32.71997 140 TRP C O 1
ATOM 9997 N N . VAL C 1 141 ? -17.76086 -41.85648 22.73894 1.000 32.21015 141 VAL C N 1
ATOM 9998 C CA . VAL C 1 141 ? -19.05439 -42.23252 22.18777 1.000 33.12964 141 VAL C CA 1
ATOM 9999 C C . VAL C 1 141 ? -20.16795 -41.32372 22.69557 1.000 33.67332 141 VAL C C 1
ATOM 10000 O O . VAL C 1 141 ? -21.22102 -41.22331 22.05730 1.000 34.58404 141 VAL C O 1
ATOM 10004 N N . SER C 1 142 ? -19.96658 -40.66030 23.83078 1.000 33.23386 142 SER C N 1
ATOM 10005 C CA . SER C 1 142 ? -20.88476 -39.65058 24.33584 1.000 33.77079 142 SER C CA 1
ATOM 10006 C C . SER C 1 142 ? -20.07529 -38.45083 24.80908 1.000 33.29705 142 SER C C 1
ATOM 10007 O O . SER C 1 142 ? -18.85362 -38.51781 24.94928 1.000 32.51905 142 SER C O 1
ATOM 10010 N N . ALA C 1 143 ? -20.76634 -37.34570 25.06580 1.000 33.85921 143 ALA C N 1
ATOM 10011 C CA . ALA C 1 143 ? -20.12552 -36.06669 25.34777 1.000 34.67318 143 ALA C CA 1
ATOM 10012 C C . ALA C 1 143 ? -20.57667 -35.47925 26.68023 1.000 37.29720 143 ALA C C 1
ATOM 10013 O O . ALA C 1 143 ? -20.80247 -34.27358 26.79732 1.000 38.75786 143 ALA C O 1
ATOM 10015 N N . GLY C 1 144 ? -20.70676 -36.31675 27.70584 1.000 38.50201 144 GLY C N 1
ATOM 10016 C CA . GLY C 1 144 ? -21.08901 -35.84023 29.01689 1.000 39.38703 144 GLY C CA 1
ATOM 10017 C C . GLY C 1 144 ? -19.94759 -35.14424 29.72533 1.000 40.36821 144 GLY C C 1
ATOM 10018 O O . GLY C 1 144 ? -18.79009 -35.13715 29.27596 1.000 41.00470 144 GLY C O 1
ATOM 10019 N N . PRO C 1 145 ? -20.26275 -34.53691 30.87379 1.000 41.52867 145 PRO C N 1
ATOM 10020 C CA . PRO C 1 145 ? -19.21215 -33.83828 31.62991 1.000 41.67937 145 PRO C CA 1
ATOM 10021 C C . PRO C 1 145 ? -18.21641 -34.77926 32.28453 1.000 41.26526 145 PRO C C 1
ATOM 10022 O O . PRO C 1 145 ? -17.04011 -34.42101 32.41557 1.000 40.68249 145 PRO C O 1
ATOM 10026 N N . GLU C 1 146 ? -18.64339 -35.97399 32.69807 1.000 42.00968 146 GLU C N 1
ATOM 10027 C CA . GLU C 1 146 ? -17.69021 -36.93708 33.23604 1.000 41.31272 146 GLU C CA 1
ATOM 10028 C C . GLU C 1 146 ? -16.73696 -37.42945 32.15661 1.000 40.49200 146 GLU C C 1
ATOM 10029 O O . GLU C 1 146 ? -15.57245 -37.72271 32.44804 1.000 40.55044 146 GLU C O 1
ATOM 10035 N N . VAL C 1 147 ? -17.20370 -37.50877 30.90814 1.000 40.07845 147 VAL C N 1
ATOM 10036 C CA . VAL C 1 147 ? -16.31202 -37.85176 29.80320 1.000 39.37342 147 VAL C CA 1
ATOM 10037 C C . VAL C 1 147 ? -15.25639 -36.76941 29.61820 1.000 40.01698 147 VAL C C 1
ATOM 10038 O O . VAL C 1 147 ? -14.07657 -37.06579 29.39427 1.000 39.42814 147 VAL C O 1
ATOM 10042 N N . MET C 1 148 ? -15.65548 -35.49888 29.72551 1.000 39.35759 148 MET C N 1
ATOM 10043 C CA . MET C 1 148 ? -14.69097 -34.41482 29.57109 1.000 37.76073 148 MET C CA 1
ATOM 10044 C C . MET C 1 148 ? -13.67133 -34.42304 30.70244 1.000 37.63932 148 MET C C 1
ATOM 10045 O O . MET C 1 148 ? -12.49112 -34.12071 30.48388 1.000 37.33094 148 MET C O 1
ATOM 10050 N N . ASP C 1 149 ? -14.10383 -34.77346 31.91740 1.000 39.44715 149 ASP C N 1
ATOM 10051 C CA . ASP C 1 149 ? -13.16200 -34.89743 33.02482 1.000 39.37894 149 ASP C CA 1
ATOM 10052 C C . ASP C 1 149 ? -12.15543 -36.01120 32.76895 1.000 39.36802 149 ASP C C 1
ATOM 10053 O O . ASP C 1 149 ? -10.96388 -35.86152 33.06294 1.000 40.03397 149 ASP C O 1
ATOM 10058 N N . ARG C 1 150 ? -12.61213 -37.13493 32.21204 1.000 36.23802 150 ARG C N 1
ATOM 10059 C CA . ARG C 1 150 ? -11.69255 -38.23142 31.93431 1.000 34.54363 150 ARG C CA 1
ATOM 10060 C C . ARG C 1 150 ? -10.72159 -37.86482 30.82047 1.000 34.70978 150 ARG C C 1
ATOM 10061 O O . ARG C 1 150 ? -9.54713 -38.24307 30.86266 1.000 34.76427 150 ARG C O 1
ATOM 10069 N N . SER C 1 151 ? -11.18949 -37.11693 29.82353 1.000 34.65298 151 SER C N 1
ATOM 10070 C CA . SER C 1 151 ? -10.31440 -36.70502 28.73477 1.000 34.28887 151 SER C CA 1
ATOM 10071 C C . SER C 1 151 ? -9.23343 -35.75396 29.22834 1.000 35.19283 151 SER C C 1
ATOM 10072 O O . SER C 1 151 ? -8.05047 -35.92565 28.91174 1.000 35.87384 151 SER C O 1
ATOM 10075 N N . ASN C 1 152 ? -9.61840 -34.74981 30.01969 1.000 35.62571 152 ASN C N 1
ATOM 10076 C CA . ASN C 1 152 ? -8.64063 -33.80303 30.54533 1.000 36.34104 152 ASN C CA 1
ATOM 10077 C C . ASN C 1 152 ? -7.63210 -34.45703 31.47790 1.000 36.29127 152 ASN C C 1
ATOM 10078 O O . ASN C 1 152 ? -6.55985 -33.89001 31.70524 1.000 38.48462 152 ASN C O 1
ATOM 10083 N N . ALA C 1 153 ? -7.94822 -35.62389 32.03158 1.000 35.21964 153 ALA C N 1
ATOM 10084 C CA . ALA C 1 153 ? -7.00757 -36.30252 32.90869 1.000 38.37529 153 ALA C CA 1
ATOM 10085 C C . ALA C 1 153 ? -6.00169 -37.15934 32.15114 1.000 35.57873 153 ALA C C 1
ATOM 10086 O O . ALA C 1 153 ? -4.92284 -37.44118 32.68372 1.000 36.67055 153 ALA C O 1
ATOM 10088 N N . TRP C 1 154 ? -6.31478 -37.56260 30.92358 1.000 38.50807 154 TRP C N 1
ATOM 10089 C CA . TRP C 1 154 ? -5.51471 -38.53703 30.19226 1.000 35.41695 154 TRP C CA 1
ATOM 10090 C C . TRP C 1 154 ? -4.77405 -37.95187 29.00147 1.000 36.56401 154 TRP C C 1
ATOM 10091 O O . TRP C 1 154 ? -3.61442 -38.30213 28.78173 1.000 38.21897 154 TRP C O 1
ATOM 10102 N N . LEU C 1 155 ? -5.40354 -37.06189 28.23592 1.000 38.08047 155 LEU C N 1
ATOM 10103 C CA . LEU C 1 155 ? -4.80431 -36.57182 26.99828 1.000 39.14204 155 LEU C CA 1
ATOM 10104 C C . LEU C 1 155 ? -3.49979 -35.83100 27.27972 1.000 40.24850 155 LEU C C 1
ATOM 10105 O O . LEU C 1 155 ? -3.44782 -35.00147 28.19822 1.000 41.03038 155 LEU C O 1
ATOM 10110 N N . PRO C 1 156 ? -2.43258 -36.09655 26.52370 1.000 40.13650 156 PRO C N 1
ATOM 10111 C CA . PRO C 1 156 ? -1.21905 -35.27661 26.66158 1.000 40.34466 156 PRO C CA 1
ATOM 10112 C C . PRO C 1 156 ? -1.44875 -33.81749 26.32276 1.000 41.51263 156 PRO C C 1
ATOM 10113 O O . PRO C 1 156 ? -0.68367 -32.96083 26.78432 1.000 41.10817 156 PRO C O 1
ATOM 10117 N N . ASP C 1 157 ? -2.48025 -33.51104 25.53012 1.000 45.16244 157 ASP C N 1
ATOM 10118 C CA . ASP C 1 157 ? -2.73961 -32.13300 25.12839 1.000 45.81649 157 ASP C CA 1
ATOM 10119 C C . ASP C 1 157 ? -3.05927 -31.24230 26.32122 1.000 45.83335 157 ASP C C 1
ATOM 10120 O O . ASP C 1 157 ? -2.81570 -30.03148 26.27259 1.000 46.05175 157 ASP C O 1
ATOM 10125 N N . THR C 1 158 ? -3.59709 -31.81285 27.39657 1.000 40.50460 158 THR C N 1
ATOM 10126 C CA . THR C 1 158 ? -4.05823 -31.03156 28.53440 1.000 39.08606 158 THR C CA 1
ATOM 10127 C C . THR C 1 158 ? -3.04794 -30.99696 29.67249 1.000 38.84639 158 THR C C 1
ATOM 10128 O O . THR C 1 158 ? -3.37055 -30.50277 30.75824 1.000 38.22196 158 THR C O 1
ATOM 10132 N N . ILE C 1 159 ? -1.83573 -31.51083 29.45228 1.000 41.19090 159 ILE C N 1
ATOM 10133 C CA . ILE C 1 159 ? -0.77894 -31.35376 30.44644 1.000 39.92302 159 ILE C CA 1
ATOM 10134 C C . ILE C 1 159 ? -0.49544 -29.87600 30.66956 1.000 40.17173 159 ILE C C 1
ATOM 10135 O O . ILE C 1 159 ? -0.27434 -29.42865 31.80151 1.000 40.75411 159 ILE C O 1
ATOM 10140 N N . THR C 1 160 ? -0.51401 -29.09494 29.59175 1.000 37.96353 160 THR C N 1
ATOM 10141 C CA . THR C 1 160 ? -0.28351 -27.66107 29.68120 1.000 37.89237 160 THR C CA 1
ATOM 10142 C C . THR C 1 160 ? -1.55449 -26.89110 30.02762 1.000 38.81478 160 THR C C 1
ATOM 10143 O O . THR C 1 160 ? -1.49034 -25.87889 30.73442 1.000 38.93032 160 THR C O 1
ATOM 10147 N N . SER C 1 161 ? -2.71371 -27.34362 29.53579 1.000 39.33353 161 SER C N 1
ATOM 10148 C CA . SER C 1 161 ? -3.96530 -26.64260 29.82172 1.000 38.06963 161 SER C CA 1
ATOM 10149 C C . SER C 1 161 ? -4.30945 -26.69025 31.30267 1.000 37.51364 161 SER C C 1
ATOM 10150 O O . SER C 1 161 ? -4.77101 -25.69320 31.86786 1.000 38.60159 161 SER C O 1
ATOM 10153 N N . ASN C 1 162 ? -4.10593 -27.84286 31.94398 1.000 36.71115 162 ASN C N 1
ATOM 10154 C CA . ASN C 1 162 ? -4.44569 -27.97397 33.35659 1.000 37.79054 162 ASN C CA 1
ATOM 10155 C C . ASN C 1 162 ? -3.66306 -26.99138 34.21903 1.000 38.10827 162 ASN C C 1
ATOM 10156 O O . ASN C 1 162 ? -4.15336 -26.55825 35.26748 1.000 38.46004 162 ASN C O 1
ATOM 10161 N N . VAL C 1 163 ? -2.45829 -26.61802 33.79328 1.000 38.85407 163 VAL C N 1
ATOM 10162 C CA . VAL C 1 163 ? -1.69062 -25.62367 34.53221 1.000 39.23376 163 VAL C CA 1
ATOM 10163 C C . VAL C 1 163 ? -2.40738 -24.28050 34.49866 1.000 39.34104 163 VAL C C 1
ATOM 10164 O O . VAL C 1 163 ? -2.57748 -23.61967 35.52906 1.000 40.27289 163 VAL C O 1
ATOM 10168 N N . LEU C 1 164 ? -2.86452 -23.87344 33.31264 1.000 40.13340 164 LEU C N 1
ATOM 10169 C CA . LEU C 1 164 ? -3.55256 -22.59472 33.17224 1.000 42.86089 164 LEU C CA 1
ATOM 10170 C C . LEU C 1 164 ? -4.81141 -22.55369 34.02572 1.000 43.40745 164 LEU C C 1
ATOM 10171 O O . LEU C 1 164 ? -5.13305 -21.52281 34.62701 1.000 45.35216 164 LEU C O 1
ATOM 10176 N N . TYR C 1 165 ? -5.54909 -23.66229 34.07008 1.000 41.56244 165 TYR C N 1
ATOM 10177 C CA . TYR C 1 165 ? -6.80531 -23.68758 34.80495 1.000 41.70468 165 TYR C CA 1
ATOM 10178 C C . TYR C 1 165 ? -6.56346 -23.73981 36.30745 1.000 40.16717 165 TYR C C 1
ATOM 10179 O O . TYR C 1 165 ? -7.11286 -22.93027 37.06181 1.000 41.98169 165 TYR C O 1
ATOM 10188 N N . TYR C 1 166 ? -5.72051 -24.66721 36.75932 1.000 39.22150 166 TYR C N 1
ATOM 10189 C CA . TYR C 1 166 ? -5.57991 -24.90055 38.18954 1.000 38.73206 166 TYR C CA 1
ATOM 10190 C C . TYR C 1 166 ? -4.70993 -23.86380 38.88847 1.000 39.47636 166 TYR C C 1
ATOM 10191 O O . TYR C 1 166 ? -4.76137 -23.76684 40.11983 1.000 41.30079 166 TYR C O 1
ATOM 10200 N N . LEU C 1 167 ? -3.88728 -23.12134 38.15423 1.000 39.88807 167 LEU C N 1
ATOM 10201 C CA . LEU C 1 167 ? -3.16742 -22.00059 38.74322 1.000 40.54516 167 LEU C CA 1
ATOM 10202 C C . LEU C 1 167 ? -3.90524 -20.67495 38.60056 1.000 43.51181 167 LEU C C 1
ATOM 10203 O O . LEU C 1 167 ? -3.49042 -19.68608 39.21142 1.000 45.18715 167 LEU C O 1
ATOM 10208 N N . GLY C 1 168 ? -4.98211 -20.62106 37.82239 1.000 44.28582 168 GLY C N 1
ATOM 10209 C CA . GLY C 1 168 ? -5.67480 -19.36323 37.64315 1.000 48.01403 168 GLY C CA 1
ATOM 10210 C C . GLY C 1 168 ? -5.01327 -18.40957 36.67906 1.000 50.57442 168 GLY C C 1
ATOM 10211 O O . GLY C 1 168 ? -5.19677 -17.19428 36.80386 1.000 51.75410 168 GLY C O 1
ATOM 10212 N N . LEU C 1 169 ? -4.22388 -18.91981 35.73825 1.000 51.51053 169 LEU C N 1
ATOM 10213 C CA . LEU C 1 169 ? -3.53214 -18.09997 34.75804 1.000 50.52143 169 LEU C CA 1
ATOM 10214 C C . LEU C 1 169 ? -4.38144 -17.92434 33.50189 1.000 52.46729 169 LEU C C 1
ATOM 10215 O O . LEU C 1 169 ? -5.35619 -18.64113 33.27102 1.000 53.67580 169 LEU C O 1
ATOM 10220 N N . THR C 1 170 ? -3.98066 -16.96264 32.67158 1.000 53.67726 170 THR C N 1
ATOM 10221 C CA . THR C 1 170 ? -4.58709 -16.72629 31.36573 1.000 55.22537 170 THR C CA 1
ATOM 10222 C C . THR C 1 170 ? -3.47798 -16.53510 30.34239 1.000 55.61887 170 THR C C 1
ATOM 10223 O O . THR C 1 170 ? -2.54663 -15.75519 30.56779 1.000 56.01525 170 THR C O 1
ATOM 10227 N N . GLY C 1 171 ? -3.56953 -17.25739 29.23125 1.000 52.17971 171 GLY C N 1
ATOM 10228 C CA . GLY C 1 171 ? -2.54162 -17.20144 28.21239 1.000 50.32714 171 GLY C CA 1
ATOM 10229 C C . GLY C 1 171 ? -2.73821 -18.24356 27.13430 1.000 46.14958 171 GLY C C 1
ATOM 10230 O O . GLY C 1 171 ? -3.85122 -18.42207 26.63422 1.000 46.70783 171 GLY C O 1
ATOM 10231 N N . GLU C 1 172 ? -1.66643 -18.93673 26.76221 1.000 43.54528 172 GLU C N 1
ATOM 10232 C CA . GLU C 1 172 ? -1.73575 -19.98782 25.76044 1.000 42.81153 172 GLU C CA 1
ATOM 10233 C C . GLU C 1 172 ? -0.98638 -21.22089 26.24530 1.000 40.69493 172 GLU C C 1
ATOM 10234 O O . GLU C 1 172 ? -0.01261 -21.12350 26.99471 1.000 40.37444 172 GLU C O 1
ATOM 10240 N N . ALA C 1 173 ? -1.46786 -22.38812 25.82435 1.000 41.81484 173 ALA C N 1
ATOM 10241 C CA . ALA C 1 173 ? -0.88373 -23.66552 26.20451 1.000 39.88238 173 ALA C CA 1
ATOM 10242 C C . ALA C 1 173 ? -0.55619 -24.45538 24.94790 1.000 40.69586 173 ALA C C 1
ATOM 10243 O O . ALA C 1 173 ? -1.39920 -24.57478 24.05486 1.000 43.08012 173 ALA C O 1
ATOM 10245 N N . VAL C 1 174 ? 0.66087 -24.99594 24.88058 1.000 40.33112 174 VAL C N 1
ATOM 10246 C CA . VAL C 1 174 ? 1.11267 -25.79187 23.74199 1.000 39.34776 174 VAL C CA 1
ATOM 10247 C C . VAL C 1 174 ? 1.88606 -26.98864 24.27509 1.000 38.83162 174 VAL C C 1
ATOM 10248 O O . VAL C 1 174 ? 2.86326 -26.81852 25.01029 1.000 39.26840 174 VAL C O 1
ATOM 10252 N N . THR C 1 175 ? 1.45958 -28.19246 23.90406 1.000 40.56898 175 THR C N 1
ATOM 10253 C CA . THR C 1 175 ? 2.14072 -29.42754 24.27299 1.000 40.90748 175 THR C CA 1
ATOM 10254 C C . THR C 1 175 ? 2.85013 -29.99101 23.05166 1.000 40.86186 175 THR C C 1
ATOM 10255 O O . THR C 1 175 ? 2.24162 -30.12471 21.98575 1.000 41.80714 175 THR C O 1
ATOM 10259 N N . VAL C 1 176 ? 4.12343 -30.34017 23.21133 1.000 40.84557 176 VAL C N 1
ATOM 10260 C CA . VAL C 1 176 ? 4.90047 -30.93729 22.13442 1.000 40.72686 176 VAL C CA 1
ATOM 10261 C C . VAL C 1 176 ? 5.39823 -32.29925 22.58470 1.000 41.64544 176 VAL C C 1
ATOM 10262 O O . VAL C 1 176 ? 5.63642 -32.54151 23.77088 1.000 42.38057 176 VAL C O 1
ATOM 10266 N N . THR C 1 177 ? 5.56012 -33.19343 21.62217 1.000 46.17105 177 THR C N 1
ATOM 10267 C CA . THR C 1 177 ? 6.09463 -34.52624 21.87022 1.000 48.01445 177 THR C CA 1
ATOM 10268 C C . THR C 1 177 ? 7.31948 -34.68063 20.98014 1.000 48.50756 177 THR C C 1
ATOM 10269 O O . THR C 1 177 ? 7.19459 -34.74281 19.75174 1.000 47.97794 177 THR C O 1
ATOM 10273 N N . ALA C 1 178 ? 8.50516 -34.71190 21.59726 1.000 48.06083 178 ALA C N 1
ATOM 10274 C CA . ALA C 1 178 ? 9.75829 -34.70086 20.85172 1.000 49.17459 178 ALA C CA 1
ATOM 10275 C C . ALA C 1 178 ? 10.73403 -35.76086 21.35362 1.000 51.58941 178 ALA C C 1
ATOM 10276 O O . ALA C 1 178 ? 11.95270 -35.54869 21.32926 1.000 50.98719 178 ALA C O 1
ATOM 10278 N N . VAL C 1 179 ? 10.21613 -36.91461 21.78379 1.000 58.02064 179 VAL C N 1
ATOM 10279 C CA . VAL C 1 179 ? 11.03437 -38.03638 22.24133 1.000 58.05333 179 VAL C CA 1
ATOM 10280 C C . VAL C 1 179 ? 11.97421 -37.55456 23.34290 1.000 57.28331 179 VAL C C 1
ATOM 10281 O O . VAL C 1 179 ? 11.52390 -36.99623 24.34881 1.000 57.28628 179 VAL C O 1
ATOM 10285 N N . CYS C 1 180 ? 13.28082 -37.75002 23.16000 1.000 54.02088 180 CYS C N 1
ATOM 10286 C CA . CYS C 1 180 ? 14.26883 -37.45151 24.19055 1.000 53.31923 180 CYS C CA 1
ATOM 10287 C C . CYS C 1 180 ? 14.77006 -36.01362 24.14911 1.000 52.49646 180 CYS C C 1
ATOM 10288 O O . CYS C 1 180 ? 15.64309 -35.65773 24.94679 1.000 53.03912 180 CYS C O 1
ATOM 10291 N N . SER C 1 181 ? 14.25060 -35.18257 23.24557 1.000 48.84153 181 SER C N 1
ATOM 10292 C CA . SER C 1 181 ? 14.59270 -33.76656 23.19551 1.000 46.98537 181 SER C CA 1
ATOM 10293 C C . SER C 1 181 ? 13.44491 -32.87665 23.65774 1.000 45.27274 181 SER C C 1
ATOM 10294 O O . SER C 1 181 ? 13.40657 -31.69108 23.31267 1.000 44.13521 181 SER C O 1
ATOM 10297 N N . GLY C 1 182 ? 12.51372 -33.42558 24.43839 1.000 45.36328 182 GLY C N 1
ATOM 10298 C CA . GLY C 1 182 ? 11.27907 -32.71146 24.72055 1.000 42.37770 182 GLY C CA 1
ATOM 10299 C C . GLY C 1 182 ? 11.49930 -31.38324 25.41776 1.000 40.13066 182 GLY C C 1
ATOM 10300 O O . GLY C 1 182 ? 10.91009 -30.36829 25.04010 1.000 40.57156 182 GLY C O 1
ATOM 10301 N N . PHE C 1 183 ? 12.35273 -31.37135 26.44462 1.000 40.54798 183 PHE C N 1
ATOM 10302 C CA . PHE C 1 183 ? 12.56495 -30.15412 27.22400 1.000 39.04449 183 PHE C CA 1
ATOM 10303 C C . PHE C 1 183 ? 13.06268 -29.01154 26.34550 1.000 40.42447 183 PHE C C 1
ATOM 10304 O O . PHE C 1 183 ? 12.54021 -27.89224 26.41146 1.000 39.39955 183 PHE C O 1
ATOM 10312 N N . HIS C 1 184 ? 14.06548 -29.27907 25.50171 1.000 40.68851 184 HIS C N 1
ATOM 10313 C CA . HIS C 1 184 ? 14.61945 -28.22090 24.66050 1.000 40.88788 184 HIS C CA 1
ATOM 10314 C C . HIS C 1 184 ? 13.58064 -27.67431 23.69073 1.000 39.78726 184 HIS C C 1
ATOM 10315 O O . HIS C 1 184 ? 13.51320 -26.46057 23.46488 1.000 39.08767 184 HIS C O 1
ATOM 10322 N N . TYR C 1 185 ? 12.76151 -28.55020 23.10599 1.000 39.27052 185 TYR C N 1
ATOM 10323 C CA . TYR C 1 185 ? 11.74544 -28.07686 22.17299 1.000 39.82329 185 TYR C CA 1
ATOM 10324 C C . TYR C 1 185 ? 10.71152 -27.19670 22.86440 1.000 40.04234 185 TYR C C 1
ATOM 10325 O O . TYR C 1 185 ? 10.20513 -26.24525 22.25959 1.000 39.82420 185 TYR C O 1
ATOM 10334 N N . ALA C 1 186 ? 10.38695 -27.48684 24.12497 1.000 38.61054 186 ALA C N 1
ATOM 10335 C CA . ALA C 1 186 ? 9.46962 -26.61916 24.85457 1.000 38.09383 186 ALA C CA 1
ATOM 10336 C C . ALA C 1 186 ? 10.09815 -25.25325 25.11159 1.000 39.66535 186 ALA C C 1
ATOM 10337 O O . ALA C 1 186 ? 9.46672 -24.21693 24.87907 1.000 41.23784 186 ALA C O 1
ATOM 10339 N N . VAL C 1 187 ? 11.35161 -25.22995 25.57311 1.000 39.40380 187 VAL C N 1
ATOM 10340 C CA . VAL C 1 187 ? 12.02839 -23.95744 25.81916 1.000 40.31287 187 VAL C CA 1
ATOM 10341 C C . VAL C 1 187 ? 12.21885 -23.19238 24.51548 1.000 40.86021 187 VAL C C 1
ATOM 10342 O O . VAL C 1 187 ? 12.08037 -21.96465 24.47264 1.000 41.25295 187 VAL C O 1
ATOM 10346 N N . HIS C 1 188 ? 12.54759 -23.90331 23.43531 1.000 42.07366 188 HIS C N 1
ATOM 10347 C CA . HIS C 1 188 ? 12.68260 -23.26178 22.12987 1.000 42.83271 188 HIS C CA 1
ATOM 10348 C C . HIS C 1 188 ? 11.38272 -22.58070 21.71664 1.000 41.99396 188 HIS C C 1
ATOM 10349 O O . HIS C 1 188 ? 11.38137 -21.41782 21.30026 1.000 42.61100 188 HIS C O 1
ATOM 10356 N N . LEU C 1 189 ? 10.26195 -23.29723 21.82279 1.000 42.39209 189 LEU C N 1
ATOM 10357 C CA . LEU C 1 189 ? 8.97941 -22.73392 21.41802 1.000 42.29876 189 LEU C CA 1
ATOM 10358 C C . LEU C 1 189 ? 8.50609 -21.65429 22.38256 1.000 43.02207 189 LEU C C 1
ATOM 10359 O O . LEU C 1 189 ? 7.86122 -20.68650 21.95915 1.000 43.15298 189 LEU C O 1
ATOM 10364 N N . ALA C 1 190 ? 8.82018 -21.79337 23.67235 1.000 41.78569 190 ALA C N 1
ATOM 10365 C CA . ALA C 1 190 ? 8.45891 -20.75478 24.62861 1.000 40.68370 190 ALA C CA 1
ATOM 10366 C C . ALA C 1 190 ? 9.12777 -19.43487 24.27740 1.000 44.29997 190 ALA C C 1
ATOM 10367 O O . ALA C 1 190 ? 8.49417 -18.37471 24.33946 1.000 47.20232 190 ALA C O 1
ATOM 10369 N N . CYS C 1 191 ? 10.40609 -19.48082 23.88978 1.000 43.66552 191 CYS C N 1
ATOM 10370 C CA . CYS C 1 191 ? 11.12925 -18.25499 23.57063 1.000 44.01060 191 CYS C CA 1
ATOM 10371 C C . CYS C 1 191 ? 10.61390 -17.60036 22.29657 1.000 45.63173 191 CYS C C 1
ATOM 10372 O O . CYS C 1 191 ? 10.64861 -16.36991 22.18615 1.000 47.04043 191 CYS C O 1
ATOM 10375 N N . GLN C 1 192 ? 10.15568 -18.38816 21.31777 1.000 44.75468 192 GLN C N 1
ATOM 10376 C CA . GLN C 1 192 ? 9.52631 -17.78116 20.14794 1.000 45.17676 192 GLN C CA 1
ATOM 10377 C C . GLN C 1 192 ? 8.28047 -17.01076 20.55090 1.000 46.06818 192 GLN C C 1
ATOM 10378 O O . GLN C 1 192 ? 8.00229 -15.93497 20.01032 1.000 46.59351 192 GLN C O 1
ATOM 10384 N N . SER C 1 193 ? 7.52047 -17.54751 21.50626 1.000 48.32338 193 SER C N 1
ATOM 10385 C CA . SER C 1 193 ? 6.33617 -16.85254 21.99392 1.000 48.13132 193 SER C CA 1
ATOM 10386 C C . SER C 1 193 ? 6.69738 -15.53243 22.66335 1.000 47.93115 193 SER C C 1
ATOM 10387 O O . SER C 1 193 ? 5.99057 -14.53174 22.49566 1.000 49.35221 193 SER C O 1
ATOM 10390 N N . LEU C 1 194 ? 7.79445 -15.50799 23.42634 1.000 47.93383 194 LEU C N 1
ATOM 10391 C CA . LEU C 1 194 ? 8.17581 -14.28692 24.13072 1.000 48.20352 194 LEU C CA 1
ATOM 10392 C C . LEU C 1 194 ? 8.75426 -13.25278 23.17751 1.000 48.14004 194 LEU C C 1
ATOM 10393 O O . LEU C 1 194 ? 8.39497 -12.07161 23.23617 1.000 49.90100 194 LEU C O 1
ATOM 10398 N N . LEU C 1 195 ? 9.65124 -13.67946 22.28704 1.000 48.43974 195 LEU C N 1
ATOM 10399 C CA . LEU C 1 195 ? 10.31487 -12.73904 21.39352 1.000 47.16059 195 LEU C CA 1
ATOM 10400 C C . LEU C 1 195 ? 9.36242 -12.17174 20.35137 1.000 48.20773 195 LEU C C 1
ATOM 10401 O O . LEU C 1 195 ? 9.61553 -11.08263 19.82712 1.000 49.30676 195 LEU C O 1
ATOM 10406 N N . LEU C 1 196 ? 8.28945 -12.88457 20.02534 1.000 48.95209 196 LEU C N 1
ATOM 10407 C CA . LEU C 1 196 ? 7.24880 -12.33790 19.16787 1.000 50.48001 196 LEU C CA 1
ATOM 10408 C C . LEU C 1 196 ? 6.19604 -11.56106 19.94792 1.000 51.46143 196 LEU C C 1
ATOM 10409 O O . LEU C 1 196 ? 5.23507 -11.07401 19.34564 1.000 52.30361 196 LEU C O 1
ATOM 10414 N N . GLY C 1 197 ? 6.34548 -11.44691 21.26686 1.000 50.89339 197 GLY C N 1
ATOM 10415 C CA . GLY C 1 197 ? 5.45650 -10.62124 22.06009 1.000 51.92470 197 GLY C CA 1
ATOM 10416 C C . GLY C 1 197 ? 4.07317 -11.18332 22.28492 1.000 55.16334 197 GLY C C 1
ATOM 10417 O O . GLY C 1 197 ? 3.16894 -10.43951 22.67795 1.000 56.26170 197 GLY C O 1
ATOM 10418 N N . GLN C 1 198 ? 3.87481 -12.47872 22.04355 1.000 56.01941 198 GLN C N 1
ATOM 10419 C CA . GLN C 1 198 ? 2.55470 -13.06798 22.22488 1.000 56.89356 198 GLN C CA 1
ATOM 10420 C C . GLN C 1 198 ? 2.23467 -13.30752 23.69451 1.000 58.27850 198 GLN C C 1
ATOM 10421 O O . GLN C 1 198 ? 1.05808 -13.33794 24.07187 1.000 59.00046 198 GLN C O 1
ATOM 10427 N N . THR C 1 199 ? 3.25385 -13.50105 24.52619 1.000 59.73866 199 THR C N 1
ATOM 10428 C CA . THR C 1 199 ? 3.07898 -13.66100 25.96080 1.000 60.13480 199 THR C CA 1
ATOM 10429 C C . THR C 1 199 ? 4.08692 -12.77814 26.68505 1.000 59.47873 199 THR C C 1
ATOM 10430 O O . THR C 1 199 ? 5.05599 -12.29485 26.09380 1.000 58.78443 199 THR C O 1
ATOM 10434 N N . ASP C 1 200 ? 3.85228 -12.57765 27.98170 1.000 53.04778 200 ASP C N 1
ATOM 10435 C CA . ASP C 1 200 ? 4.73244 -11.76489 28.81105 1.000 51.62360 200 ASP C CA 1
ATOM 10436 C C . ASP C 1 200 ? 5.74679 -12.58472 29.59654 1.000 49.06123 200 ASP C C 1
ATOM 10437 O O . ASP C 1 200 ? 6.89762 -12.16100 29.73187 1.000 48.73066 200 ASP C O 1
ATOM 10442 N N . MET C 1 201 ? 5.35532 -13.74443 30.11921 1.000 47.16458 201 MET C N 1
ATOM 10443 C CA . MET C 1 201 ? 6.30206 -14.71038 30.65817 1.000 45.19390 201 MET C CA 1
ATOM 10444 C C . MET C 1 201 ? 5.77952 -16.09996 30.32084 1.000 43.85331 201 MET C C 1
ATOM 10445 O O . MET C 1 201 ? 4.60597 -16.26875 29.98643 1.000 46.74223 201 MET C O 1
ATOM 10450 N N . ALA C 1 202 ? 6.65374 -17.10214 30.39587 1.000 43.59248 202 ALA C N 1
ATOM 10451 C CA . ALA C 1 202 ? 6.28233 -18.43833 29.94990 1.000 42.51000 202 ALA C CA 1
ATOM 10452 C C . ALA C 1 202 ? 6.77814 -19.50543 30.91354 1.000 41.55344 202 ALA C C 1
ATOM 10453 O O . ALA C 1 202 ? 7.90266 -19.43085 31.41377 1.000 42.21034 202 ALA C O 1
ATOM 10455 N N . ILE C 1 203 ? 5.92282 -20.49094 31.17206 1.000 39.06951 203 ILE C N 1
ATOM 10456 C CA . ILE C 1 203 ? 6.29833 -21.69931 31.89922 1.000 37.71173 203 ILE C CA 1
ATOM 10457 C C . ILE C 1 203 ? 6.67721 -22.76715 30.87922 1.000 37.26256 203 ILE C C 1
ATOM 10458 O O . ILE C 1 203 ? 5.85840 -23.14988 30.03553 1.000 37.29721 203 ILE C O 1
ATOM 10463 N N . ALA C 1 204 ? 7.91189 -23.25533 30.95375 1.000 34.96765 204 ALA C N 1
ATOM 10464 C CA . ALA C 1 204 ? 8.41108 -24.23614 30.00086 1.000 34.44198 204 ALA C CA 1
ATOM 10465 C C . ALA C 1 204 ? 9.10701 -25.37364 30.73321 1.000 35.87706 204 ALA C C 1
ATOM 10466 O O . ALA C 1 204 ? 9.84808 -25.14122 31.69417 1.000 36.61707 204 ALA C O 1
ATOM 10468 N N . GLY C 1 205 ? 8.88120 -26.59688 30.26833 1.000 35.51064 205 GLY C N 1
ATOM 10469 C CA . GLY C 1 205 ? 9.52057 -27.74188 30.88528 1.000 35.24054 205 GLY C CA 1
ATOM 10470 C C . GLY C 1 205 ? 9.09599 -29.04572 30.24966 1.000 35.01099 205 GLY C C 1
ATOM 10471 O O . GLY C 1 205 ? 8.54648 -29.07011 29.14721 1.000 35.52476 205 GLY C O 1
ATOM 10472 N N . GLY C 1 206 ? 9.37988 -30.13967 30.95974 1.000 34.94619 206 GLY C N 1
ATOM 10473 C CA . GLY C 1 206 ? 9.01307 -31.46821 30.51299 1.000 35.40417 206 GLY C CA 1
ATOM 10474 C C . GLY C 1 206 ? 8.88094 -32.39759 31.69976 1.000 35.63573 206 GLY C C 1
ATOM 10475 O O . GLY C 1 206 ? 9.30432 -32.08107 32.81340 1.000 35.55852 206 GLY C O 1
ATOM 10476 N N . VAL C 1 207 ? 8.25971 -33.54916 31.45339 1.000 37.36284 207 VAL C N 1
ATOM 10477 C CA . VAL C 1 207 ? 8.00742 -34.54254 32.49192 1.000 36.77066 207 VAL C CA 1
ATOM 10478 C C . VAL C 1 207 ? 8.18517 -35.93593 31.90104 1.000 38.54102 207 VAL C C 1
ATOM 10479 O O . VAL C 1 207 ? 7.84471 -36.18084 30.73905 1.000 39.09397 207 VAL C O 1
ATOM 10483 N N . MET C 1 208 ? 8.74370 -36.84437 32.69822 1.000 36.48112 208 MET C N 1
ATOM 10484 C CA . MET C 1 208 ? 8.94348 -38.23569 32.29752 1.000 36.54650 208 MET C CA 1
ATOM 10485 C C . MET C 1 208 ? 8.70959 -39.10556 33.52571 1.000 35.85045 208 MET C C 1
ATOM 10486 O O . MET C 1 208 ? 9.44105 -38.98747 34.51317 1.000 33.51390 208 MET C O 1
ATOM 10491 N N . VAL C 1 209 ? 7.67132 -39.93590 33.49606 1.000 36.21373 209 VAL C N 1
ATOM 10492 C CA . VAL C 1 209 ? 7.42741 -40.92215 34.54539 1.000 35.57369 209 VAL C CA 1
ATOM 10493 C C . VAL C 1 209 ? 7.32007 -42.28047 33.86870 1.000 35.48560 209 VAL C C 1
ATOM 10494 O O . VAL C 1 209 ? 6.31774 -42.57382 33.20348 1.000 35.07649 209 VAL C O 1
ATOM 10498 N N . ARG C 1 210 ? 8.34328 -43.11373 34.04481 1.000 34.90874 210 ARG C N 1
ATOM 10499 C CA . ARG C 1 210 ? 8.38972 -44.40755 33.37994 1.000 32.91005 210 ARG C CA 1
ATOM 10500 C C . ARG C 1 210 ? 7.52315 -45.42027 34.11606 1.000 33.14788 210 ARG C C 1
ATOM 10501 O O . ARG C 1 210 ? 7.61543 -45.55801 35.33951 1.000 34.93217 210 ARG C O 1
ATOM 10509 N N . LEU C 1 211 ? 6.68987 -46.13515 33.36153 1.000 32.55333 211 LEU C N 1
ATOM 10510 C CA . LEU C 1 211 ? 5.79485 -47.14492 33.88760 1.000 31.12709 211 LEU C CA 1
ATOM 10511 C C . LEU C 1 211 ? 6.08198 -48.48865 33.23110 1.000 32.51543 211 LEU C C 1
ATOM 10512 O O . LEU C 1 211 ? 6.18283 -48.55630 31.99801 1.000 32.63684 211 LEU C O 1
ATOM 10517 N N . PRO C 1 212 ? 6.24594 -49.57590 34.00358 1.000 34.07581 212 PRO C N 1
ATOM 10518 C CA . PRO C 1 212 ? 6.28415 -49.63280 35.47084 1.000 35.54972 212 PRO C CA 1
ATOM 10519 C C . PRO C 1 212 ? 7.51715 -48.92856 36.03961 1.000 35.44648 212 PRO C C 1
ATOM 10520 O O . PRO C 1 212 ? 8.57325 -48.93182 35.40999 1.000 35.08682 212 PRO C O 1
ATOM 10524 N N . GLN C 1 213 ? 7.38056 -48.33855 37.22536 1.000 35.83338 213 GLN C N 1
ATOM 10525 C CA . GLN C 1 213 ? 8.45574 -47.51921 37.76996 1.000 36.75060 213 GLN C CA 1
ATOM 10526 C C . GLN C 1 213 ? 9.59215 -48.37761 38.32006 1.000 38.76168 213 GLN C C 1
ATOM 10527 O O . GLN C 1 213 ? 10.74855 -48.23331 37.90695 1.000 36.80603 213 GLN C O 1
ATOM 10533 N N . ARG C 1 214 ? 9.28446 -49.27515 39.25709 1.000 42.76201 214 ARG C N 1
ATOM 10534 C CA . ARG C 1 214 ? 10.30851 -50.11248 39.88425 1.000 42.89433 214 ARG C CA 1
ATOM 10535 C C . ARG C 1 214 ? 10.57558 -51.29646 38.96590 1.000 41.91759 214 ARG C C 1
ATOM 10536 O O . ARG C 1 214 ? 9.94593 -52.35074 39.06586 1.000 42.28662 214 ARG C O 1
ATOM 10544 N N . ARG C 1 215 ? 11.54237 -51.11851 38.06811 1.000 37.85680 215 ARG C N 1
ATOM 10545 C CA . ARG C 1 215 ? 11.77704 -52.05944 36.98244 1.000 36.58390 215 ARG C CA 1
ATOM 10546 C C . ARG C 1 215 ? 13.21755 -51.94381 36.50841 1.000 36.06602 215 ARG C C 1
ATOM 10547 O O . ARG C 1 215 ? 13.81020 -50.86257 36.53638 1.000 35.62874 215 ARG C O 1
ATOM 10555 N N . GLY C 1 216 ? 13.77068 -53.06899 36.07191 1.000 36.68832 216 GLY C N 1
ATOM 10556 C CA . GLY C 1 216 ? 15.06682 -53.09844 35.42857 1.000 35.20888 216 GLY C CA 1
ATOM 10557 C C . GLY C 1 216 ? 14.95001 -53.02702 33.91972 1.000 34.28732 216 GLY C C 1
ATOM 10558 O O . GLY C 1 216 ? 13.95851 -52.54590 33.36589 1.000 34.52999 216 GLY C O 1
ATOM 10559 N N . TYR C 1 217 ? 15.99208 -53.51062 33.24702 1.000 33.71850 217 TYR C N 1
ATOM 10560 C CA . TYR C 1 217 ? 16.04486 -53.51610 31.79139 1.000 33.38039 217 TYR C CA 1
ATOM 10561 C C . TYR C 1 217 ? 16.88473 -54.70246 31.34021 1.000 34.59082 217 TYR C C 1
ATOM 10562 O O . TYR C 1 217 ? 17.51573 -55.38807 32.14926 1.000 35.54561 217 TYR C O 1
ATOM 10571 N N . LEU C 1 218 ? 16.89570 -54.93286 30.03074 1.000 34.43377 218 LEU C N 1
ATOM 10572 C CA . LEU C 1 218 ? 17.57839 -56.07266 29.42926 1.000 34.84189 218 LEU C CA 1
ATOM 10573 C C . LEU C 1 218 ? 18.80014 -55.58620 28.65484 1.000 36.90645 218 LEU C C 1
ATOM 10574 O O . LEU C 1 218 ? 18.67029 -54.78676 27.72013 1.000 38.40019 218 LEU C O 1
ATOM 10579 N N . TRP C 1 219 ? 19.98081 -56.06880 29.03602 1.000 37.87245 219 TRP C N 1
ATOM 10580 C CA . TRP C 1 219 ? 21.20350 -55.66896 28.35419 1.000 41.77890 219 TRP C CA 1
ATOM 10581 C C . TRP C 1 219 ? 21.38810 -56.45891 27.06453 1.000 44.13782 219 TRP C C 1
ATOM 10582 O O . TRP C 1 219 ? 21.29374 -57.69063 27.05562 1.000 42.67166 219 TRP C O 1
ATOM 10593 N N . GLU C 1 220 ? 21.67816 -55.74396 25.98188 1.000 46.05076 220 GLU C N 1
ATOM 10594 C CA . GLU C 1 220 ? 22.00620 -56.33514 24.69346 1.000 45.76734 220 GLU C CA 1
ATOM 10595 C C . GLU C 1 220 ? 23.31614 -55.74739 24.19175 1.000 45.48487 220 GLU C C 1
ATOM 10596 O O . GLU C 1 220 ? 23.54606 -54.53999 24.29938 1.000 46.05090 220 GLU C O 1
ATOM 10602 N N . GLU C 1 221 ? 24.17487 -56.61131 23.65808 1.000 44.23431 221 GLU C N 1
ATOM 10603 C CA . GLU C 1 221 ? 25.50521 -56.19371 23.23743 1.000 45.66242 221 GLU C CA 1
ATOM 10604 C C . GLU C 1 221 ? 25.41888 -55.13244 22.14926 1.000 45.06568 221 GLU C C 1
ATOM 10605 O O . GLU C 1 221 ? 24.66992 -55.27720 21.17945 1.000 44.94843 221 GLU C O 1
ATOM 10611 N N . GLY C 1 222 ? 26.17111 -54.05021 22.32620 1.000 45.33100 222 GLY C N 1
ATOM 10612 C CA . GLY C 1 222 ? 26.20801 -52.99750 21.33617 1.000 44.02955 222 GLY C CA 1
ATOM 10613 C C . GLY C 1 222 ? 25.07642 -51.99884 21.39259 1.000 45.35849 222 GLY C C 1
ATOM 10614 O O . GLY C 1 222 ? 24.97424 -51.16135 20.48906 1.000 45.44794 222 GLY C O 1
ATOM 10615 N N . ARG C 1 223 ? 24.22989 -52.04395 22.41851 1.000 45.42019 223 ARG C N 1
ATOM 10616 C CA . ARG C 1 223 ? 23.07661 -51.16037 22.51755 1.000 45.42478 223 ARG C CA 1
ATOM 10617 C C . ARG C 1 223 ? 23.27014 -50.17127 23.66659 1.000 46.82505 223 ARG C C 1
ATOM 10618 O O . ARG C 1 223 ? 24.24143 -50.23791 24.42401 1.000 46.60999 223 ARG C O 1
ATOM 10626 N N . ILE C 1 224 ? 22.31114 -49.24940 23.79277 1.000 47.07930 224 ILE C N 1
ATOM 10627 C CA . ILE C 1 224 ? 22.47032 -48.07559 24.64598 1.000 48.17588 224 ILE C CA 1
ATOM 10628 C C . ILE C 1 224 ? 22.37530 -48.41136 26.13306 1.000 47.60909 224 ILE C C 1
ATOM 10629 O O . ILE C 1 224 ? 22.82193 -47.62256 26.97501 1.000 47.43476 224 ILE C O 1
ATOM 10634 N N . LEU C 1 225 ? 21.83236 -49.56898 26.48938 1.000 45.56543 225 LEU C N 1
ATOM 10635 C CA . LEU C 1 225 ? 21.64552 -49.91496 27.89087 1.000 44.24540 225 LEU C CA 1
ATOM 10636 C C . LEU C 1 225 ? 22.90185 -50.54511 28.47981 1.000 43.69006 225 LEU C C 1
ATOM 10637 O O . LEU C 1 225 ? 23.54451 -51.38850 27.85042 1.000 45.57817 225 LEU C O 1
ATOM 10642 N N . SER C 1 226 ? 23.23381 -50.13006 29.70043 1.000 44.05032 226 SER C N 1
ATOM 10643 C CA . SER C 1 226 ? 24.47656 -50.51870 30.35530 1.000 44.73833 226 SER C CA 1
ATOM 10644 C C . SER C 1 226 ? 24.47784 -51.98925 30.76448 1.000 43.86639 226 SER C C 1
ATOM 10645 O O . SER C 1 226 ? 23.43387 -52.58755 31.03678 1.000 42.44056 226 SER C O 1
ATOM 10648 N N . ARG C 1 227 ? 25.67965 -52.56620 30.82617 1.000 44.39873 227 ARG C N 1
ATOM 10649 C CA . ARG C 1 227 ? 25.83252 -53.97257 31.17537 1.000 44.08405 227 ARG C CA 1
ATOM 10650 C C . ARG C 1 227 ? 25.87402 -54.20869 32.67925 1.000 44.84794 227 ARG C C 1
ATOM 10651 O O . ARG C 1 227 ? 25.54317 -55.30932 33.13624 1.000 46.05794 227 ARG C O 1
ATOM 10659 N N . ASP C 1 228 ? 26.28402 -53.21362 33.46127 1.000 42.05927 228 ASP C N 1
ATOM 10660 C CA . ASP C 1 228 ? 26.36245 -53.35709 34.90662 1.000 41.83639 228 ASP C CA 1
ATOM 10661 C C . ASP C 1 228 ? 25.46442 -52.39048 35.66292 1.000 42.62433 228 ASP C C 1
ATOM 10662 O O . ASP C 1 228 ? 25.43470 -52.43552 36.89683 1.000 43.03342 228 ASP C O 1
ATOM 10667 N N . GLY C 1 229 ? 24.73967 -51.51791 34.97486 1.000 43.48087 229 GLY C N 1
ATOM 10668 C CA . GLY C 1 229 ? 23.88971 -50.57060 35.65510 1.000 43.47375 229 GLY C CA 1
ATOM 10669 C C . GLY C 1 229 ? 24.54261 -49.25018 35.97389 1.000 44.34236 229 GLY C C 1
ATOM 10670 O O . GLY C 1 229 ? 23.91986 -48.41475 36.64112 1.000 43.82709 229 GLY C O 1
ATOM 10671 N N . HIS C 1 230 ? 25.77775 -49.03763 35.53880 1.000 45.30943 230 HIS C N 1
ATOM 10672 C CA . HIS C 1 230 ? 26.46354 -47.77196 35.73332 1.000 46.45925 230 HIS C CA 1
ATOM 10673 C C . HIS C 1 230 ? 26.61300 -47.06829 34.39633 1.000 45.93643 230 HIS C C 1
ATOM 10674 O O . HIS C 1 230 ? 26.87542 -47.70658 33.37326 1.000 47.79061 230 HIS C O 1
ATOM 10681 N N . CYS C 1 231 ? 26.44121 -45.75394 34.41140 1.000 46.90990 231 CYS C N 1
ATOM 10682 C CA . CYS C 1 231 ? 26.62153 -44.92874 33.22753 1.000 49.37537 231 CYS C CA 1
ATOM 10683 C C . CYS C 1 231 ? 27.97329 -44.23452 33.33919 1.000 50.16596 231 CYS C C 1
ATOM 10684 O O . CYS C 1 231 ? 28.22577 -43.51781 34.31347 1.000 49.78676 231 CYS C O 1
ATOM 10687 N N . ARG C 1 232 ? 28.84062 -44.44987 32.34529 1.000 52.29366 232 ARG C N 1
ATOM 10688 C CA . ARG C 1 232 ? 30.21300 -43.94411 32.35532 1.000 53.36707 232 ARG C CA 1
ATOM 10689 C C . ARG C 1 232 ? 30.45948 -43.11655 31.10020 1.000 55.70141 232 ARG C C 1
ATOM 10690 O O . ARG C 1 232 ? 31.07396 -43.60220 30.13770 1.000 57.02620 232 ARG C O 1
ATOM 10698 N N . PRO C 1 233 ? 30.02951 -41.85637 31.08475 1.000 56.03423 233 PRO C N 1
ATOM 10699 C CA . PRO C 1 233 ? 30.20984 -41.03834 29.88067 1.000 58.11609 233 PRO C CA 1
ATOM 10700 C C . PRO C 1 233 ? 31.67963 -40.75231 29.62196 1.000 56.84193 233 PRO C C 1
ATOM 10701 O O . PRO C 1 233 ? 32.45063 -40.48818 30.54740 1.000 57.30171 233 PRO C O 1
ATOM 10705 N N . PHE C 1 234 ? 32.06205 -40.82445 28.34639 1.000 57.51836 234 PHE C N 1
ATOM 10706 C CA . PHE C 1 234 ? 33.41208 -40.55462 27.85630 1.000 59.35712 234 PHE C CA 1
ATOM 10707 C C . PHE C 1 234 ? 34.43657 -41.56272 28.35926 1.000 60.91479 234 PHE C C 1
ATOM 10708 O O . PHE C 1 234 ? 35.64346 -41.31902 28.24453 1.000 63.19752 234 PHE C O 1
ATOM 10716 N N . ASP C 1 235 ? 33.99499 -42.69259 28.89885 1.000 60.90739 235 ASP C N 1
ATOM 10717 C CA . ASP C 1 235 ? 34.89475 -43.71716 29.40145 1.000 62.42563 235 ASP C CA 1
ATOM 10718 C C . ASP C 1 235 ? 35.14800 -44.76188 28.32340 1.000 65.07630 235 ASP C C 1
ATOM 10719 O O . ASP C 1 235 ? 34.27779 -45.05938 27.50208 1.000 64.48493 235 ASP C O 1
ATOM 10724 N N . ALA C 1 236 ? 36.36655 -45.30659 28.32304 1.000 69.88914 236 ALA C N 1
ATOM 10725 C CA . ALA C 1 236 ? 36.71213 -46.33126 27.34500 1.000 70.35746 236 ALA C CA 1
ATOM 10726 C C . ALA C 1 236 ? 35.96382 -47.63257 27.60471 1.000 69.03926 236 ALA C C 1
ATOM 10727 O O . ALA C 1 236 ? 35.70265 -48.39193 26.66555 1.000 68.34285 236 ALA C O 1
ATOM 10729 N N . ASN C 1 237 ? 35.60328 -47.90173 28.86025 1.000 66.63359 237 ASN C N 1
ATOM 10730 C CA . ASN C 1 237 ? 34.88242 -49.10933 29.23703 1.000 65.85247 237 ASN C CA 1
ATOM 10731 C C . ASN C 1 237 ? 33.38469 -48.87215 29.37980 1.000 66.73530 237 ASN C C 1
ATOM 10732 O O . ASN C 1 237 ? 32.68514 -49.69706 29.97810 1.000 66.34992 237 ASN C O 1
ATOM 10737 N N . GLY C 1 238 ? 32.87631 -47.76995 28.83896 1.000 66.77024 238 GLY C N 1
ATOM 10738 C CA . GLY C 1 238 ? 31.45869 -47.49336 28.95263 1.000 63.13311 238 GLY C CA 1
ATOM 10739 C C . GLY C 1 238 ? 30.64057 -48.45237 28.10740 1.000 62.96560 238 GLY C C 1
ATOM 10740 O O . GLY C 1 238 ? 30.99659 -48.77842 26.97390 1.000 63.57158 238 GLY C O 1
ATOM 10741 N N . THR C 1 239 ? 29.52753 -48.91149 28.67712 1.000 57.51277 239 THR C N 1
ATOM 10742 C CA . THR C 1 239 ? 28.62896 -49.82906 27.99619 1.000 54.59068 239 THR C CA 1
ATOM 10743 C C . THR C 1 239 ? 27.23179 -49.25822 27.80952 1.000 53.49792 239 THR C C 1
ATOM 10744 O O . THR C 1 239 ? 26.34598 -49.97651 27.32980 1.000 52.69616 239 THR C O 1
ATOM 10748 N N . GLY C 1 240 ? 27.00346 -48.00020 28.18046 1.000 51.27699 240 GLY C N 1
ATOM 10749 C CA . GLY C 1 240 ? 25.69739 -47.39629 28.00742 1.000 50.97360 240 GLY C CA 1
ATOM 10750 C C . GLY C 1 240 ? 25.16681 -46.64682 29.21558 1.000 50.49748 240 GLY C C 1
ATOM 10751 O O . GLY C 1 240 ? 25.93742 -46.17308 30.05667 1.000 51.12099 240 GLY C O 1
ATOM 10752 N N . SER C 1 241 ? 23.84539 -46.53089 29.31317 1.000 48.18181 241 SER C N 1
ATOM 10753 C CA . SER C 1 241 ? 23.21111 -45.71912 30.33695 1.000 47.02824 241 SER C CA 1
ATOM 10754 C C . SER C 1 241 ? 22.06326 -46.49761 30.97152 1.000 44.86264 241 SER C C 1
ATOM 10755 O O . SER C 1 241 ? 21.78306 -47.64559 30.61415 1.000 44.78589 241 SER C O 1
ATOM 10758 N N . VAL C 1 242 ? 21.39664 -45.85298 31.92695 1.000 42.59178 242 VAL C N 1
ATOM 10759 C CA . VAL C 1 242 ? 20.25753 -46.41156 32.64279 1.000 39.55729 242 VAL C CA 1
ATOM 10760 C C . VAL C 1 242 ? 19.04328 -45.53319 32.37050 1.000 38.64916 242 VAL C C 1
ATOM 10761 O O . VAL C 1 242 ? 19.17636 -44.33687 32.09676 1.000 39.12226 242 VAL C O 1
ATOM 10765 N N . LEU C 1 243 ? 17.85463 -46.12976 32.43881 1.000 36.86471 243 LEU C N 1
ATOM 10766 C CA . LEU C 1 243 ? 16.62106 -45.37663 32.25333 1.000 36.58863 243 LEU C CA 1
ATOM 10767 C C . LEU C 1 243 ? 16.19244 -44.72237 33.56113 1.000 36.40270 243 LEU C C 1
ATOM 10768 O O . LEU C 1 243 ? 16.26461 -45.33407 34.63112 1.000 36.09424 243 LEU C O 1
ATOM 10773 N N . ALA C 1 244 ? 15.74390 -43.46985 33.46980 1.000 37.24520 244 ALA C N 1
ATOM 10774 C CA . ALA C 1 244 ? 15.41095 -42.67967 34.64687 1.000 36.19072 244 ALA C CA 1
ATOM 10775 C C . ALA C 1 244 ? 14.15506 -41.85546 34.39946 1.000 36.16710 244 ALA C C 1
ATOM 10776 O O . ALA C 1 244 ? 13.73026 -41.65079 33.26017 1.000 35.79349 244 ALA C O 1
ATOM 10778 N N . SER C 1 245 ? 13.56938 -41.37903 35.49588 1.000 35.93796 245 SER C N 1
ATOM 10779 C CA . SER C 1 245 ? 12.39833 -40.51667 35.48099 1.000 35.04950 245 SER C CA 1
ATOM 10780 C C . SER C 1 245 ? 12.72269 -39.19780 36.17253 1.000 34.62851 245 SER C C 1
ATOM 10781 O O . SER C 1 245 ? 13.67533 -39.09729 36.95036 1.000 33.92063 245 SER C O 1
ATOM 10784 N N . GLY C 1 246 ? 11.93684 -38.17573 35.85972 1.000 34.15337 246 GLY C N 1
ATOM 10785 C CA . GLY C 1 246 ? 12.13393 -36.88011 36.47585 1.000 33.98485 246 GLY C CA 1
ATOM 10786 C C . GLY C 1 246 ? 11.21376 -35.83418 35.88282 1.000 34.48211 246 GLY C C 1
ATOM 10787 O O . GLY C 1 246 ? 10.34799 -36.12295 35.05095 1.000 34.99914 246 GLY C O 1
ATOM 10788 N N . VAL C 1 247 ? 11.40639 -34.60345 36.35802 1.000 34.76406 247 VAL C N 1
ATOM 10789 C CA . VAL C 1 247 ? 10.65430 -33.44532 35.89116 1.000 33.88948 247 VAL C CA 1
ATOM 10790 C C . VAL C 1 247 ? 11.55284 -32.22425 36.02780 1.000 35.76548 247 VAL C C 1
ATOM 10791 O O . VAL C 1 247 ? 12.38909 -32.14695 36.93183 1.000 34.40934 247 VAL C O 1
ATOM 10795 N N . ALA C 1 248 ? 11.41378 -31.28696 35.09387 1.000 33.39871 248 ALA C N 1
ATOM 10796 C CA . ALA C 1 248 ? 12.14136 -30.02707 35.17058 1.000 34.03737 248 ALA C CA 1
ATOM 10797 C C . ALA C 1 248 ? 11.31319 -28.94909 34.49335 1.000 34.38947 248 ALA C C 1
ATOM 10798 O O . ALA C 1 248 ? 10.87432 -29.13036 33.35491 1.000 35.20886 248 ALA C O 1
ATOM 10800 N N . VAL C 1 249 ? 11.09061 -27.84339 35.19852 1.000 34.85086 249 VAL C N 1
ATOM 10801 C CA . VAL C 1 249 ? 10.28759 -26.73200 34.70185 1.000 35.22292 249 VAL C CA 1
ATOM 10802 C C . VAL C 1 249 ? 11.02089 -25.43924 35.02290 1.000 36.29165 249 VAL C C 1
ATOM 10803 O O . VAL C 1 249 ? 11.61733 -25.30470 36.09619 1.000 37.04740 249 VAL C O 1
ATOM 10807 N N . VAL C 1 250 ? 10.99122 -24.49275 34.08708 1.000 35.46935 250 VAL C N 1
ATOM 10808 C CA . VAL C 1 250 ? 11.57543 -23.17501 34.29249 1.000 36.88276 250 VAL C CA 1
ATOM 10809 C C . VAL C 1 250 ? 10.56339 -22.10764 33.89571 1.000 38.56685 250 VAL C C 1
ATOM 10810 O O . VAL C 1 250 ? 9.69345 -22.32991 33.04621 1.000 38.51465 250 VAL C O 1
ATOM 10814 N N . LEU C 1 251 ? 10.67794 -20.94093 34.52929 1.000 39.00708 251 LEU C N 1
ATOM 10815 C CA . LEU C 1 251 ? 9.86005 -19.77855 34.20630 1.000 39.29862 251 LEU C CA 1
ATOM 10816 C C . LEU C 1 251 ? 10.71074 -18.79244 33.41707 1.000 40.78993 251 LEU C C 1
ATOM 10817 O O . LEU C 1 251 ? 11.77867 -18.38008 33.88307 1.000 42.06072 251 LEU C O 1
ATOM 10822 N N . LEU C 1 252 ? 10.23458 -18.41306 32.23285 1.000 42.07662 252 LEU C N 1
ATOM 10823 C CA . LEU C 1 252 ? 10.99426 -17.60272 31.28996 1.000 42.35445 252 LEU C CA 1
ATOM 10824 C C . LEU C 1 252 ? 10.38358 -16.21249 31.16007 1.000 43.47502 252 LEU C C 1
ATOM 10825 O O . LEU C 1 252 ? 9.16033 -16.05647 31.21554 1.000 43.35146 252 LEU C O 1
ATOM 10830 N N . LYS C 1 253 ? 11.24791 -15.20068 30.98608 1.000 45.48145 253 LYS C N 1
ATOM 10831 C CA . LYS C 1 253 ? 10.83292 -13.80343 30.89754 1.000 46.33555 253 LYS C CA 1
ATOM 10832 C C . LYS C 1 253 ? 11.88266 -13.00307 30.14254 1.000 48.62667 253 LYS C C 1
ATOM 10833 O O . LYS C 1 253 ? 13.08085 -13.25614 30.33032 1.000 49.55124 253 LYS C O 1
ATOM 10839 N N . PRO C 1 254 ? 11.48847 -12.06083 29.28106 1.000 49.47235 254 PRO C N 1
ATOM 10840 C CA . PRO C 1 254 ? 12.48489 -11.24258 28.57470 1.000 51.26147 254 PRO C CA 1
ATOM 10841 C C . PRO C 1 254 ? 13.42540 -10.53398 29.54266 1.000 52.95088 254 PRO C C 1
ATOM 10842 O O . PRO C 1 254 ? 13.00459 -10.00264 30.57167 1.000 52.00397 254 PRO C O 1
ATOM 10846 N N . LEU C 1 255 ? 14.71411 -10.53072 29.19342 1.000 55.12700 255 LEU C N 1
ATOM 10847 C CA . LEU C 1 255 ? 15.74473 -10.06417 30.12082 1.000 53.90171 255 LEU C CA 1
ATOM 10848 C C . LEU C 1 255 ? 15.59572 -8.60151 30.52750 1.000 52.64231 255 LEU C C 1
ATOM 10849 O O . LEU C 1 255 ? 15.71207 -8.31138 31.73111 1.000 52.41254 255 LEU C O 1
ATOM 10854 N N . PRO C 1 256 ? 15.37877 -7.63812 29.61816 1.000 52.64625 256 PRO C N 1
ATOM 10855 C CA . PRO C 1 256 ? 15.21934 -6.24706 30.08490 1.000 52.76346 256 PRO C CA 1
ATOM 10856 C C . PRO C 1 256 ? 14.04466 -6.06812 31.02620 1.000 53.52438 256 PRO C C 1
ATOM 10857 O O . PRO C 1 256 ? 14.12396 -5.26993 31.96889 1.000 53.64286 256 PRO C O 1
ATOM 10861 N N . GLN C 1 257 ? 12.94883 -6.79268 30.79202 1.000 55.53051 257 GLN C N 1
ATOM 10862 C CA . GLN C 1 257 ? 11.80359 -6.70591 31.68953 1.000 56.49246 257 GLN C CA 1
ATOM 10863 C C . GLN C 1 257 ? 12.11397 -7.35385 33.03696 1.000 56.47546 257 GLN C C 1
ATOM 10864 O O . GLN C 1 257 ? 11.68072 -6.86148 34.08516 1.000 56.78156 257 GLN C O 1
ATOM 10870 N N . ALA C 1 258 ? 12.86931 -8.45442 33.03193 1.000 54.40984 258 ALA C N 1
ATOM 10871 C CA . ALA C 1 258 ? 13.20812 -9.12246 34.28496 1.000 53.03108 258 ALA C CA 1
ATOM 10872 C C . ALA C 1 258 ? 14.14385 -8.27171 35.13681 1.000 52.08315 258 ALA C C 1
ATOM 10873 O O . ALA C 1 258 ? 14.04895 -8.27936 36.36850 1.000 51.71231 258 ALA C O 1
ATOM 10875 N N . VAL C 1 259 ? 15.06369 -7.54210 34.50475 1.000 53.14713 259 VAL C N 1
ATOM 10876 C CA . VAL C 1 259 ? 15.93990 -6.65655 35.26399 1.000 53.59663 259 VAL C CA 1
ATOM 10877 C C . VAL C 1 259 ? 15.15590 -5.46398 35.79123 1.000 54.79368 259 VAL C C 1
ATOM 10878 O O . VAL C 1 259 ? 15.34004 -5.03803 36.93752 1.000 55.79462 259 VAL C O 1
ATOM 10882 N N . ALA C 1 260 ? 14.24683 -4.92669 34.97586 1.000 54.77353 260 ALA C N 1
ATOM 10883 C CA . ALA C 1 260 ? 13.46856 -3.76591 35.39113 1.000 55.99769 260 ALA C CA 1
ATOM 10884 C C . ALA C 1 260 ? 12.51930 -4.10045 36.53353 1.000 55.49268 260 ALA C C 1
ATOM 10885 O O . ALA C 1 260 ? 12.27739 -3.25336 37.40117 1.000 57.85784 260 ALA C O 1
ATOM 10887 N N . ASP C 1 261 ? 11.97737 -5.31674 36.55760 1.000 53.73131 261 ASP C N 1
ATOM 10888 C CA . ASP C 1 261 ? 11.04364 -5.72415 37.59774 1.000 53.70594 261 ASP C CA 1
ATOM 10889 C C . ASP C 1 261 ? 11.74332 -6.29846 38.82260 1.000 53.25942 261 ASP C C 1
ATOM 10890 O O . ASP C 1 261 ? 11.06827 -6.81449 39.72006 1.000 52.74299 261 ASP C O 1
ATOM 10895 N N . ARG C 1 262 ? 13.07413 -6.20945 38.87917 1.000 53.97183 262 ARG C N 1
ATOM 10896 C CA . ARG C 1 262 ? 13.85652 -6.67405 40.02413 1.000 54.27456 262 ARG C CA 1
ATOM 10897 C C . ARG C 1 262 ? 13.58964 -8.14793 40.32717 1.000 52.53561 262 ARG C C 1
ATOM 10898 O O . ARG C 1 262 ? 13.46836 -8.55247 41.48513 1.000 52.57409 262 ARG C O 1
ATOM 10906 N N . ASP C 1 263 ? 13.52159 -8.96415 39.27984 1.000 51.09673 263 ASP C N 1
ATOM 10907 C CA . ASP C 1 263 ? 13.31953 -10.38784 39.47419 1.000 49.49777 263 ASP C CA 1
ATOM 10908 C C . ASP C 1 263 ? 14.60939 -11.05225 39.94030 1.000 49.60507 263 ASP C C 1
ATOM 10909 O O . ASP C 1 263 ? 15.67907 -10.44141 39.99379 1.000 50.84766 263 ASP C O 1
ATOM 10914 N N . HIS C 1 264 ? 14.48797 -12.32857 40.28484 1.000 49.22942 264 HIS C N 1
ATOM 10915 C CA . HIS C 1 264 ? 15.61570 -13.16356 40.66639 1.000 48.26078 264 HIS C CA 1
ATOM 10916 C C . HIS C 1 264 ? 15.99227 -14.00838 39.45576 1.000 47.58728 264 HIS C C 1
ATOM 10917 O O . HIS C 1 264 ? 15.19388 -14.83584 39.00725 1.000 49.45172 264 HIS C O 1
ATOM 10924 N N . ILE C 1 265 ? 17.19732 -13.80499 38.92814 1.000 47.98642 265 ILE C N 1
ATOM 10925 C CA . ILE C 1 265 ? 17.60836 -14.39226 37.65491 1.000 47.65762 265 ILE C CA 1
ATOM 10926 C C . ILE C 1 265 ? 18.67361 -15.44801 37.91522 1.000 47.90151 265 ILE C C 1
ATOM 10927 O O . ILE C 1 265 ? 19.74197 -15.14245 38.45907 1.000 50.15659 265 ILE C O 1
ATOM 10932 N N . TYR C 1 266 ? 18.38252 -16.69179 37.52750 1.000 47.30080 266 TYR C N 1
ATOM 10933 C CA . TYR C 1 266 ? 19.38874 -17.74748 37.58064 1.000 46.61610 266 TYR C CA 1
ATOM 10934 C C . TYR C 1 266 ? 20.38685 -17.61331 36.43907 1.000 47.91537 266 TYR C C 1
ATOM 10935 O O . TYR C 1 266 ? 21.60153 -17.60799 36.66081 1.000 48.24931 266 TYR C O 1
ATOM 10944 N N . ALA C 1 267 ? 19.88471 -17.51595 35.21292 1.000 49.07942 267 ALA C N 1
ATOM 10945 C CA . ALA C 1 267 ? 20.70972 -17.40464 34.01842 1.000 50.52336 267 ALA C CA 1
ATOM 10946 C C . ALA C 1 267 ? 19.83568 -16.85082 32.90174 1.000 50.22176 267 ALA C C 1
ATOM 10947 O O . ALA C 1 267 ? 18.62801 -16.66173 33.06994 1.000 49.69284 267 ALA C O 1
ATOM 10949 N N . THR C 1 268 ? 20.44982 -16.59985 31.75031 1.000 50.81670 268 THR C N 1
ATOM 10950 C CA . THR C 1 268 ? 19.73498 -16.08284 30.59361 1.000 50.43880 268 THR C CA 1
ATOM 10951 C C . THR C 1 268 ? 19.89867 -17.02402 29.40692 1.000 50.93490 268 THR C C 1
ATOM 10952 O O . THR C 1 268 ? 20.95559 -17.63820 29.22493 1.000 50.31988 268 THR C O 1
ATOM 10956 N N . VAL C 1 269 ? 18.84228 -17.13131 28.60659 1.000 51.78275 269 VAL C N 1
ATOM 10957 C CA . VAL C 1 269 ? 18.84341 -17.94786 27.39887 1.000 51.43282 269 VAL C CA 1
ATOM 10958 C C . VAL C 1 269 ? 19.23737 -17.04873 26.23383 1.000 54.45177 269 VAL C C 1
ATOM 10959 O O . VAL C 1 269 ? 18.50532 -16.12117 25.88095 1.000 59.00369 269 VAL C O 1
ATOM 10963 N N . LYS C 1 270 ? 20.39106 -17.32148 25.62684 1.000 54.32388 270 LYS C N 1
ATOM 10964 C CA . LYS C 1 270 ? 20.82407 -16.50518 24.49801 1.000 56.22070 270 LYS C CA 1
ATOM 10965 C C . LYS C 1 270 ? 20.19601 -16.97924 23.19422 1.000 55.09299 270 LYS C C 1
ATOM 10966 O O . LYS C 1 270 ? 19.64470 -16.17371 22.43447 1.000 57.02566 270 LYS C O 1
ATOM 10972 N N . GLY C 1 271 ? 20.27276 -18.27832 22.91801 1.000 51.58966 271 GLY C N 1
ATOM 10973 C CA . GLY C 1 271 ? 19.72266 -18.81685 21.68908 1.000 51.91074 271 GLY C CA 1
ATOM 10974 C C . GLY C 1 271 ? 19.36836 -20.28125 21.82301 1.000 49.07160 271 GLY C C 1
ATOM 10975 O O . GLY C 1 271 ? 19.87021 -20.99078 22.70081 1.000 47.96971 271 GLY C O 1
ATOM 10976 N N . THR C 1 272 ? 18.47701 -20.72359 20.93761 1.000 47.88658 272 THR C N 1
ATOM 10977 C CA . THR C 1 272 ? 18.08787 -22.12367 20.83679 1.000 48.34827 272 THR C CA 1
ATOM 10978 C C . THR C 1 272 ? 17.97937 -22.49578 19.36575 1.000 47.46329 272 THR C C 1
ATOM 10979 O O . THR C 1 272 ? 17.73540 -21.64177 18.50921 1.000 48.54799 272 THR C O 1
ATOM 10983 N N . ALA C 1 273 ? 18.15290 -23.78147 19.07856 1.000 47.93913 273 ALA C N 1
ATOM 10984 C CA . ALA C 1 273 ? 18.04405 -24.25923 17.71150 1.000 45.78897 273 ALA C CA 1
ATOM 10985 C C . ALA C 1 273 ? 17.59693 -25.70879 17.72074 1.000 43.54845 273 ALA C C 1
ATOM 10986 O O . ALA C 1 273 ? 17.98978 -26.48571 18.59316 1.000 43.85817 273 ALA C O 1
ATOM 10988 N N . ILE C 1 274 ? 16.77482 -26.05938 16.74064 1.000 43.08443 274 ILE C N 1
ATOM 10989 C CA . ILE C 1 274 ? 16.27592 -27.41348 16.56728 1.000 43.02496 274 ILE C CA 1
ATOM 10990 C C . ILE C 1 274 ? 16.40559 -27.80240 15.10219 1.000 43.69264 274 ILE C C 1
ATOM 10991 O O . ILE C 1 274 ? 16.33098 -26.95654 14.20358 1.000 42.77667 274 ILE C O 1
ATOM 10996 N N . ASN C 1 275 ? 16.62656 -29.09200 14.86735 1.000 44.30682 275 ASN C N 1
ATOM 10997 C CA . ASN C 1 275 ? 16.48290 -29.66854 13.53674 1.000 46.43151 275 ASN C CA 1
ATOM 10998 C C . ASN C 1 275 ? 16.36380 -31.18004 13.68922 1.000 45.62670 275 ASN C C 1
ATOM 10999 O O . ASN C 1 275 ? 16.35203 -31.71386 14.80113 1.000 45.31138 275 ASN C O 1
ATOM 11004 N N . ASN C 1 276 ? 16.29109 -31.86650 12.55562 1.000 46.70924 276 ASN C N 1
ATOM 11005 C CA . ASN C 1 276 ? 16.09777 -33.30496 12.51456 1.000 47.42271 276 ASN C CA 1
ATOM 11006 C C . ASN C 1 276 ? 17.09812 -33.92340 11.55009 1.000 50.19770 276 ASN C C 1
ATOM 11007 O O . ASN C 1 276 ? 17.46185 -33.32006 10.53535 1.000 50.99459 276 ASN C O 1
ATOM 11012 N N . ASN C 1 277 ? 17.54791 -35.13638 11.88183 1.000 51.43721 277 ASN C N 1
ATOM 11013 C CA . ASN C 1 277 ? 18.47990 -35.83362 11.00367 1.000 54.11352 277 ASN C CA 1
ATOM 11014 C C . ASN C 1 277 ? 17.85676 -36.10885 9.64381 1.000 55.31150 277 ASN C C 1
ATOM 11015 O O . ASN C 1 277 ? 18.55435 -36.08699 8.62539 1.000 59.25541 277 ASN C O 1
ATOM 11020 N N . GLY C 1 278 ? 16.55020 -36.34683 9.60513 1.000 52.21245 278 GLY C N 1
ATOM 11021 C CA . GLY C 1 278 ? 15.88171 -36.56754 8.33838 1.000 51.07821 278 GLY C CA 1
ATOM 11022 C C . GLY C 1 278 ? 16.40287 -37.81688 7.66356 1.000 55.11973 278 GLY C C 1
ATOM 11023 O O . GLY C 1 278 ? 16.63758 -38.84926 8.30384 1.000 55.89670 278 GLY C O 1
ATOM 11024 N N . ILE C 1 279 ? 16.61469 -37.71575 6.34768 1.000 59.40922 279 ILE C N 1
ATOM 11025 C CA . ILE C 1 279 ? 17.10724 -38.85088 5.57621 1.000 59.51926 279 ILE C CA 1
ATOM 11026 C C . ILE C 1 279 ? 18.54007 -39.21107 5.96306 1.000 60.75986 279 ILE C C 1
ATOM 11027 O O . ILE C 1 279 ? 18.94794 -40.36569 5.79931 1.000 62.86117 279 ILE C O 1
ATOM 11032 N N . SER C 1 280 ? 19.31542 -38.26058 6.49255 1.000 59.08036 280 SER C N 1
ATOM 11033 C CA . SER C 1 280 ? 20.66407 -38.56214 6.96291 1.000 62.79605 280 SER C CA 1
ATOM 11034 C C . SER C 1 280 ? 20.60084 -39.18315 8.35166 1.000 65.91145 280 SER C C 1
ATOM 11035 O O . SER C 1 280 ? 21.25832 -38.70293 9.27760 1.000 67.80879 280 SER C O 1
ATOM 11038 N N . ALA C 1 281 ? 19.83883 -40.26643 8.49682 1.000 69.35230 281 ALA C N 1
ATOM 11039 C CA . ALA C 1 281 ? 19.53401 -40.84065 9.79886 1.000 71.12399 281 ALA C CA 1
ATOM 11040 C C . ALA C 1 281 ? 20.64387 -41.77024 10.27548 1.000 75.40123 281 ALA C C 1
ATOM 11041 O O . ALA C 1 281 ? 21.46324 -42.26541 9.49674 1.000 75.88445 281 ALA C O 1
ATOM 11043 N N . MET C 1 282 ? 20.65544 -42.00264 11.58402 1.000 80.46775 282 MET C N 1
ATOM 11044 C CA . MET C 1 282 ? 21.60611 -42.89215 12.23090 1.000 85.25024 282 MET C CA 1
ATOM 11045 C C . MET C 1 282 ? 20.83857 -43.93474 13.03809 1.000 85.58271 282 MET C C 1
ATOM 11046 O O . MET C 1 282 ? 19.60391 -43.92470 13.09788 1.000 84.93728 282 MET C O 1
ATOM 11051 N N . ALA C 1 283 ? 21.57861 -44.84269 13.67011 1.000 85.72676 283 ALA C N 1
ATOM 11052 C CA . ALA C 1 283 ? 20.96906 -45.69486 14.67605 1.000 84.76930 283 ALA C CA 1
ATOM 11053 C C . ALA C 1 283 ? 20.65554 -44.86444 15.92110 1.000 85.53669 283 ALA C C 1
ATOM 11054 O O . ALA C 1 283 ? 21.02730 -43.69262 16.02517 1.000 86.40958 283 ALA C O 1
ATOM 11056 N N . TYR C 1 284 ? 19.95636 -45.47585 16.87581 1.000 82.82360 284 TYR C N 1
ATOM 11057 C CA . TYR C 1 284 ? 19.56572 -44.74373 18.07607 1.000 82.56006 284 TYR C CA 1
ATOM 11058 C C . TYR C 1 284 ? 20.78595 -44.31881 18.88463 1.000 82.75122 284 TYR C C 1
ATOM 11059 O O . TYR C 1 284 ? 21.68899 -45.12023 19.14163 1.000 81.69961 284 TYR C O 1
ATOM 11068 N N . GLY C 1 285 ? 20.80327 -43.04772 19.28985 1.000 94.36393 285 GLY C N 1
ATOM 11069 C CA . GLY C 1 285 ? 21.88043 -42.50115 20.08554 1.000 94.50539 285 GLY C CA 1
ATOM 11070 C C . GLY C 1 285 ? 23.08129 -42.01673 19.30478 1.000 95.75370 285 GLY C C 1
ATOM 11071 O O . GLY C 1 285 ? 23.95190 -41.35612 19.88718 1.000 96.33258 285 GLY C O 1
ATOM 11072 N N . LEU C 1 286 ? 23.16447 -42.31842 18.01244 1.000 87.51301 286 LEU C N 1
ATOM 11073 C CA . LEU C 1 286 ? 24.29840 -41.91957 17.19035 1.000 84.43341 286 LEU C CA 1
ATOM 11074 C C . LEU C 1 286 ? 24.05491 -40.51242 16.65740 1.000 84.01411 286 LEU C C 1
ATOM 11075 O O . LEU C 1 286 ? 23.03783 -40.26103 16.00115 1.000 84.44770 286 LEU C O 1
ATOM 11080 N N . ALA C 1 287 ? 24.98097 -39.59953 16.93813 1.000 83.82919 287 ALA C N 1
ATOM 11081 C CA . ALA C 1 287 ? 24.88388 -38.22557 16.45955 1.000 82.94798 287 ALA C CA 1
ATOM 11082 C C . ALA C 1 287 ? 25.46292 -38.14522 15.05045 1.000 84.74763 287 ALA C C 1
ATOM 11083 O O . ALA C 1 287 ? 26.62374 -38.51090 14.82952 1.000 82.74239 287 ALA C O 1
ATOM 11085 N N . GLN C 1 288 ? 24.66151 -37.66305 14.10400 1.000 85.24380 288 GLN C N 1
ATOM 11086 C CA . GLN C 1 288 ? 25.14614 -37.43819 12.74461 1.000 85.20129 288 GLN C CA 1
ATOM 11087 C C . GLN C 1 288 ? 25.93005 -36.12870 12.72655 1.000 85.05770 288 GLN C C 1
ATOM 11088 O O . GLN C 1 288 ? 25.36923 -35.08211 13.07103 1.000 84.88450 288 GLN C O 1
ATOM 11094 N N . PRO C 1 289 ? 27.21179 -36.13737 12.33705 1.000 79.34362 289 PRO C N 1
ATOM 11095 C CA . PRO C 1 289 ? 28.05304 -34.94367 12.55548 1.000 75.40931 289 PRO C CA 1
ATOM 11096 C C . PRO C 1 289 ? 27.54346 -33.67255 11.89533 1.000 70.70585 289 PRO C C 1
ATOM 11097 O O . PRO C 1 289 ? 27.56687 -32.60862 12.52450 1.000 66.70236 289 PRO C O 1
ATOM 11101 N N . GLU C 1 290 ? 27.08639 -33.74429 10.64561 1.000 69.82799 290 GLU C N 1
ATOM 11102 C CA . GLU C 1 290 ? 26.71150 -32.52678 9.93172 1.000 67.04047 290 GLU C CA 1
ATOM 11103 C C . GLU C 1 290 ? 25.43339 -31.90499 10.48836 1.000 63.44727 290 GLU C C 1
ATOM 11104 O O . GLU C 1 290 ? 25.36144 -30.68264 10.65904 1.000 59.34170 290 GLU C O 1
ATOM 11110 N N . ARG C 1 291 ? 24.41169 -32.71881 10.76956 1.000 63.46372 291 ARG C N 1
ATOM 11111 C CA . ARG C 1 291 ? 23.13452 -32.16288 11.21227 1.000 57.76143 291 ARG C CA 1
ATOM 11112 C C . ARG C 1 291 ? 23.20824 -31.63628 12.64194 1.000 55.75750 291 ARG C C 1
ATOM 11113 O O . ARG C 1 291 ? 22.65336 -30.57234 12.94135 1.000 52.38828 291 ARG C O 1
ATOM 11121 N N . LEU C 1 292 ? 23.86492 -32.37005 13.54553 1.000 57.44971 292 LEU C N 1
ATOM 11122 C CA . LEU C 1 292 ? 23.95335 -31.90749 14.92788 1.000 54.12318 292 LEU C CA 1
ATOM 11123 C C . LEU C 1 292 ? 24.82756 -30.66527 15.04220 1.000 53.59144 292 LEU C C 1
ATOM 11124 O O . LEU C 1 292 ? 24.51423 -29.75325 15.81531 1.000 52.66946 292 LEU C O 1
ATOM 11129 N N . SER C 1 293 ? 25.93079 -30.61014 14.29070 1.000 54.77624 293 SER C N 1
ATOM 11130 C CA . SER C 1 293 ? 26.78783 -29.42825 14.33898 1.000 53.30424 293 SER C CA 1
ATOM 11131 C C . SER C 1 293 ? 26.05244 -28.19599 13.82704 1.000 50.49183 293 SER C C 1
ATOM 11132 O O . SER C 1 293 ? 26.17933 -27.10631 14.39768 1.000 49.01543 293 SER C O 1
ATOM 11135 N N . ALA C 1 294 ? 25.27521 -28.34883 12.75232 1.000 50.85129 294 ALA C N 1
ATOM 11136 C CA . ALA C 1 294 ? 24.46806 -27.23618 12.26322 1.000 49.81751 294 ALA C CA 1
ATOM 11137 C C . ALA C 1 294 ? 23.48427 -26.76764 13.32554 1.000 49.57331 294 ALA C C 1
ATOM 11138 O O . ALA C 1 294 ? 23.19279 -25.57001 13.43304 1.000 48.69161 294 ALA C O 1
ATOM 11140 N N . CYS C 1 295 ? 22.96054 -27.70207 14.11931 1.000 49.27315 295 CYS C N 1
ATOM 11141 C CA . CYS C 1 295 ? 22.07063 -27.33551 15.21355 1.000 46.50661 295 CYS C CA 1
ATOM 11142 C C . CYS C 1 295 ? 22.80486 -26.52107 16.27421 1.000 46.18764 295 CYS C C 1
ATOM 11143 O O . CYS C 1 295 ? 22.33025 -25.46003 16.69474 1.000 45.63040 295 CYS C O 1
ATOM 11146 N N . ILE C 1 296 ? 23.97726 -26.99395 16.70465 1.000 46.29270 296 ILE C N 1
ATOM 11147 C CA . ILE C 1 296 ? 24.73225 -26.29341 17.74084 1.000 45.38430 296 ILE C CA 1
ATOM 11148 C C . ILE C 1 296 ? 25.17122 -24.92019 17.25235 1.000 47.39367 296 ILE C C 1
ATOM 11149 O O . ILE C 1 296 ? 25.08186 -23.92785 17.98656 1.000 48.18964 296 ILE C O 1
ATOM 11154 N N . ALA C 1 297 ? 25.65699 -24.83813 16.01033 1.000 47.73263 297 ALA C N 1
ATOM 11155 C CA . ALA C 1 297 ? 26.10975 -23.55437 15.48050 1.000 47.32322 297 ALA C CA 1
ATOM 11156 C C . ALA C 1 297 ? 24.95206 -22.57471 15.32141 1.000 49.19203 297 ALA C C 1
ATOM 11157 O O . ALA C 1 297 ? 25.11133 -21.37414 15.57144 1.000 50.87254 297 ALA C O 1
ATOM 11159 N N . GLY C 1 298 ? 23.77857 -23.06524 14.91592 1.000 49.86359 298 GLY C N 1
ATOM 11160 C CA . GLY C 1 298 ? 22.63572 -22.17999 14.75939 1.000 50.79426 298 GLY C CA 1
ATOM 11161 C C . GLY C 1 298 ? 22.17476 -21.58696 16.07669 1.000 50.73942 298 GLY C C 1
ATOM 11162 O O . GLY C 1 298 ? 21.73831 -20.43429 16.13141 1.000 51.67773 298 GLY C O 1
ATOM 11163 N N . ALA C 1 299 ? 22.26750 -22.36294 17.15694 1.000 49.53010 299 ALA C N 1
ATOM 11164 C CA . ALA C 1 299 ? 21.87786 -21.84587 18.46191 1.000 49.31849 299 ALA C CA 1
ATOM 11165 C C . ALA C 1 299 ? 22.81536 -20.73335 18.90974 1.000 51.42175 299 ALA C C 1
ATOM 11166 O O . ALA C 1 299 ? 22.36614 -19.71011 19.43868 1.000 53.00190 299 ALA C O 1
ATOM 11168 N N . MET C 1 300 ? 24.12026 -20.90272 18.68765 1.000 50.83425 300 MET C N 1
ATOM 11169 C CA . MET C 1 300 ? 25.05844 -19.84879 19.04925 1.000 50.30228 300 MET C CA 1
ATOM 11170 C C . MET C 1 300 ? 24.90338 -18.63569 18.14319 1.000 52.67729 300 MET C C 1
ATOM 11171 O O . MET C 1 300 ? 25.10456 -17.50060 18.59019 1.000 54.32715 300 MET C O 1
ATOM 11176 N N . GLN C 1 301 ? 24.54352 -18.84925 16.87581 1.000 52.04026 301 GLN C N 1
ATOM 11177 C CA . GLN C 1 301 ? 24.30613 -17.71922 15.98564 1.000 52.97525 301 GLN C CA 1
ATOM 11178 C C . GLN C 1 301 ? 23.06527 -16.93824 16.40317 1.000 53.79612 301 GLN C C 1
ATOM 11179 O O . GLN C 1 301 ? 23.05139 -15.70435 16.33598 1.000 55.96938 301 GLN C O 1
ATOM 11185 N N . ALA C 1 302 ? 22.02362 -17.63670 16.86159 1.000 54.23801 302 ALA C N 1
ATOM 11186 C CA . ALA C 1 302 ? 20.79324 -16.95947 17.26176 1.000 53.46620 302 ALA C CA 1
ATOM 11187 C C . ALA C 1 302 ? 21.02701 -16.04959 18.46126 1.000 54.40681 302 ALA C C 1
ATOM 11188 O O . ALA C 1 302 ? 20.44091 -14.96474 18.55095 1.000 55.89369 302 ALA C O 1
ATOM 11190 N N . GLY C 1 303 ? 21.88141 -16.46912 19.38893 1.000 55.42078 303 GLY C N 1
ATOM 11191 C CA . GLY C 1 303 ? 22.18536 -15.67551 20.55840 1.000 57.91811 303 GLY C CA 1
ATOM 11192 C C . GLY C 1 303 ? 23.36059 -14.73452 20.42919 1.000 60.79920 303 GLY C C 1
ATOM 11193 O O . GLY C 1 303 ? 23.72224 -14.08168 21.41404 1.000 60.32395 303 GLY C O 1
ATOM 11194 N N . ASP C 1 304 ? 23.97684 -14.65472 19.24566 1.000 65.41311 304 ASP C N 1
ATOM 11195 C CA . ASP C 1 304 ? 25.11146 -13.76210 18.99482 1.000 64.60902 304 ASP C CA 1
ATOM 11196 C C . ASP C 1 304 ? 26.27424 -14.04869 19.93668 1.000 64.08511 304 ASP C C 1
ATOM 11197 O O . ASP C 1 304 ? 26.92058 -13.13046 20.44679 1.000 63.98126 304 ASP C O 1
ATOM 11202 N N . VAL C 1 305 ? 26.53837 -15.32788 20.18229 1.000 60.02166 305 VAL C N 1
ATOM 11203 C CA . VAL C 1 305 ? 27.66211 -15.74566 21.01023 1.000 60.79819 305 VAL C CA 1
ATOM 11204 C C . VAL C 1 305 ? 28.68960 -16.42400 20.11595 1.000 60.24691 305 VAL C C 1
ATOM 11205 O O . VAL C 1 305 ? 28.33983 -17.18443 19.20620 1.000 58.43095 305 VAL C O 1
ATOM 11209 N N . ALA C 1 306 ? 29.95032 -16.11082 20.34671 1.000 61.34801 306 ALA C N 1
ATOM 11210 C CA . ALA C 1 306 ? 30.99610 -16.75150 19.56584 1.000 62.08839 306 ALA C CA 1
ATOM 11211 C C . ALA C 1 306 ? 31.49264 -17.99770 20.29055 1.000 64.62942 306 ALA C C 1
ATOM 11212 O O . ALA C 1 306 ? 31.54098 -18.01457 21.52384 1.000 64.39037 306 ALA C O 1
ATOM 11214 N N . PRO C 1 307 ? 31.85175 -19.05112 19.54984 1.000 64.92270 307 PRO C N 1
ATOM 11215 C CA . PRO C 1 307 ? 32.31029 -20.29034 20.20296 1.000 65.96032 307 PRO C CA 1
ATOM 11216 C C . PRO C 1 307 ? 33.51139 -20.09715 21.11307 1.000 68.55579 307 PRO C C 1
ATOM 11217 O O . PRO C 1 307 ? 33.73384 -20.92909 22.00194 1.000 69.36984 307 PRO C O 1
ATOM 11221 N N . GLU C 1 308 ? 34.29439 -19.03176 20.91700 1.000 69.23772 308 GLU C N 1
ATOM 11222 C CA . GLU C 1 308 ? 35.40257 -18.73037 21.81712 1.000 70.60648 308 GLU C CA 1
ATOM 11223 C C . GLU C 1 308 ? 34.93368 -18.43636 23.23628 1.000 67.78938 308 GLU C C 1
ATOM 11224 O O . GLU C 1 308 ? 35.71745 -18.58848 24.17933 1.000 67.32233 308 GLU C O 1
ATOM 11230 N N . THR C 1 309 ? 33.67821 -18.02736 23.40840 1.000 65.31672 309 THR C N 1
ATOM 11231 C CA . THR C 1 309 ? 33.15731 -17.58824 24.69583 1.000 63.90244 309 THR C CA 1
ATOM 11232 C C . THR C 1 309 ? 32.44348 -18.69227 25.47015 1.000 61.65749 309 THR C C 1
ATOM 11233 O O . THR C 1 309 ? 32.01941 -18.45480 26.60683 1.000 59.96073 309 THR C O 1
ATOM 11237 N N . VAL C 1 310 ? 32.28788 -19.88057 24.89410 1.000 60.76562 310 VAL C N 1
ATOM 11238 C CA . VAL C 1 310 ? 31.58901 -20.97621 25.55928 1.000 58.29977 310 VAL C CA 1
ATOM 11239 C C . VAL C 1 310 ? 32.62827 -21.83625 26.26842 1.000 57.19059 310 VAL C C 1
ATOM 11240 O O . VAL C 1 310 ? 33.43680 -22.50829 25.62262 1.000 57.59762 310 VAL C O 1
ATOM 11244 N N . SER C 1 311 ? 32.61590 -21.80608 27.60146 1.000 56.29425 311 SER C N 1
ATOM 11245 C CA . SER C 1 311 ? 33.58101 -22.54546 28.40203 1.000 55.40955 311 SER C CA 1
ATOM 11246 C C . SER C 1 311 ? 32.97165 -23.74671 29.11080 1.000 52.26559 311 SER C C 1
ATOM 11247 O O . SER C 1 311 ? 33.67549 -24.42003 29.86896 1.000 52.71790 311 SER C O 1
ATOM 11250 N N . MET C 1 312 ? 31.69005 -24.03550 28.89178 1.000 51.84039 312 MET C N 1
ATOM 11251 C CA . MET C 1 312 ? 31.07382 -25.24591 29.42382 1.000 50.97711 312 MET C CA 1
ATOM 11252 C C . MET C 1 312 ? 30.16508 -25.85718 28.37059 1.000 49.41143 312 MET C C 1
ATOM 11253 O O . MET C 1 312 ? 29.30081 -25.17184 27.81750 1.000 48.45011 312 MET C O 1
ATOM 11258 N N . TYR C 1 313 ? 30.35958 -27.14573 28.10583 1.000 50.26094 313 TYR C N 1
ATOM 11259 C CA . TYR C 1 313 ? 29.53086 -27.90470 27.17769 1.000 49.75691 313 TYR C CA 1
ATOM 11260 C C . TYR C 1 313 ? 28.95756 -29.09457 27.93091 1.000 49.99876 313 TYR C C 1
ATOM 11261 O O . TYR C 1 313 ? 29.69903 -29.99108 28.34411 1.000 50.31872 313 TYR C O 1
ATOM 11270 N N . GLU C 1 314 ? 27.64356 -29.10417 28.10474 1.000 50.38685 314 GLU C N 1
ATOM 11271 C CA . GLU C 1 314 ? 26.94729 -30.23365 28.70672 1.000 50.46090 314 GLU C CA 1
ATOM 11272 C C . GLU C 1 314 ? 26.47768 -31.15007 27.58409 1.000 50.85278 314 GLU C C 1
ATOM 11273 O O . GLU C 1 314 ? 25.62854 -30.76690 26.77348 1.000 50.38878 314 GLU C O 1
ATOM 11279 N N . ALA C 1 315 ? 27.03832 -32.35292 27.52994 1.000 56.53297 315 ALA C N 1
ATOM 11280 C CA . ALA C 1 315 ? 26.80582 -33.25287 26.41408 1.000 58.10784 315 ALA C CA 1
ATOM 11281 C C . ALA C 1 315 ? 25.64706 -34.19832 26.71131 1.000 59.47973 315 ALA C C 1
ATOM 11282 O O . ALA C 1 315 ? 25.21128 -34.35502 27.85357 1.000 58.42565 315 ALA C O 1
ATOM 11284 N N . ASN C 1 316 ? 25.13954 -34.82304 25.64984 1.000 58.41430 316 ASN C N 1
ATOM 11285 C CA . ASN C 1 316 ? 24.13595 -35.86345 25.82290 1.000 59.75845 316 ASN C CA 1
ATOM 11286 C C . ASN C 1 316 ? 24.74708 -37.06900 26.52712 1.000 65.68164 316 ASN C C 1
ATOM 11287 O O . ASN C 1 316 ? 24.23898 -37.52266 27.55814 1.000 66.10529 316 ASN C O 1
ATOM 11292 N N . GLY C 1 317 ? 25.86752 -37.56992 26.00707 1.000 84.80432 317 GLY C N 1
ATOM 11293 C CA . GLY C 1 317 ? 26.69586 -38.54064 26.70020 1.000 84.63362 317 GLY C CA 1
ATOM 11294 C C . GLY C 1 317 ? 26.02901 -39.76953 27.28760 1.000 84.41736 317 GLY C C 1
ATOM 11295 O O . GLY C 1 317 ? 25.86405 -39.85069 28.50786 1.000 84.32764 317 GLY C O 1
ATOM 11296 N N . PHE C 1 318 ? 25.61608 -40.72028 26.44513 1.000 76.60120 318 PHE C N 1
ATOM 11297 C CA . PHE C 1 318 ? 25.04829 -41.96209 26.96470 1.000 73.46219 318 PHE C CA 1
ATOM 11298 C C . PHE C 1 318 ? 26.07282 -42.75816 27.76149 1.000 73.55423 318 PHE C C 1
ATOM 11299 O O . PHE C 1 318 ? 25.73223 -43.39463 28.76315 1.000 73.36064 318 PHE C O 1
ATOM 11307 N N . GLY C 1 319 ? 27.32182 -42.76744 27.31811 1.000 68.65563 319 GLY C N 1
ATOM 11308 C CA . GLY C 1 319 ? 28.31161 -43.57960 27.98980 1.000 65.02671 319 GLY C CA 1
ATOM 11309 C C . GLY C 1 319 ? 28.79930 -44.67511 27.07178 1.000 64.50317 319 GLY C C 1
ATOM 11310 O O . GLY C 1 319 ? 29.54364 -45.56776 27.48291 1.000 64.81677 319 GLY C O 1
ATOM 11311 N N . MET C 1 320 ? 28.36983 -44.61535 25.82813 1.000 62.25153 320 MET C N 1
ATOM 11312 C CA . MET C 1 320 ? 28.80579 -45.53164 24.78484 1.000 59.44254 320 MET C CA 1
ATOM 11313 C C . MET C 1 320 ? 29.98394 -44.91708 24.04743 1.000 60.37684 320 MET C C 1
ATOM 11314 O O . MET C 1 320 ? 29.92443 -43.73737 23.67948 1.000 60.99211 320 MET C O 1
ATOM 11319 N N . PRO C 1 321 ? 31.06213 -45.66861 23.82028 1.000 61.52504 321 PRO C N 1
ATOM 11320 C CA . PRO C 1 321 ? 32.23841 -45.06414 23.17340 1.000 62.04897 321 PRO C CA 1
ATOM 11321 C C . PRO C 1 321 ? 31.92389 -44.46025 21.81843 1.000 62.25505 321 PRO C C 1
ATOM 11322 O O . PRO C 1 321 ? 32.41738 -43.37316 21.49310 1.000 62.18107 321 PRO C O 1
ATOM 11326 N N . ILE C 1 322 ? 31.08547 -45.13265 21.02839 1.000 60.83969 322 ILE C N 1
ATOM 11327 C CA . ILE C 1 322 ? 30.80107 -44.67406 19.67354 1.000 61.13760 322 ILE C CA 1
ATOM 11328 C C . ILE C 1 322 ? 29.89531 -43.44635 19.69381 1.000 61.28971 322 ILE C C 1
ATOM 11329 O O . ILE C 1 322 ? 30.07053 -42.51915 18.89462 1.000 61.78318 322 ILE C O 1
ATOM 11334 N N . THR C 1 323 ? 28.92167 -43.40990 20.60774 1.000 62.64539 323 THR C N 1
ATOM 11335 C CA . THR C 1 323 ? 28.00889 -42.26968 20.65925 1.000 64.29655 323 THR C CA 1
ATOM 11336 C C . THR C 1 323 ? 28.69921 -41.03357 21.22037 1.000 62.85857 323 THR C C 1
ATOM 11337 O O . THR C 1 323 ? 28.42109 -39.90945 20.78647 1.000 61.76891 323 THR C O 1
ATOM 11341 N N . ASP C 1 324 ? 29.59161 -41.21935 22.19491 1.000 64.07798 324 ASP C N 1
ATOM 11342 C CA . ASP C 1 324 ? 30.34470 -40.08913 22.72565 1.000 63.82077 324 ASP C CA 1
ATOM 11343 C C . ASP C 1 324 ? 31.30507 -39.53238 21.68156 1.000 64.17757 324 ASP C C 1
ATOM 11344 O O . ASP C 1 324 ? 31.51868 -38.31653 21.61142 1.000 63.77778 324 ASP C O 1
ATOM 11349 N N . SER C 1 325 ? 31.88461 -40.40631 20.85392 1.000 62.82612 325 SER C N 1
ATOM 11350 C CA . SER C 1 325 ? 32.81191 -39.94788 19.82487 1.000 61.61464 325 SER C CA 1
ATOM 11351 C C . SER C 1 325 ? 32.10172 -39.10973 18.77231 1.000 61.96485 325 SER C C 1
ATOM 11352 O O . SER C 1 325 ? 32.63084 -38.08457 18.32783 1.000 61.84528 325 SER C O 1
ATOM 11355 N N . LEU C 1 326 ? 30.89998 -39.52425 18.36529 1.000 64.18655 326 LEU C N 1
ATOM 11356 C CA . LEU C 1 326 ? 30.17714 -38.78319 17.33825 1.000 64.89988 326 LEU C CA 1
ATOM 11357 C C . LEU C 1 326 ? 29.68964 -37.43680 17.85355 1.000 64.76565 326 LEU C C 1
ATOM 11358 O O . LEU C 1 326 ? 29.63004 -36.46726 17.08979 1.000 65.18369 326 LEU C O 1
ATOM 11363 N N . GLU C 1 327 ? 29.31577 -37.35955 19.13094 1.000 59.44182 327 GLU C N 1
ATOM 11364 C CA . GLU C 1 327 ? 28.82583 -36.09729 19.67110 1.000 58.22494 327 GLU C CA 1
ATOM 11365 C C . GLU C 1 327 ? 29.96083 -35.09590 19.87881 1.000 58.33530 327 GLU C C 1
ATOM 11366 O O . GLU C 1 327 ? 29.81550 -33.91022 19.55571 1.000 56.03711 327 GLU C O 1
ATOM 11372 N N . VAL C 1 328 ? 31.09850 -35.54879 20.41557 1.000 58.88058 328 VAL C N 1
ATOM 11373 C CA . VAL C 1 328 ? 32.23035 -34.64492 20.60804 1.000 58.34122 328 VAL C CA 1
ATOM 11374 C C . VAL C 1 328 ? 32.75980 -34.14945 19.26931 1.000 57.74656 328 VAL C C 1
ATOM 11375 O O . VAL C 1 328 ? 33.19513 -32.99736 19.15251 1.000 57.74656 328 VAL C O 1
ATOM 11379 N N . HIS C 1 329 ? 32.72046 -34.99531 18.23678 1.000 59.44350 329 HIS C N 1
ATOM 11380 C CA . HIS C 1 329 ? 33.14169 -34.55623 16.90876 1.000 59.74469 329 HIS C CA 1
ATOM 11381 C C . HIS C 1 329 ? 32.16589 -33.53470 16.33427 1.000 60.52160 329 HIS C C 1
ATOM 11382 O O . HIS C 1 329 ? 32.58480 -32.54682 15.71824 1.000 59.87548 329 HIS C O 1
ATOM 11389 N N . ALA C 1 330 ? 30.85988 -33.75852 16.52529 1.000 59.74982 330 ALA C N 1
ATOM 11390 C CA . ALA C 1 330 ? 29.86158 -32.80085 16.05878 1.000 57.93505 330 ALA C CA 1
ATOM 11391 C C . ALA C 1 330 ? 30.00306 -31.46952 16.78192 1.000 56.53872 330 ALA C C 1
ATOM 11392 O O . ALA C 1 330 ? 29.88136 -30.40315 16.16844 1.000 57.06210 330 ALA C O 1
ATOM 11394 N N . ALA C 1 331 ? 30.25154 -31.51038 18.09185 1.000 57.66219 331 ALA C N 1
ATOM 11395 C CA . ALA C 1 331 ? 30.50107 -30.27696 18.82704 1.000 57.36914 331 ALA C CA 1
ATOM 11396 C C . ALA C 1 331 ? 31.77382 -29.59915 18.34168 1.000 57.90584 331 ALA C C 1
ATOM 11397 O O . ALA C 1 331 ? 31.84585 -28.36548 18.30856 1.000 58.40943 331 ALA C O 1
ATOM 11399 N N . HIS C 1 332 ? 32.77994 -30.39005 17.95292 1.000 58.34827 332 HIS C N 1
ATOM 11400 C CA . HIS C 1 332 ? 34.02955 -29.82876 17.44681 1.000 57.99958 332 HIS C CA 1
ATOM 11401 C C . HIS C 1 332 ? 33.79972 -29.04088 16.16341 1.000 58.91218 332 HIS C C 1
ATOM 11402 O O . HIS C 1 332 ? 34.34248 -27.94334 15.99608 1.000 60.71557 332 HIS C O 1
ATOM 11409 N N . LEU C 1 333 ? 32.98167 -29.57637 15.25333 1.000 58.86773 333 LEU C N 1
ATOM 11410 C CA . LEU C 1 333 ? 32.67780 -28.86911 14.01227 1.000 58.54854 333 LEU C CA 1
ATOM 11411 C C . LEU C 1 333 ? 32.01086 -27.52183 14.26980 1.000 59.02080 333 LEU C C 1
ATOM 11412 O O . LEU C 1 333 ? 32.22636 -26.56965 13.51215 1.000 59.43967 333 LEU C O 1
ATOM 11417 N N . ALA C 1 334 ? 31.19439 -27.42153 15.31992 1.000 59.42057 334 ALA C N 1
ATOM 11418 C CA . ALA C 1 334 ? 30.50075 -26.17083 15.60743 1.000 59.45053 334 ALA C CA 1
ATOM 11419 C C . ALA C 1 334 ? 31.39348 -25.15678 16.30715 1.000 60.81780 334 ALA C C 1
ATOM 11420 O O . ALA C 1 334 ? 31.22884 -23.94946 16.10276 1.000 60.95074 334 ALA C O 1
ATOM 11422 N N . PHE C 1 335 ? 32.33117 -25.61998 17.13285 1.000 59.06848 335 PHE C N 1
ATOM 11423 C CA . PHE C 1 335 ? 33.20677 -24.70846 17.86021 1.000 63.02546 335 PHE C CA 1
ATOM 11424 C C . PHE C 1 335 ? 34.32662 -24.16753 16.98209 1.000 67.38532 335 PHE C C 1
ATOM 11425 O O . PHE C 1 335 ? 34.83256 -23.06857 17.23531 1.000 70.44899 335 PHE C O 1
ATOM 11433 N N . GLY C 1 336 ? 34.72912 -24.91727 15.96500 1.000 72.11067 336 GLY C N 1
ATOM 11434 C CA . GLY C 1 336 ? 35.85927 -24.53831 15.15214 1.000 77.38503 336 GLY C CA 1
ATOM 11435 C C . GLY C 1 336 ? 37.18142 -24.96216 15.76319 1.000 85.56640 336 GLY C C 1
ATOM 11436 O O . GLY C 1 336 ? 37.25465 -25.71564 16.73647 1.000 81.34081 336 GLY C O 1
ATOM 11437 N N . LYS C 1 337 ? 38.25258 -24.45418 15.16282 1.000 93.97586 337 LYS C N 1
ATOM 11438 C CA . LYS C 1 337 ? 39.60031 -24.76406 15.61788 1.000 97.10471 337 LYS C CA 1
ATOM 11439 C C . LYS C 1 337 ? 40.09548 -23.74784 16.63669 1.000 101.87417 337 LYS C C 1
ATOM 11440 O O . LYS C 1 337 ? 40.72033 -24.11390 17.63910 1.000 103.98859 337 LYS C O 1
ATOM 11446 N N . GLN C 1 338 ? 39.79725 -22.47604 16.39232 1.000 105.99693 338 GLN C N 1
ATOM 11447 C CA . GLN C 1 338 ? 40.32205 -21.34781 17.14675 1.000 108.60770 338 GLN C CA 1
ATOM 11448 C C . GLN C 1 338 ? 39.50175 -21.02553 18.39280 1.000 107.37506 338 GLN C C 1
ATOM 11449 O O . GLN C 1 338 ? 39.66353 -19.93990 18.96039 1.000 104.88328 338 GLN C O 1
ATOM 11455 N N . SER C 1 339 ? 38.62429 -21.93815 18.82336 1.000 104.64013 339 SER C N 1
ATOM 11456 C CA . SER C 1 339 ? 37.72208 -21.64594 19.93465 1.000 101.09027 339 SER C CA 1
ATOM 11457 C C . SER C 1 339 ? 38.44620 -21.57798 21.27559 1.000 104.04155 339 SER C C 1
ATOM 11458 O O . SER C 1 339 ? 38.06159 -20.78252 22.14027 1.000 102.28592 339 SER C O 1
ATOM 11461 N N . GLY C 1 340 ? 39.47631 -22.39692 21.47782 1.000 123.16362 340 GLY C N 1
ATOM 11462 C CA . GLY C 1 340 ? 40.19965 -22.38284 22.73709 1.000 122.94048 340 GLY C CA 1
ATOM 11463 C C . GLY C 1 340 ? 40.02966 -23.62746 23.58604 1.000 122.21724 340 GLY C C 1
ATOM 11464 O O . GLY C 1 340 ? 40.30621 -24.73841 23.12362 1.000 122.03348 340 GLY C O 1
ATOM 11465 N N . THR C 1 341 ? 39.58870 -23.45806 24.83411 1.000 91.35487 341 THR C N 1
ATOM 11466 C CA . THR C 1 341 ? 39.31842 -24.57732 25.72631 1.000 81.07676 341 THR C CA 1
ATOM 11467 C C . THR C 1 341 ? 37.93883 -24.43671 26.35439 1.000 73.73837 341 THR C C 1
ATOM 11468 O O . THR C 1 341 ? 37.43737 -23.32733 26.55776 1.000 71.98472 341 THR C O 1
ATOM 11472 N N . CYS C 1 342 ? 37.33580 -25.58466 26.66274 1.000 67.33527 342 CYS C N 1
ATOM 11473 C CA . CYS C 1 342 ? 35.96371 -25.65933 27.14368 1.000 59.05898 342 CYS C CA 1
ATOM 11474 C C . CYS C 1 342 ? 35.81978 -26.84909 28.08384 1.000 54.84628 342 CYS C C 1
ATOM 11475 O O . CYS C 1 342 ? 36.42991 -27.89675 27.86370 1.000 54.91149 342 CYS C O 1
ATOM 11478 N N . SER C 1 343 ? 35.01673 -26.68195 29.13111 1.000 52.54074 343 SER C N 1
ATOM 11479 C CA . SER C 1 343 ? 34.72851 -27.77915 30.04615 1.000 50.73216 343 SER C CA 1
ATOM 11480 C C . SER C 1 343 ? 33.60908 -28.64307 29.47666 1.000 50.42372 343 SER C C 1
ATOM 11481 O O . SER C 1 343 ? 32.56271 -28.12781 29.07238 1.000 50.29732 343 SER C O 1
ATOM 11484 N N . ILE C 1 344 ? 33.82225 -29.95744 29.45238 1.000 50.53389 344 ILE C N 1
ATOM 11485 C CA . ILE C 1 344 ? 32.84377 -30.90156 28.92443 1.000 50.71633 344 ILE C CA 1
ATOM 11486 C C . ILE C 1 344 ? 32.41038 -31.83141 30.04745 1.000 51.86153 344 ILE C C 1
ATOM 11487 O O . ILE C 1 344 ? 33.21856 -32.21092 30.90315 1.000 50.99279 344 ILE C O 1
ATOM 11492 N N . GLY C 1 345 ? 31.12396 -32.16457 30.06178 1.000 52.76346 345 GLY C N 1
ATOM 11493 C CA . GLY C 1 345 ? 30.59101 -33.06932 31.06001 1.000 54.27029 345 GLY C CA 1
ATOM 11494 C C . GLY C 1 345 ? 29.26789 -33.63767 30.61016 1.000 55.09359 345 GLY C C 1
ATOM 11495 O O . GLY C 1 345 ? 28.63348 -33.12572 29.68362 1.000 55.53922 345 GLY C O 1
ATOM 11496 N N . ALA C 1 346 ? 28.85683 -34.71549 31.27220 1.000 56.72886 346 ALA C N 1
ATOM 11497 C CA . ALA C 1 346 ? 27.57141 -35.34363 30.98696 1.000 57.73898 346 ALA C CA 1
ATOM 11498 C C . ALA C 1 346 ? 26.90459 -35.70124 32.30336 1.000 56.30317 346 ALA C C 1
ATOM 11499 O O . ALA C 1 346 ? 27.46542 -36.45732 33.10240 1.000 56.08977 346 ALA C O 1
ATOM 11501 N N . VAL C 1 347 ? 25.70702 -35.15664 32.52613 1.000 50.51315 347 VAL C N 1
ATOM 11502 C CA . VAL C 1 347 ? 24.99422 -35.40942 33.77375 1.000 50.00060 347 VAL C CA 1
ATOM 11503 C C . VAL C 1 347 ? 24.35008 -36.78535 33.81278 1.000 49.98206 347 VAL C C 1
ATOM 11504 O O . VAL C 1 347 ? 23.95863 -37.24366 34.89429 1.000 49.51588 347 VAL C O 1
ATOM 11508 N N . LYS C 1 348 ? 24.25460 -37.47380 32.67194 1.000 49.84033 348 LYS C N 1
ATOM 11509 C CA . LYS C 1 348 ? 23.65111 -38.80143 32.65819 1.000 48.99505 348 LYS C CA 1
ATOM 11510 C C . LYS C 1 348 ? 24.44743 -39.81003 33.47191 1.000 48.64814 348 LYS C C 1
ATOM 11511 O O . LYS C 1 348 ? 23.88282 -40.82403 33.89744 1.000 47.75220 348 LYS C O 1
ATOM 11517 N N . GLY C 1 349 ? 25.74504 -39.57031 33.68378 1.000 49.93636 349 GLY C N 1
ATOM 11518 C CA . GLY C 1 349 ? 26.50672 -40.43439 34.56984 1.000 49.62210 349 GLY C CA 1
ATOM 11519 C C . GLY C 1 349 ? 25.97336 -40.42302 35.98725 1.000 48.14836 349 GLY C C 1
ATOM 11520 O O . GLY C 1 349 ? 26.09043 -41.41503 36.71197 1.000 48.30320 349 GLY C O 1
ATOM 11521 N N . ASN C 1 350 ? 25.35124 -39.31601 36.38910 1.000 47.95767 350 ASN C N 1
ATOM 11522 C CA . ASN C 1 350 ? 24.82231 -39.18836 37.73920 1.000 45.94705 350 ASN C CA 1
ATOM 11523 C C . ASN C 1 350 ? 23.45451 -39.84666 37.87292 1.000 45.42432 350 ASN C C 1
ATOM 11524 O O . ASN C 1 350 ? 23.18434 -40.51348 38.87774 1.000 45.88442 350 ASN C O 1
ATOM 11529 N N . ILE C 1 351 ? 22.58203 -39.67444 36.87932 1.000 44.80144 351 ILE C N 1
ATOM 11530 C CA . ILE C 1 351 ? 21.17158 -40.02432 37.03244 1.000 42.98230 351 ILE C CA 1
ATOM 11531 C C . ILE C 1 351 ? 20.65080 -40.95056 35.94799 1.000 41.97307 351 ILE C C 1
ATOM 11532 O O . ILE C 1 351 ? 19.55928 -41.52398 36.11027 1.000 41.49414 351 ILE C O 1
ATOM 11537 N N . GLY C 1 352 ? 21.34261 -41.13217 34.82953 1.000 42.75228 352 GLY C N 1
ATOM 11538 C CA . GLY C 1 352 ? 20.80527 -41.92202 33.74206 1.000 41.28190 352 GLY C CA 1
ATOM 11539 C C . GLY C 1 352 ? 20.02921 -41.07964 32.75256 1.000 41.76003 352 GLY C C 1
ATOM 11540 O O . GLY C 1 352 ? 19.91341 -39.85630 32.86280 1.000 42.69487 352 GLY C O 1
ATOM 11541 N N . HIS C 1 353 ? 19.45842 -41.76090 31.76619 1.000 41.68912 353 HIS C N 1
ATOM 11542 C CA . HIS C 1 353 ? 18.76177 -41.09298 30.67054 1.000 41.86175 353 HIS C CA 1
ATOM 11543 C C . HIS C 1 353 ? 17.31519 -40.83691 31.08213 1.000 38.53809 353 HIS C C 1
ATOM 11544 O O . HIS C 1 353 ? 16.52028 -41.77436 31.20328 1.000 37.25755 353 HIS C O 1
ATOM 11551 N N . ALA C 1 354 ? 16.96418 -39.56517 31.27098 1.000 38.41709 354 ALA C N 1
ATOM 11552 C CA . ALA C 1 354 ? 15.64444 -39.19339 31.76270 1.000 38.14292 354 ALA C CA 1
ATOM 11553 C C . ALA C 1 354 ? 14.64057 -38.94600 30.64166 1.000 39.03020 354 ALA C C 1
ATOM 11554 O O . ALA C 1 354 ? 13.61037 -38.30105 30.87380 1.000 39.40728 354 ALA C O 1
ATOM 11556 N N . GLY C 1 355 ? 14.91640 -39.44270 29.44491 1.000 40.54081 355 GLY C N 1
ATOM 11557 C CA . GLY C 1 355 ? 13.92687 -39.41976 28.38281 1.000 41.53093 355 GLY C CA 1
ATOM 11558 C C . GLY C 1 355 ? 13.51832 -38.01476 27.99143 1.000 42.40204 355 GLY C C 1
ATOM 11559 O O . GLY C 1 355 ? 14.34517 -37.19593 27.57040 1.000 43.25361 355 GLY C O 1
ATOM 11560 N N . VAL C 1 356 ? 12.21475 -37.74284 28.11832 1.000 41.77148 356 VAL C N 1
ATOM 11561 C CA . VAL C 1 356 ? 11.65227 -36.46070 27.69654 1.000 42.22331 356 VAL C CA 1
ATOM 11562 C C . VAL C 1 356 ? 12.37989 -35.30638 28.36628 1.000 40.72483 356 VAL C C 1
ATOM 11563 O O . VAL C 1 356 ? 12.60848 -34.25672 27.75428 1.000 42.29773 356 VAL C O 1
ATOM 11567 N N . VAL C 1 357 ? 12.76610 -35.48262 29.62508 1.000 38.76387 357 VAL C N 1
ATOM 11568 C CA . VAL C 1 357 ? 13.36238 -34.41441 30.40759 1.000 38.12019 357 VAL C CA 1
ATOM 11569 C C . VAL C 1 357 ? 14.86764 -34.60767 30.57401 1.000 38.73989 357 VAL C C 1
ATOM 11570 O O . VAL C 1 357 ? 15.49914 -33.89947 31.36544 1.000 38.58925 357 VAL C O 1
ATOM 11574 N N . ALA C 1 358 ? 15.46712 -35.52755 29.80939 1.000 39.57313 358 ALA C N 1
ATOM 11575 C CA . ALA C 1 358 ? 16.91207 -35.74343 29.87508 1.000 39.10962 358 ALA C CA 1
ATOM 11576 C C . ALA C 1 358 ? 17.68210 -34.47066 29.54778 1.000 39.37740 358 ALA C C 1
ATOM 11577 O O . ALA C 1 358 ? 18.67798 -34.15013 30.20665 1.000 39.78713 358 ALA C O 1
ATOM 11579 N N . GLY C 1 359 ? 17.25671 -33.74664 28.51329 1.000 40.19731 359 GLY C N 1
ATOM 11580 C CA . GLY C 1 359 ? 17.86175 -32.45856 28.22962 1.000 39.03130 359 GLY C CA 1
ATOM 11581 C C . GLY C 1 359 ? 17.62499 -31.43135 29.31569 1.000 40.73243 359 GLY C C 1
ATOM 11582 O O . GLY C 1 359 ? 18.42152 -30.49599 29.45698 1.000 40.39287 359 GLY C O 1
ATOM 11583 N N . GLY C 1 360 ? 16.54802 -31.58887 30.09263 1.000 39.98302 360 GLY C N 1
ATOM 11584 C CA . GLY C 1 360 ? 16.29415 -30.67141 31.19151 1.000 39.24933 360 GLY C CA 1
ATOM 11585 C C . GLY C 1 360 ? 17.29000 -30.82220 32.32546 1.000 41.17745 360 GLY C C 1
ATOM 11586 O O . GLY C 1 360 ? 17.71479 -29.83029 32.92391 1.000 41.54726 360 GLY C O 1
ATOM 11587 N N . SER C 1 361 ? 17.67421 -32.06202 32.64233 1.000 41.40164 361 SER C N 1
ATOM 11588 C CA . SER C 1 361 ? 18.65682 -32.27140 33.70039 1.000 41.24194 361 SER C CA 1
ATOM 11589 C C . SER C 1 361 ? 19.98345 -31.61503 33.34805 1.000 44.16854 361 SER C C 1
ATOM 11590 O O . SER C 1 361 ? 20.64982 -31.04037 34.21592 1.000 44.70157 361 SER C O 1
ATOM 11593 N N . GLY C 1 362 ? 20.37112 -31.66941 32.07239 1.000 49.30134 362 GLY C N 1
ATOM 11594 C CA . GLY C 1 362 ? 21.59178 -31.00158 31.65376 1.000 49.87799 362 GLY C CA 1
ATOM 11595 C C . GLY C 1 362 ? 21.44312 -29.49309 31.62968 1.000 51.34423 362 GLY C C 1
ATOM 11596 O O . GLY C 1 362 ? 22.36703 -28.76222 32.00170 1.000 51.90676 362 GLY C O 1
ATOM 11597 N N . ALA C 1 363 ? 20.27799 -29.00496 31.19579 1.000 44.65929 363 ALA C N 1
ATOM 11598 C CA . ALA C 1 363 ? 20.04396 -27.56516 31.18124 1.000 43.36925 363 ALA C CA 1
ATOM 11599 C C . ALA C 1 363 ? 19.98790 -27.00511 32.59694 1.000 44.50645 363 ALA C C 1
ATOM 11600 O O . ALA C 1 363 ? 20.53269 -25.92819 32.86606 1.000 45.82895 363 ALA C O 1
ATOM 11602 N N . VAL C 1 364 ? 19.33924 -27.72339 33.51670 1.000 43.89106 364 VAL C N 1
ATOM 11603 C CA . VAL C 1 364 ? 19.27722 -27.26535 34.89988 1.000 43.18325 364 VAL C CA 1
ATOM 11604 C C . VAL C 1 364 ? 20.66311 -27.28682 35.52807 1.000 44.74679 364 VAL C C 1
ATOM 11605 O O . VAL C 1 364 ? 21.01757 -26.39508 36.30801 1.000 45.56214 364 VAL C O 1
ATOM 11609 N N . LYS C 1 365 ? 21.47407 -28.29487 35.19418 1.000 45.13361 365 LYS C N 1
ATOM 11610 C CA . LYS C 1 365 ? 22.84814 -28.32053 35.68660 1.000 45.46515 365 LYS C CA 1
ATOM 11611 C C . LYS C 1 365 ? 23.63798 -27.12009 35.18380 1.000 47.33725 365 LYS C C 1
ATOM 11612 O O . LYS C 1 365 ? 24.35782 -26.47420 35.95562 1.000 47.74160 365 LYS C O 1
ATOM 11618 N N . ALA C 1 366 ? 23.50078 -26.79429 33.89492 1.000 47.01103 366 ALA C N 1
ATOM 11619 C CA . ALA C 1 366 ? 24.23220 -25.66294 33.33481 1.000 45.97250 366 ALA C CA 1
ATOM 11620 C C . ALA C 1 366 ? 23.75519 -24.34187 33.92365 1.000 47.87474 366 ALA C C 1
ATOM 11621 O O . ALA C 1 366 ? 24.56794 -23.44893 34.19212 1.000 49.75243 366 ALA C O 1
ATOM 11623 N N . ALA C 1 367 ? 22.44206 -24.19216 34.11904 1.000 46.92499 367 ALA C N 1
ATOM 11624 C CA . ALA C 1 367 ? 21.91478 -22.94795 34.67073 1.000 47.30005 367 ALA C CA 1
ATOM 11625 C C . ALA C 1 367 ? 22.42273 -22.70662 36.08787 1.000 47.71767 367 ALA C C 1
ATOM 11626 O O . ALA C 1 367 ? 22.80379 -21.58365 36.43613 1.000 48.44385 367 ALA C O 1
ATOM 11628 N N . PHE C 1 368 ? 22.43241 -23.74520 36.92374 1.000 47.77710 368 PHE C N 1
ATOM 11629 C CA . PHE C 1 368 ? 22.93070 -23.57838 38.28524 1.000 48.37629 368 PHE C CA 1
ATOM 11630 C C . PHE C 1 368 ? 24.44288 -23.39721 38.31954 1.000 48.08841 368 PHE C C 1
ATOM 11631 O O . PHE C 1 368 ? 24.95957 -22.70750 39.20509 1.000 48.42986 368 PHE C O 1
ATOM 11639 N N . ALA C 1 369 ? 25.16425 -24.00442 37.37365 1.000 50.19276 369 ALA C N 1
ATOM 11640 C CA . ALA C 1 369 ? 26.60634 -23.79355 37.28961 1.000 51.01790 369 ALA C CA 1
ATOM 11641 C C . ALA C 1 369 ? 26.92890 -22.32934 37.02156 1.000 52.27211 369 ALA C C 1
ATOM 11642 O O . ALA C 1 369 ? 27.86078 -21.76895 37.61144 1.000 52.59842 369 ALA C O 1
ATOM 11644 N N . LEU C 1 370 ? 26.16645 -21.69604 36.12891 1.000 51.14839 370 LEU C N 1
ATOM 11645 C CA . LEU C 1 370 ? 26.34636 -20.27447 35.86041 1.000 49.91233 370 LEU C CA 1
ATOM 11646 C C . LEU C 1 370 ? 25.97565 -19.43509 37.07659 1.000 50.33360 370 LEU C C 1
ATOM 11647 O O . LEU C 1 370 ? 26.64074 -18.43649 37.37637 1.000 53.45885 370 LEU C O 1
ATOM 11652 N N . TYR C 1 371 ? 24.90943 -19.82211 37.78095 1.000 49.25979 371 TYR C N 1
ATOM 11653 C CA . TYR C 1 371 ? 24.44731 -19.05967 38.93777 1.000 48.87378 371 TYR C CA 1
ATOM 11654 C C . TYR C 1 371 ? 25.48452 -19.06693 40.05808 1.000 50.80979 371 TYR C C 1
ATOM 11655 O O . TYR C 1 371 ? 25.83715 -18.01219 40.59990 1.000 51.15188 371 TYR C O 1
ATOM 11664 N N . HIS C 1 372 ? 25.98478 -20.24827 40.42016 1.000 51.28502 372 HIS C N 1
ATOM 11665 C CA . HIS C 1 372 ? 26.95269 -20.38179 41.50205 1.000 52.91670 372 HIS C CA 1
ATOM 11666 C C . HIS C 1 372 ? 28.39901 -20.23178 41.04890 1.000 56.05158 372 HIS C C 1
ATOM 11667 O O . HIS C 1 372 ? 29.29773 -20.25653 41.89857 1.000 55.77077 372 HIS C O 1
ATOM 11674 N N . ARG C 1 373 ? 28.64496 -20.08810 39.74528 1.000 58.04308 373 ARG C N 1
ATOM 11675 C CA . ARG C 1 373 ? 29.99909 -19.94950 39.20760 1.000 58.86219 373 ARG C CA 1
ATOM 11676 C C . ARG C 1 373 ? 30.89344 -21.10654 39.65234 1.000 58.75078 373 ARG C C 1
ATOM 11677 O O . ARG C 1 373 ? 32.03832 -20.92320 40.07181 1.000 59.50702 373 ARG C O 1
ATOM 11685 N N . SER C 1 374 ? 30.34579 -22.31756 39.55729 1.000 55.39880 374 SER C N 1
ATOM 11686 C CA . SER C 1 374 ? 31.04288 -23.54252 39.91860 1.000 54.38983 374 SER C CA 1
ATOM 11687 C C . SER C 1 374 ? 30.83970 -24.56985 38.81604 1.000 53.92756 374 SER C C 1
ATOM 11688 O O . SER C 1 374 ? 29.81413 -24.57072 38.13083 1.000 54.62015 374 SER C O 1
ATOM 11691 N N . LEU C 1 375 ? 31.82186 -25.45105 38.65500 1.000 55.37173 375 LEU C N 1
ATOM 11692 C CA . LEU C 1 375 ? 31.74966 -26.50617 37.65087 1.000 54.67781 375 LEU C CA 1
ATOM 11693 C C . LEU C 1 375 ? 31.68001 -27.86487 38.33071 1.000 54.94971 375 LEU C C 1
ATOM 11694 O O . LEU C 1 375 ? 32.67547 -28.30132 38.93015 1.000 56.65416 375 LEU C O 1
ATOM 11699 N N . PRO C 1 376 ? 30.55638 -28.57224 38.25490 1.000 55.75198 376 PRO C N 1
ATOM 11700 C CA . PRO C 1 376 ? 30.45444 -29.88923 38.89779 1.000 55.11888 376 PRO C CA 1
ATOM 11701 C C . PRO C 1 376 ? 31.16488 -30.95475 38.08323 1.000 55.81232 376 PRO C C 1
ATOM 11702 O O . PRO C 1 376 ? 31.28221 -30.83530 36.85390 1.000 55.76096 376 PRO C O 1
ATOM 11706 N N . PRO C 1 377 ? 31.64783 -32.01386 38.72783 1.000 58.66237 377 PRO C N 1
ATOM 11707 C CA . PRO C 1 377 ? 32.37852 -33.05456 38.00229 1.000 58.03389 377 PRO C CA 1
ATOM 11708 C C . PRO C 1 377 ? 31.45239 -34.00227 37.25273 1.000 55.28723 377 PRO C C 1
ATOM 11709 O O . PRO C 1 377 ? 30.24657 -34.07850 37.49444 1.000 55.98670 377 PRO C O 1
ATOM 11713 N N . THR C 1 378 ? 32.05258 -34.72858 36.31941 1.000 50.88180 378 THR C N 1
ATOM 11714 C CA . THR C 1 378 ? 31.40950 -35.85103 35.65525 1.000 50.21677 378 THR C CA 1
ATOM 11715 C C . THR C 1 378 ? 31.95493 -37.13241 36.26721 1.000 49.45778 378 THR C C 1
ATOM 11716 O O . THR C 1 378 ? 33.17378 -37.30345 36.36975 1.000 51.75709 378 THR C O 1
ATOM 11720 N N . ILE C 1 379 ? 31.05862 -38.01096 36.69559 1.000 52.87763 379 ILE C N 1
ATOM 11721 C CA . ILE C 1 379 ? 31.42056 -39.12992 37.53899 1.000 53.69645 379 ILE C CA 1
ATOM 11722 C C . ILE C 1 379 ? 31.54522 -40.40329 36.71116 1.000 53.45400 379 ILE C C 1
ATOM 11723 O O . ILE C 1 379 ? 31.22966 -40.43785 35.52360 1.000 52.24335 379 ILE C O 1
ATOM 11728 N N . ASN C 1 380 ? 32.01983 -41.47197 37.36099 1.000 53.56917 380 ASN C N 1
ATOM 11729 C CA . ASN C 1 380 ? 32.18114 -42.80222 36.76814 1.000 53.51920 380 ASN C CA 1
ATOM 11730 C C . ASN C 1 380 ? 33.15100 -42.79059 35.59105 1.000 55.14602 380 ASN C C 1
ATOM 11731 O O . ASN C 1 380 ? 33.06610 -43.63057 34.69174 1.000 55.61473 380 ASN C O 1
ATOM 11736 N N . LEU C 1 381 ? 34.09200 -41.85250 35.60275 1.000 56.45056 381 LEU C N 1
ATOM 11737 C CA . LEU C 1 381 ? 35.07732 -41.69863 34.54089 1.000 58.27392 381 LEU C CA 1
ATOM 11738 C C . LEU C 1 381 ? 36.44288 -42.06407 35.11054 1.000 60.79637 381 LEU C C 1
ATOM 11739 O O . LEU C 1 381 ? 37.02034 -41.29865 35.88921 1.000 59.93711 381 LEU C O 1
ATOM 11744 N N . THR C 1 382 ? 36.95616 -43.22808 34.72261 1.000 63.75073 382 THR C N 1
ATOM 11745 C CA . THR C 1 382 ? 38.25282 -43.70996 35.18610 1.000 64.09270 382 THR C CA 1
ATOM 11746 C C . THR C 1 382 ? 39.25671 -43.90129 34.06252 1.000 66.13630 382 THR C C 1
ATOM 11747 O O . THR C 1 382 ? 40.44734 -43.64990 34.25654 1.000 67.14390 382 THR C O 1
ATOM 11751 N N . GLU C 1 383 ? 38.80806 -44.32789 32.88622 1.000 73.27038 383 GLU C N 1
ATOM 11752 C CA . GLU C 1 383 ? 39.67377 -44.53072 31.72949 1.000 74.42187 383 GLU C CA 1
ATOM 11753 C C . GLU C 1 383 ? 39.12072 -43.68787 30.58588 1.000 74.79030 383 GLU C C 1
ATOM 11754 O O . GLU C 1 383 ? 38.04183 -43.97982 30.06046 1.000 74.64422 383 GLU C O 1
ATOM 11760 N N . LEU C 1 384 ? 39.85373 -42.64545 30.20380 1.000 70.81583 384 LEU C N 1
ATOM 11761 C CA . LEU C 1 384 ? 39.39687 -41.74840 29.14923 1.000 70.33961 384 LEU C CA 1
ATOM 11762 C C . LEU C 1 384 ? 39.35386 -42.45460 27.79891 1.000 73.08488 384 LEU C C 1
ATOM 11763 O O . LEU C 1 384 ? 40.19711 -43.30157 27.49364 1.000 76.47158 384 LEU C O 1
ATOM 11768 N N . ASN C 1 385 ? 38.35680 -42.10161 26.98878 1.000 72.22460 385 ASN C N 1
ATOM 11769 C CA . ASN C 1 385 ? 38.20392 -42.67685 25.65383 1.000 74.52386 385 ASN C CA 1
ATOM 11770 C C . ASN C 1 385 ? 39.30286 -42.14570 24.73866 1.000 78.75221 385 ASN C C 1
ATOM 11771 O O . ASN C 1 385 ? 39.29521 -40.96905 24.36142 1.000 77.32050 385 ASN C O 1
ATOM 11776 N N . GLU C 1 386 ? 40.25725 -43.01228 24.38803 1.000 87.12878 386 GLU C N 1
ATOM 11777 C CA . GLU C 1 386 ? 41.39103 -42.58583 23.57225 1.000 87.54819 386 GLU C CA 1
ATOM 11778 C C . GLU C 1 386 ? 40.97349 -42.19592 22.15737 1.000 87.47244 386 GLU C C 1
ATOM 11779 O O . GLU C 1 386 ? 41.62723 -41.35244 21.53441 1.000 88.00272 386 GLU C O 1
ATOM 11785 N N . GLU C 1 387 ? 39.89632 -42.78794 21.63498 1.000 80.67987 387 GLU C N 1
ATOM 11786 C CA . GLU C 1 387 ? 39.47630 -42.49275 20.26797 1.000 78.77652 387 GLU C CA 1
ATOM 11787 C C . GLU C 1 387 ? 38.96946 -41.05935 20.11643 1.000 79.43466 387 GLU C C 1
ATOM 11788 O O . GLU C 1 387 ? 39.05370 -40.49080 19.02155 1.000 78.97348 387 GLU C O 1
ATOM 11794 N N . ILE C 1 388 ? 38.43931 -40.45926 21.18837 1.000 82.83455 388 ILE C N 1
ATOM 11795 C CA . ILE C 1 388 ? 37.95129 -39.08577 21.10025 1.000 81.48558 388 ILE C CA 1
ATOM 11796 C C . ILE C 1 388 ? 39.09215 -38.07775 21.04760 1.000 85.12697 388 ILE C C 1
ATOM 11797 O O . ILE C 1 388 ? 38.89140 -36.95582 20.56635 1.000 84.22528 388 ILE C O 1
ATOM 11802 N N . ASP C 1 389 ? 40.31971 -38.51104 21.33825 1.000 95.90623 389 ASP C N 1
ATOM 11803 C CA . ASP C 1 389 ? 41.48326 -37.63204 21.43169 1.000 96.62922 389 ASP C CA 1
ATOM 11804 C C . ASP C 1 389 ? 41.14042 -36.24169 21.96519 1.000 96.66335 389 ASP C C 1
ATOM 11805 O O . ASP C 1 389 ? 41.08024 -35.26765 21.20769 1.000 96.91808 389 ASP C O 1
ATOM 11810 N N . PHE C 1 390 ? 40.90512 -36.15419 23.27339 1.000 78.58880 390 PHE C N 1
ATOM 11811 C CA . PHE C 1 390 ? 40.49963 -34.88990 23.88221 1.000 72.39879 390 PHE C CA 1
ATOM 11812 C C . PHE C 1 390 ? 41.52602 -33.76455 23.74181 1.000 71.68565 390 PHE C C 1
ATOM 11813 O O . PHE C 1 390 ? 41.10332 -32.61514 23.52318 1.000 69.13748 390 PHE C O 1
ATOM 11821 N N . PRO C 1 391 ? 42.84155 -33.99137 23.86058 1.000 73.61607 391 PRO C N 1
ATOM 11822 C CA . PRO C 1 391 ? 43.78989 -32.87535 23.66930 1.000 73.13380 391 PRO C CA 1
ATOM 11823 C C . PRO C 1 391 ? 43.71652 -32.21184 22.30143 1.000 72.64018 391 PRO C C 1
ATOM 11824 O O . PRO C 1 391 ? 44.13032 -31.05347 22.17526 1.000 68.40345 391 PRO C O 1
ATOM 11828 N N . ARG C 1 392 ? 43.20535 -32.89300 21.27874 1.000 71.24767 392 ARG C N 1
ATOM 11829 C CA . ARG C 1 392 ? 43.02036 -32.29092 19.96356 1.000 71.18870 392 ARG C CA 1
ATOM 11830 C C . ARG C 1 392 ? 41.66723 -31.60688 19.81407 1.000 70.31173 392 ARG C C 1
ATOM 11831 O O . ARG C 1 392 ? 41.31138 -31.19527 18.70480 1.000 70.48165 392 ARG C O 1
ATOM 11839 N N . THR C 1 393 ? 40.91103 -31.47760 20.89403 1.000 70.41105 393 THR C N 1
ATOM 11840 C CA . THR C 1 393 ? 39.61680 -30.82297 20.88492 1.000 68.16326 393 THR C CA 1
ATOM 11841 C C . THR C 1 393 ? 39.61988 -29.69925 21.91434 1.000 66.23383 393 THR C C 1
ATOM 11842 O O . THR C 1 393 ? 40.48729 -29.65713 22.79573 1.000 65.21703 393 THR C O 1
ATOM 11846 N N . PRO C 1 394 ? 38.67404 -28.75826 21.82656 1.000 65.65926 394 PRO C N 1
ATOM 11847 C CA . PRO C 1 394 ? 38.59628 -27.70460 22.84954 1.000 67.29485 394 PRO C CA 1
ATOM 11848 C C . PRO C 1 394 ? 38.10627 -28.19963 24.19803 1.000 64.44155 394 PRO C C 1
ATOM 11849 O O . PRO C 1 394 ? 38.11798 -27.42222 25.15992 1.000 65.62297 394 PRO C O 1
ATOM 11853 N N . PHE C 1 395 ? 37.67665 -29.45315 24.30378 1.000 60.09700 395 PHE C N 1
ATOM 11854 C CA . PHE C 1 395 ? 36.96264 -29.93442 25.47726 1.000 56.94652 395 PHE C CA 1
ATOM 11855 C C . PHE C 1 395 ? 37.89727 -30.67216 26.42923 1.000 54.16314 395 PHE C C 1
ATOM 11856 O O . PHE C 1 395 ? 38.75076 -31.45359 25.99983 1.000 56.38528 395 PHE C O 1
ATOM 11864 N N . VAL C 1 396 ? 37.71811 -30.41991 27.72871 1.000 52.49405 396 VAL C N 1
ATOM 11865 C CA . VAL C 1 396 ? 38.48553 -31.06758 28.78182 1.000 52.35853 396 VAL C CA 1
ATOM 11866 C C . VAL C 1 396 ? 37.50070 -31.66957 29.77647 1.000 50.96068 396 VAL C C 1
ATOM 11867 O O . VAL C 1 396 ? 36.71378 -30.93670 30.38424 1.000 50.75254 396 VAL C O 1
ATOM 11871 N N . PRO C 1 397 ? 37.49990 -32.98490 29.98386 1.000 50.44869 397 PRO C N 1
ATOM 11872 C CA . PRO C 1 397 ? 36.52763 -33.59152 30.90520 1.000 50.35263 397 PRO C CA 1
ATOM 11873 C C . PRO C 1 397 ? 36.69248 -33.08425 32.33133 1.000 52.54411 397 PRO C C 1
ATOM 11874 O O . PRO C 1 397 ? 37.78765 -33.10302 32.89699 1.000 53.49907 397 PRO C O 1
ATOM 11878 N N . GLN C 1 398 ? 35.58206 -32.63080 32.91129 1.000 53.57851 398 GLN C N 1
ATOM 11879 C CA . GLN C 1 398 ? 35.56836 -32.05744 34.25635 1.000 55.59890 398 GLN C CA 1
ATOM 11880 C C . GLN C 1 398 ? 35.62843 -33.19264 35.27154 1.000 59.11619 398 GLN C C 1
ATOM 11881 O O . GLN C 1 398 ? 34.60780 -33.72022 35.71563 1.000 58.59765 398 GLN C O 1
ATOM 11887 N N . LEU C 1 399 ? 36.85094 -33.57962 35.63852 1.000 61.05099 399 LEU C N 1
ATOM 11888 C CA . LEU C 1 399 ? 37.03852 -34.68224 36.57376 1.000 63.13435 399 LEU C CA 1
ATOM 11889 C C . LEU C 1 399 ? 36.80730 -34.26740 38.02167 1.000 68.49911 399 LEU C C 1
ATOM 11890 O O . LEU C 1 399 ? 36.35677 -35.08592 38.82995 1.000 67.13152 399 LEU C O 1
ATOM 11895 N N . GLU C 1 400 ? 37.10572 -33.01765 38.36585 1.000 81.11451 400 GLU C N 1
ATOM 11896 C CA . GLU C 1 400 ? 36.99928 -32.50636 39.72185 1.000 81.51403 400 GLU C CA 1
ATOM 11897 C C . GLU C 1 400 ? 36.06976 -31.29692 39.76373 1.000 81.18154 400 GLU C C 1
ATOM 11898 O O . GLU C 1 400 ? 35.90199 -30.60864 38.75208 1.000 81.02464 400 GLU C O 1
ATOM 11904 N N . PRO C 1 401 ? 35.43368 -31.02310 40.90378 1.000 68.21932 401 PRO C N 1
ATOM 11905 C CA . PRO C 1 401 ? 34.71373 -29.75117 41.04546 1.000 64.61139 401 PRO C CA 1
ATOM 11906 C C . PRO C 1 401 ? 35.69786 -28.59335 41.04941 1.000 64.28494 401 PRO C C 1
ATOM 11907 O O . PRO C 1 401 ? 36.81187 -28.70918 41.56480 1.000 66.16282 401 PRO C O 1
ATOM 11911 N N . ALA C 1 402 ? 35.29023 -27.47225 40.46048 1.000 60.09765 402 ALA C N 1
ATOM 11912 C CA . ALA C 1 402 ? 36.21016 -26.34893 40.35169 1.000 59.89857 402 ALA C CA 1
ATOM 11913 C C . ALA C 1 402 ? 35.43198 -25.04941 40.22078 1.000 58.92093 402 ALA C C 1
ATOM 11914 O O . ALA C 1 402 ? 34.32612 -25.02234 39.67657 1.000 58.91783 402 ALA C O 1
ATOM 11916 N N . ALA C 1 403 ? 36.03443 -23.97232 40.71748 1.000 57.80928 403 ALA C N 1
ATOM 11917 C CA . ALA C 1 403 ? 35.47255 -22.64367 40.53002 1.000 57.03706 403 ALA C CA 1
ATOM 11918 C C . ALA C 1 403 ? 35.53643 -22.25344 39.06149 1.000 57.87689 403 ALA C C 1
ATOM 11919 O O . ALA C 1 403 ? 36.50049 -22.56808 38.35851 1.000 58.72463 403 ALA C O 1
ATOM 11921 N N . TRP C 1 404 ? 34.50134 -21.56353 38.59860 1.000 57.28982 404 TRP C N 1
ATOM 11922 C CA . TRP C 1 404 ? 34.38809 -21.18651 37.19274 1.000 59.17830 404 TRP C CA 1
ATOM 11923 C C . TRP C 1 404 ? 34.95813 -19.78208 37.03226 1.000 62.84663 404 TRP C C 1
ATOM 11924 O O . TRP C 1 404 ? 34.30737 -18.78914 37.36854 1.000 62.76729 404 TRP C O 1
ATOM 11935 N N . GLN C 1 405 ? 36.19052 -19.70324 36.52957 1.000 64.03481 405 GLN C N 1
ATOM 11936 C CA . GLN C 1 405 ? 36.89308 -18.43939 36.31639 1.000 65.70441 405 GLN C CA 1
ATOM 11937 C C . GLN C 1 405 ? 37.51954 -18.47685 34.92928 1.000 68.57318 405 GLN C C 1
ATOM 11938 O O . GLN C 1 405 ? 38.70504 -18.79899 34.77584 1.000 71.00636 405 GLN C O 1
ATOM 11944 N N . PRO C 1 406 ? 36.74613 -18.17043 33.89322 1.000 72.46137 406 PRO C N 1
ATOM 11945 C CA . PRO C 1 406 ? 37.24487 -18.31439 32.52280 1.000 76.41475 406 PRO C CA 1
ATOM 11946 C C . PRO C 1 406 ? 38.11334 -17.14513 32.08642 1.000 81.73999 406 PRO C C 1
ATOM 11947 O O . PRO C 1 406 ? 37.88321 -15.99156 32.45576 1.000 79.96483 406 PRO C O 1
ATOM 11951 N N . GLU C 1 407 ? 39.12654 -17.46527 31.27417 1.000 91.52953 407 GLU C N 1
ATOM 11952 C CA . GLU C 1 407 ? 39.94555 -16.42789 30.65375 1.000 93.94494 407 GLU C CA 1
ATOM 11953 C C . GLU C 1 407 ? 39.13716 -15.54936 29.70901 1.000 92.43525 407 GLU C C 1
ATOM 11954 O O . GLU C 1 407 ? 39.56438 -14.43245 29.39629 1.000 92.97714 407 GLU C O 1
ATOM 11960 N N . CYS C 1 408 ? 37.98114 -16.03372 29.25106 1.000 88.53092 408 CYS C N 1
ATOM 11961 C CA . CYS C 1 408 ? 37.16445 -15.28528 28.30188 1.000 85.69519 408 CYS C CA 1
ATOM 11962 C C . CYS C 1 408 ? 36.61735 -13.99856 28.91259 1.000 84.25303 408 CYS C C 1
ATOM 11963 O O . CYS C 1 408 ? 36.54118 -12.96733 28.23369 1.000 83.11962 408 CYS C O 1
ATOM 11966 N N . GLY C 1 409 ? 36.23082 -14.03676 30.18756 1.000 80.11347 409 GLY C N 1
ATOM 11967 C CA . GLY C 1 409 ? 35.64264 -12.90364 30.87050 1.000 73.66757 409 GLY C CA 1
ATOM 11968 C C . GLY C 1 409 ? 34.15384 -13.03059 31.11893 1.000 69.81172 409 GLY C C 1
ATOM 11969 O O . GLY C 1 409 ? 33.63224 -12.36265 32.02082 1.000 68.26012 409 GLY C O 1
ATOM 11970 N N . ILE C 1 410 ? 33.45715 -13.86631 30.34710 1.000 67.71930 410 ILE C N 1
ATOM 11971 C CA . ILE C 1 410 ? 32.02708 -14.10357 30.49860 1.000 63.19050 410 ILE C CA 1
ATOM 11972 C C . ILE C 1 410 ? 31.79895 -15.60943 30.56055 1.000 61.08915 410 ILE C C 1
ATOM 11973 O O . ILE C 1 410 ? 32.53193 -16.39185 29.94814 1.000 61.89736 410 ILE C O 1
ATOM 11978 N N . ARG C 1 411 ? 30.79286 -16.01814 31.33149 1.000 60.02548 411 ARG C N 1
ATOM 11979 C CA . ARG C 1 411 ? 30.45791 -17.42766 31.51464 1.000 58.63040 411 ARG C CA 1
ATOM 11980 C C . ARG C 1 411 ? 29.27831 -17.80167 30.62430 1.000 56.75414 411 ARG C C 1
ATOM 11981 O O . ARG C 1 411 ? 28.17546 -17.26970 30.79331 1.000 57.57231 411 ARG C O 1
ATOM 11989 N N . ARG C 1 412 ? 29.50737 -18.72181 29.68833 1.000 54.09271 412 ARG C N 1
ATOM 11990 C CA . ARG C 1 412 ? 28.45938 -19.18604 28.79015 1.000 53.97200 412 ARG C CA 1
ATOM 11991 C C . ARG C 1 412 ? 28.54151 -20.69898 28.64755 1.000 53.08058 412 ARG C C 1
ATOM 11992 O O . ARG C 1 412 ? 29.63671 -21.26434 28.58902 1.000 54.53199 412 ARG C O 1
ATOM 12000 N N . ALA C 1 413 ? 27.38073 -21.35008 28.57599 1.000 52.17382 413 ALA C N 1
ATOM 12001 C CA . ALA C 1 413 ? 27.30729 -22.80105 28.48488 1.000 50.51335 413 ALA C CA 1
ATOM 12002 C C . ALA C 1 413 ? 26.37516 -23.21163 27.35270 1.000 49.58571 413 ALA C C 1
ATOM 12003 O O . ALA C 1 413 ? 25.39735 -22.52077 27.04998 1.000 48.87887 413 ALA C O 1
ATOM 12005 N N . GLY C 1 414 ? 26.68051 -24.35886 26.74352 1.000 48.12269 414 GLY C N 1
ATOM 12006 C CA . GLY C 1 414 ? 25.83446 -24.94313 25.71839 1.000 47.46129 414 GLY C CA 1
ATOM 12007 C C . GLY C 1 414 ? 25.38766 -26.34691 26.07177 1.000 46.76101 414 GLY C C 1
ATOM 12008 O O . GLY C 1 414 ? 26.20793 -27.17977 26.46512 1.000 47.06848 414 GLY C O 1
ATOM 12009 N N . ILE C 1 415 ? 24.09566 -26.63087 25.92363 1.000 46.00986 415 ILE C N 1
ATOM 12010 C CA . ILE C 1 415 ? 23.51476 -27.91166 26.31244 1.000 46.07676 415 ILE C CA 1
ATOM 12011 C C . ILE C 1 415 ? 22.88820 -28.55964 25.08738 1.000 45.54766 415 ILE C C 1
ATOM 12012 O O . ILE C 1 415 ? 22.13264 -27.91117 24.35445 1.000 45.97773 415 ILE C O 1
ATOM 12017 N N . THR C 1 416 ? 23.18795 -29.83842 24.87885 1.000 44.79849 416 THR C N 1
ATOM 12018 C CA . THR C 1 416 ? 22.70779 -30.59010 23.72924 1.000 45.21014 416 THR C CA 1
ATOM 12019 C C . THR C 1 416 ? 21.76091 -31.69526 24.18124 1.000 47.23796 416 THR C C 1
ATOM 12020 O O . THR C 1 416 ? 21.95456 -32.29691 25.24298 1.000 48.74344 416 THR C O 1
ATOM 12024 N N . ALA C 1 417 ? 20.72406 -31.94430 23.38067 1.000 46.18487 417 ALA C N 1
ATOM 12025 C CA . ALA C 1 417 ? 19.77704 -33.02533 23.62702 1.000 47.52072 417 ALA C CA 1
ATOM 12026 C C . ALA C 1 417 ? 19.58005 -33.80976 22.33818 1.000 49.40704 417 ALA C C 1
ATOM 12027 O O . ALA C 1 417 ? 19.15509 -33.24389 21.32540 1.000 48.48969 417 ALA C O 1
ATOM 12029 N N . LEU C 1 418 ? 19.88778 -35.10545 22.37951 1.000 52.91089 418 LEU C N 1
ATOM 12030 C CA . LEU C 1 418 ? 19.66107 -36.02531 21.27399 1.000 53.46908 418 LEU C CA 1
ATOM 12031 C C . LEU C 1 418 ? 18.54321 -36.99796 21.62099 1.000 55.19890 418 LEU C C 1
ATOM 12032 O O . LEU C 1 418 ? 18.38416 -37.39861 22.77876 1.000 56.00414 418 LEU C O 1
ATOM 12037 N N . GLY C 1 419 ? 17.77608 -37.39055 20.60180 1.000 57.97377 419 GLY C N 1
ATOM 12038 C CA . GLY C 1 419 ? 16.69907 -38.33878 20.78889 1.000 59.97987 419 GLY C CA 1
ATOM 12039 C C . GLY C 1 419 ? 16.52662 -39.24944 19.58968 1.000 61.45612 419 GLY C C 1
ATOM 12040 O O . GLY C 1 419 ? 17.21448 -39.11746 18.57494 1.000 58.62542 419 GLY C O 1
ATOM 12041 N N . GLY C 1 420 ? 15.59452 -40.18687 19.73662 1.000 63.42192 420 GLY C N 1
ATOM 12042 C CA . GLY C 1 420 ? 15.16903 -41.00317 18.62253 1.000 60.96431 420 GLY C CA 1
ATOM 12043 C C . GLY C 1 420 ? 14.39056 -40.19361 17.60620 1.000 58.45558 420 GLY C C 1
ATOM 12044 O O . GLY C 1 420 ? 14.00130 -39.04831 17.83278 1.000 59.56121 420 GLY C O 1
ATOM 12045 N N . GLY C 1 421 ? 14.16413 -40.80673 16.44928 1.000 55.58567 421 GLY C N 1
ATOM 12046 C CA . GLY C 1 421 ? 13.48344 -40.10325 15.38361 1.000 52.86465 421 GLY C CA 1
ATOM 12047 C C . GLY C 1 421 ? 14.27256 -38.97299 14.76859 1.000 49.86703 421 GLY C C 1
ATOM 12048 O O . GLY C 1 421 ? 13.70000 -38.16896 14.02858 1.000 48.65810 421 GLY C O 1
ATOM 12049 N N . GLY C 1 422 ? 15.56751 -38.87841 15.06117 1.000 51.40951 422 GLY C N 1
ATOM 12050 C CA . GLY C 1 422 ? 16.41234 -37.85144 14.48965 1.000 50.81853 422 GLY C CA 1
ATOM 12051 C C . GLY C 1 422 ? 16.32892 -36.49472 15.14724 1.000 49.61195 422 GLY C C 1
ATOM 12052 O O . GLY C 1 422 ? 16.89038 -35.53519 14.60949 1.000 48.43955 422 GLY C O 1
ATOM 12053 N N . TYR C 1 423 ? 15.66399 -36.38351 16.29623 1.000 49.50339 423 TYR C N 1
ATOM 12054 C CA . TYR C 1 423 ? 15.46729 -35.08872 16.93820 1.000 47.30240 423 TYR C CA 1
ATOM 12055 C C . TYR C 1 423 ? 16.77029 -34.55033 17.51985 1.000 47.28452 423 TYR C C 1
ATOM 12056 O O . TYR C 1 423 ? 17.43889 -35.22480 18.31073 1.000 48.56273 423 TYR C O 1
ATOM 12065 N N . ASN C 1 424 ? 17.11384 -33.31935 17.14572 1.000 46.03893 424 ASN C N 1
ATOM 12066 C CA . ASN C 1 424 ? 18.28667 -32.62858 17.66059 1.000 46.71204 424 ASN C CA 1
ATOM 12067 C C . ASN C 1 424 ? 17.86607 -31.31811 18.30731 1.000 45.08092 424 ASN C C 1
ATOM 12068 O O . ASN C 1 424 ? 16.86557 -30.71150 17.91317 1.000 45.16047 424 ASN C O 1
ATOM 12073 N N . ALA C 1 425 ? 18.64361 -30.87698 19.29480 1.000 44.80489 425 ALA C N 1
ATOM 12074 C CA . ALA C 1 425 ? 18.37015 -29.59785 19.93127 1.000 45.27917 425 ALA C CA 1
ATOM 12075 C C . ALA C 1 425 ? 19.58561 -29.14002 20.71993 1.000 44.76017 425 ALA C C 1
ATOM 12076 O O . ALA C 1 425 ? 20.31031 -29.95347 21.29606 1.000 44.87336 425 ALA C O 1
ATOM 12078 N N . HIS C 1 426 ? 19.78793 -27.82308 20.74140 1.000 42.86117 426 HIS C N 1
ATOM 12079 C CA . HIS C 1 426 ? 20.87512 -27.20151 21.48346 1.000 43.84342 426 HIS C CA 1
ATOM 12080 C C . HIS C 1 426 ? 20.46152 -25.79880 21.90866 1.000 43.99744 426 HIS C C 1
ATOM 12081 O O . HIS C 1 426 ? 19.88168 -25.05252 21.11549 1.000 44.52944 426 HIS C O 1
ATOM 12088 N N . LEU C 1 427 ? 20.74292 -25.45120 23.16518 1.000 45.10773 427 LEU C N 1
ATOM 12089 C CA . LEU C 1 427 ? 20.47394 -24.11403 23.67961 1.000 45.76922 427 LEU C CA 1
ATOM 12090 C C . LEU C 1 427 ? 21.69221 -23.61181 24.44157 1.000 46.55545 427 LEU C C 1
ATOM 12091 O O . LEU C 1 427 ? 22.38805 -24.39110 25.10017 1.000 46.75200 427 LEU C O 1
ATOM 12096 N N . VAL C 1 428 ? 21.95568 -22.31067 24.33023 1.000 47.46749 428 VAL C N 1
ATOM 12097 C CA . VAL C 1 428 ? 23.13937 -21.67786 24.90379 1.000 48.70726 428 VAL C CA 1
ATOM 12098 C C . VAL C 1 428 ? 22.69989 -20.72048 26.00499 1.000 49.88048 428 VAL C C 1
ATOM 12099 O O . VAL C 1 428 ? 21.85153 -19.84890 25.77951 1.000 50.45802 428 VAL C O 1
ATOM 12103 N N . LEU C 1 429 ? 23.28705 -20.87432 27.18842 1.000 51.13715 429 LEU C N 1
ATOM 12104 C CA . LEU C 1 429 ? 22.94822 -20.07173 28.35333 1.000 53.65762 429 LEU C CA 1
ATOM 12105 C C . LEU C 1 429 ? 24.11598 -19.17801 28.74669 1.000 56.80202 429 LEU C C 1
ATOM 12106 O O . LEU C 1 429 ? 25.28246 -19.52397 28.54544 1.000 56.13351 429 LEU C O 1
ATOM 12111 N N . GLU C 1 430 ? 23.78510 -18.02409 29.31752 1.000 63.69830 430 GLU C N 1
ATOM 12112 C CA . GLU C 1 430 ? 24.76167 -17.08215 29.84074 1.000 64.40858 430 GLU C CA 1
ATOM 12113 C C . GLU C 1 430 ? 24.48838 -16.83484 31.31896 1.000 64.32583 430 GLU C C 1
ATOM 12114 O O . GLU C 1 430 ? 23.35538 -16.97995 31.78826 1.000 63.74552 430 GLU C O 1
ATOM 12120 N N . GLU C 1 431 ? 25.54295 -16.47841 32.05683 1.000 57.24682 431 GLU C N 1
ATOM 12121 C CA . GLU C 1 431 ? 25.39171 -16.17106 33.46724 1.000 55.25304 431 GLU C CA 1
ATOM 12122 C C . GLU C 1 431 ? 24.48017 -14.95500 33.63399 1.000 54.67320 431 GLU C C 1
ATOM 12123 O O . GLU C 1 431 ? 24.35109 -14.13498 32.72145 1.000 54.91952 431 GLU C O 1
ATOM 12129 N N . PRO C 1 432 ? 23.82815 -14.82296 34.78637 1.000 56.51652 432 PRO C N 1
ATOM 12130 C CA . PRO C 1 432 ? 22.88166 -13.72417 34.97936 1.000 56.45843 432 PRO C CA 1
ATOM 12131 C C . PRO C 1 432 ? 23.61251 -12.40010 35.07777 1.000 60.87612 432 PRO C C 1
ATOM 12132 O O . PRO C 1 432 ? 24.83649 -12.37611 35.27931 1.000 61.52816 432 PRO C O 1
ATOM 12136 N N . PRO C 1 433 ? 22.90739 -11.27825 34.92535 1.000 63.36604 433 PRO C N 1
ATOM 12137 C CA . PRO C 1 433 ? 23.57136 -9.97880 35.07112 1.000 66.99148 433 PRO C CA 1
ATOM 12138 C C . PRO C 1 433 ? 24.15616 -9.81858 36.46618 1.000 74.41806 433 PRO C C 1
ATOM 12139 O O . PRO C 1 433 ? 23.64277 -10.35955 37.44776 1.000 74.08547 433 PRO C O 1
ATOM 12143 N N . ARG C 1 434 ? 25.24168 -9.05988 36.54154 1.000 79.94529 434 ARG C N 1
ATOM 12144 C CA . ARG C 1 434 ? 25.89136 -8.81827 37.81868 1.000 89.40652 434 ARG C CA 1
ATOM 12145 C C . ARG C 1 434 ? 24.93290 -8.07555 38.74676 1.000 96.70294 434 ARG C C 1
ATOM 12146 O O . ARG C 1 434 ? 24.22178 -7.16575 38.30265 1.000 97.73069 434 ARG C O 1
ATOM 12154 N N . PRO C 1 435 ? 24.86473 -8.44790 40.02545 1.000 108.66843 435 PRO C N 1
ATOM 12155 C CA . PRO C 1 435 ? 23.88177 -7.81972 40.91739 1.000 110.15939 435 PRO C CA 1
ATOM 12156 C C . PRO C 1 435 ? 24.17361 -6.34011 41.11648 1.000 111.60067 435 PRO C C 1
ATOM 12157 O O . PRO C 1 435 ? 25.32058 -5.93121 41.31540 1.000 110.35381 435 PRO C O 1
ATOM 12161 N N . VAL C 1 436 ? 23.10831 -5.53655 41.06220 1.000 112.06788 436 VAL C N 1
ATOM 12162 C CA . VAL C 1 436 ? 23.25254 -4.09051 41.18476 1.000 113.41538 436 VAL C CA 1
ATOM 12163 C C . VAL C 1 436 ? 23.54986 -3.70688 42.63183 1.000 114.69515 436 VAL C C 1
ATOM 12164 O O . VAL C 1 436 ? 23.31931 -4.47244 43.57585 1.000 115.26221 436 VAL C O 1
ATOM 12168 N N . GLU C 1 437 ? 24.07762 -2.49555 42.80291 1.000 108.93273 437 GLU C N 1
ATOM 12169 C CA . GLU C 1 437 ? 24.30094 -1.95339 44.13709 1.000 104.40877 437 GLU C CA 1
ATOM 12170 C C . GLU C 1 437 ? 22.97048 -1.57207 44.77415 1.000 100.95937 437 GLU C C 1
ATOM 12171 O O . GLU C 1 437 ? 22.17370 -0.83812 44.18107 1.000 102.27749 437 GLU C O 1
ATOM 12177 N N . ARG C 1 438 ? 22.73286 -2.06749 45.98458 1.000 96.63925 438 ARG C N 1
ATOM 12178 C CA . ARG C 1 438 ? 21.47627 -1.85567 46.68818 1.000 91.27519 438 ARG C CA 1
ATOM 12179 C C . ARG C 1 438 ? 21.59291 -0.67473 47.64158 1.000 92.14768 438 ARG C C 1
ATOM 12180 O O . ARG C 1 438 ? 22.63747 -0.46710 48.26580 1.000 92.23572 438 ARG C O 1
ATOM 12188 N N . GLU C 1 439 ? 20.51300 0.09382 47.75226 1.000 92.95522 439 GLU C N 1
ATOM 12189 C CA . GLU C 1 439 ? 20.43909 1.11874 48.77818 1.000 92.15677 439 GLU C CA 1
ATOM 12190 C C . GLU C 1 439 ? 20.36848 0.45886 50.15561 1.000 90.24492 439 GLU C C 1
ATOM 12191 O O . GLU C 1 439 ? 19.81791 -0.63721 50.29839 1.000 89.17337 439 GLU C O 1
ATOM 12197 N N . PRO C 1 440 ? 20.92940 1.09904 51.18269 1.000 90.84458 440 PRO C N 1
ATOM 12198 C CA . PRO C 1 440 ? 20.89330 0.50805 52.52630 1.000 89.84414 440 PRO C CA 1
ATOM 12199 C C . PRO C 1 440 ? 19.46920 0.24420 52.99558 1.000 87.30905 440 PRO C C 1
ATOM 12200 O O . PRO C 1 440 ? 18.53282 0.97983 52.67302 1.000 88.21842 440 PRO C O 1
ATOM 12204 N N . GLU C 1 441 ? 19.31825 -0.83167 53.76445 1.000 84.18089 441 GLU C N 1
ATOM 12205 C CA . GLU C 1 441 ? 18.00568 -1.29200 54.19179 1.000 81.26808 441 GLU C CA 1
ATOM 12206 C C . GLU C 1 441 ? 17.45803 -0.39683 55.29689 1.000 83.69149 441 GLU C C 1
ATOM 12207 O O . GLU C 1 441 ? 18.11972 -0.17997 56.31742 1.000 83.54364 441 GLU C O 1
ATOM 12213 N N . ASN C 1 442 ? 16.24089 0.10794 55.09790 1.000 87.27510 442 ASN C N 1
ATOM 12214 C CA . ASN C 1 442 ? 15.58451 0.91796 56.11646 1.000 85.89748 442 ASN C CA 1
ATOM 12215 C C . ASN C 1 442 ? 15.08445 0.03598 57.25397 1.000 84.79802 442 ASN C C 1
ATOM 12216 O O . ASN C 1 442 ? 14.46114 -1.00423 57.01890 1.000 84.73354 442 ASN C O 1
ATOM 12221 N N . ARG C 1 443 ? 15.35498 0.44859 58.48877 1.000 81.87064 443 ARG C N 1
ATOM 12222 C CA . ARG C 1 443 ? 14.78992 -0.22772 59.65044 1.000 79.31750 443 ARG C CA 1
ATOM 12223 C C . ARG C 1 443 ? 13.39433 0.32570 59.90287 1.000 77.43715 443 ARG C C 1
ATOM 12224 O O . ARG C 1 443 ? 13.23941 1.46974 60.34303 1.000 78.66014 443 ARG C O 1
ATOM 12232 N N . ARG C 1 444 ? 12.38153 -0.47790 59.60226 1.000 73.14304 444 ARG C N 1
ATOM 12233 C CA . ARG C 1 444 ? 10.98790 -0.11306 59.80166 1.000 69.82452 444 ARG C CA 1
ATOM 12234 C C . ARG C 1 444 ? 10.19668 -1.39192 60.01664 1.000 66.90120 444 ARG C C 1
ATOM 12235 O O . ARG C 1 444 ? 10.64148 -2.47388 59.61552 1.000 67.07570 444 ARG C O 1
ATOM 12243 N N . PRO C 1 445 ? 9.02789 -1.30933 60.65251 1.000 66.05651 445 PRO C N 1
ATOM 12244 C CA . PRO C 1 445 ? 8.20703 -2.51437 60.82050 1.000 63.24432 445 PRO C CA 1
ATOM 12245 C C . PRO C 1 445 ? 7.64092 -2.99361 59.49259 1.000 61.04364 445 PRO C C 1
ATOM 12246 O O . PRO C 1 445 ? 7.15840 -2.20396 58.67720 1.000 60.63501 445 PRO C O 1
ATOM 12250 N N . ARG C 1 446 ? 7.69968 -4.30902 59.28745 1.000 57.86288 446 ARG C N 1
ATOM 12251 C CA . ARG C 1 446 ? 7.23365 -4.93659 58.06060 1.000 55.81680 446 ARG C CA 1
ATOM 12252 C C . ARG C 1 446 ? 6.28013 -6.07396 58.39164 1.000 52.14817 446 ARG C C 1
ATOM 12253 O O . ARG C 1 446 ? 6.36330 -6.68816 59.45861 1.000 53.18277 446 ARG C O 1
ATOM 12261 N N . ILE C 1 447 ? 5.38250 -6.35717 57.45405 1.000 49.58951 447 ILE C N 1
ATOM 12262 C CA . ILE C 1 447 ? 4.44820 -7.47125 57.55832 1.000 48.78790 447 ILE C CA 1
ATOM 12263 C C . ILE C 1 447 ? 5.01182 -8.64386 56.77036 1.000 47.29914 447 ILE C C 1
ATOM 12264 O O . ILE C 1 447 ? 5.45095 -8.47854 55.62432 1.000 47.54820 447 ILE C O 1
ATOM 12269 N N . VAL C 1 448 ? 5.00803 -9.82474 57.38117 1.000 45.97203 448 VAL C N 1
ATOM 12270 C CA . VAL C 1 448 ? 5.36204 -11.06369 56.70284 1.000 45.76792 448 VAL C CA 1
ATOM 12271 C C . VAL C 1 448 ? 4.17587 -12.00887 56.80548 1.000 46.41589 448 VAL C C 1
ATOM 12272 O O . VAL C 1 448 ? 3.48515 -12.04381 57.83047 1.000 47.47836 448 VAL C O 1
ATOM 12276 N N . THR C 1 449 ? 3.92321 -12.75300 55.73114 1.000 46.51395 449 THR C N 1
ATOM 12277 C CA . THR C 1 449 ? 2.74069 -13.59339 55.63246 1.000 46.14748 449 THR C CA 1
ATOM 12278 C C . THR C 1 449 ? 3.11525 -15.00770 55.20804 1.000 45.27884 449 THR C C 1
ATOM 12279 O O . THR C 1 449 ? 4.07867 -15.22252 54.46689 1.000 44.51398 449 THR C O 1
ATOM 12283 N N . LEU C 1 450 ? 2.33891 -15.97057 55.70324 1.000 43.97892 450 LEU C N 1
ATOM 12284 C CA . LEU C 1 450 ? 2.42565 -17.36750 55.30165 1.000 42.92096 450 LEU C CA 1
ATOM 12285 C C . LEU C 1 450 ? 1.01158 -17.91696 55.25194 1.000 43.24690 450 LEU C C 1
ATOM 12286 O O . LEU C 1 450 ? 0.22907 -17.68827 56.17589 1.000 45.26021 450 LEU C O 1
ATOM 12291 N N . SER C 1 451 ? 0.67692 -18.63538 54.18701 1.000 43.63999 451 SER C N 1
ATOM 12292 C CA . SER C 1 451 ? -0.64957 -19.22143 54.08787 1.000 44.01449 451 SER C CA 1
ATOM 12293 C C . SER C 1 451 ? -0.58213 -20.58070 53.41193 1.000 44.67819 451 SER C C 1
ATOM 12294 O O . SER C 1 451 ? 0.24207 -20.80583 52.52169 1.000 45.17555 451 SER C O 1
ATOM 12297 N N . ALA C 1 452 ? -1.44049 -21.48619 53.87161 1.000 45.95662 452 ALA C N 1
ATOM 12298 C CA . ALA C 1 452 ? -1.59894 -22.82160 53.31097 1.000 46.72914 452 ALA C CA 1
ATOM 12299 C C . ALA C 1 452 ? -3.06413 -23.21581 53.46607 1.000 47.84911 452 ALA C C 1
ATOM 12300 O O . ALA C 1 452 ? -3.92575 -22.37129 53.72780 1.000 48.28090 452 ALA C O 1
ATOM 12302 N N . LEU C 1 453 ? -3.35936 -24.50163 53.29377 1.000 49.78212 453 LEU C N 1
ATOM 12303 C CA . LEU C 1 453 ? -4.75021 -24.93445 53.36083 1.000 53.20203 453 LEU C CA 1
ATOM 12304 C C . LEU C 1 453 ? -5.20099 -25.30182 54.76995 1.000 56.42600 453 LEU C C 1
ATOM 12305 O O . LEU C 1 453 ? -6.37806 -25.11072 55.10152 1.000 56.34210 453 LEU C O 1
ATOM 12310 N N . ASP C 1 454 ? -4.30366 -25.82152 55.60589 1.000 57.40198 454 ASP C N 1
ATOM 12311 C CA . ASP C 1 454 ? -4.62614 -26.13087 56.99167 1.000 59.76897 454 ASP C CA 1
ATOM 12312 C C . ASP C 1 454 ? -3.47075 -25.69199 57.88069 1.000 59.11019 454 ASP C C 1
ATOM 12313 O O . ASP C 1 454 ? -2.40514 -25.29122 57.40244 1.000 57.52913 454 ASP C O 1
ATOM 12318 N N . ASP C 1 455 ? -3.69872 -25.76488 59.19491 1.000 59.92894 455 ASP C N 1
ATOM 12319 C CA . ASP C 1 455 ? -2.72829 -25.23031 60.14692 1.000 60.23554 455 ASP C CA 1
ATOM 12320 C C . ASP C 1 455 ? -1.42333 -26.01932 60.13629 1.000 60.04180 455 ASP C C 1
ATOM 12321 O O . ASP C 1 455 ? -0.34417 -25.43926 60.30306 1.000 58.48902 455 ASP C O 1
ATOM 12326 N N . ALA C 1 456 ? -1.49548 -27.34029 59.95040 1.000 63.45391 456 ALA C N 1
ATOM 12327 C CA . ALA C 1 456 ? -0.27829 -28.14549 59.98939 1.000 62.50620 456 ALA C CA 1
ATOM 12328 C C . ALA C 1 456 ? 0.66500 -27.79347 58.85111 1.000 61.02305 456 ALA C C 1
ATOM 12329 O O . ALA C 1 456 ? 1.88838 -27.83223 59.02551 1.000 59.85780 456 ALA C O 1
ATOM 12331 N N . ALA C 1 457 ? 0.12207 -27.43927 57.68552 1.000 58.77022 457 ALA C N 1
ATOM 12332 C CA . ALA C 1 457 ? 0.97899 -27.06582 56.56818 1.000 55.42697 457 ALA C CA 1
ATOM 12333 C C . ALA C 1 457 ? 1.64035 -25.71797 56.81809 1.000 52.64839 457 ALA C C 1
ATOM 12334 O O . ALA C 1 457 ? 2.79257 -25.50230 56.42560 1.000 50.61569 457 ALA C O 1
ATOM 12336 N N . VAL C 1 458 ? 0.92465 -24.79838 57.46933 1.000 54.36441 458 VAL C N 1
ATOM 12337 C CA . VAL C 1 458 ? 1.51007 -23.50604 57.81358 1.000 52.22480 458 VAL C CA 1
ATOM 12338 C C . VAL C 1 458 ? 2.65548 -23.68696 58.80313 1.000 51.12155 458 VAL C C 1
ATOM 12339 O O . VAL C 1 458 ? 3.68714 -23.00964 58.71160 1.000 49.84126 458 VAL C O 1
ATOM 12343 N N . SER C 1 459 ? 2.50125 -24.61051 59.75687 1.000 51.70748 459 SER C N 1
ATOM 12344 C CA . SER C 1 459 ? 3.59258 -24.89081 60.68632 1.000 50.79058 459 SER C CA 1
ATOM 12345 C C . SER C 1 459 ? 4.80914 -25.43922 59.95352 1.000 49.64865 459 SER C C 1
ATOM 12346 O O . SER C 1 459 ? 5.95044 -25.12071 60.30547 1.000 48.04419 459 SER C O 1
ATOM 12349 N N . ARG C 1 460 ? 4.58677 -26.27032 58.93320 1.000 49.94075 460 ARG C N 1
ATOM 12350 C CA . ARG C 1 460 ? 5.70256 -26.73135 58.11823 1.000 49.20228 460 ARG C CA 1
ATOM 12351 C C . ARG C 1 460 ? 6.33717 -25.57617 57.35555 1.000 48.22204 460 ARG C C 1
ATOM 12352 O O . ARG C 1 460 ? 7.55733 -25.56139 57.15568 1.000 48.17020 460 ARG C O 1
ATOM 12360 N N . GLN C 1 461 ? 5.53010 -24.60210 56.92834 1.000 48.15760 461 GLN C N 1
ATOM 12361 C CA . GLN C 1 461 ? 6.08056 -23.42389 56.26980 1.000 46.75399 461 GLN C CA 1
ATOM 12362 C C . GLN C 1 461 ? 6.94813 -22.61618 57.22315 1.000 47.67359 461 GLN C C 1
ATOM 12363 O O . GLN C 1 461 ? 8.01246 -22.12216 56.83426 1.000 48.37082 461 GLN C O 1
ATOM 12369 N N . ARG C 1 462 ? 6.51392 -22.47971 58.48131 1.000 49.78410 462 ARG C N 1
ATOM 12370 C CA . ARG C 1 462 ? 7.30498 -21.75103 59.47107 1.000 49.34376 462 ARG C CA 1
ATOM 12371 C C . ARG C 1 462 ? 8.61416 -22.46753 59.77621 1.000 49.10974 462 ARG C C 1
ATOM 12372 O O . ARG C 1 462 ? 9.66087 -21.82594 59.92048 1.000 49.71729 462 ARG C O 1
ATOM 12380 N N . ALA C 1 463 ? 8.57782 -23.79647 59.87894 1.000 48.72845 463 ALA C N 1
ATOM 12381 C CA . ALA C 1 463 ? 9.80634 -24.54359 60.11797 1.000 48.29606 463 ALA C CA 1
ATOM 12382 C C . ALA C 1 463 ? 10.75725 -24.43469 58.93247 1.000 48.42931 463 ALA C C 1
ATOM 12383 O O . ALA C 1 463 ? 11.96919 -24.26310 59.11423 1.000 48.62273 463 ALA C O 1
ATOM 12385 N N . ALA C 1 464 ? 10.22212 -24.50775 57.71098 1.000 47.51252 464 ALA C N 1
ATOM 12386 C CA . ALA C 1 464 ? 11.06093 -24.39444 56.52161 1.000 46.47302 464 ALA C CA 1
ATOM 12387 C C . ALA C 1 464 ? 11.67150 -23.00304 56.39575 1.000 48.27155 464 ALA C C 1
ATOM 12388 O O . ALA C 1 464 ? 12.82526 -22.86420 55.97176 1.000 49.92846 464 ALA C O 1
ATOM 12390 N N . LEU C 1 465 ? 10.91624 -21.96002 56.75715 1.000 50.59304 465 LEU C N 1
ATOM 12391 C CA . LEU C 1 465 ? 11.43326 -20.60057 56.62871 1.000 50.10977 465 LEU C CA 1
ATOM 12392 C C . LEU C 1 465 ? 12.51038 -20.30936 57.66741 1.000 52.49387 465 LEU C C 1
ATOM 12393 O O . LEU C 1 465 ? 13.51600 -19.65980 57.35808 1.000 54.29725 465 LEU C O 1
ATOM 12398 N N . SER C 1 466 ? 12.33129 -20.79090 58.89869 1.000 49.54966 466 SER C N 1
ATOM 12399 C CA . SER C 1 466 ? 13.36202 -20.58924 59.91092 1.000 50.10739 466 SER C CA 1
ATOM 12400 C C . SER C 1 466 ? 14.62685 -21.35996 59.55380 1.000 51.66101 466 SER C C 1
ATOM 12401 O O . SER C 1 466 ? 15.74210 -20.87046 59.76931 1.000 52.70249 466 SER C O 1
ATOM 12404 N N . SER C 1 467 ? 14.47049 -22.57009 59.01140 1.000 51.96085 467 SER C N 1
ATOM 12405 C CA . SER C 1 467 ? 15.62176 -23.31691 58.51455 1.000 53.46463 467 SER C CA 1
ATOM 12406 C C . SER C 1 467 ? 16.28682 -22.58315 57.35557 1.000 55.70480 467 SER C C 1
ATOM 12407 O O . SER C 1 467 ? 17.51875 -22.55644 57.24914 1.000 57.99531 467 SER C O 1
ATOM 12410 N N . TRP C 1 468 ? 15.48002 -21.98696 56.47390 1.000 54.78672 468 TRP C N 1
ATOM 12411 C CA . TRP C 1 468 ? 16.01710 -21.25293 55.33365 1.000 55.85252 468 TRP C CA 1
ATOM 12412 C C . TRP C 1 468 ? 16.82697 -20.04284 55.78472 1.000 59.73336 468 TRP C C 1
ATOM 12413 O O . TRP C 1 468 ? 17.85115 -19.71054 55.17524 1.000 62.41330 468 TRP C O 1
ATOM 12424 N N . LEU C 1 469 ? 16.38374 -19.37255 56.85518 1.000 59.15439 469 LEU C N 1
ATOM 12425 C CA . LEU C 1 469 ? 17.07709 -18.17816 57.33135 1.000 59.79839 469 LEU C CA 1
ATOM 12426 C C . LEU C 1 469 ? 18.48492 -18.49635 57.81341 1.000 63.93510 469 LEU C C 1
ATOM 12427 O O . LEU C 1 469 ? 19.39484 -17.67391 57.66099 1.000 65.68739 469 LEU C O 1
ATOM 12432 N N . ALA C 1 470 ? 18.68245 -19.67236 58.40771 1.000 64.76057 470 ALA C N 1
ATOM 12433 C CA . ALA C 1 470 ? 20.02373 -20.07200 58.81332 1.000 66.20626 470 ALA C CA 1
ATOM 12434 C C . ALA C 1 470 ? 20.90169 -20.33380 57.59629 1.000 71.52895 470 ALA C C 1
ATOM 12435 O O . ALA C 1 470 ? 22.09887 -20.02581 57.60768 1.000 72.15504 470 ALA C O 1
ATOM 12437 N N . GLU C 1 471 ? 20.31723 -20.89249 56.53277 1.000 80.47160 471 GLU C N 1
ATOM 12438 C CA . GLU C 1 471 ? 21.08928 -21.22791 55.34149 1.000 80.17382 471 GLU C CA 1
ATOM 12439 C C . GLU C 1 471 ? 21.53905 -19.97743 54.59575 1.000 80.53294 471 GLU C C 1
ATOM 12440 O O . GLU C 1 471 ? 22.68221 -19.90399 54.13019 1.000 81.18132 471 GLU C O 1
ATOM 12446 N N . HIS C 1 472 ? 20.66271 -18.98282 54.47860 1.000 68.92295 472 HIS C N 1
ATOM 12447 C CA . HIS C 1 472 ? 20.92141 -17.78461 53.68155 1.000 67.62070 472 HIS C CA 1
ATOM 12448 C C . HIS C 1 472 ? 21.00307 -16.57872 54.61554 1.000 67.06489 472 HIS C C 1
ATOM 12449 O O . HIS C 1 472 ? 20.06062 -15.79685 54.73714 1.000 66.71419 472 HIS C O 1
ATOM 12456 N N . SER C 1 473 ? 22.15436 -16.41528 55.26555 1.000 72.31651 473 SER C N 1
ATOM 12457 C CA . SER C 1 473 ? 22.30934 -15.31957 56.21383 1.000 72.84290 473 SER C CA 1
ATOM 12458 C C . SER C 1 473 ? 22.48332 -13.95967 55.54716 1.000 74.82573 473 SER C C 1
ATOM 12459 O O . SER C 1 473 ? 22.41511 -12.93984 56.24200 1.000 73.34427 473 SER C O 1
ATOM 12462 N N . ASP C 1 474 ? 22.69375 -13.91076 54.23247 1.000 76.64725 474 ASP C N 1
ATOM 12463 C CA . ASP C 1 474 ? 22.86953 -12.65291 53.51772 1.000 77.50741 474 ASP C CA 1
ATOM 12464 C C . ASP C 1 474 ? 21.57906 -12.14101 52.89024 1.000 77.12460 474 ASP C C 1
ATOM 12465 O O . ASP C 1 474 ? 21.61480 -11.16483 52.13360 1.000 77.67177 474 ASP C O 1
ATOM 12470 N N . ALA C 1 475 ? 20.44575 -12.77090 53.18554 1.000 73.97717 475 ALA C N 1
ATOM 12471 C CA . ALA C 1 475 ? 19.17259 -12.34382 52.62548 1.000 68.43036 475 ALA C CA 1
ATOM 12472 C C . ALA C 1 475 ? 18.63564 -11.15361 53.40916 1.000 66.26947 475 ALA C C 1
ATOM 12473 O O . ALA C 1 475 ? 18.60137 -11.17559 54.64321 1.000 66.52839 475 ALA C O 1
ATOM 12475 N N . ARG C 1 476 ? 18.23220 -10.11068 52.69053 1.000 61.69682 476 ARG C N 1
ATOM 12476 C CA . ARG C 1 476 ? 17.68520 -8.91276 53.31144 1.000 60.23727 476 ARG C CA 1
ATOM 12477 C C . ARG C 1 476 ? 16.23920 -9.13437 53.74696 1.000 58.53769 476 ARG C C 1
ATOM 12478 O O . ARG C 1 476 ? 15.48543 -9.88226 53.11652 1.000 57.41696 476 ARG C O 1
ATOM 12486 N N . LEU C 1 477 ? 15.85454 -8.47257 54.84460 1.000 56.54286 477 LEU C N 1
ATOM 12487 C CA . LEU C 1 477 ? 14.50193 -8.64307 55.37171 1.000 55.99113 477 LEU C CA 1
ATOM 12488 C C . LEU C 1 477 ? 13.45109 -7.99104 54.48031 1.000 55.57668 477 LEU C C 1
ATOM 12489 O O . LEU C 1 477 ? 12.31515 -8.47556 54.40782 1.000 54.14884 477 LEU C O 1
ATOM 12494 N N . ASP C 1 478 ? 13.79261 -6.88668 53.81484 1.000 56.83190 478 ASP C N 1
ATOM 12495 C CA . ASP C 1 478 ? 12.82150 -6.24594 52.93538 1.000 56.02778 478 ASP C CA 1
ATOM 12496 C C . ASP C 1 478 ? 12.53105 -7.09476 51.70111 1.000 53.30107 478 ASP C C 1
ATOM 12497 O O . ASP C 1 478 ? 11.42260 -7.03078 51.15722 1.000 52.13011 478 ASP C O 1
ATOM 12502 N N . ASP C 1 479 ? 13.49784 -7.90466 51.25723 1.000 53.69934 479 ASP C N 1
ATOM 12503 C CA . ASP C 1 479 ? 13.24958 -8.82220 50.14624 1.000 53.13168 479 ASP C CA 1
ATOM 12504 C C . ASP C 1 479 ? 12.38415 -10.00513 50.57549 1.000 51.63228 479 ASP C C 1
ATOM 12505 O O . ASP C 1 479 ? 11.54496 -10.48114 49.80204 1.000 50.05702 479 ASP C O 1
ATOM 12510 N N . ILE C 1 480 ? 12.58155 -10.50497 51.79482 1.000 53.37329 480 ILE C N 1
ATOM 12511 C CA . ILE C 1 480 ? 11.78111 -11.62996 52.26968 1.000 52.47286 480 ILE C CA 1
ATOM 12512 C C . ILE C 1 480 ? 10.30987 -11.23881 52.34629 1.000 51.77370 480 ILE C C 1
ATOM 12513 O O . ILE C 1 480 ? 9.43261 -11.95399 51.84688 1.000 50.46677 480 ILE C O 1
ATOM 12518 N N . ALA C 1 481 ? 10.02045 -10.09241 52.97322 1.000 51.09189 481 ALA C N 1
ATOM 12519 C CA . ALA C 1 481 ? 8.63778 -9.63879 53.11345 1.000 51.49333 481 ALA C CA 1
ATOM 12520 C C . ALA C 1 481 ? 8.01536 -9.30661 51.76203 1.000 51.32440 481 ALA C C 1
ATOM 12521 O O . ALA C 1 481 ? 6.85514 -9.64995 51.50329 1.000 49.77835 481 ALA C O 1
ATOM 12523 N N . TYR C 1 482 ? 8.76859 -8.63563 50.89010 1.000 48.53365 482 TYR C N 1
ATOM 12524 C CA . TYR C 1 482 ? 8.25812 -8.32628 49.56052 1.000 48.87056 482 TYR C CA 1
ATOM 12525 C C . TYR C 1 482 ? 7.89598 -9.59879 48.80870 1.000 49.18781 482 TYR C C 1
ATOM 12526 O O . TYR C 1 482 ? 6.84127 -9.66869 48.16432 1.000 49.73326 482 TYR C O 1
ATOM 12535 N N . SER C 1 483 ? 8.74924 -10.62733 48.90474 1.000 48.78412 483 SER C N 1
ATOM 12536 C CA . SER C 1 483 ? 8.49916 -11.88268 48.20028 1.000 46.93957 483 SER C CA 1
ATOM 12537 C C . SER C 1 483 ? 7.34184 -12.65452 48.82353 1.000 47.53743 483 SER C C 1
ATOM 12538 O O . SER C 1 483 ? 6.47931 -13.17398 48.10726 1.000 47.49469 483 SER C O 1
ATOM 12541 N N . LEU C 1 484 ? 7.30079 -12.74258 50.15414 1.000 47.65504 484 LEU C N 1
ATOM 12542 C CA . LEU C 1 484 ? 6.22226 -13.48596 50.79453 1.000 46.65277 484 LEU C CA 1
ATOM 12543 C C . LEU C 1 484 ? 4.88235 -12.78107 50.61254 1.000 48.58772 484 LEU C C 1
ATOM 12544 O O . LEU C 1 484 ? 3.85210 -13.43525 50.40820 1.000 48.60370 484 LEU C O 1
ATOM 12549 N N . ASN C 1 485 ? 4.87375 -11.44803 50.66866 1.000 47.89958 485 ASN C N 1
ATOM 12550 C CA . ASN C 1 485 ? 3.60665 -10.73463 50.59495 1.000 48.60638 485 ASN C CA 1
ATOM 12551 C C . ASN C 1 485 ? 3.08861 -10.62759 49.17031 1.000 49.63073 485 ASN C C 1
ATOM 12552 O O . ASN C 1 485 ? 1.87284 -10.65455 48.95585 1.000 51.75226 485 ASN C O 1
ATOM 12557 N N . LEU C 1 486 ? 3.97745 -10.51844 48.18758 1.000 52.93590 486 LEU C N 1
ATOM 12558 C CA . LEU C 1 486 ? 3.55594 -10.29283 46.81425 1.000 54.18045 486 LEU C CA 1
ATOM 12559 C C . LEU C 1 486 ? 3.81553 -11.47043 45.89022 1.000 52.61799 486 LEU C C 1
ATOM 12560 O O . LEU C 1 486 ? 3.38762 -11.42733 44.73116 1.000 53.94242 486 LEU C O 1
ATOM 12565 N N . GLY C 1 487 ? 4.47887 -12.51929 46.36373 1.000 50.71751 487 GLY C N 1
ATOM 12566 C CA . GLY C 1 487 ? 4.82538 -13.61441 45.48338 1.000 51.09150 487 GLY C CA 1
ATOM 12567 C C . GLY C 1 487 ? 4.15539 -14.93555 45.79242 1.000 50.56712 487 GLY C C 1
ATOM 12568 O O . GLY C 1 487 ? 4.44493 -15.93949 45.13583 1.000 50.72502 487 GLY C O 1
ATOM 12569 N N . ARG C 1 488 ? 3.25610 -14.95941 46.77350 1.000 49.79252 488 ARG C N 1
ATOM 12570 C CA . ARG C 1 488 ? 2.60604 -16.19351 47.18549 1.000 48.31903 488 ARG C CA 1
ATOM 12571 C C . ARG C 1 488 ? 1.09746 -15.98895 47.17536 1.000 48.09953 488 ARG C C 1
ATOM 12572 O O . ARG C 1 488 ? 0.60560 -14.88882 47.44207 1.000 48.57263 488 ARG C O 1
ATOM 12580 N N . LYS C 1 489 ? 0.36517 -17.04731 46.83157 1.000 47.49887 489 LYS C N 1
ATOM 12581 C CA . LYS C 1 489 ? -1.09038 -16.96383 46.82410 1.000 47.98616 489 LYS C CA 1
ATOM 12582 C C . LYS C 1 489 ? -1.64512 -16.93833 48.24338 1.000 46.96907 489 LYS C C 1
ATOM 12583 O O . LYS C 1 489 ? -1.14231 -17.62115 49.13878 1.000 47.73303 489 LYS C O 1
ATOM 12589 N N . ALA C 1 490 ? -2.70434 -16.15843 48.44084 1.000 46.34328 490 ALA C N 1
ATOM 12590 C CA . ALA C 1 490 ? -3.37792 -16.09339 49.73282 1.000 45.49036 490 ALA C CA 1
ATOM 12591 C C . ALA C 1 490 ? -4.30017 -17.30165 49.86564 1.000 47.41737 490 ALA C C 1
ATOM 12592 O O . ALA C 1 490 ? -5.29213 -17.41933 49.13851 1.000 48.31110 490 ALA C O 1
ATOM 12594 N N . LEU C 1 491 ? -3.97890 -18.19584 50.79361 1.000 46.77720 491 LEU C N 1
ATOM 12595 C CA . LEU C 1 491 ? -4.70060 -19.43837 51.01430 1.000 46.49330 491 LEU C CA 1
ATOM 12596 C C . LEU C 1 491 ? -5.49111 -19.37491 52.31991 1.000 47.46881 491 LEU C C 1
ATOM 12597 O O . LEU C 1 491 ? -5.25665 -18.48826 53.14724 1.000 47.93472 491 LEU C O 1
ATOM 12602 N N . PRO C 1 492 ? -6.45038 -20.29052 52.53539 1.000 46.91626 492 PRO C N 1
ATOM 12603 C CA . PRO C 1 492 ? -7.37956 -20.11209 53.67545 1.000 47.37736 492 PRO C CA 1
ATOM 12604 C C . PRO C 1 492 ? -6.72701 -20.02988 55.05152 1.000 47.22636 492 PRO C C 1
ATOM 12605 O O . PRO C 1 492 ? -7.05919 -19.11865 55.82145 1.000 47.81205 492 PRO C O 1
ATOM 12609 N N . SER C 1 493 ? -5.82053 -20.94618 55.39752 1.000 47.03462 493 SER C N 1
ATOM 12610 C CA . SER C 1 493 ? -5.20189 -20.93087 56.72207 1.000 47.05385 493 SER C CA 1
ATOM 12611 C C . SER C 1 493 ? -4.01340 -19.97888 56.71664 1.000 46.25165 493 SER C C 1
ATOM 12612 O O . SER C 1 493 ? -3.04256 -20.19556 55.98546 1.000 46.93509 493 SER C O 1
ATOM 12615 N N . ARG C 1 494 ? -4.07644 -18.93945 57.54486 1.000 46.03944 494 ARG C N 1
ATOM 12616 C CA . ARG C 1 494 ? -3.16801 -17.81084 57.42833 1.000 44.83677 494 ARG C CA 1
ATOM 12617 C C . ARG C 1 494 ? -2.42689 -17.55130 58.73249 1.000 44.78331 494 ARG C C 1
ATOM 12618 O O . ARG C 1 494 ? -2.89077 -17.89013 59.82515 1.000 42.68265 494 ARG C O 1
ATOM 12626 N N . TRP C 1 495 ? -1.26228 -16.92436 58.58289 1.000 46.04206 495 TRP C N 1
ATOM 12627 C CA . TRP C 1 495 ? -0.36649 -16.58635 59.67636 1.000 46.89056 495 TRP C CA 1
ATOM 12628 C C . TRP C 1 495 ? 0.39899 -15.33457 59.27438 1.000 48.78896 495 TRP C C 1
ATOM 12629 O O . TRP C 1 495 ? 0.83716 -15.21207 58.12853 1.000 47.79786 495 TRP C O 1
ATOM 12640 N N . ALA C 1 496 ? 0.55796 -14.40624 60.21334 1.000 51.16547 496 ALA C N 1
ATOM 12641 C CA . ALA C 1 496 ? 1.25142 -13.16531 59.90514 1.000 52.14981 496 ALA C CA 1
ATOM 12642 C C . ALA C 1 496 ? 1.92734 -12.63443 61.15804 1.000 52.89424 496 ALA C C 1
ATOM 12643 O O . ALA C 1 496 ? 1.60327 -13.02768 62.28121 1.000 55.37539 496 ALA C O 1
ATOM 12645 N N . ALA C 1 497 ? 2.88740 -11.74034 60.94492 1.000 51.11794 497 ALA C N 1
ATOM 12646 C CA . ALA C 1 497 ? 3.60007 -11.10803 62.04046 1.000 52.64869 497 ALA C CA 1
ATOM 12647 C C . ALA C 1 497 ? 4.10114 -9.75041 61.57871 1.000 52.55770 497 ALA C C 1
ATOM 12648 O O . ALA C 1 497 ? 4.29895 -9.51302 60.38459 1.000 51.51301 497 ALA C O 1
ATOM 12650 N N . VAL C 1 498 ? 4.31831 -8.86307 62.54394 1.000 54.39592 498 VAL C N 1
ATOM 12651 C CA . VAL C 1 498 ? 4.89154 -7.54667 62.29453 1.000 53.31001 498 VAL C CA 1
ATOM 12652 C C . VAL C 1 498 ? 6.22470 -7.49163 63.02278 1.000 53.80822 498 VAL C C 1
ATOM 12653 O O . VAL C 1 498 ? 6.26799 -7.58271 64.25608 1.000 55.70044 498 VAL C O 1
ATOM 12657 N N . ILE C 1 499 ? 7.30971 -7.34135 62.26458 1.000 52.50204 499 ILE C N 1
ATOM 12658 C CA . ILE C 1 499 ? 8.66155 -7.38736 62.80550 1.000 54.64726 499 ILE C CA 1
ATOM 12659 C C . ILE C 1 499 ? 9.51167 -6.33927 62.09692 1.000 56.37437 499 ILE C C 1
ATOM 12660 O O . ILE C 1 499 ? 9.12309 -5.78215 61.06874 1.000 56.75055 499 ILE C O 1
ATOM 12665 N N . SER C 1 500 ? 10.69160 -6.07090 62.66543 1.000 57.30137 500 SER C N 1
ATOM 12666 C CA . SER C 1 500 ? 11.57925 -5.03982 62.14395 1.000 58.92090 500 SER C CA 1
ATOM 12667 C C . SER C 1 500 ? 12.96943 -5.53018 61.76480 1.000 59.10601 500 SER C C 1
ATOM 12668 O O . SER C 1 500 ? 13.63961 -4.85849 60.97217 1.000 58.37145 500 SER C O 1
ATOM 12671 N N . THR C 1 501 ? 13.42592 -6.65859 62.30537 1.000 60.95913 501 THR C N 1
ATOM 12672 C CA . THR C 1 501 ? 14.74237 -7.20536 62.00644 1.000 63.39493 501 THR C CA 1
ATOM 12673 C C . THR C 1 501 ? 14.61198 -8.67564 61.63210 1.000 64.24018 501 THR C C 1
ATOM 12674 O O . THR C 1 501 ? 13.55396 -9.29017 61.78698 1.000 64.82330 501 THR C O 1
ATOM 12678 N N . ARG C 1 502 ? 15.71337 -9.24382 61.13528 1.000 62.77353 502 ARG C N 1
ATOM 12679 C CA . ARG C 1 502 ? 15.72532 -10.67036 60.82910 1.000 64.32540 502 ARG C CA 1
ATOM 12680 C C . ARG C 1 502 ? 15.63439 -11.51541 62.09234 1.000 65.90620 502 ARG C C 1
ATOM 12681 O O . ARG C 1 502 ? 15.02156 -12.58881 62.07431 1.000 65.19378 502 ARG C O 1
ATOM 12689 N N . ASP C 1 503 ? 16.23039 -11.05036 63.19345 1.000 72.07400 503 ASP C N 1
ATOM 12690 C CA . ASP C 1 503 ? 16.18750 -11.81402 64.43569 1.000 72.93898 503 ASP C CA 1
ATOM 12691 C C . ASP C 1 503 ? 14.78341 -11.84783 65.02533 1.000 72.29684 503 ASP C C 1
ATOM 12692 O O . ASP C 1 503 ? 14.39335 -12.85244 65.63254 1.000 71.41664 503 ASP C O 1
ATOM 12697 N N . GLU C 1 504 ? 14.01833 -10.76310 64.87346 1.000 65.47932 504 GLU C N 1
ATOM 12698 C CA . GLU C 1 504 ? 12.62829 -10.77855 65.31721 1.000 63.96828 504 GLU C CA 1
ATOM 12699 C C . GLU C 1 504 ? 11.80196 -11.76842 64.50488 1.000 65.00635 504 GLU C C 1
ATOM 12700 O O . GLU C 1 504 ? 10.89727 -12.41677 65.04245 1.000 65.35530 504 GLU C O 1
ATOM 12706 N N . LEU C 1 505 ? 12.09876 -11.89859 63.20867 1.000 65.80094 505 LEU C N 1
ATOM 12707 C CA . LEU C 1 505 ? 11.40738 -12.88397 62.38221 1.000 65.12415 505 LEU C CA 1
ATOM 12708 C C . LEU C 1 505 ? 11.66862 -14.30444 62.86867 1.000 66.47059 505 LEU C C 1
ATOM 12709 O O . LEU C 1 505 ? 10.74672 -15.12568 62.92878 1.000 66.61997 505 LEU C O 1
ATOM 12714 N N . LEU C 1 506 ? 12.92011 -14.61525 63.21532 1.000 65.66301 506 LEU C N 1
ATOM 12715 C CA . LEU C 1 506 ? 13.24575 -15.95556 63.69376 1.000 66.99649 506 LEU C CA 1
ATOM 12716 C C . LEU C 1 506 ? 12.54007 -16.27406 65.00617 1.000 69.62896 506 LEU C C 1
ATOM 12717 O O . LEU C 1 506 ? 12.18286 -17.43152 65.25148 1.000 69.49143 506 LEU C O 1
ATOM 12722 N N . GLU C 1 507 ? 12.32725 -15.26978 65.85820 1.000 78.73956 507 GLU C N 1
ATOM 12723 C CA . GLU C 1 507 ? 11.71007 -15.52559 67.15599 1.000 79.57292 507 GLU C CA 1
ATOM 12724 C C . GLU C 1 507 ? 10.21821 -15.81326 67.02043 1.000 78.86021 507 GLU C C 1
ATOM 12725 O O . GLU C 1 507 ? 9.68858 -16.70181 67.69834 1.000 79.48915 507 GLU C O 1
ATOM 12731 N N . VAL C 1 508 ? 9.52093 -15.06785 66.15938 1.000 71.45278 508 VAL C N 1
ATOM 12732 C CA . VAL C 1 508 ? 8.08391 -15.27351 66.00334 1.000 68.29465 508 VAL C CA 1
ATOM 12733 C C . VAL C 1 508 ? 7.79189 -16.58966 65.29258 1.000 65.90113 508 VAL C C 1
ATOM 12734 O O . VAL C 1 508 ? 6.76569 -17.22763 65.55594 1.000 65.72167 508 VAL C O 1
ATOM 12738 N N . LEU C 1 509 ? 8.67663 -17.02343 64.38904 1.000 65.73712 509 LEU C N 1
ATOM 12739 C CA . LEU C 1 509 ? 8.45830 -18.28849 63.69247 1.000 62.49232 509 LEU C CA 1
ATOM 12740 C C . LEU C 1 509 ? 8.64734 -19.48987 64.61248 1.000 64.50004 509 LEU C C 1
ATOM 12741 O O . LEU C 1 509 ? 8.02565 -20.53667 64.39415 1.000 62.69474 509 LEU C O 1
ATOM 12746 N N . SER C 1 510 ? 9.48322 -19.36150 65.64080 1.000 65.03966 510 SER C N 1
ATOM 12747 C CA . SER C 1 510 ? 9.84132 -20.50684 66.46367 1.000 64.92917 510 SER C CA 1
ATOM 12748 C C . SER C 1 510 ? 8.65350 -20.97466 67.29735 1.000 64.98556 510 SER C C 1
ATOM 12749 O O . SER C 1 510 ? 7.71278 -20.22478 67.56958 1.000 66.80570 510 SER C O 1
ATOM 12752 N N . GLY C 1 511 ? 8.71268 -22.23958 67.70713 1.000 65.46195 511 GLY C N 1
ATOM 12753 C CA . GLY C 1 511 ? 7.67067 -22.78124 68.56160 1.000 66.47569 511 GLY C CA 1
ATOM 12754 C C . GLY C 1 511 ? 6.35625 -22.90180 67.81601 1.000 67.23234 511 GLY C C 1
ATOM 12755 O O . GLY C 1 511 ? 6.31013 -23.26658 66.63570 1.000 67.42144 511 GLY C O 1
ATOM 12756 N N . ASP C 1 512 ? 5.26721 -22.57773 68.51210 1.000 67.36512 512 ASP C N 1
ATOM 12757 C CA . ASP C 1 512 ? 3.93660 -22.62770 67.92119 1.000 67.93680 512 ASP C CA 1
ATOM 12758 C C . ASP C 1 512 ? 3.62582 -21.42130 67.04491 1.000 68.67585 512 ASP C C 1
ATOM 12759 O O . ASP C 1 512 ? 2.59158 -21.41788 66.36794 1.000 68.41307 512 ASP C O 1
ATOM 12764 N N . GLY C 1 513 ? 4.49733 -20.41698 67.01928 1.000 71.21953 513 GLY C N 1
ATOM 12765 C CA . GLY C 1 513 ? 4.26808 -19.24079 66.20982 1.000 69.38924 513 GLY C CA 1
ATOM 12766 C C . GLY C 1 513 ? 3.28540 -18.24697 66.78184 1.000 71.72659 513 GLY C C 1
ATOM 12767 O O . GLY C 1 513 ? 2.92418 -17.29045 66.08635 1.000 72.79710 513 GLY C O 1
ATOM 12768 N N . LYS C 1 514 ? 2.84746 -18.42813 68.02673 1.000 74.33238 514 LYS C N 1
ATOM 12769 C CA . LYS C 1 514 ? 1.83832 -17.56406 68.62031 1.000 75.83929 514 LYS C CA 1
ATOM 12770 C C . LYS C 1 514 ? 2.42825 -16.54316 69.58448 1.000 78.22067 514 LYS C C 1
ATOM 12771 O O . LYS C 1 514 ? 1.67412 -15.85726 70.27988 1.000 77.95305 514 LYS C O 1
ATOM 12777 N N . SER C 1 515 ? 3.75131 -16.41477 69.63258 1.000 81.58241 515 SER C N 1
ATOM 12778 C CA . SER C 1 515 ? 4.40727 -15.43693 70.48852 1.000 81.97281 515 SER C CA 1
ATOM 12779 C C . SER C 1 515 ? 4.53778 -14.07497 69.82181 1.000 84.00086 515 SER C C 1
ATOM 12780 O O . SER C 1 515 ? 5.17727 -13.18066 70.38500 1.000 86.20154 515 SER C O 1
ATOM 12783 N N . GLY C 1 516 ? 3.94761 -13.89734 68.63787 1.000 81.37209 516 GLY C N 1
ATOM 12784 C CA . GLY C 1 516 ? 4.10965 -12.66804 67.89328 1.000 79.20826 516 GLY C CA 1
ATOM 12785 C C . GLY C 1 516 ? 3.02133 -11.65182 68.17445 1.000 78.51688 516 GLY C C 1
ATOM 12786 O O . GLY C 1 516 ? 1.97171 -11.96163 68.73347 1.000 79.54254 516 GLY C O 1
ATOM 12787 N N . ARG C 1 517 ? 3.29257 -10.41616 67.75045 1.000 76.99844 517 ARG C N 1
ATOM 12788 C CA . ARG C 1 517 ? 2.36692 -9.31457 67.99720 1.000 75.30905 517 ARG C CA 1
ATOM 12789 C C . ARG C 1 517 ? 1.02149 -9.53593 67.31870 1.000 75.04584 517 ARG C C 1
ATOM 12790 O O . ARG C 1 517 ? -0.03076 -9.25684 67.90604 1.000 74.47978 517 ARG C O 1
ATOM 12798 N N . VAL C 1 518 ? 1.03405 -10.02547 66.07820 1.000 73.28598 518 VAL C N 1
ATOM 12799 C CA . VAL C 1 518 ? -0.21489 -10.26000 65.36199 1.000 70.26092 518 VAL C CA 1
ATOM 12800 C C . VAL C 1 518 ? -0.97786 -11.42437 65.97885 1.000 73.24406 518 VAL C C 1
ATOM 12801 O O . VAL C 1 518 ? -2.21119 -11.39669 66.07375 1.000 73.46333 518 VAL C O 1
ATOM 12805 N N . SER C 1 519 ? -0.25834 -12.46164 66.41483 1.000 74.89390 519 SER C N 1
ATOM 12806 C CA . SER C 1 519 ? -0.91689 -13.64324 66.96293 1.000 76.34853 519 SER C CA 1
ATOM 12807 C C . SER C 1 519 ? -1.66416 -13.31762 68.25027 1.000 79.28524 519 SER C C 1
ATOM 12808 O O . SER C 1 519 ? -2.77829 -13.80716 68.46844 1.000 82.06167 519 SER C O 1
ATOM 12811 N N . ARG C 1 520 ? -1.06857 -12.49738 69.11972 1.000 80.96886 520 ARG C N 1
ATOM 12812 C CA . ARG C 1 520 ? -1.76511 -12.10580 70.34140 1.000 82.62166 520 ARG C CA 1
ATOM 12813 C C . ARG C 1 520 ? -2.93609 -11.17288 70.05046 1.000 85.60386 520 ARG C C 1
ATOM 12814 O O . ARG C 1 520 ? -3.89301 -11.12469 70.83093 1.000 89.49511 520 ARG C O 1
ATOM 12822 N N . PHE C 1 521 ? -2.87730 -10.41941 68.94851 1.000 85.54652 521 PHE C N 1
ATOM 12823 C CA . PHE C 1 521 ? -3.98693 -9.53776 68.59383 1.000 85.34511 521 PHE C CA 1
ATOM 12824 C C . PHE C 1 521 ? -5.21709 -10.33706 68.18078 1.000 87.31341 521 PHE C C 1
ATOM 12825 O O . PHE C 1 521 ? -6.33839 -10.01268 68.58719 1.000 91.82756 521 PHE C O 1
ATOM 12833 N N . GLY C 1 522 ? -5.02827 -11.37840 67.36662 1.000 89.50170 522 GLY C N 1
ATOM 12834 C CA . GLY C 1 522 ? -6.15928 -12.14239 66.86702 1.000 91.08976 522 GLY C CA 1
ATOM 12835 C C . GLY C 1 522 ? -6.91252 -12.88685 67.95015 1.000 96.19091 522 GLY C C 1
ATOM 12836 O O . GLY C 1 522 ? -8.10486 -13.17066 67.79882 1.000 96.02842 522 GLY C O 1
ATOM 12837 N N . GLN C 1 523 ? -6.23176 -13.22880 69.04427 1.000 92.16827 523 GLN C N 1
ATOM 12838 C CA . GLN C 1 523 ? -6.87691 -13.95055 70.13410 1.000 93.76293 523 GLN C CA 1
ATOM 12839 C C . GLN C 1 523 ? -7.77101 -13.04307 70.97372 1.000 97.60913 523 GLN C C 1
ATOM 12840 O O . GLN C 1 523 ? -8.76186 -13.51200 71.54533 1.000 100.78989 523 GLN C O 1
ATOM 12846 N N . GLU C 1 524 ? -7.43557 -11.75476 71.06781 1.000 105.04899 524 GLU C N 1
ATOM 12847 C CA . GLU C 1 524 ? -8.16881 -10.84076 71.93762 1.000 106.28485 524 GLU C CA 1
ATOM 12848 C C . GLU C 1 524 ? -9.43175 -10.30417 71.26921 1.000 106.52788 524 GLU C C 1
ATOM 12849 O O . GLU C 1 524 ? -10.52788 -10.39634 71.83279 1.000 107.32414 524 GLU C O 1
ATOM 12855 N N . ARG C 1 525 ? -9.29504 -9.73625 70.07088 1.000 107.96230 525 ARG C N 1
ATOM 12856 C CA . ARG C 1 525 ? -10.39567 -9.04755 69.40978 1.000 106.01540 525 ARG C CA 1
ATOM 12857 C C . ARG C 1 525 ? -10.28310 -9.22079 67.90167 1.000 104.05517 525 ARG C C 1
ATOM 12858 O O . ARG C 1 525 ? -9.21126 -9.51881 67.36945 1.000 103.01519 525 ARG C O 1
ATOM 12866 N N . ARG C 1 526 ? -11.41083 -9.03974 67.21776 1.000 89.45763 526 ARG C N 1
ATOM 12867 C CA . ARG C 1 526 ? -11.41689 -9.01380 65.76234 1.000 80.91334 526 ARG C CA 1
ATOM 12868 C C . ARG C 1 526 ? -11.04738 -7.62286 65.25341 1.000 76.58021 526 ARG C C 1
ATOM 12869 O O . ARG C 1 526 ? -11.21346 -6.61817 65.95063 1.000 78.31636 526 ARG C O 1
ATOM 12877 N N . ALA C 1 527 ? -10.52157 -7.57781 64.03058 1.000 74.85655 527 ALA C N 1
ATOM 12878 C CA . ALA C 1 527 ? -10.04370 -6.32747 63.45258 1.000 71.25495 527 ALA C CA 1
ATOM 12879 C C . ALA C 1 527 ? -11.20624 -5.43813 63.02498 1.000 70.95855 527 ALA C C 1
ATOM 12880 O O . ALA C 1 527 ? -12.20776 -5.91336 62.48174 1.000 69.14780 527 ALA C O 1
ATOM 12882 N N . ASP C 1 528 ? -11.05392 -4.13259 63.25167 1.000 70.11816 528 ASP C N 1
ATOM 12883 C CA . ASP C 1 528 ? -12.07950 -3.14559 62.92211 1.000 67.77033 528 ASP C CA 1
ATOM 12884 C C . ASP C 1 528 ? -11.82478 -2.64539 61.50424 1.000 65.63322 528 ASP C C 1
ATOM 12885 O O . ASP C 1 528 ? -10.87554 -1.89149 61.26410 1.000 64.56022 528 ASP C O 1
ATOM 12890 N N . LEU C 1 529 ? -12.69600 -3.04264 60.57120 1.000 61.04340 529 LEU C N 1
ATOM 12891 C CA . LEU C 1 529 ? -12.47703 -2.74938 59.15924 1.000 58.03164 529 LEU C CA 1
ATOM 12892 C C . LEU C 1 529 ? -12.68475 -1.28078 58.81397 1.000 55.28420 529 LEU C C 1
ATOM 12893 O O . LEU C 1 529 ? -12.26004 -0.85078 57.73706 1.000 54.57347 529 LEU C O 1
ATOM 12898 N N . ALA C 1 530 ? -13.32835 -0.50397 59.68764 1.000 57.52894 530 ALA C N 1
ATOM 12899 C CA . ALA C 1 530 ? -13.50527 0.91773 59.41679 1.000 59.18764 530 ALA C CA 1
ATOM 12900 C C . ALA C 1 530 ? -12.18183 1.67120 59.44162 1.000 58.66313 530 ALA C C 1
ATOM 12901 O O . ALA C 1 530 ? -12.10935 2.79547 58.93385 1.000 59.68665 530 ALA C O 1
ATOM 12903 N N . ARG C 1 531 ? -11.14031 1.07367 60.02585 1.000 57.31589 531 ARG C N 1
ATOM 12904 C CA . ARG C 1 531 ? -9.82326 1.69789 60.06446 1.000 56.92800 531 ARG C CA 1
ATOM 12905 C C . ARG C 1 531 ? -9.18490 1.75642 58.68269 1.000 55.50300 531 ARG C C 1
ATOM 12906 O O . ARG C 1 531 ? -8.31535 2.59891 58.43428 1.000 55.79730 531 ARG C O 1
ATOM 12914 N N . PHE C 1 532 ? -9.56856 0.85485 57.79070 1.000 54.10954 532 PHE C N 1
ATOM 12915 C CA . PHE C 1 532 ? -8.92426 0.71526 56.49637 1.000 52.70078 532 PHE C CA 1
ATOM 12916 C C . PHE C 1 532 ? -9.76738 1.34425 55.39359 1.000 53.66777 532 PHE C C 1
ATOM 12917 O O . PHE C 1 532 ? -10.97190 1.56750 55.53855 1.000 55.09199 532 PHE C O 1
ATOM 12925 N N . ARG C 1 533 ? -9.11014 1.61914 54.27474 1.000 53.76693 533 ARG C N 1
ATOM 12926 C CA . ARG C 1 533 ? -9.76211 2.12435 53.07838 1.000 56.43845 533 ARG C CA 1
ATOM 12927 C C . ARG C 1 533 ? -9.79083 1.00901 52.04574 1.000 59.07277 533 ARG C C 1
ATOM 12928 O O . ARG C 1 533 ? -8.78060 0.33224 51.83287 1.000 59.69521 533 ARG C O 1
ATOM 12936 N N . ARG C 1 534 ? -10.94237 0.81040 51.41407 1.000 70.04617 534 ARG C N 1
ATOM 12937 C CA . ARG C 1 534 ? -11.06875 -0.25346 50.42991 1.000 70.03398 534 ARG C CA 1
ATOM 12938 C C . ARG C 1 534 ? -10.55570 0.23193 49.08169 1.000 70.01495 534 ARG C C 1
ATOM 12939 O O . ARG C 1 534 ? -10.97698 1.28093 48.58637 1.000 70.92227 534 ARG C O 1
ATOM 12947 N N . THR C 1 535 ? -9.64419 -0.53179 48.49329 1.000 74.10841 535 THR C N 1
ATOM 12948 C CA . THR C 1 535 ? -9.13689 -0.27526 47.15615 1.000 76.41120 535 THR C CA 1
ATOM 12949 C C . THR C 1 535 ? -9.50360 -1.43400 46.24027 1.000 78.54933 535 THR C C 1
ATOM 12950 O O . THR C 1 535 ? -10.04433 -2.45748 46.67020 1.000 76.92181 535 THR C O 1
ATOM 12954 N N . GLU C 1 536 ? -9.19577 -1.25152 44.95518 1.000 74.88897 536 GLU C N 1
ATOM 12955 C CA . GLU C 1 536 ? -9.51390 -2.26797 43.95936 1.000 76.89073 536 GLU C CA 1
ATOM 12956 C C . GLU C 1 536 ? -8.77718 -3.57615 44.22865 1.000 78.08066 536 GLU C C 1
ATOM 12957 O O . GLU C 1 536 ? -9.24405 -4.64414 43.81735 1.000 77.51536 536 GLU C O 1
ATOM 12963 N N . ASP C 1 537 ? -7.63754 -3.51926 44.91949 1.000 86.99385 537 ASP C N 1
ATOM 12964 C CA . ASP C 1 537 ? -6.85064 -4.70562 45.23109 1.000 85.81243 537 ASP C CA 1
ATOM 12965 C C . ASP C 1 537 ? -7.01747 -5.18284 46.66825 1.000 84.80559 537 ASP C C 1
ATOM 12966 O O . ASP C 1 537 ? -6.38692 -6.17208 47.05233 1.000 84.01322 537 ASP C O 1
ATOM 12971 N N . GLY C 1 538 ? -7.83308 -4.50857 47.47448 1.000 73.36418 538 GLY C N 1
ATOM 12972 C CA . GLY C 1 538 ? -8.10583 -4.95805 48.82024 1.000 65.93594 538 GLY C CA 1
ATOM 12973 C C . GLY C 1 538 ? -8.02877 -3.80551 49.79581 1.000 62.81083 538 GLY C C 1
ATOM 12974 O O . GLY C 1 538 ? -8.11379 -2.63309 49.41289 1.000 65.17952 538 GLY C O 1
ATOM 12975 N N . LEU C 1 539 ? -7.85946 -4.14489 51.07013 1.000 58.96194 539 LEU C N 1
ATOM 12976 C CA . LEU C 1 539 ? -7.79967 -3.14054 52.12014 1.000 57.00300 539 LEU C CA 1
ATOM 12977 C C . LEU C 1 539 ? -6.45406 -2.42408 52.10748 1.000 56.66148 539 LEU C C 1
ATOM 12978 O O . LEU C 1 539 ? -5.41615 -3.00154 51.76967 1.000 57.89984 539 LEU C O 1
ATOM 12983 N N . ALA C 1 540 ? -6.48174 -1.14760 52.47600 1.000 56.21672 540 ALA C N 1
ATOM 12984 C CA . ALA C 1 540 ? -5.27373 -0.34270 52.54712 1.000 58.01315 540 ALA C CA 1
ATOM 12985 C C . ALA C 1 540 ? -5.35308 0.57023 53.76090 1.000 57.18883 540 ALA C C 1
ATOM 12986 O O . ALA C 1 540 ? -6.43158 0.83308 54.29751 1.000 56.70314 540 ALA C O 1
ATOM 12988 N N . LEU C 1 541 ? -4.19243 1.04604 54.19635 1.000 55.88715 541 LEU C N 1
ATOM 12989 C CA . LEU C 1 541 ? -4.14029 1.95862 55.32416 1.000 57.38301 541 LEU C CA 1
ATOM 12990 C C . LEU C 1 541 ? -4.48158 3.37216 54.86639 1.000 61.05428 541 LEU C C 1
ATOM 12991 O O . LEU C 1 541 ? -4.31639 3.72733 53.69638 1.000 61.97794 541 LEU C O 1
ATOM 12996 N N . GLY C 1 542 ? -4.97479 4.17991 55.80550 1.000 63.29163 542 GLY C N 1
ATOM 12997 C CA . GLY C 1 542 ? -5.55334 5.46023 55.43685 1.000 65.36235 542 GLY C CA 1
ATOM 12998 C C . GLY C 1 542 ? -4.54561 6.50560 55.00207 1.000 70.71161 542 GLY C C 1
ATOM 12999 O O . GLY C 1 542 ? -4.87276 7.38692 54.20275 1.000 71.38872 542 GLY C O 1
ATOM 13000 N N . SER C 1 543 ? -3.31792 6.43380 55.51065 1.000 76.79583 543 SER C N 1
ATOM 13001 C CA . SER C 1 543 ? -2.32416 7.46264 55.24050 1.000 77.46873 543 SER C CA 1
ATOM 13002 C C . SER C 1 543 ? -0.95485 6.82612 55.06070 1.000 78.23332 543 SER C C 1
ATOM 13003 O O . SER C 1 543 ? -0.74008 5.65333 55.37620 1.000 78.35493 543 SER C O 1
ATOM 13006 N N . GLY C 1 544 ? -0.01980 7.62251 54.53847 1.000 77.74773 544 GLY C N 1
ATOM 13007 C CA . GLY C 1 544 ? 1.35914 7.17561 54.46798 1.000 78.85886 544 GLY C CA 1
ATOM 13008 C C . GLY C 1 544 ? 2.01436 7.06376 55.82874 1.000 78.84092 544 GLY C C 1
ATOM 13009 O O . GLY C 1 544 ? 2.85056 6.18243 56.04728 1.000 78.24983 544 GLY C O 1
ATOM 13010 N N . ASP C 1 545 ? 1.64561 7.94446 56.76182 1.000 78.81035 545 ASP C N 1
ATOM 13011 C CA . ASP C 1 545 ? 2.16248 7.83384 58.12059 1.000 79.05866 545 ASP C CA 1
ATOM 13012 C C . ASP C 1 545 ? 1.63955 6.57795 58.80750 1.000 77.56562 545 ASP C C 1
ATOM 13013 O O . ASP C 1 545 ? 2.32318 6.01318 59.66832 1.000 77.05451 545 ASP C O 1
ATOM 13018 N N . GLU C 1 546 ? 0.42978 6.13571 58.44913 1.000 78.86684 546 GLU C N 1
ATOM 13019 C CA . GLU C 1 546 ? -0.13237 4.92256 59.03573 1.000 75.98702 546 GLU C CA 1
ATOM 13020 C C . GLU C 1 546 ? 0.63936 3.67510 58.62550 1.000 75.26666 546 GLU C C 1
ATOM 13021 O O . GLU C 1 546 ? 0.72893 2.72231 59.40670 1.000 74.96820 546 GLU C O 1
ATOM 13027 N N . MET C 1 547 ? 1.20731 3.65900 57.41913 1.000 72.96593 547 MET C N 1
ATOM 13028 C CA . MET C 1 547 ? 1.92021 2.47842 56.94307 1.000 71.39110 547 MET C CA 1
ATOM 13029 C C . MET C 1 547 ? 3.27259 2.28351 57.61363 1.000 71.16757 547 MET C C 1
ATOM 13030 O O . MET C 1 547 ? 3.95651 1.29975 57.30831 1.000 67.96247 547 MET C O 1
ATOM 13035 N N . ARG C 1 548 ? 3.67368 3.18488 58.50952 1.000 72.19557 548 ARG C N 1
ATOM 13036 C CA . ARG C 1 548 ? 4.87735 3.01121 59.31257 1.000 71.88297 548 ARG C CA 1
ATOM 13037 C C . ARG C 1 548 ? 4.57680 2.94031 60.80572 1.000 70.72396 548 ARG C C 1
ATOM 13038 O O . ARG C 1 548 ? 5.50480 3.02184 61.62071 1.000 70.91491 548 ARG C O 1
ATOM 13046 N N . ASP C 1 549 ? 3.30863 2.79806 61.18363 1.000 68.56129 549 ASP C N 1
ATOM 13047 C CA . ASP C 1 549 ? 2.90671 2.64843 62.57567 1.000 68.60331 549 ASP C CA 1
ATOM 13048 C C . ASP C 1 549 ? 2.75776 1.16315 62.88413 1.000 66.67772 549 ASP C C 1
ATOM 13049 O O . ASP C 1 549 ? 2.07739 0.44066 62.14976 1.000 67.38950 549 ASP C O 1
ATOM 13054 N N . VAL C 1 550 ? 3.40116 0.70991 63.96353 1.000 74.82594 550 VAL C N 1
ATOM 13055 C CA . VAL C 1 550 ? 3.38528 -0.71357 64.29956 1.000 72.75965 550 VAL C CA 1
ATOM 13056 C C . VAL C 1 550 ? 1.96891 -1.17833 64.61421 1.000 75.17287 550 VAL C C 1
ATOM 13057 O O . VAL C 1 550 ? 1.56332 -2.28323 64.23317 1.000 71.29290 550 VAL C O 1
ATOM 13061 N N . GLN C 1 551 ? 1.19536 -0.34896 65.31670 1.000 86.27514 551 GLN C N 1
ATOM 13062 C CA . GLN C 1 551 ? -0.16128 -0.74505 65.67985 1.000 86.43338 551 GLN C CA 1
ATOM 13063 C C . GLN C 1 551 ? -1.06881 -0.77825 64.45742 1.000 85.56722 551 GLN C C 1
ATOM 13064 O O . GLN C 1 551 ? -1.95758 -1.63282 64.35797 1.000 84.92994 551 GLN C O 1
ATOM 13070 N N . ALA C 1 552 ? -0.86565 0.14749 63.51995 1.000 74.97047 552 ALA C N 1
ATOM 13071 C CA . ALA C 1 552 ? -1.65385 0.13106 62.29516 1.000 69.33258 552 ALA C CA 1
ATOM 13072 C C . ALA C 1 552 ? -1.32474 -1.09132 61.44862 1.000 67.31415 552 ALA C C 1
ATOM 13073 O O . ALA C 1 552 ? -2.22977 -1.74417 60.91636 1.000 65.08720 552 ALA C O 1
ATOM 13075 N N . LEU C 1 553 ? -0.03519 -1.42172 61.31993 1.000 67.59481 553 LEU C N 1
ATOM 13076 C CA . LEU C 1 553 ? 0.35404 -2.60796 60.56468 1.000 63.80056 553 LEU C CA 1
ATOM 13077 C C . LEU C 1 553 ? -0.11642 -3.88428 61.24149 1.000 63.48756 553 LEU C C 1
ATOM 13078 O O . LEU C 1 553 ? -0.45405 -4.85622 60.55784 1.000 61.11985 553 LEU C O 1
ATOM 13083 N N . THR C 1 554 ? -0.13728 -3.90256 62.57490 1.000 66.32465 554 THR C N 1
ATOM 13084 C CA . THR C 1 554 ? -0.59188 -5.08492 63.29707 1.000 65.21786 554 THR C CA 1
ATOM 13085 C C . THR C 1 554 ? -2.07094 -5.35101 63.05573 1.000 63.68549 554 THR C C 1
ATOM 13086 O O . THR C 1 554 ? -2.47802 -6.50451 62.88218 1.000 62.36707 554 THR C O 1
ATOM 13090 N N . GLU C 1 555 ? -2.89288 -4.29952 63.05601 1.000 62.22082 555 GLU C N 1
ATOM 13091 C CA . GLU C 1 555 ? -4.32249 -4.48027 62.82217 1.000 61.90769 555 GLU C CA 1
ATOM 13092 C C . GLU C 1 555 ? -4.59621 -4.93568 61.39319 1.000 58.76853 555 GLU C C 1
ATOM 13093 O O . GLU C 1 555 ? -5.47446 -5.77403 61.16225 1.000 58.34507 555 GLU C O 1
ATOM 13099 N N . LEU C 1 556 ? -3.84712 -4.40540 60.42308 1.000 57.30232 556 LEU C N 1
ATOM 13100 C CA . LEU C 1 556 ? -4.03213 -4.81647 59.03466 1.000 53.37507 556 LEU C CA 1
ATOM 13101 C C . LEU C 1 556 ? -3.67200 -6.28355 58.83440 1.000 52.56269 556 LEU C C 1
ATOM 13102 O O . LEU C 1 556 ? -4.36603 -7.00518 58.10826 1.000 51.29365 556 LEU C O 1
ATOM 13107 N N . ALA C 1 557 ? -2.59204 -6.74595 59.46478 1.000 52.85195 557 ALA C N 1
ATOM 13108 C CA . ALA C 1 557 ? -2.20676 -8.14390 59.30885 1.000 50.72168 557 ALA C CA 1
ATOM 13109 C C . ALA C 1 557 ? -3.24160 -9.07505 59.92801 1.000 49.60147 557 ALA C C 1
ATOM 13110 O O . ALA C 1 557 ? -3.55637 -10.12671 59.35775 1.000 47.28032 557 ALA C O 1
ATOM 13112 N N . ALA C 1 558 ? -3.79364 -8.70024 61.08580 1.000 49.70438 558 ALA C N 1
ATOM 13113 C CA . ALA C 1 558 ? -4.81257 -9.53385 61.71633 1.000 48.87319 558 ALA C CA 1
ATOM 13114 C C . ALA C 1 558 ? -6.07666 -9.59144 60.86951 1.000 48.19456 558 ALA C C 1
ATOM 13115 O O . ALA C 1 558 ? -6.72325 -10.64199 60.78057 1.000 47.76280 558 ALA C O 1
ATOM 13117 N N . ALA C 1 559 ? -6.44200 -8.47464 60.23528 1.000 48.82459 559 ALA C N 1
ATOM 13118 C CA . ALA C 1 559 ? -7.57510 -8.49302 59.31898 1.000 47.77622 559 ALA C CA 1
ATOM 13119 C C . ALA C 1 559 ? -7.31286 -9.43192 58.15098 1.000 46.36377 559 ALA C C 1
ATOM 13120 O O . ALA C 1 559 ? -8.24139 -10.07243 57.64654 1.000 47.09993 559 ALA C O 1
ATOM 13122 N N . TRP C 1 560 ? -6.05977 -9.51853 57.70042 1.000 46.05068 560 TRP C N 1
ATOM 13123 C CA . TRP C 1 560 ? -5.71771 -10.48898 56.66842 1.000 45.16322 560 TRP C CA 1
ATOM 13124 C C . TRP C 1 560 ? -5.81566 -11.91030 57.20370 1.000 45.42307 560 TRP C C 1
ATOM 13125 O O . TRP C 1 560 ? -6.36998 -12.79213 56.53668 1.000 45.70799 560 TRP C O 1
ATOM 13136 N N . VAL C 1 561 ? -5.29254 -12.14812 58.41136 1.000 46.58798 561 VAL C N 1
ATOM 13137 C CA . VAL C 1 561 ? -5.37653 -13.47565 59.01245 1.000 45.30365 561 VAL C CA 1
ATOM 13138 C C . VAL C 1 561 ? -6.82946 -13.88828 59.18841 1.000 46.86576 561 VAL C C 1
ATOM 13139 O O . VAL C 1 561 ? -7.17608 -15.06354 59.01511 1.000 46.93609 561 VAL C O 1
ATOM 13143 N N . GLN C 1 562 ? -7.70968 -12.92894 59.48863 1.000 47.23632 562 GLN C N 1
ATOM 13144 C CA . GLN C 1 562 ? -9.12924 -13.22371 59.62736 1.000 46.17907 562 GLN C CA 1
ATOM 13145 C C . GLN C 1 562 ? -9.79218 -13.55970 58.30103 1.000 44.33343 562 GLN C C 1
ATOM 13146 O O . GLN C 1 562 ? -10.95026 -13.98619 58.30191 1.000 46.38473 562 GLN C O 1
ATOM 13152 N N . GLY C 1 563 ? -9.10097 -13.37976 57.18128 1.000 44.38038 563 GLY C N 1
ATOM 13153 C CA . GLY C 1 563 ? -9.62656 -13.75855 55.88912 1.000 44.49843 563 GLY C CA 1
ATOM 13154 C C . GLY C 1 563 ? -9.93533 -12.62457 54.93723 1.000 43.82419 563 GLY C C 1
ATOM 13155 O O . GLY C 1 563 ? -10.50393 -12.88068 53.86980 1.000 44.11935 563 GLY C O 1
ATOM 13156 N N . GLU C 1 564 ? -9.59933 -11.38612 55.28380 1.000 44.61968 564 GLU C N 1
ATOM 13157 C CA . GLU C 1 564 ? -9.84799 -10.27539 54.38044 1.000 46.82052 564 GLU C CA 1
ATOM 13158 C C . GLU C 1 564 ? -8.75850 -10.19957 53.31342 1.000 46.78626 564 GLU C C 1
ATOM 13159 O O . GLU C 1 564 ? -7.65336 -10.71647 53.48201 1.000 47.82525 564 GLU C O 1
ATOM 13165 N N . ARG C 1 565 ? -9.08712 -9.55744 52.19513 1.000 47.33507 565 ARG C N 1
ATOM 13166 C CA . ARG C 1 565 ? -8.14115 -9.40172 51.09699 1.000 51.87437 565 ARG C CA 1
ATOM 13167 C C . ARG C 1 565 ? -7.42215 -8.06600 51.24353 1.000 54.10867 565 ARG C C 1
ATOM 13168 O O . ARG C 1 565 ? -8.06419 -7.01755 51.36054 1.000 54.91976 565 ARG C O 1
ATOM 13176 N N . VAL C 1 566 ? -6.09178 -8.10893 51.23838 1.000 55.98786 566 VAL C N 1
ATOM 13177 C CA . VAL C 1 566 ? -5.25571 -6.94715 51.52007 1.000 57.19035 566 VAL C CA 1
ATOM 13178 C C . VAL C 1 566 ? -4.46130 -6.56053 50.27962 1.000 59.56774 566 VAL C C 1
ATOM 13179 O O . VAL C 1 566 ? -3.92622 -7.42123 49.57180 1.000 59.03656 566 VAL C O 1
ATOM 13183 N N . ASN C 1 567 ? -4.39460 -5.25702 50.01851 1.000 60.08274 567 ASN C N 1
ATOM 13184 C CA . ASN C 1 567 ? -3.64254 -4.69743 48.89798 1.000 61.47585 567 ASN C CA 1
ATOM 13185 C C . ASN C 1 567 ? -2.18614 -4.56163 49.32760 1.000 60.26911 567 ASN C C 1
ATOM 13186 O O . ASN C 1 567 ? -1.77334 -3.55342 49.90320 1.000 60.73157 567 ASN C O 1
ATOM 13191 N N . PHE C 1 568 ? -1.39289 -5.59533 49.05197 1.000 59.73799 568 PHE C N 1
ATOM 13192 C CA . PHE C 1 568 ? 0.00957 -5.57523 49.44672 1.000 59.92914 568 PHE C CA 1
ATOM 13193 C C . PHE C 1 568 ? 0.88671 -4.74029 48.52090 1.000 61.99437 568 PHE C C 1
ATOM 13194 O O . PHE C 1 568 ? 2.02625 -4.43562 48.89093 1.000 60.85655 568 PHE C O 1
ATOM 13202 N N . GLU C 1 569 ? 0.39071 -4.35797 47.33964 1.000 65.65797 569 GLU C N 1
ATOM 13203 C CA . GLU C 1 569 ? 1.18733 -3.52766 46.43948 1.000 65.26689 569 GLU C CA 1
ATOM 13204 C C . GLU C 1 569 ? 1.44715 -2.15043 47.03560 1.000 66.26688 569 GLU C C 1
ATOM 13205 O O . GLU C 1 569 ? 2.57540 -1.64713 46.97839 1.000 66.55342 569 GLU C O 1
ATOM 13211 N N . VAL C 1 570 ? 0.42232 -1.53243 47.62894 1.000 65.24208 570 VAL C N 1
ATOM 13212 C CA . VAL C 1 570 ? 0.58250 -0.18654 48.16444 1.000 64.24430 570 VAL C CA 1
ATOM 13213 C C . VAL C 1 570 ? 1.45886 -0.18185 49.40620 1.000 63.08941 570 VAL C C 1
ATOM 13214 O O . VAL C 1 570 ? 1.94284 0.87933 49.81587 1.000 62.91391 570 VAL C O 1
ATOM 13218 N N . LEU C 1 571 ? 1.66731 -1.34446 50.02523 1.000 62.23636 571 LEU C N 1
ATOM 13219 C CA . LEU C 1 571 ? 2.55766 -1.42104 51.17687 1.000 61.09109 571 LEU C CA 1
ATOM 13220 C C . LEU C 1 571 ? 4.01582 -1.23950 50.76761 1.000 61.91861 571 LEU C C 1
ATOM 13221 O O . LEU C 1 571 ? 4.78778 -0.58554 51.47944 1.000 62.60255 571 LEU C O 1
ATOM 13226 N N . HIS C 1 572 ? 4.40897 -1.79857 49.61864 1.000 61.99259 572 HIS C N 1
ATOM 13227 C CA . HIS C 1 572 ? 5.79380 -1.77045 49.16046 1.000 62.39519 572 HIS C CA 1
ATOM 13228 C C . HIS C 1 572 ? 6.02754 -0.78017 48.02281 1.000 66.08128 572 HIS C C 1
ATOM 13229 O O . HIS C 1 572 ? 7.01688 -0.90503 47.29457 1.000 69.15514 572 HIS C O 1
ATOM 13236 N N . ALA C 1 573 ? 5.14327 0.20472 47.85629 1.000 67.65664 573 ALA C N 1
ATOM 13237 C CA . ALA C 1 573 ? 5.26339 1.12170 46.72603 1.000 69.54674 573 ALA C CA 1
ATOM 13238 C C . ALA C 1 573 ? 6.43802 2.08113 46.88251 1.000 72.55071 573 ALA C C 1
ATOM 13239 O O . ALA C 1 573 ? 6.96946 2.57229 45.88051 1.000 71.79788 573 ALA C O 1
ATOM 13241 N N . ASP C 1 574 ? 6.85079 2.36913 48.11839 1.000 72.02535 574 ASP C N 1
ATOM 13242 C CA . ASP C 1 574 ? 7.88353 3.37254 48.34812 1.000 73.36607 574 ASP C CA 1
ATOM 13243 C C . ASP C 1 574 ? 9.30157 2.83081 48.21448 1.000 75.11429 574 ASP C C 1
ATOM 13244 O O . ASP C 1 574 ? 10.22753 3.62051 48.00098 1.000 76.46435 574 ASP C O 1
ATOM 13249 N N . GLU C 1 575 ? 9.50059 1.52195 48.34326 1.000 78.71924 575 GLU C N 1
ATOM 13250 C CA . GLU C 1 575 ? 10.81810 0.91554 48.21579 1.000 77.86930 575 GLU C CA 1
ATOM 13251 C C . GLU C 1 575 ? 10.87547 0.01495 46.98955 1.000 75.90004 575 GLU C C 1
ATOM 13252 O O . GLU C 1 575 ? 9.85520 -0.50776 46.53245 1.000 75.30138 575 GLU C O 1
ATOM 13258 N N . ARG C 1 576 ? 12.08652 -0.16747 46.46811 1.000 69.51230 576 ARG C N 1
ATOM 13259 C CA . ARG C 1 576 ? 12.33159 -0.97315 45.27412 1.000 65.42259 576 ARG C CA 1
ATOM 13260 C C . ARG C 1 576 ? 13.02856 -2.26774 45.69375 1.000 63.35336 576 ARG C C 1
ATOM 13261 O O . ARG C 1 576 ? 14.23871 -2.43174 45.52689 1.000 61.09579 576 ARG C O 1
ATOM 13269 N N . SER C 1 577 ? 12.24572 -3.19734 46.24095 1.000 62.09899 577 SER C N 1
ATOM 13270 C CA . SER C 1 577 ? 12.76133 -4.47365 46.71397 1.000 58.89794 577 SER C CA 1
ATOM 13271 C C . SER C 1 577 ? 12.83752 -5.49077 45.57513 1.000 57.85670 577 SER C C 1
ATOM 13272 O O . SER C 1 577 ? 12.31433 -5.28125 44.47923 1.000 58.24386 577 SER C O 1
ATOM 13275 N N . HIS C 1 578 ? 13.49390 -6.61485 45.85697 1.000 56.84389 578 HIS C N 1
ATOM 13276 C CA . HIS C 1 578 ? 13.73777 -7.67117 44.88518 1.000 54.24898 578 HIS C CA 1
ATOM 13277 C C . HIS C 1 578 ? 12.99440 -8.94364 45.26727 1.000 53.41820 578 HIS C C 1
ATOM 13278 O O . HIS C 1 578 ? 12.78633 -9.23198 46.44944 1.000 52.77779 578 HIS C O 1
ATOM 13285 N N . ARG C 1 579 ? 12.59508 -9.70354 44.24978 1.000 51.84588 579 ARG C N 1
ATOM 13286 C CA . ARG C 1 579 ? 12.03601 -11.02995 44.46736 1.000 51.02548 579 ARG C CA 1
ATOM 13287 C C . ARG C 1 579 ? 13.17857 -12.01156 44.69610 1.000 50.00401 579 ARG C C 1
ATOM 13288 O O . ARG C 1 579 ? 14.17676 -11.98603 43.97134 1.000 49.73725 579 ARG C O 1
ATOM 13296 N N . ILE C 1 580 ? 13.04558 -12.86982 45.70764 1.000 49.42122 580 ILE C N 1
ATOM 13297 C CA . ILE C 1 580 ? 14.07459 -13.85171 46.02071 1.000 49.38674 580 ILE C CA 1
ATOM 13298 C C . ILE C 1 580 ? 13.43947 -15.23517 46.09679 1.000 49.42874 580 ILE C C 1
ATOM 13299 O O . ILE C 1 580 ? 12.21776 -15.38608 46.14717 1.000 48.68221 580 ILE C O 1
ATOM 13304 N N . SER C 1 581 ? 14.30040 -16.25162 46.10792 1.000 49.44840 581 SER C N 1
ATOM 13305 C CA . SER C 1 581 ? 13.87423 -17.64528 46.12397 1.000 48.06237 581 SER C CA 1
ATOM 13306 C C . SER C 1 581 ? 13.68865 -18.10803 47.56560 1.000 48.21038 581 SER C C 1
ATOM 13307 O O . SER C 1 581 ? 14.64475 -18.11971 48.34849 1.000 48.94923 581 SER C O 1
ATOM 13310 N N . LEU C 1 582 ? 12.46667 -18.49656 47.90653 1.000 47.96307 582 LEU C N 1
ATOM 13311 C CA . LEU C 1 582 ? 12.08663 -18.95175 49.23307 1.000 47.71126 582 LEU C CA 1
ATOM 13312 C C . LEU C 1 582 ? 11.52482 -20.36860 49.15626 1.000 47.21640 582 LEU C C 1
ATOM 13313 O O . LEU C 1 582 ? 11.21150 -20.85745 48.06408 1.000 47.43341 582 LEU C O 1
ATOM 13318 N N . PRO C 1 583 ? 11.42190 -21.07327 50.28845 1.000 47.29445 583 PRO C N 1
ATOM 13319 C CA . PRO C 1 583 ? 10.93380 -22.45919 50.25080 1.000 47.01507 583 PRO C CA 1
ATOM 13320 C C . PRO C 1 583 ? 9.56354 -22.58457 49.59718 1.000 47.20310 583 PRO C C 1
ATOM 13321 O O . PRO C 1 583 ? 8.74585 -21.66240 49.62691 1.000 47.45622 583 PRO C O 1
ATOM 13325 N N . ASN C 1 584 ? 9.33098 -23.74968 48.99270 1.000 45.64158 584 ASN C N 1
ATOM 13326 C CA . ASN C 1 584 ? 8.09771 -24.06835 48.29104 1.000 45.16929 584 ASN C CA 1
ATOM 13327 C C . ASN C 1 584 ? 7.03072 -24.58220 49.25822 1.000 46.63391 584 ASN C C 1
ATOM 13328 O O . ASN C 1 584 ? 7.28398 -24.82363 50.44214 1.000 46.16941 584 ASN C O 1
ATOM 13333 N N . TYR C 1 585 ? 5.81565 -24.73268 48.73208 1.000 48.02105 585 TYR C N 1
ATOM 13334 C CA . TYR C 1 585 ? 4.70000 -25.22839 49.52660 1.000 47.37004 585 TYR C CA 1
ATOM 13335 C C . TYR C 1 585 ? 4.99685 -26.64073 50.02845 1.000 47.20204 585 TYR C C 1
ATOM 13336 O O . TYR C 1 585 ? 5.50220 -27.47614 49.27134 1.000 48.61731 585 TYR C O 1
ATOM 13345 N N . PRO C 1 586 ? 4.69781 -26.94281 51.29121 1.000 47.18240 586 PRO C N 1
ATOM 13346 C CA . PRO C 1 586 ? 4.91533 -28.29972 51.84477 1.000 48.24339 586 PRO C CA 1
ATOM 13347 C C . PRO C 1 586 ? 3.76263 -29.25484 51.54051 1.000 50.93033 586 PRO C C 1
ATOM 13348 O O . PRO C 1 586 ? 2.87597 -29.51199 52.35499 1.000 53.56889 586 PRO C O 1
ATOM 13352 N N . PHE C 1 587 ? 3.76586 -29.78970 50.32020 1.000 56.26546 587 PHE C N 1
ATOM 13353 C CA . PHE C 1 587 ? 2.65425 -30.61028 49.85731 1.000 59.75366 587 PHE C CA 1
ATOM 13354 C C . PHE C 1 587 ? 2.48968 -31.85853 50.71333 1.000 66.24634 587 PHE C C 1
ATOM 13355 O O . PHE C 1 587 ? 3.43729 -32.62537 50.89952 1.000 67.98943 587 PHE C O 1
ATOM 13363 N N . ALA C 1 588 ? 1.28128 -32.05803 51.23913 1.000 75.87080 588 ALA C N 1
ATOM 13364 C CA . ALA C 1 588 ? 0.91398 -33.33358 51.84287 1.000 77.15516 588 ALA C CA 1
ATOM 13365 C C . ALA C 1 588 ? 0.63033 -34.33311 50.72846 1.000 76.66278 588 ALA C C 1
ATOM 13366 O O . ALA C 1 588 ? -0.30645 -34.14560 49.94683 1.000 76.44957 588 ALA C O 1
ATOM 13368 N N . ARG C 1 589 ? 1.41651 -35.39943 50.66706 1.000 76.72458 589 ARG C N 1
ATOM 13369 C CA . ARG C 1 589 ? 1.47664 -36.27497 49.49754 1.000 76.04568 589 ARG C CA 1
ATOM 13370 C C . ARG C 1 589 ? 0.78615 -37.61383 49.76075 1.000 77.26255 589 ARG C C 1
ATOM 13371 O O . ARG C 1 589 ? 1.41596 -38.58161 50.18943 1.000 77.89814 589 ARG C O 1
ATOM 13379 N N . ARG C 1 590 ? -0.52060 -37.65554 49.51619 1.000 62.19246 590 ARG C N 1
ATOM 13380 C CA . ARG C 1 590 ? -1.24720 -38.91705 49.48814 1.000 56.90158 590 ARG C CA 1
ATOM 13381 C C . ARG C 1 590 ? -1.04625 -39.60866 48.14296 1.000 52.59855 590 ARG C C 1
ATOM 13382 O O . ARG C 1 590 ? -0.85802 -38.96025 47.11146 1.000 53.04930 590 ARG C O 1
ATOM 13390 N N . ARG C 1 591 ? -1.07521 -40.93849 48.15674 1.000 48.04237 591 ARG C N 1
ATOM 13391 C CA . ARG C 1 591 ? -0.85598 -41.71156 46.94060 1.000 46.13803 591 ARG C CA 1
ATOM 13392 C C . ARG C 1 591 ? -2.17767 -41.92899 46.21232 1.000 45.38724 591 ARG C C 1
ATOM 13393 O O . ARG C 1 591 ? -3.18325 -42.28681 46.83295 1.000 46.34836 591 ARG C O 1
ATOM 13401 N N . PHE C 1 592 ? -2.16795 -41.71579 44.89608 1.000 46.96068 592 PHE C N 1
ATOM 13402 C CA . PHE C 1 592 ? -3.34410 -41.87637 44.05054 1.000 43.19356 592 PHE C CA 1
ATOM 13403 C C . PHE C 1 592 ? -2.99833 -42.78849 42.88445 1.000 41.18334 592 PHE C C 1
ATOM 13404 O O . PHE C 1 592 ? -2.00155 -42.56147 42.19163 1.000 41.33149 592 PHE C O 1
ATOM 13412 N N . TRP C 1 593 ? -3.82055 -43.81134 42.66541 1.000 41.25344 593 TRP C N 1
ATOM 13413 C CA . TRP C 1 593 ? -3.59476 -44.75669 41.58348 1.000 40.56747 593 TRP C CA 1
ATOM 13414 C C . TRP C 1 593 ? -4.94667 -45.31116 41.16009 1.000 42.02204 593 TRP C C 1
ATOM 13415 O O . TRP C 1 593 ? -5.81660 -45.54094 42.00195 1.000 44.53494 593 TRP C O 1
ATOM 13426 N N . ARG C 1 594 ? -5.12723 -45.50997 39.85936 1.000 42.47778 594 ARG C N 1
ATOM 13427 C CA . ARG C 1 594 ? -6.40871 -45.99202 39.36586 1.000 43.49085 594 ARG C CA 1
ATOM 13428 C C . ARG C 1 594 ? -6.59095 -47.46931 39.69602 1.000 45.53888 594 ARG C C 1
ATOM 13429 O O . ARG C 1 594 ? -5.63132 -48.24430 39.73676 1.000 45.58977 594 ARG C O 1
ATOM 13437 N N . THR C 1 595 ? -7.84437 -47.85158 39.94889 1.000 47.02141 595 THR C N 1
ATOM 13438 C CA . THR C 1 595 ? -8.19420 -49.21726 40.32170 1.000 46.05729 595 THR C CA 1
ATOM 13439 C C . THR C 1 595 ? -8.89903 -49.99219 39.22133 1.000 47.18502 595 THR C C 1
ATOM 13440 O O . THR C 1 595 ? -8.84503 -51.22208 39.22331 1.000 48.74122 595 THR C O 1
ATOM 13444 N N . ASP C 1 596 ? -9.59398 -49.31420 38.31438 1.000 46.86780 596 ASP C N 1
ATOM 13445 C CA . ASP C 1 596 ? -10.22527 -49.94539 37.16219 1.000 48.20705 596 ASP C CA 1
ATOM 13446 C C . ASP C 1 596 ? -9.49492 -49.50056 35.90145 1.000 47.08590 596 ASP C C 1
ATOM 13447 O O . ASP C 1 596 ? -9.22457 -48.30685 35.72981 1.000 48.15222 596 ASP C O 1
ATOM 13452 N N . TRP C 1 597 ? -9.18029 -50.44854 35.02228 1.000 48.01682 597 TRP C N 1
ATOM 13453 C CA . TRP C 1 597 ? -8.43994 -50.11379 33.80301 1.000 47.23165 597 TRP C CA 1
ATOM 13454 C C . TRP C 1 597 ? -9.24522 -49.18439 32.89247 1.000 47.13171 597 TRP C C 1
ATOM 13455 O O . TRP C 1 597 ? -8.73890 -48.14421 32.45973 1.000 45.73118 597 TRP C O 1
ATOM 13467 N N . PRO D 1 11 ? 5.41658 -9.47023 2.37250 1.000 69.47050 11 PRO D N 1
ATOM 13468 C CA . PRO D 1 11 ? 6.25517 -9.42913 3.57637 1.000 68.88487 11 PRO D CA 1
ATOM 13469 C C . PRO D 1 11 ? 6.08345 -10.67509 4.44086 1.000 66.79343 11 PRO D C 1
ATOM 13470 O O . PRO D 1 11 ? 6.69182 -11.71086 4.16721 1.000 66.08766 11 PRO D O 1
ATOM 13474 N N . GLY D 1 12 ? 5.24625 -10.56055 5.46784 1.000 63.37797 12 GLY D N 1
ATOM 13475 C CA . GLY D 1 12 ? 4.93929 -11.59316 6.43143 1.000 58.42228 12 GLY D CA 1
ATOM 13476 C C . GLY D 1 12 ? 3.84566 -12.53879 5.99385 1.000 55.40975 12 GLY D C 1
ATOM 13477 O O . GLY D 1 12 ? 3.36920 -13.33774 6.80693 1.000 53.36361 12 GLY D O 1
ATOM 13478 N N . ASP D 1 13 ? 3.43946 -12.47729 4.72662 1.000 55.76336 13 ASP D N 1
ATOM 13479 C CA . ASP D 1 13 ? 2.40386 -13.34826 4.19127 1.000 51.04882 13 ASP D CA 1
ATOM 13480 C C . ASP D 1 13 ? 3.02215 -14.66017 3.73353 1.000 48.76778 13 ASP D C 1
ATOM 13481 O O . ASP D 1 13 ? 4.12141 -14.68324 3.17358 1.000 48.47674 13 ASP D O 1
ATOM 13486 N N . VAL D 1 14 ? 2.30487 -15.75191 3.97975 1.000 46.47268 14 VAL D N 1
ATOM 13487 C CA . VAL D 1 14 ? 2.77247 -17.10223 3.69319 1.000 44.70255 14 VAL D CA 1
ATOM 13488 C C . VAL D 1 14 ? 1.84126 -17.72667 2.66268 1.000 43.80998 14 VAL D C 1
ATOM 13489 O O . VAL D 1 14 ? 0.61722 -17.70650 2.83310 1.000 43.57822 14 VAL D O 1
ATOM 13493 N N . ALA D 1 15 ? 2.42066 -18.28045 1.59844 1.000 43.02753 15 ALA D N 1
ATOM 13494 C CA . ALA D 1 15 ? 1.64233 -18.81353 0.49107 1.000 41.84494 15 ALA D CA 1
ATOM 13495 C C . ALA D 1 15 ? 1.36597 -20.29795 0.67626 1.000 40.56925 15 ALA D C 1
ATOM 13496 O O . ALA D 1 15 ? 2.24222 -21.06061 1.09248 1.000 40.53104 15 ALA D O 1
ATOM 13498 N N . ILE D 1 16 ? 0.13970 -20.70009 0.34845 1.000 40.27620 16 ILE D N 1
ATOM 13499 C CA . ILE D 1 16 ? -0.25448 -22.10453 0.32171 1.000 39.81421 16 ILE D CA 1
ATOM 13500 C C . ILE D 1 16 ? -0.06656 -22.58517 -1.11373 1.000 41.57406 16 ILE D C 1
ATOM 13501 O O . ILE D 1 16 ? -0.89533 -22.31630 -1.98630 1.000 42.11257 16 ILE D O 1
ATOM 13506 N N . ILE D 1 17 ? 1.03744 -23.29391 -1.36463 1.000 41.02024 17 ILE D N 1
ATOM 13507 C CA . ILE D 1 17 ? 1.39569 -23.70083 -2.71722 1.000 41.35306 17 ILE D CA 1
ATOM 13508 C C . ILE D 1 17 ? 1.03886 -25.14527 -3.00990 1.000 40.98142 17 ILE D C 1
ATOM 13509 O O . ILE D 1 17 ? 1.22705 -25.60436 -4.14396 1.000 42.43988 17 ILE D O 1
ATOM 13514 N N . GLY D 1 18 ? 0.52406 -25.87317 -2.02826 1.000 40.17714 18 GLY D N 1
ATOM 13515 C CA . GLY D 1 18 ? 0.06575 -27.22961 -2.24791 1.000 38.95826 18 GLY D CA 1
ATOM 13516 C C . GLY D 1 18 ? -0.88582 -27.62471 -1.14818 1.000 38.10963 18 GLY D C 1
ATOM 13517 O O . GLY D 1 18 ? -0.78963 -27.13293 -0.02065 1.000 38.17768 18 GLY D O 1
ATOM 13518 N N . ALA D 1 19 ? -1.82021 -28.51096 -1.47808 1.000 39.17163 19 ALA D N 1
ATOM 13519 C CA . ALA D 1 19 ? -2.82379 -28.93177 -0.51413 1.000 37.58378 19 ALA D CA 1
ATOM 13520 C C . ALA D 1 19 ? -3.20435 -30.38084 -0.77587 1.000 38.10708 19 ALA D C 1
ATOM 13521 O O . ALA D 1 19 ? -3.13709 -30.86553 -1.90782 1.000 39.58979 19 ALA D O 1
ATOM 13523 N N . SER D 1 20 ? -3.60965 -31.06225 0.29029 1.000 37.25566 20 SER D N 1
ATOM 13524 C CA . SER D 1 20 ? -4.03267 -32.45362 0.23774 1.000 36.73063 20 SER D CA 1
ATOM 13525 C C . SER D 1 20 ? -4.98140 -32.70016 1.39676 1.000 34.79641 20 SER D C 1
ATOM 13526 O O . SER D 1 20 ? -4.71065 -32.27051 2.52103 1.000 34.67435 20 SER D O 1
ATOM 13529 N N . CYS D 1 21 ? -6.08784 -33.38810 1.12829 1.000 32.70574 21 CYS D N 1
ATOM 13530 C CA . CYS D 1 21 ? -7.02686 -33.65494 2.20667 1.000 33.74944 21 CYS D CA 1
ATOM 13531 C C . CYS D 1 21 ? -7.93501 -34.82075 1.85024 1.000 33.46312 21 CYS D C 1
ATOM 13532 O O . CYS D 1 21 ? -8.11694 -35.16706 0.68160 1.000 34.45633 21 CYS D O 1
ATOM 13535 N N . ARG D 1 22 ? -8.51010 -35.41133 2.89413 1.000 35.04909 22 ARG D N 1
ATOM 13536 C CA . ARG D 1 22 ? -9.50841 -36.46322 2.78511 1.000 34.31005 22 ARG D CA 1
ATOM 13537 C C . ARG D 1 22 ? -10.52529 -36.20786 3.88247 1.000 34.58206 22 ARG D C 1
ATOM 13538 O O . ARG D 1 22 ? -10.14801 -36.01232 5.04150 1.000 35.79051 22 ARG D O 1
ATOM 13546 N N . PHE D 1 23 ? -11.80044 -36.19819 3.52029 1.000 34.87816 23 PHE D N 1
ATOM 13547 C CA . PHE D 1 23 ? -12.86593 -35.87623 4.46029 1.000 35.21994 23 PHE D CA 1
ATOM 13548 C C . PHE D 1 23 ? -14.04302 -36.80531 4.19674 1.000 37.01401 23 PHE D C 1
ATOM 13549 O O . PHE D 1 23 ? -14.03079 -37.52636 3.19140 1.000 38.32092 23 PHE D O 1
ATOM 13557 N N . PRO D 1 24 ? -15.06395 -36.83225 5.05795 1.000 37.33728 24 PRO D N 1
ATOM 13558 C CA . PRO D 1 24 ? -16.22105 -37.70282 4.79737 1.000 36.96889 24 PRO D CA 1
ATOM 13559 C C . PRO D 1 24 ? -16.85806 -37.40635 3.44872 1.000 36.88593 24 PRO D C 1
ATOM 13560 O O . PRO D 1 24 ? -17.25323 -36.27558 3.16007 1.000 37.26325 24 PRO D O 1
ATOM 13564 N N . GLY D 1 25 ? -16.93538 -38.43741 2.61136 1.000 37.56070 25 GLY D N 1
ATOM 13565 C CA . GLY D 1 25 ? -17.49948 -38.30946 1.28746 1.000 37.59333 25 GLY D CA 1
ATOM 13566 C C . GLY D 1 25 ? -16.55533 -37.78753 0.22895 1.000 39.32136 25 GLY D C 1
ATOM 13567 O O . GLY D 1 25 ? -16.98568 -37.60456 -0.91822 1.000 39.43471 25 GLY D O 1
ATOM 13568 N N . ALA D 1 26 ? -15.28590 -37.54929 0.56492 1.000 38.37953 26 ALA D N 1
ATOM 13569 C CA . ALA D 1 26 ? -14.31940 -36.99978 -0.38126 1.000 39.33932 26 ALA D CA 1
ATOM 13570 C C . ALA D 1 26 ? -12.97313 -37.68966 -0.21755 1.000 39.12423 26 ALA D C 1
ATOM 13571 O O . ALA D 1 26 ? -12.36055 -37.60765 0.85007 1.000 38.69048 26 ALA D O 1
ATOM 13573 N N . ARG D 1 27 ? -12.49002 -38.32971 -1.28124 1.000 39.90876 27 ARG D N 1
ATOM 13574 C CA . ARG D 1 27 ? -11.17709 -38.95900 -1.23871 1.000 40.33457 27 ARG D CA 1
ATOM 13575 C C . ARG D 1 27 ? -10.04557 -38.01811 -1.62385 1.000 38.96370 27 ARG D C 1
ATOM 13576 O O . ARG D 1 27 ? -8.87928 -38.40128 -1.49826 1.000 38.11958 27 ARG D O 1
ATOM 13584 N N . ASN D 1 28 ? -10.35181 -36.80576 -2.07344 1.000 39.45772 28 ASN D N 1
ATOM 13585 C CA . ASN D 1 28 ? -9.32255 -35.82558 -2.38846 1.000 39.33673 28 ASN D CA 1
ATOM 13586 C C . ASN D 1 28 ? -9.94580 -34.43989 -2.34735 1.000 40.78133 28 ASN D C 1
ATOM 13587 O O . ASN D 1 28 ? -11.15988 -34.28691 -2.19404 1.000 40.28520 28 ASN D O 1
ATOM 13592 N N . LYS D 1 29 ? -9.08952 -33.42620 -2.50606 1.000 41.97710 29 LYS D N 1
ATOM 13593 C CA . LYS D 1 29 ? -9.53448 -32.04414 -2.36427 1.000 40.92805 29 LYS D CA 1
ATOM 13594 C C . LYS D 1 29 ? -10.48392 -31.63775 -3.47969 1.000 41.08031 29 LYS D C 1
ATOM 13595 O O . LYS D 1 29 ? -11.39658 -30.83807 -3.24900 1.000 40.60323 29 LYS D O 1
ATOM 13601 N N . GLU D 1 30 ? -10.28295 -32.16326 -4.68973 1.000 42.50334 30 GLU D N 1
ATOM 13602 C CA . GLU D 1 30 ? -11.17206 -31.82376 -5.79517 1.000 42.13450 30 GLU D CA 1
ATOM 13603 C C . GLU D 1 30 ? -12.57725 -32.35150 -5.54088 1.000 41.68173 30 GLU D C 1
ATOM 13604 O O . GLU D 1 30 ? -13.56948 -31.66790 -5.81799 1.000 41.00557 30 GLU D O 1
ATOM 13610 N N . GLN D 1 31 ? -12.67322 -33.56623 -5.00389 1.000 42.34001 31 GLN D N 1
ATOM 13611 C CA . GLN D 1 31 ? -13.96071 -34.14097 -4.63816 1.000 43.04149 31 GLN D CA 1
ATOM 13612 C C . GLN D 1 31 ? -14.58874 -33.39843 -3.46274 1.000 42.73930 31 GLN D C 1
ATOM 13613 O O . GLN D 1 31 ? -15.81593 -33.25359 -3.40054 1.000 42.30429 31 GLN D O 1
ATOM 13619 N N . TYR D 1 32 ? -13.76039 -32.92569 -2.52817 1.000 41.89137 32 TYR D N 1
ATOM 13620 C CA . TYR D 1 32 ? -14.25005 -32.18403 -1.36915 1.000 41.15371 32 TYR D CA 1
ATOM 13621 C C . TYR D 1 32 ? -14.87036 -30.85461 -1.78228 1.000 41.15659 32 TYR D C 1
ATOM 13622 O O . TYR D 1 32 ? -15.98019 -30.51347 -1.35500 1.000 40.28999 32 TYR D O 1
ATOM 13631 N N . TRP D 1 33 ? -14.17822 -30.10123 -2.63955 1.000 41.61204 33 TRP D N 1
ATOM 13632 C CA . TRP D 1 33 ? -14.70747 -28.81369 -3.07194 1.000 41.23341 33 TRP D CA 1
ATOM 13633 C C . TRP D 1 33 ? -15.98443 -28.99386 -3.87873 1.000 41.56424 33 TRP D C 1
ATOM 13634 O O . TRP D 1 33 ? -16.92908 -28.20849 -3.73912 1.000 41.73182 33 TRP D O 1
ATOM 13645 N N . ASP D 1 34 ? -16.04023 -30.03785 -4.70943 1.000 42.29870 34 ASP D N 1
ATOM 13646 C CA . ASP D 1 34 ? -17.24367 -30.29632 -5.49173 1.000 41.74087 34 ASP D CA 1
ATOM 13647 C C . ASP D 1 34 ? -18.42732 -30.62568 -4.59510 1.000 42.61952 34 ASP D C 1
ATOM 13648 O O . ASP D 1 34 ? -19.56776 -30.27753 -4.92035 1.000 43.04009 34 ASP D O 1
ATOM 13653 N N . ASN D 1 35 ? -18.18399 -31.31002 -3.47650 1.000 43.36378 35 ASN D N 1
ATOM 13654 C CA . ASN D 1 35 ? -19.26815 -31.59017 -2.54311 1.000 42.38077 35 ASN D CA 1
ATOM 13655 C C . ASN D 1 35 ? -19.74437 -30.31658 -1.85676 1.000 42.98937 35 ASN D C 1
ATOM 13656 O O . ASN D 1 35 ? -20.95257 -30.08734 -1.73276 1.000 43.51942 35 ASN D O 1
ATOM 13661 N N . LEU D 1 36 ? -18.80885 -29.46952 -1.41523 1.000 42.73037 36 LEU D N 1
ATOM 13662 C CA . LEU D 1 36 ? -19.18891 -28.21130 -0.77884 1.000 42.43776 36 LEU D CA 1
ATOM 13663 C C . LEU D 1 36 ? -19.93895 -27.30468 -1.74129 1.000 42.37912 36 LEU D C 1
ATOM 13664 O O . LEU D 1 36 ? -20.83332 -26.55900 -1.32488 1.000 42.62227 36 LEU D O 1
ATOM 13669 N N . LEU D 1 37 ? -19.57373 -27.34099 -3.02417 1.000 43.35421 37 LEU D N 1
ATOM 13670 C CA . LEU D 1 37 ? -20.22675 -26.49283 -4.01417 1.000 42.24470 37 LEU D CA 1
ATOM 13671 C C . LEU D 1 37 ? -21.67946 -26.90366 -4.21932 1.000 41.47519 37 LEU D C 1
ATOM 13672 O O . LEU D 1 37 ? -22.55196 -26.04644 -4.38659 1.000 43.95278 37 LEU D O 1
ATOM 13677 N N . HIS D 1 38 ? -21.95982 -28.20537 -4.20798 1.000 42.78136 38 HIS D N 1
ATOM 13678 C CA . HIS D 1 38 ? -23.30794 -28.71898 -4.41807 1.000 43.03430 38 HIS D CA 1
ATOM 13679 C C . HIS D 1 38 ? -24.07328 -28.92189 -3.11875 1.000 42.72861 38 HIS D C 1
ATOM 13680 O O . HIS D 1 38 ? -25.18043 -29.46638 -3.14605 1.000 43.68923 38 HIS D O 1
ATOM 13687 N N . GLY D 1 39 ? -23.50921 -28.51221 -1.98874 1.000 42.90607 39 GLY D N 1
ATOM 13688 C CA . GLY D 1 39 ? -24.20893 -28.63475 -0.72099 1.000 42.75862 39 GLY D CA 1
ATOM 13689 C C . GLY D 1 39 ? -24.50439 -30.06220 -0.31864 1.000 42.50705 39 GLY D C 1
ATOM 13690 O O . GLY D 1 39 ? -25.55214 -30.33104 0.28260 1.000 41.42136 39 GLY D O 1
ATOM 13691 N N . ARG D 1 40 ? -23.59872 -30.98593 -0.62693 1.000 42.59032 40 ARG D N 1
ATOM 13692 C CA . ARG D 1 40 ? -23.80738 -32.38184 -0.28201 1.000 42.19505 40 ARG D CA 1
ATOM 13693 C C . ARG D 1 40 ? -23.39948 -32.63852 1.16222 1.000 43.21508 40 ARG D C 1
ATOM 13694 O O . ARG D 1 40 ? -22.54726 -31.94414 1.72400 1.000 44.10404 40 ARG D O 1
ATOM 13702 N N . GLU D 1 41 ? -24.01256 -33.65490 1.75923 1.000 43.34368 41 GLU D N 1
ATOM 13703 C CA . GLU D 1 41 ? -23.68804 -34.08706 3.10955 1.000 42.95290 41 GLU D CA 1
ATOM 13704 C C . GLU D 1 41 ? -22.91551 -35.39421 3.02570 1.000 42.94029 41 GLU D C 1
ATOM 13705 O O . GLU D 1 41 ? -23.33227 -36.32145 2.32350 1.000 42.72087 41 GLU D O 1
ATOM 13711 N N . GLY D 1 42 ? -21.79391 -35.46275 3.73589 1.000 40.49165 42 GLY D N 1
ATOM 13712 C CA . GLY D 1 42 ? -20.92244 -36.61737 3.71037 1.000 39.12740 42 GLY D CA 1
ATOM 13713 C C . GLY D 1 42 ? -21.04466 -37.54862 4.89427 1.000 38.73067 42 GLY D C 1
ATOM 13714 O O . GLY D 1 42 ? -20.20004 -38.43888 5.05107 1.000 38.25911 42 GLY D O 1
ATOM 13715 N N . VAL D 1 43 ? -22.05689 -37.37692 5.73316 1.000 38.41122 43 VAL D N 1
ATOM 13716 C CA . VAL D 1 43 ? -22.25574 -38.25674 6.87658 1.000 38.39613 43 VAL D CA 1
ATOM 13717 C C . VAL D 1 43 ? -22.90674 -39.54508 6.39800 1.000 37.77093 43 VAL D C 1
ATOM 13718 O O . VAL D 1 43 ? -23.78392 -39.52906 5.52896 1.000 40.31936 43 VAL D O 1
ATOM 13722 N N . THR D 1 44 ? -22.48255 -40.66641 6.96552 1.000 37.50087 44 THR D N 1
ATOM 13723 C CA . THR D 1 44 ? -22.98369 -41.98061 6.59443 1.000 39.36467 44 THR D CA 1
ATOM 13724 C C . THR D 1 44 ? -23.90109 -42.51847 7.68568 1.000 40.61448 44 THR D C 1
ATOM 13725 O O . THR D 1 44 ? -23.58799 -42.42058 8.87633 1.000 39.97237 44 THR D O 1
ATOM 13729 N N . PHE D 1 45 ? -25.02969 -43.09200 7.27460 1.000 41.07902 45 PHE D N 1
ATOM 13730 C CA . PHE D 1 45 ? -25.97608 -43.72391 8.18244 1.000 40.33692 45 PHE D CA 1
ATOM 13731 C C . PHE D 1 45 ? -25.94223 -45.23189 7.97100 1.000 41.91682 45 PHE D C 1
ATOM 13732 O O . PHE D 1 45 ? -25.94189 -45.70539 6.83044 1.000 42.02122 45 PHE D O 1
ATOM 13740 N N . TYR D 1 46 ? -25.92611 -45.98684 9.06771 1.000 46.04505 46 TYR D N 1
ATOM 13741 C CA . TYR D 1 46 ? -25.74726 -47.42961 9.00711 1.000 46.66332 46 TYR D CA 1
ATOM 13742 C C . TYR D 1 46 ? -26.96256 -48.15394 9.56521 1.000 46.57539 46 TYR D C 1
ATOM 13743 O O . TYR D 1 46 ? -27.67598 -47.63334 10.42822 1.000 46.81507 46 TYR D O 1
ATOM 13752 N N . ALA D 1 47 ? -27.17622 -49.37330 9.07569 1.000 47.18166 47 ALA D N 1
ATOM 13753 C CA . ALA D 1 47 ? -28.10101 -50.29486 9.71124 1.000 48.08844 47 ALA D CA 1
ATOM 13754 C C . ALA D 1 47 ? -27.42192 -50.96473 10.90347 1.000 50.74314 47 ALA D C 1
ATOM 13755 O O . ALA D 1 47 ? -26.20047 -50.91300 11.06445 1.000 52.91723 47 ALA D O 1
ATOM 13757 N N . LYS D 1 48 ? -28.22955 -51.60442 11.75144 1.000 49.65372 48 LYS D N 1
ATOM 13758 C CA . LYS D 1 48 ? -27.68619 -52.19494 12.97027 1.000 48.05678 48 LYS D CA 1
ATOM 13759 C C . LYS D 1 48 ? -26.65531 -53.27759 12.67040 1.000 52.27942 48 LYS D C 1
ATOM 13760 O O . LYS D 1 48 ? -25.59754 -53.32583 13.30910 1.000 51.92372 48 LYS D O 1
ATOM 13766 N N . ASP D 1 49 ? -26.92854 -54.14639 11.69509 1.000 62.08628 49 ASP D N 1
ATOM 13767 C CA . ASP D 1 49 ? -26.00736 -55.25050 11.45200 1.000 62.17791 49 ASP D CA 1
ATOM 13768 C C . ASP D 1 49 ? -24.70174 -54.78561 10.82665 1.000 61.78021 49 ASP D C 1
ATOM 13769 O O . ASP D 1 49 ? -23.71337 -55.52556 10.87651 1.000 61.62194 49 ASP D O 1
ATOM 13774 N N . GLU D 1 50 ? -24.67507 -53.58768 10.23534 1.000 54.34959 50 GLU D N 1
ATOM 13775 C CA . GLU D 1 50 ? -23.44970 -53.05076 9.65589 1.000 51.87531 50 GLU D CA 1
ATOM 13776 C C . GLU D 1 50 ? -22.47524 -52.51310 10.69771 1.000 49.63933 50 GLU D C 1
ATOM 13777 O O . GLU D 1 50 ? -21.30740 -52.28497 10.36451 1.000 47.29369 50 GLU D O 1
ATOM 13783 N N . ILE D 1 51 ? -22.91593 -52.29664 11.93465 1.000 48.79169 51 ILE D N 1
ATOM 13784 C CA . ILE D 1 51 ? -22.03802 -51.86796 13.01846 1.000 45.13375 51 ILE D CA 1
ATOM 13785 C C . ILE D 1 51 ? -21.69038 -53.09270 13.85143 1.000 44.49709 51 ILE D C 1
ATOM 13786 O O . ILE D 1 51 ? -22.57310 -53.71894 14.45047 1.000 45.68651 51 ILE D O 1
ATOM 13791 N N . GLU D 1 52 ? -20.40180 -53.43530 13.88643 1.000 46.12189 52 GLU D N 1
ATOM 13792 C CA . GLU D 1 52 ? -19.92207 -54.64685 14.53718 1.000 44.10189 52 GLU D CA 1
ATOM 13793 C C . GLU D 1 52 ? -19.18589 -54.35217 15.83727 1.000 43.12776 52 GLU D C 1
ATOM 13794 O O . GLU D 1 52 ? -18.37390 -55.16498 16.28730 1.000 44.26654 52 GLU D O 1
ATOM 13800 N N . VAL D 1 53 ? -19.44558 -53.19713 16.44024 1.000 42.71155 53 VAL D N 1
ATOM 13801 C CA . VAL D 1 53 ? -18.94391 -52.84381 17.75398 1.000 40.14948 53 VAL D CA 1
ATOM 13802 C C . VAL D 1 53 ? -20.11587 -52.32747 18.58061 1.000 39.87533 53 VAL D C 1
ATOM 13803 O O . VAL D 1 53 ? -21.25142 -52.26235 18.10611 1.000 40.07242 53 VAL D O 1
ATOM 13807 N N . ASP D 1 54 ? -19.82049 -51.94399 19.82534 1.000 37.96750 54 ASP D N 1
ATOM 13808 C CA . ASP D 1 54 ? -20.80449 -51.33642 20.72232 1.000 36.63694 54 ASP D CA 1
ATOM 13809 C C . ASP D 1 54 ? -22.02253 -52.24113 20.90475 1.000 34.55604 54 ASP D C 1
ATOM 13810 O O . ASP D 1 54 ? -23.16748 -51.79679 20.82234 1.000 36.41658 54 ASP D O 1
ATOM 13815 N N . GLU D 1 55 ? -21.76538 -53.53191 21.14004 1.000 35.65649 55 GLU D N 1
ATOM 13816 C CA . GLU D 1 55 ? -22.86001 -54.48092 21.32684 1.000 35.48963 55 GLU D CA 1
ATOM 13817 C C . GLU D 1 55 ? -23.76689 -54.07085 22.47535 1.000 35.48337 55 GLU D C 1
ATOM 13818 O O . GLU D 1 55 ? -24.96763 -54.36439 22.45348 1.000 36.50751 55 GLU D O 1
ATOM 13824 N N . THR D 1 56 ? -23.21212 -53.40096 23.48533 1.000 33.85181 56 THR D N 1
ATOM 13825 C CA . THR D 1 56 ? -23.98775 -52.98175 24.64331 1.000 33.44914 56 THR D CA 1
ATOM 13826 C C . THR D 1 56 ? -24.86889 -51.76610 24.36749 1.000 33.68418 56 THR D C 1
ATOM 13827 O O . THR D 1 56 ? -25.80313 -51.51344 25.13682 1.000 35.74812 56 THR D O 1
ATOM 13831 N N . LEU D 1 57 ? -24.59901 -51.01027 23.29854 1.000 34.01474 57 LEU D N 1
ATOM 13832 C CA . LEU D 1 57 ? -25.31899 -49.77524 23.00982 1.000 33.69932 57 LEU D CA 1
ATOM 13833 C C . LEU D 1 57 ? -26.15574 -49.81942 21.73605 1.000 35.02778 57 LEU D C 1
ATOM 13834 O O . LEU D 1 57 ? -27.01095 -48.94594 21.55190 1.000 34.91518 57 LEU D O 1
ATOM 13839 N N . ILE D 1 58 ? -25.94770 -50.80920 20.86322 1.000 34.33217 58 ILE D N 1
ATOM 13840 C CA . ILE D 1 58 ? -26.53118 -50.76985 19.52329 1.000 34.55790 58 ILE D CA 1
ATOM 13841 C C . ILE D 1 58 ? -28.05686 -50.75543 19.57515 1.000 37.07104 58 ILE D C 1
ATOM 13842 O O . ILE D 1 58 ? -28.71319 -50.28201 18.63654 1.000 37.55769 58 ILE D O 1
ATOM 13847 N N . ASN D 1 59 ? -28.64783 -51.28045 20.64853 1.000 37.58490 59 ASN D N 1
ATOM 13848 C CA . ASN D 1 59 ? -30.09664 -51.32303 20.80028 1.000 37.27669 59 ASN D CA 1
ATOM 13849 C C . ASN D 1 59 ? -30.63610 -50.21335 21.69072 1.000 36.36841 59 ASN D C 1
ATOM 13850 O O . ASN D 1 59 ? -31.81375 -50.24778 22.05375 1.000 37.15390 59 ASN D O 1
ATOM 13855 N N . SER D 1 60 ? -29.80968 -49.24310 22.06246 1.000 34.32070 60 SER D N 1
ATOM 13856 C CA . SER D 1 60 ? -30.33142 -48.16137 22.88774 1.000 34.30441 60 SER D CA 1
ATOM 13857 C C . SER D 1 60 ? -31.13882 -47.17605 22.04530 1.000 34.83637 60 SER D C 1
ATOM 13858 O O . SER D 1 60 ? -30.76365 -46.87525 20.90594 1.000 34.50257 60 SER D O 1
ATOM 13861 N N . PRO D 1 61 ? -32.22847 -46.63336 22.59532 1.000 35.76066 61 PRO D N 1
ATOM 13862 C CA . PRO D 1 61 ? -32.98428 -45.60980 21.86059 1.000 36.30306 61 PRO D CA 1
ATOM 13863 C C . PRO D 1 61 ? -32.18443 -44.34443 21.60817 1.000 35.41128 61 PRO D C 1
ATOM 13864 O O . PRO D 1 61 ? -32.55867 -43.56102 20.72963 1.000 35.68093 61 PRO D O 1
ATOM 13868 N N . ALA D 1 62 ? -31.10218 -44.11390 22.34727 1.000 34.46974 62 ALA D N 1
ATOM 13869 C CA . ALA D 1 62 ? -30.29446 -42.91529 22.18141 1.000 33.70903 62 ALA D CA 1
ATOM 13870 C C . ALA D 1 62 ? -29.11527 -43.11190 21.23873 1.000 34.52078 62 ALA D C 1
ATOM 13871 O O . ALA D 1 62 ? -28.38005 -42.15149 20.98561 1.000 33.80865 62 ALA D O 1
ATOM 13873 N N . TYR D 1 63 ? -28.92047 -44.31710 20.70735 1.000 32.43826 63 TYR D N 1
ATOM 13874 C CA . TYR D 1 63 ? -27.77679 -44.59671 19.84791 1.000 31.50077 63 TYR D CA 1
ATOM 13875 C C . TYR D 1 63 ? -28.07930 -44.15129 18.42212 1.000 33.38295 63 TYR D C 1
ATOM 13876 O O . TYR D 1 63 ? -29.07216 -44.58409 17.82721 1.000 34.56537 63 TYR D O 1
ATOM 13885 N N . VAL D 1 64 ? -27.21870 -43.30309 17.86734 1.000 34.28257 64 VAL D N 1
ATOM 13886 C CA . VAL D 1 64 ? -27.39540 -42.76058 16.52468 1.000 34.43045 64 VAL D CA 1
ATOM 13887 C C . VAL D 1 64 ? -26.36116 -43.41253 15.61729 1.000 34.09032 64 VAL D C 1
ATOM 13888 O O . VAL D 1 64 ? -25.15331 -43.27060 15.83949 1.000 34.21239 64 VAL D O 1
ATOM 13892 N N . ARG D 1 65 ? -26.83257 -44.13169 14.60141 1.000 34.68072 65 ARG D N 1
ATOM 13893 C CA . ARG D 1 65 ? -25.95285 -44.86382 13.69103 1.000 35.89802 65 ARG D CA 1
ATOM 13894 C C . ARG D 1 65 ? -25.48440 -43.95734 12.55123 1.000 37.27039 65 ARG D C 1
ATOM 13895 O O . ARG D 1 65 ? -25.79022 -44.17027 11.37896 1.000 38.38331 65 ARG D O 1
ATOM 13903 N N . ALA D 1 66 ? -24.74014 -42.91700 12.91851 1.000 35.28569 66 ALA D N 1
ATOM 13904 C CA . ALA D 1 66 ? -24.25942 -41.94312 11.95059 1.000 36.20032 66 ALA D CA 1
ATOM 13905 C C . ALA D 1 66 ? -22.83659 -41.53431 12.29384 1.000 36.00753 66 ALA D C 1
ATOM 13906 O O . ALA D 1 66 ? -22.50202 -41.35964 13.46938 1.000 35.61416 66 ALA D O 1
ATOM 13908 N N . THR D 1 67 ? -22.00773 -41.36955 11.26277 1.000 36.29944 67 THR D N 1
ATOM 13909 C CA . THR D 1 67 ? -20.62069 -40.96424 11.45559 1.000 35.90278 67 THR D CA 1
ATOM 13910 C C . THR D 1 67 ? -20.07378 -40.40885 10.15035 1.000 35.81615 67 THR D C 1
ATOM 13911 O O . THR D 1 67 ? -20.61340 -40.66179 9.07005 1.000 36.58724 67 THR D O 1
ATOM 13915 N N . GLY D 1 68 ? -18.99995 -39.63163 10.27036 1.000 35.67233 68 GLY D N 1
ATOM 13916 C CA . GLY D 1 68 ? -18.24884 -39.20010 9.10839 1.000 35.24769 68 GLY D CA 1
ATOM 13917 C C . GLY D 1 68 ? -17.07221 -40.12471 8.86761 1.000 35.78595 68 GLY D C 1
ATOM 13918 O O . GLY D 1 68 ? -15.98609 -39.91208 9.41637 1.000 34.88734 68 GLY D O 1
ATOM 13919 N N . ALA D 1 69 ? -17.27726 -41.15789 8.05411 1.000 37.41614 69 ALA D N 1
ATOM 13920 C CA . ALA D 1 69 ? -16.26546 -42.18313 7.85648 1.000 36.95037 69 ALA D CA 1
ATOM 13921 C C . ALA D 1 69 ? -15.15612 -41.68631 6.93983 1.000 38.21046 69 ALA D C 1
ATOM 13922 O O . ALA D 1 69 ? -15.37588 -40.86019 6.05116 1.000 39.15765 69 ALA D O 1
ATOM 13924 N N . LEU D 1 70 ? -13.95121 -42.19481 7.17458 1.000 39.82103 70 LEU D N 1
ATOM 13925 C CA . LEU D 1 70 ? -12.79471 -41.94771 6.31880 1.000 42.13897 70 LEU D CA 1
ATOM 13926 C C . LEU D 1 70 ? -12.53914 -43.22680 5.52983 1.000 44.99731 70 LEU D C 1
ATOM 13927 O O . LEU D 1 70 ? -11.99448 -44.19650 6.06467 1.000 42.99845 70 LEU D O 1
ATOM 13932 N N . ASP D 1 71 ? -12.92507 -43.21829 4.25506 1.000 52.86488 71 ASP D N 1
ATOM 13933 C CA . ASP D 1 71 ? -12.76158 -44.39487 3.41162 1.000 53.17418 71 ASP D CA 1
ATOM 13934 C C . ASP D 1 71 ? -11.28585 -44.71265 3.22687 1.000 51.90746 71 ASP D C 1
ATOM 13935 O O . ASP D 1 71 ? -10.47397 -43.82291 2.95803 1.000 51.44393 71 ASP D O 1
ATOM 13940 N N . GLY D 1 72 ? -10.93960 -45.98665 3.38333 1.000 44.11265 72 GLY D N 1
ATOM 13941 C CA . GLY D 1 72 ? -9.55768 -46.39681 3.24146 1.000 41.02461 72 GLY D CA 1
ATOM 13942 C C . GLY D 1 72 ? -8.66882 -45.96499 4.38517 1.000 38.88199 72 GLY D C 1
ATOM 13943 O O . GLY D 1 72 ? -7.47143 -45.75371 4.18396 1.000 39.03884 72 GLY D O 1
ATOM 13944 N N . TYR D 1 73 ? -9.22736 -45.82218 5.58867 1.000 39.06520 73 TYR D N 1
ATOM 13945 C CA . TYR D 1 73 ? -8.42445 -45.45738 6.74884 1.000 37.11332 73 TYR D CA 1
ATOM 13946 C C . TYR D 1 73 ? -7.36564 -46.50399 7.05396 1.000 37.19982 73 TYR D C 1
ATOM 13947 O O . TYR D 1 73 ? -6.38363 -46.19994 7.73811 1.000 39.49813 73 TYR D O 1
ATOM 13956 N N . ASP D 1 74 ? -7.54355 -47.72756 6.56595 1.000 36.64537 74 ASP D N 1
ATOM 13957 C CA . ASP D 1 74 ? -6.61831 -48.81754 6.82063 1.000 36.22062 74 ASP D CA 1
ATOM 13958 C C . ASP D 1 74 ? -5.73941 -49.12107 5.61711 1.000 36.11835 74 ASP D C 1
ATOM 13959 O O . ASP D 1 74 ? -4.97393 -50.08849 5.65145 1.000 35.81300 74 ASP D O 1
ATOM 13964 N N . GLU D 1 75 ? -5.83298 -48.32505 4.55729 1.000 37.28963 75 GLU D N 1
ATOM 13965 C CA . GLU D 1 75 ? -5.11744 -48.60660 3.32327 1.000 36.67504 75 GLU D CA 1
ATOM 13966 C C . GLU D 1 75 ? -3.78715 -47.86752 3.28913 1.000 35.05955 75 GLU D C 1
ATOM 13967 O O . GLU D 1 75 ? -3.66616 -46.73657 3.76049 1.000 36.61577 75 GLU D O 1
ATOM 13973 N N . PHE D 1 76 ? -2.79354 -48.51144 2.69093 1.000 36.84164 76 PHE D N 1
ATOM 13974 C CA . PHE D 1 76 ? -1.44403 -47.97476 2.64355 1.000 38.44239 76 PHE D CA 1
ATOM 13975 C C . PHE D 1 76 ? -0.71141 -48.67731 1.51223 1.000 40.13135 76 PHE D C 1
ATOM 13976 O O . PHE D 1 76 ? -1.06001 -49.79840 1.13241 1.000 39.37441 76 PHE D O 1
ATOM 13984 N N . ASP D 1 77 ? 0.29298 -48.00241 0.96711 1.000 41.62020 77 ASP D N 1
ATOM 13985 C CA . ASP D 1 77 ? 1.12541 -48.54619 -0.10363 1.000 41.15408 77 ASP D CA 1
ATOM 13986 C C . ASP D 1 77 ? 2.56524 -48.45076 0.38035 1.000 41.67489 77 ASP D C 1
ATOM 13987 O O . ASP D 1 77 ? 3.29847 -47.52518 0.00945 1.000 42.71738 77 ASP D O 1
ATOM 13992 N N . PRO D 1 78 ? 3.00933 -49.39909 1.20845 1.000 40.52674 78 PRO D N 1
ATOM 13993 C CA . PRO D 1 78 ? 4.30803 -49.22166 1.87531 1.000 39.96522 78 PRO D CA 1
ATOM 13994 C C . PRO D 1 78 ? 5.49160 -49.25775 0.92575 1.000 39.68273 78 PRO D C 1
ATOM 13995 O O . PRO D 1 78 ? 6.52525 -48.65204 1.23308 1.000 38.57179 78 PRO D O 1
ATOM 13999 N N . ALA D 1 79 ? 5.37579 -49.93802 -0.21867 1.000 39.72751 79 ALA D N 1
ATOM 14000 C CA . ALA D 1 79 ? 6.51111 -50.03689 -1.13002 1.000 39.15977 79 ALA D CA 1
ATOM 14001 C C . ALA D 1 79 ? 6.90753 -48.67250 -1.68181 1.000 39.27523 79 ALA D C 1
ATOM 14002 O O . ALA D 1 79 ? 8.09522 -48.41940 -1.91457 1.000 38.95296 79 ALA D O 1
ATOM 14004 N N . VAL D 1 80 ? 5.93960 -47.77090 -1.86427 1.000 38.92882 80 VAL D N 1
ATOM 14005 C CA . VAL D 1 80 ? 6.24978 -46.43773 -2.37348 1.000 39.21066 80 VAL D CA 1
ATOM 14006 C C . VAL D 1 80 ? 7.17378 -45.68954 -1.41844 1.000 38.75550 80 VAL D C 1
ATOM 14007 O O . VAL D 1 80 ? 7.96467 -44.83976 -1.84414 1.000 41.29722 80 VAL D O 1
ATOM 14011 N N . PHE D 1 81 ? 7.09648 -45.98762 -0.12390 1.000 39.02546 81 PHE D N 1
ATOM 14012 C CA . PHE D 1 81 ? 7.89038 -45.31261 0.89449 1.000 38.33811 81 PHE D CA 1
ATOM 14013 C C . PHE D 1 81 ? 9.11819 -46.10780 1.32678 1.000 39.28916 81 PHE D C 1
ATOM 14014 O O . PHE D 1 81 ? 9.88987 -45.61974 2.15937 1.000 40.89343 81 PHE D O 1
ATOM 14022 N N . GLY D 1 82 ? 9.31081 -47.31838 0.80062 1.000 37.97252 82 GLY D N 1
ATOM 14023 C CA . GLY D 1 82 ? 10.38791 -48.17292 1.25936 1.000 36.55009 82 GLY D CA 1
ATOM 14024 C C . GLY D 1 82 ? 10.11383 -48.86552 2.57136 1.000 37.96862 82 GLY D C 1
ATOM 14025 O O . GLY D 1 82 ? 11.05794 -49.27610 3.25355 1.000 38.66417 82 GLY D O 1
ATOM 14026 N N . VAL D 1 83 ? 8.84286 -49.00944 2.94117 1.000 38.57394 83 VAL D N 1
ATOM 14027 C CA . VAL D 1 83 ? 8.41480 -49.57997 4.21394 1.000 36.07043 83 VAL D CA 1
ATOM 14028 C C . VAL D 1 83 ? 8.04271 -51.04106 4.00944 1.000 36.83030 83 VAL D C 1
ATOM 14029 O O . VAL D 1 83 ? 7.39080 -51.39365 3.01885 1.000 38.69250 83 VAL D O 1
ATOM 14033 N N . SER D 1 84 ? 8.44797 -51.89547 4.94593 1.000 37.39859 84 SER D N 1
ATOM 14034 C CA . SER D 1 84 ? 8.09897 -53.30731 4.87175 1.000 38.14526 84 SER D CA 1
ATOM 14035 C C . SER D 1 84 ? 6.64293 -53.53766 5.27647 1.000 37.88199 84 SER D C 1
ATOM 14036 O O . SER D 1 84 ? 5.99493 -52.68679 5.89348 1.000 37.96226 84 SER D O 1
ATOM 14039 N N . ASP D 1 85 ? 6.12767 -54.71457 4.90750 1.000 39.15809 85 ASP D N 1
ATOM 14040 C CA . ASP D 1 85 ? 4.76283 -55.07612 5.28218 1.000 38.57169 85 ASP D CA 1
ATOM 14041 C C . ASP D 1 85 ? 4.62579 -55.19873 6.79550 1.000 39.00447 85 ASP D C 1
ATOM 14042 O O . ASP D 1 85 ? 3.58454 -54.84979 7.36281 1.000 38.74517 85 ASP D O 1
ATOM 14047 N N . ARG D 1 86 ? 5.66262 -55.70573 7.46526 1.000 38.92846 86 ARG D N 1
ATOM 14048 C CA . ARG D 1 86 ? 5.63428 -55.77891 8.92204 1.000 39.66762 86 ARG D CA 1
ATOM 14049 C C . ARG D 1 86 ? 5.55051 -54.39336 9.54776 1.000 38.62792 86 ARG D C 1
ATOM 14050 O O . ARG D 1 86 ? 4.77499 -54.16821 10.48619 1.000 36.78842 86 ARG D O 1
ATOM 14058 N N . MET D 1 87 ? 6.33202 -53.44625 9.03073 1.000 36.92047 87 MET D N 1
ATOM 14059 C CA . MET D 1 87 ? 6.30411 -52.09364 9.57245 1.000 37.08352 87 MET D CA 1
ATOM 14060 C C . MET D 1 87 ? 4.99202 -51.38864 9.24395 1.000 35.61439 87 MET D C 1
ATOM 14061 O O . MET D 1 87 ? 4.50675 -50.57891 10.04324 1.000 33.90341 87 MET D O 1
ATOM 14066 N N . ALA D 1 88 ? 4.39943 -51.69544 8.08486 1.000 36.78032 88 ALA D N 1
ATOM 14067 C CA . ALA D 1 88 ? 3.13777 -51.06950 7.70233 1.000 35.87139 88 ALA D CA 1
ATOM 14068 C C . ALA D 1 88 ? 2.00723 -51.46660 8.64276 1.000 34.63465 88 ALA D C 1
ATOM 14069 O O . ALA D 1 88 ? 1.11678 -50.65782 8.92146 1.000 35.40161 88 ALA D O 1
ATOM 14071 N N . ALA D 1 89 ? 2.01429 -52.70703 9.13485 1.000 36.22707 89 ALA D N 1
ATOM 14072 C CA . ALA D 1 89 ? 0.99529 -53.10863 10.09723 1.000 37.86970 89 ALA D CA 1
ATOM 14073 C C . ALA D 1 89 ? 1.25858 -52.51125 11.47132 1.000 38.11906 89 ALA D C 1
ATOM 14074 O O . ALA D 1 89 ? 0.31203 -52.23424 12.21474 1.000 40.05379 89 ALA D O 1
ATOM 14076 N N . ALA D 1 90 ? 2.52749 -52.27961 11.81580 1.000 38.22166 90 ALA D N 1
ATOM 14077 C CA . ALA D 1 90 ? 2.84738 -51.70159 13.11601 1.000 35.68571 90 ALA D CA 1
ATOM 14078 C C . ALA D 1 90 ? 2.50011 -50.21930 13.18137 1.000 34.63513 90 ALA D C 1
ATOM 14079 O O . ALA D 1 90 ? 2.21626 -49.69980 14.26598 1.000 37.44336 90 ALA D O 1
ATOM 14081 N N . MET D 1 91 ? 2.53177 -49.51866 12.05183 1.000 33.57368 91 MET D N 1
ATOM 14082 C CA . MET D 1 91 ? 2.19227 -48.10286 12.05438 1.000 33.14787 91 MET D CA 1
ATOM 14083 C C . MET D 1 91 ? 0.71046 -47.90500 12.34831 1.000 33.60851 91 MET D C 1
ATOM 14084 O O . MET D 1 91 ? -0.14892 -48.59877 11.79533 1.000 33.50025 91 MET D O 1
ATOM 14089 N N . THR D 1 92 ? 0.41458 -46.93559 13.21518 1.000 33.95436 92 THR D N 1
ATOM 14090 C CA . THR D 1 92 ? -0.96187 -46.55093 13.46388 1.000 34.79395 92 THR D CA 1
ATOM 14091 C C . THR D 1 92 ? -1.56702 -45.96467 12.19144 1.000 35.43648 92 THR D C 1
ATOM 14092 O O . THR D 1 92 ? -0.84391 -45.47672 11.31939 1.000 35.17632 92 THR D O 1
ATOM 14096 N N . PRO D 1 93 ? -2.89408 -46.01516 12.05326 1.000 36.93482 93 PRO D N 1
ATOM 14097 C CA . PRO D 1 93 ? -3.51539 -45.42319 10.85886 1.000 37.03022 93 PRO D CA 1
ATOM 14098 C C . PRO D 1 93 ? -3.19595 -43.95192 10.68384 1.000 39.08936 93 PRO D C 1
ATOM 14099 O O . PRO D 1 93 ? -3.10573 -43.48131 9.54414 1.000 39.06332 93 PRO D O 1
ATOM 14103 N N . GLU D 1 94 ? -3.01534 -43.20424 11.77474 1.000 45.28067 94 GLU D N 1
ATOM 14104 C CA . GLU D 1 94 ? -2.66107 -41.79857 11.62328 1.000 45.55114 94 GLU D CA 1
ATOM 14105 C C . GLU D 1 94 ? -1.24921 -41.63160 11.07001 1.000 46.56232 94 GLU D C 1
ATOM 14106 O O . GLU D 1 94 ? -0.99086 -40.68001 10.32334 1.000 46.87349 94 GLU D O 1
ATOM 14112 N N . HIS D 1 95 ? -0.32857 -42.53659 11.41750 1.000 41.18285 95 HIS D N 1
ATOM 14113 C CA . HIS D 1 95 ? 1.00954 -42.50299 10.82831 1.000 38.40648 95 HIS D CA 1
ATOM 14114 C C . HIS D 1 95 ? 0.95623 -42.71353 9.31968 1.000 36.68404 95 HIS D C 1
ATOM 14115 O O . HIS D 1 95 ? 1.62966 -42.01040 8.55885 1.000 35.70499 95 HIS D O 1
ATOM 14122 N N . ARG D 1 96 ? 0.18706 -43.70757 8.87052 1.000 37.02389 96 ARG D N 1
ATOM 14123 C CA . ARG D 1 96 ? 0.12295 -44.01300 7.44343 1.000 36.10641 96 ARG D CA 1
ATOM 14124 C C . ARG D 1 96 ? -0.63261 -42.94192 6.66942 1.000 35.66500 96 ARG D C 1
ATOM 14125 O O . ARG D 1 96 ? -0.19510 -42.52554 5.59140 1.000 35.19474 96 ARG D O 1
ATOM 14133 N N . VAL D 1 97 ? -1.77665 -42.49710 7.19183 1.000 36.39253 97 VAL D N 1
ATOM 14134 C CA . VAL D 1 97 ? -2.58817 -41.51931 6.47299 1.000 35.41597 97 VAL D CA 1
ATOM 14135 C C . VAL D 1 97 ? -1.84133 -40.19742 6.32135 1.000 35.43680 97 VAL D C 1
ATOM 14136 O O . VAL D 1 97 ? -1.84322 -39.59098 5.24187 1.000 35.27183 97 VAL D O 1
ATOM 14140 N N . PHE D 1 98 ? -1.17436 -39.73591 7.38417 1.000 35.55268 98 PHE D N 1
ATOM 14141 C CA . PHE D 1 98 ? -0.45916 -38.46588 7.28651 1.000 34.77699 98 PHE D CA 1
ATOM 14142 C C . PHE D 1 98 ? 0.75039 -38.57480 6.36420 1.000 35.66358 98 PHE D C 1
ATOM 14143 O O . PHE D 1 98 ? 1.04238 -37.64421 5.60209 1.000 35.12757 98 PHE D O 1
ATOM 14151 N N . LEU D 1 99 ? 1.46065 -39.70435 6.41188 1.000 35.99303 99 LEU D N 1
ATOM 14152 C CA . LEU D 1 99 ? 2.61371 -39.89140 5.53713 1.000 35.18080 99 LEU D CA 1
ATOM 14153 C C . LEU D 1 99 ? 2.19385 -39.87985 4.07408 1.000 35.86613 99 LEU D C 1
ATOM 14154 O O . LEU D 1 99 ? 2.86461 -39.27314 3.22886 1.000 36.06469 99 LEU D O 1
ATOM 14159 N N . GLU D 1 100 ? 1.08254 -40.54920 3.75776 1.000 35.61043 100 GLU D N 1
ATOM 14160 C CA . GLU D 1 100 ? 0.57129 -40.54442 2.39359 1.000 34.94466 100 GLU D CA 1
ATOM 14161 C C . GLU D 1 100 ? 0.10896 -39.15711 1.97646 1.000 36.41762 100 GLU D C 1
ATOM 14162 O O . GLU D 1 100 ? 0.20587 -38.80203 0.79742 1.000 37.30392 100 GLU D O 1
ATOM 14168 N N . ALA D 1 101 ? -0.40799 -38.36840 2.92146 1.000 36.30994 101 ALA D N 1
ATOM 14169 C CA . ALA D 1 101 ? -0.85966 -37.02117 2.59522 1.000 37.13767 101 ALA D CA 1
ATOM 14170 C C . ALA D 1 101 ? 0.30814 -36.06683 2.36425 1.000 37.53760 101 ALA D C 1
ATOM 14171 O O . ALA D 1 101 ? 0.19608 -35.14725 1.54627 1.000 38.90962 101 ALA D O 1
ATOM 14173 N N . SER D 1 102 ? 1.42325 -36.25031 3.07867 1.000 37.41327 102 SER D N 1
ATOM 14174 C CA . SER D 1 102 ? 2.59568 -35.41529 2.83378 1.000 37.71779 102 SER D CA 1
ATOM 14175 C C . SER D 1 102 ? 3.18894 -35.67945 1.45688 1.000 40.24288 102 SER D C 1
ATOM 14176 O O . SER D 1 102 ? 3.60572 -34.74376 0.76357 1.000 40.52972 102 SER D O 1
ATOM 14179 N N . TRP D 1 103 ? 3.24236 -36.94846 1.04665 1.000 39.34763 103 TRP D N 1
ATOM 14180 C CA . TRP D 1 103 ? 3.66426 -37.26674 -0.31191 1.000 38.69959 103 TRP D CA 1
ATOM 14181 C C . TRP D 1 103 ? 2.78367 -36.54609 -1.32386 1.000 41.40428 103 TRP D C 1
ATOM 14182 O O . TRP D 1 103 ? 3.27715 -35.99822 -2.31510 1.000 42.58162 103 TRP D O 1
ATOM 14193 N N . GLU D 1 104 ? 1.47481 -36.52104 -1.07642 1.000 46.90732 104 GLU D N 1
ATOM 14194 C CA . GLU D 1 104 ? 0.54892 -35.89758 -2.01212 1.000 47.83276 104 GLU D CA 1
ATOM 14195 C C . GLU D 1 104 ? 0.72397 -34.38604 -2.05120 1.000 48.76267 104 GLU D C 1
ATOM 14196 O O . GLU D 1 104 ? 0.59418 -33.76982 -3.11502 1.000 50.18497 104 GLU D O 1
ATOM 14202 N N . VAL D 1 105 ? 1.00480 -33.76531 -0.90417 1.000 42.47881 105 VAL D N 1
ATOM 14203 C CA . VAL D 1 105 ? 1.11301 -32.31054 -0.88837 1.000 41.55665 105 VAL D CA 1
ATOM 14204 C C . VAL D 1 105 ? 2.37767 -31.85874 -1.61336 1.000 41.52890 105 VAL D C 1
ATOM 14205 O O . VAL D 1 105 ? 2.40095 -30.77944 -2.21922 1.000 39.70310 105 VAL D O 1
ATOM 14209 N N . MET D 1 106 ? 3.43883 -32.67175 -1.57933 1.000 40.35286 106 MET D N 1
ATOM 14210 C CA . MET D 1 106 ? 4.63473 -32.36054 -2.35426 1.000 39.59522 106 MET D CA 1
ATOM 14211 C C . MET D 1 106 ? 4.36641 -32.51079 -3.84586 1.000 40.40926 106 MET D C 1
ATOM 14212 O O . MET D 1 106 ? 4.88508 -31.73784 -4.65943 1.000 40.18397 106 MET D O 1
ATOM 14217 N N . GLU D 1 107 ? 3.57358 -33.51717 -4.22189 1.000 40.83758 107 GLU D N 1
ATOM 14218 C CA . GLU D 1 107 ? 3.19784 -33.69284 -5.62018 1.000 40.31128 107 GLU D CA 1
ATOM 14219 C C . GLU D 1 107 ? 2.30107 -32.55942 -6.09454 1.000 39.80757 107 GLU D C 1
ATOM 14220 O O . GLU D 1 107 ? 2.46897 -32.04593 -7.20752 1.000 40.10742 107 GLU D O 1
ATOM 14226 N N . ASP D 1 108 ? 1.33064 -32.17046 -5.26517 1.000 40.70180 108 ASP D N 1
ATOM 14227 C CA . ASP D 1 108 ? 0.38285 -31.13700 -5.66162 1.000 40.13541 108 ASP D CA 1
ATOM 14228 C C . ASP D 1 108 ? 1.08306 -29.80356 -5.88570 1.000 39.96186 108 ASP D C 1
ATOM 14229 O O . ASP D 1 108 ? 0.71262 -29.04340 -6.78781 1.000 40.34503 108 ASP D O 1
ATOM 14234 N N . ALA D 1 109 ? 2.10446 -29.50848 -5.08673 1.000 40.87263 109 ALA D N 1
ATOM 14235 C CA . ALA D 1 109 ? 2.88663 -28.29436 -5.26694 1.000 41.36464 109 ALA D CA 1
ATOM 14236 C C . ALA D 1 109 ? 3.94209 -28.41696 -6.35659 1.000 43.19725 109 ALA D C 1
ATOM 14237 O O . ALA D 1 109 ? 4.61797 -27.42348 -6.64062 1.000 45.68824 109 ALA D O 1
ATOM 14239 N N . SER D 1 110 ? 4.09414 -29.59518 -6.96907 1.000 41.47285 110 SER D N 1
ATOM 14240 C CA . SER D 1 110 ? 5.11710 -29.84611 -7.99030 1.000 41.76988 110 SER D CA 1
ATOM 14241 C C . SER D 1 110 ? 6.52494 -29.59211 -7.44878 1.000 43.60846 110 SER D C 1
ATOM 14242 O O . SER D 1 110 ? 7.30960 -28.82839 -8.01856 1.000 43.54437 110 SER D O 1
ATOM 14245 N N . TYR D 1 111 ? 6.84036 -30.23935 -6.32736 1.000 43.19158 111 TYR D N 1
ATOM 14246 C CA . TYR D 1 111 ? 8.18027 -30.20841 -5.75374 1.000 43.11393 111 TYR D CA 1
ATOM 14247 C C . TYR D 1 111 ? 8.65653 -31.63582 -5.53819 1.000 45.71558 111 TYR D C 1
ATOM 14248 O O . TYR D 1 111 ? 8.02685 -32.40046 -4.79774 1.000 44.14410 111 TYR D O 1
ATOM 14257 N N . ASP D 1 112 ? 9.76638 -31.98463 -6.17904 1.000 47.29196 112 ASP D N 1
ATOM 14258 C CA . ASP D 1 112 ? 10.38005 -33.29041 -5.99091 1.000 49.02543 112 ASP D CA 1
ATOM 14259 C C . ASP D 1 112 ? 11.27111 -33.24566 -4.75611 1.000 51.15280 112 ASP D C 1
ATOM 14260 O O . ASP D 1 112 ? 12.22156 -32.45721 -4.72298 1.000 52.46861 112 ASP D O 1
ATOM 14265 N N . PRO D 1 113 ? 10.98942 -34.03653 -3.71815 1.000 51.16200 113 PRO D N 1
ATOM 14266 C CA . PRO D 1 113 ? 11.81257 -33.95604 -2.50054 1.000 51.43811 113 PRO D CA 1
ATOM 14267 C C . PRO D 1 113 ? 13.28030 -34.26992 -2.73640 1.000 55.37353 113 PRO D C 1
ATOM 14268 O O . PRO D 1 113 ? 14.13408 -33.74771 -2.00787 1.000 56.16608 113 PRO D O 1
ATOM 14272 N N . GLU D 1 114 ? 13.60368 -35.10721 -3.72838 1.000 62.27314 114 GLU D N 1
ATOM 14273 C CA . GLU D 1 114 ? 15.00563 -35.37263 -4.04317 1.000 62.74276 114 GLU D CA 1
ATOM 14274 C C . GLU D 1 114 ? 15.72897 -34.11880 -4.51694 1.000 63.67491 114 GLU D C 1
ATOM 14275 O O . GLU D 1 114 ? 16.94337 -33.99437 -4.32614 1.000 64.53126 114 GLU D O 1
ATOM 14281 N N . ARG D 1 115 ? 15.01103 -33.18292 -5.13419 1.000 55.42059 115 ARG D N 1
ATOM 14282 C CA . ARG D 1 115 ? 15.62569 -32.00782 -5.73556 1.000 54.10268 115 ARG D CA 1
ATOM 14283 C C . ARG D 1 115 ? 15.32054 -30.71809 -4.98235 1.000 54.97100 115 ARG D C 1
ATOM 14284 O O . ARG D 1 115 ? 15.62998 -29.63427 -5.48704 1.000 55.84874 115 ARG D O 1
ATOM 14292 N N . VAL D 1 116 ? 14.71369 -30.80016 -3.80135 1.000 57.82749 116 VAL D N 1
ATOM 14293 C CA . VAL D 1 116 ? 14.52411 -29.62130 -2.96141 1.000 58.94061 116 VAL D CA 1
ATOM 14294 C C . VAL D 1 116 ? 15.85387 -29.30603 -2.28925 1.000 61.07072 116 VAL D C 1
ATOM 14295 O O . VAL D 1 116 ? 16.43087 -30.15771 -1.60571 1.000 61.29426 116 VAL D O 1
ATOM 14299 N N . ARG D 1 117 ? 16.34658 -28.08494 -2.48474 1.000 62.70194 117 ARG D N 1
ATOM 14300 C CA . ARG D 1 117 ? 17.66943 -27.72148 -1.99231 1.000 66.44338 117 ARG D CA 1
ATOM 14301 C C . ARG D 1 117 ? 17.65970 -27.16363 -0.57297 1.000 67.16310 117 ARG D C 1
ATOM 14302 O O . ARG D 1 117 ? 18.71329 -27.14029 0.07467 1.000 70.59249 117 ARG D O 1
ATOM 14310 N N . GLY D 1 118 ? 16.50075 -26.76576 -0.04830 1.000 62.16606 118 GLY D N 1
ATOM 14311 C CA . GLY D 1 118 ? 16.42943 -26.06549 1.21399 1.000 59.09991 118 GLY D CA 1
ATOM 14312 C C . GLY D 1 118 ? 16.01428 -26.94573 2.38005 1.000 57.98763 118 GLY D C 1
ATOM 14313 O O . GLY D 1 118 ? 15.92118 -28.17108 2.28386 1.000 58.26482 118 GLY D O 1
ATOM 14314 N N . GLU D 1 119 ? 15.76914 -26.28410 3.51105 1.000 57.19527 119 GLU D N 1
ATOM 14315 C CA . GLU D 1 119 ? 15.30559 -26.93090 4.73149 1.000 54.28838 119 GLU D CA 1
ATOM 14316 C C . GLU D 1 119 ? 13.78417 -26.92348 4.75545 1.000 53.31350 119 GLU D C 1
ATOM 14317 O O . GLU D 1 119 ? 13.16219 -25.86839 4.59741 1.000 53.30082 119 GLU D O 1
ATOM 14323 N N . VAL D 1 120 ? 13.18876 -28.09618 4.94737 1.000 48.73465 120 VAL D N 1
ATOM 14324 C CA . VAL D 1 120 ? 11.73987 -28.25015 4.99077 1.000 46.66460 120 VAL D CA 1
ATOM 14325 C C . VAL D 1 120 ? 11.32997 -28.60336 6.41327 1.000 46.20121 120 VAL D C 1
ATOM 14326 O O . VAL D 1 120 ? 11.84120 -29.56952 6.99095 1.000 47.08510 120 VAL D O 1
ATOM 14330 N N . GLY D 1 121 ? 10.40260 -27.83401 6.97303 1.000 44.74850 121 GLY D N 1
ATOM 14331 C CA . GLY D 1 121 ? 9.85012 -28.12424 8.28443 1.000 42.91777 121 GLY D CA 1
ATOM 14332 C C . GLY D 1 121 ? 8.53185 -28.87432 8.13721 1.000 40.62474 121 GLY D C 1
ATOM 14333 O O . GLY D 1 121 ? 7.74421 -28.58952 7.23874 1.000 40.49541 121 GLY D O 1
ATOM 14334 N N . VAL D 1 122 ? 8.31594 -29.84037 9.02087 1.000 40.42941 122 VAL D N 1
ATOM 14335 C CA . VAL D 1 122 ? 7.08567 -30.62599 9.03973 1.000 39.09883 122 VAL D CA 1
ATOM 14336 C C . VAL D 1 122 ? 6.44592 -30.43396 10.40829 1.000 37.91819 122 VAL D C 1
ATOM 14337 O O . VAL D 1 122 ? 6.99381 -30.87859 11.42515 1.000 37.76943 122 VAL D O 1
ATOM 14341 N N . TYR D 1 123 ? 5.30276 -29.75065 10.43716 1.000 36.55946 123 TYR D N 1
ATOM 14342 C CA . TYR D 1 123 ? 4.56795 -29.46415 11.66299 1.000 35.83858 123 TYR D CA 1
ATOM 14343 C C . TYR D 1 123 ? 3.19077 -30.09463 11.54652 1.000 36.53732 123 TYR D C 1
ATOM 14344 O O . TYR D 1 123 ? 2.40577 -29.71900 10.66977 1.000 36.09506 123 TYR D O 1
ATOM 14353 N N . ALA D 1 124 ? 2.88979 -31.03742 12.43476 1.000 38.40516 124 ALA D N 1
ATOM 14354 C CA . ALA D 1 124 ? 1.62842 -31.75674 12.36731 1.000 36.06242 124 ALA D CA 1
ATOM 14355 C C . ALA D 1 124 ? 1.02392 -31.88125 13.75274 1.000 36.00841 124 ALA D C 1
ATOM 14356 O O . ALA D 1 124 ? 1.70441 -31.75216 14.77278 1.000 36.20755 124 ALA D O 1
ATOM 14358 N N . SER D 1 125 ? -0.27653 -32.13866 13.76698 1.000 38.49324 125 SER D N 1
ATOM 14359 C CA . SER D 1 125 ? -1.01755 -32.39350 14.98794 1.000 38.72144 125 SER D CA 1
ATOM 14360 C C . SER D 1 125 ? -1.68568 -33.75395 14.88837 1.000 36.89158 125 SER D C 1
ATOM 14361 O O . SER D 1 125 ? -2.14085 -34.15781 13.81412 1.000 36.64668 125 SER D O 1
ATOM 14364 N N . THR D 1 126 ? -1.74642 -34.45662 16.01177 1.000 37.45801 126 THR D N 1
ATOM 14365 C CA . THR D 1 126 ? -2.22836 -35.82468 16.01342 1.000 38.68407 126 THR D CA 1
ATOM 14366 C C . THR D 1 126 ? -2.99463 -36.09181 17.29935 1.000 38.25925 126 THR D C 1
ATOM 14367 O O . THR D 1 126 ? -2.87370 -35.36273 18.28756 1.000 38.51085 126 THR D O 1
ATOM 14371 N N . ASN D 1 127 ? -3.78502 -37.16123 17.27202 1.000 37.78471 127 ASN D N 1
ATOM 14372 C CA . ASN D 1 127 ? -4.58157 -37.55793 18.41929 1.000 36.50162 127 ASN D CA 1
ATOM 14373 C C . ASN D 1 127 ? -3.92591 -38.74803 19.09672 1.000 35.63339 127 ASN D C 1
ATOM 14374 O O . ASN D 1 127 ? -3.99742 -39.86474 18.56269 1.000 35.77143 127 ASN D O 1
ATOM 14379 N N . PRO D 1 128 ? -3.30393 -38.58115 20.26600 1.000 34.47958 128 PRO D N 1
ATOM 14380 C CA . PRO D 1 128 ? -2.66050 -39.73247 20.91411 1.000 32.86957 128 PRO D CA 1
ATOM 14381 C C . PRO D 1 128 ? -3.65086 -40.78486 21.37426 1.000 34.05807 128 PRO D C 1
ATOM 14382 O O . PRO D 1 128 ? -3.24519 -41.93339 21.59288 1.000 33.84772 128 PRO D O 1
ATOM 14386 N N . GLN D 1 129 ? -4.93300 -40.42924 21.52896 1.000 34.08462 129 GLN D N 1
ATOM 14387 C CA . GLN D 1 129 ? -5.95118 -41.41169 21.89203 1.000 31.61914 129 GLN D CA 1
ATOM 14388 C C . GLN D 1 129 ? -6.09223 -42.49997 20.83439 1.000 31.23322 129 GLN D C 1
ATOM 14389 O O . GLN D 1 129 ? -6.36210 -43.66060 21.16973 1.000 30.04598 129 GLN D O 1
ATOM 14395 N N . SER D 1 130 ? -5.90487 -42.14834 19.55819 1.000 31.46941 130 SER D N 1
ATOM 14396 C CA . SER D 1 130 ? -6.03603 -43.12674 18.48114 1.000 31.02127 130 SER D CA 1
ATOM 14397 C C . SER D 1 130 ? -4.93751 -44.18615 18.53766 1.000 31.06493 130 SER D C 1
ATOM 14398 O O . SER D 1 130 ? -5.20695 -45.37705 18.33862 1.000 30.51486 130 SER D O 1
ATOM 14401 N N . ALA D 1 131 ? -3.69010 -43.77320 18.78058 1.000 31.85803 131 ALA D N 1
ATOM 14402 C CA . ALA D 1 131 ? -2.59793 -44.73923 18.87975 1.000 30.80262 131 ALA D CA 1
ATOM 14403 C C . ALA D 1 131 ? -2.79726 -45.69511 20.05317 1.000 31.57276 131 ALA D C 1
ATOM 14404 O O . ALA D 1 131 ? -2.52041 -46.89560 19.93683 1.000 29.66582 131 ALA D O 1
ATOM 14406 N N . ALA D 1 132 ? -3.26954 -45.18283 21.19389 1.000 29.15655 132 ALA D N 1
ATOM 14407 C CA . ALA D 1 132 ? -3.47537 -46.03088 22.36299 1.000 37.37779 132 ALA D CA 1
ATOM 14408 C C . ALA D 1 132 ? -4.57064 -47.06310 22.14510 1.000 29.79975 132 ALA D C 1
ATOM 14409 O O . ALA D 1 132 ? -4.59788 -48.08007 22.84462 1.000 34.14682 132 ALA D O 1
ATOM 14411 N N . LEU D 1 133 ? -5.47433 -46.82412 21.20122 1.000 30.23469 133 LEU D N 1
ATOM 14412 C CA . LEU D 1 133 ? -6.50609 -47.79662 20.88219 1.000 31.26371 133 LEU D CA 1
ATOM 14413 C C . LEU D 1 133 ? -6.06498 -48.78145 19.81189 1.000 33.42252 133 LEU D C 1
ATOM 14414 O O . LEU D 1 133 ? -6.61223 -49.88822 19.74599 1.000 33.14077 133 LEU D O 1
ATOM 14419 N N . TYR D 1 134 ? -5.07225 -48.41813 18.99584 1.000 33.61050 134 TYR D N 1
ATOM 14420 C CA . TYR D 1 134 ? -4.67932 -49.26930 17.88047 1.000 45.14525 134 TYR D CA 1
ATOM 14421 C C . TYR D 1 134 ? -3.85813 -50.46606 18.34380 1.000 33.10261 134 TYR D C 1
ATOM 14422 O O . TYR D 1 134 ? -4.09711 -51.59354 17.90498 1.000 36.57715 134 TYR D O 1
ATOM 14431 N N . SER D 1 135 ? -2.88346 -50.24389 19.21940 1.000 33.21126 135 SER D N 1
ATOM 14432 C CA . SER D 1 135 ? -2.04228 -51.32955 19.70391 1.000 36.18390 135 SER D CA 1
ATOM 14433 C C . SER D 1 135 ? -1.43529 -50.92359 21.03761 1.000 37.09936 135 SER D C 1
ATOM 14434 O O . SER D 1 135 ? -1.47127 -49.75566 21.43001 1.000 35.28652 135 SER D O 1
ATOM 14437 N N . SER D 1 136 ? -0.86793 -51.90993 21.72720 1.000 38.34603 136 SER D N 1
ATOM 14438 C CA . SER D 1 136 ? -0.12879 -51.63354 22.94549 1.000 37.19132 136 SER D CA 1
ATOM 14439 C C . SER D 1 136 ? 1.09092 -50.77684 22.61428 1.000 35.56630 136 SER D C 1
ATOM 14440 O O . SER D 1 136 ? 1.61252 -50.83643 21.49669 1.000 36.33847 136 SER D O 1
ATOM 14443 N N . PRO D 1 137 ? 1.56562 -49.97105 23.56007 1.000 35.07019 137 PRO D N 1
ATOM 14444 C CA . PRO D 1 137 ? 2.69740 -49.07877 23.27709 1.000 35.04522 137 PRO D CA 1
ATOM 14445 C C . PRO D 1 137 ? 4.00127 -49.85547 23.23222 1.000 35.86378 137 PRO D C 1
ATOM 14446 O O . PRO D 1 137 ? 4.04028 -51.04503 23.58518 1.000 35.53981 137 PRO D O 1
ATOM 14450 N N . PRO D 1 138 ? 5.08749 -49.22906 22.78458 1.000 36.80705 138 PRO D N 1
ATOM 14451 C CA . PRO D 1 138 ? 6.38526 -49.91046 22.80143 1.000 36.59304 138 PRO D CA 1
ATOM 14452 C C . PRO D 1 138 ? 6.86016 -50.18503 24.22009 1.000 36.94724 138 PRO D C 1
ATOM 14453 O O . PRO D 1 138 ? 6.56070 -49.44920 25.16304 1.000 36.98306 138 PRO D O 1
ATOM 14457 N N . ASP D 1 139 ? 7.60155 -51.27657 24.35867 1.000 40.26775 139 ASP D N 1
ATOM 14458 C CA . ASP D 1 139 ? 8.23236 -51.67341 25.61048 1.000 40.52009 139 ASP D CA 1
ATOM 14459 C C . ASP D 1 139 ? 9.72330 -51.36923 25.50530 1.000 41.26895 139 ASP D C 1
ATOM 14460 O O . ASP D 1 139 ? 10.40126 -51.88396 24.60952 1.000 41.54082 139 ASP D O 1
ATOM 14465 N N . TRP D 1 140 ? 10.23304 -50.53511 26.41352 1.000 37.50438 140 TRP D N 1
ATOM 14466 C CA . TRP D 1 140 ? 11.61263 -50.06379 26.34390 1.000 37.04944 140 TRP D CA 1
ATOM 14467 C C . TRP D 1 140 ? 12.54021 -50.81593 27.29146 1.000 36.07892 140 TRP D C 1
ATOM 14468 O O . TRP D 1 140 ? 13.56249 -50.27568 27.72036 1.000 37.05001 140 TRP D O 1
ATOM 14479 N N . VAL D 1 141 ? 12.19186 -52.05774 27.63200 1.000 37.16462 141 VAL D N 1
ATOM 14480 C CA . VAL D 1 141 ? 13.03702 -52.86204 28.49892 1.000 37.68786 141 VAL D CA 1
ATOM 14481 C C . VAL D 1 141 ? 14.35738 -53.21939 27.82333 1.000 38.71155 141 VAL D C 1
ATOM 14482 O O . VAL D 1 141 ? 15.33633 -53.52357 28.51159 1.000 40.09169 141 VAL D O 1
ATOM 14486 N N . SER D 1 142 ? 14.41845 -53.18898 26.49393 1.000 38.19138 142 SER D N 1
ATOM 14487 C CA . SER D 1 142 ? 15.66994 -53.36021 25.76647 1.000 39.18775 142 SER D CA 1
ATOM 14488 C C . SER D 1 142 ? 15.73872 -52.30844 24.66574 1.000 38.49869 142 SER D C 1
ATOM 14489 O O . SER D 1 142 ? 14.74943 -51.64406 24.35329 1.000 40.34085 142 SER D O 1
ATOM 14492 N N . ALA D 1 143 ? 16.91651 -52.15847 24.06690 1.000 39.45293 143 ALA D N 1
ATOM 14493 C CA . ALA D 1 143 ? 17.17330 -51.06826 23.13292 1.000 39.53481 143 ALA D CA 1
ATOM 14494 C C . ALA D 1 143 ? 17.63798 -51.57555 21.76967 1.000 42.21096 143 ALA D C 1
ATOM 14495 O O . ALA D 1 143 ? 18.52106 -50.99137 21.13651 1.000 42.25537 143 ALA D O 1
ATOM 14497 N N . GLY D 1 144 ? 17.03631 -52.65828 21.28864 1.000 45.00643 144 GLY D N 1
ATOM 14498 C CA . GLY D 1 144 ? 17.38807 -53.20459 19.99491 1.000 45.10212 144 GLY D CA 1
ATOM 14499 C C . GLY D 1 144 ? 16.80792 -52.40155 18.85178 1.000 43.51492 144 GLY D C 1
ATOM 14500 O O . GLY D 1 144 ? 16.02176 -51.45928 19.03186 1.000 43.08060 144 GLY D O 1
ATOM 14501 N N . PRO D 1 145 ? 17.21192 -52.76461 17.63011 1.000 44.59042 145 PRO D N 1
ATOM 14502 C CA . PRO D 1 145 ? 16.67903 -52.06372 16.44951 1.000 43.44529 145 PRO D CA 1
ATOM 14503 C C . PRO D 1 145 ? 15.22393 -52.38609 16.15301 1.000 43.61250 145 PRO D C 1
ATOM 14504 O O . PRO D 1 145 ? 14.50686 -51.51934 15.63683 1.000 42.02790 145 PRO D O 1
ATOM 14508 N N . GLU D 1 146 ? 14.76036 -53.60317 16.45834 1.000 42.30210 146 GLU D N 1
ATOM 14509 C CA . GLU D 1 146 ? 13.34441 -53.90833 16.27840 1.000 40.13124 146 GLU D CA 1
ATOM 14510 C C . GLU D 1 146 ? 12.47778 -53.12723 17.25409 1.000 39.70648 146 GLU D C 1
ATOM 14511 O O . GLU D 1 146 ? 11.35068 -52.75191 16.91515 1.000 39.29893 146 GLU D O 1
ATOM 14517 N N . VAL D 1 147 ? 12.98734 -52.86835 18.45905 1.000 44.05227 147 VAL D N 1
ATOM 14518 C CA . VAL D 1 147 ? 12.27603 -52.02279 19.41245 1.000 40.85345 147 VAL D CA 1
ATOM 14519 C C . VAL D 1 147 ? 12.18480 -50.59256 18.89382 1.000 42.68953 147 VAL D C 1
ATOM 14520 O O . VAL D 1 147 ? 11.15014 -49.92938 19.03490 1.000 44.61580 147 VAL D O 1
ATOM 14524 N N . MET D 1 148 ? 13.26382 -50.09035 18.29110 1.000 41.46217 148 MET D N 1
ATOM 14525 C CA . MET D 1 148 ? 13.23939 -48.73300 17.75762 1.000 40.23005 148 MET D CA 1
ATOM 14526 C C . MET D 1 148 ? 12.27746 -48.61487 16.58436 1.000 39.64001 148 MET D C 1
ATOM 14527 O O . MET D 1 148 ? 11.63607 -47.57366 16.40899 1.000 40.37836 148 MET D O 1
ATOM 14532 N N . ASP D 1 149 ? 12.16711 -49.66383 15.76586 1.000 42.15633 149 ASP D N 1
ATOM 14533 C CA . ASP D 1 149 ? 11.17762 -49.65384 14.69039 1.000 42.58316 149 ASP D CA 1
ATOM 14534 C C . ASP D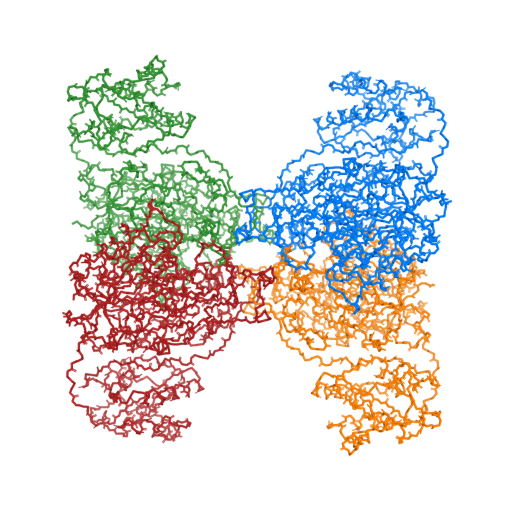 1 149 ? 9.76164 -49.58757 15.24568 1.000 41.25854 149 ASP D C 1
ATOM 14535 O O . ASP D 1 149 ? 8.89917 -48.89850 14.68876 1.000 41.58465 149 ASP D O 1
ATOM 14540 N N . ARG D 1 150 ? 9.49839 -50.30919 16.33665 1.000 38.28612 150 ARG D N 1
ATOM 14541 C CA . ARG D 1 150 ? 8.16662 -50.27781 16.92832 1.000 38.26520 150 ARG D CA 1
ATOM 14542 C C . ARG D 1 150 ? 7.85841 -48.92684 17.55505 1.000 37.78168 150 ARG D C 1
ATOM 14543 O O . ARG D 1 150 ? 6.70600 -48.48509 17.52751 1.000 37.41954 150 ARG D O 1
ATOM 14551 N N . SER D 1 151 ? 8.86051 -48.26284 18.13070 1.000 38.73693 151 SER D N 1
ATOM 14552 C CA . SER D 1 151 ? 8.62543 -46.94408 18.70247 1.000 37.19272 151 SER D CA 1
ATOM 14553 C C . SER D 1 151 ? 8.26109 -45.94359 17.61604 1.000 38.11380 151 SER D C 1
ATOM 14554 O O . SER D 1 151 ? 7.28575 -45.19597 17.75010 1.000 38.97879 151 SER D O 1
ATOM 14557 N N . ASN D 1 152 ? 9.02326 -45.93003 16.51847 1.000 37.47412 152 ASN D N 1
ATOM 14558 C CA . ASN D 1 152 ? 8.72343 -45.02305 15.41608 1.000 37.66349 152 ASN D CA 1
ATOM 14559 C C . ASN D 1 152 ? 7.38814 -45.33830 14.76074 1.000 37.28164 152 ASN D C 1
ATOM 14560 O O . ASN D 1 152 ? 6.83765 -44.48466 14.05745 1.000 38.93130 152 ASN D O 1
ATOM 14565 N N . ALA D 1 153 ? 6.86277 -46.54532 14.95811 1.000 37.23414 153 ALA D N 1
ATOM 14566 C CA . ALA D 1 153 ? 5.57540 -46.89598 14.37951 1.000 36.85019 153 ALA D CA 1
ATOM 14567 C C . ALA D 1 153 ? 4.40867 -46.43468 15.23515 1.000 36.32822 153 ALA D C 1
ATOM 14568 O O . ALA D 1 153 ? 3.29959 -46.28071 14.71332 1.000 36.78359 153 ALA D O 1
ATOM 14570 N N . TRP D 1 154 ? 4.63332 -46.21290 16.52770 1.000 37.91391 154 TRP D N 1
ATOM 14571 C CA . TRP D 1 154 ? 3.57380 -45.93097 17.48860 1.000 36.40394 154 TRP D CA 1
ATOM 14572 C C . TRP D 1 154 ? 3.61600 -44.52366 18.06243 1.000 37.03281 154 TRP D C 1
ATOM 14573 O O . TRP D 1 154 ? 2.56451 -43.89612 18.20395 1.000 37.46578 154 TRP D O 1
ATOM 14584 N N . LEU D 1 155 ? 4.79928 -44.00646 18.38656 1.000 38.69100 155 LEU D N 1
ATOM 14585 C CA . LEU D 1 155 ? 4.89232 -42.73008 19.08542 1.000 40.04758 155 LEU D CA 1
ATOM 14586 C C . LEU D 1 155 ? 4.30543 -41.60501 18.23825 1.000 42.09091 155 LEU D C 1
ATOM 14587 O O . LEU D 1 155 ? 4.59848 -41.51945 17.03711 1.000 42.51674 155 LEU D O 1
ATOM 14592 N N . PRO D 1 156 ? 3.46970 -40.73734 18.81342 1.000 44.39130 156 PRO D N 1
ATOM 14593 C CA . PRO D 1 156 ? 3.02000 -39.55302 18.06796 1.000 44.98528 156 PRO D CA 1
ATOM 14594 C C . PRO D 1 156 ? 4.15497 -38.62695 17.68503 1.000 46.21307 156 PRO D C 1
ATOM 14595 O O . PRO D 1 156 ? 4.03159 -37.88631 16.70176 1.000 45.98904 156 PRO D O 1
ATOM 14599 N N . ASP D 1 157 ? 5.26427 -38.65926 18.42378 1.000 50.24927 157 ASP D N 1
ATOM 14600 C CA . ASP D 1 157 ? 6.39250 -37.78749 18.13234 1.000 51.52925 157 ASP D CA 1
ATOM 14601 C C . ASP D 1 157 ? 6.98416 -38.06332 16.75870 1.000 50.89951 157 ASP D C 1
ATOM 14602 O O . ASP D 1 157 ? 7.60669 -37.17157 16.17080 1.000 51.61337 157 ASP D O 1
ATOM 14607 N N . THR D 1 158 ? 6.81342 -39.27706 16.23923 1.000 44.77666 158 THR D N 1
ATOM 14608 C CA . THR D 1 158 ? 7.44393 -39.68868 14.99542 1.000 42.17964 158 THR D CA 1
ATOM 14609 C C . THR D 1 158 ? 6.51340 -39.60680 13.78918 1.000 41.75762 158 THR D C 1
ATOM 14610 O O . THR D 1 158 ? 6.89161 -40.05992 12.70464 1.000 41.58869 158 THR D O 1
ATOM 14614 N N . ILE D 1 159 ? 5.30614 -39.05606 13.94688 1.000 41.20118 159 ILE D N 1
ATOM 14615 C CA . ILE D 1 159 ? 4.46955 -38.78796 12.77960 1.000 38.72493 159 ILE D CA 1
ATOM 14616 C C . ILE D 1 159 ? 5.14657 -37.77481 11.86998 1.000 39.90124 159 ILE D C 1
ATOM 14617 O O . ILE D 1 159 ? 5.11694 -37.90058 10.63940 1.000 40.87867 159 ILE D O 1
ATOM 14622 N N . THR D 1 160 ? 5.79158 -36.76981 12.45973 1.000 40.88551 160 THR D N 1
ATOM 14623 C CA . THR D 1 160 ? 6.48967 -35.76930 11.66535 1.000 40.61266 160 THR D CA 1
ATOM 14624 C C . THR D 1 160 ? 7.87537 -36.24047 11.23416 1.000 40.37110 160 THR D C 1
ATOM 14625 O O . THR D 1 160 ? 8.31344 -35.90617 10.13071 1.000 40.68132 160 THR D O 1
ATOM 14629 N N . SER D 1 161 ? 8.57112 -37.02039 12.06895 1.000 43.44389 161 SER D N 1
ATOM 14630 C CA . SER D 1 161 ? 9.89690 -37.51487 11.69395 1.000 44.32380 161 SER D CA 1
ATOM 14631 C C . SER D 1 161 ? 9.82633 -38.45733 10.49955 1.000 44.91297 161 SER D C 1
ATOM 14632 O O . SER D 1 161 ? 10.68782 -38.40945 9.61211 1.000 44.72137 161 SER D O 1
ATOM 14635 N N . ASN D 1 162 ? 8.82222 -39.33937 10.47478 1.000 41.76910 162 ASN D N 1
ATOM 14636 C CA . ASN D 1 162 ? 8.70016 -40.29245 9.37883 1.000 40.53548 162 ASN D CA 1
ATOM 14637 C C . ASN D 1 162 ? 8.50658 -39.59032 8.04213 1.000 41.77894 162 ASN D C 1
ATOM 14638 O O . ASN D 1 162 ? 8.95924 -40.09345 7.00687 1.000 42.60070 162 ASN D O 1
ATOM 14643 N N . VAL D 1 163 ? 7.86519 -38.42004 8.04173 1.000 42.24084 163 VAL D N 1
ATOM 14644 C CA . VAL D 1 163 ? 7.72476 -37.66385 6.80226 1.000 41.26246 163 VAL D CA 1
ATOM 14645 C C . VAL D 1 163 ? 9.08955 -37.20436 6.31368 1.000 41.51732 163 VAL D C 1
ATOM 14646 O O . VAL D 1 163 ? 9.44121 -37.39468 5.14443 1.000 42.78091 163 VAL D O 1
ATOM 14650 N N . LEU D 1 164 ? 9.89512 -36.62939 7.21362 1.000 41.59724 164 LEU D N 1
ATOM 14651 C CA . LEU D 1 164 ? 11.22913 -36.17731 6.83043 1.000 44.25354 164 LEU D CA 1
ATOM 14652 C C . LEU D 1 164 ? 12.07957 -37.33768 6.34029 1.000 44.74151 164 LEU D C 1
ATOM 14653 O O . LEU D 1 164 ? 12.78597 -37.21889 5.33297 1.000 45.90132 164 LEU D O 1
ATOM 14658 N N . TYR D 1 165 ? 11.99722 -38.48012 7.02269 1.000 44.28394 165 TYR D N 1
ATOM 14659 C CA . TYR D 1 165 ? 12.84759 -39.61359 6.68136 1.000 44.90702 165 TYR D CA 1
ATOM 14660 C C . TYR D 1 165 ? 12.39102 -40.28730 5.39243 1.000 43.93633 165 TYR D C 1
ATOM 14661 O O . TYR D 1 165 ? 13.19772 -40.51619 4.48444 1.000 45.27186 165 TYR D O 1
ATOM 14670 N N . TYR D 1 166 ? 11.10000 -40.61131 5.28903 1.000 42.18927 166 TYR D N 1
ATOM 14671 C CA . TYR D 1 166 ? 10.63364 -41.41290 4.16346 1.000 42.11410 166 TYR D CA 1
ATOM 14672 C C . TYR D 1 166 ? 10.45051 -40.61732 2.87343 1.000 42.41652 166 TYR D C 1
ATOM 14673 O O . TYR D 1 166 ? 10.44904 -41.21660 1.79173 1.000 42.26430 166 TYR D O 1
ATOM 14682 N N . LEU D 1 167 ? 10.31781 -39.29700 2.94626 1.000 42.94025 167 LEU D N 1
ATOM 14683 C CA . LEU D 1 167 ? 10.28835 -38.49179 1.73536 1.000 41.43925 167 LEU D CA 1
ATOM 14684 C C . LEU D 1 167 ? 11.67829 -38.05487 1.30350 1.000 43.81493 167 LEU D C 1
ATOM 14685 O O . LEU D 1 167 ? 11.82466 -37.50009 0.21135 1.000 44.51849 167 LEU D O 1
ATOM 14690 N N . GLY D 1 168 ? 12.69439 -38.28967 2.13059 1.000 44.57037 168 GLY D N 1
ATOM 14691 C CA . GLY D 1 168 ? 14.04352 -37.87683 1.80642 1.000 46.47437 168 GLY D CA 1
ATOM 14692 C C . GLY D 1 168 ? 14.34037 -36.41222 2.02587 1.000 47.99840 168 GLY D C 1
ATOM 14693 O O . GLY D 1 168 ? 15.25275 -35.87664 1.38885 1.000 48.74090 168 GLY D O 1
ATOM 14694 N N . LEU D 1 169 ? 13.60254 -35.74501 2.90695 1.000 47.84249 169 LEU D N 1
ATOM 14695 C CA . LEU D 1 169 ? 13.80093 -34.32972 3.16976 1.000 47.03299 169 LEU D CA 1
ATOM 14696 C C . LEU D 1 169 ? 14.80222 -34.11348 4.30288 1.000 48.83819 169 LEU D C 1
ATOM 14697 O O . LEU D 1 169 ? 15.20265 -35.04148 5.00975 1.000 48.70129 169 LEU D O 1
ATOM 14702 N N . THR D 1 170 ? 15.22391 -32.85918 4.45156 1.000 45.41541 170 THR D N 1
ATOM 14703 C CA . THR D 1 170 ? 16.07406 -32.42600 5.55324 1.000 48.09952 170 THR D CA 1
ATOM 14704 C C . THR D 1 170 ? 15.50252 -31.13354 6.11241 1.000 50.42871 170 THR D C 1
ATOM 14705 O O . THR D 1 170 ? 15.17911 -30.21590 5.35183 1.000 50.50277 170 THR D O 1
ATOM 14709 N N . GLY D 1 171 ? 15.34485 -31.07815 7.43150 1.000 55.43619 171 GLY D N 1
ATOM 14710 C CA . GLY D 1 171 ? 14.78270 -29.91049 8.08272 1.000 54.64929 171 GLY D CA 1
ATOM 14711 C C . GLY D 1 171 ? 14.51590 -30.15160 9.55275 1.000 53.30988 171 GLY D C 1
ATOM 14712 O O . GLY D 1 171 ? 15.35091 -30.74265 10.24141 1.000 54.89607 171 GLY D O 1
ATOM 14713 N N . GLU D 1 172 ? 13.36341 -29.71036 10.04967 1.000 47.68843 172 GLU D N 1
ATOM 14714 C CA . GLU D 1 172 ? 12.98352 -29.93427 11.43624 1.000 46.28040 172 GLU D CA 1
ATOM 14715 C C . GLU D 1 172 ? 11.54179 -30.41612 11.49596 1.000 43.96031 172 GLU D C 1
ATOM 14716 O O . GLU D 1 172 ? 10.70718 -30.03199 10.67256 1.000 42.80976 172 GLU D O 1
ATOM 14722 N N . ALA D 1 173 ? 11.25689 -31.25632 12.48937 1.000 42.76874 173 ALA D N 1
ATOM 14723 C CA . ALA D 1 173 ? 9.93847 -31.84615 12.67658 1.000 41.73455 173 ALA D CA 1
ATOM 14724 C C . ALA D 1 173 ? 9.45063 -31.54273 14.08356 1.000 41.90281 173 ALA D C 1
ATOM 14725 O O . ALA D 1 173 ? 10.20416 -31.70568 15.04609 1.000 44.14780 173 ALA D O 1
ATOM 14727 N N . VAL D 1 174 ? 8.20142 -31.08966 14.20253 1.000 41.14173 174 VAL D N 1
ATOM 14728 C CA . VAL D 1 174 ? 7.60188 -30.75337 15.49286 1.000 40.77998 174 VAL D CA 1
ATOM 14729 C C . VAL D 1 174 ? 6.16634 -31.26339 15.51847 1.000 41.10798 174 VAL D C 1
ATOM 14730 O O . VAL D 1 174 ? 5.36828 -30.92040 14.63998 1.000 41.10164 174 VAL D O 1
ATOM 14734 N N . THR D 1 175 ? 5.83551 -32.07519 16.51987 1.000 40.47545 175 THR D N 1
ATOM 14735 C CA . THR D 1 175 ? 4.48243 -32.57927 16.71986 1.000 39.52240 175 THR D CA 1
ATOM 14736 C C . THR D 1 175 ? 3.85360 -31.88277 17.91953 1.000 40.39752 175 THR D C 1
ATOM 14737 O O . THR D 1 175 ? 4.47463 -31.79414 18.98267 1.000 41.60405 175 THR D O 1
ATOM 14741 N N . VAL D 1 176 ? 2.63242 -31.37972 17.74562 1.000 40.42927 176 VAL D N 1
ATOM 14742 C CA . VAL D 1 176 ? 1.88631 -30.74548 18.82428 1.000 41.06855 176 VAL D CA 1
ATOM 14743 C C . VAL D 1 176 ? 0.55568 -31.46271 18.99316 1.000 43.79744 176 VAL D C 1
ATOM 14744 O O . VAL D 1 176 ? 0.00616 -32.03537 18.04626 1.000 43.43517 176 VAL D O 1
ATOM 14748 N N . THR D 1 177 ? 0.04669 -31.44301 20.22130 1.000 47.81550 177 THR D N 1
ATOM 14749 C CA . THR D 1 177 ? -1.26031 -32.00255 20.55168 1.000 48.34280 177 THR D CA 1
ATOM 14750 C C . THR D 1 177 ? -2.08597 -30.89530 21.19818 1.000 49.74738 177 THR D C 1
ATOM 14751 O O . THR D 1 177 ? -1.78990 -30.46373 22.31932 1.000 48.56217 177 THR D O 1
ATOM 14755 N N . ALA D 1 178 ? -3.10249 -30.42151 20.47981 1.000 56.96340 178 ALA D N 1
ATOM 14756 C CA . ALA D 1 178 ? -3.92100 -29.28604 20.88919 1.000 56.18750 178 ALA D CA 1
ATOM 14757 C C . ALA D 1 178 ? -5.39711 -29.60560 20.71764 1.000 58.91560 178 ALA D C 1
ATOM 14758 O O . ALA D 1 178 ? -6.20059 -28.74309 20.34622 1.000 59.18896 178 ALA D O 1
ATOM 14760 N N . VAL D 1 179 ? -5.76301 -30.86466 20.97364 1.000 68.71653 179 VAL D N 1
ATOM 14761 C CA . VAL D 1 179 ? -7.14090 -31.34938 20.92714 1.000 68.14559 179 VAL D CA 1
ATOM 14762 C C . VAL D 1 179 ? -7.76180 -31.01958 19.57195 1.000 67.32727 179 VAL D C 1
ATOM 14763 O O . VAL D 1 179 ? -7.22737 -31.40428 18.52549 1.000 66.92719 179 VAL D O 1
ATOM 14767 N N . CYS D 1 180 ? -8.88235 -30.29813 19.57652 1.000 60.14663 180 CYS D N 1
ATOM 14768 C CA . CYS D 1 180 ? -9.64984 -30.03944 18.36507 1.000 57.55667 180 CYS D CA 1
ATOM 14769 C C . CYS D 1 180 ? -9.17926 -28.80418 17.60648 1.000 56.55673 180 CYS D C 1
ATOM 14770 O O . CYS D 1 180 ? -9.78585 -28.45122 16.59023 1.000 56.69784 180 CYS D O 1
ATOM 14773 N N . SER D 1 181 ? -8.12689 -28.13461 18.07379 1.000 52.86500 181 SER D N 1
ATOM 14774 C CA . SER D 1 181 ? -7.52443 -27.01885 17.35613 1.000 49.27285 181 SER D CA 1
ATOM 14775 C C . SER D 1 181 ? -6.16891 -27.38926 16.77089 1.000 47.13850 181 SER D C 1
ATOM 14776 O O . SER D 1 181 ? -5.34725 -26.50663 16.50821 1.000 44.46847 181 SER D O 1
ATOM 14779 N N . GLY D 1 182 ? -5.92044 -28.68366 16.57241 1.000 47.47554 182 GLY D N 1
ATOM 14780 C CA . GLY D 1 182 ? -4.58464 -29.13182 16.21798 1.000 45.00086 182 GLY D CA 1
ATOM 14781 C C . GLY D 1 182 ? -4.07485 -28.54292 14.91534 1.000 42.06008 182 GLY D C 1
ATOM 14782 O O . GLY D 1 182 ? -2.91392 -28.13522 14.82213 1.000 40.42037 182 GLY D O 1
ATOM 14783 N N . PHE D 1 183 ? -4.92221 -28.52411 13.88266 1.000 42.22012 183 PHE D N 1
ATOM 14784 C CA . PHE D 1 183 ? -4.49766 -28.02547 12.57821 1.000 39.24734 183 PHE D CA 1
ATOM 14785 C C . PHE D 1 183 ? -4.02890 -26.57945 12.66878 1.000 37.45017 183 PHE D C 1
ATOM 14786 O O . PHE D 1 183 ? -2.97577 -26.21997 12.12974 1.000 41.67381 183 PHE D O 1
ATOM 14794 N N . HIS D 1 184 ? -4.80648 -25.73082 13.34183 1.000 38.87386 184 HIS D N 1
ATOM 14795 C CA . HIS D 1 184 ? -4.43577 -24.32480 13.45008 1.000 38.09229 184 HIS D CA 1
ATOM 14796 C C . HIS D 1 184 ? -3.13305 -24.15524 14.21953 1.000 38.92227 184 HIS D C 1
ATOM 14797 O O . HIS D 1 184 ? -2.29139 -23.32699 13.85372 1.000 39.76920 184 HIS D O 1
ATOM 14804 N N . TYR D 1 185 ? -2.94532 -24.92993 15.28831 1.000 38.27535 185 TYR D N 1
ATOM 14805 C CA . TYR D 1 185 ? -1.70372 -24.82940 16.04440 1.000 37.73640 185 TYR D CA 1
ATOM 14806 C C . TYR D 1 185 ? -0.50699 -25.25678 15.20606 1.000 38.32164 185 TYR D C 1
ATOM 14807 O O . TYR D 1 185 ? 0.58185 -24.69101 15.35015 1.000 39.69333 185 TYR D O 1
ATOM 14816 N N . ALA D 1 186 ? -0.68993 -26.24298 14.32320 1.000 38.06402 186 ALA D N 1
ATOM 14817 C CA . ALA D 1 186 ? 0.38265 -26.66151 13.42312 1.000 36.94497 186 ALA D CA 1
ATOM 14818 C C . ALA D 1 186 ? 0.69636 -25.58664 12.38705 1.000 38.30404 186 ALA D C 1
ATOM 14819 O O . ALA D 1 186 ? 1.86673 -25.27328 12.13381 1.000 38.05655 186 ALA D O 1
ATOM 14821 N N . VAL D 1 187 ? -0.33971 -25.02354 11.76213 1.000 38.09890 187 VAL D N 1
ATOM 14822 C CA . VAL D 1 187 ? -0.13216 -23.95406 10.78947 1.000 38.22399 187 VAL D CA 1
ATOM 14823 C C . VAL D 1 187 ? 0.45251 -22.72366 11.47014 1.000 39.48848 187 VAL D C 1
ATOM 14824 O O . VAL D 1 187 ? 1.30980 -22.03138 10.90723 1.000 41.56831 187 VAL D O 1
ATOM 14828 N N . HIS D 1 188 ? -0.00122 -22.43382 12.69167 1.000 42.32229 188 HIS D N 1
ATOM 14829 C CA . HIS D 1 188 ? 0.52729 -21.29675 13.44035 1.000 42.96088 188 HIS D CA 1
ATOM 14830 C C . HIS D 1 188 ? 2.03224 -21.43055 13.65390 1.000 43.74145 188 HIS D C 1
ATOM 14831 O O . HIS D 1 188 ? 2.79537 -20.50109 13.37010 1.000 45.40399 188 HIS D O 1
ATOM 14838 N N . LEU D 1 189 ? 2.48099 -22.59514 14.13280 1.000 42.29811 189 LEU D N 1
ATOM 14839 C CA . LEU D 1 189 ? 3.90369 -22.78160 14.40350 1.000 43.85708 189 LEU D CA 1
ATOM 14840 C C . LEU D 1 189 ? 4.72315 -22.83706 13.12387 1.000 44.98158 189 LEU D C 1
ATOM 14841 O O . LEU D 1 189 ? 5.88515 -22.41446 13.11776 1.000 46.18935 189 LEU D O 1
ATOM 14846 N N . ALA D 1 190 ? 4.14882 -23.36031 12.04001 1.000 43.99451 190 ALA D N 1
ATOM 14847 C CA . ALA D 1 190 ? 4.86278 -23.36562 10.76927 1.000 43.03702 190 ALA D CA 1
ATOM 14848 C C . ALA D 1 190 ? 5.17475 -21.94797 10.31214 1.000 47.54903 190 ALA D C 1
ATOM 14849 O O . ALA D 1 190 ? 6.27674 -21.67511 9.82212 1.000 50.03483 190 ALA D O 1
ATOM 14851 N N . CYS D 1 191 ? 4.21745 -21.02885 10.46777 1.000 47.26279 191 CYS D N 1
ATOM 14852 C CA . CYS D 1 191 ? 4.42877 -19.66150 10.00303 1.000 48.42270 191 CYS D CA 1
ATOM 14853 C C . CYS D 1 191 ? 5.46595 -18.93019 10.84549 1.000 52.15268 191 CYS D C 1
ATOM 14854 O O . CYS D 1 191 ? 6.23564 -18.12113 10.31634 1.000 53.89970 191 CYS D O 1
ATOM 14857 N N . GLN D 1 192 ? 5.50835 -19.19565 12.15335 1.000 59.69435 192 GLN D N 1
ATOM 14858 C CA . GLN D 1 192 ? 6.57668 -18.63012 12.97190 1.000 61.09380 192 GLN D CA 1
ATOM 14859 C C . GLN D 1 192 ? 7.93223 -19.15088 12.52138 1.000 62.31372 192 GLN D C 1
ATOM 14860 O O . GLN D 1 192 ? 8.92019 -18.40758 12.49968 1.000 63.52567 192 GLN D O 1
ATOM 14866 N N . SER D 1 193 ? 7.99164 -20.43151 12.15302 1.000 53.79622 193 SER D N 1
ATOM 14867 C CA . SER D 1 193 ? 9.23205 -21.01780 11.66220 1.000 52.60660 193 SER D CA 1
ATOM 14868 C C . SER D 1 193 ? 9.69212 -20.33722 10.37953 1.000 53.96940 193 SER D C 1
ATOM 14869 O O . SER D 1 193 ? 10.89316 -20.12270 10.17735 1.000 55.01462 193 SER D O 1
ATOM 14872 N N . LEU D 1 194 ? 8.74896 -19.98803 9.50116 1.000 52.65190 194 LEU D N 1
ATOM 14873 C CA . LEU D 1 194 ? 9.10706 -19.34907 8.23899 1.000 52.89150 194 LEU D CA 1
ATOM 14874 C C . LEU D 1 194 ? 9.52136 -17.89699 8.44508 1.000 53.36635 194 LEU D C 1
ATOM 14875 O O . LEU D 1 194 ? 10.52355 -17.44590 7.87786 1.000 53.62775 194 LEU D O 1
ATOM 14880 N N . LEU D 1 195 ? 8.76738 -17.15325 9.25877 1.000 53.11331 195 LEU D N 1
ATOM 14881 C CA . LEU D 1 195 ? 9.03893 -15.72993 9.43614 1.000 53.34160 195 LEU D CA 1
ATOM 14882 C C . LEU D 1 195 ? 10.33593 -15.48462 10.19964 1.000 53.89929 195 LEU D C 1
ATOM 14883 O O . LEU D 1 195 ? 10.93363 -14.41045 10.06795 1.000 52.69811 195 LEU D O 1
ATOM 14888 N N . LEU D 1 196 ? 10.77272 -16.43977 11.01648 1.000 55.03698 196 LEU D N 1
ATOM 14889 C CA . LEU D 1 196 ? 12.07679 -16.35101 11.65949 1.000 54.76679 196 LEU D CA 1
ATOM 14890 C C . LEU D 1 196 ? 13.19600 -16.91861 10.79433 1.000 56.20340 196 LEU D C 1
ATOM 14891 O O . LEU D 1 196 ? 14.35321 -16.91782 11.22453 1.000 56.50455 196 LEU D O 1
ATOM 14896 N N . GLY D 1 197 ? 12.88413 -17.39422 9.59039 1.000 58.14874 197 GLY D N 1
ATOM 14897 C CA . GLY D 1 197 ? 13.90577 -17.86020 8.67453 1.000 58.72986 197 GLY D CA 1
ATOM 14898 C C . GLY D 1 197 ? 14.52012 -19.20398 8.99415 1.000 61.12705 197 GLY D C 1
ATOM 14899 O O . GLY D 1 197 ? 15.58548 -19.52132 8.45709 1.000 62.37976 197 GLY D O 1
ATOM 14900 N N . GLN D 1 198 ? 13.88639 -20.01099 9.85141 1.000 63.03183 198 GLN D N 1
ATOM 14901 C CA . GLN D 1 198 ? 14.45693 -21.30747 10.20629 1.000 63.46342 198 GLN D CA 1
ATOM 14902 C C . GLN D 1 198 ? 14.26053 -22.35113 9.11479 1.000 63.81272 198 GLN D C 1
ATOM 14903 O O . GLN D 1 198 ? 15.07005 -23.27871 8.99940 1.000 63.53848 198 GLN D O 1
ATOM 14909 N N . THR D 1 199 ? 13.20385 -22.22939 8.31661 1.000 57.66148 199 THR D N 1
ATOM 14910 C CA . THR D 1 199 ? 12.94979 -23.15296 7.22336 1.000 54.94533 199 THR D CA 1
ATOM 14911 C C . THR D 1 199 ? 12.61833 -22.37152 5.96017 1.000 53.87778 199 THR D C 1
ATOM 14912 O O . THR D 1 199 ? 12.32352 -21.17359 6.00208 1.000 53.90327 199 THR D O 1
ATOM 14916 N N . ASP D 1 200 ? 12.67932 -23.07330 4.82773 1.000 53.26137 200 ASP D N 1
ATOM 14917 C CA . ASP D 1 200 ? 12.37052 -22.51528 3.51503 1.000 51.63599 200 ASP D CA 1
ATOM 14918 C C . ASP D 1 200 ? 10.95394 -22.83160 3.05762 1.000 48.62867 200 ASP D C 1
ATOM 14919 O O . ASP D 1 200 ? 10.29704 -21.98284 2.44770 1.000 47.03288 200 ASP D O 1
ATOM 14924 N N . MET D 1 201 ? 10.47011 -24.03341 3.35577 1.000 46.68293 201 MET D N 1
ATOM 14925 C CA . MET D 1 201 ? 9.07248 -24.38643 3.18652 1.000 43.68252 201 MET D CA 1
ATOM 14926 C C . MET D 1 201 ? 8.66549 -25.23262 4.37700 1.000 44.40820 201 MET D C 1
ATOM 14927 O O . MET D 1 201 ? 9.50816 -25.78827 5.08334 1.000 45.16676 201 MET D O 1
ATOM 14932 N N . ALA D 1 202 ? 7.36235 -25.32333 4.60238 1.000 43.16673 202 ALA D N 1
ATOM 14933 C CA . ALA D 1 202 ? 6.86525 -26.03298 5.76482 1.000 40.27687 202 ALA D CA 1
ATOM 14934 C C . ALA D 1 202 ? 5.65978 -26.86383 5.36610 1.000 39.41700 202 ALA D C 1
ATOM 14935 O O . ALA D 1 202 ? 4.77627 -26.38835 4.64777 1.000 39.70431 202 ALA D O 1
ATOM 14937 N N . ILE D 1 203 ? 5.63571 -28.10548 5.83506 1.000 37.54781 203 ILE D N 1
ATOM 14938 C CA . ILE D 1 203 ? 4.47680 -28.97992 5.72043 1.000 35.81684 203 ILE D CA 1
ATOM 14939 C C . ILE D 1 203 ? 3.68745 -28.85291 7.01354 1.000 35.52925 203 ILE D C 1
ATOM 14940 O O . ILE D 1 203 ? 4.21659 -29.12385 8.09828 1.000 36.59492 203 ILE D O 1
ATOM 14945 N N . ALA D 1 204 ? 2.42760 -28.43894 6.90982 1.000 34.72608 204 ALA D N 1
ATOM 14946 C CA . ALA D 1 204 ? 1.59005 -28.22067 8.07962 1.000 33.54901 204 ALA D CA 1
ATOM 14947 C C . ALA D 1 204 ? 0.25438 -28.91223 7.88868 1.000 33.37114 204 ALA D C 1
ATOM 14948 O O . ALA D 1 204 ? -0.33872 -28.85107 6.80606 1.000 33.57209 204 ALA D O 1
ATOM 14950 N N . GLY D 1 205 ? -0.21634 -29.56293 8.94414 1.000 34.72276 205 GLY D N 1
ATOM 14951 C CA . GLY D 1 205 ? -1.50470 -30.21267 8.86803 1.000 35.23104 205 GLY D CA 1
ATOM 14952 C C . GLY D 1 205 ? -1.82431 -30.97377 10.13288 1.000 34.64751 205 GLY D C 1
ATOM 14953 O O . GLY D 1 205 ? -1.18954 -30.79762 11.17374 1.000 36.26779 205 GLY D O 1
ATOM 14954 N N . GLY D 1 206 ? -2.83627 -31.82552 10.01635 1.000 34.93706 206 GLY D N 1
ATOM 14955 C CA . GLY D 1 206 ? -3.27314 -32.67547 11.10542 1.000 35.69362 206 GLY D CA 1
ATOM 14956 C C . GLY D 1 206 ? -3.97596 -33.88829 10.54256 1.000 36.40561 206 GLY D C 1
ATOM 14957 O O . GLY D 1 206 ? -4.32232 -33.94611 9.35935 1.000 36.02631 206 GLY D O 1
ATOM 14958 N N . VAL D 1 207 ? -4.15404 -34.87988 11.40868 1.000 37.75650 207 VAL D N 1
ATOM 14959 C CA . VAL D 1 207 ? -4.79524 -36.13453 11.04089 1.000 37.00923 207 VAL D CA 1
ATOM 14960 C C . VAL D 1 207 ? -5.65298 -36.58918 12.21099 1.000 38.79925 207 VAL D C 1
ATOM 14961 O O . VAL D 1 207 ? -5.27237 -36.42679 13.37559 1.000 39.05470 207 VAL D O 1
ATOM 14965 N N . MET D 1 208 ? -6.82010 -37.14675 11.89867 1.000 37.50839 208 MET D N 1
ATOM 14966 C CA . MET D 1 208 ? -7.73661 -37.67577 12.90529 1.000 36.94178 208 MET D CA 1
ATOM 14967 C C . MET D 1 208 ? -8.36334 -38.94068 12.34164 1.000 34.47423 208 MET D C 1
ATOM 14968 O O . MET D 1 208 ? -9.11404 -38.88025 11.36487 1.000 33.74041 208 MET D O 1
ATOM 14973 N N . VAL D 1 209 ? -8.04941 -40.08040 12.94415 1.000 35.99844 209 VAL D N 1
ATOM 14974 C CA . VAL D 1 209 ? -8.65047 -41.35523 12.58196 1.000 35.44888 209 VAL D CA 1
ATOM 14975 C C . VAL D 1 209 ? -9.26948 -41.91979 13.84842 1.000 36.54095 209 VAL D C 1
ATOM 14976 O O . VAL D 1 209 ? -8.55245 -42.38159 14.74550 1.000 35.93922 209 VAL D O 1
ATOM 14980 N N . ARG D 1 210 ? -10.59735 -41.88781 13.92428 1.000 33.42253 210 ARG D N 1
ATOM 14981 C CA . ARG D 1 210 ? -11.29611 -42.33417 15.11965 1.000 32.87519 210 ARG D CA 1
ATOM 14982 C C . ARG D 1 210 ? -11.39192 -43.85366 15.13170 1.000 32.35916 210 ARG D C 1
ATOM 14983 O O . ARG D 1 210 ? -11.75405 -44.47096 14.12552 1.000 33.37214 210 ARG D O 1
ATOM 14991 N N . LEU D 1 211 ? -11.04921 -44.45464 16.26682 1.000 31.36497 211 LEU D N 1
ATOM 14992 C CA . LEU D 1 211 ? -11.13089 -45.88829 16.43742 1.000 31.90845 211 LEU D CA 1
ATOM 14993 C C . LEU D 1 211 ? -12.04170 -46.20969 17.61505 1.000 33.97443 211 LEU D C 1
ATOM 14994 O O . LEU D 1 211 ? -11.88679 -45.61253 18.69120 1.000 32.83639 211 LEU D O 1
ATOM 14999 N N . PRO D 1 212 ? -13.01315 -47.12551 17.45737 1.000 33.43856 212 PRO D N 1
ATOM 15000 C CA . PRO D 1 212 ? -13.35212 -47.82098 16.20727 1.000 32.75241 212 PRO D CA 1
ATOM 15001 C C . PRO D 1 212 ? -13.91398 -46.87520 15.15614 1.000 32.73995 212 PRO D C 1
ATOM 15002 O O . PRO D 1 212 ? -14.54399 -45.87927 15.50773 1.000 33.37308 212 PRO D O 1
ATOM 15006 N N . GLN D 1 213 ? -13.65316 -47.17129 13.88302 1.000 34.62350 213 GLN D N 1
ATOM 15007 C CA . GLN D 1 213 ? -14.02550 -46.25981 12.80458 1.000 34.19530 213 GLN D CA 1
ATOM 15008 C C . GLN D 1 213 ? -15.51689 -46.33227 12.48560 1.000 32.30258 213 GLN D C 1
ATOM 15009 O O . GLN D 1 213 ? -16.21189 -45.31159 12.49153 1.000 30.70296 213 GLN D O 1
ATOM 15015 N N . ARG D 1 214 ? -16.01822 -47.53037 12.18462 1.000 34.09214 214 ARG D N 1
ATOM 15016 C CA . ARG D 1 214 ? -17.41176 -47.73968 11.78457 1.000 33.93789 214 ARG D CA 1
ATOM 15017 C C . ARG D 1 214 ? -18.24984 -47.79655 13.05076 1.000 32.93359 214 ARG D C 1
ATOM 15018 O O . ARG D 1 214 ? -18.45851 -48.85461 13.64248 1.000 33.08883 214 ARG D O 1
ATOM 15026 N N . ARG D 1 215 ? -18.74659 -46.63947 13.47058 1.000 32.50954 215 ARG D N 1
ATOM 15027 C CA . ARG D 1 215 ? -19.31973 -46.54757 14.80006 1.000 31.45578 215 ARG D CA 1
ATOM 15028 C C . ARG D 1 215 ? -20.28606 -45.37551 14.86618 1.000 32.34851 215 ARG D C 1
ATOM 15029 O O . ARG D 1 215 ? -20.08066 -44.34893 14.21485 1.000 32.88170 215 ARG D O 1
ATOM 15037 N N . GLY D 1 216 ? -21.33573 -45.53819 15.66391 1.000 32.05008 216 GLY D N 1
ATOM 15038 C CA . GLY D 1 216 ? -22.23979 -44.45651 15.98547 1.000 31.33392 216 GLY D CA 1
ATOM 15039 C C . GLY D 1 216 ? -21.84601 -43.77754 17.28139 1.000 31.02417 216 GLY D C 1
ATOM 15040 O O . GLY D 1 216 ? -20.70078 -43.85146 17.73345 1.000 31.00144 216 GLY D O 1
ATOM 15041 N N . TYR D 1 217 ? -22.81844 -43.10993 17.89367 1.000 30.76384 217 TYR D N 1
ATOM 15042 C CA . TYR D 1 217 ? -22.56885 -42.41575 19.14646 1.000 31.45429 217 TYR D CA 1
ATOM 15043 C C . TYR D 1 217 ? -23.84829 -42.40457 19.97182 1.000 31.46995 217 TYR D C 1
ATOM 15044 O O . TYR D 1 217 ? -24.92593 -42.77233 19.49766 1.000 31.42955 217 TYR D O 1
ATOM 15053 N N . LEU D 1 218 ? -23.71942 -41.95768 21.21474 1.000 30.47448 218 LEU D N 1
ATOM 15054 C CA . LEU D 1 218 ? -24.81810 -41.95102 22.16970 1.000 32.03091 218 LEU D CA 1
ATOM 15055 C C . LEU D 1 218 ? -25.25948 -40.51257 22.41109 1.000 32.23689 218 LEU D C 1
ATOM 15056 O O . LEU D 1 218 ? -24.46352 -39.67993 22.86123 1.000 32.88820 218 LEU D O 1
ATOM 15061 N N . TRP D 1 219 ? -26.52508 -40.22534 22.12464 1.000 35.51535 219 TRP D N 1
ATOM 15062 C CA . TRP D 1 219 ? -27.04831 -38.88446 22.32876 1.000 36.54635 219 TRP D CA 1
ATOM 15063 C C . TRP D 1 219 ? -27.38120 -38.67217 23.79735 1.000 37.67732 219 TRP D C 1
ATOM 15064 O O . TRP D 1 219 ? -27.99265 -39.53246 24.43779 1.000 37.48022 219 TRP D O 1
ATOM 15075 N N . GLU D 1 220 ? -26.96079 -37.53184 24.33257 1.000 37.14957 220 GLU D N 1
ATOM 15076 C CA . GLU D 1 220 ? -27.31984 -37.11865 25.68061 1.000 37.15668 220 GLU D CA 1
ATOM 15077 C C . GLU D 1 220 ? -27.92549 -35.72852 25.58751 1.000 37.59333 220 GLU D C 1
ATOM 15078 O O . GLU D 1 220 ? -27.39204 -34.86240 24.88867 1.000 38.62186 220 GLU D O 1
ATOM 15084 N N . GLU D 1 221 ? -29.04319 -35.52555 26.27534 1.000 39.95089 221 GLU D N 1
ATOM 15085 C CA . GLU D 1 221 ? -29.77732 -34.27363 26.15998 1.000 41.42455 221 GLU D CA 1
ATOM 15086 C C . GLU D 1 221 ? -28.93353 -33.10194 26.64628 1.000 40.55472 221 GLU D C 1
ATOM 15087 O O . GLU D 1 221 ? -28.33387 -33.15583 27.72302 1.000 41.48133 221 GLU D O 1
ATOM 15093 N N . GLY D 1 222 ? -28.88444 -32.04069 25.84674 1.000 40.76666 222 GLY D N 1
ATOM 15094 C CA . GLY D 1 222 ? -28.11967 -30.86937 26.21704 1.000 41.16774 222 GLY D CA 1
ATOM 15095 C C . GLY D 1 222 ? -26.64294 -30.92004 25.89371 1.000 43.14857 222 GLY D C 1
ATOM 15096 O O . GLY D 1 222 ? -25.89890 -30.04830 26.35445 1.000 45.09279 222 GLY D O 1
ATOM 15097 N N . ARG D 1 223 ? -26.18421 -31.91624 25.14186 1.000 42.69734 223 ARG D N 1
ATOM 15098 C CA . ARG D 1 223 ? -24.77195 -32.07619 24.82245 1.000 42.11198 223 ARG D CA 1
ATOM 15099 C C . ARG D 1 223 ? -24.51992 -31.86655 23.32824 1.000 42.33247 223 ARG D C 1
ATOM 15100 O O . ARG D 1 223 ? -25.44006 -31.65895 22.53592 1.000 43.91016 223 ARG D O 1
ATOM 15108 N N . ILE D 1 224 ? -23.23788 -31.92721 22.95481 1.000 42.90460 224 ILE D N 1
ATOM 15109 C CA . ILE D 1 224 ? -22.77598 -31.48821 21.63806 1.000 44.24442 224 ILE D CA 1
ATOM 15110 C C . ILE D 1 224 ? -23.14238 -32.46270 20.51534 1.000 43.15026 224 ILE D C 1
ATOM 15111 O O . ILE D 1 224 ? -23.14178 -32.07754 19.34048 1.000 43.48191 224 ILE D O 1
ATOM 15116 N N . LEU D 1 225 ? -23.47521 -33.70978 20.82700 1.000 41.35397 225 LEU D N 1
ATOM 15117 C CA . LEU D 1 225 ? -23.77058 -34.68553 19.78623 1.000 39.68742 225 LEU D CA 1
ATOM 15118 C C . LEU D 1 225 ? -25.23164 -34.61123 19.35394 1.000 40.48629 225 LEU D C 1
ATOM 15119 O O . LEU D 1 225 ? -26.13719 -34.50309 20.18537 1.000 41.46268 225 LEU D O 1
ATOM 15124 N N . SER D 1 226 ? -25.44514 -34.69476 18.04133 1.000 41.04234 226 SER D N 1
ATOM 15125 C CA . SER D 1 226 ? -26.75391 -34.49728 17.43099 1.000 40.82433 226 SER D CA 1
ATOM 15126 C C . SER D 1 226 ? -27.71710 -35.62881 17.77271 1.000 39.84699 226 SER D C 1
ATOM 15127 O O . SER D 1 226 ? -27.31833 -36.77761 17.97103 1.000 39.28901 226 SER D O 1
ATOM 15130 N N . ARG D 1 227 ? -29.00895 -35.29661 17.81011 1.000 40.87007 227 ARG D N 1
ATOM 15131 C CA . ARG D 1 227 ? -30.03291 -36.27047 18.17203 1.000 41.16081 227 ARG D CA 1
ATOM 15132 C C . ARG D 1 227 ? -30.51937 -37.09636 16.98890 1.000 41.36239 227 ARG D C 1
ATOM 15133 O O . ARG D 1 227 ? -31.03085 -38.20269 17.19326 1.000 42.46728 227 ARG D O 1
ATOM 15141 N N . ASP D 1 228 ? -30.39246 -36.58922 15.76469 1.000 40.10028 228 ASP D N 1
ATOM 15142 C CA . ASP D 1 228 ? -30.82728 -37.32005 14.58379 1.000 40.47920 228 ASP D CA 1
ATOM 15143 C C . ASP D 1 228 ? -29.69618 -37.64486 13.61118 1.000 41.93350 228 ASP D C 1
ATOM 15144 O O . ASP D 1 228 ? -29.94389 -38.30728 12.59782 1.000 41.94360 228 ASP D O 1
ATOM 15149 N N . GLY D 1 229 ? -28.46492 -37.22461 13.89240 1.000 41.29788 229 GLY D N 1
ATOM 15150 C CA . GLY D 1 229 ? -27.35338 -37.48389 13.00478 1.000 42.88181 229 GLY D CA 1
ATOM 15151 C C . GLY D 1 229 ? -27.07694 -36.40951 11.97585 1.000 45.12083 229 GLY D C 1
ATOM 15152 O O . GLY D 1 229 ? -26.18239 -36.59026 11.13962 1.000 43.84022 229 GLY D O 1
ATOM 15153 N N . HIS D 1 230 ? -27.81551 -35.30700 11.99583 1.000 45.41948 230 HIS D N 1
ATOM 15154 C CA . HIS D 1 230 ? -27.56114 -34.17997 11.11343 1.000 45.27461 230 HIS D CA 1
ATOM 15155 C C . HIS D 1 230 ? -27.06463 -33.00231 11.93662 1.000 45.79614 230 HIS D C 1
ATOM 15156 O O . HIS D 1 230 ? -27.53881 -32.76616 13.05335 1.000 47.06630 230 HIS D O 1
ATOM 15163 N N . CYS D 1 231 ? -26.10657 -32.27295 11.37930 1.000 45.10415 231 CYS D N 1
ATOM 15164 C CA . CYS D 1 231 ? -25.56033 -31.07580 11.99861 1.000 45.34902 231 CYS D CA 1
ATOM 15165 C C . CYS D 1 231 ? -26.17057 -29.86836 11.29892 1.000 46.57200 231 CYS D C 1
ATOM 15166 O O . CYS D 1 231 ? -26.05862 -29.73733 10.07577 1.000 47.50837 231 CYS D O 1
ATOM 15169 N N . ARG D 1 232 ? -26.81055 -28.98745 12.07358 1.000 47.99839 232 ARG D N 1
ATOM 15170 C CA . ARG D 1 232 ? -27.56216 -27.85010 11.54510 1.000 49.06874 232 ARG D CA 1
ATOM 15171 C C . ARG D 1 232 ? -27.00468 -26.56477 12.14569 1.000 51.57864 232 ARG D C 1
ATOM 15172 O O . ARG D 1 232 ? -27.60235 -25.98988 13.06844 1.000 53.09780 232 ARG D O 1
ATOM 15180 N N . PRO D 1 233 ? -25.88783 -26.06058 11.62257 1.000 51.22821 233 PRO D N 1
ATOM 15181 C CA . PRO D 1 233 ? -25.28639 -24.85577 12.20594 1.000 52.19564 233 PRO D CA 1
ATOM 15182 C C . PRO D 1 233 ? -26.16659 -23.63614 11.99154 1.000 52.43025 233 PRO D C 1
ATOM 15183 O O . PRO D 1 233 ? -26.74399 -23.44657 10.91862 1.000 52.95192 233 PRO D O 1
ATOM 15187 N N . PHE D 1 234 ? -26.25812 -22.80882 13.03432 1.000 53.53940 234 PHE D N 1
ATOM 15188 C CA . PHE D 1 234 ? -27.02608 -21.56625 13.07689 1.000 55.61070 234 PHE D CA 1
ATOM 15189 C C . PHE D 1 234 ? -28.53072 -21.79261 12.99066 1.000 57.64846 234 PHE D C 1
ATOM 15190 O O . PHE D 1 234 ? -29.28647 -20.83160 12.80302 1.000 60.57605 234 PHE D O 1
ATOM 15198 N N . ASP D 1 235 ? -28.99216 -23.02527 13.16140 1.000 56.83469 235 ASP D N 1
ATOM 15199 C CA . ASP D 1 235 ? -30.41024 -23.34107 13.10571 1.000 58.22619 235 ASP D CA 1
ATOM 15200 C C . ASP D 1 235 ? -30.99843 -23.33002 14.51226 1.000 59.40027 235 ASP D C 1
ATOM 15201 O O . ASP D 1 235 ? -30.32695 -23.66893 15.48992 1.000 57.74358 235 ASP D O 1
ATOM 15206 N N . ALA D 1 236 ? -32.26333 -22.91741 14.61013 1.000 63.83461 236 ALA D N 1
ATOM 15207 C CA . ALA D 1 236 ? -32.91728 -22.88850 15.91400 1.000 64.40922 236 ALA D CA 1
ATOM 15208 C C . ALA D 1 236 ? -33.16932 -24.29280 16.45377 1.000 60.96592 236 ALA D C 1
ATOM 15209 O O . ALA D 1 236 ? -33.18631 -24.49076 17.67361 1.000 60.17719 236 ALA D O 1
ATOM 15211 N N . ASN D 1 237 ? -33.34186 -25.27901 15.57295 1.000 58.37678 237 ASN D N 1
ATOM 15212 C CA . ASN D 1 237 ? -33.59949 -26.65582 15.97312 1.000 57.37246 237 ASN D CA 1
ATOM 15213 C C . ASN D 1 237 ? -32.34286 -27.51602 15.94736 1.000 56.49560 237 ASN D C 1
ATOM 15214 O O . ASN D 1 237 ? -32.43856 -28.74899 15.93921 1.000 55.02935 237 ASN D O 1
ATOM 15219 N N . GLY D 1 238 ? -31.16828 -26.89646 15.92646 1.000 54.45077 238 GLY D N 1
ATOM 15220 C CA . GLY D 1 238 ? -29.94463 -27.66890 15.92811 1.000 51.09206 238 GLY D CA 1
ATOM 15221 C C . GLY D 1 238 ? -29.73227 -28.33548 17.27491 1.000 51.19928 238 GLY D C 1
ATOM 15222 O O . GLY D 1 238 ? -29.96738 -27.74563 18.33012 1.000 52.62826 238 GLY D O 1
ATOM 15223 N N . THR D 1 239 ? -29.28358 -29.58662 17.23423 1.000 49.32064 239 THR D N 1
ATOM 15224 C CA . THR D 1 239 ? -29.02704 -30.34164 18.44685 1.000 45.90810 239 THR D CA 1
ATOM 15225 C C . THR D 1 239 ? -27.57255 -30.75044 18.57767 1.000 45.37712 239 THR D C 1
ATOM 15226 O O . THR D 1 239 ? -27.22912 -31.46167 19.52742 1.000 46.42521 239 THR D O 1
ATOM 15230 N N . GLY D 1 240 ? -26.71036 -30.32497 17.66387 1.000 48.24053 240 GLY D N 1
ATOM 15231 C CA . GLY D 1 240 ? -25.31286 -30.68557 17.75444 1.000 48.07919 240 GLY D CA 1
ATOM 15232 C C . GLY D 1 240 ? -24.68338 -31.17041 16.46267 1.000 47.18158 240 GLY D C 1
ATOM 15233 O O . GLY D 1 240 ? -25.13776 -30.82943 15.36716 1.000 47.94034 240 GLY D O 1
ATOM 15234 N N . SER D 1 241 ? -23.63088 -31.97230 16.58044 1.000 43.94807 241 SER D N 1
ATOM 15235 C CA . SER D 1 241 ? -22.83004 -32.38041 15.44077 1.000 42.09999 241 SER D CA 1
ATOM 15236 C C . SER D 1 241 ? -22.56979 -33.88075 15.50507 1.000 39.90859 241 SER D C 1
ATOM 15237 O O . SER D 1 241 ? -22.99257 -34.57394 16.43303 1.000 39.80625 241 SER D O 1
ATOM 15240 N N . VAL D 1 242 ? -21.85125 -34.37622 14.50566 1.000 37.71498 242 VAL D N 1
ATOM 15241 C CA . VAL D 1 242 ? -21.46996 -35.77707 14.40306 1.000 36.13613 242 VAL D CA 1
ATOM 15242 C C . VAL D 1 242 ? -19.94952 -35.84717 14.42896 1.000 36.48030 242 VAL D C 1
ATOM 15243 O O . VAL D 1 242 ? -19.26368 -34.89012 14.05676 1.000 37.56060 242 VAL D O 1
ATOM 15247 N N . LEU D 1 243 ? -19.41840 -36.97945 14.87698 1.000 35.75859 243 LEU D N 1
ATOM 15248 C CA . LEU D 1 243 ? -17.97579 -37.16415 14.90080 1.000 35.94571 243 LEU D CA 1
ATOM 15249 C C . LEU D 1 243 ? -17.46759 -37.61207 13.53527 1.000 36.13304 243 LEU D C 1
ATOM 15250 O O . LEU D 1 243 ? -18.09739 -38.42865 12.85687 1.000 35.18693 243 LEU D O 1
ATOM 15255 N N . ALA D 1 244 ? -16.32426 -37.06329 13.12925 1.000 34.09852 244 ALA D N 1
ATOM 15256 C CA . ALA D 1 244 ? -15.78156 -37.32090 11.80458 1.000 36.69068 244 ALA D CA 1
ATOM 15257 C C . ALA D 1 244 ? -14.27695 -37.53087 11.88888 1.000 36.00542 244 ALA D C 1
ATOM 15258 O O . ALA D 1 244 ? -13.62358 -37.13726 12.85774 1.000 35.45227 244 ALA D O 1
ATOM 15260 N N . SER D 1 245 ? -13.73603 -38.15770 10.84582 1.000 34.05752 245 SER D N 1
ATOM 15261 C CA . SER D 1 245 ? -12.30834 -38.39753 10.69987 1.000 33.47428 245 SER D CA 1
ATOM 15262 C C . SER D 1 245 ? -11.82125 -37.75569 9.40791 1.000 32.88489 245 SER D C 1
ATOM 15263 O O . SER D 1 245 ? -12.59746 -37.53161 8.47513 1.000 34.17329 245 SER D O 1
ATOM 15266 N N . GLY D 1 246 ? -10.52809 -37.46316 9.35126 1.000 34.31797 246 GLY D N 1
ATOM 15267 C CA . GLY D 1 246 ? -9.97570 -36.88613 8.14213 1.000 35.11366 246 GLY D CA 1
ATOM 15268 C C . GLY D 1 246 ? -8.51970 -36.50282 8.29722 1.000 33.92856 246 GLY D C 1
ATOM 15269 O O . GLY D 1 246 ? -7.88855 -36.71730 9.33758 1.000 34.04537 246 GLY D O 1
ATOM 15270 N N . VAL D 1 247 ? -8.00313 -35.91146 7.22755 1.000 34.34003 247 VAL D N 1
ATOM 15271 C CA . VAL D 1 247 ? -6.61967 -35.45971 7.17242 1.000 35.48967 247 VAL D CA 1
ATOM 15272 C C . VAL D 1 247 ? -6.56427 -34.23417 6.27200 1.000 35.48477 247 VAL D C 1
ATOM 15273 O O . VAL D 1 247 ? -7.28602 -34.14677 5.27487 1.000 33.88337 247 VAL D O 1
ATOM 15277 N N . ALA D 1 248 ? -5.71617 -33.27779 6.63349 1.000 32.40636 248 ALA D N 1
ATOM 15278 C CA . ALA D 1 248 ? -5.52443 -32.09843 5.80490 1.000 32.55095 248 ALA D CA 1
ATOM 15279 C C . ALA D 1 248 ? -4.10067 -31.61442 5.99685 1.000 33.22355 248 ALA D C 1
ATOM 15280 O O . ALA D 1 248 ? -3.66078 -31.42918 7.13304 1.000 33.53819 248 ALA D O 1
ATOM 15282 N N . VAL D 1 249 ? -3.38904 -31.42610 4.88838 1.000 33.16750 249 VAL D N 1
ATOM 15283 C CA . VAL D 1 249 ? -1.99314 -31.00771 4.89389 1.000 32.00928 249 VAL D CA 1
ATOM 15284 C C . VAL D 1 249 ? -1.82340 -29.91746 3.84733 1.000 33.54890 249 VAL D C 1
ATOM 15285 O O . VAL D 1 249 ? -2.39025 -30.00378 2.75301 1.000 34.33819 249 VAL D O 1
ATOM 15289 N N . VAL D 1 250 ? -1.04262 -28.89064 4.17757 1.000 32.98570 250 VAL D N 1
ATOM 15290 C CA . VAL D 1 250 ? -0.73384 -27.82355 3.23558 1.000 33.35198 250 VAL D CA 1
ATOM 15291 C C . VAL D 1 250 ? 0.77006 -27.59714 3.21560 1.000 34.46442 250 VAL D C 1
ATOM 15292 O O . VAL D 1 250 ? 1.47253 -27.86568 4.19482 1.000 34.87725 250 VAL D O 1
ATOM 15296 N N . LEU D 1 251 ? 1.26600 -27.11456 2.08094 1.000 35.14099 251 LEU D N 1
ATOM 15297 C CA . LEU D 1 251 ? 2.66435 -26.73439 1.93644 1.000 36.16997 251 LEU D CA 1
ATOM 15298 C C . LEU D 1 251 ? 2.75272 -25.21306 1.97810 1.000 37.97089 251 LEU D C 1
ATOM 15299 O O . LEU D 1 251 ? 2.06801 -24.52530 1.21207 1.000 38.96023 251 LEU D O 1
ATOM 15304 N N . LEU D 1 252 ? 3.57258 -24.69272 2.88577 1.000 38.00175 252 LEU D N 1
ATOM 15305 C CA . LEU D 1 252 ? 3.66907 -23.26296 3.13461 1.000 38.70020 252 LEU D CA 1
ATOM 15306 C C . LEU D 1 252 ? 5.02271 -22.73598 2.68017 1.000 40.77391 252 LEU D C 1
ATOM 15307 O O . LEU D 1 252 ? 6.04225 -23.41953 2.80745 1.000 41.69074 252 LEU D O 1
ATOM 15312 N N . LYS D 1 253 ? 5.02286 -21.50989 2.15238 1.000 42.19001 253 LYS D N 1
ATOM 15313 C CA . LYS D 1 253 ? 6.22090 -20.87460 1.62390 1.000 42.88252 253 LYS D CA 1
ATOM 15314 C C . LYS D 1 253 ? 6.02065 -19.37066 1.67939 1.000 43.19883 253 LYS D C 1
ATOM 15315 O O . LYS D 1 253 ? 4.90421 -18.90382 1.41208 1.000 43.35030 253 LYS D O 1
ATOM 15321 N N . PRO D 1 254 ? 7.04251 -18.59161 2.03949 1.000 43.90781 254 PRO D N 1
ATOM 15322 C CA . PRO D 1 254 ? 6.88373 -17.13046 2.06192 1.000 44.93511 254 PRO D CA 1
ATOM 15323 C C . PRO D 1 254 ? 6.42632 -16.58999 0.71410 1.000 48.64304 254 PRO D C 1
ATOM 15324 O O . PRO D 1 254 ? 6.93015 -16.98578 -0.33909 1.000 50.59322 254 PRO D O 1
ATOM 15328 N N . LEU D 1 255 ? 5.47497 -15.65514 0.76561 1.000 47.88257 255 LEU D N 1
ATOM 15329 C CA . LEU D 1 255 ? 4.81208 -15.18265 -0.44959 1.000 48.45820 255 LEU D CA 1
ATOM 15330 C C . LEU D 1 255 ? 5.75790 -14.55552 -1.46747 1.000 52.06593 255 LEU D C 1
ATOM 15331 O O . LEU D 1 255 ? 5.64232 -14.89030 -2.65951 1.000 52.62382 255 LEU D O 1
ATOM 15336 N N . PRO D 1 256 ? 6.68161 -13.64938 -1.10442 1.000 53.09278 256 PRO D N 1
ATOM 15337 C CA . PRO D 1 256 ? 7.56503 -13.08586 -2.14245 1.000 52.62146 256 PRO D CA 1
ATOM 15338 C C . PRO D 1 256 ? 8.40263 -14.13325 -2.85302 1.000 55.64606 256 PRO D C 1
ATOM 15339 O O . PRO D 1 256 ? 8.63225 -14.01819 -4.06274 1.000 55.08948 256 PRO D O 1
ATOM 15343 N N . GLN D 1 257 ? 8.86711 -15.15782 -2.13582 1.000 62.96489 257 GLN D N 1
ATOM 15344 C CA . GLN D 1 257 ? 9.62260 -16.22302 -2.78587 1.000 63.31914 257 GLN D CA 1
ATOM 15345 C C . GLN D 1 257 ? 8.71962 -17.08300 -3.66667 1.000 63.20028 257 GLN D C 1
ATOM 15346 O O . GLN D 1 257 ? 9.14209 -17.54153 -4.73437 1.000 64.40457 257 GLN D O 1
ATOM 15352 N N . ALA D 1 258 ? 7.46967 -17.30254 -3.24560 1.000 55.12689 258 ALA D N 1
ATOM 15353 C CA . ALA D 1 258 ? 6.56692 -18.15305 -4.01844 1.000 53.01827 258 ALA D CA 1
ATOM 15354 C C . ALA D 1 258 ? 6.22182 -17.53056 -5.36631 1.000 53.08855 258 ALA D C 1
ATOM 15355 O O . ALA D 1 258 ? 6.08414 -18.24297 -6.36697 1.000 53.46569 258 ALA D O 1
ATOM 15357 N N . VAL D 1 259 ? 6.07357 -16.20806 -5.41770 1.000 53.27859 259 VAL D N 1
ATOM 15358 C CA . VAL D 1 259 ? 5.83284 -15.55237 -6.69819 1.000 52.79330 259 VAL D CA 1
ATOM 15359 C C . VAL D 1 259 ? 7.09686 -15.58762 -7.55045 1.000 54.42436 259 VAL D C 1
ATOM 15360 O O . VAL D 1 259 ? 7.03576 -15.75057 -8.77603 1.000 53.76328 259 VAL D O 1
ATOM 15364 N N . ALA D 1 260 ? 8.26279 -15.44868 -6.91303 1.000 54.26540 260 ALA D N 1
ATOM 15365 C CA . ALA D 1 260 ? 9.51948 -15.43091 -7.65149 1.000 53.21510 260 ALA D CA 1
ATOM 15366 C C . ALA D 1 260 ? 9.80025 -16.77458 -8.30918 1.000 55.00483 260 ALA D C 1
ATOM 15367 O O . ALA D 1 260 ? 10.34828 -16.82607 -9.41732 1.000 55.72225 260 ALA D O 1
ATOM 15369 N N . ASP D 1 261 ? 9.43320 -17.87020 -7.64896 1.000 54.21625 261 ASP D N 1
ATOM 15370 C CA . ASP D 1 261 ? 9.66080 -19.20453 -8.18342 1.000 52.76140 261 ASP D CA 1
ATOM 15371 C C . ASP D 1 261 ? 8.50299 -19.70403 -9.04155 1.000 53.15250 261 ASP D C 1
ATOM 15372 O O . ASP D 1 261 ? 8.49166 -20.88348 -9.41486 1.000 53.04840 261 ASP D O 1
ATOM 15377 N N . ARG D 1 262 ? 7.53227 -18.83691 -9.35149 1.000 52.18357 262 ARG D N 1
ATOM 15378 C CA . ARG D 1 262 ? 6.40614 -19.17685 -10.22530 1.000 50.99782 262 ARG D CA 1
ATOM 15379 C C . ARG D 1 262 ? 5.64601 -20.40574 -9.72686 1.000 51.75660 262 ARG D C 1
ATOM 15380 O O . ARG D 1 262 ? 5.28219 -21.29056 -10.50422 1.000 51.06043 262 ARG D O 1
ATOM 15388 N N . ASP D 1 263 ? 5.39456 -20.45361 -8.41892 1.000 52.42124 263 ASP D N 1
ATOM 15389 C CA . ASP D 1 263 ? 4.64523 -21.53997 -7.81006 1.000 50.25440 263 ASP D CA 1
ATOM 15390 C C . ASP D 1 263 ? 3.15150 -21.38789 -8.09383 1.000 51.84274 263 ASP D C 1
ATOM 15391 O O . ASP D 1 263 ? 2.69650 -20.39472 -8.66581 1.000 53.92345 263 ASP D O 1
ATOM 15396 N N . HIS D 1 264 ? 2.38683 -22.40540 -7.70273 1.000 56.80679 264 HIS D N 1
ATOM 15397 C CA . HIS D 1 264 ? 0.93103 -22.39730 -7.80118 1.000 56.41298 264 HIS D CA 1
ATOM 15398 C C . HIS D 1 264 ? 0.34807 -22.08207 -6.42775 1.000 55.86049 264 HIS D C 1
ATOM 15399 O O . HIS D 1 264 ? 0.54474 -22.85064 -5.48370 1.000 55.87357 264 HIS D O 1
ATOM 15406 N N . ILE D 1 265 ? -0.36869 -20.96485 -6.31531 1.000 50.59462 265 ILE D N 1
ATOM 15407 C CA . ILE D 1 265 ? -0.82376 -20.43966 -5.02748 1.000 48.72538 265 ILE D CA 1
ATOM 15408 C C . ILE D 1 265 ? -2.34234 -20.56017 -4.92249 1.000 46.96361 265 ILE D C 1
ATOM 15409 O O . ILE D 1 265 ? -3.07761 -19.95597 -5.71298 1.000 47.59953 265 ILE D O 1
ATOM 15414 N N . TYR D 1 266 ? -2.81270 -21.31851 -3.92498 1.000 45.67780 266 TYR D N 1
ATOM 15415 C CA . TYR D 1 266 ? -4.24200 -21.37211 -3.62303 1.000 43.58680 266 TYR D CA 1
ATOM 15416 C C . TYR D 1 266 ? -4.70136 -20.11247 -2.90179 1.000 43.65150 266 TYR D C 1
ATOM 15417 O O . TYR D 1 266 ? -5.68287 -19.48085 -3.30389 1.000 44.51517 266 TYR D O 1
ATOM 15426 N N . ALA D 1 267 ? -4.01283 -19.75052 -1.82380 1.000 43.89394 267 ALA D N 1
ATOM 15427 C CA . ALA D 1 267 ? -4.32258 -18.56920 -1.02823 1.000 43.79585 267 ALA D CA 1
ATOM 15428 C C . ALA D 1 267 ? -3.08915 -18.23770 -0.19893 1.000 42.93845 267 ALA D C 1
ATOM 15429 O O . ALA D 1 267 ? -2.09492 -18.96609 -0.22042 1.000 43.61788 267 ALA D O 1
ATOM 15431 N N . THR D 1 268 ? -3.15138 -17.13146 0.53579 1.000 44.02661 268 THR D N 1
ATOM 15432 C CA . THR D 1 268 ? -2.05072 -16.72649 1.39948 1.000 44.07006 268 THR D CA 1
ATOM 15433 C C . THR D 1 268 ? -2.53746 -16.58550 2.83664 1.000 43.72616 268 THR D C 1
ATOM 15434 O O . THR D 1 268 ? -3.68118 -16.19561 3.08711 1.000 43.27560 268 THR D O 1
ATOM 15438 N N . VAL D 1 269 ? -1.65775 -16.91606 3.77888 1.000 44.57740 269 VAL D N 1
ATOM 15439 C CA . VAL D 1 269 ? -1.95364 -16.80084 5.20309 1.000 43.77622 269 VAL D CA 1
ATOM 15440 C C . VAL D 1 269 ? -1.49031 -15.42838 5.67115 1.000 44.42110 269 VAL D C 1
ATOM 15441 O O . VAL D 1 269 ? -0.29113 -15.13002 5.65448 1.000 45.32344 269 VAL D O 1
ATOM 15445 N N . LYS D 1 270 ? -2.44033 -14.59030 6.09030 1.000 45.83811 270 LYS D N 1
ATOM 15446 C CA . LYS D 1 270 ? -2.09830 -13.24613 6.54773 1.000 46.03425 270 LYS D CA 1
ATOM 15447 C C . LYS D 1 270 ? -1.67842 -13.23885 8.01285 1.000 45.34700 270 LYS D C 1
ATOM 15448 O O . LYS D 1 270 ? -0.62841 -12.68901 8.36139 1.000 47.59284 270 LYS D O 1
ATOM 15454 N N . GLY D 1 271 ? -2.47911 -13.84394 8.88327 1.000 45.07405 271 GLY D N 1
ATOM 15455 C CA . GLY D 1 271 ? -2.16267 -13.84662 10.29767 1.000 47.16397 271 GLY D CA 1
ATOM 15456 C C . GLY D 1 271 ? -2.77105 -15.03606 11.00426 1.000 44.79390 271 GLY D C 1
ATOM 15457 O O . GLY D 1 271 ? -3.74420 -15.63577 10.53715 1.000 43.24828 271 GLY D O 1
ATOM 15458 N N . THR D 1 272 ? -2.16814 -15.37570 12.14536 1.000 41.55026 272 THR D N 1
ATOM 15459 C CA . THR D 1 272 ? -2.64005 -16.43903 13.02264 1.000 42.01982 272 THR D CA 1
ATOM 15460 C C . THR D 1 272 ? -2.50352 -16.00106 14.47671 1.000 42.29406 272 THR D C 1
ATOM 15461 O O . THR D 1 272 ? -1.67206 -15.15366 14.81050 1.000 41.76618 272 THR D O 1
ATOM 15465 N N . ALA D 1 273 ? -3.33115 -16.58680 15.34079 1.000 44.72782 273 ALA D N 1
ATOM 15466 C CA . ALA D 1 273 ? -3.27703 -16.30907 16.76859 1.000 44.27395 273 ALA D CA 1
ATOM 15467 C C . ALA D 1 273 ? -3.80376 -17.51388 17.52866 1.000 43.22052 273 ALA D C 1
ATOM 15468 O O . ALA D 1 273 ? -4.71617 -18.20275 17.06890 1.000 43.78828 273 ALA D O 1
ATOM 15470 N N . ILE D 1 274 ? -3.21148 -17.76845 18.69237 1.000 44.30127 274 ILE D N 1
ATOM 15471 C CA . ILE D 1 274 ? -3.64114 -18.84270 19.57805 1.000 43.57137 274 ILE D CA 1
ATOM 15472 C C . ILE D 1 274 ? -3.72649 -18.29735 20.99622 1.000 43.50866 274 ILE D C 1
ATOM 15473 O O . ILE D 1 274 ? -2.98748 -17.38292 21.37478 1.000 44.98042 274 ILE D O 1
ATOM 15478 N N . ASN D 1 275 ? -4.64991 -18.84998 21.77687 1.000 44.75541 275 ASN D N 1
ATOM 15479 C CA . ASN D 1 275 ? -4.65834 -18.65159 23.22305 1.000 45.10086 275 ASN D CA 1
ATOM 15480 C C . ASN D 1 275 ? -5.53135 -19.73291 23.84684 1.000 43.87243 275 ASN D C 1
ATOM 15481 O O . ASN D 1 275 ? -6.02737 -20.63181 23.16377 1.000 44.07187 275 ASN D O 1
ATOM 15486 N N . ASN D 1 276 ? -5.71359 -19.63692 25.15601 1.000 45.07240 276 ASN D N 1
ATOM 15487 C CA . ASN D 1 276 ? -6.46606 -20.61669 25.91812 1.000 45.62365 276 ASN D CA 1
ATOM 15488 C C . ASN D 1 276 ? -7.45461 -19.89449 26.81949 1.000 48.31089 276 ASN D C 1
ATOM 15489 O O . ASN D 1 276 ? -7.19761 -18.77560 27.27430 1.000 49.31314 276 ASN D O 1
ATOM 15494 N N . ASN D 1 277 ? -8.60643 -20.53260 27.05015 1.000 49.59025 277 ASN D N 1
ATOM 15495 C CA . ASN D 1 277 ? -9.59965 -19.94121 27.93963 1.000 52.10725 277 ASN D CA 1
ATOM 15496 C C . ASN D 1 277 ? -9.04353 -19.76373 29.34298 1.000 54.81255 277 ASN D C 1
ATOM 15497 O O . ASN D 1 277 ? -9.39816 -18.80313 30.03377 1.000 58.28845 277 ASN D O 1
ATOM 15502 N N . GLY D 1 278 ? -8.16009 -20.66018 29.77089 1.000 52.95977 278 GLY D N 1
ATOM 15503 C CA . GLY D 1 278 ? -7.54676 -20.51370 31.07700 1.000 55.56857 278 GLY D CA 1
ATOM 15504 C C . GLY D 1 278 ? -8.56240 -20.62834 32.19547 1.000 60.22726 278 GLY D C 1
ATOM 15505 O O . GLY D 1 278 ? -9.44221 -21.49763 32.18749 1.000 59.11516 278 GLY D O 1
ATOM 15506 N N . ILE D 1 279 ? -8.44027 -19.73156 33.17812 1.000 70.04767 279 ILE D N 1
ATOM 15507 C CA . ILE D 1 279 ? -9.33071 -19.75692 34.33600 1.000 70.71164 279 ILE D CA 1
ATOM 15508 C C . ILE D 1 279 ? -10.76202 -19.39482 33.94649 1.000 72.23553 279 ILE D C 1
ATOM 15509 O O . ILE D 1 279 ? -11.71684 -19.82108 34.60690 1.000 73.02630 279 ILE D O 1
ATOM 15514 N N . SER D 1 280 ? -10.94387 -18.62367 32.87262 1.000 65.38078 280 SER D N 1
ATOM 15515 C CA . SER D 1 280 ? -12.27636 -18.26905 32.38018 1.000 65.30866 280 SER D CA 1
ATOM 15516 C C . SER D 1 280 ? -12.84683 -19.39144 31.50904 1.000 65.86368 280 SER D C 1
ATOM 15517 O O . SER D 1 280 ? -13.19784 -19.20485 30.34489 1.000 65.81515 280 SER D O 1
ATOM 15520 N N . ALA D 1 281 ? -12.94313 -20.57668 32.10687 1.000 70.11629 281 ALA D N 1
ATOM 15521 C CA . ALA D 1 281 ? -13.28107 -21.77272 31.35419 1.000 72.14064 281 ALA D CA 1
ATOM 15522 C C . ALA D 1 281 ? -14.78866 -21.89387 31.15329 1.000 77.20789 281 ALA D C 1
ATOM 15523 O O . ALA D 1 281 ? -15.59423 -21.32002 31.89128 1.000 75.76815 281 ALA D O 1
ATOM 15525 N N . MET D 1 282 ? -15.15857 -22.65504 30.12417 1.000 84.01589 282 MET D N 1
ATOM 15526 C CA . MET D 1 282 ? -16.54177 -22.95431 29.77922 1.000 84.09810 282 MET D CA 1
ATOM 15527 C C . MET D 1 282 ? -16.69849 -24.46760 29.69291 1.000 85.11282 282 MET D C 1
ATOM 15528 O O . MET D 1 282 ? -15.73192 -25.22260 29.83958 1.000 86.56904 282 MET D O 1
ATOM 15533 N N . ALA D 1 283 ? -17.92222 -24.91794 29.43354 1.000 85.11380 283 ALA D N 1
ATOM 15534 C CA . ALA D 1 283 ? -18.11335 -26.31152 29.07246 1.000 83.17460 283 ALA D CA 1
ATOM 15535 C C . ALA D 1 283 ? -17.59127 -26.55301 27.65613 1.000 83.53795 283 ALA D C 1
ATOM 15536 O O . ALA D 1 283 ? -17.21667 -25.62335 26.93773 1.000 83.82196 283 ALA D O 1
ATOM 15538 N N . TYR D 1 284 ? -17.56626 -27.82168 27.25258 1.000 80.17959 284 TYR D N 1
ATOM 15539 C CA . TYR D 1 284 ? -17.05124 -28.16757 25.93188 1.000 80.25138 284 TYR D CA 1
ATOM 15540 C C . TYR D 1 284 ? -17.91625 -27.56964 24.82900 1.000 79.82837 284 TYR D C 1
ATOM 15541 O O . TYR D 1 284 ? -19.14587 -27.68298 24.85015 1.000 79.75673 284 TYR D O 1
ATOM 15550 N N . GLY D 1 285 ? -17.25660 -26.94034 23.85514 1.000 82.65878 285 GLY D N 1
ATOM 15551 C CA . GLY D 1 285 ? -17.91465 -26.33001 22.72311 1.000 81.36716 285 GLY D CA 1
ATOM 15552 C C . GLY D 1 285 ? -18.39718 -24.90921 22.92764 1.000 82.22350 285 GLY D C 1
ATOM 15553 O O . GLY D 1 285 ? -18.76267 -24.25158 21.94442 1.000 82.65682 285 GLY D O 1
ATOM 15554 N N . LEU D 1 286 ? -18.40688 -24.40741 24.15889 1.000 75.61286 286 LEU D N 1
ATOM 15555 C CA . LEU D 1 286 ? -18.87083 -23.05309 24.43796 1.000 73.04355 286 LEU D CA 1
ATOM 15556 C C . LEU D 1 286 ? -17.71720 -22.06785 24.27521 1.000 71.88121 286 LEU D C 1
ATOM 15557 O O . LEU D 1 286 ? -16.66901 -22.21410 24.91602 1.000 72.32779 286 LEU D O 1
ATOM 15562 N N . ALA D 1 287 ? -17.91365 -21.06762 23.42093 1.000 68.14325 287 ALA D N 1
ATOM 15563 C CA . ALA D 1 287 ? -16.90411 -20.04362 23.19853 1.000 66.91968 287 ALA D CA 1
ATOM 15564 C C . ALA D 1 287 ? -17.02398 -18.95094 24.25385 1.000 70.46849 287 ALA D C 1
ATOM 15565 O O . ALA D 1 287 ? -18.09656 -18.36555 24.43353 1.000 69.35403 287 ALA D O 1
ATOM 15567 N N . GLN D 1 288 ? -15.92686 -18.67688 24.95254 1.000 75.63273 288 GLN D N 1
ATOM 15568 C CA . GLN D 1 288 ? -15.89726 -17.55403 25.88451 1.000 75.11554 288 GLN D CA 1
ATOM 15569 C C . GLN D 1 288 ? -15.72705 -16.26342 25.09136 1.000 73.68046 288 GLN D C 1
ATOM 15570 O O . GLN D 1 288 ? -14.73796 -16.12650 24.36117 1.000 72.10635 288 GLN D O 1
ATOM 15576 N N . PRO D 1 289 ? -16.66225 -15.30948 25.18695 1.000 68.05472 289 PRO D N 1
ATOM 15577 C CA . PRO D 1 289 ? -16.62083 -14.14934 24.27541 1.000 65.42915 289 PRO D CA 1
ATOM 15578 C C . PRO D 1 289 ? -15.34517 -13.32424 24.36260 1.000 62.81021 289 PRO D C 1
ATOM 15579 O O . PRO D 1 289 ? -14.80812 -12.92160 23.32487 1.000 63.32456 289 PRO D O 1
ATOM 15583 N N . GLU D 1 290 ? -14.84926 -13.04624 25.56792 1.000 62.31723 290 GLU D N 1
ATOM 15584 C CA . GLU D 1 290 ? -13.68743 -12.17269 25.70363 1.000 59.46724 290 GLU D CA 1
ATOM 15585 C C . GLU D 1 290 ? -12.40803 -12.85317 25.22387 1.000 57.61217 290 GLU D C 1
ATOM 15586 O O . GLU D 1 290 ? -11.59225 -12.23217 24.53266 1.000 55.46685 290 GLU D O 1
ATOM 15592 N N . ARG D 1 291 ? -12.20741 -14.12382 25.58098 1.000 58.92329 291 ARG D N 1
ATOM 15593 C CA . ARG D 1 291 ? -10.96693 -14.80155 25.21315 1.000 54.85598 291 ARG D CA 1
ATOM 15594 C C . ARG D 1 291 ? -10.91640 -15.11954 23.72341 1.000 53.18504 291 ARG D C 1
ATOM 15595 O O . ARG D 1 291 ? -9.86968 -14.95340 23.08640 1.000 50.74220 291 ARG D O 1
ATOM 15603 N N . LEU D 1 292 ? -12.02599 -15.59444 23.15075 1.000 55.66410 292 LEU D N 1
ATOM 15604 C CA . LEU D 1 292 ? -12.02004 -15.94572 21.73333 1.000 52.26258 292 LEU D CA 1
ATOM 15605 C C . LEU D 1 292 ? -11.90331 -14.70887 20.85053 1.000 51.15330 292 LEU D C 1
ATOM 15606 O O . LEU D 1 292 ? -11.20567 -14.73411 19.83141 1.000 48.77799 292 LEU D O 1
ATOM 15611 N N . SER D 1 293 ? -12.57914 -13.61702 21.21779 1.000 52.32735 293 SER D N 1
ATOM 15612 C CA . SER D 1 293 ? -12.49466 -12.40474 20.40838 1.000 50.97238 293 SER D CA 1
ATOM 15613 C C . SER D 1 293 ? -11.07304 -11.85886 20.38498 1.000 48.97635 293 SER D C 1
ATOM 15614 O O . SER D 1 293 ? -10.59159 -11.40569 19.33895 1.000 46.56678 293 SER D O 1
ATOM 15617 N N . ALA D 1 294 ? -10.38328 -11.89929 21.52990 1.000 50.08391 294 ALA D N 1
ATOM 15618 C CA . ALA D 1 294 ? -8.98610 -11.47858 21.56623 1.000 47.25563 294 ALA D CA 1
ATOM 15619 C C . ALA D 1 294 ? -8.14348 -12.31146 20.60876 1.000 46.37701 294 ALA D C 1
ATOM 15620 O O . ALA D 1 294 ? -7.20343 -11.80084 19.98653 1.000 45.78970 294 ALA D O 1
ATOM 15622 N N . CYS D 1 295 ? -8.47348 -13.59697 20.47424 1.000 46.67763 295 CYS D N 1
ATOM 15623 C CA . CYS D 1 295 ? -7.79455 -14.45185 19.50605 1.000 43.88177 295 CYS D CA 1
ATOM 15624 C C . CYS D 1 295 ? -8.08131 -13.99253 18.07902 1.000 45.35352 295 CYS D C 1
ATOM 15625 O O . CYS D 1 295 ? -7.16167 -13.83849 17.26646 1.000 44.93242 295 CYS D O 1
ATOM 15628 N N . ILE D 1 296 ? -9.35800 -13.75112 17.76553 1.000 46.78378 296 ILE D N 1
ATOM 15629 C CA . ILE D 1 296 ? -9.74573 -13.31030 16.42678 1.000 45.67860 296 ILE D CA 1
ATOM 15630 C C . ILE D 1 296 ? -9.13965 -11.94683 16.11717 1.000 47.20052 296 ILE D C 1
ATOM 15631 O O . ILE D 1 296 ? -8.65363 -11.70405 15.00629 1.000 48.19189 296 ILE D O 1
ATOM 15636 N N . ALA D 1 297 ? -9.18237 -11.02577 17.08180 1.000 47.92463 297 ALA D N 1
ATOM 15637 C CA . ALA D 1 297 ? -8.59559 -9.70814 16.85993 1.000 47.54504 297 ALA D CA 1
ATOM 15638 C C . ALA D 1 297 ? -7.08061 -9.79502 16.72424 1.000 49.49740 297 ALA D C 1
ATOM 15639 O O . ALA D 1 297 ? -6.48187 -9.05941 15.93328 1.000 52.07008 297 ALA D O 1
ATOM 15641 N N . GLY D 1 298 ? -6.44265 -10.68079 17.49248 1.000 49.92357 298 GLY D N 1
ATOM 15642 C CA . GLY D 1 298 ? -4.99814 -10.81627 17.40336 1.000 50.16888 298 GLY D CA 1
ATOM 15643 C C . GLY D 1 298 ? -4.53979 -11.35293 16.06089 1.000 52.00597 298 GLY D C 1
ATOM 15644 O O . GLY D 1 298 ? -3.48777 -10.95815 15.55157 1.000 53.20587 298 GLY D O 1
ATOM 15645 N N . ALA D 1 299 ? -5.32195 -12.25854 15.46801 1.000 55.96840 299 ALA D N 1
ATOM 15646 C CA . ALA D 1 299 ? -4.96184 -12.81780 14.16718 1.000 55.07978 299 ALA D CA 1
ATOM 15647 C C . ALA D 1 299 ? -5.02368 -11.76477 13.06823 1.000 56.35205 299 ALA D C 1
ATOM 15648 O O . ALA D 1 299 ? -4.15760 -11.72703 12.18660 1.000 57.05099 299 ALA D O 1
ATOM 15650 N N . MET D 1 300 ? -6.04523 -10.90838 13.09599 1.000 53.14184 300 MET D N 1
ATOM 15651 C CA . MET D 1 300 ? -6.14404 -9.84904 12.09941 1.000 52.87259 300 MET D CA 1
ATOM 15652 C C . MET D 1 300 ? -5.07479 -8.78245 12.30416 1.000 53.70454 300 MET D C 1
ATOM 15653 O O . MET D 1 300 ? -4.59203 -8.19480 11.33025 1.000 55.12167 300 MET D O 1
ATOM 15658 N N . GLN D 1 301 ? -4.68984 -8.52476 13.55436 1.000 52.33962 301 GLN D N 1
ATOM 15659 C CA . GLN D 1 301 ? -3.63479 -7.55420 13.82238 1.000 53.50158 301 GLN D CA 1
ATOM 15660 C C . GLN D 1 301 ? -2.28340 -8.04745 13.31301 1.000 54.78335 301 GLN D C 1
ATOM 15661 O O . GLN D 1 301 ? -1.46074 -7.24782 12.85099 1.000 55.51153 301 GLN D O 1
ATOM 15667 N N . ALA D 1 302 ? -2.03078 -9.35768 13.40060 1.000 55.20730 302 ALA D N 1
ATOM 15668 C CA . ALA D 1 302 ? -0.75137 -9.89934 12.94995 1.000 54.82353 302 ALA D CA 1
ATOM 15669 C C . ALA D 1 302 ? -0.56917 -9.71301 11.44968 1.000 57.07608 302 ALA D C 1
ATOM 15670 O O . ALA D 1 302 ? 0.54497 -9.45223 10.97769 1.000 58.03898 302 ALA D O 1
ATOM 15672 N N . GLY D 1 303 ? -1.64650 -9.85496 10.68416 1.000 56.46979 303 GLY D N 1
ATOM 15673 C CA . GLY D 1 303 ? -1.60029 -9.67580 9.25122 1.000 56.72540 303 GLY D CA 1
ATOM 15674 C C . GLY D 1 303 ? -1.91390 -8.28373 8.76484 1.000 60.14414 303 GLY D C 1
ATOM 15675 O O . GLY D 1 303 ? -1.95271 -8.06382 7.55093 1.000 60.30837 303 GLY D O 1
ATOM 15676 N N . ASP D 1 304 ? -2.14414 -7.33690 9.67817 1.000 65.10412 304 ASP D N 1
ATOM 15677 C CA . ASP D 1 304 ? -2.44734 -5.94627 9.33050 1.000 65.38351 304 ASP D CA 1
ATOM 15678 C C . ASP D 1 304 ? -3.69135 -5.84392 8.45216 1.000 64.86219 304 ASP D C 1
ATOM 15679 O O . ASP D 1 304 ? -3.73234 -5.06788 7.49565 1.000 65.42712 304 ASP D O 1
ATOM 15684 N N . VAL D 1 305 ? -4.71562 -6.63156 8.77110 1.000 59.84230 305 VAL D N 1
ATOM 15685 C CA . VAL D 1 305 ? -5.98426 -6.58713 8.05441 1.000 58.92022 305 VAL D CA 1
ATOM 15686 C C . VAL D 1 305 ? -7.03566 -5.98122 8.97220 1.000 58.48500 305 VAL D C 1
ATOM 15687 O O . VAL D 1 305 ? -7.07965 -6.27543 10.17304 1.000 57.62936 305 VAL D O 1
ATOM 15691 N N . ALA D 1 306 ? -7.85998 -5.10607 8.40757 1.000 60.68995 306 ALA D N 1
ATOM 15692 C CA . ALA D 1 306 ? -8.94491 -4.43071 9.10036 1.000 61.93460 306 ALA D CA 1
ATOM 15693 C C . ALA D 1 306 ? -10.24019 -5.22181 8.95034 1.000 63.40224 306 ALA D C 1
ATOM 15694 O O . ALA D 1 306 ? -10.47742 -5.82812 7.90160 1.000 62.91874 306 ALA D O 1
ATOM 15696 N N . PRO D 1 307 ? -11.07823 -5.22837 9.99057 1.000 61.65848 307 PRO D N 1
ATOM 15697 C CA . PRO D 1 307 ? -12.32873 -6.00677 9.92862 1.000 62.61396 307 PRO D CA 1
ATOM 15698 C C . PRO D 1 307 ? -13.24023 -5.61830 8.77641 1.000 65.00254 307 PRO D C 1
ATOM 15699 O O . PRO D 1 307 ? -14.10027 -6.41855 8.38745 1.000 64.69691 307 PRO D O 1
ATOM 15703 N N . GLU D 1 308 ? -13.09566 -4.40930 8.23365 1.000 67.20972 308 GLU D N 1
ATOM 15704 C CA . GLU D 1 308 ? -13.86401 -4.01445 7.06069 1.000 68.18083 308 GLU D CA 1
ATOM 15705 C C . GLU D 1 308 ? -13.54730 -4.87036 5.84094 1.000 67.05457 308 GLU D C 1
ATOM 15706 O O . GLU D 1 308 ? -14.37061 -4.94426 4.92225 1.000 67.74986 308 GLU D O 1
ATOM 15712 N N . THR D 1 309 ? -12.37389 -5.50660 5.80085 1.000 62.80903 309 THR D N 1
ATOM 15713 C CA . THR D 1 309 ? -11.93129 -6.22547 4.61425 1.000 60.13960 309 THR D CA 1
ATOM 15714 C C . THR D 1 309 ? -12.22851 -7.71867 4.64766 1.000 58.19676 309 THR D C 1
ATOM 15715 O O . THR D 1 309 ? -11.99153 -8.39772 3.64239 1.000 57.34583 309 THR D O 1
ATOM 15719 N N . VAL D 1 310 ? -12.73445 -8.24890 5.75693 1.000 56.76796 310 VAL D N 1
ATOM 15720 C CA . VAL D 1 310 ? -13.00267 -9.67882 5.87811 1.000 52.40808 310 VAL D CA 1
ATOM 15721 C C . VAL D 1 310 ? -14.46569 -9.91868 5.52474 1.000 50.32435 310 VAL D C 1
ATOM 15722 O O . VAL D 1 310 ? -15.36720 -9.55103 6.28107 1.000 53.06909 310 VAL D O 1
ATOM 15726 N N . SER D 1 311 ? -14.70279 -10.55223 4.37913 1.000 48.61705 311 SER D N 1
ATOM 15727 C CA . SER D 1 311 ? -16.05195 -10.76758 3.87794 1.000 48.30653 311 SER D CA 1
ATOM 15728 C C . SER D 1 311 ? -16.50627 -12.21415 3.97378 1.000 47.08491 311 SER D C 1
ATOM 15729 O O . SER D 1 311 ? -17.61923 -12.52418 3.53609 1.000 47.84187 311 SER D O 1
ATOM 15732 N N . MET D 1 312 ? -15.68677 -13.10288 4.53559 1.000 46.16087 312 MET D N 1
ATOM 15733 C CA . MET D 1 312 ? -16.08281 -14.48407 4.78103 1.000 44.67593 312 MET D CA 1
ATOM 15734 C C . MET D 1 312 ? -15.58173 -14.91032 6.15022 1.000 44.21565 312 MET D C 1
ATOM 15735 O O . MET D 1 312 ? -14.39626 -14.75470 6.45642 1.000 44.05692 312 MET D O 1
ATOM 15740 N N . TYR D 1 313 ? -16.48006 -15.45199 6.96646 1.000 44.71192 313 TYR D N 1
ATOM 15741 C CA . TYR D 1 313 ? -16.12919 -15.96390 8.28560 1.000 45.67533 313 TYR D CA 1
ATOM 15742 C C . TYR D 1 313 ? -16.53733 -17.43041 8.34289 1.000 47.65604 313 TYR D C 1
ATOM 15743 O O . TYR D 1 313 ? -17.72888 -17.75273 8.28549 1.000 47.92741 313 TYR D O 1
ATOM 15752 N N . GLU D 1 314 ? -15.55089 -18.31455 8.44761 1.000 48.96827 314 GLU D N 1
ATOM 15753 C CA . GLU D 1 314 ? -15.79517 -19.74131 8.61255 1.000 48.62748 314 GLU D CA 1
ATOM 15754 C C . GLU D 1 314 ? -15.78180 -20.04453 10.10652 1.000 50.53652 314 GLU D C 1
ATOM 15755 O O . GLU D 1 314 ? -14.73921 -19.93492 10.76061 1.000 52.14463 314 GLU D O 1
ATOM 15761 N N . ALA D 1 315 ? -16.93444 -20.42467 10.64723 1.000 51.43259 315 ALA D N 1
ATOM 15762 C CA . ALA D 1 315 ? -17.10888 -20.56276 12.08461 1.000 50.74464 315 ALA D CA 1
ATOM 15763 C C . ALA D 1 315 ? -16.86111 -22.00058 12.53676 1.000 51.80776 315 ALA D C 1
ATOM 15764 O O . ALA D 1 315 ? -16.83276 -22.94244 11.74061 1.000 51.26169 315 ALA D O 1
ATOM 15766 N N . ASN D 1 316 ? -16.66864 -22.15916 13.84742 1.000 47.50468 316 ASN D N 1
ATOM 15767 C CA . ASN D 1 316 ? -16.60424 -23.50010 14.41492 1.000 47.82014 316 ASN D CA 1
ATOM 15768 C C . ASN D 1 316 ? -17.95573 -24.18957 14.29896 1.000 49.01048 316 ASN D C 1
ATOM 15769 O O . ASN D 1 316 ? -18.04955 -25.31110 13.78886 1.000 49.29581 316 ASN D O 1
ATOM 15774 N N . GLY D 1 317 ? -19.01492 -23.52190 14.75464 1.000 49.84383 317 GLY D N 1
ATOM 15775 C CA . GLY D 1 317 ? -20.38368 -23.92665 14.48270 1.000 51.90346 317 GLY D CA 1
ATOM 15776 C C . GLY D 1 317 ? -20.72769 -25.37974 14.73528 1.000 52.53131 317 GLY D C 1
ATOM 15777 O O . GLY D 1 317 ? -20.91256 -26.14205 13.78242 1.000 51.21001 317 GLY D O 1
ATOM 15778 N N . PHE D 1 318 ? -20.80875 -25.78194 16.00505 1.000 56.85841 318 PHE D N 1
ATOM 15779 C CA . PHE D 1 318 ? -21.19657 -27.15286 16.31384 1.000 55.95154 318 PHE D CA 1
ATOM 15780 C C . PHE D 1 318 ? -22.61005 -27.45601 15.84308 1.000 54.61548 318 PHE D C 1
ATOM 15781 O O . PHE D 1 318 ? -22.90943 -28.58989 15.45613 1.000 54.23697 318 PHE D O 1
ATOM 15789 N N . GLY D 1 319 ? -23.50435 -26.48131 15.92896 1.000 55.34491 319 GLY D N 1
ATOM 15790 C CA . GLY D 1 319 ? -24.88623 -26.68027 15.57108 1.000 54.98652 319 GLY D CA 1
ATOM 15791 C C . GLY D 1 319 ? -25.83952 -26.57931 16.73438 1.000 56.63893 319 GLY D C 1
ATOM 15792 O O . GLY D 1 319 ? -27.02945 -26.86195 16.56662 1.000 56.42294 319 GLY D O 1
ATOM 15793 N N . MET D 1 320 ? -25.35529 -26.21532 17.90605 1.000 55.46219 320 MET D N 1
ATOM 15794 C CA . MET D 1 320 ? -26.15407 -25.96971 19.08921 1.000 57.17306 320 MET D CA 1
ATOM 15795 C C . MET D 1 320 ? -26.45645 -24.48195 19.19677 1.000 58.26233 320 MET D C 1
ATOM 15796 O O . MET D 1 320 ? -25.55742 -23.65205 19.00855 1.000 58.42925 320 MET D O 1
ATOM 15801 N N . PRO D 1 321 ? -27.70405 -24.10898 19.48835 1.000 58.26819 321 PRO D N 1
ATOM 15802 C CA . PRO D 1 321 ? -28.03475 -22.67557 19.51188 1.000 59.15928 321 PRO D CA 1
ATOM 15803 C C . PRO D 1 321 ? -27.16571 -21.87347 20.46492 1.000 58.89311 321 PRO D C 1
ATOM 15804 O O . PRO D 1 321 ? -26.72823 -20.77026 20.11339 1.000 59.02290 321 PRO D O 1
ATOM 15808 N N . ILE D 1 322 ? -26.86179 -22.42129 21.64442 1.000 57.81495 322 ILE D N 1
ATOM 15809 C CA . ILE D 1 322 ? -26.11838 -21.66779 22.64983 1.000 56.47696 322 ILE D CA 1
ATOM 15810 C C . ILE D 1 322 ? -24.65321 -21.51888 22.25204 1.000 55.80366 322 ILE D C 1
ATOM 15811 O O . ILE D 1 322 ? -24.04408 -20.46616 22.47361 1.000 56.03369 322 ILE D O 1
ATOM 15816 N N . THR D 1 323 ? -24.05824 -22.56088 21.66793 1.000 56.84743 323 THR D N 1
ATOM 15817 C CA . THR D 1 323 ? -22.66018 -22.45835 21.25609 1.000 57.26495 323 THR D CA 1
ATOM 15818 C C . THR D 1 323 ? -22.51143 -21.57728 20.02043 1.000 56.00726 323 THR D C 1
ATOM 15819 O O . THR D 1 323 ? -21.52124 -20.84919 19.88956 1.000 55.68873 323 THR D O 1
ATOM 15823 N N . ASP D 1 324 ? -23.48064 -21.62966 19.10143 1.000 57.48824 324 ASP D N 1
ATOM 15824 C CA . ASP D 1 324 ? -23.43685 -20.74800 17.93767 1.000 56.70064 324 ASP D CA 1
ATOM 15825 C C . ASP D 1 324 ? -23.61219 -19.29194 18.34666 1.000 55.73981 324 ASP D C 1
ATOM 15826 O O . ASP D 1 324 ? -23.00352 -18.39627 17.75047 1.000 55.09336 324 ASP D O 1
ATOM 15831 N N . SER D 1 325 ? -24.43683 -19.03718 19.36514 1.000 53.88379 325 SER D N 1
ATOM 15832 C CA . SER D 1 325 ? -24.65771 -17.66658 19.81101 1.000 54.03382 325 SER D CA 1
ATOM 15833 C C . SER D 1 325 ? -23.39363 -17.06423 20.41028 1.000 53.13999 325 SER D C 1
ATOM 15834 O O . SER D 1 325 ? -23.08281 -15.89169 20.16919 1.000 52.92675 325 SER D O 1
ATOM 15837 N N . LEU D 1 326 ? -22.64454 -17.85028 21.18282 1.000 55.68926 326 LEU D N 1
ATOM 15838 C CA . LEU D 1 326 ? -21.45313 -17.31241 21.82820 1.000 55.33567 326 LEU D CA 1
ATOM 15839 C C . LEU D 1 326 ? -20.35984 -17.00530 20.81364 1.000 53.38248 326 LEU D C 1
ATOM 15840 O O . LEU D 1 326 ? -19.62815 -16.01999 20.96181 1.000 52.52631 326 LEU D O 1
ATOM 15845 N N . GLU D 1 327 ? -20.23515 -17.82959 19.77219 1.000 50.75329 327 GLU D N 1
ATOM 15846 C CA . GLU D 1 327 ? -19.18205 -17.59808 18.79031 1.000 48.54912 327 GLU D CA 1
ATOM 15847 C C . GLU D 1 327 ? -19.49310 -16.39223 17.91230 1.000 46.71059 327 GLU D C 1
ATOM 15848 O O . GLU D 1 327 ? -18.60822 -15.57008 17.64685 1.000 46.66895 327 GLU D O 1
ATOM 15854 N N . VAL D 1 328 ? -20.74332 -16.25742 17.46247 1.000 49.58691 328 VAL D N 1
ATOM 15855 C CA . VAL D 1 328 ? -21.09217 -15.10329 16.64228 1.000 48.45547 328 VAL D CA 1
ATOM 15856 C C . VAL D 1 328 ? -20.93449 -13.82111 17.44309 1.000 48.68921 328 VAL D C 1
ATOM 15857 O O . VAL D 1 328 ? -20.52741 -12.78739 16.89964 1.000 49.16794 328 VAL D O 1
ATOM 15861 N N . HIS D 1 329 ? -21.22435 -13.86775 18.74717 1.000 48.83454 329 HIS D N 1
ATOM 15862 C CA . HIS D 1 329 ? -21.02061 -12.69397 19.59191 1.000 47.06780 329 HIS D CA 1
ATOM 15863 C C . HIS D 1 329 ? -19.53826 -12.38775 19.76980 1.000 48.04098 329 HIS D C 1
ATOM 15864 O O . HIS D 1 329 ? -19.13224 -11.21959 19.73261 1.000 48.79654 329 HIS D O 1
ATOM 15871 N N . ALA D 1 330 ? -18.71515 -13.42132 19.96730 1.000 47.84022 330 ALA D N 1
ATOM 15872 C CA . ALA D 1 330 ? -17.28014 -13.19896 20.09695 1.000 49.07974 330 ALA D CA 1
ATOM 15873 C C . ALA D 1 330 ? -16.70595 -12.62566 18.81180 1.000 50.28449 330 ALA D C 1
ATOM 15874 O O . ALA D 1 330 ? -15.87640 -11.70733 18.84339 1.000 50.45376 330 ALA D O 1
ATOM 15876 N N . ALA D 1 331 ? -17.14948 -13.14736 17.66772 1.000 48.75949 331 ALA D N 1
ATOM 15877 C CA . ALA D 1 331 ? -16.70842 -12.60266 16.39195 1.000 48.88233 331 ALA D CA 1
ATOM 15878 C C . ALA D 1 331 ? -17.18726 -11.16790 16.21271 1.000 51.05244 331 ALA D C 1
ATOM 15879 O O . ALA D 1 331 ? -16.46775 -10.33058 15.65496 1.000 52.51204 331 ALA D O 1
ATOM 15881 N N . HIS D 1 332 ? -18.39550 -10.86060 16.69154 1.000 50.95155 332 HIS D N 1
ATOM 15882 C CA . HIS D 1 332 ? -18.90773 -9.50041 16.57100 1.000 50.39391 332 HIS D CA 1
ATOM 15883 C C . HIS D 1 332 ? -18.05969 -8.52627 17.37447 1.000 52.22596 332 HIS D C 1
ATOM 15884 O O . HIS D 1 332 ? -17.73087 -7.43501 16.89408 1.000 53.36020 332 HIS D O 1
ATOM 15891 N N . LEU D 1 333 ? -17.67742 -8.91516 18.59485 1.000 52.08548 333 LEU D N 1
ATOM 15892 C CA . LEU D 1 333 ? -16.83635 -8.05652 19.42323 1.000 51.77641 333 LEU D CA 1
ATOM 15893 C C . LEU D 1 333 ? -15.50468 -7.75924 18.75229 1.000 51.84882 333 LEU D C 1
ATOM 15894 O O . LEU D 1 333 ? -14.96641 -6.65803 18.90567 1.000 51.33045 333 LEU D O 1
ATOM 15899 N N . ALA D 1 334 ? -14.96534 -8.72166 18.00186 1.000 54.25351 334 ALA D N 1
ATOM 15900 C CA . ALA D 1 334 ? -13.69353 -8.52399 17.31646 1.000 54.86499 334 ALA D CA 1
ATOM 15901 C C . ALA D 1 334 ? -13.85472 -7.70456 16.04124 1.000 55.30702 334 ALA D C 1
ATOM 15902 O O . ALA D 1 334 ? -12.93575 -6.96814 15.66271 1.000 54.56022 334 ALA D O 1
ATOM 15904 N N . PHE D 1 335 ? -15.00225 -7.81953 15.36688 1.000 54.51560 335 PHE D N 1
ATOM 15905 C CA . PHE D 1 335 ? -15.20963 -7.07057 14.13448 1.000 56.71960 335 PHE D CA 1
ATOM 15906 C C . PHE D 1 335 ? -15.57377 -5.61671 14.40321 1.000 59.62615 335 PHE D C 1
ATOM 15907 O O . PHE D 1 335 ? -15.22420 -4.73975 13.60483 1.000 64.25177 335 PHE D O 1
ATOM 15915 N N . GLY D 1 336 ? -16.25623 -5.33717 15.51257 1.000 58.09520 336 GLY D N 1
ATOM 15916 C CA . GLY D 1 336 ? -16.73672 -3.99693 15.75688 1.000 61.73887 336 GLY D CA 1
ATOM 15917 C C . GLY D 1 336 ? -18.03779 -3.72180 15.02820 1.000 66.45911 336 GLY D C 1
ATOM 15918 O O . GLY D 1 336 ? -18.71961 -4.61835 14.52053 1.000 65.25536 336 GLY D O 1
ATOM 15919 N N . LYS D 1 337 ? -18.39298 -2.44078 14.99872 1.000 73.24370 337 LYS D N 1
ATOM 15920 C CA . LYS D 1 337 ? -19.60446 -2.03009 14.30478 1.000 76.83218 337 LYS D CA 1
ATOM 15921 C C . LYS D 1 337 ? -19.34416 -1.65124 12.85008 1.000 84.99574 337 LYS D C 1
ATOM 15922 O O . LYS D 1 337 ? -20.17237 -1.95266 11.98324 1.000 87.58223 337 LYS D O 1
ATOM 15928 N N . GLN D 1 338 ? -18.19820 -1.03061 12.55131 1.000 89.34937 338 GLN D N 1
ATOM 15929 C CA . GLN D 1 338 ? -17.93429 -0.50674 11.21215 1.000 94.72880 338 GLN D CA 1
ATOM 15930 C C . GLN D 1 338 ? -17.47241 -1.56158 10.21419 1.000 95.47366 338 GLN D C 1
ATOM 15931 O O . GLN D 1 338 ? -16.98562 -1.18314 9.14478 1.000 94.51733 338 GLN D O 1
ATOM 15937 N N . SER D 1 339 ? -17.59437 -2.85556 10.50881 1.000 92.71751 339 SER D N 1
ATOM 15938 C CA . SER D 1 339 ? -17.03557 -3.84279 9.58997 1.000 90.90370 339 SER D CA 1
ATOM 15939 C C . SER D 1 339 ? -17.84064 -3.93031 8.29678 1.000 101.82879 339 SER D C 1
ATOM 15940 O O . SER D 1 339 ? -17.26875 -4.13860 7.21947 1.000 97.78651 339 SER D O 1
ATOM 15943 N N . GLY D 1 340 ? -19.16188 -3.78007 8.37699 1.000 143.01711 340 GLY D N 1
ATOM 15944 C CA . GLY D 1 340 ? -19.98794 -3.86836 7.18693 1.000 143.32504 340 GLY D CA 1
ATOM 15945 C C . GLY D 1 340 ? -20.83993 -5.12124 7.15321 1.000 142.31220 340 GLY D C 1
ATOM 15946 O O . GLY D 1 340 ? -21.63453 -5.36897 8.06616 1.000 142.28956 340 GLY D O 1
ATOM 15947 N N . THR D 1 341 ? -20.69361 -5.91261 6.09148 1.000 95.74135 341 THR D N 1
ATOM 15948 C CA . THR D 1 341 ? -21.35495 -7.20329 5.98136 1.000 82.17422 341 THR D CA 1
ATOM 15949 C C . THR D 1 341 ? -20.33112 -8.26761 5.61512 1.000 74.05935 341 THR D C 1
ATOM 15950 O O . THR D 1 341 ? -19.32678 -7.99306 4.95189 1.000 73.92614 341 THR D O 1
ATOM 15954 N N . CYS D 1 342 ? -20.60200 -9.48912 6.06705 1.000 64.23264 342 CYS D N 1
ATOM 15955 C CA . CYS D 1 342 ? -19.67262 -10.60247 5.96015 1.000 55.08031 342 CYS D CA 1
ATOM 15956 C C . CYS D 1 342 ? -20.46820 -11.89008 5.81446 1.000 51.80247 342 CYS D C 1
ATOM 15957 O O . CYS D 1 342 ? -21.51911 -12.04657 6.43745 1.000 52.97511 342 CYS D O 1
ATOM 15960 N N . SER D 1 343 ? -19.97262 -12.80413 4.98874 1.000 48.86628 343 SER D N 1
ATOM 15961 C CA . SER D 1 343 ? -20.61631 -14.10053 4.83451 1.000 46.82412 343 SER D CA 1
ATOM 15962 C C . SER D 1 343 ? -20.15847 -15.03996 5.94244 1.000 47.59968 343 SER D C 1
ATOM 15963 O O . SER D 1 343 ? -18.95801 -15.15902 6.20776 1.000 47.06649 343 SER D O 1
ATOM 15966 N N . ILE D 1 344 ? -21.11063 -15.70121 6.59674 1.000 47.63247 344 ILE D N 1
ATOM 15967 C CA . ILE D 1 344 ? -20.80589 -16.63315 7.67464 1.000 47.76544 344 ILE D CA 1
ATOM 15968 C C . ILE D 1 344 ? -21.29352 -18.02125 7.28121 1.000 48.00649 344 ILE D C 1
ATOM 15969 O O . ILE D 1 344 ? -22.36163 -18.16918 6.67768 1.000 48.65517 344 ILE D O 1
ATOM 15974 N N . GLY D 1 345 ? -20.50241 -19.03650 7.62184 1.000 48.07130 345 GLY D N 1
ATOM 15975 C CA . GLY D 1 345 ? -20.85136 -20.41048 7.31515 1.000 48.22325 345 GLY D CA 1
ATOM 15976 C C . GLY D 1 345 ? -20.08826 -21.38057 8.18645 1.000 48.27338 345 GLY D C 1
ATOM 15977 O O . GLY D 1 345 ? -19.09549 -21.02403 8.82881 1.000 49.46450 345 GLY D O 1
ATOM 15978 N N . ALA D 1 346 ? -20.56980 -22.62114 8.21219 1.000 46.22219 346 ALA D N 1
ATOM 15979 C CA . ALA D 1 346 ? -19.92120 -23.67661 8.98232 1.000 47.33095 346 ALA D CA 1
ATOM 15980 C C . ALA D 1 346 ? -19.87908 -24.94964 8.15420 1.000 45.35178 346 ALA D C 1
ATOM 15981 O O . ALA D 1 346 ? -20.92130 -25.43873 7.70819 1.000 45.00025 346 ALA D O 1
ATOM 15983 N N . VAL D 1 347 ? -18.67080 -25.47594 7.93769 1.000 45.56950 347 VAL D N 1
ATOM 15984 C CA . VAL D 1 347 ? -18.51281 -26.69841 7.15393 1.000 44.36477 347 VAL D CA 1
ATOM 15985 C C . VAL D 1 347 ? -18.89631 -27.94487 7.93845 1.000 42.99647 347 VAL D C 1
ATOM 15986 O O . VAL D 1 347 ? -19.05565 -29.01718 7.33944 1.000 41.38115 347 VAL D O 1
ATOM 15990 N N . LYS D 1 348 ? -19.07148 -27.83782 9.26169 1.000 43.76705 348 LYS D N 1
ATOM 15991 C CA . LYS D 1 348 ? -19.46764 -29.00403 10.04649 1.000 41.63691 348 LYS D CA 1
ATOM 15992 C C . LYS D 1 348 ? -20.84663 -29.51657 9.65990 1.000 40.28207 348 LYS D C 1
ATOM 15993 O O . LYS D 1 348 ? -21.13364 -30.69977 9.86750 1.000 39.47206 348 LYS D O 1
ATOM 15999 N N . GLY D 1 349 ? -21.70424 -28.65844 9.10403 1.000 40.71534 349 GLY D N 1
ATOM 16000 C CA . GLY D 1 349 ? -22.97924 -29.13229 8.59433 1.000 41.72651 349 GLY D CA 1
ATOM 16001 C C . GLY D 1 349 ? -22.82637 -30.15670 7.48762 1.000 40.42263 349 GLY D C 1
ATOM 16002 O O . GLY D 1 349 ? -23.70210 -31.00326 7.29458 1.000 41.62002 349 GLY D O 1
ATOM 16003 N N . ASN D 1 350 ? -21.71668 -30.09717 6.74946 1.000 40.00881 350 ASN D N 1
ATOM 16004 C CA . ASN D 1 350 ? -21.49015 -31.02993 5.65357 1.000 39.96649 350 ASN D CA 1
ATOM 16005 C C . ASN D 1 350 ? -20.92209 -32.35685 6.13962 1.000 40.23525 350 ASN D C 1
ATOM 16006 O O . ASN D 1 350 ? -21.33019 -33.41923 5.65590 1.000 39.28402 350 ASN D O 1
ATOM 16011 N N . ILE D 1 351 ? -19.97435 -32.31646 7.07924 1.000 41.15221 351 ILE D N 1
ATOM 16012 C CA . ILE D 1 351 ? -19.14123 -33.48028 7.36434 1.000 39.92054 351 ILE D CA 1
ATOM 16013 C C . ILE D 1 351 ? -19.09936 -33.86818 8.83960 1.000 39.59512 351 ILE D C 1
ATOM 16014 O O . ILE D 1 351 ? -18.66315 -34.97143 9.17836 1.000 39.71234 351 ILE D O 1
ATOM 16019 N N . GLY D 1 352 ? -19.52453 -32.98137 9.73018 1.000 39.65017 352 GLY D N 1
ATOM 16020 C CA . GLY D 1 352 ? -19.40240 -33.25596 11.14807 1.000 36.60840 352 GLY D CA 1
ATOM 16021 C C . GLY D 1 352 ? -18.09630 -32.74290 11.72263 1.000 37.98915 352 GLY D C 1
ATOM 16022 O O . GLY D 1 352 ? -17.28907 -32.08905 11.05624 1.000 39.32006 352 GLY D O 1
ATOM 16023 N N . HIS D 1 353 ? -17.88230 -33.05305 13.00120 1.000 38.33130 353 HIS D N 1
ATOM 16024 C CA . HIS D 1 353 ? -16.72879 -32.55184 13.74360 1.000 39.31633 353 HIS D CA 1
ATOM 16025 C C . HIS D 1 353 ? -15.54824 -33.48303 13.50980 1.000 39.38960 353 HIS D C 1
ATOM 16026 O O . HIS D 1 353 ? -15.55630 -34.63034 13.96638 1.000 37.65383 353 HIS D O 1
ATOM 16033 N N . ALA D 1 354 ? -14.53092 -32.98613 12.80571 1.000 40.80289 354 ALA D N 1
ATOM 16034 C CA . ALA D 1 354 ? -13.37817 -33.78034 12.40292 1.000 39.56536 354 ALA D CA 1
ATOM 16035 C C . ALA D 1 354 ? -12.22930 -33.72866 13.40882 1.000 40.48281 354 ALA D C 1
ATOM 16036 O O . ALA D 1 354 ? -11.08641 -34.00391 13.03316 1.000 40.56872 354 ALA D O 1
ATOM 16038 N N . GLY D 1 355 ? -12.50020 -33.35776 14.65783 1.000 43.30449 355 GLY D N 1
ATOM 16039 C CA . GLY D 1 355 ? -11.50456 -33.48032 15.71513 1.000 43.79098 355 GLY D CA 1
ATOM 16040 C C . GLY D 1 355 ? -10.25956 -32.64438 15.47602 1.000 45.25653 355 GLY D C 1
ATOM 16041 O O . GLY D 1 355 ? -10.31861 -31.41481 15.35601 1.000 46.33804 355 GLY D O 1
ATOM 16042 N N . VAL D 1 356 ? -9.10893 -33.32444 15.43156 1.000 45.07618 356 VAL D N 1
ATOM 16043 C CA . VAL D 1 356 ? -7.81880 -32.65196 15.26940 1.000 46.05407 356 VAL D CA 1
ATOM 16044 C C . VAL D 1 356 ? -7.82304 -31.77153 14.02855 1.000 44.77608 356 VAL D C 1
ATOM 16045 O O . VAL D 1 356 ? -7.24515 -30.67739 14.01266 1.000 44.18434 356 VAL D O 1
ATOM 16049 N N . VAL D 1 357 ? -8.48940 -32.23028 12.97310 1.000 41.46905 357 VAL D N 1
ATOM 16050 C CA . VAL D 1 357 ? -8.45757 -31.55923 11.68702 1.000 40.64254 357 VAL D CA 1
ATOM 16051 C C . VAL D 1 357 ? -9.75438 -30.80061 11.40688 1.000 40.62141 357 VAL D C 1
ATOM 16052 O O . VAL D 1 357 ? -9.99058 -30.37969 10.27187 1.000 42.83913 357 VAL D O 1
ATOM 16056 N N . ALA D 1 358 ? -10.59911 -30.60728 12.42165 1.000 41.74468 358 ALA D N 1
ATOM 16057 C CA . ALA D 1 358 ? -11.82680 -29.83916 12.22898 1.000 40.24173 358 ALA D CA 1
ATOM 16058 C C . ALA D 1 358 ? -11.52254 -28.42474 11.75435 1.000 39.02924 358 ALA D C 1
ATOM 16059 O O . ALA D 1 358 ? -12.14831 -27.92513 10.81318 1.000 40.11745 358 ALA D O 1
ATOM 16061 N N . GLY D 1 359 ? -10.54499 -27.76792 12.38047 1.000 38.49734 359 GLY D N 1
ATOM 16062 C CA . GLY D 1 359 ? -10.14851 -26.44915 11.91579 1.000 38.05463 359 GLY D CA 1
ATOM 16063 C C . GLY D 1 359 ? -9.55900 -26.46623 10.52047 1.000 37.59862 359 GLY D C 1
ATOM 16064 O O . GLY D 1 359 ? -9.60444 -25.45843 9.81020 1.000 37.53994 359 GLY D O 1
ATOM 16065 N N . GLY D 1 360 ? -8.99288 -27.60325 10.11213 1.000 38.28486 360 GLY D N 1
ATOM 16066 C CA . GLY D 1 360 ? -8.48516 -27.72285 8.75812 1.000 37.42920 360 GLY D CA 1
ATOM 16067 C C . GLY D 1 360 ? -9.58713 -27.78024 7.71835 1.000 37.65060 360 GLY D C 1
ATOM 16068 O O . GLY D 1 360 ? -9.46186 -27.19398 6.64049 1.000 38.48048 360 GLY D O 1
ATOM 16069 N N . SER D 1 361 ? -10.68338 -28.48088 8.02477 1.000 38.43805 361 SER D N 1
ATOM 16070 C CA . SER D 1 361 ? -11.77875 -28.58375 7.06527 1.000 38.69194 361 SER D CA 1
ATOM 16071 C C . SER D 1 361 ? -12.35539 -27.21337 6.74111 1.000 40.12151 361 SER D C 1
ATOM 16072 O O . SER D 1 361 ? -12.69239 -26.93058 5.58508 1.000 39.68023 361 SER D O 1
ATOM 16075 N N . GLY D 1 362 ? -12.45609 -26.34121 7.74507 1.000 40.35798 362 GLY D N 1
ATOM 16076 C CA . GLY D 1 362 ? -12.91513 -24.98788 7.48755 1.000 40.67507 362 GLY D CA 1
ATOM 16077 C C . GLY D 1 362 ? -11.87023 -24.14822 6.77835 1.000 39.73857 362 GLY D C 1
ATOM 16078 O O . GLY D 1 362 ? -12.19691 -23.34594 5.90061 1.000 40.70269 362 GLY D O 1
ATOM 16079 N N . ALA D 1 363 ? -10.59879 -24.32156 7.14652 1.000 39.59253 363 ALA D N 1
ATOM 16080 C CA . ALA D 1 363 ? -9.52947 -23.56050 6.50739 1.000 39.66451 363 ALA D CA 1
ATOM 16081 C C . ALA D 1 363 ? -9.36309 -23.95565 5.04538 1.000 38.61085 363 ALA D C 1
ATOM 16082 O O . ALA D 1 363 ? -9.19457 -23.09045 4.17779 1.000 37.53233 363 ALA D O 1
ATOM 16084 N N . VAL D 1 364 ? -9.42517 -25.25535 4.75252 1.000 38.61568 364 VAL D N 1
ATOM 16085 C CA . VAL D 1 364 ? -9.31642 -25.71386 3.37265 1.000 38.01911 364 VAL D CA 1
ATOM 16086 C C . VAL D 1 364 ? -10.51184 -25.23561 2.55826 1.000 40.03908 364 VAL D C 1
ATOM 16087 O O . VAL D 1 364 ? -10.37519 -24.87004 1.38491 1.000 41.45863 364 VAL D O 1
ATOM 16091 N N . LYS D 1 365 ? -11.69815 -25.21317 3.16774 1.000 39.55156 365 LYS D N 1
ATOM 16092 C CA . LYS D 1 365 ? -12.86120 -24.65488 2.48827 1.000 38.26654 365 LYS D CA 1
ATOM 16093 C C . LYS D 1 365 ? -12.63894 -23.18780 2.14729 1.000 39.63541 365 LYS D C 1
ATOM 16094 O O . LYS D 1 365 ? -12.95917 -22.74638 1.03795 1.000 40.69915 365 LYS D O 1
ATOM 16100 N N . ALA D 1 366 ? -12.07385 -22.41845 3.08346 1.000 39.58989 366 ALA D N 1
ATOM 16101 C CA . ALA D 1 366 ? -11.82758 -21.00181 2.82740 1.000 39.19675 366 ALA D CA 1
ATOM 16102 C C . ALA D 1 366 ? -10.78099 -20.80506 1.73637 1.000 40.68725 366 ALA D C 1
ATOM 16103 O O . ALA D 1 366 ? -10.90660 -19.89777 0.90572 1.000 41.68391 366 ALA D O 1
ATOM 16105 N N . ALA D 1 367 ? -9.73172 -21.63000 1.72811 1.000 40.69038 367 ALA D N 1
ATOM 16106 C CA . ALA D 1 367 ? -8.70383 -21.48180 0.70308 1.000 40.82871 367 ALA D CA 1
ATOM 16107 C C . ALA D 1 367 ? -9.28677 -21.71419 -0.68135 1.000 40.88509 367 ALA D C 1
ATOM 16108 O O . ALA D 1 367 ? -9.01374 -20.95121 -1.61367 1.000 42.82242 367 ALA D O 1
ATOM 16110 N N . PHE D 1 368 ? -10.12339 -22.74273 -0.82670 1.000 40.57921 368 PHE D N 1
ATOM 16111 C CA . PHE D 1 368 ? -10.73938 -23.00544 -2.12099 1.000 41.59200 368 PHE D CA 1
ATOM 16112 C C . PHE D 1 368 ? -11.76284 -21.93698 -2.48443 1.000 43.45822 368 PHE D C 1
ATOM 16113 O O . PHE D 1 368 ? -11.91908 -21.61035 -3.66710 1.000 45.82924 368 PHE D O 1
ATOM 16121 N N . ALA D 1 369 ? -12.45069 -21.36890 -1.49121 1.000 43.26993 369 ALA D N 1
ATOM 16122 C CA . ALA D 1 369 ? -13.36533 -20.26692 -1.76941 1.000 44.81483 369 ALA D CA 1
ATOM 16123 C C . ALA D 1 369 ? -12.61947 -19.06071 -2.32808 1.000 45.74616 369 ALA D C 1
ATOM 16124 O O . ALA D 1 369 ? -13.06389 -18.43921 -3.30049 1.000 46.37159 369 ALA D O 1
ATOM 16126 N N . LEU D 1 370 ? -11.47031 -18.72862 -1.73726 1.000 45.67243 370 LEU D N 1
ATOM 16127 C CA . LEU D 1 370 ? -10.66036 -17.62822 -2.24860 1.000 46.40601 370 LEU D CA 1
ATOM 16128 C C . LEU D 1 370 ? -10.09882 -17.95217 -3.62554 1.000 46.50851 370 LEU D C 1
ATOM 16129 O O . LEU D 1 370 ? -10.06603 -17.08749 -4.50816 1.000 49.01069 370 LEU D O 1
ATOM 16134 N N . TYR D 1 371 ? -9.65897 -19.19541 -3.82761 1.000 45.79656 371 TYR D N 1
ATOM 16135 C CA . TYR D 1 371 ? -9.05642 -19.57737 -5.10017 1.000 45.16027 371 TYR D CA 1
ATOM 16136 C C . TYR D 1 371 ? -10.06787 -19.48368 -6.23231 1.000 46.28431 371 TYR D C 1
ATOM 16137 O O . TYR D 1 371 ? -9.80447 -18.86049 -7.26701 1.000 48.54414 371 TYR D O 1
ATOM 16146 N N . HIS D 1 372 ? -11.24236 -20.07559 -6.04328 1.000 46.34220 372 HIS D N 1
ATOM 16147 C CA . HIS D 1 372 ? -12.26992 -20.09474 -7.07321 1.000 47.88663 372 HIS D CA 1
ATOM 16148 C C . HIS D 1 372 ? -13.15119 -18.85525 -7.05323 1.000 50.09116 372 HIS D C 1
ATOM 16149 O O . HIS D 1 372 ? -14.01354 -18.71663 -7.92846 1.000 50.77515 372 HIS D O 1
ATOM 16156 N N . ARG D 1 373 ? -12.95231 -17.95740 -6.08461 1.000 50.89339 373 ARG D N 1
ATOM 16157 C CA . ARG D 1 373 ? -13.75226 -16.73846 -5.96247 1.000 50.86034 373 ARG D CA 1
ATOM 16158 C C . ARG D 1 373 ? -15.24161 -17.07438 -5.89696 1.000 49.32219 373 ARG D C 1
ATOM 16159 O O . ARG D 1 373 ? -16.08407 -16.41823 -6.51192 1.000 49.14060 373 ARG D O 1
ATOM 16167 N N . SER D 1 374 ? -15.56474 -18.11295 -5.13111 1.000 47.27485 374 SER D N 1
ATOM 16168 C CA . SER D 1 374 ? -16.93065 -18.58094 -4.95961 1.000 47.13546 374 SER D CA 1
ATOM 16169 C C . SER D 1 374 ? -17.19443 -18.84635 -3.48601 1.000 46.01215 374 SER D C 1
ATOM 16170 O O . SER D 1 374 ? -16.28205 -19.17919 -2.72556 1.000 46.45521 374 SER D O 1
ATOM 16173 N N . LEU D 1 375 ? -18.45351 -18.70163 -3.08976 1.000 46.00793 375 LEU D N 1
ATOM 16174 C CA . LEU D 1 375 ? -18.85723 -18.96539 -1.71413 1.000 46.05169 375 LEU D CA 1
ATOM 16175 C C . LEU D 1 375 ? -19.78258 -20.17111 -1.67116 1.000 46.33306 375 LEU D C 1
ATOM 16176 O O . LEU D 1 375 ? -20.90038 -20.10390 -2.20712 1.000 47.50090 375 LEU D O 1
ATOM 16181 N N . PRO D 1 376 ? -19.36722 -21.28865 -1.08192 1.000 45.99360 376 PRO D N 1
ATOM 16182 C CA . PRO D 1 376 ? -20.25242 -22.45385 -0.98704 1.000 47.74028 376 PRO D CA 1
ATOM 16183 C C . PRO D 1 376 ? -21.28625 -22.26442 0.10820 1.000 48.04574 376 PRO D C 1
ATOM 16184 O O . PRO D 1 376 ? -21.04406 -21.54981 1.09269 1.000 46.58603 376 PRO D O 1
ATOM 16188 N N . PRO D 1 377 ? -22.45014 -22.88950 -0.02179 1.000 49.51318 377 PRO D N 1
ATOM 16189 C CA . PRO D 1 377 ? -23.50636 -22.70149 0.97270 1.000 51.10833 377 PRO D CA 1
ATOM 16190 C C . PRO D 1 377 ? -23.25899 -23.51152 2.23535 1.000 50.16935 377 PRO D C 1
ATOM 16191 O O . PRO D 1 377 ? -22.45880 -24.44750 2.26756 1.000 49.94637 377 PRO D O 1
ATOM 16195 N N . THR D 1 378 ? -23.97605 -23.12178 3.28726 1.000 51.62235 378 THR D N 1
ATOM 16196 C CA . THR D 1 378 ? -24.05213 -23.87494 4.53218 1.000 50.20930 378 THR D CA 1
ATOM 16197 C C . THR D 1 378 ? -25.37327 -24.62907 4.55225 1.000 50.90846 378 THR D C 1
ATOM 16198 O O . THR D 1 378 ? -26.43679 -24.02701 4.36940 1.000 53.27479 378 THR D O 1
ATOM 16202 N N . ILE D 1 379 ? -25.30799 -25.93425 4.78073 1.000 48.00967 379 ILE D N 1
ATOM 16203 C CA . ILE D 1 379 ? -26.43302 -26.81030 4.53030 1.000 48.32327 379 ILE D CA 1
ATOM 16204 C C . ILE D 1 379 ? -27.18207 -27.10165 5.82652 1.000 48.83699 379 ILE D C 1
ATOM 16205 O O . ILE D 1 379 ? -26.76405 -26.71638 6.91633 1.000 48.24030 379 ILE D O 1
ATOM 16210 N N . ASN D 1 380 ? -28.32577 -27.78454 5.69632 1.000 49.28859 380 ASN D N 1
ATOM 16211 C CA . ASN D 1 380 ? -29.16568 -28.20780 6.81810 1.000 48.25924 380 ASN D CA 1
ATOM 16212 C C . ASN D 1 380 ? -29.70586 -27.02252 7.61628 1.000 52.44246 380 ASN D C 1
ATOM 16213 O O . ASN D 1 380 ? -29.99464 -27.14616 8.80900 1.000 54.21588 380 ASN D O 1
ATOM 16218 N N . LEU D 1 381 ? -29.87534 -25.87282 6.96290 1.000 51.73001 381 LEU D N 1
ATOM 16219 C CA . LEU D 1 381 ? -30.33161 -24.64436 7.60985 1.000 55.21405 381 LEU D CA 1
ATOM 16220 C C . LEU D 1 381 ? -31.72859 -24.29576 7.09785 1.000 59.59564 381 LEU D C 1
ATOM 16221 O O . LEU D 1 381 ? -31.88381 -23.84563 5.95728 1.000 60.06973 381 LEU D O 1
ATOM 16226 N N . THR D 1 382 ? -32.73988 -24.48535 7.94462 1.000 62.44126 382 THR D N 1
ATOM 16227 C CA . THR D 1 382 ? -34.12895 -24.21513 7.58306 1.000 64.21144 382 THR D CA 1
ATOM 16228 C C . THR D 1 382 ? -34.78493 -23.13465 8.43153 1.000 67.44482 382 THR D C 1
ATOM 16229 O O . THR D 1 382 ? -35.60873 -22.37374 7.91625 1.000 67.45111 382 THR D O 1
ATOM 16233 N N . GLU D 1 383 ? -34.45277 -23.04616 9.72035 1.000 72.27822 383 GLU D N 1
ATOM 16234 C CA . GLU D 1 383 ? -34.96037 -22.00267 10.61006 1.000 71.80567 383 GLU D CA 1
ATOM 16235 C C . GLU D 1 383 ? -33.76817 -21.27409 11.21598 1.000 71.08532 383 GLU D C 1
ATOM 16236 O O . GLU D 1 383 ? -33.02926 -21.85365 12.01865 1.000 70.28167 383 GLU D O 1
ATOM 16242 N N . LEU D 1 384 ? -33.57626 -20.01161 10.84135 1.000 69.21655 384 LEU D N 1
ATOM 16243 C CA . LEU D 1 384 ? -32.46171 -19.25051 11.38977 1.000 69.22840 384 LEU D CA 1
ATOM 16244 C C . LEU D 1 384 ? -32.67299 -19.01644 12.87778 1.000 70.01574 384 LEU D C 1
ATOM 16245 O O . LEU D 1 384 ? -33.79708 -18.79479 13.33422 1.000 72.22988 384 LEU D O 1
ATOM 16250 N N . ASN D 1 385 ? -31.58172 -19.05910 13.63570 1.000 72.50708 385 ASN D N 1
ATOM 16251 C CA . ASN D 1 385 ? -31.65643 -18.85836 15.07818 1.000 73.33376 385 ASN D CA 1
ATOM 16252 C C . ASN D 1 385 ? -31.99525 -17.40087 15.36125 1.000 76.09878 385 ASN D C 1
ATOM 16253 O O . ASN D 1 385 ? -31.15437 -16.51490 15.17879 1.000 75.95699 385 ASN D O 1
ATOM 16258 N N . GLU D 1 386 ? -33.23440 -17.15060 15.79925 1.000 77.68966 386 GLU D N 1
ATOM 16259 C CA . GLU D 1 386 ? -33.67707 -15.78066 16.04205 1.000 77.40601 386 GLU D CA 1
ATOM 16260 C C . GLU D 1 386 ? -32.93388 -15.13381 17.20382 1.000 75.73929 386 GLU D C 1
ATOM 16261 O O . GLU D 1 386 ? -32.82475 -13.90412 17.25084 1.000 74.97671 386 GLU D O 1
ATOM 16267 N N . GLU D 1 387 ? -32.43749 -15.92663 18.15783 1.000 74.89592 387 GLU D N 1
ATOM 16268 C CA . GLU D 1 387 ? -31.70008 -15.33255 19.26765 1.000 74.57923 387 GLU D CA 1
ATOM 16269 C C . GLU D 1 387 ? -30.40298 -14.69352 18.78419 1.000 74.67905 387 GLU D C 1
ATOM 16270 O O . GLU D 1 387 ? -29.93884 -13.71055 19.37377 1.000 74.91975 387 GLU D O 1
ATOM 16276 N N . ILE D 1 388 ? -29.79825 -15.24348 17.73203 1.000 73.76345 388 ILE D N 1
ATOM 16277 C CA . ILE D 1 388 ? -28.64889 -14.62546 17.07414 1.000 70.48360 388 ILE D CA 1
ATOM 16278 C C . ILE D 1 388 ? -29.20888 -13.52249 16.18057 1.000 69.47693 388 ILE D C 1
ATOM 16279 O O . ILE D 1 388 ? -29.65475 -13.78788 15.06328 1.000 69.98521 388 ILE D O 1
ATOM 16284 N N . ASP D 1 389 ? -29.20882 -12.28504 16.66862 1.000 69.41993 389 ASP D N 1
ATOM 16285 C CA . ASP D 1 389 ? -29.78087 -11.15836 15.92867 1.000 67.70046 389 ASP D CA 1
ATOM 16286 C C . ASP D 1 389 ? -28.92863 -10.89916 14.68558 1.000 66.50382 389 ASP D C 1
ATOM 16287 O O . ASP D 1 389 ? -28.13805 -9.95529 14.61721 1.000 67.24383 389 ASP D O 1
ATOM 16292 N N . PHE D 1 390 ? -29.09571 -11.76193 13.67871 1.000 65.72288 390 PHE D N 1
ATOM 16293 C CA . PHE D 1 390 ? -28.26298 -11.66301 12.48095 1.000 63.22364 390 PHE D CA 1
ATOM 16294 C C . PHE D 1 390 ? -28.38603 -10.33196 11.74328 1.000 62.60649 390 PHE D C 1
ATOM 16295 O O . PHE D 1 390 ? -27.34599 -9.81469 11.30005 1.000 62.47228 390 PHE D O 1
ATOM 16303 N N . PRO D 1 391 ? -29.56717 -9.73020 11.56571 1.000 61.32554 391 PRO D N 1
ATOM 16304 C CA . PRO D 1 391 ? -29.60417 -8.40846 10.91467 1.000 60.77046 391 PRO D CA 1
ATOM 16305 C C . PRO D 1 391 ? -28.84061 -7.33026 11.66987 1.000 59.88199 391 PRO D C 1
ATOM 16306 O O . PRO D 1 391 ? -28.40372 -6.35184 11.05210 1.000 58.89755 391 PRO D O 1
ATOM 16310 N N . ARG D 1 392 ? -28.66233 -7.47776 12.97918 1.000 60.24336 392 ARG D N 1
ATOM 16311 C CA . ARG D 1 392 ? -27.91264 -6.52975 13.79087 1.000 59.61679 392 ARG D CA 1
ATOM 16312 C C . ARG D 1 392 ? -26.43415 -6.88049 13.91656 1.000 58.27192 392 ARG D C 1
ATOM 16313 O O . ARG D 1 392 ? -25.73595 -6.27569 14.73661 1.000 56.87384 392 ARG D O 1
ATOM 16321 N N . THR D 1 393 ? -25.94758 -7.84033 13.13835 1.000 61.56684 393 THR D N 1
ATOM 16322 C CA . THR D 1 393 ? -24.55631 -8.26229 13.13716 1.000 59.78148 393 THR D CA 1
ATOM 16323 C C . THR D 1 393 ? -23.98107 -8.12297 11.73212 1.000 59.15731 393 THR D C 1
ATOM 16324 O O . THR D 1 393 ? -24.73035 -7.98523 10.75741 1.000 60.64546 393 THR D O 1
ATOM 16328 N N . PRO D 1 394 ? -22.65170 -8.13494 11.58716 1.000 59.34003 394 PRO D N 1
ATOM 16329 C CA . PRO D 1 394 ? -22.06555 -8.05375 10.23837 1.000 63.55611 394 PRO D CA 1
ATOM 16330 C C . PRO D 1 394 ? -22.24750 -9.31097 9.40275 1.000 60.32504 394 PRO D C 1
ATOM 16331 O O . PRO D 1 394 ? -21.91922 -9.28373 8.21155 1.000 62.07245 394 PRO D O 1
ATOM 16335 N N . PHE D 1 395 ? -22.75212 -10.40182 9.97081 1.000 55.04513 395 PHE D N 1
ATOM 16336 C CA . PHE D 1 395 ? -22.72634 -11.69906 9.30971 1.000 51.82683 395 PHE D CA 1
ATOM 16337 C C . PHE D 1 395 ? -24.05609 -12.02537 8.64082 1.000 51.76604 395 PHE D C 1
ATOM 16338 O O . PHE D 1 395 ? -25.12847 -11.72094 9.17095 1.000 52.33720 395 PHE D O 1
ATOM 16346 N N . VAL D 1 396 ? -23.96814 -12.64370 7.46118 1.000 51.51005 396 VAL D N 1
ATOM 16347 C CA . VAL D 1 396 ? -25.12931 -13.05887 6.69068 1.000 50.19610 396 VAL D CA 1
ATOM 16348 C C . VAL D 1 396 ? -24.97703 -14.54786 6.39922 1.000 50.15060 396 VAL D C 1
ATOM 16349 O O . VAL D 1 396 ? -24.00105 -14.95286 5.75937 1.000 49.54253 396 VAL D O 1
ATOM 16353 N N . PRO D 1 397 ? -25.88858 -15.40433 6.85952 1.000 51.02269 397 PRO D N 1
ATOM 16354 C CA . PRO D 1 397 ? -25.74009 -16.84521 6.60400 1.000 50.00258 397 PRO D CA 1
ATOM 16355 C C . PRO D 1 397 ? -25.79839 -17.14836 5.11376 1.000 50.05494 397 PRO D C 1
ATOM 16356 O O . PRO D 1 397 ? -26.73829 -16.75600 4.41790 1.000 51.25261 397 PRO D O 1
ATOM 16360 N N . GLN D 1 398 ? -24.77787 -17.85185 4.62664 1.000 50.66083 398 GLN D N 1
ATOM 16361 C CA . GLN D 1 398 ? -24.65068 -18.16954 3.20362 1.000 52.37301 398 GLN D CA 1
ATOM 16362 C C . GLN D 1 398 ? -25.55377 -19.35623 2.88939 1.000 53.42364 398 GLN D C 1
ATOM 16363 O O . GLN D 1 398 ? -25.14173 -20.51440 2.94475 1.000 53.74980 398 GLN D O 1
ATOM 16369 N N . LEU D 1 399 ? -26.80927 -19.06081 2.55407 1.000 55.07039 399 LEU D N 1
ATOM 16370 C CA . LEU D 1 399 ? -27.78058 -20.11222 2.27141 1.000 57.83482 399 LEU D CA 1
ATOM 16371 C C . LEU D 1 399 ? -27.61576 -20.69456 0.87311 1.000 60.47150 399 LEU D C 1
ATOM 16372 O O . LEU D 1 399 ? -27.86392 -21.88864 0.67114 1.000 60.13567 399 LEU D O 1
ATOM 16377 N N . GLU D 1 400 ? -27.18404 -19.88479 -0.09016 1.000 66.13644 400 GLU D N 1
ATOM 16378 C CA . GLU D 1 400 ? -27.03569 -20.31173 -1.46937 1.000 65.87255 400 GLU D CA 1
ATOM 16379 C C . GLU D 1 400 ? -25.59426 -20.13384 -1.92559 1.000 65.50197 400 GLU D C 1
ATOM 16380 O O . GLU D 1 400 ? -24.87846 -19.26964 -1.40793 1.000 64.98594 400 GLU D O 1
ATOM 16386 N N . PRO D 1 401 ? -25.13962 -20.93074 -2.89081 1.000 58.60327 401 PRO D N 1
ATOM 16387 C CA . PRO D 1 401 ? -23.84067 -20.65504 -3.51043 1.000 54.64460 401 PRO D CA 1
ATOM 16388 C C . PRO D 1 401 ? -23.90095 -19.34396 -4.26883 1.000 51.96352 401 PRO D C 1
ATOM 16389 O O . PRO D 1 401 ? -24.93557 -18.97561 -4.82736 1.000 54.20396 401 PRO D O 1
ATOM 16393 N N . ALA D 1 402 ? -22.78573 -18.61904 -4.26305 1.000 49.03456 402 ALA D N 1
ATOM 16394 C CA . ALA D 1 402 ? -22.77411 -17.30181 -4.87972 1.000 49.81697 402 ALA D CA 1
ATOM 16395 C C . ALA D 1 402 ? -21.36349 -16.93384 -5.30834 1.000 49.20790 402 ALA D C 1
ATOM 16396 O O . ALA D 1 402 ? -20.38075 -17.34376 -4.68569 1.000 49.10813 402 ALA D O 1
ATOM 16398 N N . ALA D 1 403 ? -21.27950 -16.13570 -6.36957 1.000 49.40878 403 ALA D N 1
ATOM 16399 C CA . ALA D 1 403 ? -20.00036 -15.58720 -6.78929 1.000 49.50465 403 ALA D CA 1
ATOM 16400 C C . ALA D 1 403 ? -19.48925 -14.61944 -5.73350 1.000 50.89290 403 ALA D C 1
ATOM 16401 O O . ALA D 1 403 ? -20.26128 -13.87056 -5.13026 1.000 53.51320 403 ALA D O 1
ATOM 16403 N N . TRP D 1 404 ? -18.18127 -14.63662 -5.50700 1.000 51.48737 404 TRP D N 1
ATOM 16404 C CA . TRP D 1 404 ? -17.57367 -13.81763 -4.46300 1.000 53.25501 404 TRP D CA 1
ATOM 16405 C C . TRP D 1 404 ? -17.08040 -12.51731 -5.09022 1.000 59.27719 404 TRP D C 1
ATOM 16406 O O . TRP D 1 404 ? -16.02058 -12.47718 -5.71936 1.000 59.15250 404 TRP D O 1
ATOM 16417 N N . GLN D 1 405 ? -17.85647 -11.44764 -4.91947 1.000 67.94428 405 GLN D N 1
ATOM 16418 C CA . GLN D 1 405 ? -17.52909 -10.11910 -5.44081 1.000 69.39649 405 GLN D CA 1
ATOM 16419 C C . GLN D 1 405 ? -17.77652 -9.10334 -4.33605 1.000 69.97958 405 GLN D C 1
ATOM 16420 O O . GLN D 1 405 ? -18.82873 -8.45281 -4.29731 1.000 72.11099 405 GLN D O 1
ATOM 16426 N N . PRO D 1 406 ? -16.81882 -8.92471 -3.43274 1.000 70.89228 406 PRO D N 1
ATOM 16427 C CA . PRO D 1 406 ? -17.06210 -8.08798 -2.25659 1.000 72.63273 406 PRO D CA 1
ATOM 16428 C C . PRO D 1 406 ? -16.98266 -6.60467 -2.57016 1.000 75.92235 406 PRO D C 1
ATOM 16429 O O . PRO D 1 406 ? -16.19341 -6.15314 -3.40339 1.000 74.20029 406 PRO D O 1
ATOM 16433 N N . GLU D 1 407 ? -17.83460 -5.84464 -1.87783 1.000 74.86038 407 GLU D N 1
ATOM 16434 C CA . GLU D 1 407 ? -17.78177 -4.38978 -1.95420 1.000 77.14397 407 GLU D CA 1
ATOM 16435 C C . GLU D 1 407 ? -16.46039 -3.85050 -1.42644 1.000 77.21329 407 GLU D C 1
ATOM 16436 O O . GLU D 1 407 ? -16.08793 -2.71540 -1.74142 1.000 75.84750 407 GLU D O 1
ATOM 16442 N N . CYS D 1 408 ? -15.74922 -4.64942 -0.63027 1.000 85.67006 408 CYS D N 1
ATOM 16443 C CA . CYS D 1 408 ? -14.48189 -4.22065 -0.05401 1.000 85.31957 408 CYS D CA 1
ATOM 16444 C C . CYS D 1 408 ? -13.41128 -4.01697 -1.12153 1.000 86.01427 408 CYS D C 1
ATOM 16445 O O . CYS D 1 408 ? -12.61407 -3.07498 -1.03566 1.000 86.72989 408 CYS D O 1
ATOM 16448 N N . GLY D 1 409 ? -13.37767 -4.88407 -2.13429 1.000 76.81725 409 GLY D N 1
ATOM 16449 C CA . GLY D 1 409 ? -12.37657 -4.84430 -3.18052 1.000 71.80822 409 GLY D CA 1
ATOM 16450 C C . GLY D 1 409 ? -11.33879 -5.94560 -3.09363 1.000 68.09052 409 GLY D C 1
ATOM 16451 O O . GLY D 1 409 ? -10.71678 -6.27323 -4.11303 1.000 65.83451 409 GLY D O 1
ATOM 16452 N N . ILE D 1 410 ? -11.13719 -6.52653 -1.91051 1.000 64.74322 410 ILE D N 1
ATOM 16453 C CA . ILE D 1 410 ? -10.19817 -7.62087 -1.69943 1.000 59.96560 410 ILE D CA 1
ATOM 16454 C C . ILE D 1 410 ? -10.93432 -8.74161 -0.97453 1.000 59.70413 410 ILE D C 1
ATOM 16455 O O . ILE D 1 410 ? -11.82154 -8.49647 -0.14968 1.000 60.41709 410 ILE D O 1
ATOM 16460 N N . ARG D 1 411 ? -10.56498 -9.98214 -1.29057 1.000 58.93919 411 ARG D N 1
ATOM 16461 C CA . ARG D 1 411 ? -11.19785 -11.16327 -0.71507 1.000 54.72929 411 ARG D CA 1
ATOM 16462 C C . ARG D 1 411 ? -10.33918 -11.69298 0.42658 1.000 52.48657 411 ARG D C 1
ATOM 16463 O O . ARG D 1 411 ? -9.19744 -12.10986 0.20739 1.000 52.53340 411 ARG D O 1
ATOM 16471 N N . ARG D 1 412 ? -10.88887 -11.67730 1.63832 1.000 51.18775 412 ARG D N 1
ATOM 16472 C CA . ARG D 1 412 ? -10.19548 -12.16681 2.82132 1.000 48.85989 412 ARG D CA 1
ATOM 16473 C C . ARG D 1 412 ? -11.16471 -12.98220 3.66343 1.000 47.07609 412 ARG D C 1
ATOM 16474 O O . ARG D 1 412 ? -12.35077 -12.65259 3.74686 1.000 47.93436 412 ARG D O 1
ATOM 16482 N N . ALA D 1 413 ? -10.65722 -14.04265 4.28979 1.000 45.53923 413 ALA D N 1
ATOM 16483 C CA . ALA D 1 413 ? -11.47875 -14.94439 5.08382 1.000 44.33631 413 ALA D CA 1
ATOM 16484 C C . ALA D 1 413 ? -10.85447 -15.17017 6.45468 1.000 43.99327 413 ALA D C 1
ATOM 16485 O O . ALA D 1 413 ? -9.63251 -15.11505 6.61610 1.000 43.62276 413 ALA D O 1
ATOM 16487 N N . GLY D 1 414 ? -11.71350 -15.41481 7.44439 1.000 43.28617 414 GLY D N 1
ATOM 16488 C CA . GLY D 1 414 ? -11.27627 -15.77882 8.77991 1.000 42.97575 414 GLY D CA 1
ATOM 16489 C C . GLY D 1 414 ? -11.86010 -17.09995 9.24557 1.000 43.79674 414 GLY D C 1
ATOM 16490 O O . GLY D 1 414 ? -13.06559 -17.33232 9.10883 1.000 43.89344 414 GLY D O 1
ATOM 16491 N N . ILE D 1 415 ? -11.02275 -17.97873 9.79211 1.000 42.65091 415 ILE D N 1
ATOM 16492 C CA . ILE D 1 415 ? -11.44316 -19.30547 10.22908 1.000 43.11905 415 ILE D CA 1
ATOM 16493 C C . ILE D 1 415 ? -11.13188 -19.45990 11.71123 1.000 42.76627 415 ILE D C 1
ATOM 16494 O O . ILE D 1 415 ? -10.02756 -19.12786 12.15642 1.000 42.43002 415 ILE D O 1
ATOM 16499 N N . THR D 1 416 ? -12.10700 -19.95549 12.46969 1.000 42.77686 416 THR D N 1
ATOM 16500 C CA . THR D 1 416 ? -11.97453 -20.17624 13.90234 1.000 42.24047 416 THR D CA 1
ATOM 16501 C C . THR D 1 416 ? -12.04006 -21.67100 14.19467 1.000 42.56552 416 THR D C 1
ATOM 16502 O O . THR D 1 416 ? -12.78769 -22.40740 13.54479 1.000 43.18030 416 THR D O 1
ATOM 16506 N N . ALA D 1 417 ? -11.23866 -22.12085 15.15812 1.000 43.38886 417 ALA D N 1
ATOM 16507 C CA . ALA D 1 417 ? -11.24558 -23.50907 15.60119 1.000 45.28852 417 ALA D CA 1
ATOM 16508 C C . ALA D 1 417 ? -11.29408 -23.53838 17.12130 1.000 47.51617 417 ALA D C 1
ATOM 16509 O O . ALA D 1 417 ? -10.39517 -23.00711 17.78158 1.000 46.92353 417 ALA D O 1
ATOM 16511 N N . LEU D 1 418 ? -12.33836 -24.15873 17.66858 1.000 50.40756 418 LEU D N 1
ATOM 16512 C CA . LEU D 1 418 ? -12.50205 -24.36450 19.10033 1.000 50.53817 418 LEU D CA 1
ATOM 16513 C C . LEU D 1 418 ? -12.34998 -25.83552 19.45494 1.000 53.74914 418 LEU D C 1
ATOM 16514 O O . LEU D 1 418 ? -12.73793 -26.72300 18.68937 1.000 54.43387 418 LEU D O 1
ATOM 16519 N N . GLY D 1 419 ? -11.80253 -26.07960 20.64580 1.000 60.86242 419 GLY D N 1
ATOM 16520 C CA . GLY D 1 419 ? -11.62405 -27.42285 21.15330 1.000 62.93619 419 GLY D CA 1
ATOM 16521 C C . GLY D 1 419 ? -11.83050 -27.47213 22.65450 1.000 62.36205 419 GLY D C 1
ATOM 16522 O O . GLY D 1 419 ? -12.09985 -26.45691 23.30119 1.000 57.44364 419 GLY D O 1
ATOM 16523 N N . GLY D 1 420 ? -11.72587 -28.68183 23.18951 1.000 61.70964 420 GLY D N 1
ATOM 16524 C CA . GLY D 1 420 ? -11.70231 -28.86331 24.62263 1.000 61.05991 420 GLY D CA 1
ATOM 16525 C C . GLY D 1 420 ? -10.42385 -28.32656 25.23739 1.000 58.10428 420 GLY D C 1
ATOM 16526 O O . GLY D 1 420 ? -9.45879 -27.97403 24.55677 1.000 57.52529 420 GLY D O 1
ATOM 16527 N N . GLY D 1 421 ? -10.42682 -28.25519 26.56624 1.000 54.45668 421 GLY D N 1
ATOM 16528 C CA . GLY D 1 421 ? -9.28183 -27.72245 27.27295 1.000 51.76497 421 GLY D CA 1
ATOM 16529 C C . GLY D 1 421 ? -9.05323 -26.24048 27.09764 1.000 49.94693 421 GLY D C 1
ATOM 16530 O O . GLY D 1 421 ? -7.98026 -25.74779 27.45981 1.000 47.94448 421 GLY D O 1
ATOM 16531 N N . GLY D 1 422 ? -10.02535 -25.51181 26.55539 1.000 50.61330 422 GLY D N 1
ATOM 16532 C CA . GLY D 1 422 ? -9.88065 -24.08460 26.37118 1.000 49.90705 422 GLY D CA 1
ATOM 16533 C C . GLY D 1 422 ? -9.10190 -23.66260 25.14612 1.000 49.18758 422 GLY D C 1
ATOM 16534 O O . GLY D 1 422 ? -8.76364 -22.48115 25.02680 1.000 48.52915 422 GLY D O 1
ATOM 16535 N N . TYR D 1 423 ? -8.79797 -24.58085 24.23502 1.000 49.16650 423 TYR D N 1
ATOM 16536 C CA . TYR D 1 423 ? -7.98326 -24.23411 23.07997 1.000 48.06100 423 TYR D CA 1
ATOM 16537 C C . TYR D 1 423 ? -8.76400 -23.36600 22.09825 1.000 48.01626 423 TYR D C 1
ATOM 16538 O O . TYR D 1 423 ? -9.85310 -23.73847 21.64841 1.000 49.51931 423 TYR D O 1
ATOM 16547 N N . ASN D 1 424 ? -8.19662 -22.20880 21.76199 1.000 45.73393 424 ASN D N 1
ATOM 16548 C CA . ASN D 1 424 ? -8.74411 -21.30842 20.75904 1.000 44.80099 424 ASN D CA 1
ATOM 16549 C C . ASN D 1 424 ? -7.69866 -21.05514 19.68397 1.000 43.97770 424 ASN D C 1
ATOM 16550 O O . ASN D 1 424 ? -6.49408 -21.11188 19.94786 1.000 44.53174 424 ASN D O 1
ATOM 16555 N N . ALA D 1 425 ? -8.16773 -20.77615 18.46889 1.000 44.20950 425 ALA D N 1
ATOM 16556 C CA . ALA D 1 425 ? -7.27108 -20.44828 17.36993 1.000 43.59960 425 ALA D CA 1
ATOM 16557 C C . ALA D 1 425 ? -8.06195 -19.80151 16.24333 1.000 41.75815 425 ALA D C 1
ATOM 16558 O O . ALA D 1 425 ? -9.21811 -20.14993 16.00005 1.000 41.32688 425 ALA D O 1
ATOM 16560 N N . HIS D 1 426 ? -7.41123 -18.87143 15.54728 1.000 42.28032 426 HIS D N 1
ATOM 16561 C CA . HIS D 1 426 ? -8.01496 -18.16023 14.42824 1.000 41.60970 426 HIS D CA 1
ATOM 16562 C C . HIS D 1 426 ? -6.92923 -17.79690 13.42791 1.000 40.71671 426 HIS D C 1
ATOM 16563 O O . HIS D 1 426 ? -5.87064 -17.30224 13.82337 1.000 41.57591 426 HIS D O 1
ATOM 16570 N N . LEU D 1 427 ? -7.18613 -18.03751 12.14168 1.000 39.13975 427 LEU D N 1
ATOM 16571 C CA . LEU D 1 427 ? -6.24243 -17.68200 11.08680 1.000 40.75380 427 LEU D CA 1
ATOM 16572 C C . LEU D 1 427 ? -6.98084 -16.98870 9.95058 1.000 39.78830 427 LEU D C 1
ATOM 16573 O O . LEU D 1 427 ? -8.11180 -17.35526 9.61823 1.000 40.03168 427 LEU D O 1
ATOM 16578 N N . VAL D 1 428 ? -6.33611 -15.98096 9.36475 1.000 41.85273 428 VAL D N 1
ATOM 16579 C CA . VAL D 1 428 ? -6.93902 -15.12378 8.34839 1.000 43.50423 428 VAL D CA 1
ATOM 16580 C C . VAL D 1 428 ? -6.21283 -15.33190 7.02414 1.000 43.52695 428 VAL D C 1
ATOM 16581 O O . VAL D 1 428 ? -4.98397 -15.20703 6.95743 1.000 43.46591 428 VAL D O 1
ATOM 16585 N N . LEU D 1 429 ? -6.97274 -15.62608 5.96885 1.000 43.96091 429 LEU D N 1
ATOM 16586 C CA . LEU D 1 429 ? -6.42172 -15.89078 4.64632 1.000 44.08456 429 LEU D CA 1
ATOM 16587 C C . LEU D 1 429 ? -6.83051 -14.80393 3.65881 1.000 45.30696 429 LEU D C 1
ATOM 16588 O O . LEU D 1 429 ? -7.90820 -14.21435 3.76722 1.000 45.90535 429 LEU D O 1
ATOM 16593 N N . GLU D 1 430 ? -5.96083 -14.56432 2.67842 1.000 49.88507 430 GLU D N 1
ATOM 16594 C CA . GLU D 1 430 ? -6.19573 -13.61780 1.59739 1.000 49.56762 430 GLU D CA 1
ATOM 16595 C C . GLU D 1 430 ? -6.11953 -14.34805 0.26148 1.000 50.20024 430 GLU D C 1
ATOM 16596 O O . GLU D 1 430 ? -5.41608 -15.35539 0.12841 1.000 49.67379 430 GLU D O 1
ATOM 16602 N N . GLU D 1 431 ? -6.85147 -13.83714 -0.72981 1.000 54.22426 431 GLU D N 1
ATOM 16603 C CA . GLU D 1 431 ? -6.84027 -14.45326 -2.04824 1.000 53.61904 431 GLU D CA 1
ATOM 16604 C C . GLU D 1 431 ? -5.43912 -14.37660 -2.65518 1.000 54.10651 431 GLU D C 1
ATOM 16605 O O . GLU D 1 431 ? -4.64289 -13.50469 -2.29266 1.000 54.20925 431 GLU D O 1
ATOM 16611 N N . PRO D 1 432 ? -5.10246 -15.29121 -3.56195 1.000 51.97097 432 PRO D N 1
ATOM 16612 C CA . PRO D 1 432 ? -3.75464 -15.30599 -4.14100 1.000 52.53525 432 PRO D CA 1
ATOM 16613 C C . PRO D 1 432 ? -3.56275 -14.13364 -5.08353 1.000 56.67915 432 PRO D C 1
ATOM 16614 O O . PRO D 1 432 ? -4.54341 -13.49418 -5.49460 1.000 57.81298 432 PRO D O 1
ATOM 16618 N N . PRO D 1 433 ? -2.31956 -13.80095 -5.43025 1.000 61.19344 433 PRO D N 1
ATOM 16619 C CA . PRO D 1 433 ? -2.09770 -12.70830 -6.38438 1.000 65.52454 433 PRO D CA 1
ATOM 16620 C C . PRO D 1 433 ? -2.72196 -13.01594 -7.73803 1.000 71.20523 433 PRO D C 1
ATOM 16621 O O . PRO D 1 433 ? -2.87227 -14.17517 -8.13175 1.000 70.18238 433 PRO D O 1
ATOM 16625 N N . ARG D 1 434 ? -3.10354 -11.95395 -8.43980 1.000 79.40235 434 ARG D N 1
ATOM 16626 C CA . ARG D 1 434 ? -3.68337 -12.10151 -9.76569 1.000 84.28735 434 ARG D CA 1
ATOM 16627 C C . ARG D 1 434 ? -2.65748 -12.72291 -10.71127 1.000 86.65222 434 ARG D C 1
ATOM 16628 O O . ARG D 1 434 ? -1.48206 -12.33329 -10.69216 1.000 84.80706 434 ARG D O 1
ATOM 16636 N N . PRO D 1 435 ? -3.05268 -13.68765 -11.54192 1.000 86.92368 435 PRO D N 1
ATOM 16637 C CA . PRO D 1 435 ? -2.07536 -14.31464 -12.43933 1.000 87.86581 435 PRO D CA 1
ATOM 16638 C C . PRO D 1 435 ? -1.56193 -13.30346 -13.45155 1.000 88.79813 435 PRO D C 1
ATOM 16639 O O . PRO D 1 435 ? -2.32669 -12.51323 -14.00945 1.000 88.04837 435 PRO D O 1
ATOM 16643 N N . VAL D 1 436 ? -0.24582 -13.32796 -13.67501 1.000 89.02695 436 VAL D N 1
ATOM 16644 C CA . VAL D 1 436 ? 0.36668 -12.36908 -14.58988 1.000 90.40992 436 VAL D CA 1
ATOM 16645 C C . VAL D 1 436 ? 0.03059 -12.73066 -16.03349 1.000 89.36035 436 VAL D C 1
ATOM 16646 O O . VAL D 1 436 ? -0.39966 -13.84761 -16.35084 1.000 89.17602 436 VAL D O 1
ATOM 16650 N N . GLU D 1 437 ? 0.22414 -11.76035 -16.92234 1.000 89.25182 437 GLU D N 1
ATOM 16651 C CA . GLU D 1 437 ? 0.06620 -12.02833 -18.34262 1.000 88.10597 437 GLU D CA 1
ATOM 16652 C C . GLU D 1 437 ? 1.21540 -12.91679 -18.80276 1.000 85.12203 437 GLU D C 1
ATOM 16653 O O . GLU D 1 437 ? 2.38709 -12.61402 -18.55731 1.000 85.00370 437 GLU D O 1
ATOM 16659 N N . ARG D 1 438 ? 0.87756 -14.02319 -19.45454 1.000 82.71625 438 ARG D N 1
ATOM 16660 C CA . ARG D 1 438 ? 1.86281 -15.01025 -19.86765 1.000 80.39882 438 ARG D CA 1
ATOM 16661 C C . ARG D 1 438 ? 2.30344 -14.76673 -21.30390 1.000 80.62030 438 ARG D C 1
ATOM 16662 O O . ARG D 1 438 ? 1.50623 -14.35529 -22.15196 1.000 80.31105 438 ARG D O 1
ATOM 16670 N N . GLU D 1 439 ? 3.58353 -15.01220 -21.56783 1.000 84.14659 439 GLU D N 1
ATOM 16671 C CA . GLU D 1 439 ? 4.04971 -15.01938 -22.93981 1.000 84.94755 439 GLU D CA 1
ATOM 16672 C C . GLU D 1 439 ? 3.44080 -16.21544 -23.67097 1.000 83.00026 439 GLU D C 1
ATOM 16673 O O . GLU D 1 439 ? 3.21062 -17.26711 -23.06797 1.000 82.19557 439 GLU D O 1
ATOM 16679 N N . PRO D 1 440 ? 3.15962 -16.07453 -24.96673 1.000 76.95435 440 PRO D N 1
ATOM 16680 C CA . PRO D 1 440 ? 2.55468 -17.18128 -25.71722 1.000 72.40454 440 PRO D CA 1
ATOM 16681 C C . PRO D 1 440 ? 3.41044 -18.43759 -25.67955 1.000 68.81913 440 PRO D C 1
ATOM 16682 O O . PRO D 1 440 ? 4.63972 -18.38236 -25.60790 1.000 68.73092 440 PRO D O 1
ATOM 16686 N N . GLU D 1 441 ? 2.73223 -19.58105 -25.71133 1.000 62.32787 441 GLU D N 1
ATOM 16687 C CA . GLU D 1 441 ? 3.39846 -20.86662 -25.55911 1.000 61.50370 441 GLU D CA 1
ATOM 16688 C C . GLU D 1 441 ? 4.15885 -21.22724 -26.82847 1.000 62.76882 441 GLU D C 1
ATOM 16689 O O . GLU D 1 441 ? 3.61275 -21.14310 -27.93257 1.000 62.70358 441 GLU D O 1
ATOM 16695 N N . ASN D 1 442 ? 5.42188 -21.62749 -26.67317 1.000 65.00118 442 ASN D N 1
ATOM 16696 C CA . ASN D 1 442 ? 6.21332 -22.04842 -27.82227 1.000 64.87790 442 ASN D CA 1
ATOM 16697 C C . ASN D 1 442 ? 5.72362 -23.39501 -28.33591 1.000 65.75850 442 ASN D C 1
ATOM 16698 O O . ASN D 1 442 ? 5.53488 -24.33683 -27.56094 1.000 65.97824 442 ASN D O 1
ATOM 16703 N N . ARG D 1 443 ? 5.52900 -23.48982 -29.64717 1.000 68.66845 443 ARG D N 1
ATOM 16704 C CA . ARG D 1 443 ? 5.18279 -24.75973 -30.27509 1.000 69.35737 443 ARG D CA 1
ATOM 16705 C C . ARG D 1 443 ? 6.48583 -25.50111 -30.52351 1.000 68.82003 443 ARG D C 1
ATOM 16706 O O . ARG D 1 443 ? 7.24237 -25.16455 -31.43693 1.000 68.36133 443 ARG D O 1
ATOM 16714 N N . ARG D 1 444 ? 6.75871 -26.50519 -29.70026 1.000 61.13258 444 ARG D N 1
ATOM 16715 C CA . ARG D 1 444 ? 7.97462 -27.29447 -29.81481 1.000 56.08926 444 ARG D CA 1
ATOM 16716 C C . ARG D 1 444 ? 7.71046 -28.66470 -29.21536 1.000 52.72384 444 ARG D C 1
ATOM 16717 O O . ARG D 1 444 ? 6.75616 -28.83662 -28.44735 1.000 51.62401 444 ARG D O 1
ATOM 16725 N N . PRO D 1 445 ? 8.51325 -29.66720 -29.56799 1.000 51.92733 445 PRO D N 1
ATOM 16726 C CA . PRO D 1 445 ? 8.36458 -30.98131 -28.93146 1.000 50.46447 445 PRO D CA 1
ATOM 16727 C C . PRO D 1 445 ? 8.78106 -30.94181 -27.46755 1.000 48.76440 445 PRO D C 1
ATOM 16728 O O . PRO D 1 445 ? 9.75740 -30.28510 -27.09499 1.000 47.83542 445 PRO D O 1
ATOM 16732 N N . ARG D 1 446 ? 8.00942 -31.64172 -26.63471 1.000 48.00676 446 ARG D N 1
ATOM 16733 C CA . ARG D 1 446 ? 8.23599 -31.70607 -25.19920 1.000 45.49074 446 ARG D CA 1
ATOM 16734 C C . ARG D 1 446 ? 8.29933 -33.15831 -24.75652 1.000 43.88807 446 ARG D C 1
ATOM 16735 O O . ARG D 1 446 ? 7.72273 -34.04251 -25.39546 1.000 44.00143 446 ARG D O 1
ATOM 16743 N N . ILE D 1 447 ? 9.01742 -33.39550 -23.65993 1.000 41.66021 447 ILE D N 1
ATOM 16744 C CA . ILE D 1 447 ? 9.06336 -34.69738 -23.00458 1.000 38.98593 447 ILE D CA 1
ATOM 16745 C C . ILE D 1 447 ? 8.11094 -34.66254 -21.82061 1.000 39.31100 447 ILE D C 1
ATOM 16746 O O . ILE D 1 447 ? 8.14574 -33.71870 -21.02129 1.000 41.02062 447 ILE D O 1
ATOM 16751 N N . VAL D 1 448 ? 7.27015 -35.68696 -21.69187 1.000 39.22337 448 VAL D N 1
ATOM 16752 C CA . VAL D 1 448 ? 6.43833 -35.86538 -20.50714 1.000 38.69843 448 VAL D CA 1
ATOM 16753 C C . VAL D 1 448 ? 6.78299 -37.21234 -19.89152 1.000 37.53653 448 VAL D C 1
ATOM 16754 O O . VAL D 1 448 ? 7.00748 -38.19470 -20.60680 1.000 36.77737 448 VAL D O 1
ATOM 16758 N N . THR D 1 449 ? 6.82653 -37.25513 -18.56337 1.000 37.91113 449 THR D N 1
ATOM 16759 C CA . THR D 1 449 ? 7.29199 -38.42684 -17.84082 1.000 36.92515 449 THR D CA 1
ATOM 16760 C C . THR D 1 449 ? 6.28043 -38.82626 -16.77775 1.000 36.99680 449 THR D C 1
ATOM 16761 O O . THR D 1 449 ? 5.58972 -37.98286 -16.19831 1.000 38.66060 449 THR D O 1
ATOM 16765 N N . LEU D 1 450 ? 6.19487 -40.13322 -16.54447 1.000 37.30871 450 LEU D N 1
ATOM 16766 C CA . LEU D 1 450 ? 5.41092 -40.71116 -15.46285 1.000 35.70464 450 LEU D CA 1
ATOM 16767 C C . LEU D 1 450 ? 6.18912 -41.89675 -14.91915 1.000 36.94598 450 LEU D C 1
ATOM 16768 O O . LEU D 1 450 ? 6.69569 -42.71341 -15.69370 1.000 36.53915 450 LEU D O 1
ATOM 16773 N N . SER D 1 451 ? 6.29036 -41.99340 -13.59790 1.000 38.52313 451 SER D N 1
ATOM 16774 C CA . SER D 1 451 ? 6.97349 -43.12141 -12.98497 1.000 39.01431 451 SER D CA 1
ATOM 16775 C C . SER D 1 451 ? 6.26045 -43.52591 -11.70534 1.000 39.29310 451 SER D C 1
ATOM 16776 O O . SER D 1 451 ? 5.74004 -42.67698 -10.97651 1.000 38.01569 451 SER D O 1
ATOM 16779 N N . ALA D 1 452 ? 6.23499 -44.83160 -11.45404 1.000 40.17632 452 ALA D N 1
ATOM 16780 C CA . ALA D 1 452 ? 5.66971 -45.41393 -10.24339 1.000 40.79142 452 ALA D CA 1
ATOM 16781 C C . ALA D 1 452 ? 6.49334 -46.65153 -9.90030 1.000 41.44515 452 ALA D C 1
ATOM 16782 O O . ALA D 1 452 ? 7.60144 -46.83869 -10.41047 1.000 42.15773 452 ALA D O 1
ATOM 16784 N N . LEU D 1 453 ? 5.97576 -47.48687 -9.00384 1.000 41.75022 453 LEU D N 1
ATOM 16785 C CA . LEU D 1 453 ? 6.74697 -48.64837 -8.57442 1.000 42.51762 453 LEU D CA 1
ATOM 16786 C C . LEU D 1 453 ? 6.49478 -49.90105 -9.40162 1.000 44.32286 453 LEU D C 1
ATOM 16787 O O . LEU D 1 453 ? 7.38312 -50.75734 -9.48665 1.000 44.81244 453 LEU D O 1
ATOM 16792 N N . ASP D 1 454 ? 5.29849 -50.07057 -9.95925 1.000 45.44731 454 ASP D N 1
ATOM 16793 C CA . ASP D 1 454 ? 5.03025 -51.20275 -10.83326 1.000 49.89178 454 ASP D CA 1
ATOM 16794 C C . ASP D 1 454 ? 4.23686 -50.71205 -12.03727 1.000 51.28638 454 ASP D C 1
ATOM 16795 O O . ASP D 1 454 ? 3.76958 -49.57235 -12.07612 1.000 49.82935 454 ASP D O 1
ATOM 16800 N N . ASP D 1 455 ? 4.08732 -51.58968 -13.03177 1.000 63.03710 455 ASP D N 1
ATOM 16801 C CA . ASP D 1 455 ? 3.48893 -51.17398 -14.29892 1.000 63.71646 455 ASP D CA 1
ATOM 16802 C C . ASP D 1 455 ? 2.01724 -50.80728 -14.14335 1.000 64.18006 455 ASP D C 1
ATOM 16803 O O . ASP D 1 455 ? 1.52708 -49.89814 -14.82356 1.000 64.69629 455 ASP D O 1
ATOM 16808 N N . ALA D 1 456 ? 1.29061 -51.50878 -13.26950 1.000 56.28512 456 ALA D N 1
ATOM 16809 C CA . ALA D 1 456 ? -0.13065 -51.22233 -13.10268 1.000 49.61551 456 ALA D CA 1
ATOM 16810 C C . ALA D 1 456 ? -0.36128 -49.82777 -12.53357 1.000 46.81963 456 ALA D C 1
ATOM 16811 O O . ALA D 1 456 ? -1.36566 -49.18430 -12.85803 1.000 43.96451 456 ALA D O 1
ATOM 16813 N N . ALA D 1 457 ? 0.54264 -49.34902 -11.67528 1.000 46.81230 457 ALA D N 1
ATOM 16814 C CA . ALA D 1 457 ? 0.38949 -48.00945 -11.11777 1.000 43.66391 457 ALA D CA 1
ATOM 16815 C C . ALA D 1 457 ? 0.67143 -46.93931 -12.16539 1.000 43.62611 457 ALA D C 1
ATOM 16816 O O . ALA D 1 457 ? 0.02591 -45.88341 -12.17503 1.000 41.18004 457 ALA D O 1
ATOM 16818 N N . VAL D 1 458 ? 1.63400 -47.19382 -13.05478 1.000 45.59011 458 VAL D N 1
ATOM 16819 C CA . VAL D 1 458 ? 1.92014 -46.25628 -14.13729 1.000 42.62104 458 VAL D CA 1
ATOM 16820 C C . VAL D 1 458 ? 0.71638 -46.13317 -15.06094 1.000 41.30369 458 VAL D C 1
ATOM 16821 O O . VAL D 1 458 ? 0.40216 -45.04344 -15.55697 1.000 39.24733 458 VAL D O 1
ATOM 16825 N N . SER D 1 459 ? 0.02709 -47.24964 -15.31136 1.000 42.08071 459 SER D N 1
ATOM 16826 C CA . SER D 1 459 ? -1.19421 -47.20166 -16.10774 1.000 40.08994 459 SER D CA 1
ATOM 16827 C C . SER D 1 459 ? -2.26945 -46.37643 -15.41404 1.000 39.14572 459 SER D C 1
ATOM 16828 O O . SER D 1 459 ? -3.00877 -45.63258 -16.06859 1.000 38.84874 459 SER D O 1
ATOM 16831 N N . ARG D 1 460 ? -2.36110 -46.48069 -14.08483 1.000 39.62388 460 ARG D N 1
ATOM 16832 C CA . ARG D 1 460 ? -3.31094 -45.65366 -13.34839 1.000 38.79735 460 ARG D CA 1
ATOM 16833 C C . ARG D 1 460 ? -2.95081 -44.17751 -13.45995 1.000 38.40788 460 ARG D C 1
ATOM 16834 O O . ARG D 1 460 ? -3.83605 -43.31832 -13.55019 1.000 38.09609 460 ARG D O 1
ATOM 16842 N N . GLN D 1 461 ? -1.65452 -43.86568 -13.48456 1.000 38.71600 461 GLN D N 1
ATOM 16843 C CA . GLN D 1 461 ? -1.23383 -42.48644 -13.69776 1.000 37.24012 461 GLN D CA 1
ATOM 16844 C C . GLN D 1 461 ? -1.65001 -41.99784 -15.07892 1.000 36.90704 461 GLN D C 1
ATOM 16845 O O . GLN D 1 461 ? -2.05915 -40.84283 -15.24022 1.000 37.36858 461 GLN D O 1
ATOM 16851 N N . ARG D 1 462 ? -1.55636 -42.86433 -16.08999 1.000 37.97604 462 ARG D N 1
ATOM 16852 C CA . ARG D 1 462 ? -1.99424 -42.47893 -17.42816 1.000 38.20306 462 ARG D CA 1
ATOM 16853 C C . ARG D 1 462 ? -3.49668 -42.24698 -17.46972 1.000 37.32348 462 ARG D C 1
ATOM 16854 O O . ARG D 1 462 ? -3.96694 -41.30097 -18.11201 1.000 37.92003 462 ARG D O 1
ATOM 16862 N N . ALA D 1 463 ? -4.26569 -43.10183 -16.79209 1.000 37.96107 463 ALA D N 1
ATOM 16863 C CA . ALA D 1 463 ? -5.70998 -42.90658 -16.73439 1.000 36.90200 463 ALA D CA 1
ATOM 16864 C C . ALA D 1 463 ? -6.06149 -41.63949 -15.96613 1.000 37.73492 463 ALA D C 1
ATOM 16865 O O . ALA D 1 463 ? -6.96362 -40.89397 -16.36765 1.000 38.65133 463 ALA D O 1
ATOM 16867 N N . ALA D 1 464 ? -5.34804 -41.36873 -14.86969 1.000 36.96745 464 ALA D N 1
ATOM 16868 C CA . ALA D 1 464 ? -5.61327 -40.15877 -14.10068 1.000 37.24647 464 ALA D CA 1
ATOM 16869 C C . ALA D 1 464 ? -5.28156 -38.90766 -14.90320 1.000 38.57208 464 ALA D C 1
ATOM 16870 O O . ALA D 1 464 ? -6.00915 -37.91020 -14.83764 1.000 41.43555 464 ALA D O 1
ATOM 16872 N N . LEU D 1 465 ? -4.19756 -38.94553 -15.67815 1.000 39.18124 465 LEU D N 1
ATOM 16873 C CA . LEU D 1 465 ? -3.80330 -37.77730 -16.45840 1.000 39.48531 465 LEU D CA 1
ATOM 16874 C C . LEU D 1 465 ? -4.73925 -37.54277 -17.63878 1.000 40.66050 465 LEU D C 1
ATOM 16875 O O . LEU D 1 465 ? -4.98207 -36.39025 -18.01454 1.000 41.91679 465 LEU D O 1
ATOM 16880 N N . SER D 1 466 ? -5.25008 -38.61219 -18.25317 1.000 38.77253 466 SER D N 1
ATOM 16881 C CA . SER D 1 466 ? -6.17954 -38.43887 -19.36399 1.000 39.78270 466 SER D CA 1
ATOM 16882 C C . SER D 1 466 ? -7.48320 -37.79938 -18.90120 1.000 42.06897 466 SER D C 1
ATOM 16883 O O . SER D 1 466 ? -8.03618 -36.93791 -19.59493 1.000 43.35865 466 SER D O 1
ATOM 16886 N N . SER D 1 467 ? -7.99445 -38.21051 -17.73581 1.000 42.09632 467 SER D N 1
ATOM 16887 C CA . SER D 1 467 ? -9.18037 -37.56181 -17.18299 1.000 42.26749 467 SER D CA 1
ATOM 16888 C C . SER D 1 467 ? -8.89550 -36.11119 -16.82952 1.000 44.81225 467 SER D C 1
ATOM 16889 O O . SER D 1 467 ? -9.72917 -35.23020 -17.06568 1.000 46.85574 467 SER D O 1
ATOM 16892 N N . TRP D 1 468 ? -7.71629 -35.84658 -16.26427 1.000 43.95471 468 TRP D N 1
ATOM 16893 C CA . TRP D 1 468 ? -7.37510 -34.49048 -15.85307 1.000 46.03565 468 TRP D CA 1
ATOM 16894 C C . TRP D 1 468 ? -7.30296 -33.54512 -17.04624 1.000 48.64054 468 TRP D C 1
ATOM 16895 O O . TRP D 1 468 ? -7.69539 -32.37764 -16.94324 1.000 50.78451 468 TRP D O 1
ATOM 16906 N N . LEU D 1 469 ? -6.79623 -34.02516 -18.18554 1.000 47.41219 469 LEU D N 1
ATOM 16907 C CA . LEU D 1 469 ? -6.69338 -33.16384 -19.35913 1.000 48.71835 469 LEU D CA 1
ATOM 16908 C C . LEU D 1 469 ? -8.06879 -32.74172 -19.85608 1.000 51.65995 469 LEU D C 1
ATOM 16909 O O . LEU D 1 469 ? -8.24888 -31.60960 -20.31777 1.000 54.11249 469 LEU D O 1
ATOM 16914 N N . ALA D 1 470 ? -9.05795 -33.63043 -19.75262 1.000 52.69972 470 ALA D N 1
ATOM 16915 C CA . ALA D 1 470 ? -10.40991 -33.26718 -20.16069 1.000 54.17966 470 ALA D CA 1
ATOM 16916 C C . ALA D 1 470 ? -11.00686 -32.23228 -19.21926 1.000 59.46854 470 ALA D C 1
ATOM 16917 O O . ALA D 1 470 ? -11.69643 -31.30736 -19.66102 1.000 62.22420 470 ALA D O 1
ATOM 16919 N N . GLU D 1 471 ? -10.73174 -32.35963 -17.92027 1.000 64.13986 471 GLU D N 1
ATOM 16920 C CA . GLU D 1 471 ? -11.31000 -31.44582 -16.94303 1.000 62.95324 471 GLU D CA 1
ATOM 16921 C C . GLU D 1 471 ? -10.68917 -30.05896 -17.06085 1.000 64.70893 471 GLU D C 1
ATOM 16922 O O . GLU D 1 471 ? -11.38940 -29.04554 -16.95498 1.000 66.30321 471 GLU D O 1
ATOM 16928 N N . HIS D 1 472 ? -9.37899 -29.99521 -17.29012 1.000 57.28029 472 HIS D N 1
ATOM 16929 C CA . HIS D 1 472 ? -8.62583 -28.74251 -17.31185 1.000 56.98065 472 HIS D CA 1
ATOM 16930 C C . HIS D 1 472 ? -8.14262 -28.48231 -18.73527 1.000 56.08415 472 HIS D C 1
ATOM 16931 O O . HIS D 1 472 ? -6.97554 -28.68755 -19.06658 1.000 54.42178 472 HIS D O 1
ATOM 16938 N N . SER D 1 473 ? -9.05475 -27.99737 -19.57620 1.000 58.37911 473 SER D N 1
ATOM 16939 C CA . SER D 1 473 ? -8.72919 -27.71101 -20.96618 1.000 60.63588 473 SER D CA 1
ATOM 16940 C C . SER D 1 473 ? -7.91508 -26.43546 -21.13278 1.000 62.00971 473 SER D C 1
ATOM 16941 O O . SER D 1 473 ? -7.41742 -26.18015 -22.23577 1.000 62.09675 473 SER D O 1
ATOM 16944 N N . ASP D 1 474 ? -7.76921 -25.63687 -20.07516 1.000 64.18948 474 ASP D N 1
ATOM 16945 C CA . ASP D 1 474 ? -7.01926 -24.38954 -20.11934 1.000 63.99249 474 ASP D CA 1
ATOM 16946 C C . ASP D 1 474 ? -5.57860 -24.55115 -19.65147 1.000 63.22423 474 ASP D C 1
ATOM 16947 O O . ASP D 1 474 ? -4.86019 -23.55306 -19.52857 1.000 61.89267 474 ASP D O 1
ATOM 16952 N N . ALA D 1 475 ? -5.13870 -25.77997 -19.39886 1.000 61.06970 475 ALA D N 1
ATOM 16953 C CA . ALA D 1 475 ? -3.78419 -26.01520 -18.92654 1.000 57.37411 475 ALA D CA 1
ATOM 16954 C C . ALA D 1 475 ? -2.81376 -25.99192 -20.09617 1.000 55.62933 475 ALA D C 1
ATOM 16955 O O . ALA D 1 475 ? -3.02485 -26.67532 -21.10308 1.000 55.55384 475 ALA D O 1
ATOM 16957 N N . ARG D 1 476 ? -1.74460 -25.21416 -19.95366 1.000 55.50276 476 ARG D N 1
ATOM 16958 C CA . ARG D 1 476 ? -0.72219 -25.12532 -20.98455 1.000 53.52263 476 ARG D CA 1
ATOM 16959 C C . ARG D 1 476 ? 0.17895 -26.35451 -20.95428 1.000 51.91122 476 ARG D C 1
ATOM 16960 O O . ARG D 1 476 ? 0.48333 -26.90596 -19.89273 1.000 51.07839 476 ARG D O 1
ATOM 16968 N N . LEU D 1 477 ? 0.62446 -26.77030 -22.14066 1.000 51.98709 477 LEU D N 1
ATOM 16969 C CA . LEU D 1 477 ? 1.44284 -27.97334 -22.23577 1.000 50.68725 477 LEU D CA 1
ATOM 16970 C C . LEU D 1 477 ? 2.83920 -27.75838 -21.66383 1.000 49.50072 477 LEU D C 1
ATOM 16971 O O . LEU D 1 477 ? 3.42927 -28.69398 -21.11297 1.000 47.95330 477 LEU D O 1
ATOM 16976 N N . ASP D 1 478 ? 3.38687 -26.54555 -21.78129 1.000 49.97361 478 ASP D N 1
ATOM 16977 C CA . ASP D 1 478 ? 4.71659 -26.29820 -21.23301 1.000 50.52200 478 ASP D CA 1
ATOM 16978 C C . ASP D 1 478 ? 4.70790 -26.32242 -19.71136 1.000 49.28698 478 ASP D C 1
ATOM 16979 O O . ASP D 1 478 ? 5.71725 -26.68116 -19.09666 1.000 49.40221 478 ASP D O 1
ATOM 16984 N N . ASP D 1 479 ? 3.58428 -25.95765 -19.08840 1.000 47.70532 479 ASP D N 1
ATOM 16985 C CA . ASP D 1 479 ? 3.47388 -26.08744 -17.63894 1.000 46.73368 479 ASP D CA 1
ATOM 16986 C C . ASP D 1 479 ? 3.32371 -27.54797 -17.23173 1.000 45.47380 479 ASP D C 1
ATOM 16987 O O . ASP D 1 479 ? 3.90165 -27.98178 -16.22855 1.000 44.54459 479 ASP D O 1
ATOM 16992 N N . ILE D 1 480 ? 2.56905 -28.32568 -18.01052 1.000 46.03576 480 ILE D N 1
ATOM 16993 C CA . ILE D 1 480 ? 2.36999 -29.73593 -17.68859 1.000 44.97890 480 ILE D CA 1
ATOM 16994 C C . ILE D 1 480 ? 3.69947 -30.47889 -17.72714 1.000 44.22125 480 ILE D C 1
ATOM 16995 O O . ILE D 1 480 ? 4.04330 -31.22234 -16.80134 1.000 44.19003 480 ILE D O 1
ATOM 17000 N N . ALA D 1 481 ? 4.46923 -30.28505 -18.79864 1.000 44.40548 481 ALA D N 1
ATOM 17001 C CA . ALA D 1 481 ? 5.75642 -30.96232 -18.91289 1.000 44.08455 481 ALA D CA 1
ATOM 17002 C C . ALA D 1 481 ? 6.72046 -30.49810 -17.82867 1.000 44.02563 481 ALA D C 1
ATOM 17003 O O . ALA D 1 481 ? 7.45540 -31.30711 -17.25152 1.000 44.10909 481 ALA D O 1
ATOM 17005 N N . TYR D 1 482 ? 6.73770 -29.19472 -17.54743 1.000 44.13894 482 TYR D N 1
ATOM 17006 C CA . TYR D 1 482 ? 7.60837 -28.66365 -16.50399 1.000 43.81126 482 TYR D CA 1
ATOM 17007 C C . TYR D 1 482 ? 7.29030 -29.27529 -15.14576 1.000 44.27648 482 TYR D C 1
ATOM 17008 O O . TYR D 1 482 ? 8.20221 -29.61996 -14.38476 1.000 45.06200 482 TYR D O 1
ATOM 17017 N N . SER D 1 483 ? 6.00288 -29.42272 -14.82310 1.000 42.89525 483 SER D N 1
ATOM 17018 C CA . SER D 1 483 ? 5.63327 -29.96723 -13.52087 1.000 41.92881 483 SER D CA 1
ATOM 17019 C C . SER D 1 483 ? 5.95150 -31.45358 -13.42337 1.000 42.18377 483 SER D C 1
ATOM 17020 O O . SER D 1 483 ? 6.47364 -31.91513 -12.40212 1.000 42.41211 483 SER D O 1
ATOM 17023 N N . LEU D 1 484 ? 5.64607 -32.21857 -14.47189 1.000 41.88241 484 LEU D N 1
ATOM 17024 C CA . LEU D 1 484 ? 5.89321 -33.65658 -14.43128 1.000 41.73449 484 LEU D CA 1
ATOM 17025 C C . LEU D 1 484 ? 7.38580 -33.97142 -14.42722 1.000 42.84140 484 LEU D C 1
ATOM 17026 O O . LEU D 1 484 ? 7.82637 -34.89911 -13.73716 1.000 42.95634 484 LEU D O 1
ATOM 17031 N N . ASN D 1 485 ? 8.18241 -33.20405 -15.17674 1.000 42.47424 485 ASN D N 1
ATOM 17032 C CA . ASN D 1 485 ? 9.60426 -33.50682 -15.29359 1.000 43.29547 485 ASN D CA 1
ATOM 17033 C C . ASN D 1 485 ? 10.40185 -33.05685 -14.07724 1.000 44.36530 485 ASN D C 1
ATOM 17034 O O . ASN D 1 485 ? 11.38948 -33.70626 -13.71885 1.000 45.98511 485 ASN D O 1
ATOM 17039 N N . LEU D 1 486 ? 10.01050 -31.95699 -13.43763 1.000 44.85373 486 LEU D N 1
ATOM 17040 C CA . LEU D 1 486 ? 10.79045 -31.40342 -12.34200 1.000 45.57747 486 LEU D CA 1
ATOM 17041 C C . LEU D 1 486 ? 10.09358 -31.47902 -10.99181 1.000 45.96750 486 LEU D C 1
ATOM 17042 O O . LEU D 1 486 ? 10.71199 -31.13850 -9.97616 1.000 47.18658 486 LEU D O 1
ATOM 17047 N N . GLY D 1 487 ? 8.84238 -31.92156 -10.94322 1.000 45.47545 487 GLY D N 1
ATOM 17048 C CA . GLY D 1 487 ? 8.12090 -31.92243 -9.68730 1.000 45.85815 487 GLY D CA 1
ATOM 17049 C C . GLY D 1 487 ? 7.78183 -33.29982 -9.15830 1.000 45.39131 487 GLY D C 1
ATOM 17050 O O . GLY D 1 487 ? 7.09525 -33.41423 -8.14161 1.000 44.81741 487 GLY D O 1
ATOM 17051 N N . ARG D 1 488 ? 8.24918 -34.35496 -9.82627 1.000 46.37959 488 ARG D N 1
ATOM 17052 C CA . ARG D 1 488 ? 7.92042 -35.71750 -9.43264 1.000 43.74198 488 ARG D CA 1
ATOM 17053 C C . ARG D 1 488 ? 9.19184 -36.53798 -9.27781 1.000 44.97147 488 ARG D C 1
ATOM 17054 O O . ARG D 1 488 ? 10.14872 -36.37100 -10.03891 1.000 46.06769 488 ARG D O 1
ATOM 17062 N N . LYS D 1 489 ? 9.18163 -37.43749 -8.29893 1.000 45.16500 489 LYS D N 1
ATOM 17063 C CA . LYS D 1 489 ? 10.31798 -38.31216 -8.05344 1.000 45.12422 489 LYS D CA 1
ATOM 17064 C C . LYS D 1 489 ? 10.42750 -39.36677 -9.14360 1.000 44.97884 489 LYS D C 1
ATOM 17065 O O . LYS D 1 489 ? 9.41849 -39.87817 -9.63832 1.000 44.65106 489 LYS D O 1
ATOM 17071 N N . ALA D 1 490 ? 11.66536 -39.69137 -9.51616 1.000 45.46762 490 ALA D N 1
ATOM 17072 C CA . ALA D 1 490 ? 11.93430 -40.73979 -10.49702 1.000 41.44790 490 ALA D CA 1
ATOM 17073 C C . ALA D 1 490 ? 11.86777 -42.09234 -9.79742 1.000 41.71775 490 ALA D C 1
ATOM 17074 O O . ALA D 1 490 ? 12.69614 -42.39625 -8.93184 1.000 42.74263 490 ALA D O 1
ATOM 17076 N N . LEU D 1 491 ? 10.88706 -42.90057 -10.16981 1.000 40.30162 491 LEU D N 1
ATOM 17077 C CA . LEU D 1 491 ? 10.62621 -44.19239 -9.56111 1.000 41.39025 491 LEU D CA 1
ATOM 17078 C C . LEU D 1 491 ? 11.01352 -45.32430 -10.51439 1.000 40.07395 491 LEU D C 1
ATOM 17079 O O . LEU D 1 491 ? 11.25647 -45.08747 -11.70181 1.000 40.45990 491 LEU D O 1
ATOM 17084 N N . PRO D 1 492 ? 11.13088 -46.56377 -10.01984 1.000 40.28102 492 PRO D N 1
ATOM 17085 C CA . PRO D 1 492 ? 11.68965 -47.63317 -10.87763 1.000 39.53067 492 PRO D CA 1
ATOM 17086 C C . PRO D 1 492 ? 10.91877 -47.88466 -12.16726 1.000 38.76828 492 PRO D C 1
ATOM 17087 O O . PRO D 1 492 ? 11.53671 -47.98628 -13.23293 1.000 40.64931 492 PRO D O 1
ATOM 17091 N N . SER D 1 493 ? 9.59541 -48.01002 -12.10979 1.000 42.78381 493 SER D N 1
ATOM 17092 C CA . SER D 1 493 ? 8.79105 -48.28450 -13.29651 1.000 41.58620 493 SER D CA 1
ATOM 17093 C C . SER D 1 493 ? 8.46189 -46.96869 -13.99378 1.000 41.41146 493 SER D C 1
ATOM 17094 O O . SER D 1 493 ? 7.80769 -46.10311 -13.40561 1.000 40.75271 493 SER D O 1
ATOM 17097 N N . ARG D 1 494 ? 8.90427 -46.82247 -15.24649 1.000 40.31565 494 ARG D N 1
ATOM 17098 C CA . ARG D 1 494 ? 8.92023 -45.53008 -15.92179 1.000 38.64899 494 ARG D CA 1
ATOM 17099 C C . ARG D 1 494 ? 8.17563 -45.56603 -17.25272 1.000 37.89182 494 ARG D C 1
ATOM 17100 O O . ARG D 1 494 ? 8.02671 -46.61488 -17.88466 1.000 38.57958 494 ARG D O 1
ATOM 17108 N N . TRP D 1 495 ? 7.70878 -44.38296 -17.66447 1.000 37.73015 495 TRP D N 1
ATOM 17109 C CA . TRP D 1 495 ? 6.97242 -44.17612 -18.90673 1.000 35.84793 495 TRP D CA 1
ATOM 17110 C C . TRP D 1 495 ? 7.22579 -42.74660 -19.36743 1.000 35.35064 495 TRP D C 1
ATOM 17111 O O . TRP D 1 495 ? 7.23340 -41.82390 -18.55167 1.000 35.70866 495 TRP D O 1
ATOM 17122 N N . ALA D 1 496 ? 7.42731 -42.55961 -20.66875 1.000 36.14335 496 ALA D N 1
ATOM 17123 C CA . ALA D 1 496 ? 7.69871 -41.22572 -21.18407 1.000 36.24006 496 ALA D CA 1
ATOM 17124 C C . ALA D 1 496 ? 7.19110 -41.11916 -22.61331 1.000 37.15936 496 ALA D C 1
ATOM 17125 O O . ALA D 1 496 ? 6.96446 -42.12529 -23.28757 1.000 37.89864 496 ALA D O 1
ATOM 17127 N N . ALA D 1 497 ? 7.02413 -39.88014 -23.07311 1.000 37.33491 497 ALA D N 1
ATOM 17128 C CA . ALA D 1 497 ? 6.57598 -39.62461 -24.43476 1.000 38.39117 497 ALA D CA 1
ATOM 17129 C C . ALA D 1 497 ? 7.11406 -38.28067 -24.90441 1.000 38.77403 497 ALA D C 1
ATOM 17130 O O . ALA D 1 497 ? 7.43565 -37.40038 -24.10230 1.000 39.73447 497 ALA D O 1
ATOM 17132 N N . VAL D 1 498 ? 7.22135 -38.14083 -26.22191 1.000 39.87070 498 VAL D N 1
ATOM 17133 C CA . VAL D 1 498 ? 7.60762 -36.89134 -26.86576 1.000 41.57010 498 VAL D CA 1
ATOM 17134 C C . VAL D 1 498 ? 6.44121 -36.45743 -27.73842 1.000 42.70563 498 VAL D C 1
ATOM 17135 O O . VAL D 1 498 ? 6.04744 -37.18695 -28.65535 1.000 44.80851 498 VAL D O 1
ATOM 17139 N N . ILE D 1 499 ? 5.86392 -35.29529 -27.43257 1.000 43.96934 499 ILE D N 1
ATOM 17140 C CA . ILE D 1 499 ? 4.69047 -34.78323 -28.13178 1.000 47.18913 499 ILE D CA 1
ATOM 17141 C C . ILE D 1 499 ? 4.82216 -33.27133 -28.26758 1.000 49.15611 499 ILE D C 1
ATOM 17142 O O . ILE D 1 499 ? 5.67341 -32.64058 -27.64054 1.000 49.60957 499 ILE D O 1
ATOM 17147 N N . SER D 1 500 ? 3.95815 -32.68893 -29.10320 1.000 50.68284 500 SER D N 1
ATOM 17148 C CA . SER D 1 500 ? 4.00242 -31.26208 -29.39596 1.000 51.23563 500 SER D CA 1
ATOM 17149 C C . SER D 1 500 ? 2.71873 -30.51956 -29.05802 1.000 51.15102 500 SER D C 1
ATOM 17150 O O . SER D 1 500 ? 2.76388 -29.29533 -28.89452 1.000 49.26488 500 SER D O 1
ATOM 17153 N N . THR D 1 501 ? 1.58447 -31.21075 -28.96688 1.000 53.81451 501 THR D N 1
ATOM 17154 C CA . THR D 1 501 ? 0.30257 -30.60718 -28.63840 1.000 55.01942 501 THR D CA 1
ATOM 17155 C C . THR D 1 501 ? -0.36310 -31.40156 -27.52265 1.000 56.02853 501 THR D C 1
ATOM 17156 O O . THR D 1 501 ? 0.07156 -32.49679 -27.15789 1.000 56.09586 501 THR D O 1
ATOM 17160 N N . ARG D 1 502 ? -1.44054 -30.82831 -26.98354 1.000 54.95629 502 ARG D N 1
ATOM 17161 C CA . ARG D 1 502 ? -2.23079 -31.50962 -25.96260 1.000 54.42156 502 ARG D CA 1
ATOM 17162 C C . ARG D 1 502 ? -2.98328 -32.71189 -26.51759 1.000 55.74438 502 ARG D C 1
ATOM 17163 O O . ARG D 1 502 ? -3.17134 -33.70345 -25.80311 1.000 54.84710 502 ARG D O 1
ATOM 17171 N N . ASP D 1 503 ? -3.43388 -32.64294 -27.77348 1.000 62.53603 503 ASP D N 1
ATOM 17172 C CA . ASP D 1 503 ? -4.20906 -33.74728 -28.33195 1.000 63.22128 503 ASP D CA 1
ATOM 17173 C C . ASP D 1 503 ? -3.35153 -34.98325 -28.58652 1.000 61.94759 503 ASP D C 1
ATOM 17174 O O . ASP D 1 503 ? -3.80121 -36.10869 -28.34224 1.000 62.26605 503 ASP D O 1
ATOM 17179 N N . GLU D 1 504 ? -2.11916 -34.81034 -29.07457 1.000 60.66861 504 GLU D N 1
ATOM 17180 C CA . GLU D 1 504 ? -1.24523 -35.97502 -29.20518 1.000 60.66180 504 GLU D CA 1
ATOM 17181 C C . GLU D 1 504 ? -0.82285 -36.50795 -27.84007 1.000 58.98534 504 GLU D C 1
ATOM 17182 O O . GLU D 1 504 ? -0.58726 -37.71302 -27.69667 1.000 58.74498 504 GLU D O 1
ATOM 17188 N N . LEU D 1 505 ? -0.69125 -35.63186 -26.83890 1.000 55.08386 505 LEU D N 1
ATOM 17189 C CA . LEU D 1 505 ? -0.42638 -36.10498 -25.48235 1.000 53.36158 505 LEU D CA 1
ATOM 17190 C C . LEU D 1 505 ? -1.54835 -37.01185 -24.99563 1.000 53.18376 505 LEU D C 1
ATOM 17191 O O . LEU D 1 505 ? -1.29580 -38.03676 -24.35121 1.000 51.42797 505 LEU D O 1
ATOM 17196 N N . LEU D 1 506 ? -2.79868 -36.63688 -25.27409 1.000 54.12141 506 LEU D N 1
ATOM 17197 C CA . LEU D 1 506 ? -3.92431 -37.48007 -24.89139 1.000 53.57445 506 LEU D CA 1
ATOM 17198 C C . LEU D 1 506 ? -3.87707 -38.81115 -25.63626 1.000 54.44703 506 LEU D C 1
ATOM 17199 O O . LEU D 1 506 ? -4.30825 -39.84097 -25.10555 1.000 52.84952 506 LEU D O 1
ATOM 17204 N N . GLU D 1 507 ? -3.33503 -38.80554 -26.85849 1.000 59.96661 507 GLU D N 1
ATOM 17205 C CA . GLU D 1 507 ? -3.28504 -40.00701 -27.68916 1.000 61.02459 507 GLU D CA 1
ATOM 17206 C C . GLU D 1 507 ? -2.26314 -41.02192 -27.18243 1.000 60.32386 507 GLU D C 1
ATOM 17207 O O . GLU D 1 507 ? -2.54085 -42.22712 -27.16738 1.000 61.15995 507 GLU D O 1
ATOM 17213 N N . VAL D 1 508 ? -1.07265 -40.56549 -26.77928 1.000 55.51655 508 VAL D N 1
ATOM 17214 C CA . VAL D 1 508 ? -0.05166 -41.50241 -26.31384 1.000 52.83386 508 VAL D CA 1
ATOM 17215 C C . VAL D 1 508 ? -0.42450 -42.09396 -24.95920 1.000 50.98558 508 VAL D C 1
ATOM 17216 O O . VAL D 1 508 ? -0.05501 -43.23313 -24.65193 1.000 50.86825 508 VAL D O 1
ATOM 17220 N N . LEU D 1 509 ? -1.14937 -41.34139 -24.12729 1.000 49.17561 509 LEU D N 1
ATOM 17221 C CA . LEU D 1 509 ? -1.57058 -41.85965 -22.82954 1.000 46.98614 509 LEU D CA 1
ATOM 17222 C C . LEU D 1 509 ? -2.63464 -42.94263 -22.97186 1.000 47.20022 509 LEU D C 1
ATOM 17223 O O . LEU D 1 509 ? -2.74723 -43.82004 -22.10654 1.000 44.74223 509 LEU D O 1
ATOM 17228 N N . SER D 1 510 ? -3.41187 -42.90196 -24.05058 1.000 47.93775 510 SER D N 1
ATOM 17229 C CA . SER D 1 510 ? -4.55890 -43.78195 -24.20891 1.000 46.30656 510 SER D CA 1
ATOM 17230 C C . SER D 1 510 ? -4.12893 -45.23324 -24.40884 1.000 47.09714 510 SER D C 1
ATOM 17231 O O . SER D 1 510 ? -3.00347 -45.53283 -24.82262 1.000 47.49557 510 SER D O 1
ATOM 17234 N N . GLY D 1 511 ? -5.05631 -46.14048 -24.10348 1.000 46.82600 511 GLY D N 1
ATOM 17235 C CA . GLY D 1 511 ? -4.81054 -47.55451 -24.32500 1.000 47.38465 511 GLY D CA 1
ATOM 17236 C C . GLY D 1 511 ? -3.74090 -48.08061 -23.39211 1.000 46.72878 511 GLY D C 1
ATOM 17237 O O . GLY D 1 511 ? -3.68353 -47.73057 -22.20842 1.000 45.75561 511 GLY D O 1
ATOM 17238 N N . ASP D 1 512 ? -2.87783 -48.93862 -23.93387 1.000 46.28258 512 ASP D N 1
ATOM 17239 C CA . ASP D 1 512 ? -1.76505 -49.49836 -23.17744 1.000 45.91122 512 ASP D CA 1
ATOM 17240 C C . ASP D 1 512 ? -0.59097 -48.53366 -23.05244 1.000 45.71429 512 ASP D C 1
ATOM 17241 O O . ASP D 1 512 ? 0.38098 -48.85747 -22.36151 1.000 43.39147 512 ASP D O 1
ATOM 17246 N N . GLY D 1 513 ? -0.65402 -47.37041 -23.70311 1.000 49.75184 513 GLY D N 1
ATOM 17247 C CA . GLY D 1 513 ? 0.40732 -46.38567 -23.63572 1.000 49.01761 513 GLY D CA 1
ATOM 17248 C C . GLY D 1 513 ? 1.61477 -46.66538 -24.50272 1.000 50.49366 513 GLY D C 1
ATOM 17249 O O . GLY D 1 513 ? 2.62883 -45.97298 -24.36318 1.000 50.82854 513 GLY D O 1
ATOM 17250 N N . LYS D 1 514 ? 1.54925 -47.66080 -25.38374 1.000 47.48736 514 LYS D N 1
ATOM 17251 C CA . LYS D 1 514 ? 2.69256 -48.07246 -26.18498 1.000 48.18362 514 LYS D CA 1
ATOM 17252 C C . LYS D 1 514 ? 2.61028 -47.62047 -27.64315 1.000 48.51450 514 LYS D C 1
ATOM 17253 O O . LYS D 1 514 ? 3.39110 -48.10040 -28.47008 1.000 47.28474 514 LYS D O 1
ATOM 17259 N N . SER D 1 515 ? 1.68167 -46.72650 -27.98376 1.000 50.11569 515 SER D N 1
ATOM 17260 C CA . SER D 1 515 ? 1.56217 -46.21167 -29.34435 1.000 49.13560 515 SER D CA 1
ATOM 17261 C C . SER D 1 515 ? 2.48394 -45.02740 -29.60234 1.000 48.49144 515 SER D C 1
ATOM 17262 O O . SER D 1 515 ? 2.41004 -44.41976 -30.67694 1.000 47.96354 515 SER D O 1
ATOM 17265 N N . GLY D 1 516 ? 3.35586 -44.69620 -28.64489 1.000 50.80258 516 GLY D N 1
ATOM 17266 C CA . GLY D 1 516 ? 4.18050 -43.51279 -28.74316 1.000 49.63083 516 GLY D CA 1
ATOM 17267 C C . GLY D 1 516 ? 5.54642 -43.74827 -29.37106 1.000 45.64302 516 GLY D C 1
ATOM 17268 O O . GLY D 1 516 ? 6.01573 -44.87200 -29.54437 1.000 45.75998 516 GLY D O 1
ATOM 17269 N N . ARG D 1 517 ? 6.17894 -42.62960 -29.72187 1.000 44.72311 517 ARG D N 1
ATOM 17270 C CA . ARG D 1 517 ? 7.48201 -42.65613 -30.37449 1.000 45.42047 517 ARG D CA 1
ATOM 17271 C C . ARG D 1 517 ? 8.54986 -43.25472 -29.46286 1.000 44.62403 517 ARG D C 1
ATOM 17272 O O . ARG D 1 517 ? 9.40949 -44.01853 -29.91791 1.000 45.78658 517 ARG D O 1
ATOM 17280 N N . VAL D 1 518 ? 8.49567 -42.93783 -28.16770 1.000 46.49925 518 VAL D N 1
ATOM 17281 C CA . VAL D 1 518 ? 9.49008 -43.44241 -27.22438 1.000 46.10236 518 VAL D CA 1
ATOM 17282 C C . VAL D 1 518 ? 9.38493 -44.95461 -27.08360 1.000 47.14611 518 VAL D C 1
ATOM 17283 O O . VAL D 1 518 ? 10.39906 -45.64760 -26.94239 1.000 49.05678 518 VAL D O 1
ATOM 17287 N N . SER D 1 519 ? 8.16454 -45.49309 -27.12548 1.000 47.28258 519 SER D N 1
ATOM 17288 C CA . SER D 1 519 ? 7.98713 -46.93312 -26.95753 1.000 47.04807 519 SER D CA 1
ATOM 17289 C C . SER D 1 519 ? 8.64621 -47.70810 -28.09032 1.000 50.04978 519 SER D C 1
ATOM 17290 O O . SER D 1 519 ? 9.25867 -48.75726 -27.85963 1.000 52.05819 519 SER D O 1
ATOM 17293 N N . ARG D 1 520 ? 8.54144 -47.20251 -29.32239 1.000 48.96398 520 ARG D N 1
ATOM 17294 C CA . ARG D 1 520 ? 9.16889 -47.88351 -30.44830 1.000 49.38114 520 ARG D CA 1
ATOM 17295 C C . ARG D 1 520 ? 10.68535 -47.82503 -30.36682 1.000 52.58309 520 ARG D C 1
ATOM 17296 O O . ARG D 1 520 ? 11.36324 -48.73908 -30.84734 1.000 57.00747 520 ARG D O 1
ATOM 17304 N N . PHE D 1 521 ? 11.23826 -46.76971 -29.76647 1.000 51.93967 521 PHE D N 1
ATOM 17305 C CA . PHE D 1 521 ? 12.68943 -46.69032 -29.64911 1.000 54.79919 521 PHE D CA 1
ATOM 17306 C C . PHE D 1 521 ? 13.21554 -47.68892 -28.62379 1.000 59.19432 521 PHE D C 1
ATOM 17307 O O . PHE D 1 521 ? 14.20243 -48.38647 -28.88381 1.000 64.45127 521 PHE D O 1
ATOM 17315 N N . GLY D 1 522 ? 12.57078 -47.77641 -27.45596 1.000 60.08034 522 GLY D N 1
ATOM 17316 C CA . GLY D 1 522 ? 13.07098 -48.65360 -26.41055 1.000 63.16279 522 GLY D CA 1
ATOM 17317 C C . GLY D 1 522 ? 12.98823 -50.12379 -26.76713 1.000 66.89073 522 GLY D C 1
ATOM 17318 O O . GLY D 1 522 ? 13.81237 -50.92301 -26.31323 1.000 68.50327 522 GLY D O 1
ATOM 17319 N N . GLN D 1 523 ? 11.99806 -50.50395 -27.57498 1.000 62.90813 523 GLN D N 1
ATOM 17320 C CA . GLN D 1 523 ? 11.88084 -51.88750 -28.02351 1.000 61.88460 523 GLN D CA 1
ATOM 17321 C C . GLN D 1 523 ? 12.87202 -52.20835 -29.13056 1.000 65.83142 523 GLN D C 1
ATOM 17322 O O . GLN D 1 523 ? 13.26350 -53.36959 -29.29151 1.000 63.12601 523 GLN D O 1
ATOM 17328 N N . GLU D 1 524 ? 13.27583 -51.20428 -29.90589 1.000 80.77720 524 GLU D N 1
ATOM 17329 C CA . GLU D 1 524 ? 14.14648 -51.44867 -31.04836 1.000 81.94506 524 GLU D CA 1
ATOM 17330 C C . GLU D 1 524 ? 15.59287 -51.62168 -30.60611 1.000 82.18572 524 GLU D C 1
ATOM 17331 O O . GLU D 1 524 ? 16.25558 -52.59181 -30.99290 1.000 83.27316 524 GLU D O 1
ATOM 17337 N N . ARG D 1 525 ? 16.10483 -50.68229 -29.81324 1.000 74.24448 525 ARG D N 1
ATOM 17338 C CA . ARG D 1 525 ? 17.50128 -50.71647 -29.41008 1.000 76.20137 525 ARG D CA 1
ATOM 17339 C C . ARG D 1 525 ? 17.63791 -50.15078 -28.00660 1.000 74.67344 525 ARG D C 1
ATOM 17340 O O . ARG D 1 525 ? 16.79477 -49.38293 -27.53803 1.000 72.96651 525 ARG D O 1
ATOM 17348 N N . ARG D 1 526 ? 18.72487 -50.53202 -27.34568 1.000 79.74689 526 ARG D N 1
ATOM 17349 C CA . ARG D 1 526 ? 19.06932 -49.93947 -26.06579 1.000 79.09165 526 ARG D CA 1
ATOM 17350 C C . ARG D 1 526 ? 19.76627 -48.60946 -26.32210 1.000 78.86631 526 ARG D C 1
ATOM 17351 O O . ARG D 1 526 ? 20.36090 -48.39374 -27.38072 1.000 80.30886 526 ARG D O 1
ATOM 17359 N N . ALA D 1 527 ? 19.68441 -47.71071 -25.34821 1.000 76.72330 527 ALA D N 1
ATOM 17360 C CA . ALA D 1 527 ? 20.16252 -46.35238 -25.56197 1.000 76.52733 527 ALA D CA 1
ATOM 17361 C C . ALA D 1 527 ? 21.68266 -46.29230 -25.60861 1.000 79.03600 527 ALA D C 1
ATOM 17362 O O . ALA D 1 527 ? 22.37683 -46.96624 -24.84301 1.000 78.17018 527 ALA D O 1
ATOM 17364 N N . ASP D 1 528 ? 22.19333 -45.48553 -26.53433 1.000 86.42923 528 ASP D N 1
ATOM 17365 C CA . ASP D 1 528 ? 23.62721 -45.28080 -26.70869 1.000 87.71551 528 ASP D CA 1
ATOM 17366 C C . ASP D 1 528 ? 24.04528 -44.05463 -25.90763 1.000 87.78918 528 ASP D C 1
ATOM 17367 O O . ASP D 1 528 ? 23.69946 -42.92437 -26.26619 1.000 87.72345 528 ASP D O 1
ATOM 17372 N N . LEU D 1 529 ? 24.78348 -44.27320 -24.81910 1.000 77.14238 529 LEU D N 1
ATOM 17373 C CA . LEU D 1 529 ? 25.14287 -43.16120 -23.94991 1.000 74.11738 529 LEU D CA 1
ATOM 17374 C C . LEU D 1 529 ? 26.18152 -42.23817 -24.56835 1.000 73.46881 529 LEU D C 1
ATOM 17375 O O . LEU D 1 529 ? 26.36713 -41.12470 -24.06587 1.000 72.75159 529 LEU D O 1
ATOM 17380 N N . ALA D 1 530 ? 26.86039 -42.66584 -25.63563 1.000 73.36219 530 ALA D N 1
ATOM 17381 C CA . ALA D 1 530 ? 27.84356 -41.80514 -26.28192 1.000 71.31960 530 ALA D CA 1
ATOM 17382 C C . ALA D 1 530 ? 27.20421 -40.59590 -26.95458 1.000 69.23526 530 ALA D C 1
ATOM 17383 O O . ALA D 1 530 ? 27.90678 -39.62191 -27.24493 1.000 67.07651 530 ALA D O 1
ATOM 17385 N N . ARG D 1 531 ? 25.89334 -40.63427 -27.21164 1.000 67.60158 531 ARG D N 1
ATOM 17386 C CA . ARG D 1 531 ? 25.22338 -39.47288 -27.78811 1.000 65.63816 531 ARG D CA 1
ATOM 17387 C C . ARG D 1 531 ? 25.14452 -38.31967 -26.80197 1.000 66.03946 531 ARG D C 1
ATOM 17388 O O . ARG D 1 531 ? 25.16056 -37.15147 -27.21071 1.000 64.67217 531 ARG D O 1
ATOM 17396 N N . PHE D 1 532 ? 25.09392 -38.62504 -25.51096 1.000 69.81509 532 PHE D N 1
ATOM 17397 C CA . PHE D 1 532 ? 24.82137 -37.64013 -24.47936 1.000 69.81123 532 PHE D CA 1
ATOM 17398 C C . PHE D 1 532 ? 26.09933 -37.18441 -23.79568 1.000 73.21976 532 PHE D C 1
ATOM 17399 O O . PHE D 1 532 ? 27.13840 -37.84812 -23.83266 1.000 73.76373 532 PHE D O 1
ATOM 17407 N N . ARG D 1 533 ? 25.99140 -36.03885 -23.14281 1.000 76.26823 533 ARG D N 1
ATOM 17408 C CA . ARG D 1 533 ? 27.06258 -35.47555 -22.34452 1.000 78.52362 533 ARG D CA 1
ATOM 17409 C C . ARG D 1 533 ? 26.68655 -35.66140 -20.88180 1.000 79.43799 533 ARG D C 1
ATOM 17410 O O . ARG D 1 533 ? 25.54998 -35.37461 -20.49728 1.000 78.83241 533 ARG D O 1
ATOM 17418 N N . ARG D 1 534 ? 27.63691 -36.12271 -20.06873 1.000 79.19742 534 ARG D N 1
ATOM 17419 C CA . ARG D 1 534 ? 27.37279 -36.38560 -18.65937 1.000 79.94349 534 ARG D CA 1
ATOM 17420 C C . ARG D 1 534 ? 27.45428 -35.08404 -17.87871 1.000 80.02626 534 ARG D C 1
ATOM 17421 O O . ARG D 1 534 ? 28.44454 -34.35410 -17.97951 1.000 82.79515 534 ARG D O 1
ATOM 17429 N N . THR D 1 535 ? 26.41093 -34.78669 -17.11420 1.000 80.46048 535 THR D N 1
ATOM 17430 C CA . THR D 1 535 ? 26.43869 -33.68687 -16.16568 1.000 81.52910 535 THR D CA 1
ATOM 17431 C C . THR D 1 535 ? 26.24516 -34.24245 -14.76058 1.000 82.73352 535 THR D C 1
ATOM 17432 O O . THR D 1 535 ? 25.95178 -35.42549 -14.56640 1.000 82.67687 535 THR D O 1
ATOM 17436 N N . GLU D 1 536 ? 26.42913 -33.36864 -13.77111 1.000 78.62170 536 GLU D N 1
ATOM 17437 C CA . GLU D 1 536 ? 26.25464 -33.76512 -12.37977 1.000 83.01184 536 GLU D CA 1
ATOM 17438 C C . GLU D 1 536 ? 24.81131 -34.13590 -12.06475 1.000 85.06456 536 GLU D C 1
ATOM 17439 O O . GLU D 1 536 ? 24.57196 -34.89926 -11.12305 1.000 85.11845 536 GLU D O 1
ATOM 17445 N N . ASP D 1 537 ? 23.85128 -33.62409 -12.83485 1.000 96.02855 537 ASP D N 1
ATOM 17446 C CA . ASP D 1 537 ? 22.43916 -33.91542 -12.63234 1.000 94.93581 537 ASP D CA 1
ATOM 17447 C C . ASP D 1 537 ? 21.90714 -34.96465 -13.59862 1.000 94.12168 537 ASP D C 1
ATOM 17448 O O . ASP D 1 537 ? 20.72074 -35.29925 -13.53073 1.000 93.13519 537 ASP D O 1
ATOM 17453 N N . GLY D 1 538 ? 22.74608 -35.48678 -14.49923 1.000 86.28770 538 GLY D N 1
ATOM 17454 C CA . GLY D 1 538 ? 22.35979 -36.56927 -15.37548 1.000 78.52630 538 GLY D CA 1
ATOM 17455 C C . GLY D 1 538 ? 22.79285 -36.30840 -16.80129 1.000 75.27671 538 GLY D C 1
ATOM 17456 O O . GLY D 1 538 ? 23.66685 -35.47650 -17.06594 1.000 77.99176 538 GLY D O 1
ATOM 17457 N N . LEU D 1 539 ? 22.16370 -37.03089 -17.72320 1.000 64.21323 539 LEU D N 1
ATOM 17458 C CA . LEU D 1 539 ? 22.47390 -36.93141 -19.14003 1.000 61.72516 539 LEU D CA 1
ATOM 17459 C C . LEU D 1 539 ? 21.87628 -35.66123 -19.73434 1.000 62.59808 539 LEU D C 1
ATOM 17460 O O . LEU D 1 539 ? 20.80692 -35.20239 -19.32209 1.000 62.59292 539 LEU D O 1
ATOM 17465 N N . ALA D 1 540 ? 22.56899 -35.09844 -20.72401 1.000 64.98445 540 ALA D N 1
ATOM 17466 C CA . ALA D 1 540 ? 22.07746 -33.91249 -21.41041 1.000 65.97725 540 ALA D CA 1
ATOM 17467 C C . ALA D 1 540 ? 22.37398 -34.01476 -22.89954 1.000 67.40835 540 ALA D C 1
ATOM 17468 O O . ALA D 1 540 ? 23.27809 -34.73435 -23.33020 1.000 68.84363 540 ALA D O 1
ATOM 17470 N N . LEU D 1 541 ? 21.59384 -33.27818 -23.68351 1.000 61.72736 541 LEU D N 1
ATOM 17471 C CA . LEU D 1 541 ? 21.78948 -33.23144 -25.12172 1.000 64.43132 541 LEU D CA 1
ATOM 17472 C C . LEU D 1 541 ? 22.89150 -32.23807 -25.48063 1.000 70.07918 541 LEU D C 1
ATOM 17473 O O . LEU D 1 541 ? 23.19522 -31.30201 -24.73473 1.000 69.66910 541 LEU D O 1
ATOM 17478 N N . GLY D 1 542 ? 23.48741 -32.45371 -26.65404 1.000 87.21816 542 GLY D N 1
ATOM 17479 C CA . GLY D 1 542 ? 24.69182 -31.72863 -27.01258 1.000 88.39933 542 GLY D CA 1
ATOM 17480 C C . GLY D 1 542 ? 24.46283 -30.26079 -27.30570 1.000 88.82920 542 GLY D C 1
ATOM 17481 O O . GLY D 1 542 ? 25.37881 -29.44864 -27.15139 1.000 90.31652 542 GLY D O 1
ATOM 17482 N N . SER D 1 543 ? 23.26059 -29.89601 -27.74585 1.000 71.11181 543 SER D N 1
ATOM 17483 C CA . SER D 1 543 ? 22.99208 -28.52420 -28.14940 1.000 66.54109 543 SER D CA 1
ATOM 17484 C C . SER D 1 543 ? 21.59237 -28.11100 -27.72268 1.000 63.98825 543 SER D C 1
ATOM 17485 O O . SER D 1 543 ? 20.75133 -28.94000 -27.36972 1.000 63.54811 543 SER D O 1
ATOM 17488 N N . GLY D 1 544 ? 21.34644 -26.80095 -27.77395 1.000 64.33887 544 GLY D N 1
ATOM 17489 C CA . GLY D 1 544 ? 19.99657 -26.30823 -27.58624 1.000 60.64812 544 GLY D CA 1
ATOM 17490 C C . GLY D 1 544 ? 19.08632 -26.68179 -28.73681 1.000 61.66186 544 GLY D C 1
ATOM 17491 O O . GLY D 1 544 ? 17.88817 -26.89966 -28.53826 1.000 60.80424 544 GLY D O 1
ATOM 17492 N N . ASP D 1 545 ? 19.63779 -26.76437 -29.95321 1.000 60.69469 545 ASP D N 1
ATOM 17493 C CA . ASP D 1 545 ? 18.84671 -27.20468 -31.09746 1.000 59.46301 545 ASP D CA 1
ATOM 17494 C C . ASP D 1 545 ? 18.41830 -28.66047 -30.96124 1.000 58.35391 545 ASP D C 1
ATOM 17495 O O . ASP D 1 545 ? 17.32736 -29.02777 -31.41269 1.000 57.11254 545 ASP D O 1
ATOM 17500 N N . GLU D 1 546 ? 19.25788 -29.50421 -30.35615 1.000 58.51299 546 GLU D N 1
ATOM 17501 C CA . GLU D 1 546 ? 18.86367 -30.89185 -30.14907 1.000 57.80801 546 GLU D CA 1
ATOM 17502 C C . GLU D 1 546 ? 17.73671 -30.99849 -29.13419 1.000 57.95003 546 GLU D C 1
ATOM 17503 O O . GLU D 1 546 ? 16.91233 -31.91570 -29.21738 1.000 56.92026 546 GLU D O 1
ATOM 17509 N N . MET D 1 547 ? 17.68484 -30.07713 -28.17209 1.000 57.69167 547 MET D N 1
ATOM 17510 C CA . MET D 1 547 ? 16.63896 -30.09683 -27.15921 1.000 54.80460 547 MET D CA 1
ATOM 17511 C C . MET D 1 547 ? 15.29354 -29.65192 -27.70614 1.000 54.37433 547 MET D C 1
ATOM 17512 O O . MET D 1 547 ? 14.30966 -29.64489 -26.95992 1.000 53.74276 547 MET D O 1
ATOM 17517 N N . ARG D 1 548 ? 15.23876 -29.26858 -28.98065 1.000 56.54725 548 ARG D N 1
ATOM 17518 C CA . ARG D 1 548 ? 13.99428 -28.98946 -29.68337 1.000 56.88114 548 ARG D CA 1
ATOM 17519 C C . ARG D 1 548 ? 13.79938 -29.91822 -30.87728 1.000 57.04389 548 ARG D C 1
ATOM 17520 O O . ARG D 1 548 ? 12.89437 -29.69209 -31.68700 1.000 56.57638 548 ARG D O 1
ATOM 17528 N N . ASP D 1 549 ? 14.62891 -30.95427 -31.00057 1.000 63.63911 549 ASP D N 1
ATOM 17529 C CA . ASP D 1 549 ? 14.55588 -31.94470 -32.07014 1.000 62.00280 549 ASP D CA 1
ATOM 17530 C C . ASP D 1 549 ? 13.77512 -33.16184 -31.59237 1.000 59.82719 549 ASP D C 1
ATOM 17531 O O . ASP D 1 549 ? 14.06886 -33.71041 -30.52693 1.000 60.05832 549 ASP D O 1
ATOM 17536 N N . VAL D 1 550 ? 12.79154 -33.58842 -32.38653 1.000 58.89838 550 VAL D N 1
ATOM 17537 C CA . VAL D 1 550 ? 11.94237 -34.70378 -31.97617 1.000 57.09746 550 VAL D CA 1
ATOM 17538 C C . VAL D 1 550 ? 12.75671 -35.98359 -31.83434 1.000 58.20882 550 VAL D C 1
ATOM 17539 O O . VAL D 1 550 ? 12.54516 -36.76943 -30.90291 1.000 56.54201 550 VAL D O 1
ATOM 17543 N N . GLN D 1 551 ? 13.69517 -36.22046 -32.75234 1.000 61.33337 551 GLN D N 1
ATOM 17544 C CA . GLN D 1 551 ? 14.45341 -37.46652 -32.70501 1.000 61.53707 551 GLN D CA 1
ATOM 17545 C C . GLN D 1 551 ? 15.43992 -37.47986 -31.54272 1.000 61.10187 551 GLN D C 1
ATOM 17546 O O . GLN D 1 551 ? 15.64379 -38.52093 -30.90877 1.000 60.80175 551 GLN D O 1
ATOM 17552 N N . ALA D 1 552 ? 16.05996 -36.33589 -31.24603 1.000 59.93263 552 ALA D N 1
ATOM 17553 C CA . ALA D 1 552 ? 16.98863 -36.26501 -30.12115 1.000 57.61945 552 ALA D CA 1
ATOM 17554 C C . ALA D 1 552 ? 16.26529 -36.42722 -28.78859 1.000 55.26183 552 ALA D C 1
ATOM 17555 O O . ALA D 1 552 ? 16.77015 -37.09526 -27.87854 1.000 53.57265 552 ALA D O 1
ATOM 17557 N N . LEU D 1 553 ? 15.09077 -35.80907 -28.64811 1.000 54.34440 553 LEU D N 1
ATOM 17558 C CA . LEU D 1 553 ? 14.32231 -35.95117 -27.41742 1.000 50.93521 553 LEU D CA 1
ATOM 17559 C C . LEU D 1 553 ? 13.85315 -37.38475 -27.20995 1.000 50.86982 553 LEU D C 1
ATOM 17560 O O . LEU D 1 553 ? 13.75585 -37.84488 -26.06613 1.000 47.64244 553 LEU D O 1
ATOM 17565 N N . THR D 1 554 ? 13.55802 -38.10499 -28.29498 1.000 50.95631 554 THR D N 1
ATOM 17566 C CA . THR D 1 554 ? 13.15073 -39.50002 -28.16172 1.000 49.34941 554 THR D CA 1
ATOM 17567 C C . THR D 1 554 ? 14.27731 -40.34793 -27.58655 1.000 48.46846 554 THR D C 1
ATOM 17568 O O . THR D 1 554 ? 14.03580 -41.21883 -26.74187 1.000 47.24475 554 THR D O 1
ATOM 17572 N N . GLU D 1 555 ? 15.51677 -40.11144 -28.03068 1.000 49.59905 555 GLU D N 1
ATOM 17573 C CA . GLU D 1 555 ? 16.63630 -40.87482 -27.49103 1.000 48.32298 555 GLU D CA 1
ATOM 17574 C C . GLU D 1 555 ? 16.84925 -40.56016 -26.01931 1.000 45.43556 555 GLU D C 1
ATOM 17575 O O . GLU D 1 555 ? 17.10382 -41.46357 -25.21497 1.000 44.72370 555 GLU D O 1
ATOM 17581 N N . LEU D 1 556 ? 16.72800 -39.28647 -25.64627 1.000 45.51278 556 LEU D N 1
ATOM 17582 C CA . LEU D 1 556 ? 16.89533 -38.90777 -24.24917 1.000 43.58118 556 LEU D CA 1
ATOM 17583 C C . LEU D 1 556 ? 15.78932 -39.49052 -23.38130 1.000 42.37535 556 LEU D C 1
ATOM 17584 O O . LEU D 1 556 ? 16.04963 -39.96334 -22.26993 1.000 42.11313 556 LEU D O 1
ATOM 17589 N N . ALA D 1 557 ? 14.54864 -39.46557 -23.86999 1.000 42.83431 557 ALA D N 1
ATOM 17590 C CA . ALA D 1 557 ? 13.44241 -40.02048 -23.09831 1.000 40.58619 557 ALA D CA 1
ATOM 17591 C C . ALA D 1 557 ? 13.56009 -41.53225 -22.96186 1.000 41.15402 557 ALA D C 1
ATOM 17592 O O . ALA D 1 557 ? 13.28015 -42.08660 -21.89343 1.000 41.57854 557 ALA D O 1
ATOM 17594 N N . ALA D 1 558 ? 13.97596 -42.21656 -24.02831 1.000 41.83261 558 ALA D N 1
ATOM 17595 C CA . ALA D 1 558 ? 14.12289 -43.66597 -23.95705 1.000 42.32859 558 ALA D CA 1
ATOM 17596 C C . ALA D 1 558 ? 15.22739 -44.06352 -22.98706 1.000 43.54676 558 ALA D C 1
ATOM 17597 O O . ALA D 1 558 ? 15.11396 -45.08017 -22.29232 1.000 43.76371 558 ALA D O 1
ATOM 17599 N N . ALA D 1 559 ? 16.30859 -43.28334 -22.93397 1.000 44.08934 559 ALA D N 1
ATOM 17600 C CA . ALA D 1 559 ? 17.36201 -43.55651 -21.96377 1.000 44.51442 559 ALA D CA 1
ATOM 17601 C C . ALA D 1 559 ? 16.84175 -43.41919 -20.53869 1.000 43.46939 559 ALA D C 1
ATOM 17602 O O . ALA D 1 559 ? 17.24700 -44.17268 -19.64652 1.000 44.06387 559 ALA D O 1
ATOM 17604 N N . TRP D 1 560 ? 15.92950 -42.47176 -20.30872 1.000 42.60883 560 TRP D N 1
ATOM 17605 C CA . TRP D 1 560 ? 15.32593 -42.33338 -18.98672 1.000 42.53545 560 TRP D CA 1
ATOM 17606 C C . TRP D 1 560 ? 14.44299 -43.52873 -18.64825 1.000 41.12206 560 TRP D C 1
ATOM 17607 O O . TRP D 1 560 ? 14.51790 -44.06362 -17.53717 1.000 41.79341 560 TRP D O 1
ATOM 17618 N N . VAL D 1 561 ? 13.61597 -43.97555 -19.59546 1.000 40.58042 561 VAL D N 1
ATOM 17619 C CA . VAL D 1 561 ? 12.74446 -45.11782 -19.33498 1.000 40.19542 561 VAL D CA 1
ATOM 17620 C C . VAL D 1 561 ? 13.56815 -46.35076 -18.98994 1.000 40.86101 561 VAL D C 1
ATOM 17621 O O . VAL D 1 561 ? 13.17201 -47.16602 -18.14981 1.000 41.71186 561 VAL D O 1
ATOM 17625 N N . GLN D 1 562 ? 14.73457 -46.49872 -19.61463 1.000 44.13296 562 GLN D N 1
ATOM 17626 C CA . GLN D 1 562 ? 15.60582 -47.62606 -19.30853 1.000 43.68656 562 GLN D CA 1
ATOM 17627 C C . GLN D 1 562 ? 16.28203 -47.50081 -17.94572 1.000 41.98185 562 GLN D C 1
ATOM 17628 O O . GLN D 1 562 ? 16.88306 -48.47396 -17.48215 1.000 43.13445 562 GLN D O 1
ATOM 17634 N N . GLY D 1 563 ? 16.19163 -46.34757 -17.29030 1.000 41.33288 563 GLY D N 1
ATOM 17635 C CA . GLY D 1 563 ? 16.72295 -46.18090 -15.95442 1.000 44.34108 563 GLY D CA 1
ATOM 17636 C C . GLY D 1 563 ? 17.91426 -45.25476 -15.80802 1.000 46.83926 563 GLY D C 1
ATOM 17637 O O . GLY D 1 563 ? 18.46442 -45.15940 -14.70510 1.000 48.69671 563 GLY D O 1
ATOM 17638 N N . GLU D 1 564 ? 18.32782 -44.56900 -16.86682 1.000 48.98840 564 GLU D N 1
ATOM 17639 C CA . GLU D 1 564 ? 19.44213 -43.63974 -16.78012 1.000 51.38709 564 GLU D CA 1
ATOM 17640 C C . GLU D 1 564 ? 18.96789 -42.32675 -16.16008 1.000 51.66882 564 GLU D C 1
ATOM 17641 O O . GLU D 1 564 ? 17.77305 -42.02139 -16.13817 1.000 50.48931 564 GLU D O 1
ATOM 17647 N N . ARG D 1 565 ? 19.91444 -41.54757 -15.64093 1.000 52.72700 565 ARG D N 1
ATOM 17648 C CA . ARG D 1 565 ? 19.58262 -40.27680 -15.00424 1.000 57.03344 565 ARG D CA 1
ATOM 17649 C C . ARG D 1 565 ? 19.63408 -39.14937 -16.02834 1.000 56.61264 565 ARG D C 1
ATOM 17650 O O . ARG D 1 565 ? 20.63425 -38.98667 -16.73302 1.000 58.45148 565 ARG D O 1
ATOM 17658 N N . VAL D 1 566 ? 18.55307 -38.38135 -16.11536 1.000 57.43795 566 VAL D N 1
ATOM 17659 C CA . VAL D 1 566 ? 18.42392 -37.31028 -17.09394 1.000 58.28326 566 VAL D CA 1
ATOM 17660 C C . VAL D 1 566 ? 18.33253 -35.97543 -16.36412 1.000 60.58241 566 VAL D C 1
ATOM 17661 O O . VAL D 1 566 ? 17.60979 -35.84479 -15.36942 1.000 58.58959 566 VAL D O 1
ATOM 17665 N N . ASN D 1 567 ? 19.07170 -34.98620 -16.86703 1.000 62.27878 567 ASN D N 1
ATOM 17666 C CA . ASN D 1 567 ? 19.10315 -33.62914 -16.31827 1.000 63.96280 567 ASN D CA 1
ATOM 17667 C C . ASN D 1 567 ? 17.93266 -32.83527 -16.88975 1.000 60.60961 567 ASN D C 1
ATOM 17668 O O . ASN D 1 567 ? 18.03320 -32.21040 -17.94703 1.000 61.19896 567 ASN D O 1
ATOM 17673 N N . PHE D 1 568 ? 16.80789 -32.84380 -16.17453 1.000 57.96341 568 PHE D N 1
ATOM 17674 C CA . PHE D 1 568 ? 15.61924 -32.14012 -16.63904 1.000 55.37034 568 PHE D CA 1
ATOM 17675 C C . PHE D 1 568 ? 15.67576 -30.63346 -16.40685 1.000 55.80874 568 PHE D C 1
ATOM 17676 O O . PHE D 1 568 ? 14.85211 -29.90806 -16.97405 1.000 55.05278 568 PHE D O 1
ATOM 17684 N N . GLU D 1 569 ? 16.60792 -30.14175 -15.58797 1.000 58.50860 569 GLU D N 1
ATOM 17685 C CA . GLU D 1 569 ? 16.71382 -28.69897 -15.38953 1.000 58.02642 569 GLU D CA 1
ATOM 17686 C C . GLU D 1 569 ? 17.16109 -27.98885 -16.66100 1.000 56.41425 569 GLU D C 1
ATOM 17687 O O . GLU D 1 569 ? 16.59253 -26.95478 -17.02890 1.000 56.23487 569 GLU D O 1
ATOM 17693 N N . VAL D 1 570 ? 18.16265 -28.53345 -17.35651 1.000 58.25324 570 VAL D N 1
ATOM 17694 C CA . VAL D 1 570 ? 18.66201 -27.88458 -18.56524 1.000 58.24805 570 VAL D CA 1
ATOM 17695 C C . VAL D 1 570 ? 17.67622 -28.01399 -19.71831 1.000 55.70400 570 VAL D C 1
ATOM 17696 O O . VAL D 1 570 ? 17.80196 -27.30297 -20.72102 1.000 53.78382 570 VAL D O 1
ATOM 17700 N N . LEU D 1 571 ? 16.70574 -28.92347 -19.60902 1.000 55.32511 571 LEU D N 1
ATOM 17701 C CA . LEU D 1 571 ? 15.68845 -29.06193 -20.64566 1.000 52.53717 571 LEU D CA 1
ATOM 17702 C C . LEU D 1 571 ? 14.75233 -27.85630 -20.66542 1.000 52.19575 571 LEU D C 1
ATOM 17703 O O . LEU D 1 571 ? 14.32915 -27.40930 -21.73728 1.000 51.43470 571 LEU D O 1
ATOM 17708 N N . HIS D 1 572 ? 14.41371 -27.31872 -19.49080 1.000 54.13756 572 HIS D N 1
ATOM 17709 C CA . HIS D 1 572 ? 13.49575 -26.19213 -19.37117 1.000 55.36633 572 HIS D CA 1
ATOM 17710 C C . HIS D 1 572 ? 14.20675 -24.88938 -19.02032 1.000 60.59480 572 HIS D C 1
ATOM 17711 O O . HIS D 1 572 ? 13.56524 -23.95827 -18.52489 1.000 63.36075 572 HIS D O 1
ATOM 17718 N N . ALA D 1 573 ? 15.51543 -24.79482 -19.27171 1.000 62.72257 573 ALA D N 1
ATOM 17719 C CA . ALA D 1 573 ? 16.25653 -23.61714 -18.82821 1.000 64.68420 573 ALA D CA 1
ATOM 17720 C C . ALA D 1 573 ? 15.89171 -22.36795 -19.62336 1.000 69.47511 573 ALA D C 1
ATOM 17721 O O . ALA D 1 573 ? 15.98689 -21.25423 -19.09705 1.000 68.88014 573 ALA D O 1
ATOM 17723 N N . ASP D 1 574 ? 15.46073 -22.52222 -20.87471 1.000 75.33280 574 ASP D N 1
ATOM 17724 C CA . ASP D 1 574 ? 15.19652 -21.35912 -21.71483 1.000 76.05363 574 ASP D CA 1
ATOM 17725 C C . ASP D 1 574 ? 13.80948 -20.76731 -21.49415 1.000 75.72228 574 ASP D C 1
ATOM 17726 O O . ASP D 1 574 ? 13.57801 -19.61575 -21.87933 1.000 76.74393 574 ASP D O 1
ATOM 17731 N N . GLU D 1 575 ? 12.88936 -21.51496 -20.88968 1.000 69.09858 575 GLU D N 1
ATOM 17732 C CA . GLU D 1 575 ? 11.53250 -21.04740 -20.64878 1.000 68.48436 575 GLU D CA 1
ATOM 17733 C C . GLU D 1 575 ? 11.29029 -20.85091 -19.15853 1.000 67.06740 575 GLU D C 1
ATOM 17734 O O . GLU D 1 575 ? 11.90051 -21.51955 -18.32055 1.000 67.21222 575 GLU D O 1
ATOM 17740 N N . ARG D 1 576 ? 10.38915 -19.92591 -18.83503 1.000 65.75881 576 ARG D N 1
ATOM 17741 C CA . ARG D 1 576 ? 10.01532 -19.63245 -17.45227 1.000 63.11817 576 ARG D CA 1
ATOM 17742 C C . ARG D 1 576 ? 8.58153 -20.11964 -17.24966 1.000 61.00312 576 ARG D C 1
ATOM 17743 O O . ARG D 1 576 ? 7.62796 -19.34134 -17.22461 1.000 60.63409 576 ARG D O 1
ATOM 17751 N N . SER D 1 577 ? 8.44071 -21.43183 -17.09389 1.000 59.59813 577 SER D N 1
ATOM 17752 C CA . SER D 1 577 ? 7.14533 -22.06882 -16.93087 1.000 55.30098 577 SER D CA 1
ATOM 17753 C C . SER D 1 577 ? 6.70036 -22.02192 -15.46895 1.000 53.70194 577 SER D C 1
ATOM 17754 O O . SER D 1 577 ? 7.44953 -21.63038 -14.56904 1.000 52.72339 577 SER D O 1
ATOM 17757 N N . HIS D 1 578 ? 5.44797 -22.40855 -15.24343 1.000 54.53251 578 HIS D N 1
ATOM 17758 C CA . HIS D 1 578 ? 4.82683 -22.37895 -13.92796 1.000 52.18032 578 HIS D CA 1
ATOM 17759 C C . HIS D 1 578 ? 4.51251 -23.79173 -13.45304 1.000 48.71701 578 HIS D C 1
ATOM 17760 O O . HIS D 1 578 ? 4.22870 -24.68238 -14.25782 1.000 47.85441 578 HIS D O 1
ATOM 17767 N N . ARG D 1 579 ? 4.56393 -23.99124 -12.13528 1.000 47.55242 579 ARG D N 1
ATOM 17768 C CA . ARG D 1 579 ? 4.10943 -25.24450 -11.54264 1.000 46.01018 579 ARG D CA 1
ATOM 17769 C C . ARG D 1 579 ? 2.59047 -25.23526 -11.44009 1.000 44.86845 579 ARG D C 1
ATOM 17770 O O . ARG D 1 579 ? 1.99416 -24.22776 -11.04912 1.000 46.64396 579 ARG D O 1
ATOM 17778 N N . ILE D 1 580 ? 1.96295 -26.34734 -11.81953 1.000 43.29512 580 ILE D N 1
ATOM 17779 C CA . ILE D 1 580 ? 0.51396 -26.47626 -11.79026 1.000 44.98198 580 ILE D CA 1
ATOM 17780 C C . ILE D 1 580 ? 0.14585 -27.73675 -11.02222 1.000 44.71983 580 ILE D C 1
ATOM 17781 O O . ILE D 1 580 ? 0.98319 -28.59735 -10.75206 1.000 45.94076 580 ILE D O 1
ATOM 17786 N N . SER D 1 581 ? -1.13728 -27.84101 -10.68924 1.000 44.28386 581 SER D N 1
ATOM 17787 C CA . SER D 1 581 ? -1.65379 -28.94514 -9.89024 1.000 41.70347 581 SER D CA 1
ATOM 17788 C C . SER D 1 581 ? -2.05413 -30.09930 -10.80597 1.000 41.09690 581 SER D C 1
ATOM 17789 O O . SER D 1 581 ? -2.94364 -29.95023 -11.64875 1.000 41.67879 581 SER D O 1
ATOM 17792 N N . LEU D 1 582 ? -1.40615 -31.24779 -10.63255 1.000 40.61478 582 LEU D N 1
ATOM 17793 C CA . LEU D 1 582 ? -1.65286 -32.43020 -11.45132 1.000 41.70103 582 LEU D CA 1
ATOM 17794 C C . LEU D 1 582 ? -2.09201 -33.60044 -10.57297 1.000 41.78363 582 LEU D C 1
ATOM 17795 O O . LEU D 1 582 ? -1.94337 -33.52952 -9.34626 1.000 42.96020 582 LEU D O 1
ATOM 17800 N N . PRO D 1 583 ? -2.64781 -34.67736 -11.14374 1.000 41.52243 583 PRO D N 1
ATOM 17801 C CA . PRO D 1 583 ? -3.13988 -35.78260 -10.31037 1.000 41.63381 583 PRO D CA 1
ATOM 17802 C C . PRO D 1 583 ? -2.08039 -36.32893 -9.36070 1.000 42.13474 583 PRO D C 1
ATOM 17803 O O . PRO D 1 583 ? -0.87920 -36.29132 -9.63856 1.000 40.77840 583 PRO D O 1
ATOM 17807 N N . ASN D 1 584 ? -2.54891 -36.83157 -8.21918 1.000 41.86109 584 ASN D N 1
ATOM 17808 C CA . ASN D 1 584 ? -1.67130 -37.39624 -7.20829 1.000 41.59238 584 ASN D CA 1
ATOM 17809 C C . ASN D 1 584 ? -1.36212 -38.85700 -7.52815 1.000 41.21155 584 ASN D C 1
ATOM 17810 O O . ASN D 1 584 ? -1.95890 -39.46997 -8.41808 1.000 40.49882 584 ASN D O 1
ATOM 17815 N N . TYR D 1 585 ? -0.42237 -39.41586 -6.77365 1.000 41.29452 585 TYR D N 1
ATOM 17816 C CA . TYR D 1 585 ? -0.03389 -40.80352 -6.96858 1.000 40.34332 585 TYR D CA 1
ATOM 17817 C C . TYR D 1 585 ? -1.23885 -41.71556 -6.75334 1.000 39.40256 585 TYR D C 1
ATOM 17818 O O . TYR D 1 585 ? -1.97185 -41.54548 -5.76984 1.000 41.01803 585 TYR D O 1
ATOM 17827 N N . PRO D 1 586 ? -1.46960 -42.68920 -7.62614 1.000 39.55667 586 PRO D N 1
ATOM 17828 C CA . PRO D 1 586 ? -2.58636 -43.64689 -7.46329 1.000 39.56775 586 PRO D CA 1
ATOM 17829 C C . PRO D 1 586 ? -2.22013 -44.82153 -6.55668 1.000 40.42661 586 PRO D C 1
ATOM 17830 O O . PRO D 1 586 ? -1.91247 -45.93363 -6.99480 1.000 40.75710 586 PRO D O 1
ATOM 17834 N N . PHE D 1 587 ? -2.27588 -44.56797 -5.24855 1.000 41.82467 587 PHE D N 1
ATOM 17835 C CA . PHE D 1 587 ? -1.82845 -45.54008 -4.25665 1.000 41.01224 587 PHE D CA 1
ATOM 17836 C C . PHE D 1 587 ? -2.60506 -46.84474 -4.35853 1.000 41.17907 587 PHE D C 1
ATOM 17837 O O . PHE D 1 587 ? -3.83856 -46.85587 -4.37317 1.000 39.49262 587 PHE D O 1
ATOM 17845 N N . ALA D 1 588 ? -1.86052 -47.94610 -4.39834 1.000 42.49549 588 ALA D N 1
ATOM 17846 C CA . ALA D 1 588 ? -2.44261 -49.27663 -4.31749 1.000 41.31221 588 ALA D CA 1
ATOM 17847 C C . ALA D 1 588 ? -3.05645 -49.47055 -2.94260 1.000 41.09847 588 ALA D C 1
ATOM 17848 O O . ALA D 1 588 ? -2.41195 -49.22040 -1.92185 1.000 42.46827 588 ALA D O 1
ATOM 17850 N N . ARG D 1 589 ? -4.31547 -49.89054 -2.91522 1.000 39.95538 589 ARG D N 1
ATOM 17851 C CA . ARG D 1 589 ? -5.13123 -49.77647 -1.71425 1.000 38.53008 589 ARG D CA 1
ATOM 17852 C C . ARG D 1 589 ? -5.16773 -51.12841 -1.00257 1.000 37.00847 589 ARG D C 1
ATOM 17853 O O . ARG D 1 589 ? -6.20028 -51.78782 -0.89160 1.000 35.42705 589 ARG D O 1
ATOM 17861 N N . ARG D 1 590 ? -3.99852 -51.53029 -0.50163 1.000 36.88249 590 ARG D N 1
ATOM 17862 C CA . ARG D 1 590 ? -3.92218 -52.69472 0.36750 1.000 36.27892 590 ARG D CA 1
ATOM 17863 C C . ARG D 1 590 ? -4.21346 -52.31553 1.81126 1.000 35.23892 590 ARG D C 1
ATOM 17864 O O . ARG D 1 590 ? -3.77139 -51.27359 2.29878 1.000 35.79046 590 ARG D O 1
ATOM 17872 N N . ARG D 1 591 ? -4.91617 -53.19955 2.50604 1.000 35.71297 591 ARG D N 1
ATOM 17873 C CA . ARG D 1 591 ? -5.30348 -52.97970 3.88949 1.000 35.78205 591 ARG D CA 1
ATOM 17874 C C . ARG D 1 591 ? -4.27201 -53.58756 4.83231 1.000 35.82878 591 ARG D C 1
ATOM 17875 O O . ARG D 1 591 ? -3.84309 -54.72901 4.64038 1.000 37.22832 591 ARG D O 1
ATOM 17883 N N . PHE D 1 592 ? -3.87333 -52.82255 5.84357 1.000 35.92154 592 PHE D N 1
ATOM 17884 C CA . PHE D 1 592 ? -2.91449 -53.27314 6.84091 1.000 36.76578 592 PHE D CA 1
ATOM 17885 C C . PHE D 1 592 ? -3.50792 -53.04908 8.21786 1.000 37.36599 592 PHE D C 1
ATOM 17886 O O . PHE D 1 592 ? -3.99502 -51.95446 8.51515 1.000 37.13917 592 PHE D O 1
ATOM 17894 N N . TRP D 1 593 ? -3.47833 -54.08797 9.04778 1.000 38.49717 593 TRP D N 1
ATOM 17895 C CA . TRP D 1 593 ? -4.02319 -54.01114 10.39359 1.000 39.14066 593 TRP D CA 1
ATOM 17896 C C . TRP D 1 593 ? -3.26158 -54.97870 11.27929 1.000 40.44609 593 TRP D C 1
ATOM 17897 O O . TRP D 1 593 ? -2.89257 -56.06943 10.83894 1.000 42.02959 593 TRP D O 1
ATOM 17908 N N . ARG D 1 594 ? -3.03561 -54.57836 12.52431 1.000 44.04918 594 ARG D N 1
ATOM 17909 C CA . ARG D 1 594 ? -2.27457 -55.41529 13.43440 1.000 44.62558 594 ARG D CA 1
ATOM 17910 C C . ARG D 1 594 ? -3.09440 -56.62125 13.86991 1.000 45.35568 594 ARG D C 1
ATOM 17911 O O . ARG D 1 594 ? -4.31700 -56.55034 14.01637 1.000 45.80894 594 ARG D O 1
ATOM 17919 N N . THR D 1 595 ? -2.40347 -57.74530 14.06158 1.000 44.76599 595 THR D N 1
ATOM 17920 C CA . THR D 1 595 ? -3.04104 -58.99509 14.45410 1.000 45.77772 595 THR D CA 1
ATOM 17921 C C . THR D 1 595 ? -2.76960 -59.39212 15.89646 1.000 47.54984 595 THR D C 1
ATOM 17922 O O . THR D 1 595 ? -3.59741 -60.07659 16.49920 1.000 48.31484 595 THR D O 1
ATOM 17926 N N . ASP D 1 596 ? -1.63595 -58.98929 16.45941 1.000 48.39048 596 ASP D N 1
ATOM 17927 C CA . ASP D 1 596 ? -1.31608 -59.22832 17.85945 1.000 50.27698 596 ASP D CA 1
ATOM 17928 C C . ASP D 1 596 ? -1.33388 -57.89985 18.60061 1.000 50.20494 596 ASP D C 1
ATOM 17929 O O . ASP D 1 596 ? -0.73693 -56.92036 18.13902 1.000 49.44920 596 ASP D O 1
ATOM 17934 N N . TRP D 1 597 ? -2.00103 -57.87106 19.74898 1.000 51.18517 597 TRP D N 1
ATOM 17935 C CA . TRP D 1 597 ? -2.11360 -56.63918 20.52085 1.000 51.46283 597 TRP D CA 1
ATOM 17936 C C . TRP D 1 597 ? -0.75084 -56.17370 21.02547 1.000 52.83301 597 TRP D C 1
ATOM 17937 O O . TRP D 1 597 ? -0.37513 -55.01167 20.84736 1.000 52.40485 597 TRP D O 1
#

Nearest PDB structures (foldseek):
  7s2x-assembly1_B  TM=1.001E+00  e=0.000E+00  Salinispora tropica
  6mhl-assembly1_B  TM=8.925E-01  e=8.801E-59  Bacillus amyloliquefaciens
  6mhl-assembly1_A  TM=8.920E-01  e=1.731E-58  Bacillus amyloliquefaciens
  7s6b-assembly1_A  TM=8.842E-01  e=2.223E-47  Streptomyces lasalocidi
  7vee-assembly1_A  TM=9.063E-01  e=2.252E-43  Streptomyces graminofaciens

Foldseek 3Di:
DDWLKKFFQFKWKFWQQRPTLVRLLVCLQVVAFRKDADDLVVDPDPPVPSPPLQWGQIARFGPQLQWAFCVQLVHDQVLSQLAFSQLRQLLQRLQFRLLQQLAQQQPDPWAEEEFEEEDLVSLVVFDPAQDVPDDDPVSVSSNCRRPQQNSQVSNCVRSVHHHYYYYDYQKFQTQQVRVQVQSVCQSVVRTAKYKGWYWFQDPVRSGTDGDDAPDADFRHRFAAFQAQPFDHFHEITMIMMTMMGTQVVCVVQQTHGLWMWQFKFKDFCPPVDDPWLADDQVVQLCRALRRCVSRVHALLQEAEEAEQGGRDLRSSLRRLNSVQSNNDQPSAAHEYEYCRSRRTRHISRSLVSSVSNLSNCLNQQKDGAHPPHDHGNVVSPPVSGRYDHRHHIDGHDDPSRWYKYKTWTARPRRIIMMIMITRRDDDDDFDPDDQFKAKAKDAGADLVQSLVQLVQQLVVCVVCVPDDPLQRRLSRVRRDYHYLQMAMAIDGDVVRSNVCSPDSNCPGPLNVVLVPDAADLVQFDADPQFTDHDDPVLLRDRVSNSSLNNNVNVPGGYDVCVSCVVDSHHHRGGDRRPRDIDGHGDDHD/DQKKFFQFKWKFWQQRPTLVRLLVCLQVVAARKDADDLVVDPDPPVPSPPPQWGQIARFTPQLQWAFQVQLVHDQVLSQLAFSQLRQLLQRLQFRLLQQLAQQQPDPWAEEEFEEEDLVRLVVFDPAQDPPDDDPVSVSNNCRRPQQNSQVSNCVRSVHHHYYYYDYQKFCTQQVQVQVQSVCVSVPRTAKYKGWYWFQDPVRSGTDGDDFPDADFRHNFAAFQAQPFRHWHEITMIMMTMIGGQVVCVVQQTHGLWMWQFKFKDFCPPVDDPWLADDLVVQLCRQLVRCVSSVHALLQEAEEAELGGRDLRSSLRRLNSVQVNNDQPSAAHEYEYCRSRRTRHISRSLVSSVSNLSNCLRVQKDGAHPPHDHGNVVSVPVSGRYDHRHHIDGHDDPSRWYKYKTWTGGPRRITMMIMITRRDDDDDDDDDDQFKAKAKDADADLVQSLVQLVQQLVVCVVCVPDDPLQRRLSRVRSHDHYQQMDMAIDGDPVVSNVCSPDSNCPGPLNVVLVPDAADLVQWDADPQFTDHDDPVLLRPRVSVSSLNNNVNVPGGHDCCVSCVVDSHHHRGGDGRPRPIDGHHDDHD/DLKKFFQFKWKFWQQGRTLVRLLVCLQVVAFRKDADDLVVDPDDPVPSPPLQWGQIARFTPQLQWAFCVQLVDDQVLSQLAFSQLRQLLQRLQFRLLQQLAQQQPDPWAEEEFEEEDLVSLVVFDPAQDVPDDDPVSVSNNCRRDQQNSFVSNCVSSVGHHYYGYDYFKFQQQQVRVQVQSVCVVVPRTAKYKGWYWFQDPPRSGTDGDDAPDADFRHRFAAFQAQPFRHWHEHTMIMMTMMGDQVVCVVQQTHGLWMWQFKFKDFCPPVDDPWLADDQPVQLVRALVRCVSRVHALLQEAEEAEQGGRDLRSNLRRQNSVQSNSDQPSAAHEYEYCRSRRTRHISRNLVSSVSNLSNCLRQQKDGAHPPHDHGNVSSVPVSGRYDHRHHIDGRDDPSRWYKYKTWTDRPRRITMMIMITRRDDDDDDDDDDQFKAKAKFADADLVQSLVQLVQQLVVCVVCVPDAPVQRRCSRVRRYDHYQQMAMAIDGHPVRSNVCSPDSNCPGPLNVVLVPDAADLVQWDADPQFTHGDDPVLLRDRVSVSSLRNNVNVPGGDDCCVSCVVDSHHHRGGDGGPRDIDGHGDDHD/DLKKFFQFKWKFWQQRRTLVRLLVCLQVVAFRKDADDLVVDPDPPVPSPPLQWGQIARFGPLLQFAFCVQLPHDQVLSQLAFSQLRQLLQRLQQRLLQFLAQQVPDPWAEEEFEEEDLVRLVVFDPAQDVPDDDPVSVSNNCRRPQQNSQVSNCVRSVGHHYYDYDYQKQQQQQVRVQVQSVCVVVPRTAKYKGWYWFQDPVRSGTDGDDAPDADFRHRFAAFQAQPFRHWHEITMIMITMIGHQVVCVVLQTHGLWMWQFKFKDFCPPVDDPWLADDQPVQLCRALRRCVSRVHALLQEAEEEELGRRHLRSNLSGLNSVQVNNDQPNAAHEYEYCRSRGTRHISCRLVSSVSNLSNCLRQQKDGAHPPHDHGNVVNVVVRGRYDHRHHIDGRDDPNRWYKYKTWIGGPRRITMMIMITRRDDDDDDDDDDQFKAKAKDADADLVQSLVQLVQQLVVCVVCVPDDPLQRRVSRLRSYDHYLQMAMAIDGDPVVSSVCSPDSNCPGPLNVVLVPDAADLVQFDADPQFTDHDDPVLLRPRVSVSSQRNNVNVPGGDDCCVSCVVDSHHHRGGDGRPRDTDGHGDDHD

B-factor: mean 50.21, std 15.4, range [25.3, 143.33]

Organism: NCBI:txid168695